Protein 7Y7Q (pdb70)

B-factor: mean 47.65, std 18.12, range [20.17, 145.57]

Solvent-accessible surface area: 78752 Å² total; per-residue (Å²): 34,118,62,0,44,61,3,15,57,82,14,25,23,105,40,2,164,54,0,53,130,14,39,18,0,2,2,0,0,17,2,18,6,9,57,108,29,188,21,91,12,107,57,166,116,81,44,178,33,59,103,62,6,49,110,15,154,40,0,54,76,16,20,136,83,14,111,103,94,72,11,92,43,131,80,0,66,41,84,4,0,37,14,8,40,102,30,68,1,68,35,199,38,29,3,1,25,1,4,1,12,0,5,23,12,78,79,103,36,98,111,10,43,0,1,54,11,54,6,55,17,0,54,62,60,42,3,8,2,0,16,46,88,14,6,3,0,12,19,6,32,2,26,0,0,6,6,24,20,134,25,123,78,13,10,94,35,5,81,67,76,50,0,41,94,50,0,5,72,42,0,5,139,27,83,14,69,3,8,19,13,49,1,36,1,0,10,5,84,74,13,26,156,87,64,41,44,52,107,32,102,166,142,68,10,33,2,5,63,0,25,2,0,0,9,28,15,96,60,16,51,145,97,68,11,119,35,23,73,81,53,95,0,6,76,0,0,36,40,0,0,36,0,96,94,0,19,150,5,35,4,9,56,0,12,16,21,0,61,10,0,16,9,95,3,105,43,15,16,45,0,84,82,154,32,17,122,84,60,188,83,22,49,96,8,94,66,67,73,47,44,45,0,0,50,1,0,0,44,0,0,66,19,0,0,72,102,0,36,87,72,44,30,56,61,30,24,8,8,0,0,23,0,19,0,0,0,0,39,0,0,0,0,1,19,36,100,28,142,47,67,130,34,19,0,3,0,4,40,19,0,62,44,6,100,23,85,11,102,40,113,34,1,29,9,0,4,0,111,25,29,10,69,120,27,162,22,17,16,4,41,42,64,3,0,25,3,0,19,27,52,11,168,55,106,113,146,7,42,107,5,0,2,64,63,1,78,42,29,11,93,118,49,0,48,102,2,62,104,8,18,83,59,39,4,13,1,3,10,36,2,66,100,49,38,109,27,60,79,54,31,11,65,83,12,57,7,30,48,21,12,1,9,7,94,39,76,39,11,6,0,15,3,0,1,6,1,27,2,30,0,78,146,4,74,31,0,71,49,14,4,68,68,24,3,94,184,77,4,71,62,22,43,76,136,1,73,0,116,0,4,54,0,0,72,0,23,0,0,0,0,22,45,33,30,0,86,96,83,37,0,0,0,3,4,20,16,25,12,136,21,70,33,58,19,31,8,11,3,18,97,38,40,0,0,0,0,43,60,63,2,17,25,10,1,6,0,11,55,7,103,0,36,6,51,31,84,0,45,19,0,36,7,0,0,0,0,9,12,69,9,75,39,8,19,0,90,54,0,36,56,6,27,1,35,18,24,70,0,1,0,0,6,5,65,114,0,1,83,19,4,69,64,15,146,87,36,99,108,43,122,10,71,144,8,12,115,100,54,136,46,31,0,115,110,17,25,86,91,69,34,126,49,93,63,4,33,54,90,0,1,36,40,0,3,73,102,2,0,69,34,32,4,82,60,76,12,61,47,96,0,33,60,10,16,44,63,22,9,40,92,62,76,30,14,57,53,158,31,0,27,9,0,1,2,0,6,35,46,2,85,71,21,68,89,74,1,2,58,6,76,97,72,6,2,46,38,0,42,155,71,68,28,40,16,104,108,92,24,89,83,2,66,13,101,47,110,39,67,135,14,77,58,140,12,96,17,1,5,2,59,0,12,19,39,26,0,89,68,19,4,70,162,27,22,120,48,20,148,66,72,54,131,23,93,16,92,32,0,5,10,4,26,67,19,1,90,95,6,13,103,98,21,62,83,3,33,130,24,2,66,68,3,60,91,73,0,9,100,5,29,148,57,6,15,74,60,21,115,158,124,92,53,75,98,65,65,44,0,60,59,0,34,115,99,0,11,44,1,47,17,129,109,80,16,53,107,4,2,48,5,91,56,9,58,2,120,12,14,9,13,8,1,17,3,5,0,0,0,0,0,79,49,23,65,129,146,4,25,129,0,0,0,26,1,0,0,15,1,0,0,11,0,23,1,20,28,52,10,108,83,71,104,7,5,4,1,10,0,21,12,52,6,12,1,0,14,35,14,10,96,84,1,2,64,24,31,13,55,127,86,133,175,15,36,25,53,73,30,135,110,34,82,58,59,53,16,64,31,128,24,62,70,92,12,23,26,136,44,31,171,50,3,62,130,11,40,17,1,0,1,1,0,0,14,11,12,19,56,86,3,175,20,56,75,196,73,182,15,32,101,64,4,48,112,14,162,27,0,45,80,1,25,122,45,17,182,42,114,39,20,151,82,91,96,80,9,132,81,0,70,71,90,3,0,28,15,7,38,107,27,78,0,74,32,193,31,16,5,1,23,2,9,2,34,0,75,44,46,121,98,98,56,111,133,76,35,3,34,24,118,5,75,14,1,50,68,49,29,2,8,1,0,16,65,86,14,8,10,0,11,21,5,31,2,46,2,14,10,11,48,100,155,115,39,14,114,116,61,83,32,56,115,5,2,82,36,0,9,133,28,81,14,67,5,8,18,12,47,3,33,2,0,2,2,79,76,73,172,46,6,68,0,18,1,0,0,8,28,16,94,67,16,51,145,116,18,141,45,42,83,77,55,89,0,8,74,0,0,38,43,0,0,29,1,99,83,0,27,152,4,28,6,9,56,0,10,6,24,0,32,4,0,12,1,45,1,19,48,15,15,60,0,81,86,151,31,19,116,88,58,188,74,19,48,81,9,98,66,70,66,48,44,46,0,0,50,0,0,0,45,0,0,76,20,0,0,95,99,0,46,87,68,15,55,20,48,33,34,9,7,0,0,23,0,7,0,0,0,0,43,0,0,0,0,4,18,28,103,28,139,42,98,131,27,18,0,3,0,3,44,19,0,60,41,7,104,18,84,11,96,42,145,50,2,27,14,0,3,0,14,0,5,8,35,68,20,124,53,6,10,3,34,41,69,0,0,26,2,8,21,25,54,12,162,65,97,123,143,34,47,97,35,6,2,63,47,5,47,91,23,4,98,143,45,13,60,85,13,107,97,9,16,79,78,35,4,22,1,4,8,51,2,55,102,63,40,98,30,42,75,58,26,12,69,88,11,63,6,20,47,30,12,1,9,7,87,36,66,44,10,7,0,14,3,0,1,5,0,29,3,23,0,93,149,6,61,24,0,26,51,17,1,36,61,15,16,89,133,81,1,53,69,23,50,84,134,11,74,0,131,1,25,53,0,0,22,0,10,0,0,0,0,22,41,35,34,0,82,79,84,36,0,0,0,4,4,17,15,36,12,166,34,84,26,50,22,42,9,11,3,14,104,37,42,0,0,0,0,55,50,68,1,26,24,14,2,5,0,13,63,6,102,0,33,6,39,32,87,0,43,22,0,32,6,0,0,0,0,7,13,69,13,82,32,7,21,0,89,49,0,36,58,7,28,2,40,16,27,41,0,0,0,0,12,7,80,113,17,6,84,17,8,65,68,23,164,90,36,99,110,43,122,10,76,161,7,18,135,110,52,131,48,28,0,131,110,15,38,77,90,58,33,126,51,94,84,4,37,64,98,0,1,34,26,0,2,51,81,3,0,78,29,19,4,89,58,88,2,57,36,85,0,47,66,11,14,54,58,7,8,35,96,64,76,30,12,57,51,168,28,1,27,17,0,2,2,0,2,47,61,4,92,69,31,45,54,72,1,9,67,9,80,97,69,18,6,19,53,0,25,125,81,66,2,75,40,32,87,102,27,81,75,1,53,26,110,36,44,59,79,118,25,103,59,142,17,104,14,0,9,3,39,0,18,13,29,24,4,68,64,11,1,54,164,22,29,111,42,29,94,84,52,77,167,94,88,205,84,39,17,85,37,93,16,91,32,0,5,11,3,11,64,20,1,85,96,4,16,117,98,21,89,79,5,35,125,33,3,60,64,3,55,90,82,0,21,117,10,19,139,10,5,28,151,38,20,127,99,135,80,101,73,68,60,0,62,61,0,34,115,88,0,12,44,1,62,45,106,68,12,48,123,6,2,50,5,91,54,8,55,2,120,12,18,8,15,8,1,16,3,6,0,0,0,0,1,74,70,30,58,149,152,18,25,109,0,0,2,27,1,0,0,14,2,0,0,12,0,24,1,25,31,50,9,106,85,74,108,12,6,4,2,12,0,20,14,52,5,12,2,1,12,45,8,8,114,119,0,11,122,72,38,31,84,127,113

Secondary structure (DSSP, 8-state):
-HHHHHTTSS-SPP--GGGTTS-HHHHHHHHHHHHHTT--TT--------GGGGG-S-HHHHHHHH--TTT--PPPPHHHHHHHHHSTTEETTEEEEEEEEEEE-S---TTS-SEEEEEPPPEEEE--HHHHHH-GGGEEEEEEE-TT---TTS-HHHHH--HHHHHHHHHHSS-EEETTEEEEEEEEEEEEEEPPPGGG----EEEEEEEEEEEEESS-B---TTSPBP--HHHHHHHHH-GGG-TTSBHHHHHHTHHHHH---EEEEEPPGGGEEE-SS--B-TTSS--BSSTTEEEE-HHHHHHHHHHHT-SS--SEEEEEETTEEEEEEE-TT--S----EEE-TTTB-S-----SGGGSEEEEEEE------EE--TTHHHHHHHTBSSHHHHHHHHHHHHHHHHHHHHHHHHHHTT-HHHHHHHHHHH---HHHHHHHTS--EETTEESSHHHHHHHHHHTT--TTTBHHHHHHHHHHHHHHHHHHHHH---EETTEEEEEEEE-TT--SPTTEEEEEEEEEEEETTEEEEE--SEEEEEE-SS--SGGGEEEEEE---GGGTT--SEEEE-S-SSS-HHHHTTT--SSS-EEEEE--HHHHTTB---PPPPPP--TTT-EE---BHHHHHTTT-SSHHHHHHHHHHHHHHHHHHHTSPP-HHHHHHHHHHHHHHHT-SSSHHHHHHHHHHHHHHTHHHHTEE--HHHHHHHHHHHS-TTPPPPPPGGGSSS--SSSS--SHHHIIIIIIIHHHHHHHHHHHHH--BS--GGGGHHHHHHHHHHHT-HHHHHHHHHHHHHHHHHHHHHIIIII---S-HHHHHHHHHHHHHT-----HHHHHHH-TT-S-GGGSHHHHHHHHHHHHHHTTT-HHHHHHHHHHHHHHHHHHHH--TTS---EEE-HHHHHTEEE-HHHHHHHHHHH-----TTT--------SS--/--S-SPP--GGGTTS-HHHHHHHHHHHHHTT--------GGGGG-S-HHHHHHT---TTTTTPPPPPPPPHHHHHHHHHSTTEETTEEEEEEEEEEE-S-------EEEEEPPPEEEE--HHHHHH-GGGEEEEEEE-TT---S-TT--HHHHHHHHHSS-EEETTEEEEEEEEEE--EEEEEEEEEEESS-B---SS-B---HHHHHHHHH-GGG-TTSBHHHHHHTHHHHH---EEEEE--GGGEEE-SS--B-TTSS--BSSTTEEEE-HHHHHHHHHHHT-SS--SEEEEEETTEEEEEEE-TT--S----EEE-TTTB-S-----SGGGSEEEEEEE--------B-GGGHHHHHHHBSSHHHHHHHHHHHHHHHHHHHHHHHHHHTTSHHHHHHHHHHH---HHHHHHHTS--EETTEESSHHHHHHHHHHTT--TTTBHHHHHHHHHHHHHHHHHHHHS--B--SSEEEEEEEE-TTS-SPTTEEEEEEEEEEEETTEEEEEE-SEEEEEE-SSP-SGGGEEEEEE---GGGTT--SEEEE-S-SSS-HHHHTTT--SSS-EEEEE--HHHHHTB---PPPPPP--TTT-EE---BHHHHHHTT-SHHHHHHHHHHHHHHHHHHHHTS--HHHHHHHHHHHHHHHTT-SSSHHHHHHHHHHHHGGGHHHHTEE--HHHHHHHHHHHS-S-SS-PPPGGGSSS--SSSS--SHHHIIIIIIIHHHHHHHHHHHHHHHHH---S-BS--GGGGHHHHHHHHHHHH-HHHHHHHHHHHHHHHHHHHHHIIIII---HHHHHHHHHHHHHT----HHHHHHH-TTSS-GGGSHHHHHHHHHHHHHHTTT-HHHHHHHHHHHHHHHHHHHH--TTS---EEE-HHHHHTEEE-HHHHHHHHHH-

Structure (mmCIF, N/CA/C/O backbone):
data_7Y7Q
#
_entry.id   7Y7Q
#
_cell.length_a   81.211
_cell.length_b   85.813
_cell.length_c   101.581
_cell.angle_alpha   102.560
_cell.angle_beta   104.050
_cell.angle_gamma   94.060
#
_symmetry.space_group_name_H-M   'P 1'
#
loop_
_entity.id
_entity.type
_entity.pdbx_description
1 polymer 'RNA-dependent RNA polymerase'
2 polymer "RNA (5'-R(*GP*AP*AP*CP*UP*AP*CP*CP*GP*UP*CP*GP*GP*A)-3')"
3 polymer "RNA (5'-R(*UP*CP*CP*GP*AP*CP*G)-3')"
4 non-polymer 'CALCIUM ION'
5 non-polymer 'MAGNESIUM ION'
6 non-polymer GLYCEROL
7 non-polymer "GUANOSINE-5'-TRIPHOSPHATE"
8 non-polymer DI(HYDROXYETHYL)ETHER
9 water water
#
loop_
_atom_site.group_PDB
_atom_site.id
_atom_site.type_symbol
_atom_site.label_atom_id
_atom_site.label_alt_id
_atom_site.label_comp_id
_atom_site.label_asym_id
_atom_site.label_entity_id
_atom_site.label_seq_id
_atom_site.pdbx_PDB_ins_code
_atom_site.Cartn_x
_atom_site.Cartn_y
_atom_site.Cartn_z
_atom_site.occupancy
_atom_site.B_iso_or_equiv
_atom_site.auth_seq_id
_atom_site.auth_comp_id
_atom_site.auth_asym_id
_atom_site.auth_atom_id
_atom_site.pdbx_PDB_model_num
ATOM 1 N N . ALA A 1 15 ? -10.554 -3.257 -11.890 1.00 76.52 391 ALA A N 1
ATOM 2 C CA . ALA A 1 15 ? -9.148 -3.613 -12.187 1.00 85.49 391 ALA A CA 1
ATOM 3 C C . ALA A 1 15 ? -8.881 -5.073 -11.822 1.00 84.99 391 ALA A C 1
ATOM 4 O O . ALA A 1 15 ? -8.595 -5.356 -10.650 1.00 91.94 391 ALA A O 1
ATOM 6 N N . PRO A 1 16 ? -8.938 -6.005 -12.788 1.00 90.93 392 PRO A N 1
ATOM 7 C CA . PRO A 1 16 ? -8.772 -7.425 -12.501 1.00 86.26 392 PRO A CA 1
ATOM 8 C C . PRO A 1 16 ? -7.399 -7.842 -11.962 1.00 84.77 392 PRO A C 1
ATOM 9 O O . PRO A 1 16 ? -7.340 -8.816 -11.251 1.00 90.13 392 PRO A O 1
ATOM 13 N N . VAL A 1 17 ? -6.330 -7.161 -12.364 1.00 81.74 393 VAL A N 1
ATOM 14 C CA . VAL A 1 17 ? -4.982 -7.635 -11.942 1.00 81.44 393 VAL A CA 1
ATOM 15 C C . VAL A 1 17 ? -4.918 -7.578 -10.419 1.00 85.45 393 VAL A C 1
ATOM 16 O O . VAL A 1 17 ? -4.382 -8.520 -9.820 1.00 88.61 393 VAL A O 1
ATOM 18 N N . VAL A 1 18 ? -5.453 -6.514 -9.828 1.00 75.24 394 VAL A N 1
ATOM 19 C CA . VAL A 1 18 ? -5.468 -6.362 -8.344 1.00 76.13 394 VAL A CA 1
ATOM 20 C C . VAL A 1 18 ? -6.369 -7.425 -7.714 1.00 69.25 394 VAL A C 1
ATOM 21 O O . VAL A 1 18 ? -6.027 -7.892 -6.629 1.00 63.84 394 VAL A O 1
ATOM 25 N N . ALA A 1 19 ? -7.460 -7.796 -8.388 1.00 72.31 395 ALA A N 1
ATOM 26 C CA . ALA A 1 19 ? -8.443 -8.759 -7.836 1.00 69.42 395 ALA A CA 1
ATOM 27 C C . ALA A 1 19 ? -7.790 -10.108 -7.576 1.00 63.39 395 ALA A C 1
ATOM 28 O O . ALA A 1 19 ? -8.131 -10.743 -6.577 1.00 71.66 395 ALA A O 1
ATOM 30 N N . ALA A 1 20 ? -6.908 -10.530 -8.468 1.00 67.09 396 ALA A N 1
ATOM 31 C CA . ALA A 1 20 ? -6.184 -11.802 -8.276 1.00 64.87 396 ALA A CA 1
ATOM 32 C C . ALA A 1 20 ? -5.341 -11.697 -7.010 1.00 55.68 396 ALA A C 1
ATOM 33 O O . ALA A 1 20 ? -5.246 -12.691 -6.281 1.00 70.35 396 ALA A O 1
ATOM 35 N N . ARG A 1 21 ? -4.770 -10.521 -6.763 1.00 58.26 397 ARG A N 1
ATOM 36 C CA . ARG A 1 21 ? -3.880 -10.314 -5.593 1.00 60.95 397 ARG A CA 1
ATOM 37 C C . ARG A 1 21 ? -4.718 -10.130 -4.322 1.00 60.54 397 ARG A C 1
ATOM 38 O O . ARG A 1 21 ? -4.125 -10.016 -3.246 1.00 49.82 397 ARG A O 1
ATOM 46 N N . LEU A 1 22 ? -6.041 -10.090 -4.455 1.00 58.57 398 LEU A N 1
ATOM 47 C CA . LEU A 1 22 ? -6.942 -9.853 -3.300 1.00 51.77 398 LEU A CA 1
ATOM 48 C C . LEU A 1 22 ? -7.674 -11.143 -2.912 1.00 55.03 398 LEU A C 1
ATOM 49 O O . LEU A 1 22 ? -8.739 -11.039 -2.299 1.00 58.07 398 LEU A O 1
ATOM 54 N N . ARG A 1 23 ? -7.157 -12.307 -3.302 1.00 54.61 399 ARG A N 1
ATOM 55 C CA . ARG A 1 23 ? -7.894 -13.568 -3.037 1.00 59.34 399 ARG A CA 1
ATOM 56 C C . ARG A 1 23 ? -7.308 -14.392 -1.882 1.00 62.57 399 ARG A C 1
ATOM 57 O O . ARG A 1 23 ? -8.077 -15.149 -1.275 1.00 64.56 399 ARG A O 1
ATOM 58 N N . ASN A 1 24 ? -6.017 -14.271 -1.588 1.00 52.00 400 ASN A N 1
ATOM 59 C CA . ASN A 1 24 ? -5.413 -15.163 -0.563 1.00 57.47 400 ASN A CA 1
ATOM 60 C C . ASN A 1 24 ? -4.714 -14.370 0.544 1.00 58.45 400 ASN A C 1
ATOM 61 O O . ASN A 1 24 ? -3.652 -14.822 0.984 1.00 63.10 400 ASN A O 1
ATOM 66 N N . ILE A 1 25 ? -5.248 -13.205 0.919 1.00 54.52 401 ILE A N 1
ATOM 67 C CA . ILE A 1 25 ? -4.600 -12.325 1.938 1.00 57.38 401 ILE A CA 1
ATOM 68 C C . ILE A 1 25 ? -4.597 -12.966 3.326 1.00 50.14 401 ILE A C 1
ATOM 69 O O . ILE A 1 25 ? -3.547 -12.963 3.966 1.00 46.85 401 ILE A O 1
ATOM 74 N N . TRP A 1 26 ? -5.713 -13.556 3.730 1.00 42.64 402 TRP A N 1
ATOM 75 C CA . TRP A 1 26 ? -5.831 -14.044 5.123 1.00 56.40 402 TRP A CA 1
ATOM 76 C C . TRP A 1 26 ? -5.220 -15.441 5.304 1.00 56.78 402 TRP A C 1
ATOM 77 O O . TRP A 1 26 ? -5.389 -16.258 4.389 1.00 56.33 402 TRP A O 1
ATOM 88 N N . PRO A 1 27 ? -4.558 -15.777 6.441 1.00 54.48 403 PRO A N 1
ATOM 89 C CA . PRO A 1 27 ? -4.067 -17.144 6.638 1.00 41.20 403 PRO A CA 1
ATOM 90 C C . PRO A 1 27 ? -5.223 -18.130 6.650 1.00 43.17 403 PRO A C 1
ATOM 91 O O . PRO A 1 27 ? -6.315 -17.832 7.138 1.00 51.27 403 PRO A O 1
ATOM 95 N N . LYS A 1 28 ? -4.975 -19.313 6.100 1.00 48.03 404 LYS A N 1
ATOM 96 C CA . LYS A 1 28 ? -6.009 -20.329 6.006 1.00 57.10 404 LYS A CA 1
ATOM 97 C C . LYS A 1 28 ? -6.256 -20.967 7.368 1.00 59.16 404 LYS A C 1
ATOM 98 O O . LYS A 1 28 ? -5.370 -21.018 8.225 1.00 50.60 404 LYS A O 1
ATOM 104 N N . PHE A 1 29 ? -7.507 -21.370 7.596 1.00 47.54 405 PHE A N 1
ATOM 105 C CA . PHE A 1 29 ? -7.874 -22.035 8.869 1.00 51.05 405 PHE A CA 1
ATOM 106 C C . PHE A 1 29 ? -7.945 -23.533 8.614 1.00 57.65 405 PHE A C 1
ATOM 107 O O . PHE A 1 29 ? -8.966 -24.021 8.113 1.00 57.50 405 PHE A O 1
ATOM 115 N N . PRO A 1 30 ? -6.902 -24.295 8.981 1.00 58.42 406 PRO A N 1
ATOM 116 C CA . PRO A 1 30 ? -6.876 -25.713 8.675 1.00 59.91 406 PRO A CA 1
ATOM 117 C C . PRO A 1 30 ? -7.955 -26.544 9.380 1.00 61.50 406 PRO A C 1
ATOM 118 O O . PRO A 1 30 ? -8.331 -26.203 10.473 1.00 62.35 406 PRO A O 1
ATOM 122 N N . LYS A 1 31 ? -8.396 -27.631 8.748 1.00 69.19 407 LYS A N 1
ATOM 123 C CA . LYS A 1 31 ? -9.446 -28.523 9.312 1.00 71.92 407 LYS A CA 1
ATOM 124 C C . LYS A 1 31 ? -8.983 -29.125 10.639 1.00 67.90 407 LYS A C 1
ATOM 125 O O . LYS A 1 31 ? -9.845 -29.447 11.470 1.00 68.52 407 LYS A O 1
ATOM 131 N N . TRP A 1 32 ? -7.670 -29.228 10.837 1.00 63.23 408 TRP A N 1
ATOM 132 C CA . TRP A 1 32 ? -7.124 -29.806 12.090 1.00 68.32 408 TRP A CA 1
ATOM 133 C C . TRP A 1 32 ? -7.219 -28.836 13.273 1.00 74.23 408 TRP A C 1
ATOM 134 O O . TRP A 1 32 ? -7.015 -29.295 14.402 1.00 76.94 408 TRP A O 1
ATOM 145 N N . LEU A 1 33 ? -7.542 -27.560 13.033 1.00 69.51 409 LEU A N 1
ATOM 146 C CA . LEU A 1 33 ? -7.717 -26.580 14.138 1.00 66.33 409 LEU A CA 1
ATOM 147 C C . LEU A 1 33 ? -9.199 -26.267 14.324 1.00 63.53 409 LEU A C 1
ATOM 148 O O . LEU A 1 33 ? -9.506 -25.467 15.200 1.00 69.27 409 LEU A O 1
ATOM 153 N N . HIS A 1 34 ? -10.085 -26.893 13.557 1.00 65.98 410 HIS A N 1
ATOM 154 C CA . HIS A 1 34 ? -11.529 -26.538 13.597 1.00 72.97 410 HIS A CA 1
ATOM 155 C C . HIS A 1 34 ? -12.158 -26.705 14.981 1.00 76.83 410 HIS A C 1
ATOM 156 O O . HIS A 1 34 ? -13.243 -26.141 15.197 1.00 80.51 410 HIS A O 1
ATOM 163 N N . GLU A 1 35 ? -11.543 -27.467 15.876 1.00 75.74 411 GLU A N 1
ATOM 164 C CA . GLU A 1 35 ? -12.209 -27.737 17.170 1.00 75.08 411 GLU A CA 1
ATOM 165 C C . GLU A 1 35 ? -11.474 -26.993 18.281 1.00 81.24 411 GLU A C 1
ATOM 166 O O . GLU A 1 35 ? -11.854 -27.148 19.449 1.00 81.67 411 GLU A O 1
ATOM 172 N N . ALA A 1 36 ? -10.480 -26.193 17.917 1.00 82.29 412 ALA A N 1
ATOM 173 C CA . ALA A 1 36 ? -9.710 -25.439 18.890 1.00 82.25 412 ALA A CA 1
ATOM 174 C C . ALA A 1 36 ? -10.486 -24.216 19.373 1.00 84.72 412 ALA A C 1
ATOM 175 O O . ALA A 1 36 ? -11.355 -23.701 18.664 1.00 76.20 412 ALA A O 1
ATOM 177 N N . PRO A 1 37 ? -10.190 -23.735 20.577 1.00 77.93 413 PRO A N 1
ATOM 178 C CA . PRO A 1 37 ? -10.774 -22.469 21.024 1.00 69.29 413 PRO A CA 1
ATOM 179 C C . PRO A 1 37 ? -10.214 -21.309 20.216 1.00 62.09 413 PRO A C 1
ATOM 180 O O . PRO A 1 37 ? -9.142 -21.395 19.613 1.00 61.90 413 PRO A O 1
ATOM 184 N N . LEU A 1 38 ? -10.968 -20.209 20.207 1.00 58.16 414 LEU A N 1
ATOM 185 C CA . LEU A 1 38 ? -10.557 -19.047 19.425 1.00 53.15 414 LEU A CA 1
ATOM 186 C C . LEU A 1 38 ? -9.153 -18.591 19.804 1.00 49.05 414 LEU A C 1
ATOM 187 O O . LEU A 1 38 ? -8.365 -18.196 18.936 1.00 53.16 414 LEU A O 1
ATOM 192 N N . ALA A 1 39 ? -8.818 -18.659 21.083 1.00 42.88 415 ALA A N 1
ATOM 193 C CA . ALA A 1 39 ? -7.506 -18.156 21.535 1.00 45.08 415 ALA A CA 1
ATOM 194 C C . ALA A 1 39 ? -6.373 -19.039 21.007 1.00 47.56 415 ALA A C 1
ATOM 195 O O . ALA A 1 39 ? -5.368 -18.494 20.543 1.00 59.93 415 ALA A O 1
ATOM 197 N N . VAL A 1 40 ? -6.517 -20.354 21.125 1.00 54.76 416 VAL A N 1
ATOM 198 C CA . VAL A 1 40 ? -5.473 -21.294 20.625 1.00 61.72 416 VAL A CA 1
ATOM 199 C C . VAL A 1 40 ? -5.373 -21.170 19.102 1.00 57.26 416 VAL A C 1
ATOM 200 O O . VAL A 1 40 ? -4.256 -21.081 18.586 1.00 50.62 416 VAL A O 1
ATOM 204 N N . ALA A 1 41 ? -6.516 -21.077 18.430 1.00 50.65 417 ALA A N 1
ATOM 205 C CA . ALA A 1 41 ? -6.505 -20.970 16.961 1.00 53.34 417 ALA A CA 1
ATOM 206 C C . ALA A 1 41 ? -5.706 -19.729 16.584 1.00 54.08 417 ALA A C 1
ATOM 207 O O . ALA A 1 41 ? -4.859 -19.822 15.699 1.00 58.72 417 ALA A O 1
ATOM 209 N N . TRP A 1 42 ? -5.943 -18.626 17.285 1.00 47.69 418 TRP A N 1
ATOM 210 C CA . TRP A 1 42 ? -5.227 -17.367 16.974 1.00 53.78 418 TRP A CA 1
ATOM 211 C C . TRP A 1 42 ? -3.730 -17.527 17.244 1.00 56.12 418 TRP A C 1
ATOM 212 O O . TRP A 1 42 ? -2.936 -17.169 16.370 1.00 57.20 418 TRP A O 1
ATOM 223 N N . GLU A 1 43 ? -3.355 -18.074 18.403 1.00 54.48 419 GLU A N 1
ATOM 224 C CA . GLU A 1 43 ? -1.913 -18.137 18.771 1.00 57.75 419 GLU A CA 1
ATOM 225 C C . GLU A 1 43 ? -1.151 -19.169 17.929 1.00 52.24 419 GLU A C 1
ATOM 226 O O . GLU A 1 43 ? 0.017 -18.894 17.596 1.00 56.09 419 GLU A O 1
ATOM 232 N N . VAL A 1 44 ? -1.771 -20.308 17.608 1.00 45.27 420 VAL A N 1
ATOM 233 C CA . VAL A 1 44 ? -1.110 -21.306 16.715 1.00 56.97 420 VAL A CA 1
ATOM 234 C C . VAL A 1 44 ? -0.908 -20.668 15.342 1.00 55.93 420 VAL A C 1
ATOM 235 O O . VAL A 1 44 ? 0.204 -20.774 14.809 1.00 58.32 420 VAL A O 1
ATOM 239 N N . THR A 1 45 ? -1.920 -19.949 14.849 1.00 56.50 421 THR A N 1
ATOM 240 C CA . THR A 1 45 ? -1.849 -19.325 13.508 1.00 49.90 421 THR A CA 1
ATOM 241 C C . THR A 1 45 ? -0.667 -18.363 13.528 1.00 50.74 421 THR A C 1
ATOM 242 O O . THR A 1 45 ? 0.112 -18.357 12.576 1.00 55.87 421 THR A O 1
ATOM 246 N N . ARG A 1 46 ? -0.503 -17.650 14.629 1.00 48.81 422 ARG A N 1
ATOM 247 C CA . ARG A 1 46 ? 0.585 -16.656 14.717 1.00 55.03 422 ARG A CA 1
ATOM 248 C C . ARG A 1 46 ? 1.944 -17.354 14.630 1.00 58.11 422 ARG A C 1
ATOM 249 O O . ARG A 1 46 ? 2.842 -16.804 13.979 1.00 59.37 422 ARG A O 1
ATOM 257 N N . LEU A 1 47 ? 2.102 -18.488 15.305 1.00 53.92 423 LEU A N 1
ATOM 258 C CA . LEU A 1 47 ? 3.426 -19.163 15.329 1.00 62.32 423 LEU A CA 1
ATOM 259 C C . LEU A 1 47 ? 3.793 -19.667 13.931 1.00 56.69 423 LEU A C 1
ATOM 260 O O . LEU A 1 47 ? 4.928 -19.441 13.496 1.00 60.30 423 LEU A O 1
ATOM 265 N N . PHE A 1 48 ? 2.835 -20.272 13.241 1.00 52.79 424 PHE A N 1
ATOM 266 C CA . PHE A 1 48 ? 3.102 -20.817 11.888 1.00 67.33 424 PHE A CA 1
ATOM 267 C C . PHE A 1 48 ? 3.500 -19.678 10.948 1.00 60.82 424 PHE A C 1
ATOM 268 O O . PHE A 1 48 ? 4.438 -19.831 10.168 1.00 61.63 424 PHE A O 1
ATOM 276 N N . MET A 1 49 ? 2.796 -18.563 11.038 1.00 50.79 425 MET A N 1
ATOM 277 C CA . MET A 1 49 ? 3.094 -17.414 10.160 1.00 59.35 425 MET A CA 1
ATOM 278 C C . MET A 1 49 ? 4.486 -16.868 10.486 1.00 63.96 425 MET A C 1
ATOM 279 O O . MET A 1 49 ? 5.201 -16.476 9.550 1.00 58.94 425 MET A O 1
ATOM 284 N N . HIS A 1 50 ? 4.833 -16.812 11.770 1.00 55.43 426 HIS A N 1
ATOM 285 C CA . HIS A 1 50 ? 6.158 -16.285 12.188 1.00 63.65 426 HIS A CA 1
ATOM 286 C C . HIS A 1 50 ? 7.289 -17.190 11.700 1.00 61.65 426 HIS A C 1
ATOM 287 O O . HIS A 1 50 ? 8.338 -16.667 11.304 1.00 54.43 426 HIS A O 1
ATOM 294 N N . CYS A 1 51 ? 7.074 -18.499 11.737 1.00 52.61 427 CYS A N 1
ATOM 295 C CA . CYS A 1 51 ? 8.162 -19.435 11.370 1.00 60.21 427 CYS A CA 1
ATOM 296 C C . CYS A 1 51 ? 7.994 -19.877 9.913 1.00 75.75 427 CYS A C 1
ATOM 297 O O . CYS A 1 51 ? 8.607 -20.890 9.539 1.00 67.44 427 CYS A O 1
ATOM 300 N N . LYS A 1 52 ? 7.169 -19.165 9.141 1.00 69.62 428 LYS A N 1
ATOM 301 C CA . LYS A 1 52 ? 7.002 -19.450 7.696 1.00 58.55 428 LYS A CA 1
ATOM 302 C C . LYS A 1 52 ? 6.654 -20.921 7.471 1.00 63.77 428 LYS A C 1
ATOM 303 O O . LYS A 1 52 ? 7.262 -21.531 6.585 1.00 60.55 428 LYS A O 1
ATOM 309 N N . VAL A 1 53 ? 5.722 -21.459 8.253 1.00 56.32 429 VAL A N 1
ATOM 310 C CA . VAL A 1 53 ? 5.271 -22.864 8.062 1.00 60.55 429 VAL A CA 1
ATOM 311 C C . VAL A 1 53 ? 3.814 -22.830 7.619 1.00 63.80 429 VAL A C 1
ATOM 312 O O . VAL A 1 53 ? 3.033 -22.096 8.230 1.00 63.42 429 VAL A O 1
ATOM 316 N N . ASP A 1 54 ? 3.477 -23.586 6.579 1.00 66.12 430 ASP A N 1
ATOM 317 C CA . ASP A 1 54 ? 2.094 -23.587 6.045 1.00 69.42 430 ASP A CA 1
ATOM 318 C C . ASP A 1 54 ? 1.177 -24.276 7.052 1.00 65.02 430 ASP A C 1
ATOM 319 O O . ASP A 1 54 ? 1.532 -25.355 7.524 1.00 64.93 430 ASP A O 1
ATOM 324 N N . LEU A 1 55 ? 0.028 -23.672 7.341 1.00 60.52 431 LEU A N 1
ATOM 325 C CA . LEU A 1 55 ? -0.952 -24.292 8.268 1.00 66.90 431 LEU A CA 1
ATOM 326 C C . LEU A 1 55 ? -1.554 -25.530 7.610 1.00 61.80 431 LEU A C 1
ATOM 327 O O . LEU A 1 55 ? -2.093 -26.369 8.325 1.00 65.17 431 LEU A O 1
ATOM 332 N N . GLU A 1 56 ? -1.475 -25.605 6.286 1.00 75.22 432 GLU A N 1
ATOM 333 C CA . GLU A 1 56 ? -2.038 -26.759 5.536 1.00 86.73 432 GLU A CA 1
ATOM 334 C C . GLU A 1 56 ? -0.922 -27.744 5.140 1.00 76.54 432 GLU A C 1
ATOM 335 O O . GLU A 1 56 ? -1.209 -28.649 4.352 1.00 76.31 432 GLU A O 1
ATOM 341 N N . ASP A 1 57 ? 0.286 -27.579 5.686 1.00 75.54 433 ASP A N 1
ATOM 342 C CA . ASP A 1 57 ? 1.435 -28.459 5.330 1.00 86.68 433 ASP A CA 1
ATOM 343 C C . ASP A 1 57 ? 1.142 -29.913 5.714 1.00 83.49 433 ASP A C 1
ATOM 344 O O . ASP A 1 57 ? 0.788 -30.158 6.871 1.00 83.47 433 ASP A O 1
ATOM 349 N N . GLU A 1 58 ? 1.344 -30.840 4.779 1.00 82.11 434 GLU A N 1
ATOM 350 C CA . GLU A 1 58 ? 1.054 -32.274 5.037 1.00 88.30 434 GLU A CA 1
ATOM 351 C C . GLU A 1 58 ? 2.367 -33.025 5.289 1.00 87.27 434 GLU A C 1
ATOM 352 O O . GLU A 1 58 ? 2.305 -34.246 5.494 1.00 79.70 434 GLU A O 1
ATOM 358 N N . SER A 1 59 ? 3.496 -32.309 5.285 1.00 94.98 435 SER A N 1
ATOM 359 C CA . SER A 1 59 ? 4.835 -32.919 5.493 1.00 84.49 435 SER A CA 1
ATOM 360 C C . SER A 1 59 ? 4.937 -33.531 6.893 1.00 85.70 435 SER A C 1
ATOM 361 O O . SER A 1 59 ? 6.075 -33.726 7.341 1.00 77.59 435 SER A O 1
ATOM 364 N N . GLY A 1 61 ? 3.428 -33.644 9.991 1.00 64.27 437 GLY A N 1
ATOM 365 C CA . GLY A 1 61 ? 2.109 -34.274 10.179 1.00 68.93 437 GLY A CA 1
ATOM 366 C C . GLY A 1 61 ? 1.338 -33.505 11.220 1.00 77.37 437 GLY A C 1
ATOM 367 O O . GLY A 1 61 ? 1.763 -33.533 12.382 1.00 90.82 437 GLY A O 1
ATOM 368 N N . LEU A 1 62 ? 0.244 -32.845 10.834 1.00 79.72 438 LEU A N 1
ATOM 369 C CA . LEU A 1 62 ? -0.444 -31.956 11.806 1.00 72.55 438 LEU A CA 1
ATOM 370 C C . LEU A 1 62 ? -1.785 -32.519 12.266 1.00 72.62 438 LEU A C 1
ATOM 371 O O . LEU A 1 62 ? -2.588 -32.917 11.413 1.00 73.14 438 LEU A O 1
ATOM 376 N N . LYS A 1 63 ? -1.976 -32.581 13.579 1.00 79.16 439 LYS A N 1
ATOM 377 C CA . LYS A 1 63 ? -3.252 -33.040 14.175 1.00 76.31 439 LYS A CA 1
ATOM 378 C C . LYS A 1 63 ? -3.410 -32.249 15.471 1.00 74.51 439 LYS A C 1
ATOM 379 O O . LYS A 1 63 ? -2.389 -31.778 15.985 1.00 72.61 439 LYS A O 1
ATOM 385 N N . TYR A 1 64 ? -4.627 -32.099 15.984 1.00 67.15 440 TYR A N 1
ATOM 386 C CA . TYR A 1 64 ? -4.823 -31.244 17.183 1.00 80.25 440 TYR A CA 1
ATOM 387 C C . TYR A 1 64 ? -4.255 -31.916 18.434 1.00 82.72 440 TYR A C 1
ATOM 388 O O . TYR A 1 64 ? -4.165 -33.151 18.451 1.00 85.75 440 TYR A O 1
ATOM 397 N N . ASP A 1 65 ? -3.889 -31.123 19.443 1.00 82.50 441 ASP A N 1
ATOM 398 C CA . ASP A 1 65 ? -3.418 -31.680 20.740 1.00 80.92 441 ASP A CA 1
ATOM 399 C C . ASP A 1 65 ? -4.419 -31.260 21.820 1.00 81.54 441 ASP A C 1
ATOM 400 O O . ASP A 1 65 ? -4.595 -30.049 22.014 1.00 81.66 441 ASP A O 1
ATOM 405 N N . PRO A 1 66 ? -5.060 -32.198 22.543 1.00 77.86 442 PRO A N 1
ATOM 406 C CA . PRO A 1 66 ? -6.074 -31.853 23.543 1.00 79.03 442 PRO A CA 1
ATOM 407 C C . PRO A 1 66 ? -5.489 -31.030 24.699 1.00 73.20 442 PRO A C 1
ATOM 408 O O . PRO A 1 66 ? -6.237 -30.343 25.355 1.00 76.35 442 PRO A O 1
ATOM 412 N N . SER A 1 67 ? -4.178 -31.113 24.901 1.00 67.68 443 SER A N 1
ATOM 413 C CA . SER A 1 67 ? -3.493 -30.344 25.966 1.00 69.28 443 SER A CA 1
ATOM 414 C C . SER A 1 67 ? -3.684 -28.832 25.757 1.00 84.23 443 SER A C 1
ATOM 415 O O . SER A 1 67 ? -3.693 -28.103 26.765 1.00 80.68 443 SER A O 1
ATOM 418 N N . TRP A 1 68 ? -3.755 -28.370 24.505 1.00 83.45 444 TRP A N 1
ATOM 419 C CA . TRP A 1 68 ? -3.919 -26.923 24.188 1.00 74.08 444 TRP A CA 1
ATOM 420 C C . TRP A 1 68 ? -5.249 -26.394 24.732 1.00 76.05 444 TRP A C 1
ATOM 421 O O . TRP A 1 68 ? -5.270 -25.248 25.191 1.00 67.74 444 TRP A O 1
ATOM 422 N N . SER A 1 69 ? -6.308 -27.200 24.678 1.00 74.71 445 SER A N 1
ATOM 423 C CA . SER A 1 69 ? -7.652 -26.744 25.109 1.00 75.69 445 SER A CA 1
ATOM 424 C C . SER A 1 69 ? -7.637 -26.357 26.589 1.00 76.52 445 SER A C 1
ATOM 425 O O . SER A 1 69 ? -8.440 -25.494 26.966 1.00 81.33 445 SER A O 1
ATOM 428 N N . THR A 1 70 ? -6.810 -27.015 27.396 1.00 72.48 446 THR A N 1
ATOM 429 C CA . THR A 1 70 ? -6.742 -26.749 28.857 1.00 80.30 446 THR A CA 1
ATOM 430 C C . THR A 1 70 ? -5.516 -25.899 29.196 1.00 75.08 446 THR A C 1
ATOM 431 O O . THR A 1 70 ? -5.202 -25.790 30.389 1.00 74.42 446 THR A O 1
ATOM 435 N N . ALA A 1 71 ? -4.840 -25.328 28.202 1.00 70.59 447 ALA A N 1
ATOM 436 C CA . ALA A 1 71 ? -3.581 -24.590 28.464 1.00 68.84 447 ALA A CA 1
ATOM 437 C C . ALA A 1 71 ? -3.816 -23.268 29.197 1.00 76.13 447 ALA A C 1
ATOM 438 O O . ALA A 1 71 ? -4.953 -22.775 29.181 1.00 75.37 447 ALA A O 1
ATOM 440 N N . ARG A 1 72 ? -2.765 -22.733 29.823 1.00 69.26 448 ARG A N 1
ATOM 441 C CA . ARG A 1 72 ? -2.871 -21.478 30.604 1.00 63.08 448 ARG A CA 1
ATOM 442 C C . ARG A 1 72 ? -1.656 -20.624 30.264 1.00 66.79 448 ARG A C 1
ATOM 443 O O . ARG A 1 72 ? -1.550 -19.516 30.809 1.00 73.24 448 ARG A O 1
ATOM 451 N N . ASP A 1 73 ? -0.760 -21.139 29.427 1.00 63.23 449 ASP A N 1
ATOM 452 C CA . ASP A 1 73 ? 0.397 -20.339 28.945 1.00 68.92 449 ASP A CA 1
ATOM 453 C C . ASP A 1 73 ? 0.556 -20.558 27.439 1.00 73.82 449 ASP A C 1
ATOM 454 O O . ASP A 1 73 ? 0.432 -21.710 27.001 1.00 71.88 449 ASP A O 1
ATOM 459 N N . VAL A 1 74 ? 0.812 -19.491 26.681 1.00 72.53 450 VAL A N 1
ATOM 460 C CA . VAL A 1 74 ? 1.059 -19.624 25.214 1.00 77.34 450 VAL A CA 1
ATOM 461 C C . VAL A 1 74 ? 2.349 -20.415 24.990 1.00 72.60 450 VAL A C 1
ATOM 462 O O . VAL A 1 74 ? 2.384 -21.238 24.067 1.00 70.29 450 VAL A O 1
ATOM 466 N N . THR A 1 75 ? 3.345 -20.204 25.842 1.00 72.53 451 THR A N 1
ATOM 467 C CA . THR A 1 75 ? 4.658 -20.858 25.653 1.00 71.71 451 THR A CA 1
ATOM 468 C C . THR A 1 75 ? 4.443 -22.373 25.672 1.00 75.12 451 THR A C 1
ATOM 469 O O . THR A 1 75 ? 5.087 -23.068 24.876 1.00 75.82 451 THR A O 1
ATOM 473 N N . ASP A 1 76 ? 3.534 -22.851 26.514 1.00 72.41 452 ASP A N 1
ATOM 474 C CA . ASP A 1 76 ? 3.278 -24.309 26.617 1.00 75.62 452 ASP A CA 1
ATOM 475 C C . ASP A 1 76 ? 2.769 -24.870 25.285 1.00 73.93 452 ASP A C 1
ATOM 476 O O . ASP A 1 76 ? 3.249 -25.940 24.885 1.00 80.92 452 ASP A O 1
ATOM 481 N N . ILE A 1 77 ? 1.846 -24.177 24.625 1.00 74.02 453 ILE A N 1
ATOM 482 C CA . ILE A 1 77 ? 1.327 -24.624 23.299 1.00 74.08 453 ILE A CA 1
ATOM 483 C C . ILE A 1 77 ? 2.458 -24.574 22.278 1.00 71.82 453 ILE A C 1
ATOM 484 O O . ILE A 1 77 ? 2.602 -25.525 21.500 1.00 63.74 453 ILE A O 1
ATOM 489 N N . TRP A 1 78 ? 3.265 -23.520 22.323 1.00 62.51 454 TRP A N 1
ATOM 490 C CA . TRP A 1 78 ? 4.342 -23.335 21.320 1.00 70.98 454 TRP A CA 1
ATOM 491 C C . TRP A 1 78 ? 5.444 -24.393 21.464 1.00 76.11 454 TRP A C 1
ATOM 492 O O . TRP A 1 78 ? 6.070 -24.713 20.446 1.00 67.61 454 TRP A O 1
ATOM 503 N N . LYS A 1 79 ? 5.683 -24.887 22.680 1.00 79.32 455 LYS A N 1
ATOM 504 C CA . LYS A 1 79 ? 6.761 -25.878 22.937 1.00 71.01 455 LYS A CA 1
ATOM 505 C C . LYS A 1 79 ? 6.458 -27.171 22.184 1.00 68.42 455 LYS A C 1
ATOM 506 O O . LYS A 1 79 ? 7.388 -27.749 21.618 1.00 78.77 455 LYS A O 1
ATOM 512 N N . THR A 1 80 ? 5.202 -27.603 22.196 1.00 65.71 456 THR A N 1
ATOM 513 C CA . THR A 1 80 ? 4.799 -28.813 21.439 1.00 73.14 456 THR A CA 1
ATOM 514 C C . THR A 1 80 ? 5.138 -28.623 19.953 1.00 80.80 456 THR A C 1
ATOM 515 O O . THR A 1 80 ? 5.641 -29.576 19.346 1.00 85.76 456 THR A O 1
ATOM 519 N N . LEU A 1 81 ? 4.845 -27.453 19.387 1.00 74.11 457 LEU A N 1
ATOM 520 C CA . LEU A 1 81 ? 5.203 -27.154 17.976 1.00 79.64 457 LEU A CA 1
ATOM 521 C C . LEU A 1 81 ? 6.727 -27.122 17.802 1.00 80.80 457 LEU A C 1
ATOM 522 O O . LEU A 1 81 ? 7.200 -27.591 16.762 1.00 84.74 457 LEU A O 1
ATOM 523 N N . TYR A 1 82 ? 7.460 -26.570 18.768 1.00 75.73 458 TYR A N 1
ATOM 524 C CA . TYR A 1 82 ? 8.931 -26.431 18.613 1.00 77.06 458 TYR A CA 1
ATOM 525 C C . TYR A 1 82 ? 9.626 -27.739 19.014 1.00 78.11 458 TYR A C 1
ATOM 526 O O . TYR A 1 82 ? 8.925 -28.763 19.148 1.00 72.82 458 TYR A O 1
ATOM 535 N N . LEU A 1 84 ? 9.060 -29.996 16.511 1.00 72.36 460 LEU A N 1
ATOM 536 C CA . LEU A 1 84 ? 9.253 -30.236 15.061 1.00 76.22 460 LEU A CA 1
ATOM 537 C C . LEU A 1 84 ? 10.384 -29.361 14.534 1.00 81.17 460 LEU A C 1
ATOM 538 O O . LEU A 1 84 ? 10.489 -28.205 14.975 1.00 78.59 460 LEU A O 1
ATOM 543 N N . ASP A 1 85 ? 11.219 -29.924 13.659 1.00 91.61 461 ASP A N 1
ATOM 544 C CA . ASP A 1 85 ? 12.399 -29.202 13.117 1.00 85.03 461 ASP A CA 1
ATOM 545 C C . ASP A 1 85 ? 11.957 -27.965 12.351 1.00 87.91 461 ASP A C 1
ATOM 546 O O . ASP A 1 85 ? 12.687 -26.963 12.395 1.00 93.75 461 ASP A O 1
ATOM 548 N N . ALA A 1 86 ? 10.822 -28.041 11.660 1.00 80.15 462 ALA A N 1
ATOM 549 C CA . ALA A 1 86 ? 10.428 -26.889 10.825 1.00 82.11 462 ALA A CA 1
ATOM 550 C C . ALA A 1 86 ? 10.319 -25.665 11.728 1.00 80.47 462 ALA A C 1
ATOM 551 O O . ALA A 1 86 ? 10.837 -24.605 11.347 1.00 81.27 462 ALA A O 1
ATOM 553 N N . PHE A 1 87 ? 9.671 -25.814 12.879 1.00 80.65 463 PHE A N 1
ATOM 554 C CA . PHE A 1 87 ? 9.582 -24.710 13.865 1.00 77.65 463 PHE A CA 1
ATOM 555 C C . PHE A 1 87 ? 10.910 -24.448 14.577 1.00 83.08 463 PHE A C 1
ATOM 556 O O . PHE A 1 87 ? 11.268 -23.269 14.723 1.00 80.58 463 PHE A O 1
ATOM 564 N N . ARG A 1 88 ? 11.623 -25.503 14.982 1.00 89.75 464 ARG A N 1
ATOM 565 C CA . ARG A 1 88 ? 12.860 -25.359 15.800 1.00 82.27 464 ARG A CA 1
ATOM 566 C C . ARG A 1 88 ? 13.913 -24.505 15.095 1.00 78.47 464 ARG A C 1
ATOM 567 O O . ARG A 1 88 ? 14.194 -24.814 13.928 1.00 89.63 464 ARG A O 1
ATOM 569 N N . PRO A 1 93 ? 7.907 -15.777 18.413 1.00 63.78 469 PRO A N 1
ATOM 570 C CA . PRO A 1 93 ? 7.043 -14.622 18.274 1.00 71.59 469 PRO A CA 1
ATOM 571 C C . PRO A 1 93 ? 6.819 -13.948 19.634 1.00 65.49 469 PRO A C 1
ATOM 572 O O . PRO A 1 93 ? 7.008 -14.595 20.635 1.00 65.04 469 PRO A O 1
ATOM 576 N N . GLU A 1 94 ? 6.431 -12.672 19.636 1.00 64.84 470 GLU A N 1
ATOM 577 C CA . GLU A 1 94 ? 6.075 -12.006 20.917 1.00 70.86 470 GLU A CA 1
ATOM 578 C C . GLU A 1 94 ? 4.889 -12.772 21.493 1.00 59.02 470 GLU A C 1
ATOM 579 O O . GLU A 1 94 ? 3.992 -13.130 20.723 1.00 61.08 470 GLU A O 1
ATOM 585 N N . LYS A 1 95 ? 4.896 -13.016 22.796 1.00 61.65 471 LYS A N 1
ATOM 586 C CA . LYS A 1 95 ? 3.850 -13.873 23.395 1.00 65.18 471 LYS A CA 1
ATOM 587 C C . LYS A 1 95 ? 2.770 -13.050 24.101 1.00 58.96 471 LYS A C 1
ATOM 588 O O . LYS A 1 95 ? 3.121 -11.994 24.651 1.00 59.96 471 LYS A O 1
ATOM 594 N N . PRO A 1 96 ? 1.476 -13.447 24.088 1.00 49.82 472 PRO A N 1
ATOM 595 C CA . PRO A 1 96 ? 0.470 -12.757 24.872 1.00 55.66 472 PRO A CA 1
ATOM 596 C C . PRO A 1 96 ? 0.736 -13.014 26.359 1.00 66.65 472 PRO A C 1
ATOM 597 O O . PRO A 1 96 ? 1.084 -14.113 26.722 1.00 59.57 472 PRO A O 1
ATOM 601 N N . PRO A 1 97 ? 0.525 -12.017 27.237 1.00 60.84 473 PRO A N 1
ATOM 602 C CA . PRO A 1 97 ? 0.704 -12.222 28.660 1.00 58.68 473 PRO A CA 1
ATOM 603 C C . PRO A 1 97 ? -0.258 -13.313 29.129 1.00 53.57 473 PRO A C 1
ATOM 604 O O . PRO A 1 97 ? -1.313 -13.444 28.573 1.00 57.02 473 PRO A O 1
ATOM 608 N N . ASN A 1 98 ? 0.145 -14.072 30.140 1.00 58.33 474 ASN A N 1
ATOM 609 C CA . ASN A 1 98 ? -0.662 -15.230 30.599 1.00 58.06 474 ASN A CA 1
ATOM 610 C C . ASN A 1 98 ? -2.053 -14.796 31.070 1.00 50.80 474 ASN A C 1
ATOM 611 O O . ASN A 1 98 ? -3.006 -15.535 30.815 1.00 54.09 474 ASN A O 1
ATOM 613 N N . ASP A 1 99 ? -2.154 -13.639 31.720 1.00 51.39 475 ASP A N 1
ATOM 614 C CA . ASP A 1 99 ? -3.460 -13.146 32.223 1.00 55.00 475 ASP A CA 1
ATOM 615 C C . ASP A 1 99 ? -4.408 -12.967 31.036 1.00 52.77 475 ASP A C 1
ATOM 616 O O . ASP A 1 99 ? -5.562 -13.406 31.133 1.00 49.86 475 ASP A O 1
ATOM 621 N N . VAL A 1 100 ? -3.913 -12.394 29.940 1.00 57.21 476 VAL A N 1
ATOM 622 C CA . VAL A 1 100 ? -4.746 -12.219 28.718 1.00 47.12 476 VAL A CA 1
ATOM 623 C C . VAL A 1 100 ? -5.148 -13.589 28.175 1.00 50.19 476 VAL A C 1
ATOM 624 O O . VAL A 1 100 ? -6.329 -13.770 27.881 1.00 49.68 476 VAL A O 1
ATOM 628 N N . PHE A 1 101 ? -4.204 -14.529 28.116 1.00 49.76 477 PHE A N 1
ATOM 629 C CA . PHE A 1 101 ? -4.507 -15.857 27.526 1.00 50.31 477 PHE A CA 1
ATOM 630 C C . PHE A 1 101 ? -5.574 -16.555 28.365 1.00 51.86 477 PHE A C 1
ATOM 631 O O . PHE A 1 101 ? -6.508 -17.103 27.792 1.00 47.83 477 PHE A O 1
ATOM 639 N N . VAL A 1 102 ? -5.445 -16.491 29.691 1.00 51.20 478 VAL A N 1
ATOM 640 C CA . VAL A 1 102 ? -6.424 -17.166 30.593 1.00 52.02 478 VAL A CA 1
ATOM 641 C C . VAL A 1 102 ? -7.793 -16.524 30.386 1.00 47.77 478 VAL A C 1
ATOM 642 O O . VAL A 1 102 ? -8.783 -17.252 30.282 1.00 51.56 478 VAL A O 1
ATOM 646 N N . THR A 1 103 ? -7.816 -15.203 30.280 1.00 44.76 479 THR A N 1
ATOM 647 C CA . THR A 1 103 ? -9.096 -14.492 30.070 1.00 52.64 479 THR A CA 1
ATOM 648 C C . THR A 1 103 ? -9.677 -14.930 28.720 1.00 51.90 479 THR A C 1
ATOM 649 O O . THR A 1 103 ? -10.886 -15.138 28.635 1.00 50.16 479 THR A O 1
ATOM 653 N N . ALA A 1 104 ? -8.821 -15.090 27.716 1.00 47.25 480 ALA A N 1
ATOM 654 C CA . ALA A 1 104 ? -9.297 -15.540 26.391 1.00 50.88 480 ALA A CA 1
ATOM 655 C C . ALA A 1 104 ? -9.840 -16.965 26.471 1.00 52.87 480 ALA A C 1
ATOM 656 O O . ALA A 1 104 ? -10.829 -17.242 25.791 1.00 50.85 480 ALA A O 1
ATOM 658 N N . MET A 1 105 ? -9.224 -17.822 27.291 1.00 52.69 481 MET A N 1
ATOM 659 C CA . MET A 1 105 ? -9.644 -19.219 27.345 1.00 55.99 481 MET A CA 1
ATOM 660 C C . MET A 1 105 ? -10.845 -19.415 28.263 1.00 52.82 481 MET A C 1
ATOM 661 O O . MET A 1 105 ? -11.793 -20.123 27.906 1.00 56.19 481 MET A O 1
ATOM 666 N N . THR A 1 106 ? -10.823 -18.798 29.447 1.00 50.78 482 THR A N 1
ATOM 667 C CA . THR A 1 106 ? -11.842 -19.029 30.461 1.00 53.86 482 THR A CA 1
ATOM 668 C C . THR A 1 106 ? -12.655 -17.797 30.830 1.00 58.64 482 THR A C 1
ATOM 669 O O . THR A 1 106 ? -13.766 -17.952 31.347 1.00 63.44 482 THR A O 1
ATOM 673 N N . GLY A 1 107 ? -12.146 -16.593 30.588 1.00 55.66 483 GLY A N 1
ATOM 674 C CA . GLY A 1 107 ? -12.812 -15.375 30.995 1.00 55.30 483 GLY A CA 1
ATOM 675 C C . GLY A 1 107 ? -13.757 -14.766 29.984 1.00 57.29 483 GLY A C 1
ATOM 676 O O . GLY A 1 107 ? -14.187 -13.623 30.171 1.00 54.19 483 GLY A O 1
ATOM 677 N N . ASN A 1 108 ? -14.099 -15.488 28.917 1.00 59.09 484 ASN A N 1
ATOM 678 C CA . ASN A 1 108 ? -15.001 -14.980 27.883 1.00 59.19 484 ASN A CA 1
ATOM 679 C C . ASN A 1 108 ? -14.501 -13.665 27.291 1.00 44.31 484 ASN A C 1
ATOM 680 O O . ASN A 1 108 ? -15.293 -12.791 26.934 1.00 41.13 484 ASN A O 1
ATOM 685 N N . PHE A 1 109 ? -13.182 -13.515 27.190 1.00 48.54 485 PHE A N 1
ATOM 686 C CA . PHE A 1 109 ? -12.521 -12.371 26.567 1.00 49.78 485 PHE A CA 1
ATOM 687 C C . PHE A 1 109 ? -12.739 -11.063 27.318 1.00 48.06 485 PHE A C 1
ATOM 688 O O . PHE A 1 109 ? -12.386 -9.998 26.797 1.00 42.44 485 PHE A O 1
ATOM 696 N N . GLU A 1 110 ? -13.305 -11.105 28.523 1.00 44.01 486 GLU A N 1
ATOM 697 C CA . GLU A 1 110 ? -13.496 -9.918 29.345 1.00 49.27 486 GLU A CA 1
ATOM 698 C C . GLU A 1 110 ? -12.930 -10.157 30.735 1.00 55.54 486 GLU A C 1
ATOM 699 O O . GLU A 1 110 ? -13.024 -11.265 31.271 1.00 50.86 486 GLU A O 1
ATOM 705 N N . SER A 1 111 ? -12.358 -9.107 31.323 1.00 55.81 487 SER A N 1
ATOM 706 C CA . SER A 1 111 ? -11.830 -9.195 32.682 1.00 52.80 487 SER A CA 1
ATOM 707 C C . SER A 1 111 ? -11.761 -7.791 33.266 1.00 53.73 487 SER A C 1
ATOM 708 O O . SER A 1 111 ? -10.938 -6.981 32.829 1.00 37.16 487 SER A O 1
ATOM 711 N N . LYS A 1 112 ? -12.623 -7.511 34.244 1.00 53.01 488 LYS A N 1
ATOM 712 C CA . L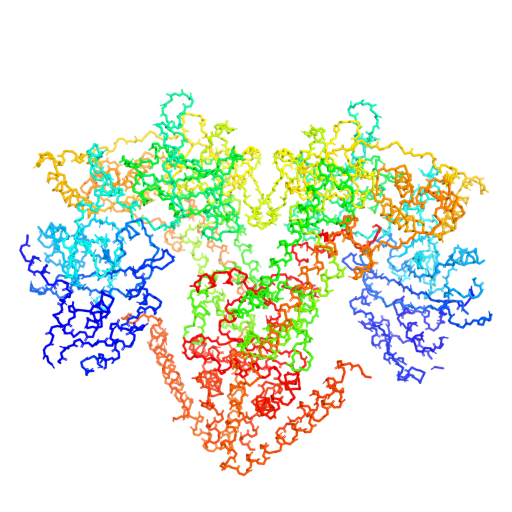YS A 1 112 ? -12.564 -6.270 35.016 1.00 47.52 488 LYS A CA 1
ATOM 713 C C . LYS A 1 112 ? -12.614 -5.043 34.107 1.00 46.97 488 LYS A C 1
ATOM 714 O O . LYS A 1 112 ? -11.802 -4.123 34.219 1.00 45.18 488 LYS A O 1
ATOM 720 N N . GLY A 1 113 ? -13.591 -5.030 33.201 1.00 41.55 489 GLY A N 1
ATOM 721 C CA . GLY A 1 113 ? -13.745 -3.936 32.266 1.00 45.89 489 GLY A CA 1
ATOM 722 C C . GLY A 1 113 ? -12.758 -3.924 31.119 1.00 40.98 489 GLY A C 1
ATOM 723 O O . GLY A 1 113 ? -12.892 -3.085 30.219 1.00 46.72 489 GLY A O 1
ATOM 724 N N . SER A 1 114 ? -11.769 -4.812 31.120 1.00 44.93 490 SER A N 1
ATOM 725 C CA . SER A 1 114 ? -10.834 -4.927 30.012 1.00 39.89 490 SER A CA 1
ATOM 726 C C . SER A 1 114 ? -11.304 -6.004 29.044 1.00 42.50 490 SER A C 1
ATOM 727 O O . SER A 1 114 ? -11.801 -7.055 29.457 1.00 44.02 490 SER A O 1
ATOM 730 N N . ALA A 1 115 ? -11.148 -5.734 27.753 1.00 43.24 491 ALA A N 1
ATOM 731 C CA . ALA A 1 115 ? -11.533 -6.664 26.705 1.00 43.39 491 ALA A CA 1
ATOM 732 C C . ALA A 1 115 ? -10.292 -7.205 26.008 1.00 33.21 491 ALA A C 1
ATOM 733 O O . ALA A 1 115 ? -9.304 -6.485 25.833 1.00 33.82 491 ALA A O 1
ATOM 735 N N . VAL A 1 116 ? -10.344 -8.475 25.623 1.00 33.87 492 VAL A N 1
ATOM 736 C CA . VAL A 1 116 ? -9.283 -9.068 24.817 1.00 39.06 492 VAL A CA 1
ATOM 737 C C . VAL A 1 116 ? -9.502 -8.675 23.363 1.00 34.57 492 VAL A C 1
ATOM 738 O O . VAL A 1 116 ? -10.595 -8.857 22.815 1.00 33.86 492 VAL A O 1
ATOM 742 N N . VAL A 1 117 ? -8.464 -8.131 22.734 1.00 33.55 493 VAL A N 1
ATOM 743 C CA . VAL A 1 117 ? -8.566 -7.542 21.404 1.00 37.09 493 VAL A CA 1
ATOM 744 C C . VAL A 1 117 ? -7.921 -8.470 20.385 1.00 41.25 493 VAL A C 1
ATOM 745 O O . VAL A 1 117 ? -6.846 -9.031 20.629 1.00 44.02 493 VAL A O 1
ATOM 749 N N . LEU A 1 118 ? -8.586 -8.629 19.241 1.00 41.06 494 LEU A N 1
ATOM 750 C CA . LEU A 1 118 ? -8.043 -9.316 18.073 1.00 37.69 494 LEU A CA 1
ATOM 751 C C . LEU A 1 118 ? -7.725 -8.253 17.028 1.00 43.92 494 LEU A C 1
ATOM 752 O O . LEU A 1 118 ? -8.634 -7.588 16.518 1.00 39.07 494 LEU A O 1
ATOM 757 N N . SER A 1 119 ? -6.443 -8.090 16.711 1.00 43.56 495 SER A N 1
ATOM 758 C CA . SER A 1 119 ? -6.010 -7.016 15.831 1.00 38.65 495 SER A CA 1
ATOM 759 C C . SER A 1 119 ? -4.863 -7.494 14.953 1.00 47.37 495 SER A C 1
ATOM 760 O O . SER A 1 119 ? -4.125 -8.415 15.311 1.00 41.72 495 SER A O 1
ATOM 763 N N . ALA A 1 120 ? -4.722 -6.850 13.796 1.00 42.40 496 ALA A N 1
ATOM 764 C CA . ALA A 1 120 ? -3.718 -7.225 12.814 1.00 38.16 496 ALA A CA 1
ATOM 765 C C . ALA A 1 120 ? -3.182 -5.977 12.130 1.00 41.80 496 ALA A C 1
ATOM 766 O O . ALA A 1 120 ? -3.826 -4.925 12.111 1.00 45.82 496 ALA A O 1
ATOM 768 N N . VAL A 1 121 ? -1.983 -6.109 11.569 1.00 45.53 497 VAL A N 1
ATOM 769 C CA . VAL A 1 121 ? -1.345 -5.059 10.787 1.00 39.59 497 VAL A CA 1
ATOM 770 C C . VAL A 1 121 ? -1.084 -5.605 9.392 1.00 45.34 497 VAL A C 1
ATOM 771 O O . VAL A 1 121 ? -0.576 -6.723 9.244 1.00 47.20 497 VAL A O 1
ATOM 775 N N . LEU A 1 122 ? -1.434 -4.822 8.375 1.00 40.12 498 LEU A N 1
ATOM 776 C CA . LEU A 1 122 ? -1.224 -5.200 6.986 1.00 42.25 498 LEU A CA 1
ATOM 777 C C . LEU A 1 122 ? -0.279 -4.212 6.318 1.00 44.07 498 LEU A C 1
ATOM 778 O O . LEU A 1 122 ? -0.256 -3.023 6.649 1.00 44.91 498 LEU A O 1
ATOM 783 N N . ASP A 1 123 ? 0.509 -4.725 5.378 1.00 48.11 499 ASP A N 1
ATOM 784 C CA . ASP A 1 123 ? 1.408 -3.905 4.585 1.00 46.69 499 ASP A CA 1
ATOM 785 C C . ASP A 1 123 ? 1.445 -4.455 3.168 1.00 48.51 499 ASP A C 1
ATOM 786 O O . ASP A 1 123 ? 1.195 -5.642 2.939 1.00 43.01 499 ASP A O 1
ATOM 791 N N . TYR A 1 124 ? 1.747 -3.579 2.216 1.00 46.13 500 TYR A N 1
ATOM 792 C CA . TYR A 1 124 ? 1.839 -4.012 0.830 1.00 49.61 500 TYR A CA 1
ATOM 793 C C . TYR A 1 124 ? 2.927 -5.065 0.676 1.00 47.55 500 TYR A C 1
ATOM 794 O O . TYR A 1 124 ? 4.040 -4.908 1.189 1.00 43.85 500 TYR A O 1
ATOM 803 N N . ASN A 1 125 ? 2.596 -6.147 -0.014 1.00 46.44 501 ASN A N 1
ATOM 804 C CA . ASN A 1 125 ? 3.573 -7.178 -0.319 1.00 53.06 501 ASN A CA 1
ATOM 805 C C . ASN A 1 125 ? 4.672 -6.599 -1.204 1.00 58.42 501 ASN A C 1
ATOM 806 O O . ASN A 1 125 ? 4.375 -6.113 -2.307 1.00 60.04 501 ASN A O 1
ATOM 811 N N . PRO A 1 126 ? 5.936 -6.621 -0.773 1.00 61.11 502 PRO A N 1
ATOM 812 C CA . PRO A 1 126 ? 7.010 -6.145 -1.657 1.00 62.48 502 PRO A CA 1
ATOM 813 C C . PRO A 1 126 ? 7.221 -7.042 -2.862 1.00 67.58 502 PRO A C 1
ATOM 814 O O . PRO A 1 126 ? 7.818 -6.596 -3.850 1.00 72.28 502 PRO A O 1
ATOM 818 N N . ASP A 1 127 ? 6.628 -8.241 -2.835 1.00 67.07 503 ASP A N 1
ATOM 819 C CA . ASP A 1 127 ? 6.648 -9.137 -4.020 1.00 68.98 503 ASP A CA 1
ATOM 820 C C . ASP A 1 127 ? 5.634 -8.596 -5.028 1.00 72.86 503 ASP A C 1
ATOM 821 O O . ASP A 1 127 ? 4.468 -8.464 -4.656 1.00 67.70 503 ASP A O 1
ATOM 826 N N . ASN A 1 128 ? 6.067 -8.333 -6.261 1.00 71.99 504 ASN A N 1
ATOM 827 C CA . ASN A 1 128 ? 5.190 -7.698 -7.274 1.00 68.47 504 ASN A CA 1
ATOM 828 C C . ASN A 1 128 ? 4.624 -8.749 -8.228 1.00 68.60 504 ASN A C 1
ATOM 829 O O . ASN A 1 128 ? 4.064 -8.361 -9.255 1.00 70.90 504 ASN A O 1
ATOM 834 N N . SER A 1 129 ? 4.752 -10.025 -7.880 1.00 69.65 505 SER A N 1
ATOM 835 C CA . SER A 1 129 ? 4.171 -11.086 -8.736 1.00 78.35 505 SER A CA 1
ATOM 836 C C . SER A 1 129 ? 2.665 -10.875 -8.865 1.00 77.98 505 SER A C 1
ATOM 837 O O . SER A 1 129 ? 2.023 -10.560 -7.859 1.00 66.70 505 SER A O 1
ATOM 840 N N . PRO A 1 130 ? 2.091 -11.062 -10.069 1.00 80.63 506 PRO A N 1
ATOM 841 C CA . PRO A 1 130 ? 0.656 -10.899 -10.293 1.00 72.60 506 PRO A CA 1
ATOM 842 C C . PRO A 1 130 ? -0.183 -11.894 -9.487 1.00 71.50 506 PRO A C 1
ATOM 843 O O . PRO A 1 130 ? -1.334 -11.617 -9.259 1.00 71.36 506 PRO A O 1
ATOM 847 N N . THR A 1 131 ? 0.382 -13.056 -9.173 1.00 67.73 507 THR A N 1
ATOM 848 C CA . THR A 1 131 ? -0.355 -14.096 -8.414 1.00 72.35 507 THR A CA 1
ATOM 849 C C . THR A 1 131 ? -0.165 -13.903 -6.906 1.00 67.84 507 THR A C 1
ATOM 850 O O . THR A 1 131 ? -0.937 -14.506 -6.150 1.00 65.80 507 THR A O 1
ATOM 854 N N . ALA A 1 132 ? 0.812 -13.095 -6.491 1.00 63.52 508 ALA A N 1
ATOM 855 C CA . ALA A 1 132 ? 1.130 -12.932 -5.053 1.00 57.76 508 ALA A CA 1
ATOM 856 C C . ALA A 1 132 ? 0.040 -12.145 -4.326 1.00 64.94 508 ALA A C 1
ATOM 857 O O . ALA A 1 132 ? -0.612 -11.319 -4.971 1.00 62.77 508 ALA A O 1
ATOM 858 N N . PRO A 1 133 ? -0.194 -12.369 -3.015 1.00 60.49 509 PRO A N 1
ATOM 859 C CA . PRO A 1 133 ? -1.151 -11.555 -2.265 1.00 49.29 509 PRO A CA 1
ATOM 860 C C . PRO A 1 133 ? -0.701 -10.089 -2.203 1.00 49.50 509 PRO A C 1
ATOM 861 O O . PRO A 1 133 ? 0.469 -9.867 -2.058 1.00 49.67 509 PRO A O 1
ATOM 865 N N . LEU A 1 134 ? -1.637 -9.143 -2.330 1.00 45.88 510 LEU A N 1
ATOM 866 C CA . LEU A 1 134 ? -1.304 -7.694 -2.331 1.00 45.29 510 LEU A CA 1
ATOM 867 C C . LEU A 1 134 ? -0.769 -7.266 -0.964 1.00 48.96 510 LEU A C 1
ATOM 868 O O . LEU A 1 134 ? 0.160 -6.460 -0.937 1.00 44.99 510 LEU A O 1
ATOM 873 N N . TYR A 1 135 ? -1.369 -7.771 0.115 1.00 45.11 511 TYR A N 1
ATOM 874 C CA . TYR A 1 135 ? -0.918 -7.417 1.451 1.00 45.07 511 TYR A CA 1
ATOM 875 C C . TYR A 1 135 ? -0.294 -8.623 2.140 1.00 49.40 511 TYR A C 1
ATOM 876 O O . TYR A 1 135 ? -0.690 -9.768 1.906 1.00 56.08 511 TYR A O 1
ATOM 885 N N . LEU A 1 136 ? 0.647 -8.331 3.032 1.00 44.56 512 LEU A N 1
ATOM 886 C CA . LEU A 1 136 ? 1.194 -9.378 3.922 1.00 50.36 512 LEU A CA 1
ATOM 887 C C . LEU A 1 136 ? 0.551 -9.072 5.275 1.00 54.88 512 LEU A C 1
ATOM 888 O O . LEU A 1 136 ? 0.394 -7.884 5.586 1.00 45.86 512 LEU A O 1
ATOM 893 N N . VAL A 1 137 ? 0.210 -10.092 6.051 1.00 51.21 513 VAL A N 1
ATOM 894 C CA . VAL A 1 137 ? -0.553 -9.848 7.301 1.00 50.12 513 VAL A CA 1
ATOM 895 C C . VAL A 1 137 ? 0.259 -10.243 8.531 1.00 55.45 513 VAL A C 1
ATOM 896 O O . VAL A 1 137 ? 0.902 -11.281 8.482 1.00 62.58 513 VAL A O 1
ATOM 900 N N . LYS A 1 138 ? 0.295 -9.396 9.555 1.00 50.27 514 LYS A N 1
ATOM 901 C CA . LYS A 1 138 ? 0.900 -9.802 10.844 1.00 46.62 514 LYS A CA 1
ATOM 902 C C . LYS A 1 138 ? -0.235 -9.770 11.861 1.00 46.86 514 LYS A C 1
ATOM 903 O O . LYS A 1 138 ? -0.703 -8.677 12.172 1.00 46.68 514 LYS A O 1
ATOM 909 N N . LEU A 1 139 ? -0.662 -10.930 12.338 1.00 45.69 515 LEU A N 1
ATOM 910 C CA . LEU A 1 139 ? -1.692 -10.956 13.396 1.00 47.08 515 LEU A CA 1
ATOM 911 C C . LEU A 1 139 ? -0.996 -10.558 14.694 1.00 53.60 515 LEU A C 1
ATOM 912 O O . LEU A 1 139 ? 0.061 -11.127 14.998 1.00 51.25 515 LEU A O 1
ATOM 917 N N . LYS A 1 140 ? -1.566 -9.608 15.424 1.00 49.42 516 LYS A N 1
ATOM 918 C CA . LYS A 1 140 ? -0.894 -9.112 16.645 1.00 50.50 516 LYS A CA 1
ATOM 919 C C . LYS A 1 140 ? -1.199 -10.040 17.836 1.00 43.24 516 LYS A C 1
ATOM 920 O O . LYS A 1 140 ? -2.221 -10.722 17.784 1.00 38.64 516 LYS A O 1
ATOM 926 N N . PRO A 1 141 ? -0.336 -10.114 18.885 1.00 46.78 517 PRO A N 1
ATOM 927 C CA . PRO A 1 141 ? -0.614 -10.941 20.062 1.00 55.67 517 PRO A CA 1
ATOM 928 C C . PRO A 1 141 ? -1.911 -10.556 20.786 1.00 47.04 517 PRO A C 1
ATOM 929 O O . PRO A 1 141 ? -2.263 -9.400 20.781 1.00 43.38 517 PRO A O 1
ATOM 933 N N . LEU A 1 142 ? -2.583 -11.538 21.383 1.00 43.07 518 LEU A N 1
ATOM 934 C CA . LEU A 1 142 ? -3.780 -11.234 22.201 1.00 52.39 518 LEU A CA 1
ATOM 935 C C . LEU A 1 142 ? -3.381 -10.180 23.236 1.00 53.21 518 LEU A C 1
ATOM 936 O O . LEU A 1 142 ? -2.350 -10.363 23.888 1.00 59.28 518 LEU A O 1
ATOM 941 N N . MET A 1 143 ? -4.137 -9.090 23.331 1.00 46.45 519 MET A N 1
ATOM 942 C CA . MET A 1 143 ? -3.814 -8.003 24.286 1.00 44.92 519 MET A CA 1
ATOM 943 C C . MET A 1 143 ? -5.090 -7.495 24.950 1.00 45.96 519 MET A C 1
ATOM 944 O O . MET A 1 143 ? -6.171 -7.699 24.397 1.00 43.76 519 MET A O 1
ATOM 949 N N . PHE A 1 144 ? -4.943 -6.892 26.125 1.00 44.13 520 PHE A N 1
ATOM 950 C CA . PHE A 1 144 ? -6.104 -6.314 26.838 1.00 43.86 520 PHE A CA 1
ATOM 951 C C . PHE A 1 144 ? -6.264 -4.852 26.437 1.00 45.59 520 PHE A C 1
ATOM 952 O O . PHE A 1 144 ? -5.243 -4.186 26.244 1.00 45.09 520 PHE A O 1
ATOM 960 N N . GLU A 1 145 ? -7.501 -4.397 26.265 1.00 39.11 521 GLU A N 1
ATOM 961 C CA . GLU A 1 145 ? -7.758 -2.959 26.021 1.00 39.66 521 GLU A CA 1
ATOM 962 C C . GLU A 1 145 ? -9.058 -2.602 26.739 1.00 37.27 521 GLU A C 1
ATOM 963 O O . GLU A 1 145 ? -9.741 -3.527 27.176 1.00 36.40 521 GLU A O 1
ATOM 969 N N A GLN A 1 146 ? -9.242 -1.311 27.087 0.52 35.17 522 GLN A N 1
ATOM 970 N N B GLN A 1 146 ? -9.229 -1.332 27.082 0.48 35.19 522 GLN A N 1
ATOM 971 C CA A GLN A 1 146 ? -10.515 -0.895 27.725 0.52 38.39 522 GLN A CA 1
ATOM 972 C CA B GLN A 1 146 ? -10.501 -0.901 27.710 0.48 38.39 522 GLN A CA 1
ATOM 973 C C A GLN A 1 146 ? -11.689 -1.291 26.830 0.52 38.53 522 GLN A C 1
ATOM 974 C C B GLN A 1 146 ? -11.671 -1.325 26.823 0.48 38.50 522 GLN A C 1
ATOM 975 O O A GLN A 1 146 ? -11.570 -1.148 25.606 0.52 36.71 522 GLN A O 1
ATOM 976 O O B GLN A 1 146 ? -11.603 -1.086 25.609 0.48 36.75 522 GLN A O 1
ATOM 987 N N . GLY A 1 147 ? -12.719 -1.885 27.423 1.00 36.07 523 GLY A N 1
ATOM 988 C CA . GLY A 1 147 ? -13.899 -2.271 26.683 1.00 37.18 523 GLY A CA 1
ATOM 989 C C . GLY A 1 147 ? -14.706 -1.070 26.227 1.00 36.07 523 GLY A C 1
ATOM 990 O O . GLY A 1 147 ? -14.413 0.087 26.531 1.00 32.65 523 GLY A O 1
ATOM 991 N N . CYS A 1 148 ? -15.776 -1.379 25.497 1.00 29.56 524 CYS A N 1
ATOM 992 C CA . CYS A 1 148 ? -16.688 -0.343 24.967 1.00 28.23 524 CYS A CA 1
ATOM 993 C C . CYS A 1 148 ? -18.097 -0.935 24.972 1.00 28.78 524 CYS A C 1
ATOM 994 O O . CYS A 1 148 ? -18.225 -2.117 25.265 1.00 31.42 524 CYS A O 1
ATOM 997 N N . ARG A 1 149 ? -19.101 -0.142 24.625 1.00 28.05 525 ARG A N 1
ATOM 998 C CA . ARG A 1 149 ? -20.503 -0.616 24.689 1.00 29.57 525 ARG A CA 1
ATOM 999 C C . ARG A 1 149 ? -20.712 -1.828 23.776 1.00 30.68 525 ARG A C 1
ATOM 1000 O O . ARG A 1 149 ? -21.346 -2.777 24.219 1.00 31.24 525 ARG A O 1
ATOM 1008 N N . LEU A 1 150 ? -20.199 -1.782 22.550 1.00 28.28 526 LEU A N 1
ATOM 1009 C CA . LEU A 1 150 ? -20.436 -2.870 21.574 1.00 27.35 526 LEU A CA 1
ATOM 1010 C C . LEU A 1 150 ? -19.797 -4.185 22.035 1.00 26.97 526 LEU A C 1
ATOM 1011 O O . LEU A 1 150 ? -20.457 -5.208 21.917 1.00 27.14 526 LEU A O 1
ATOM 1016 N N . THR A 1 151 ? -18.566 -4.146 22.534 1.00 30.15 527 THR A N 1
ATOM 1017 C CA . THR A 1 151 ? -17.893 -5.359 23.074 1.00 31.24 527 THR A CA 1
ATOM 1018 C C . THR A 1 151 ? -18.646 -5.889 24.300 1.00 37.13 527 THR A C 1
ATOM 1019 O O . THR A 1 151 ? -18.811 -7.090 24.398 1.00 34.38 527 THR A O 1
ATOM 1023 N N . ARG A 1 152 ? -19.095 -5.002 25.183 1.00 29.93 528 ARG A N 1
ATOM 1024 C CA . ARG A 1 152 ? -19.867 -5.410 26.381 1.00 33.71 528 ARG A CA 1
ATOM 1025 C C . ARG A 1 152 ? -21.194 -6.046 25.957 1.00 35.03 528 ARG A C 1
ATOM 1026 O O . ARG A 1 152 ? -21.619 -6.984 26.622 1.00 35.45 528 ARG A O 1
ATOM 1034 N N . ARG A 1 153 ? -21.819 -5.542 24.895 1.00 35.33 529 ARG A N 1
ATOM 1035 C CA . ARG A 1 153 ? -23.143 -6.057 24.465 1.00 35.23 529 ARG A CA 1
ATOM 1036 C C . ARG A 1 153 ? -23.009 -7.328 23.630 1.00 35.27 529 ARG A C 1
ATOM 1037 O O . ARG A 1 153 ? -23.825 -8.225 23.833 1.00 38.44 529 ARG A O 1
ATOM 1045 N N . PHE A 1 154 ? -22.006 -7.414 22.759 1.00 34.83 530 PHE A N 1
ATOM 1046 C CA . PHE A 1 154 ? -21.943 -8.540 21.837 1.00 40.61 530 PHE A CA 1
ATOM 1047 C C . PHE A 1 154 ? -20.759 -9.467 22.066 1.00 36.40 530 PHE A C 1
ATOM 1048 O O . PHE A 1 154 ? -20.744 -10.567 21.502 1.00 37.83 530 PHE A O 1
ATOM 1056 N N . GLY A 1 155 ? -19.775 -9.064 22.865 1.00 34.31 531 GLY A N 1
ATOM 1057 C CA . GLY A 1 155 ? -18.631 -9.898 23.143 1.00 38.66 531 GLY A CA 1
ATOM 1058 C C . GLY A 1 155 ? -17.387 -9.429 22.420 1.00 40.73 531 GLY A C 1
ATOM 1059 O O . GLY A 1 155 ? -17.401 -9.169 21.213 1.00 40.99 531 GLY A O 1
ATOM 1060 N N . PRO A 1 156 ? -16.278 -9.312 23.151 1.00 40.89 532 PRO A N 1
ATOM 1061 C CA . PRO A 1 156 ? -15.032 -8.862 22.509 1.00 36.41 532 PRO A CA 1
ATOM 1062 C C . PRO A 1 156 ? -14.545 -9.802 21.420 1.00 44.98 532 PRO A C 1
ATOM 1063 O O . PRO A 1 156 ? -13.863 -9.356 20.488 1.00 37.36 532 PRO A O 1
ATOM 1067 N N . ASP A 1 157 ? -14.878 -11.091 21.508 1.00 43.97 533 ASP A N 1
ATOM 1068 C CA . ASP A 1 157 ? -14.425 -12.074 20.530 1.00 43.15 533 ASP A CA 1
ATOM 1069 C C . ASP A 1 157 ? -15.030 -11.863 19.150 1.00 43.08 533 ASP A C 1
ATOM 1070 O O . ASP A 1 157 ? -14.539 -12.453 18.182 1.00 40.90 533 ASP A O 1
ATOM 1075 N N . ARG A 1 158 ? -16.085 -11.059 19.039 1.00 39.90 534 ARG A N 1
ATOM 1076 C CA . ARG A 1 158 ? -16.758 -10.823 17.772 1.00 40.75 534 ARG A CA 1
ATOM 1077 C C . ARG A 1 158 ? -16.235 -9.586 17.054 1.00 37.59 534 ARG A C 1
ATOM 1078 O O . ARG A 1 158 ? -16.881 -9.105 16.116 1.00 38.05 534 ARG A O 1
ATOM 1086 N N . PHE A 1 159 ? -15.083 -9.063 17.468 1.00 33.10 535 PHE A N 1
ATOM 1087 C CA . PHE A 1 159 ? -14.557 -7.819 16.930 1.00 32.76 535 PHE A CA 1
ATOM 1088 C C . PHE A 1 159 ? -13.096 -7.996 16.554 1.00 37.70 535 PHE A C 1
ATOM 1089 O O . PHE A 1 159 ? -12.319 -8.605 17.294 1.00 34.26 535 PHE A O 1
ATOM 1097 N N . PHE A 1 160 ? -12.738 -7.449 15.396 1.00 36.61 536 PHE A N 1
ATOM 1098 C CA . PHE A 1 160 ? -11.421 -7.604 14.799 1.00 31.80 536 PHE A CA 1
ATOM 1099 C C . PHE A 1 160 ? -11.071 -6.286 14.129 1.00 33.37 536 PHE A C 1
ATOM 1100 O O . PHE A 1 160 ? -11.896 -5.730 13.399 1.00 34.79 536 PHE A O 1
ATOM 1108 N N . GLU A 1 161 ? -9.874 -5.770 14.400 1.00 31.00 537 GLU A N 1
ATOM 1109 C CA . GLU A 1 161 ? -9.446 -4.494 13.845 1.00 37.66 537 GLU A CA 1
ATOM 1110 C C . GLU A 1 161 ? -8.089 -4.649 13.177 1.00 38.40 537 GLU A C 1
ATOM 1111 O O . GLU A 1 161 ? -7.260 -5.460 13.597 1.00 40.25 537 GLU A O 1
ATOM 1117 N N . ILE A 1 162 ? -7.864 -3.852 12.131 1.00 32.44 538 ILE A N 1
ATOM 1118 C CA . ILE A 1 162 ? -6.620 -3.900 11.375 1.00 36.07 538 ILE A CA 1
ATOM 1119 C C . ILE A 1 162 ? -6.165 -2.487 11.045 1.00 35.55 538 ILE A C 1
ATOM 1120 O O . ILE A 1 162 ? -6.946 -1.533 11.058 1.00 31.09 538 ILE A O 1
ATOM 1125 N N . LEU A 1 163 ? -4.872 -2.367 10.761 1.00 31.77 539 LEU A N 1
ATOM 1126 C CA . LEU A 1 163 ? -4.311 -1.229 10.048 1.00 38.70 539 LEU A CA 1
ATOM 1127 C C . LEU A 1 163 ? -3.937 -1.690 8.648 1.00 41.38 539 LEU A C 1
ATOM 1128 O O . LEU A 1 163 ? -3.281 -2.724 8.486 1.00 37.99 539 LEU A O 1
ATOM 1133 N N . ILE A 1 164 ? -4.359 -0.929 7.646 1.00 38.23 540 ILE A N 1
ATOM 1134 C CA . ILE A 1 164 ? -4.140 -1.301 6.252 1.00 33.88 540 ILE A CA 1
ATOM 1135 C C . ILE A 1 164 ? -3.772 -0.037 5.484 1.00 34.89 540 ILE A C 1
ATOM 1136 O O . ILE A 1 164 ? -4.328 1.035 5.763 1.00 39.72 540 ILE A O 1
ATOM 1141 N N . PRO A 1 165 ? -2.838 -0.102 4.537 1.00 39.68 541 PRO A N 1
ATOM 1142 C CA . PRO A 1 165 ? -2.506 1.097 3.759 1.00 38.87 541 PRO A CA 1
ATOM 1143 C C . PRO A 1 165 ? -3.735 1.618 3.034 1.00 33.04 541 PRO A C 1
ATOM 1144 O O . PRO A 1 165 ? -4.556 0.848 2.531 1.00 38.07 541 PRO A O 1
ATOM 1148 N N . SER A 1 166 ? -3.869 2.934 3.001 1.00 34.18 542 SER A N 1
ATOM 1149 C CA . SER A 1 166 ? -5.011 3.535 2.325 1.00 40.45 542 SER A CA 1
ATOM 1150 C C . SER A 1 166 ? -4.843 3.392 0.816 1.00 46.98 542 SER A C 1
ATOM 1151 O O . SER A 1 166 ? -3.816 3.810 0.269 1.00 39.54 542 SER A O 1
ATOM 1154 N N . PRO A 1 167 ? -5.813 2.763 0.098 1.00 42.39 543 PRO A N 1
ATOM 1155 C CA . PRO A 1 167 ? -5.720 2.599 -1.351 1.00 42.06 543 PRO A CA 1
ATOM 1156 C C . PRO A 1 167 ? -5.606 3.926 -2.111 1.00 46.58 543 PRO A C 1
ATOM 1157 O O . PRO A 1 167 ? -5.264 3.897 -3.261 1.00 47.33 543 PRO A O 1
ATOM 1161 N N . THR A 1 168 ? -5.881 5.042 -1.443 1.00 43.25 544 THR A N 1
ATOM 1162 C CA . THR A 1 168 ? -5.837 6.372 -2.093 1.00 42.66 544 THR A CA 1
ATOM 1163 C C . THR A 1 168 ? -4.490 7.045 -1.859 1.00 45.86 544 THR A C 1
ATOM 1164 O O . THR A 1 168 ? -4.342 8.195 -2.268 1.00 56.67 544 THR A O 1
ATOM 1168 N N . SER A 1 169 ? -3.550 6.344 -1.235 1.00 42.55 545 SER A N 1
ATOM 1169 C CA . SER A 1 169 ? -2.231 6.941 -0.918 1.00 47.83 545 SER A CA 1
ATOM 1170 C C . SER A 1 169 ? -1.523 7.382 -2.201 1.00 55.64 545 SER A C 1
ATOM 1171 O O . SER A 1 169 ? -1.598 6.657 -3.199 1.00 45.56 545 SER A O 1
ATOM 1174 N N . THR A 1 170 ? -0.862 8.533 -2.149 1.00 51.91 546 THR A N 1
ATOM 1175 C CA . THR A 1 170 ? -0.143 9.075 -3.321 1.00 59.01 546 THR A CA 1
ATOM 1176 C C . THR A 1 170 ? 1.338 8.767 -3.137 1.00 67.50 546 THR A C 1
ATOM 1177 O O . THR A 1 170 ? 2.147 9.337 -3.882 1.00 69.94 546 THR A O 1
ATOM 1181 N N . SER A 1 171 ? 1.665 7.906 -2.176 1.00 60.73 547 SER A N 1
ATOM 1182 C CA . SER A 1 171 ? 3.079 7.608 -1.847 1.00 62.61 547 SER A CA 1
ATOM 1183 C C . SER A 1 171 ? 3.810 6.921 -2.995 1.00 74.83 547 SER A C 1
ATOM 1184 O O . SER A 1 171 ? 3.193 6.121 -3.715 1.00 66.67 547 SER A O 1
ATOM 1187 N N . PRO A 1 172 ? 5.118 7.191 -3.163 1.00 76.57 548 PRO A N 1
ATOM 1188 C CA . PRO A 1 172 ? 5.913 6.525 -4.184 1.00 74.71 548 PRO A CA 1
ATOM 1189 C C . PRO A 1 172 ? 5.938 5.010 -3.952 1.00 73.52 548 PRO A C 1
ATOM 1190 O O . PRO A 1 172 ? 5.969 4.292 -4.924 1.00 73.80 548 PRO A O 1
ATOM 1194 N N . SER A 1 173 ? 5.884 4.573 -2.692 1.00 63.18 549 SER A N 1
ATOM 1195 C CA . SER A 1 173 ? 6.021 3.125 -2.379 1.00 67.89 549 SER A CA 1
ATOM 1196 C C . SER A 1 173 ? 4.740 2.340 -2.653 1.00 67.76 549 SER A C 1
ATOM 1197 O O . SER A 1 173 ? 4.749 1.122 -2.409 1.00 67.14 549 SER A O 1
ATOM 1200 N N . VAL A 1 174 ? 3.680 2.994 -3.127 1.00 66.36 550 VAL A N 1
ATOM 1201 C CA . VAL A 1 174 ? 2.482 2.190 -3.490 1.00 62.54 550 VAL A CA 1
ATOM 1202 C C . VAL A 1 174 ? 2.886 1.300 -4.662 1.00 65.39 550 VAL A C 1
ATOM 1203 O O . VAL A 1 174 ? 3.504 1.802 -5.611 1.00 61.87 550 VAL A O 1
ATOM 1207 N N . PRO A 1 175 ? 2.612 -0.027 -4.628 1.00 65.20 551 PRO A N 1
ATOM 1208 C CA . PRO A 1 175 ? 2.895 -0.890 -5.763 1.00 55.61 551 PRO A CA 1
ATOM 1209 C C . PRO A 1 175 ? 2.198 -0.421 -7.042 1.00 64.31 551 PRO A C 1
ATOM 1210 O O . PRO A 1 175 ? 1.086 0.043 -6.982 1.00 58.67 551 PRO A O 1
ATOM 1214 N N . PRO A 1 176 ? 2.846 -0.589 -8.210 1.00 65.89 552 PRO A N 1
ATOM 1215 C CA . PRO A 1 176 ? 2.270 -0.151 -9.476 1.00 63.28 552 PRO A CA 1
ATOM 1216 C C . PRO A 1 176 ? 0.896 -0.765 -9.769 1.00 57.25 552 PRO A C 1
ATOM 1217 O O . PRO A 1 176 ? 0.119 -0.130 -10.412 1.00 58.83 552 PRO A O 1
ATOM 1221 N N . VAL A 1 177 ? 0.640 -1.974 -9.286 1.00 56.48 553 VAL A N 1
ATOM 1222 C CA . VAL A 1 177 ? -0.653 -2.649 -9.592 1.00 64.76 553 VAL A CA 1
ATOM 1223 C C . VAL A 1 177 ? -1.798 -1.764 -9.083 1.00 63.69 553 VAL A C 1
ATOM 1224 O O . VAL A 1 177 ? -2.775 -1.625 -9.813 1.00 72.33 553 VAL A O 1
ATOM 1228 N N . VAL A 1 178 ? -1.699 -1.211 -7.873 1.00 61.61 554 VAL A N 1
ATOM 1229 C CA . VAL A 1 178 ? -2.722 -0.240 -7.380 1.00 68.00 554 VAL A CA 1
ATOM 1230 C C . VAL A 1 178 ? -2.562 1.132 -8.049 1.00 72.80 554 VAL A C 1
ATOM 1231 O O . VAL A 1 178 ? -3.581 1.690 -8.478 1.00 71.51 554 VAL A O 1
ATOM 1235 N N . SER A 1 179 ? -1.338 1.662 -8.106 1.00 62.11 555 SER A N 1
ATOM 1236 C CA . SER A 1 179 ? -1.102 3.036 -8.632 1.00 72.34 555 SER A CA 1
ATOM 1237 C C . SER A 1 179 ? -1.374 3.158 -10.137 1.00 75.91 555 SER A C 1
ATOM 1238 O O . SER A 1 179 ? -1.948 4.179 -10.534 1.00 75.88 555 SER A O 1
ATOM 1241 N N . LYS A 1 180 ? -0.965 2.168 -10.934 1.00 85.91 556 LYS A N 1
ATOM 1242 C CA . LYS A 1 180 ? -1.115 2.192 -12.415 1.00 80.10 556 LYS A CA 1
ATOM 1243 C C . LYS A 1 180 ? -2.577 2.135 -12.863 1.00 88.20 556 LYS A C 1
ATOM 1244 O O . LYS A 1 180 ? -2.908 2.831 -13.838 1.00 94.25 556 LYS A O 1
ATOM 1245 N N . GLN A 1 181 ? -3.405 1.315 -12.218 1.00 82.90 557 GLN A N 1
ATOM 1246 C CA . GLN A 1 181 ? -4.806 1.166 -12.688 1.00 88.17 557 GLN A CA 1
ATOM 1247 C C . GLN A 1 181 ? -5.708 2.117 -11.900 1.00 82.73 557 GLN A C 1
ATOM 1248 O O . GLN A 1 181 ? -6.366 2.942 -12.561 1.00 87.97 557 GLN A O 1
ATOM 1250 N N . GLY A 1 183 ? -8.737 1.682 -11.292 1.00 82.85 559 GLY A N 1
ATOM 1251 C CA . GLY A 1 183 ? -9.975 1.027 -10.834 1.00 79.83 559 GLY A CA 1
ATOM 1252 C C . GLY A 1 183 ? -9.612 0.235 -9.602 1.00 74.85 559 GLY A C 1
ATOM 1253 O O . GLY A 1 183 ? -10.506 -0.354 -8.982 1.00 78.31 559 GLY A O 1
ATOM 1254 N N . ALA A 1 184 ? -8.328 0.248 -9.259 1.00 91.51 560 ALA A N 1
ATOM 1255 C CA . ALA A 1 184 ? -7.809 -0.549 -8.129 1.00 85.78 560 ALA A CA 1
ATOM 1256 C C . ALA A 1 184 ? -8.309 -0.029 -6.795 1.00 77.98 560 ALA A C 1
ATOM 1257 O O . ALA A 1 184 ? -8.587 -0.844 -5.922 1.00 85.70 560 ALA A O 1
ATOM 1259 N N . VAL A 1 185 ? -8.354 1.288 -6.648 1.00 70.44 561 VAL A N 1
ATOM 1260 C CA . VAL A 1 185 ? -8.737 1.851 -5.333 1.00 67.87 561 VAL A CA 1
ATOM 1261 C C . VAL A 1 185 ? -10.153 1.365 -5.052 1.00 63.96 561 VAL A C 1
ATOM 1262 O O . VAL A 1 185 ? -10.378 0.856 -3.961 1.00 70.31 561 VAL A O 1
ATOM 1266 N N . GLU A 1 186 ? -11.034 1.439 -6.048 1.00 70.79 562 GLU A N 1
ATOM 1267 C CA . GLU A 1 186 ? -12.431 0.959 -5.891 1.00 66.71 562 GLU A CA 1
ATOM 1268 C C . GLU A 1 186 ? -12.439 -0.551 -5.651 1.00 57.25 562 GLU A C 1
ATOM 1269 O O . GLU A 1 186 ? -13.265 -1.005 -4.863 1.00 58.74 562 GLU A O 1
ATOM 1275 N N . GLU A 1 187 ? -11.568 -1.290 -6.331 1.00 54.71 563 GLU A N 1
ATOM 1276 C CA . GLU A 1 187 ? -11.472 -2.753 -6.103 1.00 62.44 563 GLU A CA 1
ATOM 1277 C C . GLU A 1 187 ? -11.013 -3.044 -4.666 1.00 56.55 563 GLU A C 1
ATOM 1278 O O . GLU A 1 187 ? -11.567 -3.962 -4.058 1.00 52.63 563 GLU A O 1
ATOM 1284 N N . VAL A 1 188 ? -10.038 -2.292 -4.157 1.00 52.87 564 VAL A N 1
ATOM 1285 C CA . VAL A 1 188 ? -9.576 -2.481 -2.753 1.00 49.35 564 VAL A CA 1
ATOM 1286 C C . VAL A 1 188 ? -10.685 -2.073 -1.782 1.00 48.67 564 VAL A C 1
ATOM 1287 O O . VAL A 1 188 ? -10.931 -2.816 -0.828 1.00 52.69 564 VAL A O 1
ATOM 1291 N N . ILE A 1 189 ? -11.363 -0.959 -2.056 1.00 53.77 565 ILE A N 1
ATOM 1292 C CA . ILE A 1 189 ? -12.464 -0.482 -1.171 1.00 50.09 565 ILE A CA 1
ATOM 1293 C C . ILE A 1 189 ? -13.561 -1.537 -1.175 1.00 49.87 565 ILE A C 1
ATOM 1294 O O . ILE A 1 189 ? -14.109 -1.831 -0.107 1.00 57.94 565 ILE A O 1
ATOM 1299 N N . GLN A 1 190 ? -13.841 -2.099 -2.340 1.00 42.45 566 GLN A N 1
ATOM 1300 C CA . GLN A 1 190 ? -14.875 -3.144 -2.442 1.00 53.19 566 GLN A CA 1
ATOM 1301 C C . GLN A 1 190 ? -14.410 -4.377 -1.662 1.00 47.04 566 GLN A C 1
ATOM 1302 O O . GLN A 1 190 ? -15.242 -4.985 -1.007 1.00 51.57 566 GLN A O 1
ATOM 1308 N N . TRP A 1 191 ? -13.143 -4.750 -1.773 1.00 43.03 567 TRP A N 1
ATOM 1309 C CA . TRP A 1 191 ? -12.696 -5.981 -1.075 1.00 44.46 567 TRP A CA 1
ATOM 1310 C C . TRP A 1 191 ? -12.991 -5.857 0.420 1.00 44.73 567 TRP A C 1
ATOM 1311 O O . TRP A 1 191 ? -13.441 -6.829 1.008 1.00 39.75 567 TRP A O 1
ATOM 1322 N N . LEU A 1 192 ? -12.773 -4.675 0.979 1.00 43.40 568 LEU A N 1
ATOM 1323 C CA . LEU A 1 192 ? -12.961 -4.464 2.435 1.00 47.09 568 LEU A CA 1
ATOM 1324 C C . LEU A 1 192 ? -14.427 -4.572 2.828 1.00 39.12 568 LEU A C 1
ATOM 1325 O O . LEU A 1 192 ? -14.663 -5.087 3.900 1.00 37.54 568 LEU A O 1
ATOM 1330 N N . THR A 1 193 ? -15.354 -4.118 1.986 1.00 35.18 569 THR A N 1
ATOM 1331 C CA . THR A 1 193 ? -16.770 -4.009 2.420 1.00 38.83 569 THR A CA 1
ATOM 1332 C C . THR A 1 193 ? -17.771 -4.870 1.653 1.00 47.35 569 THR A C 1
ATOM 1333 O O . THR A 1 193 ? -18.907 -4.939 2.101 1.00 42.68 569 THR A O 1
ATOM 1337 N N . MET A 1 194 ? -17.410 -5.527 0.555 1.00 43.03 570 MET A N 1
ATOM 1338 C CA . MET A 1 194 ? -18.413 -6.232 -0.284 1.00 38.83 570 MET A CA 1
ATOM 1339 C C . MET A 1 194 ? -18.934 -7.482 0.408 1.00 44.27 570 MET A C 1
ATOM 1340 O O . MET A 1 194 ? -20.115 -7.786 0.243 1.00 50.38 570 MET A O 1
ATOM 1345 N N . GLY A 1 195 ? -18.059 -8.120 1.128 1.00 48.78 571 GLY A N 1
ATOM 1346 C CA . GLY A 1 195 ? -18.520 -9.376 1.723 1.00 41.39 571 GLY A CA 1
ATOM 1347 C C . GLY A 1 195 ? -17.763 -9.786 2.955 1.00 44.35 571 GLY A C 1
ATOM 1348 O O . GLY A 1 195 ? -17.021 -8.967 3.496 1.00 45.27 571 GLY A O 1
ATOM 1349 N N . GLN A 1 196 ? -17.943 -11.039 3.347 1.00 40.04 572 GLN A N 1
ATOM 1350 C CA . GLN A 1 196 ? -17.324 -11.530 4.588 1.00 44.74 572 GLN A CA 1
ATOM 1351 C C . GLN A 1 196 ? -15.894 -11.986 4.351 1.00 44.53 572 GLN A C 1
ATOM 1352 O O . GLN A 1 196 ? -15.593 -12.436 3.247 1.00 43.66 572 GLN A O 1
ATOM 1358 N N . HIS A 1 197 ? -15.052 -11.817 5.355 1.00 38.60 573 HIS A N 1
ATOM 1359 C CA . HIS A 1 197 ? -13.681 -12.302 5.324 1.00 41.53 573 HIS A CA 1
ATOM 1360 C C . HIS A 1 197 ? -13.542 -13.478 6.282 1.00 47.66 573 HIS A C 1
ATOM 1361 O O . HIS A 1 197 ? -14.079 -13.450 7.395 1.00 40.34 573 HIS A O 1
ATOM 1368 N N . SER A 1 198 ? -12.822 -14.508 5.847 1.00 36.89 574 SER A N 1
ATOM 1369 C CA . SER A 1 198 ? -12.636 -15.724 6.628 1.00 43.32 574 SER A CA 1
ATOM 1370 C C . SER A 1 198 ? -11.319 -15.652 7.389 1.00 50.46 574 SER A C 1
ATOM 1371 O O . SER A 1 198 ? -10.261 -15.431 6.790 1.00 44.97 574 SER A O 1
ATOM 1374 N N . LEU A 1 199 ? -11.389 -15.837 8.707 1.00 40.62 575 LEU A N 1
ATOM 1375 C CA . LEU A 1 199 ? -10.195 -15.815 9.544 1.00 45.25 575 LEU A CA 1
ATOM 1376 C C . LEU A 1 199 ? -10.494 -16.551 10.842 1.00 45.09 575 LEU A C 1
ATOM 1377 O O . LEU A 1 199 ? -11.504 -16.272 11.495 1.00 42.49 575 LEU A O 1
ATOM 1382 N N . VAL A 1 200 ? -9.612 -17.484 11.205 1.00 45.33 576 VAL A N 1
ATOM 1383 C CA . VAL A 1 200 ? -9.740 -18.319 12.399 1.00 54.91 576 VAL A CA 1
ATOM 1384 C C . VAL A 1 200 ? -11.182 -18.775 12.588 1.00 47.72 576 VAL A C 1
ATOM 1385 O O . VAL A 1 200 ? -11.748 -18.649 13.679 1.00 53.53 576 VAL A O 1
ATOM 1389 N N . GLY A 1 201 ? -11.784 -19.305 11.525 1.00 46.90 577 GLY A N 1
ATOM 1390 C CA . GLY A 1 201 ? -13.075 -19.956 11.622 1.00 44.76 577 GLY A CA 1
ATOM 1391 C C . GLY A 1 201 ? -14.267 -19.047 11.815 1.00 51.85 577 GLY A C 1
ATOM 1392 O O . GLY A 1 201 ? -15.343 -19.538 12.175 1.00 48.89 577 GLY A O 1
ATOM 1393 N N . ARG A 1 202 ? -14.124 -17.745 11.584 1.00 43.17 578 ARG A N 1
ATOM 1394 C CA . ARG A 1 202 ? -15.232 -16.814 11.730 1.00 44.90 578 ARG A CA 1
ATOM 1395 C C . ARG A 1 202 ? -15.330 -15.927 10.497 1.00 42.94 578 ARG A C 1
ATOM 1396 O O . ARG A 1 202 ? -14.328 -15.633 9.840 1.00 40.03 578 ARG A O 1
ATOM 1404 N N . GLN A 1 203 ? -16.556 -15.511 10.184 1.00 40.47 579 GLN A N 1
ATOM 1405 C CA . GLN A 1 203 ? -16.834 -14.650 9.039 1.00 45.26 579 GLN A CA 1
ATOM 1406 C C . GLN A 1 203 ? -16.938 -13.207 9.525 1.00 45.70 579 GLN A C 1
ATOM 1407 O O . GLN A 1 203 ? -17.867 -12.857 10.261 1.00 47.76 579 GLN A O 1
ATOM 1413 N N . TRP A 1 204 ? -15.989 -12.376 9.105 1.00 41.18 580 TRP A N 1
ATOM 1414 C CA . TRP A 1 204 ? -15.875 -11.000 9.572 1.00 34.19 580 TRP A CA 1
ATOM 1415 C C . TRP A 1 204 ? -16.367 -10.034 8.501 1.00 47.51 580 TRP A C 1
ATOM 1416 O O . TRP A 1 204 ? -15.944 -10.113 7.343 1.00 37.32 580 TRP A O 1
ATOM 1427 N N . ARG A 1 205 ? -17.240 -9.105 8.901 1.00 35.28 581 ARG A N 1
ATOM 1428 C CA . ARG A 1 205 ? -17.768 -8.073 7.971 1.00 41.66 581 ARG A CA 1
ATOM 1429 C C . ARG A 1 205 ? -17.401 -6.671 8.473 1.00 41.01 581 ARG A C 1
ATOM 1430 O O . ARG A 1 205 ? -17.610 -6.405 9.652 1.00 35.30 581 ARG A O 1
ATOM 1438 N N . ALA A 1 206 ? -16.891 -5.815 7.592 1.00 36.36 582 ALA A N 1
ATOM 1439 C CA . ALA A 1 206 ? -16.458 -4.453 7.965 1.00 35.79 582 ALA A CA 1
ATOM 1440 C C . ALA A 1 206 ? -17.650 -3.568 8.329 1.00 31.82 582 ALA A C 1
ATOM 1441 O O . ALA A 1 206 ? -18.660 -3.644 7.630 1.00 31.64 582 ALA A O 1
ATOM 1443 N N . PHE A 1 207 ? -17.528 -2.814 9.422 1.00 29.60 583 PHE A N 1
ATOM 1444 C CA . PHE A 1 207 ? -18.610 -1.901 9.867 1.00 27.29 583 PHE A CA 1
ATOM 1445 C C . PHE A 1 207 ? -18.096 -0.473 10.088 1.00 32.44 583 PHE A C 1
ATOM 1446 O O . PHE A 1 207 ? -18.923 0.437 10.114 1.00 28.34 583 PHE A O 1
ATOM 1454 N N . PHE A 1 208 ? -16.788 -0.300 10.279 1.00 29.25 584 PHE A N 1
ATOM 1455 C CA . PHE A 1 208 ? -16.253 1.047 10.585 1.00 33.39 584 PHE A CA 1
ATOM 1456 C C . PHE A 1 208 ? -14.812 1.225 10.125 1.00 31.44 584 PHE A C 1
ATOM 1457 O O . PHE A 1 208 ? -14.076 0.245 10.113 1.00 32.38 584 PHE A O 1
ATOM 1465 N N . ALA A 1 209 ? -14.450 2.459 9.783 1.00 33.74 585 ALA A N 1
ATOM 1466 C CA . ALA A 1 209 ? -13.073 2.798 9.374 1.00 30.57 585 ALA A CA 1
ATOM 1467 C C . ALA A 1 209 ? -12.734 4.194 9.881 1.00 35.53 585 ALA A C 1
ATOM 1468 O O . ALA A 1 209 ? -13.639 5.029 9.937 1.00 35.24 585 ALA A O 1
ATOM 1470 N N . LYS A 1 210 ? -11.471 4.420 10.203 1.00 31.60 586 LYS A N 1
ATOM 1471 C CA . LYS A 1 210 ? -11.015 5.735 10.693 1.00 36.50 586 LYS A CA 1
ATOM 1472 C C . LYS A 1 210 ? -9.560 5.934 10.285 1.00 33.17 586 LYS A C 1
ATOM 1473 O O . LYS A 1 210 ? -8.812 4.954 10.246 1.00 31.42 586 LYS A O 1
ATOM 1479 N N . ASP A 1 211 ? -9.212 7.170 9.975 1.00 33.43 587 ASP A N 1
ATOM 1480 C CA . ASP A 1 211 ? -7.836 7.496 9.621 1.00 29.67 587 ASP A CA 1
ATOM 1481 C C . ASP A 1 211 ? -6.906 7.191 10.789 1.00 36.65 587 ASP A C 1
ATOM 1482 O O . ASP A 1 211 ? -7.165 7.594 11.927 1.00 37.22 587 ASP A O 1
ATOM 1487 N N . ALA A 1 212 ? -5.819 6.471 10.506 1.00 32.67 588 ALA A N 1
ATOM 1488 C CA . ALA A 1 212 ? -4.838 6.107 11.520 1.00 36.66 588 ALA A CA 1
ATOM 1489 C C . ALA A 1 212 ? -3.510 6.833 11.343 1.00 46.22 588 ALA A C 1
ATOM 1490 O O . ALA A 1 212 ? -2.547 6.526 12.055 1.00 47.35 588 ALA A O 1
ATOM 1492 N N . GLY A 1 213 ? -3.455 7.762 10.398 1.00 45.05 589 GLY A N 1
ATOM 1493 C CA . GLY A 1 213 ? -2.239 8.563 10.203 1.00 41.69 589 GLY A CA 1
ATOM 1494 C C . GLY A 1 213 ? -1.146 7.841 9.445 1.00 38.82 589 GLY A C 1
ATOM 1495 O O . GLY A 1 213 ? -1.373 6.718 8.993 1.00 41.43 589 GLY A O 1
ATOM 1496 N N . TYR A 1 214 ? 0.011 8.480 9.340 1.00 45.59 590 TYR A N 1
ATOM 1497 C CA . TYR A 1 214 ? 1.133 7.910 8.558 1.00 48.25 590 TYR A CA 1
ATOM 1498 C C . TYR A 1 214 ? 1.896 6.915 9.433 1.00 48.53 590 TYR A C 1
ATOM 1499 O O . TYR A 1 214 ? 2.354 7.288 10.514 1.00 52.03 590 TYR A O 1
ATOM 1508 N N . ARG A 1 215 ? 2.014 5.680 8.961 1.00 52.42 591 ARG A N 1
ATOM 1509 C CA . ARG A 1 215 ? 2.661 4.618 9.767 1.00 45.90 591 ARG A CA 1
ATOM 1510 C C . ARG A 1 215 ? 3.813 4.000 8.982 1.00 63.77 591 ARG A C 1
ATOM 1511 O O . ARG A 1 215 ? 3.664 3.784 7.778 1.00 56.53 591 ARG A O 1
ATOM 1519 N N . LYS A 1 216 ? 4.928 3.752 9.658 1.00 65.08 592 LYS A N 1
ATOM 1520 C CA . LYS A 1 216 ? 6.057 3.069 8.993 1.00 71.71 592 LYS A CA 1
ATOM 1521 C C . LYS A 1 216 ? 5.691 1.595 8.828 1.00 60.97 592 LYS A C 1
ATOM 1522 O O . LYS A 1 216 ? 5.135 1.008 9.763 1.00 62.65 592 LYS A O 1
ATOM 1524 N N . PRO A 1 217 ? 5.997 0.984 7.674 1.00 64.59 593 PRO A N 1
ATOM 1525 C CA . PRO A 1 217 ? 5.706 -0.415 7.460 1.00 60.81 593 PRO A CA 1
ATOM 1526 C C . PRO A 1 217 ? 6.522 -1.282 8.424 1.00 62.76 593 PRO A C 1
ATOM 1527 O O . PRO A 1 217 ? 7.587 -0.885 8.814 1.00 66.65 593 PRO A O 1
ATOM 1531 N N . LEU A 1 218 ? 5.985 -2.439 8.789 1.00 58.37 594 LEU A N 1
ATOM 1532 C CA . LEU A 1 218 ? 6.685 -3.324 9.748 1.00 73.07 594 LEU A CA 1
ATOM 1533 C C . LEU A 1 218 ? 8.025 -3.755 9.154 1.00 78.67 594 LEU A C 1
ATOM 1534 O O . LEU A 1 218 ? 8.073 -4.037 7.950 1.00 82.67 594 LEU A O 1
ATOM 1539 N N . ARG A 1 219 ? 9.070 -3.797 9.981 1.00 81.01 595 ARG A N 1
ATOM 1540 C CA . ARG A 1 219 ? 10.425 -4.163 9.498 1.00 83.66 595 ARG A CA 1
ATOM 1541 C C . ARG A 1 219 ? 10.417 -5.604 8.992 1.00 87.69 595 ARG A C 1
ATOM 1542 O O . ARG A 1 219 ? 11.094 -5.872 7.990 1.00 89.62 595 ARG A O 1
ATOM 1543 N N . GLU A 1 220 ? 9.701 -6.490 9.677 1.00 79.62 596 GLU A N 1
ATOM 1544 C CA . GLU A 1 220 ? 9.710 -7.922 9.296 1.00 82.58 596 GLU A CA 1
ATOM 1545 C C . GLU A 1 220 ? 9.145 -8.086 7.889 1.00 86.85 596 GLU A C 1
ATOM 1546 O O . GLU A 1 220 ? 9.290 -9.181 7.319 1.00 86.30 596 GLU A O 1
ATOM 1552 N N . PHE A 1 221 ? 8.517 -7.038 7.362 1.00 84.32 597 PHE A N 1
ATOM 1553 C CA . PHE A 1 221 ? 7.923 -7.105 6.011 1.00 75.97 597 PHE A CA 1
ATOM 1554 C C . PHE A 1 221 ? 8.762 -6.236 5.075 1.00 86.08 597 PHE A C 1
ATOM 1555 O O . PHE A 1 221 ? 8.198 -5.781 4.061 1.00 88.30 597 PHE A O 1
ATOM 1563 N N . GLN A 1 222 ? 10.029 -5.975 5.426 1.00 88.22 598 GLN A N 1
ATOM 1564 C CA . GLN A 1 222 ? 10.919 -5.203 4.566 1.00 82.17 598 GLN A CA 1
ATOM 1565 C C . GLN A 1 222 ? 10.337 -3.823 4.276 1.00 87.69 598 GLN A C 1
ATOM 1566 O O . GLN A 1 222 ? 10.169 -3.006 5.182 1.00 85.65 598 GLN A O 1
ATOM 1568 N N . PRO A 1 228 ? 12.002 2.463 4.103 1.00 82.64 604 PRO A N 1
ATOM 1569 C CA . PRO A 1 228 ? 11.218 2.610 5.334 1.00 83.93 604 PRO A CA 1
ATOM 1570 C C . PRO A 1 228 ? 10.405 3.900 5.357 1.00 84.75 604 PRO A C 1
ATOM 1571 O O . PRO A 1 228 ? 10.429 4.624 6.353 1.00 82.78 604 PRO A O 1
ATOM 1575 N N . LYS A 1 229 ? 9.690 4.177 4.269 1.00 81.20 605 LYS A N 1
ATOM 1576 C CA . LYS A 1 229 ? 8.956 5.434 4.204 1.00 81.96 605 LYS A CA 1
ATOM 1577 C C . LYS A 1 229 ? 7.565 5.275 4.814 1.00 73.24 605 LYS A C 1
ATOM 1578 O O . LYS A 1 229 ? 6.883 4.279 4.554 1.00 69.76 605 LYS A O 1
ATOM 1584 N N . PRO A 1 230 ? 7.135 6.239 5.626 1.00 75.42 606 PRO A N 1
ATOM 1585 C CA . PRO A 1 230 ? 5.797 6.157 6.220 1.00 72.50 606 PRO A CA 1
ATOM 1586 C C . PRO A 1 230 ? 4.710 6.214 5.157 1.00 60.80 606 PRO A C 1
ATOM 1587 O O . PRO A 1 230 ? 4.835 6.899 4.139 1.00 64.89 606 PRO A O 1
ATOM 1591 N N . ILE A 1 231 ? 3.630 5.480 5.410 1.00 55.83 607 ILE A N 1
ATOM 1592 C CA . ILE A 1 231 ? 2.480 5.424 4.517 1.00 53.82 607 ILE A CA 1
ATOM 1593 C C . ILE A 1 231 ? 1.217 5.607 5.346 1.00 54.22 607 ILE A C 1
ATOM 1594 O O . ILE A 1 231 ? 1.089 5.034 6.433 1.00 52.28 607 ILE A O 1
ATOM 1599 N N . ILE A 1 232 ? 0.284 6.407 4.832 1.00 51.18 608 ILE A N 1
ATOM 1600 C CA . ILE A 1 232 ? -0.970 6.636 5.538 1.00 48.22 608 ILE A CA 1
ATOM 1601 C C . ILE A 1 232 ? -1.768 5.341 5.583 1.00 45.02 608 ILE A C 1
ATOM 1602 O O . ILE A 1 232 ? -1.930 4.652 4.567 1.00 42.90 608 ILE A O 1
ATOM 1607 N N . LYS A 1 233 ? -2.267 4.999 6.767 1.00 42.93 609 LYS A N 1
ATOM 1608 C CA . LYS A 1 233 ? -3.033 3.780 6.966 1.00 37.95 609 LYS A CA 1
ATOM 1609 C C . LYS A 1 233 ? -4.394 4.102 7.566 1.00 36.94 609 LYS A C 1
ATOM 1610 O O . LYS A 1 233 ? -4.567 5.111 8.258 1.00 37.39 609 LYS A O 1
ATOM 1616 N N . GLU A 1 234 ? -5.355 3.230 7.287 1.00 34.63 610 GLU A N 1
ATOM 1617 C CA . GLU A 1 234 ? -6.695 3.301 7.844 1.00 32.11 610 GLU A CA 1
ATOM 1618 C C . GLU A 1 234 ? -6.886 2.173 8.846 1.00 32.74 610 GLU A C 1
ATOM 1619 O O . GLU A 1 234 ? -6.365 1.070 8.660 1.00 36.13 610 GLU A O 1
ATOM 1625 N N A ARG A 1 235 ? -7.624 2.453 9.915 0.51 35.16 611 ARG A N 1
ATOM 1626 N N B ARG A 1 235 ? -7.632 2.454 9.910 0.49 35.15 611 ARG A N 1
ATOM 1627 C CA A ARG A 1 235 ? -8.044 1.422 10.851 0.51 35.71 611 ARG A CA 1
ATOM 1628 C CA B ARG A 1 235 ? -8.047 1.429 10.858 0.49 35.71 611 ARG A CA 1
ATOM 1629 C C A ARG A 1 235 ? -9.462 0.996 10.501 0.51 33.21 611 ARG A C 1
ATOM 1630 C C B ARG A 1 235 ? -9.465 0.996 10.515 0.49 33.21 611 ARG A C 1
ATOM 1631 O O A ARG A 1 235 ? -10.364 1.835 10.411 0.51 34.86 611 ARG A O 1
ATOM 1632 O O B ARG A 1 235 ? -10.374 1.830 10.444 0.49 34.87 611 ARG A O 1
ATOM 1647 N N . VAL A 1 236 ? -9.649 -0.303 10.296 1.00 32.34 612 VAL A N 1
ATOM 1648 C CA . VAL A 1 236 ? -10.923 -0.866 9.876 1.00 33.65 612 VAL A CA 1
ATOM 1649 C C . VAL A 1 236 ? -11.371 -1.867 10.927 1.00 34.13 612 VAL A C 1
ATOM 1650 O O . VAL A 1 236 ? -10.573 -2.694 11.384 1.00 32.51 612 VAL A O 1
ATOM 1654 N N . HIS A 1 237 ? -12.640 -1.789 11.307 1.00 29.68 613 HIS A N 1
ATOM 1655 C CA . HIS A 1 237 ? -13.223 -2.667 12.308 1.00 34.10 613 HIS A CA 1
ATOM 1656 C C . HIS A 1 237 ? -14.134 -3.679 11.631 1.00 31.89 613 HIS A C 1
ATOM 1657 O O . HIS A 1 237 ? -14.916 -3.326 10.742 1.00 33.40 613 HIS A O 1
ATOM 1664 N N . PHE A 1 238 ? -14.023 -4.937 12.051 1.00 31.33 614 PHE A N 1
ATOM 1665 C CA . PHE A 1 238 ? -14.842 -6.019 11.529 1.00 31.33 614 PHE A CA 1
ATOM 1666 C C . PHE A 1 238 ? -15.650 -6.653 12.652 1.00 34.03 614 PHE A C 1
ATOM 1667 O O . PHE A 1 238 ? -15.242 -6.649 13.818 1.00 29.92 614 PHE A O 1
ATOM 1675 N N . PHE A 1 239 ? -16.804 -7.198 12.285 1.00 33.58 615 PHE A N 1
ATOM 1676 C CA . PHE A 1 239 ? -17.681 -7.896 13.210 1.00 34.05 615 PHE A CA 1
ATOM 1677 C C . PHE A 1 239 ? -17.864 -9.329 12.734 1.00 41.40 615 PHE A C 1
ATOM 1678 O O . PHE A 1 239 ? -18.039 -9.575 11.537 1.00 34.74 615 PHE A O 1
ATOM 1686 N N . ALA A 1 240 ? -17.813 -10.273 13.670 1.00 43.02 616 ALA A N 1
ATOM 1687 C CA . ALA A 1 240 ? -18.002 -11.684 13.344 1.00 37.42 616 ALA A CA 1
ATOM 1688 C C . ALA A 1 240 ? -19.496 -11.951 13.229 1.00 34.35 616 ALA A C 1
ATOM 1689 O O . ALA A 1 240 ? -20.194 -12.098 14.235 1.00 37.69 616 ALA A O 1
ATOM 1691 N N . GLU A 1 241 ? -19.981 -12.026 11.998 1.00 35.83 617 GLU A N 1
ATOM 1692 C CA . GLU A 1 241 ? -21.421 -12.281 11.756 1.00 41.67 617 GLU A CA 1
ATOM 1693 C C . GLU A 1 241 ? -21.739 -13.762 11.989 1.00 41.60 617 GLU A C 1
ATOM 1694 O O . GLU A 1 241 ? -22.810 -14.049 12.524 1.00 36.52 617 GLU A O 1
ATOM 1700 N N . THR A 1 242 ? -20.837 -14.649 11.574 1.00 37.39 618 THR A N 1
ATOM 1701 C CA . THR A 1 242 ? -21.059 -16.104 11.732 1.00 47.08 618 THR A CA 1
ATOM 1702 C C . THR A 1 242 ? -19.720 -16.818 11.893 1.00 51.57 618 THR A C 1
ATOM 1703 O O . THR A 1 242 ? -18.686 -16.144 11.852 1.00 47.83 618 THR A O 1
ATOM 1707 N N . GLY A 1 243 ? -19.766 -18.119 12.147 1.00 58.49 619 GLY A N 1
ATOM 1708 C CA . GLY A 1 243 ? -18.553 -18.928 12.339 1.00 57.88 619 GLY A CA 1
ATOM 1709 C C . GLY A 1 243 ? -18.925 -20.397 12.426 1.00 67.65 619 GLY A C 1
ATOM 1710 O O . GLY A 1 243 ? -20.123 -20.694 12.435 1.00 58.31 619 GLY A O 1
ATOM 1711 N N . ILE A 1 244 ? -17.928 -21.277 12.490 1.00 84.53 620 ILE A N 1
ATOM 1712 C CA . ILE A 1 244 ? -18.177 -22.747 12.547 1.00 86.50 620 ILE A CA 1
ATOM 1713 C C . ILE A 1 244 ? -18.954 -23.059 13.828 1.00 90.18 620 ILE A C 1
ATOM 1714 O O . ILE A 1 244 ? -19.947 -23.793 13.745 1.00 88.12 620 ILE A O 1
ATOM 1719 N N . THR A 1 245 ? -18.556 -22.460 14.946 1.00 75.22 621 THR A N 1
ATOM 1720 C CA . THR A 1 245 ? -19.207 -22.728 16.248 1.00 76.99 621 THR A CA 1
ATOM 1721 C C . THR A 1 245 ? -20.504 -21.923 16.351 1.00 75.68 621 THR A C 1
ATOM 1722 O O . THR A 1 245 ? -21.276 -22.172 17.287 1.00 73.63 621 THR A O 1
ATOM 1726 N N . PHE A 1 246 ? -20.727 -20.990 15.429 1.00 73.57 622 PHE A N 1
ATOM 1727 C CA . PHE A 1 246 ? -21.906 -20.095 15.543 1.00 71.48 622 PHE A CA 1
ATOM 1728 C C . PHE A 1 246 ? -23.190 -20.874 15.268 1.00 57.18 622 PHE A C 1
ATOM 1729 O O . PHE A 1 246 ? -23.157 -21.837 14.499 1.00 67.58 622 PHE A O 1
ATOM 1737 N N . ARG A 1 247 ? -24.283 -20.452 15.890 1.00 59.03 623 ARG A N 1
ATOM 1738 C CA . ARG A 1 247 ? -25.575 -21.158 15.749 1.00 62.04 623 ARG A CA 1
ATOM 1739 C C . ARG A 1 247 ? -26.598 -20.213 15.125 1.00 65.76 623 ARG A C 1
ATOM 1740 O O . ARG A 1 247 ? -26.567 -19.024 15.438 1.00 65.32 623 ARG A O 1
ATOM 1742 N N . PRO A 1 248 ? -27.468 -20.689 14.214 1.00 70.39 624 PRO A N 1
ATOM 1743 C CA . PRO A 1 248 ? -28.521 -19.856 13.649 1.00 64.55 624 PRO A CA 1
ATOM 1744 C C . PRO A 1 248 ? -29.399 -19.212 14.724 1.00 55.35 624 PRO A C 1
ATOM 1745 O O . PRO A 1 248 ? -29.887 -18.152 14.421 1.00 73.00 624 PRO A O 1
ATOM 1749 N N . GLU A 1 261 ? -24.263 -15.430 26.519 1.00 72.50 637 GLU A N 1
ATOM 1750 C CA . GLU A 1 261 ? -23.781 -16.478 25.627 1.00 78.41 637 GLU A CA 1
ATOM 1751 C C . GLU A 1 261 ? -22.263 -16.608 25.694 1.00 77.16 637 GLU A C 1
ATOM 1752 O O . GLU A 1 261 ? -21.547 -15.608 25.666 1.00 78.76 637 GLU A O 1
ATOM 1754 N N . PRO A 1 262 ? -21.776 -17.841 25.806 1.00 75.95 638 PRO A N 1
ATOM 1755 C CA . PRO A 1 262 ? -20.326 -18.065 25.799 1.00 79.40 638 PRO A CA 1
ATOM 1756 C C . PRO A 1 262 ? -19.707 -17.673 24.465 1.00 82.31 638 PRO A C 1
ATOM 1757 O O . PRO A 1 262 ? -20.386 -17.503 23.450 1.00 73.96 638 PRO A O 1
ATOM 1761 N N . VAL A 1 263 ? -18.378 -17.541 24.483 1.00 80.04 639 VAL A N 1
ATOM 1762 C CA . VAL A 1 263 ? -17.643 -17.214 23.265 1.00 76.65 639 VAL A CA 1
ATOM 1763 C C . VAL A 1 263 ? -17.766 -18.334 22.241 1.00 80.87 639 VAL A C 1
ATOM 1764 O O . VAL A 1 263 ? -17.803 -18.081 21.030 1.00 79.03 639 VAL A O 1
ATOM 1768 N N . GLU A 1 264 ? -17.921 -19.567 22.717 1.00 95.85 640 GLU A N 1
ATOM 1769 C CA . GLU A 1 264 ? -17.938 -20.742 21.803 1.00 89.64 640 GLU A CA 1
ATOM 1770 C C . GLU A 1 264 ? -19.364 -21.063 21.358 1.00 82.86 640 GLU A C 1
ATOM 1771 O O . GLU A 1 264 ? -19.532 -22.002 20.572 1.00 81.22 640 GLU A O 1
ATOM 1777 N N . GLN A 1 265 ? -20.348 -20.325 21.864 1.00 82.78 641 GLN A N 1
ATOM 1778 C CA . GLN A 1 265 ? -21.755 -20.656 21.544 1.00 78.78 641 GLN A CA 1
ATOM 1779 C C . GLN A 1 265 ? -22.463 -19.383 21.100 1.00 76.20 641 GLN A C 1
ATOM 1780 O O . GLN A 1 265 ? -23.497 -19.042 21.689 1.00 77.83 641 GLN A O 1
ATOM 1781 N N . ARG A 1 266 ? -21.920 -18.721 20.087 1.00 75.15 642 ARG A N 1
ATOM 1782 C CA . ARG A 1 266 ? -22.506 -17.428 19.665 1.00 67.99 642 ARG A CA 1
ATOM 1783 C C . ARG A 1 266 ? -23.588 -17.645 18.613 1.00 58.34 642 ARG A C 1
ATOM 1784 O O . ARG A 1 266 ? -23.561 -18.676 17.948 1.00 56.60 642 ARG A O 1
ATOM 1792 N N . THR A 1 267 ? -24.506 -16.700 18.501 1.00 55.24 643 THR A N 1
ATOM 1793 C CA . THR A 1 267 ? -25.597 -16.752 17.539 1.00 49.91 643 THR A CA 1
ATOM 1794 C C . THR A 1 267 ? -25.277 -15.882 16.329 1.00 58.97 643 THR A C 1
ATOM 1795 O O . THR A 1 267 ? -24.648 -14.827 16.457 1.00 43.95 643 THR A O 1
ATOM 1799 N N . GLU A 1 268 ? -25.717 -16.331 15.155 1.00 52.29 644 GLU A N 1
ATOM 1800 C CA . GLU A 1 268 ? -25.519 -15.561 13.934 1.00 45.63 644 GLU A CA 1
ATOM 1801 C C . GLU A 1 268 ? -26.148 -14.180 14.072 1.00 48.91 644 GLU A C 1
ATOM 1802 O O . GLU A 1 268 ? -27.292 -14.047 14.515 1.00 40.80 644 GLU A O 1
ATOM 1808 N N . PHE A 1 269 ? -25.398 -13.150 13.686 1.00 39.08 645 PHE A N 1
ATOM 1809 C CA . PHE A 1 269 ? -25.871 -11.775 13.827 1.00 37.34 645 PHE A CA 1
ATOM 1810 C C . PHE A 1 269 ? -25.176 -10.910 12.789 1.00 39.23 645 PHE A C 1
ATOM 1811 O O . PHE A 1 269 ? -23.942 -10.877 12.736 1.00 42.86 645 PHE A O 1
ATOM 1819 N N . LYS A 1 270 ? -25.961 -10.209 11.976 1.00 38.64 646 LYS A N 1
ATOM 1820 C CA . LYS A 1 270 ? -25.415 -9.409 10.891 1.00 37.04 646 LYS A CA 1
ATOM 1821 C C . LYS A 1 270 ? -24.983 -8.031 11.380 1.00 36.67 646 LYS A C 1
ATOM 1822 O O . LYS A 1 270 ? -25.542 -7.477 12.331 1.00 29.45 646 LYS A O 1
ATOM 1828 N N . VAL A 1 271 ? -23.972 -7.476 10.706 1.00 35.30 647 VAL A N 1
ATOM 1829 C CA . VAL A 1 271 ? -23.562 -6.100 10.976 1.00 28.21 647 VAL A CA 1
ATOM 1830 C C . VAL A 1 271 ? -24.761 -5.166 10.913 1.00 30.27 647 VAL A C 1
ATOM 1831 O O . VAL A 1 271 ? -24.913 -4.266 11.749 1.00 30.23 647 VAL A O 1
ATOM 1835 N N . SER A 1 272 ? -25.633 -5.364 9.921 1.00 33.42 648 SER A N 1
ATOM 1836 C CA . SER A 1 272 ? -26.809 -4.509 9.786 1.00 35.47 648 SER A CA 1
ATOM 1837 C C . SER A 1 272 ? -27.665 -4.550 11.045 1.00 35.71 648 SER A C 1
ATOM 1838 O O . SER A 1 272 ? -28.218 -3.525 11.464 1.00 36.86 648 SER A O 1
ATOM 1841 N N . GLN A 1 273 ? -27.794 -5.729 11.657 1.00 35.39 649 GLN A N 1
ATOM 1842 C CA . GLN A 1 273 ? -28.516 -5.837 12.919 1.00 34.93 649 GLN A CA 1
ATOM 1843 C C . GLN A 1 273 ? -27.720 -5.247 14.072 1.00 40.10 649 GLN A C 1
ATOM 1844 O O . GLN A 1 273 ? -28.309 -4.723 15.025 1.00 32.27 649 GLN A O 1
ATOM 1850 N N A MET A 1 274 ? -26.391 -5.337 14.011 0.78 33.56 650 MET A N 1
ATOM 1851 N N B MET A 1 274 ? -26.389 -5.320 14.012 0.22 33.53 650 MET A N 1
ATOM 1852 C CA A MET A 1 274 ? -25.553 -4.762 15.056 0.78 33.29 650 MET A CA 1
ATOM 1853 C CA B MET A 1 274 ? -25.580 -4.751 15.084 0.22 33.28 650 MET A CA 1
ATOM 1854 C C A MET A 1 274 ? -25.667 -3.243 15.073 0.78 33.15 650 MET A C 1
ATOM 1855 C C B MET A 1 274 ? -25.655 -3.230 15.082 0.22 33.10 650 MET A C 1
ATOM 1856 O O A MET A 1 274 ? -25.863 -2.636 16.133 0.78 33.19 650 MET A O 1
ATOM 1857 O O B MET A 1 274 ? -25.807 -2.609 16.141 0.22 33.13 650 MET A O 1
ATOM 1866 N N . LEU A 1 275 ? -25.554 -2.609 13.904 1.00 30.91 651 LEU A N 1
ATOM 1867 C CA . LEU A 1 275 ? -25.675 -1.157 13.840 1.00 31.72 651 LEU A CA 1
ATOM 1868 C C . LEU A 1 275 ? -27.104 -0.697 14.095 1.00 29.58 651 LEU A C 1
ATOM 1869 O O . LEU A 1 275 ? -27.312 0.403 14.618 1.00 34.96 651 LEU A O 1
ATOM 1874 N N . ASP A 1 276 ? -28.099 -1.510 13.734 1.00 27.17 652 ASP A N 1
ATOM 1875 C CA . ASP A 1 276 ? -29.478 -1.139 14.034 1.00 38.02 652 ASP A CA 1
ATOM 1876 C C . ASP A 1 276 ? -29.736 -1.160 15.536 1.00 29.09 652 ASP A C 1
ATOM 1877 O O . ASP A 1 276 ? -30.460 -0.306 16.059 1.00 34.84 652 ASP A O 1
ATOM 1882 N N . TRP A 1 277 ? -29.147 -2.124 16.247 1.00 30.17 653 TRP A N 1
ATOM 1883 C CA . TRP A 1 277 ? -29.244 -2.120 17.702 1.00 25.50 653 TRP A CA 1
ATOM 1884 C C . TRP A 1 277 ? -28.640 -0.848 18.282 1.00 31.43 653 TRP A C 1
ATOM 1885 O O . TRP A 1 277 ? -29.216 -0.233 19.187 1.00 34.83 653 TRP A O 1
ATOM 1896 N N . LEU A 1 278 ? -27.485 -0.428 17.761 1.00 32.26 654 LEU A N 1
ATOM 1897 C CA . LEU A 1 278 ? -26.798 0.732 18.319 1.00 26.89 654 LEU A CA 1
ATOM 1898 C C . LEU A 1 278 ? -27.532 2.025 17.986 1.00 31.14 654 LEU A C 1
ATOM 1899 O O . LEU A 1 278 ? -27.802 2.844 18.872 1.00 31.38 654 LEU A O 1
ATOM 1904 N N . LEU A 1 279 ? -27.874 2.225 16.713 1.00 27.85 655 LEU A N 1
ATOM 1905 C CA . LEU A 1 279 ? -28.345 3.522 16.247 1.00 30.71 655 LEU A CA 1
ATOM 1906 C C . LEU A 1 279 ? -29.848 3.591 16.010 1.00 31.35 655 LEU A C 1
ATOM 1907 O O . LEU A 1 279 ? -30.354 4.680 15.719 1.00 35.34 655 LEU A O 1
ATOM 1912 N N . GLN A 1 280 ? -30.568 2.475 16.117 1.00 38.40 656 GLN A N 1
ATOM 1913 C CA . GLN A 1 280 ? -32.020 2.441 15.922 1.00 37.52 656 GLN A CA 1
ATOM 1914 C C . GLN A 1 280 ? -32.416 3.235 14.671 1.00 30.40 656 GLN A C 1
ATOM 1915 O O . GLN A 1 280 ? -33.077 4.273 14.716 1.00 31.83 656 GLN A O 1
ATOM 1921 N N . LEU A 1 281 ? -31.987 2.680 13.537 1.00 32.65 657 LEU A N 1
ATOM 1922 C CA . LEU A 1 281 ? -32.009 3.414 12.276 1.00 38.83 657 LEU A CA 1
ATOM 1923 C C . LEU A 1 281 ? -33.417 3.832 11.868 1.00 40.88 657 LEU A C 1
ATOM 1924 O O . LEU A 1 281 ? -33.590 4.886 11.245 1.00 37.62 657 LEU A O 1
ATOM 1929 N N . ASP A 1 282 ? -34.431 3.028 12.201 1.00 38.67 658 ASP A N 1
ATOM 1930 C CA . ASP A 1 282 ? -35.794 3.354 11.793 1.00 34.16 658 ASP A CA 1
ATOM 1931 C C . ASP A 1 282 ? -36.199 4.761 12.212 1.00 35.34 658 ASP A C 1
ATOM 1932 O O . ASP A 1 282 ? -37.006 5.403 11.530 1.00 34.04 658 ASP A O 1
ATOM 1937 N N . ASN A 1 283 ? -35.656 5.260 13.320 1.00 30.61 659 ASN A N 1
ATOM 1938 C CA . ASN A 1 283 ? -35.980 6.589 13.815 1.00 33.69 659 ASN A CA 1
ATOM 1939 C C . ASN A 1 283 ? -34.917 7.623 13.469 1.00 32.11 659 ASN A C 1
ATOM 1940 O O . ASN A 1 283 ? -34.943 8.729 14.017 1.00 36.38 659 ASN A O 1
ATOM 1945 N N . ASN A 1 284 ? -33.983 7.292 12.575 1.00 29.54 660 ASN A N 1
ATOM 1946 C CA . ASN A 1 284 ? -32.862 8.176 12.273 1.00 35.29 660 ASN A CA 1
ATOM 1947 C C . ASN A 1 284 ? -32.610 8.303 10.774 1.00 36.64 660 ASN A C 1
ATOM 1948 O O . ASN A 1 284 ? -31.534 8.752 10.370 1.00 33.89 660 ASN A O 1
ATOM 1953 N N . THR A 1 285 ? -33.583 7.927 9.941 1.00 33.43 661 THR A N 1
ATOM 1954 C CA . THR A 1 285 ? -33.406 8.038 8.497 1.00 34.95 661 THR A CA 1
ATOM 1955 C C . THR A 1 285 ? -33.244 9.482 8.046 1.00 36.27 661 THR A C 1
ATOM 1956 O O . THR A 1 285 ? -32.711 9.724 6.956 1.00 33.02 661 THR A O 1
ATOM 1960 N N . TRP A 1 286 ? -33.686 10.442 8.859 1.00 30.45 662 TRP A N 1
ATOM 1961 C CA . TRP A 1 286 ? -33.605 11.856 8.514 1.00 29.43 662 TRP A CA 1
ATOM 1962 C C . TRP A 1 286 ? -32.190 12.416 8.597 1.00 32.66 662 TRP A C 1
ATOM 1963 O O . TRP A 1 286 ? -31.973 13.560 8.185 1.00 36.15 662 TRP A O 1
ATOM 1974 N N . GLN A 1 287 ? -31.220 11.644 9.121 1.00 34.97 663 GLN A N 1
ATOM 1975 C CA . GLN A 1 287 ? -29.859 12.110 9.345 1.00 31.35 663 GLN A CA 1
ATOM 1976 C C . GLN A 1 287 ? -28.997 11.905 8.104 1.00 32.49 663 GLN A C 1
ATOM 1977 O O . GLN A 1 287 ? -29.149 10.906 7.393 1.00 26.87 663 GLN A O 1
ATOM 1983 N N . PRO A 1 288 ? -28.072 12.823 7.831 1.00 28.81 664 PRO A N 1
ATOM 1984 C CA . PRO A 1 288 ? -27.076 12.565 6.784 1.00 28.98 664 PRO A CA 1
ATOM 1985 C C . PRO A 1 288 ? -26.327 11.279 7.098 1.00 30.23 664 PRO A C 1
ATOM 1986 O O . PRO A 1 288 ? -25.837 11.084 8.212 1.00 34.44 664 PRO A O 1
ATOM 1990 N N . HIS A 1 289 ? -26.250 10.387 6.108 1.00 31.34 665 HIS A N 1
ATOM 1991 C CA . HIS A 1 289 ? -25.737 9.053 6.400 1.00 34.47 665 HIS A CA 1
ATOM 1992 C C . HIS A 1 289 ? -24.265 9.084 6.797 1.00 33.45 665 HIS A C 1
ATOM 1993 O O . HIS A 1 289 ? -23.816 8.212 7.549 1.00 27.37 665 HIS A O 1
ATOM 2000 N N . LEU A 1 290 ? -23.503 10.076 6.327 1.00 25.96 666 LEU A N 1
ATOM 2001 C CA . LEU A 1 290 ? -22.108 10.175 6.745 1.00 25.84 666 LEU A CA 1
ATOM 2002 C C . LEU A 1 290 ? -21.999 10.548 8.219 1.00 29.82 666 LEU A C 1
ATOM 2003 O O . LEU A 1 290 ? -21.135 10.029 8.935 1.00 26.33 666 LEU A O 1
ATOM 2008 N N . LYS A 1 291 ? -22.866 11.446 8.692 1.00 27.95 667 LYS A N 1
ATOM 2009 C CA . LYS A 1 291 ? -22.867 11.787 10.111 1.00 33.97 667 LYS A CA 1
ATOM 2010 C C . LYS A 1 291 ? -23.319 10.602 10.957 1.00 33.85 667 LYS A C 1
ATOM 2011 O O . LYS A 1 291 ? -22.704 10.293 11.984 1.00 33.93 667 LYS A O 1
ATOM 2017 N N . LEU A 1 292 ? -24.390 9.925 10.537 1.00 30.24 668 LEU A N 1
ATOM 2018 C CA . LEU A 1 292 ? -24.832 8.718 11.228 1.00 29.71 668 LEU A CA 1
ATOM 2019 C C . LEU A 1 292 ? -23.700 7.706 11.348 1.00 32.46 668 LEU A C 1
ATOM 2020 O O . LEU A 1 292 ? -23.487 7.116 12.414 1.00 31.63 668 LEU A O 1
ATOM 2025 N N . PHE A 1 293 ? -22.961 7.496 10.257 1.00 29.99 669 PHE A N 1
ATOM 2026 C CA . PHE A 1 293 ? -21.845 6.557 10.275 1.00 29.49 669 PHE A CA 1
ATOM 2027 C C . PHE A 1 293 ? -20.786 6.971 11.290 1.00 29.27 669 PHE A C 1
ATOM 2028 O O . PHE A 1 293 ? -20.194 6.119 11.964 1.00 32.37 669 PHE A O 1
ATOM 2036 N N . SER A 1 294 ? -20.537 8.278 11.419 1.00 26.17 670 SER A N 1
ATOM 2037 C CA . SER A 1 294 ? -19.536 8.751 12.371 1.00 37.60 670 SER A CA 1
ATOM 2038 C C . SER A 1 294 ? -19.967 8.518 13.815 1.00 32.82 670 SER A C 1
ATOM 2039 O O . SER A 1 294 ? -19.114 8.418 14.703 1.00 27.60 670 SER A O 1
ATOM 2042 N N . ARG A 1 295 ? -21.273 8.431 14.073 1.00 28.67 671 ARG A N 1
ATOM 2043 C CA . ARG A 1 295 ? -21.747 8.144 15.422 1.00 28.64 671 ARG A CA 1
ATOM 2044 C C . ARG A 1 295 ? -21.451 6.716 15.862 1.00 29.15 671 ARG A C 1
ATOM 2045 O O . ARG A 1 295 ? -21.613 6.408 17.047 1.00 28.47 671 ARG A O 1
ATOM 2053 N N . ILE A 1 296 ? -21.020 5.842 14.949 1.00 28.65 672 ILE A N 1
ATOM 2054 C CA . ILE A 1 296 ? -20.613 4.500 15.354 1.00 28.56 672 ILE A CA 1
ATOM 2055 C C . ILE A 1 296 ? -19.479 4.568 16.366 1.00 30.54 672 ILE A C 1
ATOM 2056 O O . ILE A 1 296 ? -19.354 3.692 17.231 1.00 31.18 672 ILE A O 1
ATOM 2061 N N . GLN A 1 297 ? -18.638 5.603 16.280 1.00 31.07 673 GLN A N 1
ATOM 2062 C CA . GLN A 1 297 ? -17.548 5.771 17.235 1.00 34.48 673 GLN A CA 1
ATOM 2063 C C . GLN A 1 297 ? -18.047 5.780 18.677 1.00 34.51 673 GLN A C 1
ATOM 2064 O O . GLN A 1 297 ? -17.321 5.363 19.586 1.00 33.25 673 GLN A O 1
ATOM 2070 N N . LEU A 1 298 ? -19.278 6.245 18.909 1.00 32.08 674 LEU A N 1
ATOM 2071 C CA . LEU A 1 298 ? -19.826 6.232 20.263 1.00 30.66 674 LEU A CA 1
ATOM 2072 C C . LEU A 1 298 ? -19.962 4.816 20.807 1.00 34.62 674 LEU A C 1
ATOM 2073 O O . LEU A 1 298 ? -19.818 4.601 22.015 1.00 40.85 674 LEU A O 1
ATOM 2078 N N . GLY A 1 299 ? -20.260 3.843 19.943 1.00 36.10 675 GLY A N 1
ATOM 2079 C CA . GLY A 1 299 ? -20.306 2.462 20.384 1.00 27.89 675 GLY A CA 1
ATOM 2080 C C . GLY A 1 299 ? -18.942 1.858 20.634 1.00 26.02 675 GLY A C 1
ATOM 2081 O O . GLY A 1 299 ? -18.837 0.865 21.363 1.00 28.11 675 GLY A O 1
ATOM 2082 N N . LEU A 1 300 ? -17.894 2.441 20.051 1.00 29.42 676 LEU A N 1
ATOM 2083 C CA . LEU A 1 300 ? -16.534 1.944 20.190 1.00 25.68 676 LEU A CA 1
ATOM 2084 C C . LEU A 1 300 ? -15.716 2.726 21.207 1.00 27.64 676 LEU A C 1
ATOM 2085 O O . LEU A 1 300 ? -14.585 2.328 21.505 1.00 28.22 676 LEU A O 1
ATOM 2090 N N . SER A 1 301 ? -16.253 3.823 21.735 1.00 29.91 677 SER A N 1
ATOM 2091 C CA . SER A 1 301 ? -15.521 4.636 22.696 1.00 33.80 677 SER A CA 1
ATOM 2092 C C . SER A 1 301 ? -15.091 3.793 23.890 1.00 34.04 677 SER A C 1
ATOM 2093 O O . SER A 1 301 ? -15.896 3.066 24.479 1.00 30.64 677 SER A O 1
ATOM 2096 N N . LYS A 1 302 ? -13.798 3.891 24.203 1.00 32.58 678 LYS A N 1
ATOM 2097 C CA . LYS A 1 302 ? -13.212 3.128 25.334 1.00 38.02 678 LYS A CA 1
ATOM 2098 C C . LYS A 1 302 ? -13.687 3.782 26.625 1.00 38.78 678 LYS A C 1
ATOM 2099 O O . LYS A 1 302 ? -13.225 4.889 26.925 1.00 31.58 678 LYS A O 1
ATOM 2105 N N . THR A 1 303 ? -14.559 3.096 27.350 1.00 30.12 679 THR A N 1
ATOM 2106 C CA . THR A 1 303 ? -15.200 3.713 28.524 1.00 26.63 679 THR A CA 1
ATOM 2107 C C . THR A 1 303 ? -15.269 2.750 29.709 1.00 32.63 679 THR A C 1
ATOM 2108 O O . THR A 1 303 ? -15.202 1.537 29.492 1.00 28.98 679 THR A O 1
ATOM 2112 N N . TYR A 1 304 ? -15.423 3.298 30.908 1.00 29.56 680 TYR A N 1
ATOM 2113 C CA . TYR A 1 304 ? -15.620 2.468 32.112 1.00 25.37 680 TYR A CA 1
ATOM 2114 C C . TYR A 1 304 ? -17.122 2.421 32.384 1.00 24.76 680 TYR A C 1
ATOM 2115 O O . TYR A 1 304 ? -17.733 3.475 32.511 1.00 24.25 680 TYR A O 1
ATOM 2124 N N . ALA A 1 305 ? -17.686 1.219 32.434 1.00 23.82 681 ALA A N 1
ATOM 2125 C CA . ALA A 1 305 ? -19.111 1.060 32.763 1.00 32.54 681 ALA A CA 1
ATOM 2126 C C . ALA A 1 305 ? -19.280 1.344 34.255 1.00 33.75 681 ALA A C 1
ATOM 2127 O O . ALA A 1 305 ? -18.577 0.723 35.059 1.00 32.86 681 ALA A O 1
ATOM 2129 N N . ILE A 1 306 ? -20.185 2.246 34.587 1.00 26.42 682 ILE A N 1
ATOM 2130 C CA . ILE A 1 306 ? -20.336 2.653 36.009 1.00 28.54 682 ILE A CA 1
ATOM 2131 C C . ILE A 1 306 ? -21.594 2.013 36.579 1.00 35.52 682 ILE A C 1
ATOM 2132 O O . ILE A 1 306 ? -21.468 1.224 37.515 1.00 33.28 682 ILE A O 1
ATOM 2137 N N . MET A 1 307 ? -22.738 2.325 35.985 1.00 32.67 683 MET A N 1
ATOM 2138 C CA . MET A 1 307 ? -24.000 1.860 36.536 1.00 39.29 683 MET A CA 1
ATOM 2139 C C . MET A 1 307 ? -25.058 1.871 35.444 1.00 36.97 683 MET A C 1
ATOM 2140 O O . MET A 1 307 ? -24.958 2.609 34.460 1.00 33.50 683 MET A O 1
ATOM 2145 N N . THR A 1 308 ? -26.077 1.039 35.629 1.00 30.52 684 THR A N 1
ATOM 2146 C CA . THR A 1 308 ? -27.268 1.069 34.792 1.00 29.37 684 THR A CA 1
ATOM 2147 C C . THR A 1 308 ? -28.363 1.822 35.531 1.00 38.50 684 THR A C 1
ATOM 2148 O O . THR A 1 308 ? -28.641 1.531 36.699 1.00 50.05 684 THR A O 1
ATOM 2152 N N . LEU A 1 309 ? -28.970 2.791 34.859 1.00 35.96 685 LEU A N 1
ATOM 2153 C CA . LEU A 1 309 ? -30.066 3.556 35.428 1.00 28.68 685 LEU A CA 1
ATOM 2154 C C . LEU A 1 309 ? -31.394 3.011 34.921 1.00 42.58 685 LEU A C 1
ATOM 2155 O O . LEU A 1 309 ? -31.505 2.582 33.768 1.00 33.40 685 LEU A O 1
ATOM 2160 N N . GLU A 1 310 ? -32.391 3.012 35.797 1.00 34.38 686 GLU A N 1
ATOM 2161 C CA . GLU A 1 310 ? -33.724 2.596 35.404 1.00 39.31 686 GLU A CA 1
ATOM 2162 C C . GLU A 1 310 ? -34.412 3.713 34.622 1.00 35.90 686 GLU A C 1
ATOM 2163 O O . GLU A 1 310 ? -34.122 4.894 34.828 1.00 32.97 686 GLU A O 1
ATOM 2169 N N . PRO A 1 311 ? -35.322 3.364 33.711 1.00 35.02 687 PRO A N 1
ATOM 2170 C CA . PRO A 1 311 ? -35.979 4.400 32.898 1.00 34.84 687 PRO A CA 1
ATOM 2171 C C . PRO A 1 311 ? -36.589 5.536 33.702 1.00 33.66 687 PRO A C 1
ATOM 2172 O O . PRO A 1 311 ? -36.583 6.680 33.230 1.00 32.62 687 PRO A O 1
ATOM 2176 N N . HIS A 1 312 ? -37.115 5.271 34.900 1.00 36.33 688 HIS A N 1
ATOM 2177 C CA . HIS A 1 312 ? -37.733 6.341 35.673 1.00 34.48 688 HIS A CA 1
ATOM 2178 C C . HIS A 1 312 ? -36.709 7.263 36.326 1.00 31.95 688 HIS A C 1
ATOM 2179 O O . HIS A 1 312 ? -37.096 8.297 36.880 1.00 34.91 688 HIS A O 1
ATOM 2186 N N . GLN A 1 313 ? -35.421 6.928 36.257 1.00 36.35 689 GLN A N 1
ATOM 2187 C CA . GLN A 1 313 ? -34.355 7.774 36.777 1.00 36.82 689 GLN A CA 1
ATOM 2188 C C . GLN A 1 313 ? -33.693 8.617 35.692 1.00 32.49 689 GLN A C 1
ATOM 2189 O O . GLN A 1 313 ? -32.693 9.289 35.966 1.00 34.25 689 GLN A O 1
ATOM 2195 N N . ILE A 1 314 ? -34.221 8.599 34.472 1.00 33.48 690 ILE A N 1
ATOM 2196 C CA . ILE A 1 314 ? -33.627 9.307 33.343 1.00 28.64 690 ILE A CA 1
ATOM 2197 C C . ILE A 1 314 ? -34.558 10.442 32.945 1.00 32.28 690 ILE A C 1
ATOM 2198 O O . ILE A 1 314 ? -35.727 10.209 32.612 1.00 35.53 690 ILE A O 1
ATOM 2203 N N . ARG A 1 315 ? -34.039 11.667 32.973 1.00 31.30 691 ARG A N 1
ATOM 2204 C CA . ARG A 1 315 ? -34.796 12.865 32.623 1.00 34.30 691 ARG A CA 1
ATOM 2205 C C . ARG A 1 315 ? -34.328 13.347 31.253 1.00 34.36 691 ARG A C 1
ATOM 2206 O O . ARG A 1 315 ? -33.311 14.038 31.140 1.00 36.21 691 ARG A O 1
ATOM 2214 N N . HIS A 1 316 ? -35.074 12.980 30.214 1.00 33.11 692 HIS A N 1
ATOM 2215 C CA . HIS A 1 316 ? -34.793 13.421 28.853 1.00 31.65 692 HIS A CA 1
ATOM 2216 C C . HIS A 1 316 ? -35.453 14.778 28.640 1.00 32.34 692 HIS A C 1
ATOM 2217 O O . HIS A 1 316 ? -36.683 14.886 28.652 1.00 43.22 692 HIS A O 1
ATOM 2224 N N . HIS A 1 317 ? -34.640 15.811 28.446 1.00 34.72 693 HIS A N 1
ATOM 2225 C CA . HIS A 1 317 ? -35.146 17.152 28.202 1.00 33.38 693 HIS A CA 1
ATOM 2226 C C . HIS A 1 317 ? -35.447 17.340 26.720 1.00 45.36 693 HIS A C 1
ATOM 2227 O O . HIS A 1 317 ? -34.679 16.906 25.856 1.00 36.56 693 HIS A O 1
ATOM 2234 N N . LYS A 1 318 ? -36.577 17.990 26.433 1.00 41.42 694 LYS A N 1
ATOM 2235 C CA . LYS A 1 318 ? -36.955 18.240 25.047 1.00 44.61 694 LYS A CA 1
ATOM 2236 C C . LYS A 1 318 ? -36.184 19.404 24.440 1.00 40.80 694 LYS A C 1
ATOM 2237 O O . LYS A 1 318 ? -35.958 19.423 23.226 1.00 39.69 694 LYS A O 1
ATOM 2243 N N . THR A 1 319 ? -35.776 20.377 25.253 1.00 40.97 695 THR A N 1
ATOM 2244 C CA . THR A 1 319 ? -35.129 21.579 24.752 1.00 42.49 695 THR A CA 1
ATOM 2245 C C . THR A 1 319 ? -33.859 21.859 25.540 1.00 41.39 695 THR A C 1
ATOM 2246 O O . THR A 1 319 ? -33.760 21.544 26.729 1.00 37.69 695 THR A O 1
ATOM 2250 N N . ASP A 1 320 ? -32.885 22.453 24.858 1.00 39.78 696 ASP A N 1
ATOM 2251 C CA . ASP A 1 320 ? -31.669 22.911 25.506 1.00 40.15 696 ASP A CA 1
ATOM 2252 C C . ASP A 1 320 ? -31.928 24.215 26.254 1.00 43.03 696 ASP A C 1
ATOM 2253 O O . ASP A 1 320 ? -32.994 24.827 26.151 1.00 38.44 696 ASP A O 1
ATOM 2258 N N . LEU A 1 321 ? -30.928 24.638 27.021 1.00 35.83 697 LEU A N 1
ATOM 2259 C CA . LEU A 1 321 ? -30.922 25.988 27.566 1.00 32.43 697 LEU A CA 1
ATOM 2260 C C . LEU A 1 321 ? -30.664 26.968 26.431 1.00 31.73 697 LEU A C 1
ATOM 2261 O O . LEU A 1 321 ? -29.646 26.869 25.738 1.00 35.30 697 LEU A O 1
ATOM 2266 N N . LEU A 1 322 ? -31.573 27.906 26.238 1.00 36.93 698 LEU A N 1
ATOM 2267 C CA . LEU A 1 322 ? -31.424 28.866 25.120 1.00 36.95 698 LEU A CA 1
ATOM 2268 C C . LEU A 1 322 ? -31.036 30.247 25.645 1.00 42.91 698 LEU A C 1
ATOM 2269 O O . LEU A 1 322 ? -31.250 30.511 26.830 1.00 40.69 698 LEU A O 1
ATOM 2274 N N . SER A 1 323 ? -30.506 31.089 24.767 1.00 40.20 699 SER A N 1
ATOM 2275 C CA . SER A 1 323 ? -30.070 32.443 25.174 1.00 38.58 699 SER A CA 1
ATOM 2276 C C . SER A 1 323 ? -31.266 33.239 25.680 1.00 49.37 699 SER A C 1
ATOM 2277 O O . SER A 1 323 ? -32.330 33.172 25.065 1.00 41.67 699 SER A O 1
ATOM 2280 N N . PRO A 1 324 ? -31.108 33.983 26.790 1.00 49.01 700 PRO A N 1
ATOM 2281 C CA . PRO A 1 324 ? -32.179 34.826 27.319 1.00 48.04 700 PRO A CA 1
ATOM 2282 C C . PRO A 1 324 ? -32.513 35.929 26.310 1.00 60.89 700 PRO A C 1
ATOM 2283 O O . PRO A 1 324 ? -33.617 36.410 26.318 1.00 58.84 700 PRO A O 1
ATOM 2287 N N . SER A 1 325 ? -31.540 36.306 25.488 1.00 58.68 701 SER A N 1
ATOM 2288 C CA . SER A 1 325 ? -31.731 37.367 24.468 1.00 63.86 701 SER A CA 1
ATOM 2289 C C . SER A 1 325 ? -32.771 36.996 23.406 1.00 62.76 701 SER A C 1
ATOM 2290 O O . SER A 1 325 ? -33.373 37.922 22.858 1.00 79.13 701 SER A O 1
ATOM 2293 N N . GLY A 1 326 ? -32.967 35.712 23.104 1.00 55.69 702 GLY A N 1
ATOM 2294 C CA . GLY A 1 326 ? -33.883 35.311 22.021 1.00 52.55 702 GLY A CA 1
ATOM 2295 C C . GLY A 1 326 ? -33.145 35.038 20.724 1.00 59.03 702 GLY A C 1
ATOM 2296 O O . GLY A 1 326 ? -33.812 34.826 19.709 1.00 61.43 702 GLY A O 1
ATOM 2297 N N . THR A 1 327 ? -31.814 35.029 20.764 1.00 63.81 703 THR A N 1
ATOM 2298 C CA . THR A 1 327 ? -30.974 34.743 19.576 1.00 46.79 703 THR A CA 1
ATOM 2299 C C . THR A 1 327 ? -31.240 33.314 19.109 1.00 45.53 703 THR A C 1
ATOM 2300 O O . THR A 1 327 ? -31.009 33.037 17.929 1.00 60.94 703 THR A O 1
ATOM 2304 N N . GLY A 1 328 ? -31.646 32.432 20.020 1.00 57.47 704 GLY A N 1
ATOM 2305 C CA . GLY A 1 328 ? -31.907 31.018 19.700 1.00 45.58 704 GLY A CA 1
ATOM 2306 C C . GLY A 1 328 ? -30.690 30.157 19.978 1.00 42.86 704 GLY A C 1
ATOM 2307 O O . GLY A 1 328 ? -30.795 28.933 19.839 1.00 50.23 704 GLY A O 1
ATOM 2308 N N . GLU A 1 329 ? -29.576 30.775 20.366 1.00 42.99 705 GLU A N 1
ATOM 2309 C CA . GLU A 1 329 ? -28.348 30.021 20.581 1.00 40.94 705 GLU A CA 1
ATOM 2310 C C . GLU A 1 329 ? -28.482 29.085 21.776 1.00 35.62 705 GLU A C 1
ATOM 2311 O O . GLU A 1 329 ? -29.095 29.424 22.791 1.00 38.64 705 GLU A O 1
ATOM 2317 N N . VAL A 1 330 ? -27.909 27.896 21.637 1.00 29.49 706 VAL A N 1
ATOM 2318 C CA . VAL A 1 330 ? -27.882 26.914 22.759 1.00 39.55 706 VAL A CA 1
ATOM 2319 C C . VAL A 1 330 ? -26.743 27.295 23.712 1.00 30.54 706 VAL A C 1
ATOM 2320 O O . VAL A 1 330 ? -25.656 27.589 23.240 1.00 32.58 706 VAL A O 1
ATOM 2324 N N . MET A 1 331 ? -27.003 27.268 25.009 1.00 30.88 707 MET A N 1
ATOM 2325 C CA . MET A 1 331 ? -25.995 27.717 26.003 1.00 32.04 707 MET A CA 1
ATOM 2326 C C . MET A 1 331 ? -25.417 26.546 26.812 1.00 28.65 707 MET A C 1
ATOM 2327 O O . MET A 1 331 ? -24.448 26.772 27.517 1.00 29.11 707 MET A O 1
ATOM 2332 N N . ASN A 1 332 ? -25.990 25.352 26.699 1.00 26.25 708 ASN A N 1
ATOM 2333 C CA . ASN A 1 332 ? -25.508 24.159 27.445 1.00 30.40 708 ASN A CA 1
ATOM 2334 C C . ASN A 1 332 ? -25.126 23.034 26.474 1.00 27.38 708 ASN A C 1
ATOM 2335 O O . ASN A 1 332 ? -25.269 21.871 26.837 1.00 26.79 708 ASN A O 1
ATOM 2340 N N . ASP A 1 333 ? -24.589 23.383 25.315 1.00 29.26 709 ASP A N 1
ATOM 2341 C CA . ASP A 1 333 ? -24.318 22.354 24.284 1.00 24.32 709 ASP A CA 1
ATOM 2342 C C . ASP A 1 333 ? -23.369 21.281 24.825 1.00 22.31 709 ASP A C 1
ATOM 2343 O O . ASP A 1 333 ? -22.212 21.597 25.049 1.00 26.66 709 ASP A O 1
ATOM 2348 N N . GLY A 1 334 ? -23.841 20.038 24.894 1.00 22.32 710 GLY A N 1
ATOM 2349 C CA . GLY A 1 334 ? -23.027 18.892 25.343 1.00 25.14 710 GLY A CA 1
ATOM 2350 C C . GLY A 1 334 ? -23.015 18.643 26.838 1.00 26.37 710 GLY A C 1
ATOM 2351 O O . GLY A 1 334 ? -22.417 17.651 27.244 1.00 24.87 710 GLY A O 1
ATOM 2352 N N . VAL A 1 335 ? -23.680 19.487 27.623 1.00 24.35 711 VAL A N 1
ATOM 2353 C CA . VAL A 1 335 ? -23.587 19.372 29.107 1.00 24.44 711 VAL A CA 1
ATOM 2354 C C . VAL A 1 335 ? -24.938 19.150 29.795 1.00 27.56 711 VAL A C 1
ATOM 2355 O O . VAL A 1 335 ? -25.892 19.854 29.480 1.00 24.37 711 VAL A O 1
ATOM 2359 N N . GLY A 1 336 ? -24.961 18.206 30.725 1.00 22.47 712 GLY A N 1
ATOM 2360 C CA . GLY A 1 336 ? -26.165 17.909 31.511 1.00 24.17 712 GLY A CA 1
ATOM 2361 C C . GLY A 1 336 ? -25.821 17.718 32.983 1.00 27.41 712 GLY A C 1
ATOM 2362 O O . GLY A 1 336 ? -24.639 17.721 33.313 1.00 24.47 712 GLY A O 1
ATOM 2363 N N . ARG A 1 337 ? -26.835 17.606 33.831 1.00 27.87 713 ARG A N 1
ATOM 2364 C CA . ARG A 1 337 ? -26.616 17.390 35.274 1.00 22.98 713 ARG A CA 1
ATOM 2365 C C . ARG A 1 337 ? -26.836 15.938 35.686 1.00 26.44 713 ARG A C 1
ATOM 2366 O O . ARG A 1 337 ? -27.595 15.233 35.019 1.00 25.13 713 ARG A O 1
ATOM 2374 N N . MET A 1 338 ? -26.169 15.540 36.759 1.00 26.02 714 MET A N 1
ATOM 2375 C CA . MET A 1 338 ? -26.355 14.196 37.328 1.00 28.83 714 MET A CA 1
ATOM 2376 C C . MET A 1 338 ? -26.565 14.337 38.843 1.00 25.33 714 MET A C 1
ATOM 2377 O O . MET A 1 338 ? -26.151 15.351 39.417 1.00 26.51 714 MET A O 1
ATOM 2382 N N . SER A 1 339 ? -27.199 13.345 39.455 1.00 32.97 715 SER A N 1
ATOM 2383 C CA . SER A 1 339 ? -27.413 13.338 40.921 1.00 35.42 715 SER A CA 1
ATOM 2384 C C . SER A 1 339 ? -26.081 13.149 41.648 1.00 37.33 715 SER A C 1
ATOM 2385 O O . SER A 1 339 ? -25.144 12.602 41.048 1.00 33.81 715 SER A O 1
ATOM 2388 N N . ARG A 1 340 ? -26.033 13.565 42.908 1.00 35.66 716 ARG A N 1
ATOM 2389 C CA . ARG A 1 340 ? -24.812 13.403 43.728 1.00 33.10 716 ARG A CA 1
ATOM 2390 C C . ARG A 1 340 ? -24.565 11.909 43.942 1.00 26.55 716 ARG A C 1
ATOM 2391 O O . ARG A 1 340 ? -23.406 11.513 43.985 1.00 37.09 716 ARG A O 1
ATOM 2399 N N . SER A 1 341 ? -25.631 11.124 44.040 1.00 28.53 717 SER A N 1
ATOM 2400 C CA . SER A 1 341 ? -25.490 9.664 44.254 1.00 37.21 717 SER A CA 1
ATOM 2401 C C . SER A 1 341 ? -24.812 9.009 43.051 1.00 28.63 717 SER A C 1
ATOM 2402 O O . SER A 1 341 ? -24.008 8.103 43.260 1.00 32.83 717 SER A O 1
ATOM 2405 N N . VAL A 1 342 ? -25.139 9.466 41.846 1.00 29.93 718 VAL A N 1
ATOM 2406 C CA . VAL A 1 342 ? -24.457 8.939 40.632 1.00 22.03 718 VAL A CA 1
ATOM 2407 C C . VAL A 1 342 ? -22.970 9.294 40.729 1.00 24.96 718 VAL A C 1
ATOM 2408 O O . VAL A 1 342 ? -22.142 8.415 40.515 1.00 26.71 718 VAL A O 1
ATOM 2412 N N . ALA A 1 343 ? -22.668 10.541 41.070 1.00 25.05 719 ALA A N 1
ATOM 2413 C CA . ALA A 1 343 ? -21.270 10.937 41.187 1.00 23.45 719 ALA A CA 1
ATOM 2414 C C . ALA A 1 343 ? -20.541 10.121 42.246 1.00 28.38 719 ALA A C 1
ATOM 2415 O O . ALA A 1 343 ? -19.351 9.825 42.089 1.00 24.42 719 ALA A O 1
ATOM 2417 N N . LYS A 1 344 ? -21.226 9.753 43.333 1.00 30.28 720 LYS A N 1
ATOM 2418 C CA . LYS A 1 344 ? -20.595 8.900 44.335 1.00 29.90 720 LYS A CA 1
ATOM 2419 C C . LYS A 1 344 ? -20.376 7.492 43.800 1.00 27.83 720 LYS A C 1
ATOM 2420 O O . LYS A 1 344 ? -19.353 6.861 44.093 1.00 28.78 720 LYS A O 1
ATOM 2426 N N . ARG A 1 345 ? -21.333 6.974 43.028 1.00 25.69 721 ARG A N 1
ATOM 2427 C CA . ARG A 1 345 ? -21.150 5.661 42.418 1.00 27.46 721 ARG A CA 1
ATOM 2428 C C . ARG A 1 345 ? -19.943 5.657 41.488 1.00 28.61 721 ARG A C 1
ATOM 2429 O O . ARG A 1 345 ? -19.182 4.683 41.453 1.00 25.59 721 ARG A O 1
ATOM 2437 N N . ILE A 1 346 ? -19.749 6.742 40.731 1.00 28.45 722 ILE A N 1
ATOM 2438 C CA . ILE A 1 346 ? -18.567 6.852 39.877 1.00 29.15 722 ILE A CA 1
ATOM 2439 C C . ILE A 1 346 ? -17.300 6.779 40.720 1.00 28.11 722 ILE A C 1
ATOM 2440 O O . ILE A 1 346 ? -16.369 6.025 40.412 1.00 26.20 722 ILE A O 1
ATOM 2445 N N . ARG A 1 347 ? -17.244 7.570 41.794 1.00 31.21 723 ARG A N 1
ATOM 2446 C CA . ARG A 1 347 ? -16.098 7.501 42.694 1.00 28.29 723 ARG A CA 1
ATOM 2447 C C . ARG A 1 347 ? -15.872 6.076 43.178 1.00 29.46 723 ARG A C 1
ATOM 2448 O O . ARG A 1 347 ? -14.735 5.589 43.197 1.00 30.09 723 ARG A O 1
ATOM 2456 N N . ASP A 1 348 ? -16.949 5.385 43.558 1.00 30.81 724 ASP A N 1
ATOM 2457 C CA . ASP A 1 348 ? -16.815 4.057 44.145 1.00 32.48 724 ASP A CA 1
ATOM 2458 C C . ASP A 1 348 ? -16.359 3.036 43.110 1.00 33.42 724 ASP A C 1
ATOM 2459 O O . ASP A 1 348 ? -15.446 2.244 43.367 1.00 39.09 724 ASP A O 1
ATOM 2464 N N . VAL A 1 349 ? -16.983 3.038 41.931 1.00 31.94 725 VAL A N 1
ATOM 2465 C CA . VAL A 1 349 ? -16.627 2.057 40.910 1.00 33.48 725 VAL A CA 1
ATOM 2466 C C . VAL A 1 349 ? -15.203 2.285 40.416 1.00 32.22 725 VAL A C 1
ATOM 2467 O O . VAL A 1 349 ? -14.439 1.331 40.229 1.00 37.25 725 VAL A O 1
ATOM 2471 N N . LEU A 1 350 ? -14.822 3.543 40.193 1.00 31.95 726 LEU A N 1
ATOM 2472 C CA . LEU A 1 350 ? -13.493 3.844 39.672 1.00 29.28 726 LEU A CA 1
ATOM 2473 C C . LEU A 1 350 ? -12.424 3.909 40.755 1.00 41.50 726 LEU A C 1
ATOM 2474 O O . LEU A 1 350 ? -11.238 4.005 40.420 1.00 38.58 726 LEU A O 1
ATOM 2479 N N . GLY A 1 351 ? -12.807 3.885 42.026 1.00 35.30 727 GLY A N 1
ATOM 2480 C CA . GLY A 1 351 ? -11.834 3.918 43.133 1.00 41.14 727 GLY A CA 1
ATOM 2481 C C . GLY A 1 351 ? -11.186 5.278 43.309 1.00 42.93 727 GLY A C 1
ATOM 2482 O O . GLY A 1 351 ? -10.009 5.337 43.549 1.00 40.22 727 GLY A O 1
ATOM 2483 N N . LEU A 1 352 ? -11.958 6.342 43.195 1.00 37.59 728 LEU A N 1
ATOM 2484 C CA . LEU A 1 352 ? -11.402 7.704 43.302 1.00 40.49 728 LEU A CA 1
ATOM 2485 C C . LEU A 1 352 ? -11.363 8.109 44.773 1.00 40.10 728 LEU A C 1
ATOM 2486 O O . LEU A 1 352 ? -12.162 7.591 45.551 1.00 40.66 728 LEU A O 1
ATOM 2491 N N . GLY A 1 353 ? -10.447 9.000 45.119 1.00 36.01 729 GLY A N 1
ATOM 2492 C CA . GLY A 1 353 ? -10.342 9.468 46.508 1.00 40.97 729 GLY A CA 1
ATOM 2493 C C . GLY A 1 353 ? -11.382 10.517 46.805 1.00 47.04 729 GLY A C 1
ATOM 2494 O O . GLY A 1 353 ? -11.544 10.860 47.973 1.00 59.40 729 GLY A O 1
ATOM 2495 N N . ASP A 1 354 ? -12.071 10.994 45.779 1.00 37.43 730 ASP A N 1
ATOM 2496 C CA . ASP A 1 354 ? -13.053 12.079 45.972 1.00 34.14 730 ASP A CA 1
ATOM 2497 C C . ASP A 1 354 ? -14.192 11.940 44.970 1.00 32.95 730 ASP A C 1
ATOM 2498 O O . ASP A 1 354 ? -14.003 11.289 43.944 1.00 35.17 730 ASP A O 1
ATOM 2500 N N . VAL A 1 355 ? -15.319 12.558 45.277 1.00 32.01 731 VAL A N 1
ATOM 2501 C CA . VAL A 1 355 ? -16.476 12.539 44.352 1.00 35.79 731 VAL A CA 1
ATOM 2502 C C . VAL A 1 355 ? -16.164 13.502 43.201 1.00 34.06 731 VAL A C 1
ATOM 2503 O O . VAL A 1 355 ? -15.866 14.672 43.464 1.00 33.43 731 VAL A O 1
ATOM 2507 N N . PRO A 1 356 ? -16.171 13.036 41.941 1.00 31.92 732 PRO A N 1
ATOM 2508 C CA . PRO A 1 356 ? -15.942 13.925 40.811 1.00 40.11 732 PRO A CA 1
ATOM 2509 C C . PRO A 1 356 ? -17.033 14.991 40.619 1.00 28.97 732 PRO A C 1
ATOM 2510 O O . PRO A 1 356 ? -18.175 14.645 40.712 1.00 35.17 732 PRO A O 1
ATOM 2514 N N . SER A 1 357 ? -16.650 16.246 40.362 1.00 27.02 733 SER A N 1
ATOM 2515 C CA . SER A 1 357 ? -17.643 17.275 40.069 1.00 25.06 733 SER A CA 1
ATOM 2516 C C . SER A 1 357 ? -18.254 17.087 38.687 1.00 29.43 733 SER A C 1
ATOM 2517 O O . SER A 1 357 ? -19.418 17.443 38.470 1.00 24.68 733 SER A O 1
ATOM 2520 N N . ALA A 1 358 ? -17.491 16.545 37.742 1.00 27.18 734 ALA A N 1
ATOM 2521 C CA . ALA A 1 358 ? -17.957 16.411 36.371 1.00 25.94 734 ALA A CA 1
ATOM 2522 C C . ALA A 1 358 ? -17.191 15.280 35.708 1.00 26.49 734 ALA A C 1
ATOM 2523 O O . ALA A 1 358 ? -16.056 14.980 36.086 1.00 25.89 734 ALA A O 1
ATOM 2525 N N . VAL A 1 359 ? -17.827 14.654 34.720 1.00 23.68 735 VAL A N 1
ATOM 2526 C CA . VAL A 1 359 ? -17.225 13.547 33.991 1.00 22.94 735 VAL A CA 1
ATOM 2527 C C . VAL A 1 359 ? -17.499 13.712 32.504 1.00 24.00 735 VAL A C 1
ATOM 2528 O O . VAL A 1 359 ? -18.524 14.265 32.094 1.00 21.14 735 VAL A O 1
ATOM 2532 N N . GLN A 1 360 ? -16.566 13.223 31.698 1.00 24.80 736 GLN A N 1
ATOM 2533 C CA . GLN A 1 360 ? -16.790 13.037 30.273 1.00 26.50 736 GLN A CA 1
ATOM 2534 C C . GLN A 1 360 ? -17.336 11.631 30.070 1.00 22.25 736 GLN A C 1
ATOM 2535 O O . GLN A 1 360 ? -16.685 10.650 30.444 1.00 24.09 736 GLN A O 1
ATOM 2541 N N . GLY A 1 361 ? -18.526 11.525 29.488 1.00 21.49 737 GLY A N 1
ATOM 2542 C CA . GLY A 1 361 ? -19.124 10.211 29.362 1.00 27.89 737 GLY A CA 1
ATOM 2543 C C . GLY A 1 361 ? -20.002 9.988 28.150 1.00 28.08 737 GLY A C 1
ATOM 2544 O O . GLY A 1 361 ? -20.087 10.825 27.246 1.00 24.55 737 GLY A O 1
ATOM 2545 N N . ARG A 1 362 ? -20.646 8.826 28.124 1.00 27.48 738 ARG A N 1
ATOM 2546 C CA . ARG A 1 362 ? -21.643 8.494 27.123 1.00 28.55 738 ARG A CA 1
ATOM 2547 C C . ARG A 1 362 ? -22.793 7.792 27.828 1.00 28.69 738 ARG A C 1
ATOM 2548 O O . ARG A 1 362 ? -22.595 7.111 28.838 1.00 29.25 738 ARG A O 1
ATOM 2556 N N . PHE A 1 363 ? -24.001 7.981 27.299 1.00 29.96 739 PHE A N 1
ATOM 2557 C CA . PHE A 1 363 ? -25.198 7.430 27.931 1.00 29.14 739 PHE A CA 1
ATOM 2558 C C . PHE A 1 363 ? -26.244 7.254 26.831 1.00 22.65 739 PHE A C 1
ATOM 2559 O O . PHE A 1 363 ? -26.880 8.230 26.423 1.00 30.24 739 PHE A O 1
ATOM 2567 N N . GLY A 1 364 ? -26.423 6.016 26.381 1.00 24.22 740 GLY A N 1
ATOM 2568 C CA . GLY A 1 364 ? -27.297 5.789 25.243 1.00 31.58 740 GLY A CA 1
ATOM 2569 C C . GLY A 1 364 ? -26.793 6.572 24.049 1.00 30.80 740 GLY A C 1
ATOM 2570 O O . GLY A 1 364 ? -25.632 6.451 23.646 1.00 26.65 740 GLY A O 1
ATOM 2571 N N . SER A 1 365 ? -27.666 7.404 23.482 1.00 24.50 741 SER A N 1
ATOM 2572 C CA . SER A 1 365 ? -27.280 8.253 22.364 1.00 26.56 741 SER A CA 1
ATOM 2573 C C . SER A 1 365 ? -26.596 9.540 22.804 1.00 31.25 741 SER A C 1
ATOM 2574 O O . SER A 1 365 ? -26.122 10.293 21.947 1.00 24.52 741 SER A O 1
ATOM 2577 N N . ALA A 1 366 ? -26.527 9.805 24.106 1.00 26.04 742 ALA A N 1
ATOM 2578 C CA . ALA A 1 366 ? -25.985 11.057 24.612 1.00 26.41 742 ALA A CA 1
ATOM 2579 C C . ALA A 1 366 ? -24.485 10.946 24.851 1.00 23.69 742 ALA A C 1
ATOM 2580 O O . ALA A 1 366 ? -23.992 9.930 25.350 1.00 27.19 742 ALA A O 1
ATOM 2582 N N . LYS A 1 367 ? -23.761 11.996 24.477 1.00 22.45 743 LYS A N 1
ATOM 2583 C CA A LYS A 1 367 ? -22.342 12.098 24.775 0.54 26.26 743 LYS A CA 1
ATOM 2584 C CA B LYS A 1 367 ? -22.337 12.101 24.758 0.46 26.26 743 LYS A CA 1
ATOM 2585 C C . LYS A 1 367 ? -22.027 13.526 25.189 1.00 26.37 743 LYS A C 1
ATOM 2586 O O . LYS A 1 367 ? -22.680 14.477 24.752 1.00 29.41 743 LYS A O 1
ATOM 2597 N N . GLY A 1 368 ? -21.180 13.604 26.190 1.00 25.73 744 GLY A N 1
ATOM 2598 C CA . GLY A 1 368 ? -20.542 14.869 26.539 1.00 21.85 744 GLY A CA 1
ATOM 2599 C C . GLY A 1 368 ? -20.211 14.910 28.006 1.00 22.59 744 GLY A C 1
ATOM 2600 O O . GLY A 1 368 ? -19.642 13.938 28.508 1.00 22.18 744 GLY A O 1
ATOM 2601 N N . MET A 1 369 ? -20.573 15.998 28.659 1.00 21.58 745 MET A N 1
ATOM 2602 C CA . MET A 1 369 ? -20.196 16.168 30.070 1.00 22.67 745 MET A CA 1
ATOM 2603 C C . MET A 1 369 ? -21.409 16.096 30.996 1.00 25.93 745 MET A C 1
ATOM 2604 O O . MET A 1 369 ? -22.472 16.581 30.609 1.00 21.62 745 MET A O 1
ATOM 2609 N N . TRP A 1 370 ? -21.238 15.445 32.135 1.00 25.15 746 TRP A N 1
ATOM 2610 C CA . TRP A 1 370 ? -22.294 15.460 33.170 1.00 23.95 746 TRP A CA 1
ATOM 2611 C C . TRP A 1 370 ? -21.716 16.101 34.435 1.00 26.37 746 TRP A C 1
ATOM 2612 O O . TRP A 1 370 ? -20.589 15.767 34.790 1.00 21.05 746 TRP A O 1
ATOM 2623 N N . VAL A 1 371 ? -22.464 17.007 35.057 1.00 21.92 747 VAL A N 1
ATOM 2624 C CA . VAL A 1 371 ? -21.984 17.753 36.252 1.00 23.56 747 VAL A CA 1
ATOM 2625 C C . VAL A 1 371 ? -22.914 17.500 37.447 1.00 30.51 747 VAL A C 1
ATOM 2626 O O . VAL A 1 371 ? -24.102 17.272 37.238 1.00 26.19 747 VAL A O 1
ATOM 2630 N N . ILE A 1 372 ? -22.364 17.544 38.655 1.00 33.04 748 ILE A N 1
ATOM 2631 C CA . ILE A 1 372 ? -23.161 17.341 39.892 1.00 27.65 748 ILE A CA 1
ATOM 2632 C C . ILE A 1 372 ? -24.190 18.461 39.984 1.00 25.72 748 ILE A C 1
ATOM 2633 O O . ILE A 1 372 ? -23.825 19.614 39.762 1.00 30.86 748 ILE A O 1
ATOM 2638 N N . ASP A 1 373 ? -25.428 18.104 40.285 1.00 29.89 749 ASP A N 1
ATOM 2639 C CA . ASP A 1 373 ? -26.458 19.145 40.501 1.00 33.12 749 ASP A CA 1
ATOM 2640 C C . ASP A 1 373 ? -26.236 19.663 41.920 1.00 36.64 749 ASP A C 1
ATOM 2641 O O . ASP A 1 373 ? -26.502 18.924 42.864 1.00 38.37 749 ASP A O 1
ATOM 2646 N N . VAL A 1 374 ? -25.767 20.896 42.042 1.00 34.83 750 VAL A N 1
ATOM 2647 C CA . VAL A 1 374 ? -25.420 21.471 43.371 1.00 40.61 750 VAL A CA 1
ATOM 2648 C C . VAL A 1 374 ? -26.678 21.595 44.235 1.00 38.20 750 VAL A C 1
ATOM 2649 O O . VAL A 1 374 ? -26.543 21.677 45.448 1.00 51.04 750 VAL A O 1
ATOM 2653 N N . ASP A 1 375 ? -27.858 21.572 43.627 1.00 40.17 751 ASP A N 1
ATOM 2654 C CA . ASP A 1 375 ? -29.135 21.744 44.363 1.00 40.91 751 ASP A CA 1
ATOM 2655 C C . ASP A 1 375 ? -29.692 20.392 44.816 1.00 42.02 751 ASP A C 1
ATOM 2656 O O . ASP A 1 375 ? -30.777 20.382 45.393 1.00 50.57 751 ASP A O 1
ATOM 2661 N N . ASP A 1 376 ? -28.957 19.304 44.600 1.00 41.00 752 ASP A N 1
ATOM 2662 C CA . ASP A 1 376 ? -29.467 17.953 44.948 1.00 50.01 752 ASP A CA 1
ATOM 2663 C C . ASP A 1 376 ? -29.227 17.688 46.437 1.00 49.37 752 ASP A C 1
ATOM 2664 O O . ASP A 1 376 ? -28.076 17.468 46.818 1.00 50.13 752 ASP A O 1
ATOM 2669 N N . THR A 1 377 ? -30.299 17.704 47.227 1.00 58.50 753 THR A N 1
ATOM 2670 C CA . THR A 1 377 ? -30.223 17.426 48.684 1.00 63.20 753 THR A CA 1
ATOM 2671 C C . THR A 1 377 ? -30.692 15.993 48.898 1.00 63.80 753 THR A C 1
ATOM 2672 O O . THR A 1 377 ? -30.627 15.516 50.039 1.00 71.70 753 THR A O 1
ATOM 2676 N N . GLY A 1 378 ? -31.132 15.340 47.827 1.00 58.54 754 GLY A N 1
ATOM 2677 C CA . GLY A 1 378 ? -31.670 13.973 47.924 1.00 56.07 754 GLY A CA 1
ATOM 2678 C C . GLY A 1 378 ? -30.609 12.900 47.817 1.00 56.56 754 GLY A C 1
ATOM 2679 O O . GLY A 1 378 ? -29.421 13.243 47.729 1.00 62.48 754 GLY A O 1
ATOM 2680 N N . ASP A 1 379 ? -31.032 11.641 47.856 1.00 55.27 755 ASP A N 1
ATOM 2681 C CA . ASP A 1 379 ? -30.083 10.508 47.733 1.00 57.92 755 ASP A CA 1
ATOM 2682 C C . ASP A 1 379 ? -30.514 9.605 46.575 1.00 49.93 755 ASP A C 1
ATOM 2683 O O . ASP A 1 379 ? -30.068 8.451 46.543 1.00 54.32 755 ASP A O 1
ATOM 2684 N N . GLU A 1 380 ? -31.331 10.120 45.658 1.00 43.27 756 GLU A N 1
ATOM 2685 C CA . GLU A 1 380 ? -31.862 9.289 44.555 1.00 49.91 756 GLU A CA 1
ATOM 2686 C C . GLU A 1 380 ? -30.947 9.373 43.333 1.00 39.95 756 GLU A C 1
ATOM 2687 O O . GLU A 1 380 ? -30.443 10.458 43.051 1.00 35.98 756 GLU A O 1
ATOM 2693 N N . ASP A 1 381 ? -30.753 8.246 42.651 1.00 42.61 757 ASP A N 1
ATOM 2694 C CA . ASP A 1 381 ? -29.930 8.212 41.417 1.00 41.50 757 ASP A CA 1
ATOM 2695 C C . ASP A 1 381 ? -30.735 8.810 40.268 1.00 39.04 757 ASP A C 1
ATOM 2696 O O . ASP A 1 381 ? -31.862 8.363 40.063 1.00 34.00 757 ASP A O 1
ATOM 2701 N N . TRP A 1 382 ? -30.178 9.801 39.584 1.00 33.29 758 TRP A N 1
ATOM 2702 C CA . TRP A 1 382 ? -30.845 10.369 38.389 1.00 37.37 758 TRP A CA 1
ATOM 2703 C C . TRP A 1 382 ? -29.823 10.990 37.441 1.00 34.45 758 TRP A C 1
ATOM 2704 O O . TRP A 1 382 ? -28.756 11.390 37.904 1.00 28.31 758 TRP A O 1
ATOM 2715 N N . ILE A 1 383 ? -30.160 11.017 36.158 1.00 32.37 759 ILE A N 1
ATOM 2716 C CA . ILE A 1 383 ? -29.293 11.666 35.142 1.00 34.96 759 ILE A CA 1
ATOM 2717 C C . ILE A 1 383 ? -30.209 12.385 34.153 1.00 34.52 759 ILE A C 1
ATOM 2718 O O . ILE A 1 383 ? -31.307 11.898 33.894 1.00 35.95 759 ILE A O 1
ATOM 2723 N N . GLU A 1 384 ? -29.747 13.504 33.629 1.00 30.72 760 GLU A N 1
ATOM 2724 C CA . GLU A 1 384 ? -30.539 14.247 32.633 1.00 34.40 760 GLU A CA 1
ATOM 2725 C C . GLU A 1 384 ? -29.825 14.252 31.278 1.00 31.32 760 GLU A C 1
ATOM 2726 O O . GLU A 1 384 ? -28.603 14.262 31.258 1.00 31.88 760 GLU A O 1
ATOM 2732 N N . THR A 1 385 ? -30.592 14.194 30.196 1.00 30.08 761 THR A N 1
ATOM 2733 C CA . THR A 1 385 ? -30.026 14.284 28.832 1.00 26.65 761 THR A CA 1
ATOM 2734 C C . THR A 1 385 ? -30.629 15.496 28.125 1.00 32.02 761 THR A C 1
ATOM 2735 O O . THR A 1 385 ? -31.799 15.780 28.353 1.00 32.19 761 THR A O 1
ATOM 2739 N N . TYR A 1 386 ? -29.836 16.164 27.295 1.00 33.23 762 TYR A N 1
ATOM 2740 C CA . TYR A 1 386 ? -30.324 17.322 26.517 1.00 24.45 762 TYR A CA 1
ATOM 2741 C C . TYR A 1 386 ? -30.229 17.015 25.021 1.00 32.36 762 TYR A C 1
ATOM 2742 O O . TYR A 1 386 ? -29.480 16.118 24.642 1.00 29.98 762 TYR A O 1
ATOM 2751 N N . PRO A 1 387 ? -31.014 17.696 24.164 1.00 31.39 763 PRO A N 1
ATOM 2752 C CA . PRO A 1 387 ? -30.917 17.505 22.721 1.00 32.52 763 PRO A CA 1
ATOM 2753 C C . PRO A 1 387 ? -29.480 17.636 22.189 1.00 37.58 763 PRO A C 1
ATOM 2754 O O . PRO A 1 387 ? -29.105 16.808 21.403 1.00 31.92 763 PRO A O 1
ATOM 2758 N N . SER A 1 388 ? -28.721 18.631 22.655 1.00 29.41 764 SER A N 1
ATOM 2759 C CA . SER A 1 388 ? -27.361 18.849 22.172 1.00 32.41 764 SER A CA 1
ATOM 2760 C C . SER A 1 388 ? -26.437 17.680 22.491 1.00 32.69 764 SER A C 1
ATOM 2761 O O . SER A 1 388 ? -25.387 17.545 21.853 1.00 34.61 764 SER A O 1
ATOM 2764 N N . GLN A 1 389 ? -26.793 16.838 23.461 1.00 28.09 765 GLN A N 1
ATOM 2765 C CA . GLN A 1 389 ? -25.988 15.664 23.779 1.00 27.49 765 GLN A CA 1
ATOM 2766 C C . GLN A 1 389 ? -26.388 14.439 22.973 1.00 23.96 765 GLN A C 1
ATOM 2767 O O . GLN A 1 389 ? -25.544 13.574 22.712 1.00 25.11 765 GLN A O 1
ATOM 2773 N N . ARG A 1 390 ? -27.655 14.335 22.590 1.00 24.45 766 ARG A N 1
ATOM 2774 C CA . ARG A 1 390 ? -28.170 13.130 21.957 1.00 29.02 766 ARG A CA 1
ATOM 2775 C C . ARG A 1 390 ? -27.873 13.186 20.463 1.00 30.66 766 ARG A C 1
ATOM 2776 O O . ARG A 1 390 ? -28.401 14.046 19.750 1.00 27.60 766 ARG A O 1
ATOM 2784 N N . LYS A 1 391 ? -27.025 12.270 19.998 1.00 23.64 767 LYS A N 1
ATOM 2785 C CA . LYS A 1 391 ? -26.564 12.261 18.617 1.00 27.25 767 LYS A CA 1
ATOM 2786 C C . LYS A 1 391 ? -27.433 11.411 17.696 1.00 29.96 767 LYS A C 1
ATOM 2787 O O . LYS A 1 391 ? -27.204 11.410 16.482 1.00 26.90 767 LYS A O 1
ATOM 2793 N N . TRP A 1 392 ? -28.405 10.683 18.238 1.00 30.37 768 TRP A N 1
ATOM 2794 C CA . TRP A 1 392 ? -29.419 10.028 17.423 1.00 30.49 768 TRP A CA 1
ATOM 2795 C C . TRP A 1 392 ? -30.640 9.783 18.293 1.00 34.68 768 TRP A C 1
ATOM 2796 O O . TRP A 1 392 ? -30.570 9.855 19.523 1.00 27.98 768 TRP A O 1
ATOM 2807 N N . GLU A 1 393 ? -31.768 9.522 17.639 1.00 30.98 769 GLU A N 1
ATOM 2808 C CA . GLU A 1 393 ? -32.993 9.216 18.365 1.00 34.71 769 GLU A CA 1
ATOM 2809 C C . GLU A 1 393 ? -32.889 7.821 18.964 1.00 35.15 769 GLU A C 1
ATOM 2810 O O . GLU A 1 393 ? -32.770 6.829 18.236 1.00 35.87 769 GLU A O 1
ATOM 2816 N N . CYS A 1 394 ? -32.929 7.752 20.291 1.00 37.04 770 CYS A N 1
ATOM 2817 C CA . CYS A 1 394 ? -32.708 6.525 21.039 1.00 35.15 770 CYS A CA 1
ATOM 2818 C C . CYS A 1 394 ? -33.856 6.325 22.017 1.00 36.93 770 CYS A C 1
ATOM 2819 O O . CYS A 1 394 ? -34.362 7.293 22.594 1.00 37.92 770 CYS A O 1
ATOM 2822 N N . ASP A 1 395 ? -34.273 5.070 22.200 1.00 34.67 771 ASP A N 1
ATOM 2823 C CA . ASP A 1 395 ? -35.363 4.774 23.122 1.00 44.46 771 ASP A CA 1
ATOM 2824 C C . ASP A 1 395 ? -34.880 4.382 24.514 1.00 42.74 771 ASP A C 1
ATOM 2825 O O . ASP A 1 395 ? -35.702 4.295 25.433 1.00 43.43 771 ASP A O 1
ATOM 2830 N N . PHE A 1 396 ? -33.580 4.140 24.691 1.00 39.31 772 PHE A N 1
ATOM 2831 C CA . PHE A 1 396 ? -32.999 3.895 26.013 1.00 42.41 772 PHE A CA 1
ATOM 2832 C C . PHE A 1 396 ? -33.659 2.707 26.712 1.00 41.42 772 PHE A C 1
ATOM 2833 O O . PHE A 1 396 ? -33.949 2.753 27.909 1.00 45.94 772 PHE A O 1
ATOM 2841 N N . VAL A 1 397 ? -33.888 1.627 25.968 1.00 41.73 773 VAL A N 1
ATOM 2842 C CA . VAL A 1 397 ? -34.585 0.466 26.516 1.00 41.16 773 VAL A CA 1
ATOM 2843 C C . VAL A 1 397 ? -33.576 -0.560 27.016 1.00 40.91 773 VAL A C 1
ATOM 2844 O O . VAL A 1 397 ? -33.610 -0.966 28.183 1.00 40.91 773 VAL A O 1
ATOM 2848 N N . ASP A 1 398 ? -32.677 -0.989 26.135 1.00 33.83 774 ASP A N 1
ATOM 2849 C CA . ASP A 1 398 ? -31.697 -2.006 26.493 1.00 34.50 774 ASP A CA 1
ATOM 2850 C C . ASP A 1 398 ? -30.812 -1.519 27.637 1.00 42.00 774 ASP A C 1
ATOM 2851 O O . ASP A 1 398 ? -30.500 -0.327 27.738 1.00 42.53 774 ASP A O 1
ATOM 2856 N N . LYS A 1 399 ? -30.403 -2.453 28.503 1.00 33.67 775 LYS A N 1
ATOM 2857 C CA . LYS A 1 399 ? -29.540 -2.101 29.630 1.00 38.85 775 LYS A CA 1
ATOM 2858 C C . LYS A 1 399 ? -28.322 -1.311 29.168 1.00 33.94 775 LYS A C 1
ATOM 2859 O O . LYS A 1 399 ? -27.956 -0.298 29.772 1.00 35.55 775 LYS A O 1
ATOM 2865 N N . HIS A 1 400 ? -27.671 -1.778 28.099 1.00 35.44 776 HIS A N 1
ATOM 2866 C CA . HIS A 1 400 ? -26.443 -1.159 27.614 1.00 41.13 776 HIS A CA 1
ATOM 2867 C C . HIS A 1 400 ? -26.676 0.189 26.947 1.00 35.88 776 HIS A C 1
ATOM 2868 O O . HIS A 1 400 ? -25.700 0.890 26.657 1.00 41.56 776 HIS A O 1
ATOM 2875 N N . GLN A 1 401 ? -27.928 0.561 26.687 1.00 32.16 777 GLN A N 1
ATOM 2876 C CA . GLN A 1 401 ? -28.271 1.902 26.239 1.00 30.45 777 GLN A CA 1
ATOM 2877 C C . GLN A 1 401 ? -28.729 2.785 27.392 1.00 40.09 777 GLN A C 1
ATOM 2878 O O . GLN A 1 401 ? -29.050 3.959 27.178 1.00 31.82 777 GLN A O 1
ATOM 2884 N N . ARG A 1 402 ? -28.766 2.236 28.608 1.00 35.23 778 ARG A N 1
ATOM 2885 C CA . ARG A 1 402 ? -29.105 2.968 29.821 1.00 34.97 778 ARG A CA 1
ATOM 2886 C C . ARG A 1 402 ? -27.953 2.948 30.816 1.00 34.53 778 ARG A C 1
ATOM 2887 O O . ARG A 1 402 ? -28.176 3.083 32.023 1.00 32.73 778 ARG A O 1
ATOM 2895 N N . THR A 1 403 ? -26.730 2.755 30.334 1.00 28.77 779 THR A N 1
ATOM 2896 C CA . THR A 1 403 ? -25.561 2.569 31.183 1.00 35.92 779 THR A CA 1
ATOM 2897 C C . THR A 1 403 ? -24.668 3.797 31.084 1.00 33.63 779 THR A C 1
ATOM 2898 O O . THR A 1 403 ? -24.235 4.167 29.987 1.00 30.52 779 THR A O 1
ATOM 2902 N N . LEU A 1 404 ? -24.393 4.421 32.227 1.00 36.26 780 LEU A N 1
ATOM 2903 C CA . LEU A 1 404 ? -23.454 5.534 32.258 1.00 31.53 780 LEU A CA 1
ATOM 2904 C C . LEU A 1 404 ? -22.043 5.007 32.037 1.00 29.66 780 LEU A C 1
ATOM 2905 O O . LEU A 1 404 ? -21.553 4.178 32.812 1.00 32.92 780 LEU A O 1
ATOM 2910 N N . GLU A 1 405 ? -21.408 5.476 30.977 1.00 26.83 781 GLU A N 1
ATOM 2911 C CA . GLU A 1 405 ? -20.026 5.055 30.666 1.00 24.13 781 GLU A CA 1
ATOM 2912 C C . GLU A 1 405 ? -19.142 6.295 30.773 1.00 28.36 781 GLU A C 1
ATOM 2913 O O . GLU A 1 405 ? -19.502 7.307 30.196 1.00 28.89 781 GLU A O 1
ATOM 2919 N N . VAL A 1 406 ? -18.045 6.192 31.510 1.00 26.41 782 VAL A N 1
ATOM 2920 C CA . VAL A 1 406 ? -17.171 7.372 31.747 1.00 28.91 782 VAL A CA 1
ATOM 2921 C C . VAL A 1 406 ? -15.853 7.229 30.982 1.00 23.70 782 VAL A C 1
ATOM 2922 O O . VAL A 1 406 ? -15.136 6.259 31.228 1.00 25.91 782 VAL A O 1
ATOM 2926 N N . ARG A 1 407 ? -15.613 8.108 30.016 1.00 28.60 783 ARG A N 1
ATOM 2927 C CA . ARG A 1 407 ? -14.308 8.165 29.309 1.00 32.96 783 ARG A CA 1
ATOM 2928 C C . ARG A 1 407 ? -13.246 8.761 30.234 1.00 34.94 783 ARG A C 1
ATOM 2929 O O . ARG A 1 407 ? -12.206 8.130 30.415 1.00 36.32 783 ARG A O 1
ATOM 2937 N N A SER A 1 408 ? -13.587 9.849 30.930 0.43 26.42 784 SER A N 1
ATOM 2938 N N B SER A 1 408 ? -13.605 9.820 30.965 0.57 26.35 784 SER A N 1
ATOM 2939 C CA A SER A 1 408 ? -12.626 10.491 31.861 0.43 29.84 784 SER A CA 1
ATOM 2940 C CA B SER A 1 408 ? -12.625 10.512 31.841 0.57 29.85 784 SER A CA 1
ATOM 2941 C C A SER A 1 408 ? -13.346 11.285 32.950 0.43 28.46 784 SER A C 1
ATOM 2942 C C B SER A 1 408 ? -13.345 11.283 32.950 0.57 28.45 784 SER A C 1
ATOM 2943 O O A SER A 1 408 ? -14.448 11.771 32.667 0.43 27.97 784 SER A O 1
ATOM 2944 O O B SER A 1 408 ? -14.453 11.760 32.676 0.57 27.94 784 SER A O 1
ATOM 2949 N N . VAL A 1 409 ? -12.598 11.703 33.973 1.00 26.03 785 VAL A N 1
ATOM 2950 C CA . VAL A 1 409 ? -13.194 12.491 35.086 1.00 27.52 785 VAL A CA 1
ATOM 2951 C C . VAL A 1 409 ? -12.406 13.795 35.209 1.00 27.50 785 VAL A C 1
ATOM 2952 O O . VAL A 1 409 ? -11.224 13.805 34.881 1.00 34.04 785 VAL A O 1
ATOM 2956 N N . ALA A 1 410 ? -13.056 14.846 35.693 1.00 27.90 786 ALA A N 1
ATOM 2957 C CA . ALA A 1 410 ? -12.354 16.118 35.919 1.00 32.37 786 ALA A CA 1
ATOM 2958 C C . ALA A 1 410 ? -11.477 15.894 37.145 1.00 39.89 786 ALA A C 1
ATOM 2959 O O . ALA A 1 410 ? -12.024 15.705 38.233 1.00 34.85 786 ALA A O 1
ATOM 2961 N N . SER A 1 411 ? -10.170 15.951 36.949 1.00 33.25 787 SER A N 1
ATOM 2962 C CA . SER A 1 411 ? -9.233 15.617 38.039 1.00 37.00 787 SER A CA 1
ATOM 2963 C C . SER A 1 411 ? -8.352 16.812 38.394 1.00 31.79 787 SER A C 1
ATOM 2964 O O . SER A 1 411 ? -8.429 17.834 37.713 1.00 31.24 787 SER A O 1
ATOM 2967 N N . GLU A 1 412 ? -7.519 16.642 39.416 1.00 29.88 788 GLU A N 1
ATOM 2968 C CA . GLU A 1 412 ? -6.668 17.732 39.876 1.00 34.61 788 GLU A CA 1
ATOM 2969 C C . GLU A 1 412 ? -5.884 18.332 38.716 1.00 29.31 788 GLU A C 1
ATOM 2970 O O . GLU A 1 412 ? -5.398 17.617 37.836 1.00 35.41 788 GLU A O 1
ATOM 2976 N N . LEU A 1 413 ? -5.760 19.654 38.729 1.00 25.46 789 LEU A N 1
ATOM 2977 C CA . LEU A 1 413 ? -5.161 20.397 37.634 1.00 31.72 789 LEU A CA 1
ATOM 2978 C C . LEU A 1 413 ? -3.666 20.588 37.863 1.00 37.03 789 LEU A C 1
ATOM 2979 O O . LEU A 1 413 ? -3.171 20.529 38.991 1.00 28.44 789 LEU A O 1
ATOM 2984 N N . LYS A 1 414 ? -2.946 20.817 36.767 1.00 39.58 790 LYS A N 1
ATOM 2985 C CA . LYS A 1 414 ? -1.525 21.118 36.815 1.00 40.87 790 LYS A CA 1
ATOM 2986 C C . LYS A 1 414 ? -1.241 22.340 35.953 1.00 30.62 790 LYS A C 1
ATOM 2987 O O . LYS A 1 414 ? -2.023 22.700 35.070 1.00 30.90 790 LYS A O 1
ATOM 2993 N N . SER A 1 415 ? -0.111 22.984 36.232 1.00 30.41 791 SER A N 1
ATOM 2994 C CA . SER A 1 415 ? 0.302 24.130 35.437 1.00 31.32 791 SER A CA 1
ATOM 2995 C C . SER A 1 415 ? 0.467 23.729 33.978 1.00 29.11 791 SER A C 1
ATOM 2996 O O . SER A 1 415 ? 0.991 22.657 33.666 1.00 30.46 791 SER A O 1
ATOM 2999 N N . ALA A 1 416 ? 0.000 24.594 33.082 1.00 27.04 792 ALA A N 1
ATOM 3000 C CA . ALA A 1 416 ? 0.147 24.398 31.655 1.00 27.39 792 ALA A CA 1
ATOM 3001 C C . ALA A 1 416 ? 1.160 25.407 31.111 1.00 33.64 792 ALA A C 1
ATOM 3002 O O . ALA A 1 416 ? 1.908 26.034 31.876 1.00 29.04 792 ALA A O 1
ATOM 3004 N N . GLY A 1 417 ? 1.185 25.566 29.793 1.00 32.67 793 GLY A N 1
ATOM 3005 C CA . GLY A 1 417 ? 2.104 26.489 29.168 1.00 39.57 793 GLY A CA 1
ATOM 3006 C C . GLY A 1 417 ? 1.554 26.966 27.844 1.00 35.85 793 GLY A C 1
ATOM 3007 O O . GLY A 1 417 ? 0.472 26.565 27.411 1.00 29.78 793 GLY A O 1
ATOM 3008 N N . LEU A 1 418 ? 2.336 27.814 27.193 1.00 33.81 794 LEU A N 1
ATOM 3009 C CA . LEU A 1 418 ? 1.928 28.367 25.890 1.00 34.10 794 LEU A CA 1
ATOM 3010 C C . LEU A 1 418 ? 2.246 27.378 24.769 1.00 33.85 794 LEU A C 1
ATOM 3011 O O . LEU A 1 418 ? 2.837 26.336 25.042 1.00 25.57 794 LEU A O 1
ATOM 3016 N N . ASN A 1 419 ? 1.833 27.714 23.556 1.00 32.35 795 ASN A N 1
ATOM 3017 C CA . ASN A 1 419 ? 2.119 26.871 22.377 1.00 30.72 795 ASN A CA 1
ATOM 3018 C C . ASN A 1 419 ? 2.303 27.812 21.181 1.00 30.72 795 ASN A C 1
ATOM 3019 O O . ASN A 1 419 ? 2.007 28.999 21.323 1.00 28.69 795 ASN A O 1
ATOM 3024 N N . LEU A 1 420 ? 2.771 27.288 20.055 1.00 28.80 796 LEU A N 1
ATOM 3025 C CA . LEU A 1 420 ? 3.051 28.123 18.865 1.00 28.80 796 LEU A CA 1
ATOM 3026 C C . LEU A 1 420 ? 1.775 28.807 18.365 1.00 36.21 796 LEU A C 1
ATOM 3027 O O . LEU A 1 420 ? 1.902 29.876 17.832 1.00 28.95 796 LEU A O 1
ATOM 3032 N N . GLN A 1 421 ? 0.625 28.145 18.440 1.00 27.09 797 GLN A N 1
ATOM 3033 C CA . GLN A 1 421 ? -0.650 28.717 17.940 1.00 31.83 797 GLN A CA 1
ATOM 3034 C C . GLN A 1 421 ? -1.096 29.914 18.790 1.00 29.47 797 GLN A C 1
ATOM 3035 O O . GLN A 1 421 ? -1.673 30.844 18.233 1.00 33.26 797 GLN A O 1
ATOM 3041 N N . LEU A 1 422 ? -0.871 29.855 20.098 1.00 28.47 798 LEU A N 1
ATOM 3042 C CA . LEU A 1 422 ? -1.318 30.941 21.009 1.00 30.64 798 LEU A CA 1
ATOM 3043 C C . LEU A 1 422 ? -0.464 32.199 20.826 1.00 27.94 798 LEU A C 1
ATOM 3044 O O . LEU A 1 422 ? -1.013 33.289 20.928 1.00 27.61 798 LEU A O 1
ATOM 3049 N N . LEU A 1 423 ? 0.825 32.042 20.550 1.00 25.33 799 LEU A N 1
ATOM 3050 C CA . LEU A 1 423 ? 1.713 33.203 20.515 1.00 29.65 799 LEU A CA 1
ATOM 3051 C C . LEU A 1 423 ? 1.283 34.251 19.499 1.00 32.77 799 LEU A C 1
ATOM 3052 O O . LEU A 1 423 ? 1.127 35.423 19.884 1.00 28.72 799 LEU A O 1
ATOM 3057 N N . PRO A 1 424 ? 1.078 33.924 18.219 1.00 28.21 800 PRO A N 1
ATOM 3058 C CA . PRO A 1 424 ? 0.715 34.973 17.251 1.00 33.54 800 PRO A CA 1
ATOM 3059 C C . PRO A 1 424 ? -0.610 35.641 17.563 1.00 25.87 800 PRO A C 1
ATOM 3060 O O . PRO A 1 424 ? -0.802 36.813 17.217 1.00 26.19 800 PRO A O 1
ATOM 3064 N N . VAL A 1 425 ? -1.539 34.926 18.196 1.00 26.63 801 VAL A N 1
ATOM 3065 C CA . VAL A 1 425 ? -2.837 35.512 18.510 1.00 23.91 801 VAL A CA 1
ATOM 3066 C C . VAL A 1 425 ? -2.731 36.423 19.727 1.00 32.01 801 VAL A C 1
ATOM 3067 O O . VAL A 1 425 ? -3.383 37.472 19.793 1.00 28.87 801 VAL A O 1
ATOM 3071 N N . LEU A 1 426 ? -1.918 36.034 20.712 1.00 26.41 802 LEU A N 1
ATOM 3072 C CA . LEU A 1 426 ? -1.679 36.906 21.856 1.00 33.93 802 LEU A CA 1
ATOM 3073 C C . LEU A 1 426 ? -1.055 38.222 21.409 1.00 30.73 802 LEU A C 1
ATOM 3074 O O . LEU A 1 426 ? -1.448 39.298 21.874 1.00 31.40 802 LEU A O 1
ATOM 3079 N N . GLU A 1 427 ? -0.084 38.156 20.495 1.00 28.47 803 GLU A N 1
ATOM 3080 C CA . GLU A 1 427 ? 0.541 39.377 19.997 1.00 35.48 803 GLU A CA 1
ATOM 3081 C C . GLU A 1 427 ? -0.437 40.198 19.167 1.00 35.02 803 GLU A C 1
ATOM 3082 O O . GLU A 1 427 ? -0.449 41.432 19.252 1.00 35.41 803 GLU A O 1
ATOM 3088 N N . ASP A 1 428 ? -1.268 39.533 18.364 1.00 27.56 804 ASP A N 1
ATOM 3089 C CA . ASP A 1 428 ? -2.218 40.255 17.526 1.00 31.21 804 ASP A CA 1
ATOM 3090 C C . ASP A 1 428 ? -3.189 41.082 18.358 1.00 34.00 804 ASP A C 1
ATOM 3091 O O . ASP A 1 428 ? -3.619 42.155 17.922 1.00 28.72 804 ASP A O 1
ATOM 3096 N N . ARG A 1 429 ? -3.536 40.598 19.553 1.00 30.94 805 ARG A N 1
ATOM 3097 C CA . ARG A 1 429 ? -4.583 41.255 20.379 1.00 30.44 805 ARG A CA 1
ATOM 3098 C C . ARG A 1 429 ? -3.969 42.096 21.503 1.00 34.07 805 ARG A C 1
ATOM 3099 O O . ARG A 1 429 ? -4.715 42.584 22.349 1.00 31.19 805 ARG A O 1
ATOM 3107 N N . ALA A 1 430 ? -2.657 42.268 21.481 1.00 33.88 806 ALA A N 1
ATOM 3108 C CA . ALA A 1 430 ? -1.964 43.087 22.496 1.00 38.78 806 ALA A CA 1
ATOM 3109 C C . ALA A 1 430 ? -2.101 44.585 22.219 1.00 30.52 806 ALA A C 1
ATOM 3110 O O . ALA A 1 430 ? -1.910 44.984 21.077 1.00 33.71 806 ALA A O 1
ATOM 3112 N N . ARG A 1 431 ? -2.442 45.364 23.242 1.00 42.95 807 ARG A N 1
ATOM 3113 C CA . ARG A 1 431 ? -2.505 46.844 23.133 1.00 46.23 807 ARG A CA 1
ATOM 3114 C C . ARG A 1 431 ? -1.088 47.346 22.880 1.00 42.04 807 ARG A C 1
ATOM 3115 O O . ARG A 1 431 ? -0.922 48.218 22.029 1.00 55.99 807 ARG A O 1
ATOM 3123 N N . ASP A 1 432 ? -0.106 46.794 23.583 1.00 48.88 808 ASP A N 1
ATOM 3124 C CA . ASP A 1 432 ? 1.309 47.124 23.295 1.00 46.17 808 ASP A CA 1
ATOM 3125 C C . ASP A 1 432 ? 2.006 45.805 22.959 1.00 43.63 808 ASP A C 1
ATOM 3126 O O . ASP A 1 432 ? 2.225 45.014 23.875 1.00 45.57 808 ASP A O 1
ATOM 3131 N N . LYS A 1 433 ? 2.398 45.622 21.704 1.00 37.37 809 LYS A N 1
ATOM 3132 C CA . LYS A 1 433 ? 2.989 44.343 21.252 1.00 43.48 809 LYS A CA 1
ATOM 3133 C C . LYS A 1 433 ? 4.393 44.181 21.827 1.00 46.98 809 LYS A C 1
ATOM 3134 O O . LYS A 1 433 ? 4.783 43.045 22.108 1.00 41.49 809 LYS A O 1
ATOM 3140 N N . VAL A 1 434 ? 5.118 45.284 21.979 1.00 47.54 810 VAL A N 1
ATOM 3141 C CA . VAL A 1 434 ? 6.472 45.234 22.600 1.00 42.30 810 VAL A CA 1
ATOM 3142 C C . VAL A 1 434 ? 6.350 44.734 24.047 1.00 42.51 810 VAL A C 1
ATOM 3143 O O . VAL A 1 434 ? 7.172 43.906 24.441 1.00 40.97 810 VAL A O 1
ATOM 3147 N N . LYS A 1 435 ? 5.349 45.217 24.787 1.00 44.99 811 LYS A N 1
ATOM 3148 C CA . LYS A 1 435 ? 5.189 44.783 26.172 1.00 40.92 811 LYS A CA 1
ATOM 3149 C C . LYS A 1 435 ? 4.799 43.312 26.247 1.00 40.88 811 LYS A C 1
ATOM 3150 O O . LYS A 1 435 ? 5.372 42.548 27.033 1.00 43.49 811 LYS A O 1
ATOM 3156 N N A MET A 1 436 ? 3.821 42.893 25.437 0.60 36.06 812 MET A N 1
ATOM 3157 N N B MET A 1 436 ? 3.817 42.901 25.442 0.40 36.15 812 MET A N 1
ATOM 3158 C CA A MET A 1 436 ? 3.415 41.490 25.439 0.60 39.13 812 MET A CA 1
ATOM 3159 C CA B MET A 1 436 ? 3.411 41.500 25.414 0.40 39.11 812 MET A CA 1
ATOM 3160 C C A MET A 1 436 ? 4.594 40.577 25.124 0.60 40.99 812 MET A C 1
ATOM 3161 C C B MET A 1 436 ? 4.602 40.594 25.134 0.40 40.93 812 MET A C 1
ATOM 3162 O O A MET A 1 436 ? 4.792 39.553 25.788 0.60 35.70 812 MET A O 1
ATOM 3163 O O B MET A 1 436 ? 4.814 39.591 25.826 0.40 35.77 812 MET A O 1
ATOM 3172 N N . ARG A 1 437 ? 5.393 40.935 24.115 1.00 37.21 813 ARG A N 1
ATOM 3173 C CA . ARG A 1 437 ? 6.564 40.132 23.781 1.00 37.06 813 ARG A CA 1
ATOM 3174 C C . ARG A 1 437 ? 7.553 40.096 24.942 1.00 38.15 813 ARG A C 1
ATOM 3175 O O . ARG A 1 437 ? 8.134 39.046 25.241 1.00 41.42 813 ARG A O 1
ATOM 3183 N N . GLN A 1 438 ? 7.743 41.211 25.642 1.00 39.44 814 GLN A N 1
ATOM 3184 C CA . GLN A 1 438 ? 8.665 41.255 26.818 1.00 43.41 814 GLN A CA 1
ATOM 3185 C C . GLN A 1 438 ? 8.151 40.339 27.937 1.00 43.48 814 GLN A C 1
ATOM 3186 O O . GLN A 1 438 ? 8.962 39.624 28.514 1.00 43.29 814 GLN A O 1
ATOM 3192 N N . ALA A 1 439 ? 6.847 40.352 28.196 1.00 35.47 815 ALA A N 1
ATOM 3193 C CA . ALA A 1 439 ? 6.238 39.531 29.268 1.00 44.07 815 ALA A CA 1
ATOM 3194 C C . ALA A 1 439 ? 6.439 38.036 29.003 1.00 47.69 815 ALA A C 1
ATOM 3195 O O . ALA A 1 439 ? 6.821 37.327 29.931 1.00 50.54 815 ALA A O 1
ATOM 3197 N N . ILE A 1 440 ? 6.200 37.597 27.771 1.00 37.95 816 ILE A N 1
ATOM 3198 C CA . ILE A 1 440 ? 6.337 36.161 27.423 1.00 39.75 816 ILE A CA 1
ATOM 3199 C C . ILE A 1 440 ? 7.822 35.789 27.481 1.00 35.87 816 ILE A C 1
ATOM 3200 O O . ILE A 1 440 ? 8.139 34.722 28.005 1.00 38.51 816 ILE A O 1
ATOM 3205 N N . GLY A 1 441 ? 8.692 36.683 27.025 1.00 34.11 817 GLY A N 1
ATOM 3206 C CA . GLY A 1 441 ? 10.140 36.432 27.103 1.00 44.06 817 GLY A CA 1
ATOM 3207 C C . GLY A 1 441 ? 10.634 36.343 28.535 1.00 38.80 817 GLY A C 1
ATOM 3208 O O . GLY A 1 441 ? 11.445 35.474 28.814 1.00 45.20 817 GLY A O 1
ATOM 3209 N N . ASP A 1 442 ? 10.144 37.216 29.405 1.00 32.13 818 ASP A N 1
ATOM 3210 C CA . ASP A 1 442 ? 10.543 37.183 30.833 1.00 46.00 818 ASP A CA 1
ATOM 3211 C C . ASP A 1 442 ? 10.106 35.856 31.450 1.00 35.56 818 ASP A C 1
ATOM 3212 O O . ASP A 1 442 ? 10.891 35.288 32.192 1.00 39.82 818 ASP A O 1
ATOM 3217 N N . ARG A 1 443 ? 8.884 35.415 31.151 1.00 41.57 819 ARG A N 1
ATOM 3218 C CA . ARG A 1 443 ? 8.408 34.104 31.651 1.00 40.86 819 ARG A CA 1
ATOM 3219 C C . ARG A 1 443 ? 9.379 33.009 31.202 1.00 44.95 819 ARG A C 1
ATOM 3220 O O . ARG A 1 443 ? 9.763 32.216 32.046 1.00 37.51 819 ARG A O 1
ATOM 3228 N N . LEU A 1 444 ? 9.823 33.026 29.948 1.00 30.81 820 LEU A N 1
ATOM 3229 C CA . LEU A 1 444 ? 10.800 32.013 29.461 1.00 40.55 820 LEU A CA 1
ATOM 3230 C C . LEU A 1 444 ? 12.101 32.075 30.271 1.00 45.19 820 LEU A C 1
ATOM 3231 O O . LEU A 1 444 ? 12.550 31.019 30.715 1.00 42.92 820 LEU A O 1
ATOM 3236 N N . ILE A 1 445 ? 12.682 33.265 30.434 1.00 42.43 821 ILE A N 1
ATOM 3237 C CA . ILE A 1 445 ? 13.992 33.386 31.136 1.00 42.74 821 ILE A CA 1
ATOM 3238 C C . ILE A 1 445 ? 13.822 32.941 32.588 1.00 34.60 821 ILE A C 1
ATOM 3239 O O . ILE A 1 445 ? 14.672 32.209 33.079 1.00 39.90 821 ILE A O 1
ATOM 3244 N N . ASN A 1 446 ? 12.733 33.355 33.219 1.00 39.41 822 ASN A N 1
ATOM 3245 C CA . ASN A 1 446 ? 12.487 33.014 34.640 1.00 45.88 822 ASN A CA 1
ATOM 3246 C C . ASN A 1 446 ? 12.341 31.498 34.787 1.00 50.17 822 ASN A C 1
ATOM 3247 O O . ASN A 1 446 ? 12.927 30.950 35.722 1.00 49.96 822 ASN A O 1
ATOM 3252 N N . ASP A 1 447 ? 11.611 30.857 33.872 1.00 40.93 823 ASP A N 1
ATOM 3253 C CA . ASP A 1 447 ? 11.395 29.395 33.979 1.00 46.53 823 ASP A CA 1
ATOM 3254 C C . ASP A 1 447 ? 12.733 28.669 33.849 1.00 46.64 823 ASP A C 1
ATOM 3255 O O . ASP A 1 447 ? 12.991 27.799 34.672 1.00 46.85 823 ASP A O 1
ATOM 3260 N N . LEU A 1 448 ? 13.555 29.063 32.874 1.00 44.68 824 LEU A N 1
ATOM 3261 C CA . LEU A 1 448 ? 14.861 28.392 32.656 1.00 44.77 824 LEU A CA 1
ATOM 3262 C C . LEU A 1 448 ? 15.726 28.621 33.893 1.00 50.03 824 LEU A C 1
ATOM 3263 O O . LEU A 1 448 ? 16.376 27.674 34.339 1.00 46.24 824 LEU A O 1
ATOM 3268 N N . GLN A 1 449 ? 15.700 29.835 34.432 1.00 46.94 825 GLN A N 1
ATOM 3269 C CA . GLN A 1 449 ? 16.557 30.176 35.592 1.00 56.02 825 GLN A CA 1
ATOM 3270 C C . GLN A 1 449 ? 16.159 29.317 36.790 1.00 45.85 825 GLN A C 1
ATOM 3271 O O . GLN A 1 449 ? 17.042 28.727 37.403 1.00 39.63 825 GLN A O 1
ATOM 3277 N N . ARG A 1 450 ? 14.862 29.206 37.038 1.00 47.43 826 ARG A N 1
ATOM 3278 C CA . ARG A 1 450 ? 14.385 28.360 38.153 1.00 49.75 826 ARG A CA 1
ATOM 3279 C C . ARG A 1 450 ? 14.720 26.887 37.895 1.00 49.71 826 ARG A C 1
ATOM 3280 O O . ARG A 1 450 ? 15.161 26.235 38.836 1.00 49.31 826 ARG A O 1
ATOM 3288 N N . GLN A 1 451 ? 14.531 26.402 36.671 1.00 39.54 827 GLN A N 1
ATOM 3289 C CA . GLN A 1 451 ? 14.753 24.964 36.392 1.00 47.79 827 GLN A CA 1
ATOM 3290 C C . GLN A 1 451 ? 16.221 24.611 36.612 1.00 47.96 827 GLN A C 1
ATOM 3291 O O . GLN A 1 451 ? 16.494 23.624 37.299 1.00 50.62 827 GLN A O 1
ATOM 3297 N N . PHE A 1 452 ? 17.120 25.442 36.100 1.00 50.03 828 PHE A N 1
ATOM 3298 C CA . PHE A 1 452 ? 18.559 25.124 36.192 1.00 39.45 828 PHE A CA 1
ATOM 3299 C C . PHE A 1 452 ? 18.998 25.344 37.636 1.00 49.09 828 PHE A C 1
ATOM 3300 O O . PHE A 1 452 ? 19.792 24.551 38.144 1.00 44.26 828 PHE A O 1
ATOM 3308 N N . SER A 1 453 ? 18.447 26.371 38.274 1.00 34.87 829 SER A N 1
ATOM 3309 C CA . SER A 1 453 ? 18.839 26.651 39.651 1.00 49.04 829 SER A CA 1
ATOM 3310 C C . SER A 1 453 ? 18.413 25.524 40.585 1.00 48.20 829 SER A C 1
ATOM 3311 O O . SER A 1 453 ? 19.201 25.065 41.420 1.00 41.98 829 SER A O 1
ATOM 3314 N N . GLU A 1 454 ? 17.165 25.064 40.459 1.00 48.13 830 GLU A N 1
ATOM 3315 C CA . GLU A 1 454 ? 16.684 23.993 41.326 1.00 48.52 830 GLU A CA 1
ATOM 3316 C C . GLU A 1 454 ? 17.509 22.726 41.149 1.00 49.47 830 GLU A C 1
ATOM 3317 O O . GLU A 1 454 ? 17.790 22.018 42.123 1.00 47.12 830 GLU A O 1
ATOM 3323 N N . GLN A 1 455 ? 17.910 22.422 39.911 1.00 46.66 831 GLN A N 1
ATOM 3324 C CA . GLN A 1 455 ? 18.665 21.197 39.666 1.00 46.94 831 GLN A CA 1
ATOM 3325 C C . GLN A 1 455 ? 20.102 21.318 40.156 1.00 48.12 831 GLN A C 1
ATOM 3326 O O . GLN A 1 455 ? 20.634 20.383 40.767 1.00 44.66 831 GLN A O 1
ATOM 3332 N N . LYS A 1 456 ? 20.751 22.454 39.893 1.00 38.73 832 LYS A N 1
ATOM 3333 C CA . LYS A 1 456 ? 22.131 22.627 40.334 1.00 41.38 832 LYS A CA 1
ATOM 3334 C C . LYS A 1 456 ? 22.243 22.514 41.848 1.00 48.16 832 LYS A C 1
ATOM 3335 O O . LYS A 1 456 ? 23.224 21.969 42.366 1.00 45.55 832 LYS A O 1
ATOM 3341 N N . HIS A 1 457 ? 21.246 23.021 42.578 1.00 39.54 833 HIS A N 1
ATOM 3342 C CA . HIS A 1 457 ? 21.269 22.898 44.031 1.00 54.78 833 HIS A CA 1
ATOM 3343 C C . HIS A 1 457 ? 21.048 21.455 44.468 1.00 47.13 833 HIS A C 1
ATOM 3344 O O . HIS A 1 457 ? 21.721 20.967 45.382 1.00 51.69 833 HIS A O 1
ATOM 3351 N N . ALA A 1 458 ? 20.109 20.756 43.825 1.00 46.76 834 ALA A N 1
ATOM 3352 C CA . ALA A 1 458 ? 19.837 19.372 44.197 1.00 49.90 834 ALA A CA 1
ATOM 3353 C C . ALA A 1 458 ? 21.034 18.469 43.931 1.00 51.35 834 ALA A C 1
ATOM 3354 O O . ALA A 1 458 ? 21.264 17.508 44.675 1.00 41.60 834 ALA A O 1
ATOM 3356 N N . LEU A 1 459 ? 21.811 18.758 42.884 1.00 42.19 835 LEU A N 1
ATOM 3357 C CA . LEU A 1 459 ? 22.946 17.906 42.548 1.00 41.74 835 LEU A CA 1
ATOM 3358 C C . LEU A 1 459 ? 24.004 17.884 43.643 1.00 50.83 835 LEU A C 1
ATOM 3359 O O . LEU A 1 459 ? 24.848 16.982 43.653 1.00 48.14 835 LEU A O 1
ATOM 3364 N N . ASN A 1 460 ? 23.980 18.849 44.563 1.00 46.33 836 ASN A N 1
ATOM 3365 C CA . ASN A 1 460 ? 24.986 18.900 45.616 1.00 49.23 836 ASN A CA 1
ATOM 3366 C C . ASN A 1 460 ? 24.799 17.819 46.674 1.00 40.98 836 ASN A C 1
ATOM 3367 O O . ASN A 1 460 ? 25.713 17.604 47.476 1.00 42.24 836 ASN A O 1
ATOM 3372 N N . ARG A 1 461 ? 23.654 17.136 46.697 1.00 44.53 837 ARG A N 1
ATOM 3373 C CA . ARG A 1 461 ? 23.413 16.086 47.680 1.00 44.96 837 ARG A CA 1
ATOM 3374 C C . ARG A 1 461 ? 22.611 14.951 47.054 1.00 41.23 837 ARG A C 1
ATOM 3375 O O . ARG A 1 461 ? 21.534 15.187 46.490 1.00 37.82 837 ARG A O 1
ATOM 3383 N N . PRO A 1 462 ? 23.103 13.709 47.125 1.00 36.69 838 PRO A N 1
ATOM 3384 C CA . PRO A 1 462 ? 22.334 12.584 46.562 1.00 37.92 838 PRO A CA 1
ATOM 3385 C C . PRO A 1 462 ? 20.901 12.493 47.072 1.00 38.57 838 PRO A C 1
ATOM 3386 O O . PRO A 1 462 ? 19.988 12.261 46.270 1.00 35.57 838 PRO A O 1
ATOM 3390 N N . VAL A 1 463 ? 20.669 12.662 48.377 1.00 36.37 839 VAL A N 1
ATOM 3391 C CA . VAL A 1 463 ? 19.298 12.600 48.882 1.00 32.58 839 VAL A CA 1
ATOM 3392 C C . VAL A 1 463 ? 18.443 13.685 48.238 1.00 34.28 839 VAL A C 1
ATOM 3393 O O . VAL A 1 463 ? 17.248 13.486 47.987 1.00 37.88 839 VAL A O 1
ATOM 3397 N N . GLU A 1 464 ? 19.039 14.847 47.955 1.00 39.39 840 GLU A N 1
ATOM 3398 C CA . GLU A 1 464 ? 18.292 15.931 47.325 1.00 42.57 840 GLU A CA 1
ATOM 3399 C C . GLU A 1 464 ? 18.121 15.707 45.826 1.00 36.97 840 GLU A C 1
ATOM 3400 O O . GLU A 1 464 ? 17.075 16.049 45.263 1.00 41.78 840 GLU A O 1
ATOM 3406 N N . PHE A 1 465 ? 19.128 15.139 45.158 1.00 36.85 841 PHE A N 1
ATOM 3407 C CA . PHE A 1 465 ? 18.979 14.884 43.728 1.00 30.32 841 PHE A CA 1
ATOM 3408 C C . PHE A 1 465 ? 17.977 13.766 43.473 1.00 35.87 841 PHE A C 1
ATOM 3409 O O . PHE A 1 465 ? 17.200 13.830 42.512 1.00 35.29 841 PHE A O 1
ATOM 3417 N N . ARG A 1 466 ? 17.976 12.732 44.320 1.00 40.44 842 ARG A N 1
ATOM 3418 C CA . ARG A 1 466 ? 16.955 11.696 44.206 1.00 38.00 842 ARG A CA 1
ATOM 3419 C C . ARG A 1 466 ? 15.561 12.300 44.309 1.00 31.56 842 ARG A C 1
ATOM 3420 O O . ARG A 1 466 ? 14.687 12.023 43.480 1.00 38.26 842 ARG A O 1
ATOM 3428 N N . GLN A 1 467 ? 15.338 13.132 45.327 1.00 40.46 843 GLN A N 1
ATOM 3429 C CA . GLN A 1 467 ? 14.060 13.824 45.456 1.00 40.06 843 GLN A CA 1
ATOM 3430 C C . GLN A 1 467 ? 13.726 14.586 44.180 1.00 37.58 843 GLN A C 1
ATOM 3431 O O . GLN A 1 467 ? 12.631 14.447 43.622 1.00 36.28 843 GLN A O 1
ATOM 3437 N N . TRP A 1 468 ? 14.678 15.343 43.649 1.00 46.81 844 TRP A N 1
ATOM 3438 C CA . TRP A 1 468 ? 14.451 16.134 42.407 1.00 38.79 844 TRP A CA 1
ATOM 3439 C C . TRP A 1 468 ? 14.084 15.224 41.237 1.00 40.01 844 TRP A C 1
ATOM 3440 O O . TRP A 1 468 ? 13.120 15.536 40.541 1.00 48.89 844 TRP A O 1
ATOM 3451 N N . VAL A 1 469 ? 14.849 14.160 41.027 1.00 43.21 845 VAL A N 1
ATOM 3452 C CA . VAL A 1 469 ? 14.616 13.225 39.890 1.00 46.07 845 VAL A CA 1
ATOM 3453 C C . VAL A 1 469 ? 13.231 12.588 40.026 1.00 39.68 845 VAL A C 1
ATOM 3454 O O . VAL A 1 469 ? 12.540 12.434 39.011 1.00 47.19 845 VAL A O 1
ATOM 3458 N N . TYR A 1 470 ? 12.829 12.267 41.246 1.00 41.51 846 TYR A N 1
ATOM 3459 C CA . TYR A 1 470 ? 11.519 11.614 41.455 1.00 41.87 846 TYR A CA 1
ATOM 3460 C C . TYR A 1 470 ? 10.395 12.576 41.069 1.00 41.37 846 TYR A C 1
ATOM 3461 O O . TYR A 1 470 ? 9.433 12.155 40.443 1.00 44.30 846 TYR A O 1
ATOM 3470 N N . GLU A 1 471 ? 10.533 13.845 41.437 1.00 45.23 847 GLU A N 1
ATOM 3471 C CA . GLU A 1 471 ? 9.479 14.851 41.152 1.00 50.09 847 GLU A CA 1
ATOM 3472 C C . GLU A 1 471 ? 9.494 15.200 39.660 1.00 52.25 847 GLU A C 1
ATOM 3473 O O . GLU A 1 471 ? 8.467 15.673 39.165 1.00 51.14 847 GLU A O 1
ATOM 3479 N N . SER A 1 472 ? 10.629 15.001 38.992 1.00 51.83 848 SER A N 1
ATOM 3480 C CA . SER A 1 472 ? 10.774 15.296 37.545 1.00 44.66 848 SER A CA 1
ATOM 3481 C C . SER A 1 472 ? 9.947 14.357 36.668 1.00 52.00 848 SER A C 1
ATOM 3482 O O . SER A 1 472 ? 9.459 14.815 35.639 1.00 60.47 848 SER A O 1
ATOM 3485 N N . TYR A 1 473 ? 9.857 13.079 37.026 1.00 53.95 849 TYR A N 1
ATOM 3486 C CA . TYR A 1 473 ? 9.194 12.105 36.121 1.00 62.48 849 TYR A CA 1
ATOM 3487 C C . TYR A 1 473 ? 8.323 11.107 36.881 1.00 64.23 849 TYR A C 1
ATOM 3488 O O . TYR A 1 473 ? 8.571 10.869 38.064 1.00 64.28 849 TYR A O 1
ATOM 3490 N N . SER A 1 474 ? 7.361 10.511 36.182 1.00 75.26 850 SER A N 1
ATOM 3491 C CA . SER A 1 474 ? 6.444 9.522 36.802 1.00 76.99 850 SER A CA 1
ATOM 3492 C C . SER A 1 474 ? 6.769 8.128 36.291 1.00 66.17 850 SER A C 1
ATOM 3493 O O . SER A 1 474 ? 6.774 7.937 35.068 1.00 76.28 850 SER A O 1
ATOM 3496 N N . SER A 1 475 ? 6.995 7.188 37.200 1.00 53.89 851 SER A N 1
ATOM 3497 C CA . SER A 1 475 ? 7.233 5.790 36.778 1.00 56.78 851 SER A CA 1
ATOM 3498 C C . SER A 1 475 ? 6.241 4.844 37.460 1.00 50.07 851 SER A C 1
ATOM 3499 O O . SER A 1 475 ? 6.372 3.631 37.254 1.00 47.13 851 SER A O 1
ATOM 3502 N N . ARG A 1 476 ? 5.273 5.377 38.208 1.00 48.28 852 ARG A N 1
ATOM 3503 C CA . ARG A 1 476 ? 4.375 4.500 38.951 1.00 48.18 852 ARG A CA 1
ATOM 3504 C C . ARG A 1 476 ? 3.617 3.561 38.020 1.00 46.91 852 ARG A C 1
ATOM 3505 O O . ARG A 1 476 ? 3.403 2.389 38.349 1.00 50.80 852 ARG A O 1
ATOM 3513 N N . ALA A 1 477 ? 3.208 4.054 36.849 1.00 52.31 853 ALA A N 1
ATOM 3514 C CA . ALA A 1 477 ? 2.435 3.225 35.930 1.00 48.95 853 ALA A CA 1
ATOM 3515 C C . ALA A 1 477 ? 3.222 1.991 35.506 1.00 45.40 853 ALA A C 1
ATOM 3516 O O . ALA A 1 477 ? 2.699 0.870 35.521 1.00 48.05 853 ALA A O 1
ATOM 3518 N N . THR A 1 478 ? 4.485 2.177 35.118 1.00 40.90 854 THR A N 1
ATOM 3519 C CA . THR A 1 478 ? 5.292 1.039 34.689 1.00 50.07 854 THR A CA 1
ATOM 3520 C C . THR A 1 478 ? 5.596 0.104 35.852 1.00 41.53 854 THR A C 1
ATOM 3521 O O . THR A 1 478 ? 5.542 -1.122 35.698 1.00 48.74 854 THR A O 1
ATOM 3525 N N . ARG A 1 479 ? 5.925 0.658 37.022 1.00 43.64 855 ARG A N 1
ATOM 3526 C CA . ARG A 1 479 ? 6.193 -0.191 38.179 1.00 45.63 855 ARG A CA 1
ATOM 3527 C C . ARG A 1 479 ? 4.977 -1.040 38.528 1.00 44.86 855 ARG A C 1
ATOM 3528 O O . ARG A 1 479 ? 5.107 -2.234 38.824 1.00 45.72 855 ARG A O 1
ATOM 3536 N N . VAL A 1 480 ? 3.783 -0.446 38.482 1.00 46.12 856 VAL A N 1
ATOM 3537 C CA . VAL A 1 480 ? 2.569 -1.189 38.806 1.00 46.21 856 VAL A CA 1
ATOM 3538 C C . VAL A 1 480 ? 2.319 -2.283 37.776 1.00 45.06 856 VAL A C 1
ATOM 3539 O O . VAL A 1 480 ? 2.021 -3.431 38.126 1.00 50.02 856 VAL A O 1
ATOM 3543 N N . SER A 1 481 ? 2.437 -1.946 36.488 1.00 48.19 857 SER A N 1
ATOM 3544 C CA . SER A 1 481 ? 2.114 -2.913 35.443 1.00 51.84 857 SER A CA 1
ATOM 3545 C C . SER A 1 481 ? 3.135 -4.043 35.377 1.00 53.43 857 SER A C 1
ATOM 3546 O O . SER A 1 481 ? 2.785 -5.171 35.011 1.00 52.54 857 SER A O 1
ATOM 3549 N N . HIS A 1 482 ? 4.393 -3.768 35.720 1.00 41.65 858 HIS A N 1
ATOM 3550 C CA . HIS A 1 482 ? 5.427 -4.794 35.707 1.00 46.01 858 HIS A CA 1
ATOM 3551 C C . HIS A 1 482 ? 5.675 -5.423 37.070 1.00 49.17 858 HIS A C 1
ATOM 3552 O O . HIS A 1 482 ? 6.308 -6.484 37.138 1.00 49.76 858 HIS A O 1
ATOM 3559 N N . GLY A 1 483 ? 5.190 -4.811 38.148 1.00 44.77 859 GLY A N 1
ATOM 3560 C CA . GLY A 1 483 ? 5.525 -5.291 39.473 1.00 46.61 859 GLY A CA 1
ATOM 3561 C C . GLY A 1 483 ? 6.986 -5.151 39.822 1.00 42.69 859 GLY A C 1
ATOM 3562 O O . GLY A 1 483 ? 7.493 -5.907 40.654 1.00 44.13 859 GLY A O 1
ATOM 3563 N N . ARG A 1 484 ? 7.681 -4.199 39.207 1.00 42.02 860 ARG A N 1
ATOM 3564 C CA . ARG A 1 484 ? 9.118 -4.034 39.376 1.00 42.51 860 ARG A CA 1
ATOM 3565 C C . ARG A 1 484 ? 9.563 -2.904 38.458 1.00 42.86 860 ARG A C 1
ATOM 3566 O O . ARG A 1 484 ? 8.806 -2.437 37.602 1.00 35.76 860 ARG A O 1
ATOM 3574 N N . VAL A 1 485 ? 10.805 -2.472 38.646 1.00 37.63 861 VAL A N 1
ATOM 3575 C CA . VAL A 1 485 ? 11.447 -1.557 37.709 1.00 35.18 861 VAL A CA 1
ATOM 3576 C C . VAL A 1 485 ? 11.948 -2.393 36.537 1.00 38.08 861 VAL A C 1
ATOM 3577 O O . VAL A 1 485 ? 12.827 -3.248 36.720 1.00 37.53 861 VAL A O 1
ATOM 3581 N N . PRO A 1 486 ? 11.412 -2.210 35.331 1.00 38.06 862 PRO A N 1
ATOM 3582 C CA . PRO A 1 486 ? 11.893 -3.004 34.192 1.00 37.58 862 PRO A CA 1
ATOM 3583 C C . PRO A 1 486 ? 13.329 -2.640 33.845 1.00 30.45 862 PRO A C 1
ATOM 3584 O O . PRO A 1 486 ? 13.683 -1.463 33.752 1.00 35.20 862 PRO A O 1
ATOM 3588 N N . PHE A 1 487 ? 14.153 -3.665 33.657 1.00 32.34 863 PHE A N 1
ATOM 3589 C CA . PHE A 1 487 ? 15.560 -3.506 33.330 1.00 33.60 863 PHE A CA 1
ATOM 3590 C C . PHE A 1 487 ? 15.796 -3.784 31.850 1.00 42.67 863 PHE A C 1
ATOM 3591 O O . PHE A 1 487 ? 15.143 -4.638 31.246 1.00 51.17 863 PHE A O 1
ATOM 3599 N N . LEU A 1 488 ? 16.738 -3.050 31.269 1.00 37.47 864 LEU A N 1
ATOM 3600 C CA . LEU A 1 488 ? 17.297 -3.369 29.959 1.00 41.70 864 LEU A CA 1
ATOM 3601 C C . LEU A 1 488 ? 18.749 -3.765 30.185 1.00 37.49 864 LEU A C 1
ATOM 3602 O O . LEU A 1 488 ? 19.578 -2.922 30.547 1.00 43.83 864 LEU A O 1
ATOM 3607 N N . ALA A 1 489 ? 19.052 -5.046 29.992 1.00 31.28 865 ALA A N 1
ATOM 3608 C CA . ALA A 1 489 ? 20.373 -5.605 30.292 1.00 30.13 865 ALA A CA 1
ATOM 3609 C C . ALA A 1 489 ? 20.650 -5.351 31.770 1.00 51.81 865 ALA A C 1
ATOM 3610 O O . ALA A 1 489 ? 19.886 -5.851 32.614 1.00 36.12 865 ALA A O 1
ATOM 3612 N N . GLY A 1 490 ? 21.680 -4.591 32.136 1.00 38.92 866 GLY A N 1
ATOM 3613 C CA . GLY A 1 490 ? 22.045 -4.456 33.533 1.00 34.60 866 GLY A CA 1
ATOM 3614 C C . GLY A 1 490 ? 21.661 -3.140 34.178 1.00 35.88 866 GLY A C 1
ATOM 3615 O O . GLY A 1 490 ? 22.202 -2.782 35.229 1.00 38.86 866 GLY A O 1
ATOM 3616 N N . LEU A 1 491 ? 20.732 -2.411 33.572 1.00 31.28 867 LEU A N 1
ATOM 3617 C CA . LEU A 1 491 ? 20.300 -1.131 34.110 1.00 29.27 867 LEU A CA 1
ATOM 3618 C C . LEU A 1 491 ? 18.808 -0.963 33.869 1.00 33.88 867 LEU A C 1
ATOM 3619 O O . LEU A 1 491 ? 18.256 -1.565 32.940 1.00 37.52 867 LEU A O 1
ATOM 3624 N N . PRO A 1 492 ? 18.129 -0.164 34.691 1.00 33.72 868 PRO A N 1
ATOM 3625 C CA . PRO A 1 492 ? 16.723 0.144 34.410 1.00 34.51 868 PRO A CA 1
ATOM 3626 C C . PRO A 1 492 ? 16.557 0.699 33.002 1.00 42.98 868 PRO A C 1
ATOM 3627 O O . PRO A 1 492 ? 17.441 1.373 32.470 1.00 37.50 868 PRO A O 1
ATOM 3631 N N . ASP A 1 493 ? 15.405 0.407 32.394 1.00 43.29 869 ASP A N 1
ATOM 3632 C CA . ASP A 1 493 ? 15.140 0.906 31.048 1.00 50.63 869 ASP A CA 1
ATOM 3633 C C . ASP A 1 493 ? 15.059 2.427 31.017 1.00 43.07 869 ASP A C 1
ATOM 3634 O O . ASP A 1 493 ? 15.369 3.047 29.992 1.00 58.73 869 ASP A O 1
ATOM 3639 N N . SER A 1 494 ? 14.661 3.044 32.124 1.00 45.59 870 SER A N 1
ATOM 3640 C CA . SER A 1 494 ? 14.483 4.486 32.186 1.00 45.50 870 SER A CA 1
ATOM 3641 C C . SER A 1 494 ? 15.764 5.170 32.647 1.00 43.25 870 SER A C 1
ATOM 3642 O O . SER A 1 494 ? 16.487 4.656 33.506 1.00 39.81 870 SER A O 1
ATOM 3645 N N . GLN A 1 495 ? 16.037 6.341 32.070 1.00 32.94 871 GLN A N 1
ATOM 3646 C CA . GLN A 1 495 ? 17.184 7.128 32.510 1.00 43.38 871 GLN A CA 1
ATOM 3647 C C . GLN A 1 495 ? 16.992 7.625 33.937 1.00 44.94 871 GLN A C 1
ATOM 3648 O O . GLN A 1 495 ? 17.947 7.662 34.723 1.00 35.98 871 GLN A O 1
ATOM 3654 N N . GLU A 1 496 ? 15.766 8.018 34.286 1.00 41.04 872 GLU A N 1
ATOM 3655 C CA . GLU A 1 496 ? 15.503 8.513 35.632 1.00 39.76 872 GLU A CA 1
ATOM 3656 C C . GLU A 1 496 ? 15.579 7.390 36.658 1.00 41.14 872 GLU A C 1
ATOM 3657 O O . GLU A 1 496 ? 16.127 7.576 37.751 1.00 36.58 872 GLU A O 1
ATOM 3663 N N . GLU A 1 497 ? 15.041 6.215 36.323 1.00 36.36 873 GLU A N 1
ATOM 3664 C CA . GLU A 1 497 ? 15.167 5.073 37.221 1.00 42.18 873 GLU A CA 1
ATOM 3665 C C . GLU A 1 497 ? 16.621 4.651 37.377 1.00 39.40 873 GLU A C 1
ATOM 3666 O O . GLU A 1 497 ? 17.020 4.189 38.452 1.00 33.96 873 GLU A O 1
ATOM 3672 N N . THR A 1 498 ? 17.426 4.806 36.322 1.00 32.38 874 THR A N 1
ATOM 3673 C CA . THR A 1 498 ? 18.847 4.488 36.421 1.00 34.71 874 THR A CA 1
ATOM 3674 C C . THR A 1 498 ? 19.550 5.399 37.420 1.00 38.80 874 THR A C 1
ATOM 3675 O O . THR A 1 498 ? 20.345 4.933 38.245 1.00 31.63 874 THR A O 1
ATOM 3679 N N . LEU A 1 499 ? 19.275 6.705 37.358 1.00 38.12 875 LEU A N 1
ATOM 3680 C CA . LEU A 1 499 ? 19.902 7.636 38.291 1.00 41.71 875 LEU A CA 1
ATOM 3681 C C . LEU A 1 499 ? 19.558 7.279 39.732 1.00 34.77 875 LEU A C 1
ATOM 3682 O O . LEU A 1 499 ? 20.433 7.246 40.605 1.00 34.11 875 LEU A O 1
ATOM 3687 N N . ASN A 1 500 ? 18.280 7.006 39.998 1.00 33.09 876 ASN A N 1
ATOM 3688 C CA . ASN A 1 500 ? 17.859 6.709 41.363 1.00 39.07 876 ASN A CA 1
ATOM 3689 C C . ASN A 1 500 ? 18.354 5.339 41.808 1.00 34.77 876 ASN A C 1
ATOM 3690 O O . ASN A 1 500 ? 18.729 5.156 42.973 1.00 37.25 876 ASN A O 1
ATOM 3695 N N . PHE A 1 501 ? 18.367 4.366 40.894 1.00 33.21 877 PHE A N 1
ATOM 3696 C CA . PHE A 1 501 ? 18.897 3.046 41.220 1.00 32.13 877 PHE A CA 1
ATOM 3697 C C . PHE A 1 501 ? 20.360 3.130 41.636 1.00 32.43 877 PHE A C 1
ATOM 3698 O O . PHE A 1 501 ? 20.769 2.534 42.640 1.00 28.18 877 PHE A O 1
ATOM 3706 N N . LEU A 1 502 ? 21.167 3.869 40.872 1.00 30.64 878 LEU A N 1
ATOM 3707 C CA . LEU A 1 502 ? 22.594 3.948 41.164 1.00 28.25 878 LEU A CA 1
ATOM 3708 C C . LEU A 1 502 ? 22.864 4.799 42.400 1.00 31.66 878 LEU A C 1
ATOM 3709 O O . LEU A 1 502 ? 23.761 4.485 43.192 1.00 29.01 878 LEU A O 1
ATOM 3714 N N . MET A 1 503 ? 22.103 5.880 42.585 1.00 26.79 879 MET A N 1
ATOM 3715 C CA . MET A 1 503 ? 22.267 6.691 43.788 1.00 32.71 879 MET A CA 1
ATOM 3716 C C . MET A 1 503 ? 21.855 5.916 45.035 1.00 29.81 879 MET A C 1
ATOM 3717 O O . MET A 1 503 ? 22.456 6.081 46.103 1.00 26.42 879 MET A O 1
ATOM 3722 N N . ASN A 1 504 ? 20.833 5.065 44.920 1.00 31.39 880 ASN A N 1
ATOM 3723 C CA . ASN A 1 504 ? 20.415 4.268 46.067 1.00 26.23 880 ASN A CA 1
ATOM 3724 C C . ASN A 1 504 ? 21.486 3.274 46.499 1.00 35.60 880 ASN A C 1
ATOM 3725 O O . ASN A 1 504 ? 21.471 2.826 47.651 1.00 27.69 880 ASN A O 1
ATOM 3730 N N . SER A 1 505 ? 22.415 2.925 45.611 1.00 27.62 881 SER A N 1
ATOM 3731 C CA . SER A 1 505 ? 23.521 2.040 45.948 1.00 24.99 881 SER A CA 1
ATOM 3732 C C . SER A 1 505 ? 24.785 2.794 46.344 1.00 27.23 881 SER A C 1
ATOM 3733 O O . SER A 1 505 ? 25.826 2.164 46.556 1.00 28.18 881 SER A O 1
ATOM 3736 N N . GLY A 1 506 ? 24.723 4.122 46.442 1.00 24.99 882 GLY A N 1
ATOM 3737 C CA . GLY A 1 506 ? 25.815 4.907 46.984 1.00 32.55 882 GLY A CA 1
ATOM 3738 C C . GLY A 1 506 ? 26.563 5.772 45.993 1.00 36.59 882 GLY A C 1
ATOM 3739 O O . GLY A 1 506 ? 27.551 6.405 46.383 1.00 33.15 882 GLY A O 1
ATOM 3740 N N . PHE A 1 507 ? 26.143 5.828 44.733 1.00 32.48 883 PHE A N 1
ATOM 3741 C CA . PHE A 1 507 ? 26.834 6.659 43.759 1.00 29.40 883 PHE A CA 1
ATOM 3742 C C . PHE A 1 507 ? 26.418 8.119 43.899 1.00 37.10 883 PHE A C 1
ATOM 3743 O O . PHE A 1 507 ? 25.270 8.436 44.226 1.00 30.67 883 PHE A O 1
ATOM 3751 N N . ASP A 1 508 ? 27.380 9.010 43.649 1.00 43.86 884 ASP A N 1
ATOM 3752 C CA . ASP A 1 508 ? 27.225 10.447 43.811 1.00 37.81 884 ASP A CA 1
ATOM 3753 C C . ASP A 1 508 ? 27.237 11.126 42.452 1.00 39.46 884 ASP A C 1
ATOM 3754 O O . ASP A 1 508 ? 28.180 10.922 41.677 1.00 35.98 884 ASP A O 1
ATOM 3759 N N . PRO A 1 509 ? 26.222 11.931 42.120 1.00 42.15 885 PRO A N 1
ATOM 3760 C CA . PRO A 1 509 ? 26.184 12.544 40.780 1.00 41.29 885 PRO A CA 1
ATOM 3761 C C . PRO A 1 509 ? 27.246 13.608 40.562 1.00 51.47 885 PRO A C 1
ATOM 3762 O O . PRO A 1 509 ? 27.513 13.960 39.407 1.00 55.62 885 PRO A O 1
ATOM 3766 N N . LYS A 1 510 ? 27.849 14.144 41.625 1.00 50.96 886 LYS A N 1
ATOM 3767 C CA . LYS A 1 510 ? 28.987 15.041 41.471 1.00 51.83 886 LYS A CA 1
ATOM 3768 C C . LYS A 1 510 ? 30.289 14.288 41.235 1.00 48.35 886 LYS A C 1
ATOM 3769 O O . LYS A 1 510 ? 31.237 14.870 40.698 1.00 50.05 886 LYS A O 1
ATOM 3775 N N . LYS A 1 511 ? 30.351 13.013 41.617 1.00 43.18 887 LYS A N 1
ATOM 3776 C CA . LYS A 1 511 ? 31.585 12.240 41.585 1.00 41.09 887 LYS A CA 1
ATOM 3777 C C . LYS A 1 511 ? 31.661 11.251 40.431 1.00 36.86 887 LYS A C 1
ATOM 3778 O O . LYS A 1 511 ? 32.761 10.969 39.948 1.00 40.61 887 LYS A O 1
ATOM 3784 N N . GLN A 1 512 ? 30.530 10.706 39.986 1.00 39.98 888 GLN A N 1
ATOM 3785 C CA . GLN A 1 512 ? 30.500 9.664 38.963 1.00 33.84 888 GLN A CA 1
ATOM 3786 C C . GLN A 1 512 ? 30.038 10.281 37.649 1.00 34.97 888 GLN A C 1
ATOM 3787 O O . GLN A 1 512 ? 28.878 10.687 37.522 1.00 39.81 888 GLN A O 1
ATOM 3793 N N . LYS A 1 513 ? 30.948 10.336 36.673 1.00 38.11 889 LYS A N 1
ATOM 3794 C CA . LYS A 1 513 ? 30.650 10.980 35.397 1.00 35.51 889 LYS A CA 1
ATOM 3795 C C . LYS A 1 513 ? 29.444 10.349 34.713 1.00 39.68 889 LYS A C 1
ATOM 3796 O O . LYS A 1 513 ? 28.660 11.047 34.058 1.00 41.55 889 LYS A O 1
ATOM 3802 N N . TYR A 1 514 ? 29.283 9.029 34.842 1.00 39.19 890 TYR A N 1
ATOM 3803 C CA . TYR A 1 514 ? 28.188 8.355 34.152 1.00 33.03 890 TYR A CA 1
ATOM 3804 C C . TYR A 1 514 ? 26.836 8.905 34.589 1.00 33.42 890 TYR A C 1
ATOM 3805 O O . TYR A 1 514 ? 25.956 9.147 33.753 1.00 36.01 890 TYR A O 1
ATOM 3814 N N . LEU A 1 515 ? 26.647 9.100 35.896 1.00 35.67 891 LEU A N 1
ATOM 3815 C CA . LEU A 1 515 ? 25.423 9.734 36.373 1.00 36.15 891 LEU A CA 1
ATOM 3816 C C . LEU A 1 515 ? 25.329 11.171 35.878 1.00 28.90 891 LEU A C 1
ATOM 3817 O O . LEU A 1 515 ? 24.256 11.628 35.466 1.00 37.62 891 LEU A O 1
ATOM 3822 N N . GLN A 1 516 ? 26.447 11.897 35.920 1.00 35.04 892 GLN A N 1
ATOM 3823 C CA . GLN A 1 516 ? 26.478 13.265 35.416 1.00 40.85 892 GLN A CA 1
ATOM 3824 C C . GLN A 1 516 ? 26.039 13.325 33.958 1.00 38.56 892 GLN A C 1
ATOM 3825 O O . GLN A 1 516 ? 25.250 14.196 33.571 1.00 34.75 892 GLN A O 1
ATOM 3831 N N . ASP A 1 517 ? 26.498 12.385 33.152 1.00 36.41 893 ASP A N 1
ATOM 3832 C CA . ASP A 1 517 ? 26.118 12.360 31.721 1.00 33.04 893 ASP A CA 1
ATOM 3833 C C . ASP A 1 517 ? 24.601 12.173 31.562 1.00 47.70 893 ASP A C 1
ATOM 3834 O O . ASP A 1 517 ? 24.026 12.801 30.664 1.00 38.71 893 ASP A O 1
ATOM 3839 N N . ILE A 1 518 ? 23.991 11.319 32.388 1.00 34.52 894 ILE A N 1
ATOM 3840 C CA . ILE A 1 518 ? 22.531 11.058 32.263 1.00 35.72 894 ILE A CA 1
ATOM 3841 C C . ILE A 1 518 ? 21.753 12.333 32.588 1.00 39.08 894 ILE A C 1
ATOM 3842 O O . ILE A 1 518 ? 20.830 12.666 31.843 1.00 43.30 894 ILE A O 1
ATOM 3847 N N . ALA A 1 519 ? 22.151 13.026 33.649 1.00 38.38 895 ALA A N 1
ATOM 3848 C CA . ALA A 1 519 ? 21.453 14.262 34.053 1.00 40.99 895 ALA A CA 1
ATOM 3849 C C . ALA A 1 519 ? 21.612 15.299 32.942 1.00 37.60 895 ALA A C 1
ATOM 3850 O O . ALA A 1 519 ? 20.643 15.985 32.632 1.00 45.60 895 ALA A O 1
ATOM 3852 N N . TRP A 1 520 ? 22.799 15.366 32.349 1.00 36.34 896 TRP A N 1
ATOM 3853 C CA . TRP A 1 520 ? 23.046 16.312 31.233 1.00 43.43 896 TRP A CA 1
ATOM 3854 C C . TRP A 1 520 ? 22.150 15.977 30.039 1.00 47.86 896 TRP A C 1
ATOM 3855 O O . TRP A 1 520 ? 21.505 16.897 29.524 1.00 45.02 896 TRP A O 1
ATOM 3866 N N . ASP A 1 521 ? 22.060 14.699 29.673 1.00 47.34 897 ASP A N 1
ATOM 3867 C CA . ASP A 1 521 ? 21.250 14.291 28.500 1.00 41.79 897 ASP A CA 1
ATOM 3868 C C . ASP A 1 521 ? 19.783 14.629 28.758 1.00 49.34 897 ASP A C 1
ATOM 3869 O O . ASP A 1 521 ? 19.112 15.095 27.828 1.00 52.26 897 ASP A O 1
ATOM 3874 N N . LEU A 1 522 ? 19.320 14.415 29.985 1.00 39.56 898 LEU A N 1
ATOM 3875 C CA . LEU A 1 522 ? 17.912 14.711 30.321 1.00 43.71 898 LEU A CA 1
ATOM 3876 C C . LEU A 1 522 ? 17.640 16.212 30.173 1.00 49.44 898 LEU A C 1
ATOM 3877 O O . LEU A 1 522 ? 16.598 16.571 29.614 1.00 47.79 898 LEU A O 1
ATOM 3882 N N . GLN A 1 523 ? 18.550 17.046 30.668 1.00 44.05 899 GLN A N 1
ATOM 3883 C CA . GLN A 1 523 ? 18.366 18.515 30.586 1.00 50.64 899 GLN A CA 1
ATOM 3884 C C . GLN A 1 523 ? 18.395 18.953 29.118 1.00 49.91 899 GLN A C 1
ATOM 3885 O O . GLN A 1 523 ? 17.565 19.787 28.736 1.00 43.45 899 GLN A O 1
ATOM 3891 N N . LYS A 1 524 ? 19.295 18.371 28.333 1.00 45.06 900 LYS A N 1
ATOM 3892 C CA . LYS A 1 524 ? 19.432 18.771 26.917 1.00 45.89 900 LYS A CA 1
ATOM 3893 C C . LYS A 1 524 ? 18.116 18.493 26.197 1.00 54.00 900 LYS A C 1
ATOM 3894 O O . LYS A 1 524 ? 17.683 19.356 25.428 1.00 50.60 900 LYS A O 1
ATOM 3900 N N . ARG A 1 525 ? 17.489 17.354 26.484 1.00 48.02 901 ARG A N 1
ATOM 3901 C CA . ARG A 1 525 ? 16.232 16.979 25.798 1.00 43.26 901 ARG A CA 1
ATOM 3902 C C . ARG A 1 525 ? 15.140 17.999 26.132 1.00 50.76 901 ARG A C 1
ATOM 3903 O O . ARG A 1 525 ? 14.386 18.375 25.224 1.00 49.96 901 ARG A O 1
ATOM 3911 N N . LYS A 1 526 ? 15.061 18.438 27.385 1.00 46.16 902 LYS A N 1
ATOM 3912 C CA . LYS A 1 526 ? 14.004 19.394 27.794 1.00 44.89 902 LYS A CA 1
ATOM 3913 C C . LYS A 1 526 ? 14.230 20.724 27.070 1.00 45.68 902 LYS A C 1
ATOM 3914 O O . LYS A 1 526 ? 13.246 21.325 26.638 1.00 48.26 902 LYS A O 1
ATOM 3920 N N . CYS A 1 527 ? 15.480 21.163 26.982 1.00 31.23 903 CYS A N 1
ATOM 3921 C CA . CYS A 1 527 ? 15.820 22.447 26.320 1.00 47.12 903 CYS A CA 1
ATOM 3922 C C . CYS A 1 527 ? 15.469 22.366 24.832 1.00 43.64 903 CYS A C 1
ATOM 3923 O O . CYS A 1 527 ? 14.965 23.351 24.292 1.00 40.11 903 CYS A O 1
ATOM 3926 N N . ASP A 1 528 ? 15.731 21.220 24.211 1.00 40.65 904 ASP A N 1
ATOM 3927 C CA . ASP A 1 528 ? 15.403 21.011 22.781 1.00 43.80 904 ASP A CA 1
ATOM 3928 C C . ASP A 1 528 ? 13.893 21.086 22.574 1.00 52.56 904 ASP A C 1
ATOM 3929 O O . ASP A 1 528 ? 13.477 21.685 21.580 1.00 50.72 904 ASP A O 1
ATOM 3934 N N . THR A 1 529 ? 13.115 20.503 23.483 1.00 37.40 905 THR A N 1
ATOM 3935 C CA . THR A 1 529 ? 11.637 20.562 23.379 1.00 43.49 905 THR A CA 1
ATOM 3936 C C . THR A 1 529 ? 11.180 22.024 23.477 1.00 46.38 905 THR A C 1
ATOM 3937 O O . THR A 1 529 ? 10.275 22.404 22.730 1.00 48.16 905 THR A O 1
ATOM 3941 N N . LEU A 1 530 ? 11.802 22.810 24.352 1.00 42.30 906 LEU A N 1
ATOM 3942 C CA . LEU A 1 530 ? 11.448 24.246 24.472 1.00 45.54 906 LEU A CA 1
ATOM 3943 C C . LEU A 1 530 ? 11.766 24.969 23.162 1.00 37.98 906 LEU A C 1
ATOM 3944 O O . LEU A 1 530 ? 10.935 25.749 22.717 1.00 43.02 906 LEU A O 1
ATOM 3949 N N . LYS A 1 531 ? 12.932 24.702 22.585 1.00 42.72 907 LYS A N 1
ATOM 3950 C CA . LYS A 1 531 ? 13.353 25.380 21.332 1.00 48.64 907 LYS A CA 1
ATOM 3951 C C . LYS A 1 531 ? 12.411 24.998 20.188 1.00 48.27 907 LYS A C 1
ATOM 3952 O O . LYS A 1 531 ? 12.145 25.864 19.358 1.00 44.35 907 LYS A O 1
ATOM 3958 N N . SER A 1 532 ? 12.020 23.728 20.110 1.00 45.14 908 SER A N 1
ATOM 3959 C CA . SER A 1 532 ? 11.093 23.236 19.060 1.00 43.68 908 SER A CA 1
ATOM 3960 C C . SER A 1 532 ? 9.637 23.674 19.234 1.00 41.31 908 SER A C 1
ATOM 3961 O O . SER A 1 532 ? 9.024 24.052 18.236 1.00 50.20 908 SER A O 1
ATOM 3964 N N . LYS A 1 533 ? 9.104 23.646 20.449 1.00 39.57 909 LYS A N 1
ATOM 3965 C CA . LYS A 1 533 ? 7.651 23.883 20.617 1.00 38.51 909 LYS A CA 1
ATOM 3966 C C . LYS A 1 533 ? 7.338 25.177 21.366 1.00 36.62 909 LYS A C 1
ATOM 3967 O O . LYS A 1 533 ? 6.161 25.542 21.393 1.00 33.83 909 LYS A O 1
ATOM 3973 N N . LEU A 1 534 ? 8.344 25.818 21.954 1.00 35.61 910 LEU A N 1
ATOM 3974 C CA . LEU A 1 534 ? 8.102 27.027 22.789 1.00 31.23 910 LEU A CA 1
ATOM 3975 C C . LEU A 1 534 ? 6.931 26.762 23.733 1.00 43.19 910 LEU A C 1
ATOM 3976 O O . LEU A 1 534 ? 6.036 27.609 23.823 1.00 36.32 910 LEU A O 1
ATOM 3981 N N . ASN A 1 535 ? 6.966 25.618 24.413 1.00 35.68 911 ASN A N 1
ATOM 3982 C CA . ASN A 1 535 ? 5.925 25.277 25.409 1.00 41.90 911 ASN A CA 1
ATOM 3983 C C . ASN A 1 535 ? 6.323 26.000 26.694 1.00 44.05 911 ASN A C 1
ATOM 3984 O O . ASN A 1 535 ? 6.659 25.331 27.678 1.00 37.45 911 ASN A O 1
ATOM 3989 N N . ILE A 1 536 ? 6.267 27.330 26.668 1.00 39.08 912 ILE A N 1
ATOM 3990 C CA . ILE A 1 536 ? 6.757 28.113 27.828 1.00 34.23 912 ILE A CA 1
ATOM 3991 C C . ILE A 1 536 ? 5.805 27.900 28.997 1.00 31.98 912 ILE A C 1
ATOM 3992 O O . ILE A 1 536 ? 4.635 28.226 28.865 1.00 33.28 912 ILE A O 1
ATOM 3997 N N . ARG A 1 537 ? 6.340 27.402 30.098 1.00 28.55 913 ARG A N 1
ATOM 3998 C CA . ARG A 1 537 ? 5.526 27.147 31.301 1.00 33.49 913 ARG A CA 1
ATOM 3999 C C . ARG A 1 537 ? 4.937 28.435 31.872 1.00 28.25 913 ARG A C 1
ATOM 4000 O O . ARG A 1 537 ? 5.646 29.428 31.964 1.00 29.85 913 ARG A O 1
ATOM 4008 N N . VAL A 1 538 ? 3.656 28.407 32.184 1.00 28.99 914 VAL A N 1
ATOM 4009 C CA . VAL A 1 538 ? 3.019 29.555 32.874 1.00 26.91 914 VAL A CA 1
ATOM 4010 C C . VAL A 1 538 ? 2.383 28.952 34.126 1.00 31.73 914 VAL A C 1
ATOM 4011 O O . VAL A 1 538 ? 1.447 28.168 33.993 1.00 29.75 914 VAL A O 1
ATOM 4015 N N . GLY A 1 539 ? 2.888 29.320 35.297 1.00 30.94 915 GLY A N 1
ATOM 4016 C CA . GLY A 1 539 ? 2.381 28.714 36.539 1.00 27.80 915 GLY A CA 1
ATOM 4017 C C . GLY A 1 539 ? 0.916 29.018 36.761 1.00 26.01 915 GLY A C 1
ATOM 4018 O O . GLY A 1 539 ? 0.191 28.111 37.136 1.00 29.61 915 GLY A O 1
ATOM 4019 N N . ARG A 1 540 ? 0.512 30.254 36.491 1.00 25.35 916 ARG A N 1
ATOM 4020 C CA . ARG A 1 540 ? -0.903 30.660 36.632 1.00 27.03 916 ARG A CA 1
ATOM 4021 C C . ARG A 1 540 ? -1.661 30.287 35.349 1.00 29.69 916 ARG A C 1
ATOM 4022 O O . ARG A 1 540 ? -2.263 31.181 34.744 1.00 22.56 916 ARG A O 1
ATOM 4030 N N . SER A 1 541 ? -1.596 29.014 34.963 1.00 24.25 917 SER A N 1
ATOM 4031 C CA . SER A 1 541 ? -2.305 28.519 33.757 1.00 25.72 917 SER A CA 1
ATOM 4032 C C . SER A 1 541 ? -2.676 27.051 33.924 1.00 24.35 917 SER A C 1
ATOM 4033 O O . SER A 1 541 ? -1.935 26.337 34.600 1.00 29.31 917 SER A O 1
ATOM 4036 N N . ALA A 1 542 ? -3.758 26.630 33.288 1.00 22.59 918 ALA A N 1
ATOM 4037 C CA . ALA A 1 542 ? -4.135 25.206 33.303 1.00 21.16 918 ALA A CA 1
ATOM 4038 C C . ALA A 1 542 ? -5.134 24.874 32.200 1.00 20.82 918 ALA A C 1
ATOM 4039 O O . ALA A 1 542 ? -5.869 25.759 31.779 1.00 23.72 918 ALA A O 1
ATOM 4041 N N . TYR A 1 543 ? -5.173 23.613 31.817 1.00 23.76 919 TYR A N 1
ATOM 4042 C CA . TYR A 1 543 ? -6.209 23.144 30.872 1.00 25.90 919 TYR A CA 1
ATOM 4043 C C . TYR A 1 543 ? -7.336 22.574 31.739 1.00 24.28 919 TYR A C 1
ATOM 4044 O O . TYR A 1 543 ? -7.058 21.696 32.549 1.00 25.66 919 TYR A O 1
ATOM 4053 N N . ILE A 1 544 ? -8.545 23.102 31.593 1.00 21.86 920 ILE A N 1
ATOM 4054 C CA . ILE A 1 544 ? -9.695 22.704 32.453 1.00 21.75 920 ILE A CA 1
ATOM 4055 C C . ILE A 1 544 ? -10.926 22.371 31.600 1.00 21.11 920 ILE A C 1
ATOM 4056 O O . ILE A 1 544 ? -11.189 23.105 30.650 1.00 20.92 920 ILE A O 1
ATOM 4061 N N . TYR A 1 545 ? -11.659 21.324 31.973 1.00 20.76 921 TYR A N 1
ATOM 4062 C CA . TYR A 1 545 ? -12.900 20.943 31.266 1.00 21.88 921 TYR A CA 1
ATOM 4063 C C . TYR A 1 545 ? -13.881 22.106 31.370 1.00 25.61 921 TYR A C 1
ATOM 4064 O O . TYR A 1 545 ? -14.009 22.696 32.446 1.00 23.12 921 TYR A O 1
ATOM 4073 N N A MET A 1 546 ? -14.566 22.413 30.268 0.38 21.72 922 MET A N 1
ATOM 4074 N N B MET A 1 546 ? -14.580 22.400 30.274 0.62 21.32 922 MET A N 1
ATOM 4075 C CA A MET A 1 546 ? -15.531 23.539 30.256 0.38 21.89 922 MET A CA 1
ATOM 4076 C CA B MET A 1 546 ? -15.527 23.539 30.259 0.62 22.15 922 MET A CA 1
ATOM 4077 C C A MET A 1 546 ? -16.913 23.021 30.639 0.38 22.12 922 MET A C 1
ATOM 4078 C C B MET A 1 546 ? -16.927 23.044 30.606 0.62 22.38 922 MET A C 1
ATOM 4079 O O A MET A 1 546 ? -17.379 22.086 29.977 0.38 23.40 922 MET A O 1
ATOM 4080 O O B MET A 1 546 ? -17.371 22.068 29.996 0.62 23.08 922 MET A O 1
ATOM 4089 N N . ILE A 1 547 ? -17.634 23.777 31.467 1.00 21.09 923 ILE A N 1
ATOM 4090 C CA . ILE A 1 547 ? -19.004 23.380 31.891 1.00 23.63 923 ILE A CA 1
ATOM 4091 C C . ILE A 1 547 ? -19.865 24.652 31.816 1.00 21.24 923 ILE A C 1
ATOM 4092 O O . ILE A 1 547 ? -19.293 25.730 31.770 1.00 23.27 923 ILE A O 1
ATOM 4097 N N . ALA A 1 548 ? -21.183 24.511 31.753 1.00 22.85 924 ALA A N 1
ATOM 4098 C CA . ALA A 1 548 ? -22.113 25.657 31.664 1.00 27.68 924 ALA A CA 1
ATOM 4099 C C . ALA A 1 548 ? -22.879 25.854 32.970 1.00 28.57 924 ALA A C 1
ATOM 4100 O O . ALA A 1 548 ? -23.109 24.867 33.674 1.00 28.82 924 ALA A O 1
ATOM 4102 N N . ASP A 1 549 ? -23.260 27.097 33.253 1.00 33.43 925 ASP A N 1
ATOM 4103 C CA . ASP A 1 549 ? -23.948 27.437 34.522 1.00 29.92 925 ASP A CA 1
ATOM 4104 C C . ASP A 1 549 ? -25.453 27.200 34.400 1.00 31.65 925 ASP A C 1
ATOM 4105 O O . ASP A 1 549 ? -26.155 28.093 33.954 1.00 35.53 925 ASP A O 1
ATOM 4110 N N . PHE A 1 550 ? -25.913 26.047 34.863 1.00 33.00 926 PHE A N 1
ATOM 4111 C CA . PHE A 1 550 ? -27.358 25.736 34.825 1.00 31.55 926 PHE A CA 1
ATOM 4112 C C . PHE A 1 550 ? -28.122 26.573 35.849 1.00 35.74 926 PHE A C 1
ATOM 4113 O O . PHE A 1 550 ? -29.354 26.537 35.808 1.00 38.61 926 PHE A O 1
ATOM 4121 N N . TRP A 1 551 ? -27.433 27.337 36.701 1.00 31.34 927 TRP A N 1
ATOM 4122 C CA . TRP A 1 551 ? -28.136 28.008 37.784 1.00 34.86 927 TRP A CA 1
ATOM 4123 C C . TRP A 1 551 ? -28.177 29.523 37.621 1.00 36.21 927 TRP A C 1
ATOM 4124 O O . TRP A 1 551 ? -28.649 30.221 38.523 1.00 47.28 927 TRP A O 1
ATOM 4135 N N . GLY A 1 552 ? -27.705 30.043 36.489 1.00 39.98 928 GLY A N 1
ATOM 4136 C CA . GLY A 1 552 ? -27.879 31.448 36.169 1.00 36.57 928 GLY A CA 1
ATOM 4137 C C . GLY A 1 552 ? -27.284 32.420 37.161 1.00 40.03 928 GLY A C 1
ATOM 4138 O O . GLY A 1 552 ? -27.748 33.560 37.250 1.00 48.14 928 GLY A O 1
ATOM 4139 N N . VAL A 1 553 ? -26.263 32.008 37.912 1.00 32.21 929 VAL A N 1
ATOM 4140 C CA . VAL A 1 553 ? -25.610 32.919 38.845 1.00 34.48 929 VAL A CA 1
ATOM 4141 C C . VAL A 1 553 ? -24.486 33.717 38.195 1.00 42.36 929 VAL A C 1
ATOM 4142 O O . VAL A 1 553 ? -24.069 34.745 38.748 1.00 39.17 929 VAL A O 1
ATOM 4146 N N . LEU A 1 554 ? -23.986 33.280 37.043 1.00 34.09 930 LEU A N 1
ATOM 4147 C CA . LEU A 1 554 ? -22.889 33.950 36.357 1.00 32.02 930 LEU A CA 1
ATOM 4148 C C . LEU A 1 554 ? -23.442 34.886 35.293 1.00 31.68 930 LEU A C 1
ATOM 4149 O O . LEU A 1 554 ? -24.282 34.483 34.481 1.00 37.50 930 LEU A O 1
ATOM 4154 N N . GLU A 1 555 ? -22.979 36.132 35.305 1.00 34.57 931 GLU A N 1
ATOM 4155 C CA . GLU A 1 555 ? -23.274 37.047 34.217 1.00 40.66 931 GLU A CA 1
ATOM 4156 C C . GLU A 1 555 ? -22.372 36.736 33.028 1.00 36.12 931 GLU A C 1
ATOM 4157 O O . GLU A 1 555 ? -21.343 36.066 33.156 1.00 31.34 931 GLU A O 1
ATOM 4163 N N . GLU A 1 556 ? -22.768 37.225 31.857 1.00 41.03 932 GLU A N 1
ATOM 4164 C CA . GLU A 1 556 ? -21.925 37.042 30.685 1.00 42.55 932 GLU A CA 1
ATOM 4165 C C . GLU A 1 556 ? -20.575 37.704 30.923 1.00 44.27 932 GLU A C 1
ATOM 4166 O O . GLU A 1 556 ? -20.486 38.777 31.526 1.00 47.82 932 GLU A O 1
ATOM 4172 N N . ASN A 1 557 ? -19.515 37.043 30.463 1.00 43.51 933 ASN A N 1
ATOM 4173 C CA . ASN A 1 557 ? -18.129 37.477 30.629 1.00 34.08 933 ASN A CA 1
ATOM 4174 C C . ASN A 1 557 ? -17.605 37.154 32.023 1.00 32.76 933 ASN A C 1
ATOM 4175 O O . ASN A 1 557 ? -16.488 37.576 32.371 1.00 35.83 933 ASN A O 1
ATOM 4180 N N . GLU A 1 558 ? -18.367 36.422 32.831 1.00 31.43 934 GLU A N 1
ATOM 4181 C CA . GLU A 1 558 ? -17.916 35.939 34.128 1.00 36.18 934 GLU A CA 1
ATOM 4182 C C . GLU A 1 558 ? -17.723 34.429 34.066 1.00 26.92 934 GLU A C 1
ATOM 4183 O O . GLU A 1 558 ? -18.535 33.715 33.469 1.00 27.73 934 GLU A O 1
ATOM 4189 N N . VAL A 1 559 ? -16.644 33.948 34.680 1.00 21.19 935 VAL A N 1
ATOM 4190 C CA . VAL A 1 559 ? -16.380 32.521 34.797 1.00 22.92 935 VAL A CA 1
ATOM 4191 C C . VAL A 1 559 ? -16.072 32.192 36.252 1.00 26.30 935 VAL A C 1
ATOM 4192 O O . VAL A 1 559 ? -15.582 33.034 37.011 1.00 27.54 935 VAL A O 1
ATOM 4196 N N . HIS A 1 560 ? -16.359 30.951 36.635 1.00 22.07 936 HIS A N 1
ATOM 4197 C CA . HIS A 1 560 ? -16.129 30.459 37.988 1.00 26.26 936 HIS A CA 1
ATOM 4198 C C . HIS A 1 560 ? -15.122 29.319 37.926 1.00 24.57 936 HIS A C 1
ATOM 4199 O O . HIS A 1 560 ? -15.332 28.346 37.194 1.00 27.70 936 HIS A O 1
ATOM 4206 N N . VAL A 1 561 ? -14.036 29.438 38.688 1.00 20.93 937 VAL A N 1
ATOM 4207 C CA . VAL A 1 561 ? -13.019 28.395 38.776 1.00 20.42 937 VAL A CA 1
ATOM 4208 C C . VAL A 1 561 ? -12.717 28.136 40.247 1.00 27.54 937 VAL A C 1
ATOM 4209 O O . VAL A 1 561 ? -12.222 29.025 40.949 1.00 22.79 937 VAL A O 1
ATOM 4213 N N . GLY A 1 562 ? -13.008 26.928 40.705 1.00 27.57 938 GLY A N 1
ATOM 4214 C CA . GLY A 1 562 ? -12.596 26.474 42.025 1.00 24.51 938 GLY A CA 1
ATOM 4215 C C . GLY A 1 562 ? -11.802 25.190 41.889 1.00 28.88 938 GLY A C 1
ATOM 4216 O O . GLY A 1 562 ? -12.175 24.302 41.121 1.00 26.74 938 GLY A O 1
ATOM 4217 N N . PHE A 1 563 ? -10.704 25.103 42.629 1.00 25.16 939 PHE A N 1
ATOM 4218 C CA . PHE A 1 563 ? -9.825 23.945 42.578 1.00 21.53 939 PHE A CA 1
ATOM 4219 C C . PHE A 1 563 ? -10.180 22.962 43.687 1.00 25.98 939 PHE A C 1
ATOM 4220 O O . PHE A 1 563 ? -10.681 23.346 44.747 1.00 32.75 939 PHE A O 1
ATOM 4228 N N . SER A 1 564 ? -9.916 21.679 43.434 1.00 24.78 940 SER A N 1
ATOM 4229 C CA . SER A 1 564 ? -10.158 20.661 44.449 1.00 34.28 940 SER A CA 1
ATOM 4230 C C . SER A 1 564 ? -9.108 20.677 45.550 1.00 31.66 940 SER A C 1
ATOM 4231 O O . SER A 1 564 ? -9.319 20.053 46.597 1.00 35.10 940 SER A O 1
ATOM 4234 N N . SER A 1 565 ? -7.993 21.370 45.340 1.00 27.07 941 SER A N 1
ATOM 4235 C CA . SER A 1 565 ? -6.907 21.417 46.308 1.00 33.05 941 SER A CA 1
ATOM 4236 C C . SER A 1 565 ? -6.053 22.641 46.005 1.00 34.10 941 SER A C 1
ATOM 4237 O O . SER A 1 565 ? -6.376 23.448 45.130 1.00 34.14 941 SER A O 1
ATOM 4240 N N . LYS A 1 566 ? -4.925 22.736 46.696 1.00 33.29 942 LYS A N 1
ATOM 4241 C CA . LYS A 1 566 ? -4.010 23.882 46.524 1.00 31.61 942 LYS A CA 1
ATOM 4242 C C . LYS A 1 566 ? -3.349 23.862 45.146 1.00 27.70 942 LYS A C 1
ATOM 4243 O O . LYS A 1 566 ? -2.680 22.887 44.823 1.00 27.71 942 LYS A O 1
ATOM 4249 N N . PHE A 1 567 ? -3.595 24.904 44.359 1.00 32.22 943 PHE A N 1
ATOM 4250 C CA . PHE A 1 567 ? -2.907 25.069 43.057 1.00 33.83 943 PHE A CA 1
ATOM 4251 C C . PHE A 1 567 ? -1.673 25.930 43.341 1.00 27.94 943 PHE A C 1
ATOM 4252 O O . PHE A 1 567 ? -1.824 27.119 43.625 1.00 30.10 943 PHE A O 1
ATOM 4260 N N . ARG A 1 568 ? -0.498 25.325 43.268 1.00 27.84 944 ARG A N 1
ATOM 4261 C CA . ARG A 1 568 ? 0.759 26.027 43.624 1.00 35.51 944 ARG A CA 1
ATOM 4262 C C . ARG A 1 568 ? 1.402 26.761 42.447 1.00 37.74 944 ARG A C 1
ATOM 4263 O O . ARG A 1 568 ? 1.446 26.196 41.359 1.00 37.15 944 ARG A O 1
ATOM 4271 N N . ASP A 1 569 ? 1.866 27.983 42.686 1.00 46.89 945 ASP A N 1
ATOM 4272 C CA . ASP A 1 569 ? 2.615 28.778 41.678 1.00 46.65 945 ASP A CA 1
ATOM 4273 C C . ASP A 1 569 ? 3.804 29.414 42.401 1.00 46.58 945 ASP A C 1
ATOM 4274 O O . ASP A 1 569 ? 3.663 30.558 42.845 1.00 55.69 945 ASP A O 1
ATOM 4279 N N . GLU A 1 570 ? 4.901 28.677 42.564 1.00 53.49 946 GLU A N 1
ATOM 4280 C CA . GLU A 1 570 ? 6.115 29.245 43.215 1.00 66.31 946 GLU A CA 1
ATOM 4281 C C . GLU A 1 570 ? 5.772 29.698 44.632 1.00 65.71 946 GLU A C 1
ATOM 4282 O O . GLU A 1 570 ? 5.440 28.840 45.460 1.00 66.81 946 GLU A O 1
ATOM 4284 N N . GLU A 1 571 ? 5.870 30.996 44.898 1.00 61.67 947 GLU A N 1
ATOM 4285 C CA . GLU A 1 571 ? 5.671 31.491 46.283 1.00 68.90 947 GLU A CA 1
ATOM 4286 C C . GLU A 1 571 ? 4.193 31.695 46.622 1.00 72.41 947 GLU A C 1
ATOM 4287 O O . GLU A 1 571 ? 3.927 32.117 47.759 1.00 76.38 947 GLU A O 1
ATOM 4288 N N . GLU A 1 572 ? 3.275 31.451 45.685 1.00 63.67 948 GLU A N 1
ATOM 4289 C CA . GLU A 1 572 ? 1.841 31.736 45.958 1.00 50.87 948 GLU A CA 1
ATOM 4290 C C . GLU A 1 572 ? 0.957 30.518 45.671 1.00 55.85 948 GLU A C 1
ATOM 4291 O O . GLU A 1 572 ? 1.380 29.641 44.904 1.00 43.83 948 GLU A O 1
ATOM 4297 N N . SER A 1 573 ? -0.210 30.458 46.315 1.00 42.59 949 SER A N 1
ATOM 4298 C CA . SER A 1 573 ? -1.098 29.280 46.157 1.00 42.06 949 SER A CA 1
ATOM 4299 C C . SER A 1 573 ? -2.559 29.700 45.987 1.00 37.34 949 SER A C 1
ATOM 4300 O O . SER A 1 573 ? -2.939 30.740 46.528 1.00 36.22 949 SER A O 1
ATOM 4303 N N . PHE A 1 574 ? -3.336 28.880 45.284 1.00 29.13 950 PHE A N 1
ATOM 4304 C CA . PHE A 1 574 ? -4.759 29.199 45.030 1.00 30.49 950 PHE A CA 1
ATOM 4305 C C . PHE A 1 574 ? -5.673 28.002 45.301 1.00 25.86 950 PHE A C 1
ATOM 4306 O O . PHE A 1 574 ? -5.265 26.880 45.028 1.00 27.44 950 PHE A O 1
ATOM 4314 N N . THR A 1 575 ? -6.864 28.252 45.841 1.00 23.58 951 THR A N 1
ATOM 4315 C CA . THR A 1 575 ? -7.899 27.198 45.997 1.00 31.01 951 THR A CA 1
ATOM 4316 C C . THR A 1 575 ? -9.054 27.599 45.068 1.00 21.84 951 THR A C 1
ATOM 4317 O O . THR A 1 575 ? -9.908 26.761 44.811 1.00 22.13 951 THR A O 1
ATOM 4321 N N . LEU A 1 576 ? -9.050 28.845 44.585 1.00 29.00 952 LEU A N 1
ATOM 4322 C CA . LEU A 1 576 ? -10.082 29.352 43.694 1.00 30.20 952 LEU A CA 1
ATOM 4323 C C . LEU A 1 576 ? -9.525 30.580 42.990 1.00 24.82 952 LEU A C 1
ATOM 4324 O O . LEU A 1 576 ? -8.454 31.084 43.337 1.00 24.82 952 LEU A O 1
ATOM 4329 N N . LEU A 1 577 ? -10.267 31.058 41.996 1.00 28.59 953 LEU A N 1
ATOM 4330 C CA . LEU A 1 577 ? -9.948 32.294 41.297 1.00 30.92 953 LEU A CA 1
ATOM 4331 C C . LEU A 1 577 ? -11.041 33.316 41.572 1.00 33.25 953 LEU A C 1
ATOM 4332 O O . LEU A 1 577 ? -12.232 32.990 41.532 1.00 32.12 953 LEU A O 1
ATOM 4337 N N . SER A 1 578 ? -10.639 34.549 41.857 1.00 29.10 954 SER A N 1
ATOM 4338 C CA . SER A 1 578 ? -11.620 35.589 42.125 1.00 38.25 954 SER A CA 1
ATOM 4339 C C . SER A 1 578 ? -10.953 36.950 42.001 1.00 40.05 954 SER A C 1
ATOM 4340 O O . SER A 1 578 ? -9.750 37.092 42.237 1.00 42.35 954 SER A O 1
ATOM 4343 N N . ASP A 1 579 ? -11.752 37.944 41.610 1.00 42.67 955 ASP A N 1
ATOM 4344 C CA . ASP A 1 579 ? -11.303 39.332 41.520 1.00 50.21 955 ASP A CA 1
ATOM 4345 C C . ASP A 1 579 ? -10.098 39.471 40.591 1.00 47.93 955 ASP A C 1
ATOM 4346 O O . ASP A 1 579 ? -9.085 40.082 40.938 1.00 48.04 955 ASP A O 1
ATOM 4351 N N . CYS A 1 580 ? -10.210 38.897 39.396 1.00 42.27 956 CYS A N 1
ATOM 4352 C CA . CYS A 1 580 ? -9.142 39.031 38.415 1.00 39.16 956 CYS A CA 1
ATOM 4353 C C . CYS A 1 580 ? -9.659 38.623 37.045 1.00 34.02 956 CYS A C 1
ATOM 4354 O O . CYS A 1 580 ? -10.637 37.880 36.922 1.00 33.62 956 CYS A O 1
ATOM 4357 N N . ASP A 1 581 ? -8.983 39.129 36.018 1.00 33.79 957 ASP A N 1
ATOM 4358 C CA . ASP A 1 581 ? -9.257 38.766 34.638 1.00 28.02 957 ASP A CA 1
ATOM 4359 C C . ASP A 1 581 ? -8.481 37.509 34.267 1.00 26.30 957 ASP A C 1
ATOM 4360 O O . ASP A 1 581 ? -7.388 37.257 34.780 1.00 30.75 957 ASP A O 1
ATOM 4365 N N . VAL A 1 582 ? -9.061 36.715 33.368 1.00 26.58 958 VAL A N 1
ATOM 4366 C CA . VAL A 1 582 ? -8.409 35.517 32.863 1.00 24.63 958 VAL A CA 1
ATOM 4367 C C . VAL A 1 582 ? -8.567 35.473 31.349 1.00 27.95 958 VAL A C 1
ATOM 4368 O O . VAL A 1 582 ? -9.469 36.085 30.774 1.00 26.54 958 VAL A O 1
ATOM 4372 N N . LEU A 1 583 ? -7.666 34.737 30.709 1.00 21.45 959 LEU A N 1
ATOM 4373 C CA . LEU A 1 583 ? -7.779 34.400 29.299 1.00 28.36 959 LEU A CA 1
ATOM 4374 C C . LEU A 1 583 ? -8.191 32.943 29.161 1.00 23.88 959 LEU A C 1
ATOM 4375 O O . LEU A 1 583 ? -7.674 32.073 29.870 1.00 25.86 959 LEU A O 1
ATOM 4380 N N . VAL A 1 584 ? -9.122 32.681 28.249 1.00 23.90 960 VAL A N 1
ATOM 4381 C CA . VAL A 1 584 ? -9.532 31.323 27.920 1.00 26.34 960 VAL A CA 1
ATOM 4382 C C . VAL A 1 584 ? -9.386 31.121 26.419 1.00 25.08 960 VAL A C 1
ATOM 4383 O O . VAL A 1 584 ? -9.580 32.044 25.621 1.00 22.68 960 VAL A O 1
ATOM 4387 N N . ALA A 1 585 ? -9.025 29.898 26.040 1.00 24.31 961 ALA A N 1
ATOM 4388 C CA . ALA A 1 585 ? -8.863 29.547 24.638 1.00 24.70 961 ALA A CA 1
ATOM 4389 C C . ALA A 1 585 ? -8.903 28.035 24.517 1.00 27.25 961 ALA A C 1
ATOM 4390 O O . ALA A 1 585 ? -8.694 27.310 25.493 1.00 27.81 961 ALA A O 1
ATOM 4392 N N . ARG A 1 586 ? -9.181 27.568 23.307 1.00 23.07 962 ARG A N 1
ATOM 4393 C CA . ARG A 1 586 ? -9.077 26.159 22.977 1.00 25.80 962 ARG A CA 1
ATOM 4394 C C . ARG A 1 586 ? -7.963 25.956 21.961 1.00 31.97 962 ARG A C 1
ATOM 4395 O O . ARG A 1 586 ? -7.636 26.856 21.182 1.00 35.00 962 ARG A O 1
ATOM 4403 N N . SER A 1 587 ? -7.378 24.770 21.982 1.00 30.85 963 SER A N 1
ATOM 4404 C CA . SER A 1 587 ? -6.509 24.375 20.884 1.00 31.39 963 SER A CA 1
ATOM 4405 C C . SER A 1 587 ? -7.308 23.543 19.895 1.00 37.07 963 SER A C 1
ATOM 4406 O O . SER A 1 587 ? -8.045 22.638 20.317 1.00 40.00 963 SER A O 1
ATOM 4409 N N . PRO A 1 588 ? -7.205 23.800 18.583 1.00 40.73 964 PRO A N 1
ATOM 4410 C CA . PRO A 1 588 ? -6.332 24.810 17.980 1.00 42.15 964 PRO A CA 1
ATOM 4411 C C . PRO A 1 588 ? -6.952 26.204 17.962 1.00 33.54 964 PRO A C 1
ATOM 4412 O O . PRO A 1 588 ? -8.157 26.337 17.753 1.00 42.85 964 PRO A O 1
ATOM 4416 N N . ALA A 1 589 ? -6.133 27.229 18.171 1.00 30.07 965 ALA A N 1
ATOM 4417 C CA . ALA A 1 589 ? -6.567 28.616 18.091 1.00 37.43 965 ALA A CA 1
ATOM 4418 C C . ALA A 1 589 ? -6.030 29.229 16.804 1.00 33.26 965 ALA A C 1
ATOM 4419 O O . ALA A 1 589 ? -4.837 29.108 16.509 1.00 33.49 965 ALA A O 1
ATOM 4421 N N . HIS A 1 590 ? -6.910 29.879 16.039 1.00 27.38 966 HIS A N 1
ATOM 4422 C CA . HIS A 1 590 ? -6.505 30.453 14.759 1.00 29.94 966 HIS A CA 1
ATOM 4423 C C . HIS A 1 590 ? -7.027 31.875 14.579 1.00 27.41 966 HIS A C 1
ATOM 4424 O O . HIS A 1 590 ? -6.251 32.791 14.289 1.00 29.49 966 HIS A O 1
ATOM 4431 N N . PHE A 1 591 ? -8.334 32.072 14.734 1.00 32.02 967 PHE A N 1
ATOM 4432 C CA . PHE A 1 591 ? -8.897 33.405 14.598 1.00 24.39 967 PHE A CA 1
ATOM 4433 C C . PHE A 1 591 ? -8.406 34.309 15.727 1.00 31.47 967 PHE A C 1
ATOM 4434 O O . PHE A 1 591 ? -8.130 33.840 16.837 1.00 34.13 967 PHE A O 1
ATOM 4442 N N . PRO A 1 592 ? -8.288 35.613 15.469 1.00 28.16 968 PRO A N 1
ATOM 4443 C CA . PRO A 1 592 ? -7.988 36.549 16.565 1.00 28.53 968 PRO A CA 1
ATOM 4444 C C . PRO A 1 592 ? -8.971 36.456 17.720 1.00 26.43 968 PRO A C 1
ATOM 4445 O O . PRO A 1 592 ? -8.602 36.749 18.865 1.00 32.48 968 PRO A O 1
ATOM 4449 N N . SER A 1 593 ? -10.214 36.055 17.458 1.00 30.58 969 SER A N 1
ATOM 4450 C CA . SER A 1 593 ? -11.223 35.946 18.503 1.00 34.09 969 SER A CA 1
ATOM 4451 C C . SER A 1 593 ? -11.179 34.614 19.242 1.00 25.32 969 SER A C 1
ATOM 4452 O O . SER A 1 593 ? -12.002 34.397 20.138 1.00 27.22 969 SER A O 1
ATOM 4455 N N . ASP A 1 594 ? -10.252 33.721 18.894 1.00 24.89 970 ASP A N 1
ATOM 4456 C CA . ASP A 1 594 ? -10.180 32.406 19.519 1.00 25.10 970 ASP A CA 1
ATOM 4457 C C . ASP A 1 594 ? -9.573 32.443 20.916 1.00 28.83 970 ASP A C 1
ATOM 4458 O O . ASP A 1 594 ? -9.510 31.398 21.571 1.00 24.31 970 ASP A O 1
ATOM 4463 N N . ILE A 1 595 ? -9.115 33.606 21.375 1.00 26.49 971 ILE A N 1
ATOM 4464 C CA . ILE A 1 595 ? -8.739 33.832 22.765 1.00 26.43 971 ILE A CA 1
ATOM 4465 C C . ILE A 1 595 ? -9.618 34.952 23.301 1.00 30.85 971 ILE A C 1
ATOM 4466 O O . ILE A 1 595 ? -9.781 35.985 22.641 1.00 30.93 971 ILE A O 1
ATOM 4471 N N . GLN A 1 596 ? -10.185 34.753 24.489 1.00 27.04 972 GLN A N 1
ATOM 4472 C CA . GLN A 1 596 ? -11.096 35.729 25.068 1.00 28.92 972 GLN A CA 1
ATOM 4473 C C . GLN A 1 596 ? -10.662 36.092 26.479 1.00 27.71 972 GLN A C 1
ATOM 4474 O O . GLN A 1 596 ? -10.270 35.225 27.267 1.00 26.46 972 GLN A O 1
ATOM 4480 N N . ARG A 1 597 ? -10.734 37.384 26.783 1.00 29.68 973 ARG A N 1
ATOM 4481 C CA . ARG A 1 597 ? -10.488 37.896 28.124 1.00 28.51 973 ARG A CA 1
ATOM 4482 C C . ARG A 1 597 ? -11.818 38.000 28.860 1.00 29.10 973 ARG A C 1
ATOM 4483 O O . ARG A 1 597 ? -12.746 38.661 28.380 1.00 26.89 973 ARG A O 1
ATOM 4491 N N . VAL A 1 598 ? -11.913 37.343 30.014 1.00 28.10 974 VAL A N 1
ATOM 4492 C CA . VAL A 1 598 ? -13.123 37.319 30.820 1.00 29.63 974 VAL A CA 1
ATOM 4493 C C . VAL A 1 598 ? -12.746 37.569 32.278 1.00 30.96 974 VAL A C 1
ATOM 4494 O O . VAL A 1 598 ? -11.575 37.727 32.619 1.00 30.41 974 VAL A O 1
ATOM 4498 N N . ARG A 1 599 ? -13.759 37.603 33.139 1.00 31.24 975 ARG A N 1
ATOM 4499 C CA . ARG A 1 599 ? -13.584 37.948 34.544 1.00 29.71 975 ARG A CA 1
ATOM 4500 C C . ARG A 1 599 ? -13.885 36.736 35.415 1.00 26.77 975 ARG A C 1
ATOM 4501 O O . ARG A 1 599 ? -14.986 36.178 35.352 1.00 30.16 975 ARG A O 1
ATOM 4509 N N . ALA A 1 600 ? -12.912 36.343 36.233 1.00 27.87 976 ALA A N 1
ATOM 4510 C CA . ALA A 1 600 ? -13.129 35.285 37.211 1.00 33.98 976 ALA A CA 1
ATOM 4511 C C . ALA A 1 600 ? -13.925 35.825 38.394 1.00 33.53 976 ALA A C 1
ATOM 4512 O O . ALA A 1 600 ? -13.518 36.801 39.034 1.00 29.87 976 ALA A O 1
ATOM 4514 N N . VAL A 1 601 ? -15.062 35.198 38.679 1.00 35.15 977 VAL A N 1
ATOM 4515 C CA . VAL A 1 601 ? -15.896 35.545 39.823 1.00 31.66 977 VAL A CA 1
ATOM 4516 C C . VAL A 1 601 ? -16.282 34.249 40.519 1.00 37.10 977 VAL A C 1
ATOM 4517 O O . VAL A 1 601 ? -16.864 33.356 39.894 1.00 32.45 977 VAL A O 1
ATOM 4521 N N . PHE A 1 602 ? -15.956 34.139 41.803 1.00 25.94 978 PHE A N 1
ATOM 4522 C CA . PHE A 1 602 ? -16.280 32.943 42.569 1.00 31.57 978 PHE A CA 1
ATOM 4523 C C . PHE A 1 602 ? -17.694 33.069 43.121 1.00 28.28 978 PHE A C 1
ATOM 4524 O O . PHE A 1 602 ? -17.998 34.015 43.856 1.00 36.39 978 PHE A O 1
ATOM 4532 N N . LYS A 1 603 ? -18.552 32.113 42.768 1.00 29.63 979 LYS A N 1
ATOM 4533 C CA . LYS A 1 603 ? -19.931 32.089 43.229 1.00 31.51 979 LYS A CA 1
ATOM 4534 C C . LYS A 1 603 ? -20.104 30.985 44.260 1.00 40.98 979 LYS A C 1
ATOM 4535 O O . LYS A 1 603 ? -19.948 29.802 43.922 1.00 29.74 979 LYS A O 1
ATOM 4541 N N . PRO A 1 604 ? -20.417 31.320 45.515 1.00 32.50 980 PRO A N 1
ATOM 4542 C CA . PRO A 1 604 ? -20.550 30.273 46.541 1.00 27.70 980 PRO A CA 1
ATOM 4543 C C . PRO A 1 604 ? -21.574 29.211 46.189 1.00 23.76 980 PRO A C 1
ATOM 4544 O O . PRO A 1 604 ? -21.428 28.057 46.612 1.00 31.66 980 PRO A O 1
ATOM 4548 N N . GLU A 1 605 ? -22.614 29.564 45.433 1.00 32.07 981 GLU A N 1
ATOM 4549 C CA . GLU A 1 605 ? -23.583 28.568 44.988 1.00 32.91 981 GLU A CA 1
ATOM 4550 C C . GLU A 1 605 ? -22.918 27.429 44.225 1.00 36.53 981 GLU A C 1
ATOM 4551 O O . GLU A 1 605 ? -23.409 26.294 44.245 1.00 31.27 981 GLU A O 1
ATOM 4557 N N . LEU A 1 606 ? -21.801 27.706 43.554 1.00 32.59 982 LEU A N 1
ATOM 4558 C CA . LEU A 1 606 ? -21.112 26.726 42.724 1.00 33.85 982 LEU A CA 1
ATOM 4559 C C . LEU A 1 606 ? -19.914 26.091 43.425 1.00 30.76 982 LEU A C 1
ATOM 4560 O O . LEU A 1 606 ? -19.149 25.363 42.783 1.00 28.47 982 LEU A O 1
ATOM 4565 N N . HIS A 1 607 ? -19.746 26.331 44.729 1.00 28.82 983 HIS A N 1
ATOM 4566 C CA . HIS A 1 607 ? -18.500 25.967 45.398 1.00 28.58 983 HIS A CA 1
ATOM 4567 C C . HIS A 1 607 ? -18.202 24.476 45.298 1.00 26.60 983 HIS A C 1
ATOM 4568 O O . HIS A 1 607 ? -17.032 24.080 45.316 1.00 32.71 983 HIS A O 1
ATOM 4575 N N . SER A 1 608 ? -19.232 23.633 45.205 1.00 26.74 984 SER A N 1
ATOM 4576 C CA . SER A 1 608 ? -18.984 22.197 45.147 1.00 31.60 984 SER A CA 1
ATOM 4577 C C . SER A 1 608 ? -18.452 21.741 43.793 1.00 34.63 984 SER A C 1
ATOM 4578 O O . SER A 1 608 ? -18.039 20.583 43.670 1.00 29.93 984 SER A O 1
ATOM 4581 N N . LEU A 1 609 ? -18.441 22.617 42.788 1.00 27.94 985 LEU A N 1
ATOM 4582 C CA . LEU A 1 609 ? -17.970 22.280 41.443 1.00 26.47 985 LEU A CA 1
ATOM 4583 C C . LEU A 1 609 ? -16.495 22.650 41.346 1.00 28.75 985 LEU A C 1
ATOM 4584 O O . LEU A 1 609 ? -16.143 23.825 41.208 1.00 26.82 985 LEU A O 1
ATOM 4589 N N . LYS A 1 610 ? -15.626 21.646 41.423 1.00 20.26 986 LYS A N 1
ATOM 4590 C CA . LYS A 1 610 ? -14.190 21.865 41.493 1.00 27.00 986 LYS A CA 1
ATOM 4591 C C . LYS A 1 610 ? -13.492 21.232 40.298 1.00 22.22 986 LYS A C 1
ATOM 4592 O O . LYS A 1 610 ? -13.954 20.230 39.743 1.00 24.03 986 LYS A O 1
ATOM 4598 N N . ASP A 1 611 ? -12.371 21.837 39.902 1.00 20.17 987 ASP A N 1
ATOM 4599 C CA . ASP A 1 611 ? -11.528 21.312 38.835 1.00 28.64 987 ASP A CA 1
ATOM 4600 C C . ASP A 1 611 ? -12.231 21.365 37.482 1.00 30.47 987 ASP A C 1
ATOM 4601 O O . ASP A 1 611 ? -11.963 20.555 36.591 1.00 27.10 987 ASP A O 1
ATOM 4606 N N . VAL A 1 612 ? -13.142 22.328 37.341 1.00 26.67 988 VAL A N 1
ATOM 4607 C CA . VAL A 1 612 ? -13.771 22.679 36.077 1.00 20.46 988 VAL A CA 1
ATOM 4608 C C . VAL A 1 612 ? -13.852 24.196 36.034 1.00 24.77 988 VAL A C 1
ATOM 4609 O O . VAL A 1 612 ? -13.797 24.870 37.065 1.00 23.27 988 VAL A O 1
ATOM 4613 N N . ILE A 1 613 ? -13.966 24.735 34.827 1.00 21.12 989 ILE A N 1
ATOM 4614 C CA . ILE A 1 613 ? -14.263 26.147 34.630 1.00 20.92 989 ILE A CA 1
ATOM 4615 C C . ILE A 1 613 ? -15.695 26.242 34.130 1.00 24.18 989 ILE A C 1
ATOM 4616 O O . ILE A 1 613 ? -16.080 25.530 33.195 1.00 24.28 989 ILE A O 1
ATOM 4621 N N . ILE A 1 614 ? -16.488 27.099 34.765 1.00 21.66 990 ILE A N 1
ATOM 4622 C CA . ILE A 1 614 ? -17.913 27.221 34.482 1.00 24.76 990 ILE A CA 1
ATOM 4623 C C . ILE A 1 614 ? -18.154 28.528 33.743 1.00 25.84 990 ILE A C 1
ATOM 4624 O O . ILE A 1 614 ? -17.724 29.595 34.197 1.00 24.31 990 ILE A O 1
ATOM 4629 N N . PHE A 1 615 ? -18.852 28.442 32.615 1.00 25.24 991 PHE A N 1
ATOM 4630 C CA . PHE A 1 615 ? -19.167 29.599 31.794 1.00 29.96 991 PHE A CA 1
ATOM 4631 C C . PHE A 1 615 ? -20.615 30.020 32.011 1.00 24.16 991 PHE A C 1
ATOM 4632 O O . PHE A 1 615 ? -21.477 29.204 32.351 1.00 25.47 991 PHE A O 1
ATOM 4640 N N . SER A 1 616 ? -20.877 31.305 31.787 1.00 28.10 992 SER A N 1
ATOM 4641 C CA . SER A 1 616 ? -22.228 31.830 31.923 1.00 30.89 992 SER A CA 1
ATOM 4642 C C . SER A 1 616 ? -23.155 31.225 30.875 1.00 37.30 992 SER A C 1
ATOM 4643 O O . SER A 1 616 ? -22.741 30.923 29.751 1.00 28.40 992 SER A O 1
ATOM 4646 N N . THR A 1 617 ? -24.421 31.041 31.252 1.00 33.97 993 THR A N 1
ATOM 4647 C CA . THR A 1 617 ? -25.474 30.709 30.304 1.00 35.24 993 THR A CA 1
ATOM 4648 C C . THR A 1 617 ? -26.318 31.925 29.942 1.00 28.00 993 THR A C 1
ATOM 4649 O O . THR A 1 617 ? -27.441 31.774 29.449 1.00 37.08 993 THR A O 1
ATOM 4653 N N . LYS A 1 618 ? -25.804 33.124 30.192 1.00 31.01 994 LYS A N 1
ATOM 4654 C CA . LYS A 1 618 ? -26.431 34.367 29.771 1.00 41.78 994 LYS A CA 1
ATOM 4655 C C . LYS A 1 618 ? -25.649 34.962 28.608 1.00 38.67 994 LYS A C 1
ATOM 4656 O O . LYS A 1 618 ? -24.537 34.533 28.287 1.00 39.81 994 LYS A O 1
ATOM 4662 N N . GLY A 1 619 ? -26.244 35.964 27.974 1.00 46.54 995 GLY A N 1
ATOM 4663 C CA . GLY A 1 619 ? -25.662 36.588 26.805 1.00 46.42 995 GLY A CA 1
ATOM 4664 C C . GLY A 1 619 ? -26.224 36.018 25.514 1.00 41.95 995 GLY A C 1
ATOM 4665 O O . GLY A 1 619 ? -26.999 35.058 25.496 1.00 44.99 995 GLY A O 1
ATOM 4666 N N . ASP A 1 620 ? -25.811 36.637 24.407 1.00 45.48 996 ASP A N 1
ATOM 4667 C CA . ASP A 1 620 ? -26.320 36.242 23.097 1.00 49.97 996 ASP A CA 1
ATOM 4668 C C . ASP A 1 620 ? -25.678 34.952 22.605 1.00 44.90 996 ASP A C 1
ATOM 4669 O O . ASP A 1 620 ? -26.350 34.114 21.993 1.00 46.40 996 ASP A O 1
ATOM 4674 N N . VAL A 1 621 ? -24.387 34.776 22.862 1.00 37.95 997 VAL A N 1
ATOM 4675 C CA . VAL A 1 621 ? -23.626 33.663 22.302 1.00 40.18 997 VAL A CA 1
ATOM 4676 C C . VAL A 1 621 ? -22.842 32.981 23.416 1.00 38.10 997 VAL A C 1
ATOM 4677 O O . VAL A 1 621 ? -22.141 33.660 24.180 1.00 39.47 997 VAL A O 1
ATOM 4681 N N . PRO A 1 622 ? -22.922 31.657 23.547 1.00 34.26 998 PRO A N 1
ATOM 4682 C CA . PRO A 1 622 ? -22.130 30.975 24.577 1.00 28.17 998 PRO A CA 1
ATOM 4683 C C . PRO A 1 622 ? -20.645 31.235 24.384 1.00 32.86 998 PRO A C 1
ATOM 4684 O O . PRO A 1 622 ? -20.139 31.265 23.259 1.00 28.22 998 PRO A O 1
ATOM 4688 N N . LEU A 1 623 ? -19.948 31.436 25.504 1.00 26.77 999 LEU A N 1
ATOM 4689 C CA . LEU A 1 623 ? -18.524 31.746 25.441 1.00 31.31 999 LEU A CA 1
ATOM 4690 C C . LEU A 1 623 ? -17.740 30.600 24.820 1.00 26.38 999 LEU A C 1
ATOM 4691 O O . LEU A 1 623 ? -16.767 30.826 24.090 1.00 27.54 999 LEU A O 1
ATOM 4696 N N . ALA A 1 624 ? -18.151 29.360 25.095 1.00 26.37 1000 ALA A N 1
ATOM 4697 C CA . ALA A 1 624 ? -17.473 28.210 24.509 1.00 25.80 1000 ALA A CA 1
ATOM 4698 C C . ALA A 1 624 ? -17.423 28.312 22.992 1.00 29.10 1000 ALA A C 1
ATOM 4699 O O . ALA A 1 624 ? -16.413 27.961 22.372 1.00 24.98 1000 ALA A O 1
ATOM 4701 N N . LYS A 1 625 ? -18.507 28.795 22.376 1.00 23.77 1001 LYS A N 1
ATOM 4702 C CA . LYS A 1 625 ? -18.563 28.865 20.918 1.00 30.69 1001 LYS A CA 1
ATOM 4703 C C . LYS A 1 625 ? -17.515 29.819 20.359 1.00 28.06 1001 LYS A C 1
ATOM 4704 O O . LYS A 1 625 ? -16.988 29.591 19.264 1.00 29.19 1001 LYS A O 1
ATOM 4710 N N . LYS A 1 626 ? -17.195 30.885 21.095 1.00 27.94 1002 LYS A N 1
ATOM 4711 C CA . LYS A 1 626 ? -16.169 31.819 20.651 1.00 28.57 1002 LYS A CA 1
ATOM 4712 C C . LYS A 1 626 ? -14.783 31.189 20.636 1.00 33.45 1002 LYS A C 1
ATOM 4713 O O . LYS A 1 626 ? -13.902 31.675 19.917 1.00 29.97 1002 LYS A O 1
ATOM 4719 N N . LEU A 1 627 ? -14.572 30.123 21.411 1.00 24.54 1003 LEU A N 1
ATOM 4720 C CA . LEU A 1 627 ? -13.268 29.467 21.513 1.00 26.32 1003 LEU A CA 1
ATOM 4721 C C . LEU A 1 627 ? -13.177 28.386 20.440 1.00 30.88 1003 LEU A C 1
ATOM 4722 O O . LEU A 1 627 ? -13.353 27.191 20.689 1.00 26.30 1003 LEU A O 1
ATOM 4727 N N . SER A 1 628 ? -12.902 28.827 19.212 1.00 26.19 1004 SER A N 1
ATOM 4728 C CA . SER A 1 628 ? -12.709 27.915 18.085 1.00 28.20 1004 SER A CA 1
ATOM 4729 C C . SER A 1 628 ? -13.919 27.004 17.901 1.00 29.17 1004 SER A C 1
ATOM 4730 O O . SER A 1 628 ? -13.782 25.809 17.632 1.00 25.84 1004 SER A O 1
ATOM 4733 N N . GLY A 1 629 ? -15.113 27.571 18.056 1.00 27.25 1005 GLY A N 1
ATOM 4734 C CA . GLY A 1 629 ? -16.336 26.804 17.906 1.00 24.34 1005 GLY A CA 1
ATOM 4735 C C . GLY A 1 629 ? -16.562 25.762 18.980 1.00 32.70 1005 GLY A C 1
ATOM 4736 O O . GLY A 1 629 ? -17.150 24.712 18.701 1.00 29.32 1005 GLY A O 1
ATOM 4737 N N . GLY A 1 630 ? -16.125 26.030 20.209 1.00 24.73 1006 GLY A N 1
ATOM 4738 C CA . GLY A 1 630 ? -16.186 25.050 21.272 1.00 30.22 1006 GLY A CA 1
ATOM 4739 C C . GLY A 1 630 ? -17.571 24.882 21.875 1.00 27.64 1006 GLY A C 1
ATOM 4740 O O . GLY A 1 630 ? -18.534 25.570 21.536 1.00 25.74 1006 GLY A O 1
ATOM 4741 N N . ASP A 1 631 ? -17.656 23.931 22.798 1.00 25.41 1007 ASP A N 1
ATOM 4742 C CA . ASP A 1 631 ? -18.896 23.637 23.503 1.00 23.87 1007 ASP A CA 1
ATOM 4743 C C . ASP A 1 631 ? -18.530 22.980 24.833 1.00 22.14 1007 ASP A C 1
ATOM 4744 O O . ASP A 1 631 ? -17.386 23.087 25.291 1.00 21.83 1007 ASP A O 1
ATOM 4749 N N . TYR A 1 632 ? -19.490 22.285 25.442 1.00 21.92 1008 TYR A N 1
ATOM 4750 C CA . TYR A 1 632 ? -19.341 21.736 26.788 1.00 21.72 1008 TYR A CA 1
ATOM 4751 C C . TYR A 1 632 ? -19.491 20.221 26.793 1.00 24.10 1008 TYR A C 1
ATOM 4752 O O . TYR A 1 632 ? -20.054 19.639 27.722 1.00 24.70 1008 TYR A O 1
ATOM 4761 N N . ASP A 1 633 ? -18.971 19.560 25.759 1.00 23.04 1009 ASP A N 1
ATOM 4762 C CA . ASP A 1 633 ? -19.126 18.120 25.596 1.00 22.01 1009 ASP A CA 1
ATOM 4763 C C . ASP A 1 633 ? -17.821 17.363 25.818 1.00 22.97 1009 ASP A C 1
ATOM 4764 O O . ASP A 1 633 ? -17.674 16.229 25.354 1.00 22.48 1009 ASP A O 1
ATOM 4769 N N . GLY A 1 634 ? -16.877 17.961 26.532 1.00 23.07 1010 GLY A N 1
ATOM 4770 C CA . GLY A 1 634 ? -15.546 17.404 26.677 1.00 23.56 1010 GLY A CA 1
ATOM 4771 C C . GLY A 1 634 ? -14.451 18.340 26.216 1.00 23.22 1010 GLY A C 1
ATOM 4772 O O . GLY A 1 634 ? -13.267 18.027 26.403 1.00 26.00 1010 GLY A O 1
ATOM 4773 N N . ASP A 1 635 ? -14.794 19.472 25.607 1.00 21.63 1011 ASP A N 1
ATOM 4774 C CA . ASP A 1 635 ? -13.798 20.487 25.302 1.00 23.63 1011 ASP A CA 1
ATOM 4775 C C . ASP A 1 635 ? -13.092 20.928 26.578 1.00 30.66 1011 ASP A C 1
ATOM 4776 O O . ASP A 1 635 ? -13.690 20.994 27.656 1.00 23.69 1011 ASP A O 1
ATOM 4781 N N . MET A 1 636 ? -11.807 21.238 26.446 1.00 29.65 1012 MET A N 1
ATOM 4782 C CA . MET A 1 636 ? -11.008 21.799 27.523 1.00 26.30 1012 MET A CA 1
ATOM 4783 C C . MET A 1 636 ? -10.533 23.185 27.121 1.00 26.17 1012 MET A C 1
ATOM 4784 O O . MET A 1 636 ? -10.139 23.406 25.971 1.00 23.99 1012 MET A O 1
ATOM 4789 N N . ALA A 1 637 ? -10.551 24.091 28.078 1.00 23.76 1013 ALA A N 1
ATOM 4790 C CA . ALA A 1 637 ? -10.047 25.445 27.811 1.00 24.18 1013 ALA A CA 1
ATOM 4791 C C . ALA A 1 637 ? -8.669 25.682 28.406 1.00 23.80 1013 ALA A C 1
ATOM 4792 O O . ALA A 1 637 ? -8.420 25.200 29.503 1.00 25.77 1013 ALA A O 1
ATOM 4794 N N . TRP A 1 638 ? -7.809 26.373 27.676 1.00 21.40 1014 TRP A N 1
ATOM 4795 C CA . TRP A 1 638 ? -6.551 26.858 28.271 1.00 21.51 1014 TRP A CA 1
ATOM 4796 C C . TRP A 1 638 ? -6.991 28.076 29.079 1.00 25.20 1014 TRP A C 1
ATOM 4797 O O . TRP A 1 638 ? -7.636 28.944 28.507 1.00 27.28 1014 TRP A O 1
ATOM 4808 N N . VAL A 1 639 ? -6.717 28.085 30.375 1.00 25.67 1015 VAL A N 1
ATOM 4809 C CA . VAL A 1 639 ? -7.117 29.210 31.265 1.00 24.11 1015 VAL A CA 1
ATOM 4810 C C . VAL A 1 639 ? -5.849 29.817 31.864 1.00 24.61 1015 VAL A C 1
ATOM 4811 O O . VAL A 1 639 ? -5.087 29.075 32.471 1.00 30.64 1015 VAL A O 1
ATOM 4815 N N . CYS A 1 640 ? -5.657 31.114 31.703 1.00 21.54 1016 CYS A N 1
ATOM 4816 C CA . CYS A 1 640 ? -4.445 31.792 32.208 1.00 26.15 1016 CYS A CA 1
ATOM 4817 C C . CYS A 1 640 ? -4.837 32.959 33.107 1.00 25.80 1016 CYS A C 1
ATOM 4818 O O . CYS A 1 640 ? -5.590 33.811 32.642 1.00 29.60 1016 CYS A O 1
ATOM 4821 N N . TRP A 1 641 ? -4.339 32.974 34.336 1.00 25.26 1017 TRP A N 1
ATOM 4822 C CA . TRP A 1 641 ? -4.598 34.105 35.262 1.00 31.72 1017 TRP A CA 1
ATOM 4823 C C . TRP A 1 641 ? -3.294 34.872 35.511 1.00 32.25 1017 TRP A C 1
ATOM 4824 O O . TRP A 1 641 ? -3.265 35.683 36.432 1.00 37.95 1017 TRP A O 1
ATOM 4835 N N . ASP A 1 642 ? -2.257 34.583 34.721 1.00 36.81 1018 ASP A N 1
ATOM 4836 C CA . ASP A 1 642 ? -0.972 35.319 34.816 1.00 32.69 1018 ASP A CA 1
ATOM 4837 C C . ASP A 1 642 ? -1.260 36.789 34.526 1.00 40.90 1018 ASP A C 1
ATOM 4838 O O . ASP A 1 642 ? -1.570 37.099 33.374 1.00 35.23 1018 ASP A O 1
ATOM 4843 N N . PRO A 1 643 ? -1.120 37.718 35.496 1.00 40.10 1019 PRO A N 1
ATOM 4844 C CA . PRO A 1 643 ? -1.553 39.106 35.259 1.00 40.53 1019 PRO A CA 1
ATOM 4845 C C . PRO A 1 643 ? -0.785 39.811 34.158 1.00 41.50 1019 PRO A C 1
ATOM 4846 O O . PRO A 1 643 ? -1.348 40.687 33.490 1.00 38.59 1019 PRO A O 1
ATOM 4850 N N . GLU A 1 644 ? 0.485 39.462 33.948 1.00 35.93 1020 GLU A N 1
ATOM 4851 C CA . GLU A 1 644 ? 1.279 40.138 32.929 1.00 39.20 1020 GLU A CA 1
ATOM 4852 C C . GLU A 1 644 ? 0.880 39.716 31.523 1.00 44.16 1020 GLU A C 1
ATOM 4853 O O . GLU A 1 644 ? 0.989 40.514 30.585 1.00 40.04 1020 GLU A O 1
ATOM 4859 N N . ILE A 1 645 ? 0.425 38.475 31.357 1.00 44.14 1021 ILE A N 1
ATOM 4860 C CA . ILE A 1 645 ? -0.065 38.034 30.058 1.00 40.97 1021 ILE A CA 1
ATOM 4861 C C . ILE A 1 645 ? -1.498 38.502 29.826 1.00 41.15 1021 ILE A C 1
ATOM 4862 O O . ILE A 1 645 ? -1.882 38.793 28.688 1.00 41.73 1021 ILE A O 1
ATOM 4867 N N . VAL A 1 646 ? -2.295 38.612 30.890 1.00 37.41 1022 VAL A N 1
ATOM 4868 C CA . VAL A 1 646 ? -3.711 38.935 30.743 1.00 32.65 1022 VAL A CA 1
ATOM 4869 C C . VAL A 1 646 ? -3.914 40.418 30.451 1.00 37.88 1022 VAL A C 1
ATOM 4870 O O . VAL A 1 646 ? -4.776 40.790 29.647 1.00 42.04 1022 VAL A O 1
ATOM 4874 N N . ASP A 1 647 ? -3.131 41.286 31.095 1.00 36.65 1023 ASP A N 1
ATOM 4875 C CA . ASP A 1 647 ? -3.525 42.690 31.199 1.00 48.47 1023 ASP A CA 1
ATOM 4876 C C . ASP A 1 647 ? -3.522 43.412 29.855 1.00 38.94 1023 ASP A C 1
ATOM 4877 O O . ASP A 1 647 ? -4.330 44.325 29.651 1.00 41.04 1023 ASP A O 1
ATOM 4882 N N . GLY A 1 648 ? -2.638 43.039 28.936 1.00 39.70 1024 GLY A N 1
ATOM 4883 C CA . GLY A 1 648 ? -2.575 43.737 27.669 1.00 40.11 1024 GLY A CA 1
ATOM 4884 C C . GLY A 1 648 ? -3.486 43.226 26.574 1.00 41.42 1024 GLY A C 1
ATOM 4885 O O . GLY A 1 648 ? -3.424 43.729 25.447 1.00 42.16 1024 GLY A O 1
ATOM 4886 N N . PHE A 1 649 ? -4.344 42.253 26.868 1.00 33.53 1025 PHE A N 1
ATOM 4887 C CA . PHE A 1 649 ? -5.156 41.594 25.853 1.00 32.69 1025 PHE A CA 1
ATOM 4888 C C . PHE A 1 649 ? -6.460 42.350 25.620 1.00 33.88 1025 PHE A C 1
ATOM 4889 O O . PHE A 1 649 ? -7.182 42.666 26.572 1.00 35.45 1025 PHE A O 1
ATOM 4897 N N . VAL A 1 650 ? -6.763 42.621 24.352 1.00 32.45 1026 VAL A N 1
ATOM 4898 C CA . VAL A 1 650 ? -8.031 43.214 23.935 1.00 27.09 1026 VAL A CA 1
ATOM 4899 C C . VAL A 1 650 ? -8.794 42.186 23.111 1.00 36.26 1026 VAL A C 1
ATOM 4900 O O . VAL A 1 650 ? -8.267 41.658 22.124 1.00 34.63 1026 VAL A O 1
ATOM 4904 N N . ASN A 1 651 ? -10.035 41.909 23.507 1.00 29.15 1027 ASN A N 1
ATOM 4905 C CA . ASN A 1 651 ? -10.854 40.965 22.756 1.00 28.78 1027 ASN A CA 1
ATOM 4906 C C . ASN A 1 651 ? -11.162 41.486 21.359 1.00 36.75 1027 ASN A C 1
ATOM 4907 O O . ASN A 1 651 ? -11.398 42.680 21.156 1.00 31.71 1027 ASN A O 1
ATOM 4912 N N . ALA A 1 652 ? -11.237 40.542 20.423 1.00 34.44 1028 ALA A N 1
ATOM 4913 C CA . ALA A 1 652 ? -11.665 40.860 19.051 1.00 34.77 1028 ALA A CA 1
ATOM 4914 C C . ALA A 1 652 ? -13.042 40.229 18.861 1.00 41.52 1028 ALA A C 1
ATOM 4915 O O . ALA A 1 652 ? -13.360 39.279 19.588 1.00 39.82 1028 ALA A O 1
ATOM 4917 N N . GLU A 1 653 ? -13.807 40.724 17.898 1.00 47.93 1029 GLU A N 1
ATOM 4918 C CA . GLU A 1 653 ? -15.143 40.155 17.609 1.00 53.96 1029 GLU A CA 1
ATOM 4919 C C . GLU A 1 653 ? -14.990 38.934 16.696 1.00 45.88 1029 GLU A C 1
ATOM 4920 O O . GLU A 1 653 ? -14.022 38.875 15.938 1.00 45.34 1029 GLU A O 1
ATOM 4926 N N . MET A 1 654 ? -15.923 37.994 16.795 1.00 49.09 1030 MET A N 1
ATOM 4927 C CA . MET A 1 654 ? -15.836 36.775 15.966 1.00 49.58 1030 MET A CA 1
ATOM 4928 C C . MET A 1 654 ? -15.910 37.227 14.519 1.00 60.97 1030 MET A C 1
ATOM 4929 O O . MET A 1 654 ? -16.837 37.976 14.176 1.00 54.13 1030 MET A O 1
ATOM 4934 N N . PRO A 1 655 ? -14.992 36.772 13.650 1.00 71.16 1031 PRO A N 1
ATOM 4935 C CA . PRO A 1 655 ? -14.944 37.266 12.281 1.00 73.67 1031 PRO A CA 1
ATOM 4936 C C . PRO A 1 655 ? -16.096 36.785 11.393 1.00 63.03 1031 PRO A C 1
ATOM 4937 O O . PRO A 1 655 ? -16.651 35.753 11.662 1.00 61.42 1031 PRO A O 1
ATOM 4941 N N . LEU A 1 656 ? -16.431 37.573 10.376 1.00 64.81 1032 LEU A N 1
ATOM 4942 C CA . LEU A 1 656 ? -17.441 37.088 9.407 1.00 60.31 1032 LEU A CA 1
ATOM 4943 C C . LEU A 1 656 ? -16.687 36.094 8.536 1.00 40.92 1032 LEU A C 1
ATOM 4944 O O . LEU A 1 656 ? -15.721 36.498 7.874 1.00 55.26 1032 LEU A O 1
ATOM 4946 N N . GLU A 1 657 ? -17.105 34.836 8.575 1.00 50.75 1033 GLU A N 1
ATOM 4947 C CA . GLU A 1 657 ? -16.318 33.819 7.844 1.00 51.07 1033 GLU A CA 1
ATOM 4948 C C . GLU A 1 657 ? -16.571 33.958 6.354 1.00 41.87 1033 GLU A C 1
ATOM 4949 O O . GLU A 1 657 ? -17.733 34.036 5.951 1.00 44.67 1033 GLU A O 1
ATOM 4955 N N . PRO A 1 658 ? -15.511 33.961 5.534 1.00 44.65 1034 PRO A N 1
ATOM 4956 C CA . PRO A 1 658 ? -15.680 34.000 4.093 1.00 43.13 1034 PRO A CA 1
ATOM 4957 C C . PRO A 1 658 ? -16.434 32.788 3.528 1.00 44.05 1034 PRO A C 1
ATOM 4958 O O . PRO A 1 658 ? -16.357 31.722 4.079 1.00 38.93 1034 PRO A O 1
ATOM 4962 N N . ASP A 1 659 ? -17.195 33.018 2.464 1.00 50.24 1035 ASP A N 1
ATOM 4963 C CA . ASP A 1 659 ? -17.914 31.912 1.791 1.00 55.09 1035 ASP A CA 1
ATOM 4964 C C . ASP A 1 659 ? -16.901 31.071 1.028 1.00 44.42 1035 ASP A C 1
ATOM 4965 O O . ASP A 1 659 ? -16.330 31.575 0.060 1.00 47.19 1035 ASP A O 1
ATOM 4970 N N . LEU A 1 660 ? -16.695 29.846 1.481 1.00 41.68 1036 LEU A N 1
ATOM 4971 C CA . LEU A 1 660 ? -15.786 28.927 0.809 1.00 44.02 1036 LEU A CA 1
ATOM 4972 C C . LEU A 1 660 ? -16.532 27.768 0.155 1.00 37.49 1036 LEU A C 1
ATOM 4973 O O . LEU A 1 660 ? -15.921 26.745 -0.176 1.00 39.72 1036 LEU A O 1
ATOM 4978 N N . SER A 1 661 ? -17.846 27.912 -0.037 1.00 41.89 1037 SER A N 1
ATOM 4979 C CA . SER A 1 661 ? -18.641 26.848 -0.639 1.00 43.91 1037 SER A CA 1
ATOM 4980 C C . SER A 1 661 ? -18.220 26.550 -2.072 1.00 44.71 1037 SER A C 1
ATOM 4981 O O . SER A 1 661 ? -18.549 25.480 -2.594 1.00 39.56 1037 SER A O 1
ATOM 4984 N N . ARG A 1 662 ? -17.508 27.473 -2.720 1.00 35.73 1038 ARG A N 1
ATOM 4985 C CA . ARG A 1 662 ? -16.972 27.198 -4.048 1.00 41.06 1038 ARG A CA 1
ATOM 4986 C C . ARG A 1 662 ? -15.966 26.054 -4.016 1.00 42.73 1038 ARG A C 1
ATOM 4987 O O . ARG A 1 662 ? -15.785 25.356 -5.020 1.00 35.89 1038 ARG A O 1
ATOM 4995 N N . TYR A 1 663 ? -15.312 25.844 -2.875 1.00 39.09 1039 TYR A N 1
ATOM 4996 C CA . TYR A 1 663 ? -14.273 24.833 -2.717 1.00 32.66 1039 TYR A CA 1
ATOM 4997 C C . TYR A 1 663 ? -14.659 23.716 -1.765 1.00 34.10 1039 TYR A C 1
ATOM 4998 O O . TYR A 1 663 ? -14.289 22.563 -1.994 1.00 32.53 1039 TYR A O 1
ATOM 5007 N N . LEU A 1 664 ? -15.386 24.033 -0.697 1.00 38.33 1040 LEU A N 1
ATOM 5008 C CA . LEU A 1 664 ? -15.854 23.041 0.260 1.00 41.43 1040 LEU A CA 1
ATOM 5009 C C . LEU A 1 664 ? -17.269 22.633 -0.125 1.00 45.75 1040 LEU A C 1
ATOM 5010 O O . LEU A 1 664 ? -18.176 23.472 -0.146 1.00 47.52 1040 LEU A O 1
ATOM 5015 N N . LYS A 1 665 ? -17.450 21.357 -0.439 1.00 35.14 1041 LYS A N 1
ATOM 5016 C CA . LYS A 1 665 ? -18.744 20.817 -0.821 1.00 39.57 1041 LYS A CA 1
ATOM 5017 C C . LYS A 1 665 ? -19.220 19.847 0.251 1.00 48.53 1041 LYS A C 1
ATOM 5018 O O . LYS A 1 665 ? -18.442 19.029 0.752 1.00 48.86 1041 LYS A O 1
ATOM 5024 N N . LYS A 1 666 ? -20.495 19.954 0.612 1.00 42.25 1042 LYS A N 1
ATOM 5025 C CA . LYS A 1 666 ? -21.073 19.176 1.700 1.00 43.93 1042 LYS A CA 1
ATOM 5026 C C . LYS A 1 666 ? -21.981 18.099 1.123 1.00 39.40 1042 LYS A C 1
ATOM 5027 O O . LYS A 1 666 ? -22.966 18.409 0.445 1.00 46.46 1042 LYS A O 1
ATOM 5033 N N . ASP A 1 667 ? -21.644 16.840 1.393 1.00 43.81 1043 ASP A N 1
ATOM 5034 C CA . ASP A 1 667 ? -22.494 15.703 1.043 1.00 47.69 1043 ASP A CA 1
ATOM 5035 C C . ASP A 1 667 ? -23.459 15.468 2.199 1.00 39.43 1043 ASP A C 1
ATOM 5036 O O . ASP A 1 667 ? -23.086 14.902 3.229 1.00 37.16 1043 ASP A O 1
ATOM 5041 N N . LYS A 1 668 ? -24.708 15.902 2.030 1.00 37.32 1044 LYS A N 1
ATOM 5042 C CA . LYS A 1 668 ? -25.721 15.774 3.070 1.00 46.12 1044 LYS A CA 1
ATOM 5043 C C . LYS A 1 668 ? -26.792 14.744 2.720 1.00 39.40 1044 LYS A C 1
ATOM 5044 O O . LYS A 1 668 ? -27.899 14.797 3.266 1.00 37.38 1044 LYS A O 1
ATOM 5050 N N . THR A 1 669 ? -26.482 13.805 1.829 1.00 36.99 1045 THR A N 1
ATOM 5051 C CA . THR A 1 669 ? -27.428 12.747 1.500 1.00 37.89 1045 THR A CA 1
ATOM 5052 C C . THR A 1 669 ? -27.856 12.016 2.766 1.00 31.54 1045 THR A C 1
ATOM 5053 O O . THR A 1 669 ? -27.018 11.529 3.530 1.00 32.80 1045 THR A O 1
ATOM 5057 N N . THR A 1 670 ? -29.165 11.941 2.988 1.00 28.90 1046 THR A N 1
ATOM 5058 C CA . THR A 1 670 ? -29.681 11.295 4.184 1.00 33.76 1046 THR A CA 1
ATOM 5059 C C . THR A 1 670 ? -29.777 9.784 3.991 1.00 35.49 1046 THR A C 1
ATOM 5060 O O . THR A 1 670 ? -29.764 9.266 2.872 1.00 34.45 1046 THR A O 1
ATOM 5064 N N . PHE A 1 671 ? -29.870 9.077 5.118 1.00 29.49 1047 PHE A N 1
ATOM 5065 C CA . PHE A 1 671 ? -30.108 7.638 5.076 1.00 30.89 1047 PHE A CA 1
ATOM 5066 C C . PHE A 1 671 ? -31.386 7.323 4.310 1.00 27.27 1047 PHE A C 1
ATOM 5067 O O . PHE A 1 671 ? -31.427 6.377 3.514 1.00 33.36 1047 PHE A O 1
ATOM 5075 N N . LYS A 1 672 ? -32.441 8.111 4.536 1.00 29.04 1048 LYS A N 1
ATOM 5076 C CA . LYS A 1 672 ? -33.685 7.923 3.798 1.00 35.98 1048 LYS A CA 1
ATOM 5077 C C . LYS A 1 672 ? -33.460 8.027 2.294 1.00 34.13 1048 LYS A C 1
ATOM 5078 O O . LYS A 1 672 ? -34.052 7.268 1.518 1.00 34.95 1048 LYS A O 1
ATOM 5084 N N . GLN A 1 673 ? -32.611 8.962 1.860 1.00 31.50 1049 GLN A N 1
ATOM 5085 C CA . GLN A 1 673 ? -32.352 9.104 0.430 1.00 28.96 1049 GLN A CA 1
ATOM 5086 C C . GLN A 1 673 ? -31.586 7.905 -0.116 1.00 31.13 1049 GLN A C 1
ATOM 5087 O O . GLN A 1 673 ? -31.842 7.460 -1.240 1.00 38.89 1049 GLN A O 1
ATOM 5093 N N . LEU A 1 674 ? -30.645 7.361 0.662 1.00 28.16 1050 LEU A N 1
ATOM 5094 C CA . LEU A 1 674 ? -30.001 6.116 0.254 1.00 33.50 1050 LEU A CA 1
ATOM 5095 C C . LEU A 1 674 ? -31.010 4.981 0.149 1.00 37.48 1050 LEU A C 1
ATOM 5096 O O . LEU A 1 674 ? -30.861 4.088 -0.693 1.00 43.48 1050 LEU A O 1
ATOM 5101 N N . MET A 1 675 ? -32.046 4.996 0.986 1.00 40.37 1051 MET A N 1
ATOM 5102 C CA . MET A 1 675 ? -33.026 3.879 1.028 1.00 42.36 1051 MET A CA 1
ATOM 5103 C C . MET A 1 675 ? -33.965 3.922 -0.183 1.00 39.46 1051 MET A C 1
ATOM 5104 O O . MET A 1 675 ? -34.579 2.896 -0.478 1.00 43.11 1051 MET A O 1
ATOM 5109 N N . ALA A 1 676 ? -34.047 5.062 -0.867 1.00 45.25 1052 ALA A N 1
ATOM 5110 C CA . ALA A 1 676 ? -34.897 5.127 -2.051 1.00 41.57 1052 ALA A CA 1
ATOM 5111 C C . ALA A 1 676 ? -34.495 4.088 -3.089 1.00 48.49 1052 ALA A C 1
ATOM 5112 O O . ALA A 1 676 ? -35.340 3.620 -3.860 1.00 54.13 1052 ALA A O 1
ATOM 5114 N N . SER A 1 677 ? -33.215 3.713 -3.123 1.00 51.88 1053 SER A N 1
ATOM 5115 C CA . SER A 1 677 ? -32.746 2.691 -4.049 1.00 57.00 1053 SER A CA 1
ATOM 5116 C C . SER A 1 677 ? -33.304 1.309 -3.739 1.00 55.31 1053 SER A C 1
ATOM 5117 O O . SER A 1 677 ? -33.114 0.392 -4.545 1.00 57.03 1053 SER A O 1
ATOM 5120 N N . HIS A 1 678 ? -33.979 1.136 -2.604 1.00 46.83 1054 HIS A N 1
ATOM 5121 C CA . HIS A 1 678 ? -34.456 -0.175 -2.183 1.00 48.95 1054 HIS A CA 1
ATOM 5122 C C . HIS A 1 678 ? -35.898 -0.200 -1.703 1.00 42.08 1054 HIS A C 1
ATOM 5123 O O . HIS A 1 678 ? -36.483 -1.289 -1.646 1.00 43.27 1054 HIS A O 1
ATOM 5130 N N . GLY A 1 679 ? -36.492 0.939 -1.360 1.00 41.73 1055 GLY A N 1
ATOM 5131 C CA . GLY A 1 679 ? -37.855 0.948 -0.870 1.00 38.08 1055 GLY A CA 1
ATOM 5132 C C . GLY A 1 679 ? -37.941 1.032 0.640 1.00 42.61 1055 GLY A C 1
ATOM 5133 O O . GLY A 1 679 ? -37.153 1.741 1.273 1.00 37.94 1055 GLY A O 1
ATOM 5134 N N . THR A 1 680 ? -38.889 0.307 1.229 1.00 39.60 1056 THR A N 1
ATOM 5135 C CA . THR A 1 680 ? -39.135 0.354 2.661 1.00 40.90 1056 THR A CA 1
ATOM 5136 C C . THR A 1 680 ? -39.223 -1.062 3.213 1.00 50.36 1056 THR A C 1
ATOM 5137 O O . THR A 1 680 ? -39.368 -2.035 2.468 1.00 43.56 1056 THR A O 1
ATOM 5141 N N . GLY A 1 681 ? -39.131 -1.167 4.534 1.00 37.42 1057 GLY A N 1
ATOM 5142 C CA . GLY A 1 681 ? -39.202 -2.441 5.217 1.00 35.39 1057 GLY A CA 1
ATOM 5143 C C . GLY A 1 681 ? -37.832 -2.961 5.619 1.00 38.56 1057 GLY A C 1
ATOM 5144 O O . GLY A 1 681 ? -36.784 -2.438 5.231 1.00 39.97 1057 GLY A O 1
ATOM 5145 N N . SER A 1 682 ? -37.858 -4.036 6.410 1.00 36.30 1058 SER A N 1
ATOM 5146 C CA . SER A 1 682 ? -36.627 -4.556 6.998 1.00 45.81 1058 SER A CA 1
ATOM 5147 C C . SER A 1 682 ? -35.584 -4.868 5.931 1.00 38.18 1058 SER A C 1
ATOM 5148 O O . SER A 1 682 ? -34.392 -4.601 6.123 1.00 42.38 1058 SER A O 1
ATOM 5151 N N . ALA A 1 683 ? -36.009 -5.430 4.798 1.00 40.49 1059 ALA A N 1
ATOM 5152 C CA . ALA A 1 683 ? -35.055 -5.759 3.744 1.00 38.02 1059 ALA A CA 1
ATOM 5153 C C . ALA A 1 683 ? -34.436 -4.502 3.143 1.00 36.14 1059 ALA A C 1
ATOM 5154 O O . ALA A 1 683 ? -33.236 -4.473 2.847 1.00 32.77 1059 ALA A O 1
ATOM 5156 N N . ALA A 1 684 ? -35.239 -3.453 2.954 1.00 29.71 1060 ALA A N 1
ATOM 5157 C CA . ALA A 1 684 ? -34.703 -2.203 2.429 1.00 36.97 1060 ALA A CA 1
ATOM 5158 C C . ALA A 1 684 ? -33.753 -1.546 3.425 1.00 38.78 1060 ALA A C 1
ATOM 5159 O O . ALA A 1 684 ? -32.697 -1.030 3.039 1.00 37.52 1060 ALA A O 1
ATOM 5161 N N . LYS A 1 685 ? -34.110 -1.555 4.712 1.00 40.06 1061 LYS A N 1
ATOM 5162 C CA . LYS A 1 685 ? -33.232 -0.975 5.723 1.00 37.08 1061 LYS A CA 1
ATOM 5163 C C . LYS A 1 685 ? -31.906 -1.720 5.788 1.00 40.58 1061 LYS A C 1
ATOM 5164 O O . LYS A 1 685 ? -30.840 -1.101 5.887 1.00 38.99 1061 LYS A O 1
ATOM 5170 N N . GLU A 1 686 ? -31.953 -3.051 5.725 1.00 35.29 1062 GLU A N 1
ATOM 5171 C CA . GLU A 1 686 ? -30.731 -3.845 5.802 1.00 34.08 1062 GLU A CA 1
ATOM 5172 C C . GLU A 1 686 ? -29.782 -3.509 4.656 1.00 41.05 1062 GLU A C 1
ATOM 5173 O O . GLU A 1 686 ? -28.595 -3.240 4.875 1.00 38.83 1062 GLU A O 1
ATOM 5179 N N . GLN A 1 687 ? -30.291 -3.462 3.430 1.00 36.15 1063 GLN A N 1
ATOM 5180 C CA . GLN A 1 687 ? -29.412 -3.208 2.260 1.00 36.65 1063 GLN A CA 1
ATOM 5181 C C . GLN A 1 687 ? -28.843 -1.792 2.346 1.00 36.20 1063 GLN A C 1
ATOM 5182 O O . GLN A 1 687 ? -27.680 -1.617 1.982 1.00 37.07 1063 GLN A O 1
ATOM 5188 N N . THR A 1 688 ? -29.644 -0.838 2.813 1.00 34.70 1064 THR A N 1
ATOM 5189 C CA . THR A 1 688 ? -29.206 0.572 2.945 1.00 28.49 1064 THR A CA 1
ATOM 5190 C C . THR A 1 688 ? -28.052 0.697 3.952 1.00 37.07 1064 THR A C 1
ATOM 5191 O O . THR A 1 688 ? -27.156 1.503 3.720 1.00 34.52 1064 THR A O 1
ATOM 5195 N N . THR A 1 689 ? -28.090 -0.068 5.032 1.00 32.00 1065 THR A N 1
ATOM 5196 C CA . THR A 1 689 ? -27.033 -0.001 6.067 1.00 36.22 1065 THR A CA 1
ATOM 5197 C C . THR A 1 689 ? -25.686 -0.383 5.448 1.00 32.65 1065 THR A C 1
ATOM 5198 O O . THR A 1 689 ? -24.698 0.297 5.726 1.00 27.66 1065 THR A O 1
ATOM 5202 N N . TYR A 1 690 ? -25.679 -1.412 4.609 1.00 30.91 1066 TYR A N 1
ATOM 5203 C CA . TYR A 1 690 ? -24.419 -1.863 3.978 1.00 37.30 1066 TYR A CA 1
ATOM 5204 C C . TYR A 1 690 ? -24.001 -0.826 2.940 1.00 39.48 1066 TYR A C 1
ATOM 5205 O O . TYR A 1 690 ? -22.808 -0.676 2.688 1.00 33.79 1066 TYR A O 1
ATOM 5214 N N . ASP A 1 691 ? -24.978 -0.123 2.377 1.00 40.46 1067 ASP A N 1
ATOM 5215 C CA . ASP A 1 691 ? -24.644 0.944 1.440 1.00 30.82 1067 ASP A CA 1
ATOM 5216 C C . ASP A 1 691 ? -24.063 2.152 2.165 1.00 35.45 1067 ASP A C 1
ATOM 5217 O O . ASP A 1 691 ? -23.123 2.787 1.674 1.00 35.47 1067 ASP A O 1
ATOM 5222 N N . MET A 1 692 ? -24.620 2.494 3.328 1.00 33.38 1068 MET A N 1
ATOM 5223 C CA . MET A 1 692 ? -24.035 3.551 4.147 1.00 30.21 1068 MET A CA 1
ATOM 5224 C C . MET A 1 692 ? -22.590 3.224 4.503 1.00 33.81 1068 MET A C 1
ATOM 5225 O O . MET A 1 692 ? -21.705 4.084 4.417 1.00 30.73 1068 MET A O 1
ATOM 5230 N N . ILE A 1 693 ? -22.330 1.974 4.891 1.00 34.67 1069 ILE A N 1
ATOM 5231 C CA . ILE A 1 693 ? -20.966 1.563 5.215 1.00 32.72 1069 ILE A CA 1
ATOM 5232 C C . ILE A 1 693 ? -20.056 1.735 4.004 1.00 33.09 1069 ILE A C 1
ATOM 5233 O O . ILE A 1 693 ? -18.991 2.359 4.090 1.00 31.28 1069 ILE A O 1
ATOM 5238 N N . GLN A 1 694 ? -20.460 1.185 2.856 1.00 32.29 1070 GLN A N 1
ATOM 5239 C CA . GLN A 1 694 ? -19.608 1.247 1.670 1.00 36.43 1070 GLN A CA 1
ATOM 5240 C C . GLN A 1 694 ? -19.344 2.688 1.253 1.00 31.35 1070 GLN A C 1
ATOM 5241 O O . GLN A 1 694 ? -18.202 3.066 0.966 1.00 32.45 1070 GLN A O 1
ATOM 5247 N N . LYS A 1 695 ? -20.394 3.508 1.193 1.00 32.61 1071 LYS A N 1
ATOM 5248 C CA . LYS A 1 695 ? -20.205 4.899 0.799 1.00 29.97 1071 LYS A CA 1
ATOM 5249 C C . LYS A 1 695 ? -19.404 5.676 1.838 1.00 33.08 1071 LYS A C 1
ATOM 5250 O O . LYS A 1 695 ? -18.628 6.568 1.478 1.00 31.39 1071 LYS A O 1
ATOM 5256 N N . SER A 1 696 ? -19.569 5.354 3.126 1.00 26.77 1072 SER A N 1
ATOM 5257 C CA . SER A 1 696 ? -18.794 6.038 4.157 1.00 30.44 1072 SER A CA 1
ATOM 5258 C C . SER A 1 696 ? -17.330 5.616 4.123 1.00 28.00 1072 SER A C 1
ATOM 5259 O O . SER A 1 696 ? -16.445 6.434 4.398 1.00 29.71 1072 SER A O 1
ATOM 5262 N N . PHE A 1 697 ? -17.055 4.352 3.792 1.00 30.02 1073 PHE A N 1
ATOM 5263 C CA . PHE A 1 697 ? -15.672 3.925 3.603 1.00 29.64 1073 PHE A CA 1
ATOM 5264 C C . PHE A 1 697 ? -15.015 4.700 2.467 1.00 34.87 1073 PHE A C 1
ATOM 5265 O O . PHE A 1 697 ? -13.862 5.136 2.584 1.00 29.07 1073 PHE A O 1
ATOM 5273 N N . HIS A 1 698 ? -15.737 4.878 1.357 1.00 33.73 1074 HIS A N 1
ATOM 5274 C CA . HIS A 1 698 ? -15.212 5.666 0.246 1.00 35.41 1074 HIS A CA 1
ATOM 5275 C C . HIS A 1 698 ? -14.900 7.088 0.692 1.00 36.15 1074 HIS A C 1
ATOM 5276 O O . HIS A 1 698 ? -13.839 7.635 0.375 1.00 34.46 1074 HIS A O 1
ATOM 5283 N N . PHE A 1 699 ? -15.823 7.705 1.431 1.00 34.87 1075 PHE A N 1
ATOM 5284 C CA . PHE A 1 699 ? -15.582 9.040 1.964 1.00 35.57 1075 PHE A CA 1
ATOM 5285 C C . PHE A 1 699 ? -14.377 9.041 2.897 1.00 35.85 1075 PHE A C 1
ATOM 5286 O O . PHE A 1 699 ? -13.488 9.895 2.787 1.00 31.05 1075 PHE A O 1
ATOM 5294 N N . ALA A 1 700 ? -14.321 8.071 3.812 1.00 31.35 1076 ALA A N 1
ATOM 5295 C CA . ALA A 1 700 ? -13.275 8.063 4.829 1.00 38.93 1076 ALA A CA 1
ATOM 5296 C C . ALA A 1 700 ? -11.885 7.919 4.226 1.00 34.13 1076 ALA A C 1
ATOM 5297 O O . ALA A 1 700 ? -10.908 8.400 4.808 1.00 34.49 1076 ALA A O 1
ATOM 5299 N N . LEU A 1 701 ? -11.768 7.263 3.074 1.00 37.40 1077 LEU A N 1
ATOM 5300 C CA . LEU A 1 701 ? -10.468 6.971 2.484 1.00 31.92 1077 LEU A CA 1
ATOM 5301 C C . LEU A 1 701 ? -9.942 8.081 1.579 1.00 38.66 1077 LEU A C 1
ATOM 5302 O O . LEU A 1 701 ? -8.813 7.973 1.091 1.00 38.72 1077 LEU A O 1
ATOM 5307 N N . GLN A 1 702 ? -10.713 9.135 1.344 1.00 33.11 1078 GLN A N 1
ATOM 5308 C CA . GLN A 1 702 ? -10.235 10.200 0.475 1.00 40.70 1078 GLN A CA 1
ATOM 5309 C C . GLN A 1 702 ? -9.128 10.988 1.172 1.00 44.10 1078 GLN A C 1
ATOM 5310 O O . GLN A 1 702 ? -9.196 11.217 2.384 1.00 32.16 1078 GLN A O 1
ATOM 5316 N N . PRO A 1 703 ? -8.098 11.411 0.439 1.00 41.15 1079 PRO A N 1
ATOM 5317 C CA . PRO A 1 703 ? -7.001 12.159 1.065 1.00 36.27 1079 PRO A CA 1
ATOM 5318 C C . PRO A 1 703 ? -7.519 13.343 1.869 1.00 34.41 1079 PRO A C 1
ATOM 5319 O O . PRO A 1 703 ? -8.423 14.065 1.441 1.00 38.18 1079 PRO A O 1
ATOM 5323 N N . ASN A 1 704 ? -6.947 13.530 3.055 1.00 41.57 1080 ASN A N 1
ATOM 5324 C CA . ASN A 1 704 ? -7.305 14.633 3.934 1.00 33.93 1080 ASN A CA 1
ATOM 5325 C C . ASN A 1 704 ? -6.241 15.718 3.843 1.00 41.81 1080 ASN A C 1
ATOM 5326 O O . ASN A 1 704 ? -5.047 15.423 3.732 1.00 39.04 1080 ASN A O 1
ATOM 5331 N N . PHE A 1 705 ? -6.679 16.976 3.889 1.00 37.33 1081 PHE A N 1
ATOM 5332 C CA . PHE A 1 705 ? -5.793 18.112 3.660 1.00 30.46 1081 PHE A CA 1
ATOM 5333 C C . PHE A 1 705 ? -5.633 18.988 4.894 1.00 26.36 1081 PHE A C 1
ATOM 5334 O O . PHE A 1 705 ? -5.049 20.074 4.799 1.00 26.80 1081 PHE A O 1
ATOM 5342 N N . LEU A 1 706 ? -6.126 18.543 6.050 1.00 31.65 1082 LEU A N 1
ATOM 5343 C CA . LEU A 1 706 ? -6.006 19.351 7.258 1.00 30.40 1082 LEU A CA 1
ATOM 5344 C C . LEU A 1 706 ? -4.553 19.721 7.529 1.00 25.69 1082 LEU A C 1
ATOM 5345 O O . LEU A 1 706 ? -4.237 20.879 7.825 1.00 25.65 1082 LEU A O 1
ATOM 5350 N N . GLY A 1 707 ? -3.650 18.745 7.432 1.00 25.76 1083 GLY A N 1
ATOM 5351 C CA . GLY A 1 707 ? -2.254 19.018 7.729 1.00 28.17 1083 GLY A CA 1
ATOM 5352 C C . GLY A 1 707 ? -1.592 19.906 6.693 1.00 28.45 1083 GLY A C 1
ATOM 5353 O O . GLY A 1 707 ? -0.826 20.812 7.035 1.00 27.56 1083 GLY A O 1
ATOM 5354 N N . MET A 1 708 ? -1.873 19.662 5.412 1.00 26.92 1084 MET A N 1
ATOM 5355 C CA . MET A 1 708 ? -1.271 20.482 4.366 1.00 28.60 1084 MET A CA 1
ATOM 5356 C C . MET A 1 708 ? -1.765 21.921 4.448 1.00 26.90 1084 MET A C 1
ATOM 5357 O O . MET A 1 708 ? -0.985 22.863 4.265 1.00 29.89 1084 MET A O 1
ATOM 5362 N N . CYS A 1 709 ? -3.042 22.129 4.736 1.00 26.70 1085 CYS A N 1
ATOM 5363 C CA . CYS A 1 709 ? -3.614 23.500 4.765 1.00 26.70 1085 CYS A CA 1
ATOM 5364 C C . CYS A 1 709 ? -3.142 24.267 6.009 1.00 26.40 1085 CYS A C 1
ATOM 5365 O O . CYS A 1 709 ? -2.882 25.460 5.893 1.00 26.52 1085 CYS A O 1
ATOM 5368 N N . THR A 1 710 ? -3.016 23.574 7.140 1.00 26.04 1086 THR A N 1
ATOM 5369 C CA . THR A 1 710 ? -2.548 24.203 8.397 1.00 25.74 1086 THR A CA 1
ATOM 5370 C C . THR A 1 710 ? -1.108 24.679 8.211 1.00 25.94 1086 THR A C 1
ATOM 5371 O O . THR A 1 710 ? -0.800 25.806 8.569 1.00 25.92 1086 THR A O 1
ATOM 5375 N N . ASN A 1 711 ? -0.293 23.839 7.591 1.00 26.17 1087 ASN A N 1
ATOM 5376 C CA . ASN A 1 711 ? 1.118 24.190 7.314 1.00 27.67 1087 ASN A CA 1
ATOM 5377 C C . ASN A 1 711 ? 1.209 25.359 6.322 1.00 26.78 1087 ASN A C 1
ATOM 5378 O O . ASN A 1 711 ? 2.047 26.220 6.521 1.00 26.86 1087 ASN A O 1
ATOM 5383 N N . TYR A 1 712 ? 0.358 25.375 5.300 1.00 27.00 1088 TYR A N 1
ATOM 5384 C CA . TYR A 1 712 ? 0.347 26.504 4.338 1.00 27.37 1088 TYR A CA 1
ATOM 5385 C C . TYR A 1 712 ? -0.001 27.776 5.112 1.00 28.65 1088 TYR A C 1
ATOM 5386 O O . TYR A 1 712 ? 0.669 28.789 4.921 1.00 27.37 1088 TYR A O 1
ATOM 5395 N N . LYS A 1 713 ? -0.977 27.668 6.008 1.00 26.78 1089 LYS A N 1
ATOM 5396 C CA . LYS A 1 713 ? -1.412 28.841 6.796 1.00 26.87 1089 LYS A CA 1
ATOM 5397 C C . LYS A 1 713 ? -0.249 29.346 7.648 1.00 30.64 1089 LYS A C 1
ATOM 5398 O O . LYS A 1 713 ? -0.007 30.540 7.631 1.00 29.60 1089 LYS A O 1
ATOM 5404 N N . GLU A 1 714 ? 0.468 28.438 8.297 1.00 29.38 1090 GLU A N 1
ATOM 5405 C CA . GLU A 1 714 ? 1.608 28.822 9.154 1.00 27.43 1090 GLU A CA 1
ATOM 5406 C C . GLU A 1 714 ? 2.683 29.487 8.292 1.00 30.46 1090 GLU A C 1
ATOM 5407 O O . GLU A 1 714 ? 3.170 30.542 8.689 1.00 28.24 1090 GLU A O 1
ATOM 5413 N N . ARG A 1 715 ? 2.971 28.906 7.131 1.00 26.95 1091 ARG A N 1
ATOM 5414 C CA . ARG A 1 715 ? 4.038 29.440 6.256 1.00 27.40 1091 ARG A CA 1
ATOM 5415 C C . ARG A 1 715 ? 3.616 30.814 5.724 1.00 29.66 1091 ARG A C 1
ATOM 5416 O O . ARG A 1 715 ? 4.427 31.734 5.793 1.00 30.40 1091 ARG A O 1
ATOM 5424 N N . LEU A 1 716 ? 2.387 30.943 5.233 1.00 28.45 1092 LEU A N 1
ATOM 5425 C CA . LEU A 1 716 ? 1.974 32.210 4.632 1.00 29.61 1092 LEU A CA 1
ATOM 5426 C C . LEU A 1 716 ? 1.792 33.292 5.689 1.00 28.34 1092 LEU A C 1
ATOM 5427 O O . LEU A 1 716 ? 2.219 34.435 5.490 1.00 30.13 1092 LEU A O 1
ATOM 5432 N N . CYS A 1 717 ? 1.160 32.957 6.818 1.00 27.17 1093 CYS A N 1
ATOM 5433 C CA . CYS A 1 717 ? 0.978 33.948 7.876 1.00 28.62 1093 CYS A CA 1
ATOM 5434 C C . CYS A 1 717 ? 2.309 34.393 8.465 1.00 31.27 1093 CYS A C 1
ATOM 5435 O O . CYS A 1 717 ? 2.428 35.527 8.946 1.00 26.91 1093 CYS A O 1
ATOM 5438 N N . TYR A 1 718 ? 3.313 33.515 8.452 1.00 26.97 1094 TYR A N 1
ATOM 5439 C CA . TYR A 1 718 ? 4.658 33.915 8.848 1.00 27.05 1094 TYR A CA 1
ATOM 5440 C C . TYR A 1 718 ? 5.234 34.935 7.869 1.00 34.66 1094 TYR A C 1
ATOM 5441 O O . TYR A 1 718 ? 5.792 35.962 8.274 1.00 32.01 1094 TYR A O 1
ATOM 5450 N N . ILE A 1 719 ? 5.102 34.667 6.568 1.00 27.90 1095 ILE A N 1
ATOM 5451 C CA . ILE A 1 719 ? 5.614 35.591 5.557 1.00 30.50 1095 ILE A CA 1
ATOM 5452 C C . ILE A 1 719 ? 4.975 36.966 5.719 1.00 29.95 1095 ILE A C 1
ATOM 5453 O O . ILE A 1 719 ? 5.655 37.998 5.670 1.00 29.16 1095 ILE A O 1
ATOM 5458 N N . ASN A 1 720 ? 3.657 36.999 5.912 1.00 28.70 1096 ASN A N 1
ATOM 5459 C CA . ASN A 1 720 ? 2.939 38.253 6.093 1.00 28.98 1096 ASN A CA 1
ATOM 5460 C C . ASN A 1 720 ? 3.031 38.797 7.514 1.00 33.79 1096 ASN A C 1
ATOM 5461 O O . ASN A 1 720 ? 2.621 39.940 7.745 1.00 29.75 1096 ASN A O 1
ATOM 5466 N N . ASN A 1 721 ? 3.562 38.019 8.456 1.00 33.73 1097 ASN A N 1
ATOM 5467 C CA . ASN A 1 721 ? 3.537 38.362 9.879 1.00 33.34 1097 ASN A CA 1
ATOM 5468 C C . ASN A 1 721 ? 2.182 38.940 10.276 1.00 28.49 1097 ASN A C 1
ATOM 5469 O O . ASN A 1 721 ? 2.075 40.026 10.848 1.00 34.48 1097 ASN A O 1
ATOM 5474 N N . SER A 1 722 ? 1.132 38.192 9.956 1.00 33.49 1098 SER A N 1
ATOM 5475 C CA . SER A 1 722 ? -0.230 38.601 10.258 1.00 32.91 1098 SER A CA 1
ATOM 5476 C C . SER A 1 722 ? -1.094 37.360 10.395 1.00 28.46 1098 SER A C 1
ATOM 5477 O O . SER A 1 722 ? -0.966 36.421 9.606 1.00 36.20 1098 SER A O 1
ATOM 5480 N N . VAL A 1 723 ? -1.967 37.361 11.402 1.00 27.06 1099 VAL A N 1
ATOM 5481 C CA . VAL A 1 723 ? -2.994 36.339 11.540 1.00 25.75 1099 VAL A CA 1
ATOM 5482 C C . VAL A 1 723 ? -4.393 36.936 11.484 1.00 29.96 1099 VAL A C 1
ATOM 5483 O O . VAL A 1 723 ? -5.369 36.248 11.776 1.00 33.71 1099 VAL A O 1
ATOM 5487 N N . SER A 1 724 ? -4.513 38.208 11.102 1.00 30.79 1100 SER A N 1
ATOM 5488 C CA . SER A 1 724 ? -5.808 38.867 11.023 1.00 32.81 1100 SER A CA 1
ATOM 5489 C C . SER A 1 724 ? -6.109 39.478 9.661 1.00 29.90 1100 SER A C 1
ATOM 5490 O O . SER A 1 724 ? -7.157 40.117 9.511 1.00 27.30 1100 SER A O 1
ATOM 5493 N N . ASN A 1 725 ? -5.237 39.318 8.668 1.00 31.02 1101 ASN A N 1
ATOM 5494 C CA . ASN A 1 725 ? -5.513 39.903 7.365 1.00 35.39 1101 ASN A CA 1
ATOM 5495 C C . ASN A 1 725 ? -6.337 38.928 6.520 1.00 39.87 1101 ASN A C 1
ATOM 5496 O O . ASN A 1 725 ? -6.675 37.821 6.948 1.00 32.34 1101 ASN A O 1
ATOM 5501 N N . LYS A 1 726 ? -6.674 39.352 5.302 1.00 32.23 1102 LYS A N 1
ATOM 5502 C CA . LYS A 1 726 ? -7.641 38.604 4.500 1.00 34.30 1102 LYS A CA 1
ATOM 5503 C C . LYS A 1 726 ? -7.224 37.158 4.273 1.00 34.85 1102 LYS A C 1
ATOM 5504 O O . LYS A 1 726 ? -8.050 36.258 4.503 1.00 31.47 1102 LYS A O 1
ATOM 5510 N N . PRO A 1 727 ? -5.998 36.831 3.794 1.00 36.35 1103 PRO A N 1
ATOM 5511 C CA . PRO A 1 727 ? -5.602 35.426 3.663 1.00 37.33 1103 PRO A CA 1
ATOM 5512 C C . PRO A 1 727 ? -5.646 34.613 4.970 1.00 28.95 1103 PRO A C 1
ATOM 5513 O O . PRO A 1 727 ? -5.959 33.463 4.931 1.00 29.46 1103 PRO A O 1
ATOM 5517 N N . ALA A 1 728 ? -5.308 35.244 6.087 1.00 28.88 1104 ALA A N 1
ATOM 5518 C CA . ALA A 1 728 ? -5.301 34.535 7.381 1.00 30.14 1104 ALA A CA 1
ATOM 5519 C C . ALA A 1 728 ? -6.711 34.087 7.748 1.00 26.39 1104 ALA A C 1
ATOM 5520 O O . ALA A 1 728 ? -6.857 32.961 8.201 1.00 31.60 1104 ALA A O 1
ATOM 5522 N N . ILE A 1 729 ? -7.695 34.961 7.554 1.00 31.52 1105 ILE A N 1
ATOM 5523 C CA . ILE A 1 729 ? -9.116 34.638 7.854 1.00 28.51 1105 ILE A CA 1
ATOM 5524 C C . ILE A 1 729 ? -9.606 33.511 6.936 1.00 30.96 1105 ILE A C 1
ATOM 5525 O O . ILE A 1 729 ? -10.315 32.635 7.426 1.00 29.15 1105 ILE A O 1
ATOM 5530 N N . ILE A 1 730 ? -9.213 33.538 5.665 1.00 26.87 1106 ILE A N 1
ATOM 5531 C CA . ILE A 1 730 ? -9.624 32.477 4.704 1.00 30.37 1106 ILE A CA 1
ATOM 5532 C C . ILE A 1 730 ? -9.050 31.131 5.149 1.00 26.80 1106 ILE A C 1
ATOM 5533 O O . ILE A 1 730 ? -9.805 30.167 5.194 1.00 26.68 1106 ILE A O 1
ATOM 5538 N N . LEU A 1 731 ? -7.768 31.101 5.494 1.00 26.74 1107 LEU A N 1
ATOM 5539 C CA . LEU A 1 731 ? -7.111 29.825 5.876 1.00 29.41 1107 LEU A CA 1
ATOM 5540 C C . LEU A 1 731 ? -7.657 29.314 7.211 1.00 26.08 1107 LEU A C 1
ATOM 5541 O O . LEU A 1 731 ? -7.881 28.122 7.325 1.00 29.65 1107 LEU A O 1
ATOM 5546 N N . SER A 1 732 ? -7.896 30.220 8.151 1.00 28.02 1108 SER A N 1
ATOM 5547 C CA . SER A 1 732 ? -8.467 29.855 9.468 1.00 28.35 1108 SER A CA 1
ATOM 5548 C C . SER A 1 732 ? -9.865 29.270 9.262 1.00 31.80 1108 SER A C 1
ATOM 5549 O O . SER A 1 732 ? -10.163 28.237 9.850 1.00 32.28 1108 SER A O 1
ATOM 5552 N N . SER A 1 733 ? -10.648 29.891 8.389 1.00 28.87 1109 SER A N 1
ATOM 5553 C CA . SER A 1 733 ? -11.998 29.367 8.087 1.00 32.88 1109 SER A CA 1
ATOM 5554 C C . SER A 1 733 ? -11.897 27.981 7.443 1.00 29.89 1109 SER A C 1
ATOM 5555 O O . SER A 1 733 ? -12.674 27.108 7.817 1.00 30.16 1109 SER A O 1
ATOM 5558 N N . LEU A 1 734 ? -10.949 27.800 6.531 1.00 26.06 1110 LEU A N 1
ATOM 5559 C CA . LEU A 1 734 ? -10.786 26.499 5.839 1.00 35.11 1110 LEU A CA 1
ATOM 5560 C C . LEU A 1 734 ? -10.381 25.384 6.813 1.00 25.84 1110 LEU A C 1
ATOM 5561 O O . LEU A 1 734 ? -11.022 24.343 6.779 1.00 28.49 1110 LEU A O 1
ATOM 5566 N N . VAL A 1 735 ? -9.392 25.629 7.666 1.00 25.64 1111 VAL A N 1
ATOM 5567 C CA . VAL A 1 735 ? -8.871 24.574 8.589 1.00 30.77 1111 VAL A CA 1
ATOM 5568 C C . VAL A 1 735 ? -9.963 24.185 9.591 1.00 30.62 1111 VAL A C 1
ATOM 5569 O O . VAL A 1 735 ? -10.051 23.004 9.917 1.00 28.69 1111 VAL A O 1
ATOM 5573 N N . GLY A 1 736 ? -10.765 25.155 10.038 1.00 25.13 1112 GLY A N 1
ATOM 5574 C CA . GLY A 1 736 ? -11.893 24.893 10.944 1.00 29.33 1112 GLY A CA 1
ATOM 5575 C C . GLY A 1 736 ? -12.906 23.962 10.312 1.00 34.33 1112 GLY A C 1
ATOM 5576 O O . GLY A 1 736 ? -13.549 23.229 11.049 1.00 35.58 1112 GLY A O 1
ATOM 5577 N N . ASN A 1 737 ? -13.069 24.029 8.993 1.00 28.67 1113 ASN A N 1
ATOM 5578 C CA . ASN A 1 737 ? -13.999 23.130 8.267 1.00 31.93 1113 ASN A CA 1
ATOM 5579 C C . ASN A 1 737 ? -13.349 21.765 8.042 1.00 36.42 1113 ASN A C 1
ATOM 5580 O O . ASN A 1 737 ? -14.077 20.774 8.084 1.00 44.93 1113 ASN A O 1
ATOM 5585 N N . LEU A 1 738 ? -12.036 21.717 7.828 1.00 27.79 1114 LEU A N 1
ATOM 5586 C CA . LEU A 1 738 ? -11.430 20.429 7.515 1.00 30.07 1114 LEU A CA 1
ATOM 5587 C C . LEU A 1 738 ? -11.276 19.526 8.731 1.00 28.46 1114 LEU A C 1
ATOM 5588 O O . LEU A 1 738 ? -11.087 18.317 8.565 1.00 35.77 1114 LEU A O 1
ATOM 5593 N N . VAL A 1 739 ? -11.353 20.073 9.944 1.00 32.74 1115 VAL A N 1
ATOM 5594 C CA . VAL A 1 739 ? -11.256 19.225 11.126 1.00 36.76 1115 VAL A CA 1
ATOM 5595 C C . VAL A 1 739 ? -12.561 18.464 11.343 1.00 40.00 1115 VAL A C 1
ATOM 5596 O O . VAL A 1 739 ? -12.552 17.300 11.761 1.00 49.98 1115 VAL A O 1
ATOM 5600 N N . ASP A 1 740 ? -13.700 19.101 11.052 1.00 38.81 1116 ASP A N 1
ATOM 5601 C CA . ASP A 1 740 ? -15.016 18.483 11.189 1.00 56.10 1116 ASP A CA 1
ATOM 5602 C C . ASP A 1 740 ? -15.447 17.732 9.933 1.00 55.80 1116 ASP A C 1
ATOM 5603 O O . ASP A 1 740 ? -16.651 17.569 9.697 1.00 60.44 1116 ASP A O 1
ATOM 5608 N N . GLN A 1 741 ? -14.495 17.255 9.128 1.00 53.50 1117 GLN A N 1
ATOM 5609 C CA . GLN A 1 741 ? -14.819 16.807 7.776 1.00 52.75 1117 GLN A CA 1
ATOM 5610 C C . GLN A 1 741 ? -15.719 15.574 7.787 1.00 48.74 1117 GLN A C 1
ATOM 5611 O O . GLN A 1 741 ? -16.785 15.566 7.157 1.00 40.31 1117 GLN A O 1
ATOM 5617 N N . SER A 1 742 ? -15.306 14.517 8.489 1.00 52.07 1118 SER A N 1
ATOM 5618 C CA . SER A 1 742 ? -16.075 13.275 8.467 1.00 50.10 1118 SER A CA 1
ATOM 5619 C C . SER A 1 742 ? -17.472 13.473 9.044 1.00 54.80 1118 SER A C 1
ATOM 5620 O O . SER A 1 742 ? -18.448 12.904 8.540 1.00 54.16 1118 SER A O 1
ATOM 5623 N N . LYS A 1 743 ? -17.590 14.275 10.104 1.00 54.80 1119 LYS A N 1
ATOM 5624 C CA . LYS A 1 743 ? -18.894 14.497 10.721 1.00 49.77 1119 LYS A CA 1
ATOM 5625 C C . LYS A 1 743 ? -19.783 15.377 9.851 1.00 48.47 1119 LYS A C 1
ATOM 5626 O O . LYS A 1 743 ? -20.998 15.162 9.778 1.00 52.70 1119 LYS A O 1
ATOM 5632 N N . GLN A 1 744 ? -19.199 16.372 9.185 1.00 42.84 1120 GLN A N 1
ATOM 5633 C CA . GLN A 1 744 ? -19.967 17.322 8.393 1.00 45.80 1120 GLN A CA 1
ATOM 5634 C C . GLN A 1 744 ? -20.149 16.896 6.941 1.00 36.64 1120 GLN A C 1
ATOM 5635 O O . GLN A 1 744 ? -20.883 17.564 6.205 1.00 39.25 1120 GLN A O 1
ATOM 5641 N N . GLY A 1 745 ? -19.511 15.812 6.510 1.00 40.15 1121 GLY A N 1
ATOM 5642 C CA . GLY A 1 745 ? -19.609 15.408 5.120 1.00 37.66 1121 GLY A CA 1
ATOM 5643 C C . GLY A 1 745 ? -18.957 16.370 4.153 1.00 34.95 1121 GLY A C 1
ATOM 5644 O O . GLY A 1 745 ? -19.415 16.501 3.014 1.00 41.82 1121 GLY A O 1
ATOM 5645 N N . ILE A 1 746 ? -17.896 17.054 4.581 1.00 42.21 1122 ILE A N 1
ATOM 5646 C CA . ILE A 1 746 ? -17.213 18.009 3.718 1.00 34.53 1122 ILE A CA 1
ATOM 5647 C C . ILE A 1 746 ? -16.393 17.261 2.678 1.00 32.35 1122 ILE A C 1
ATOM 5648 O O . ILE A 1 746 ? -15.634 16.338 3.005 1.00 34.54 1122 ILE A O 1
ATOM 5653 N N . VAL A 1 747 ? -16.540 17.655 1.417 1.00 33.41 1123 VAL A N 1
ATOM 5654 C CA . VAL A 1 747 ? -15.735 17.132 0.319 1.00 33.16 1123 VAL A CA 1
ATOM 5655 C C . VAL A 1 747 ? -14.756 18.217 -0.100 1.00 38.80 1123 VAL A C 1
ATOM 5656 O O . VAL A 1 747 ? -15.152 19.367 -0.327 1.00 30.93 1123 VAL A O 1
ATOM 5660 N N . PHE A 1 748 ? -13.477 17.850 -0.200 1.00 34.08 1124 PHE A N 1
ATOM 5661 C CA . PHE A 1 748 ? -12.426 18.824 -0.484 1.00 36.64 1124 PHE A CA 1
ATOM 5662 C C . PHE A 1 748 ? -11.224 18.031 -1.000 1.00 36.29 1124 PHE A C 1
ATOM 5663 O O . PHE A 1 748 ? -10.513 17.406 -0.209 1.00 39.84 1124 PHE A O 1
ATOM 5671 N N . ASN A 1 749 ? -11.026 18.041 -2.317 1.00 34.24 1125 ASN A N 1
ATOM 5672 C CA . ASN A 1 749 ? -9.999 17.234 -2.963 1.00 38.32 1125 ASN A CA 1
ATOM 5673 C C . ASN A 1 749 ? -8.849 18.119 -3.444 1.00 32.89 1125 ASN A C 1
ATOM 5674 O O . ASN A 1 749 ? -8.845 19.339 -3.260 1.00 28.84 1125 ASN A O 1
ATOM 5679 N N . GLU A 1 750 ? -7.863 17.474 -4.075 1.00 33.26 1126 GLU A N 1
ATOM 5680 C CA . GLU A 1 750 ? -6.676 18.183 -4.544 1.00 37.65 1126 GLU A CA 1
ATOM 5681 C C . GLU A 1 750 ? -7.035 19.283 -5.533 1.00 29.77 1126 GLU A C 1
ATOM 5682 O O . GLU A 1 750 ? -6.469 20.381 -5.483 1.00 32.27 1126 GLU A O 1
ATOM 5688 N N . ALA A 1 751 ? -7.969 19.007 -6.445 1.00 30.04 1127 ALA A N 1
ATOM 5689 C CA . ALA A 1 751 ? -8.369 20.022 -7.414 1.00 31.01 1127 ALA A CA 1
ATOM 5690 C C . ALA A 1 751 ? -8.938 21.251 -6.717 1.00 32.38 1127 ALA A C 1
ATOM 5691 O O . ALA A 1 751 ? -8.672 22.386 -7.126 1.00 30.41 1127 ALA A O 1
ATOM 5693 N N . SER A 1 752 ? -9.721 21.045 -5.655 1.00 29.73 1128 SER A N 1
ATOM 5694 C CA . SER A 1 752 ? -10.288 22.177 -4.930 1.00 30.04 1128 SER A CA 1
ATOM 5695 C C . SER A 1 752 ? -9.220 22.940 -4.155 1.00 29.31 1128 SER A C 1
ATOM 5696 O O . SER A 1 752 ? -9.305 24.167 -4.026 1.00 29.33 1128 SER A O 1
ATOM 5699 N N . TRP A 1 753 ? -8.214 22.237 -3.629 1.00 29.66 1129 TRP A N 1
ATOM 5700 C CA . TRP A 1 753 ? -7.112 22.910 -2.947 1.00 29.98 1129 TRP A CA 1
ATOM 5701 C C . TRP A 1 753 ? -6.255 23.688 -3.938 1.00 31.16 1129 TRP A C 1
ATOM 5702 O O . TRP A 1 753 ? -5.827 24.813 -3.654 1.00 29.45 1129 TRP A O 1
ATOM 5713 N N . ALA A 1 754 ? -6.002 23.109 -5.114 1.00 29.87 1130 ALA A N 1
ATOM 5714 C CA . ALA A 1 754 ? -5.282 23.837 -6.153 1.00 32.69 1130 ALA A CA 1
ATOM 5715 C C . ALA A 1 754 ? -6.056 25.079 -6.575 1.00 30.55 1130 ALA A C 1
ATOM 5716 O O . ALA A 1 754 ? -5.488 26.170 -6.702 1.00 33.11 1130 ALA A O 1
ATOM 5718 N N . GLN A 1 755 ? -7.363 24.931 -6.788 1.00 30.53 1131 GLN A N 1
ATOM 5719 C CA . GLN A 1 755 ? -8.186 26.065 -7.191 1.00 31.05 1131 GLN A CA 1
ATOM 5720 C C . GLN A 1 755 ? -8.196 27.148 -6.117 1.00 31.37 1131 GLN A C 1
ATOM 5721 O O . GLN A 1 755 ? -8.023 28.335 -6.414 1.00 30.61 1131 GLN A O 1
ATOM 5727 N N . LEU A 1 756 ? -8.400 26.754 -4.857 1.00 29.87 1132 LEU A N 1
ATOM 5728 C CA . LEU A 1 756 ? -8.424 27.733 -3.776 1.00 29.54 1132 LEU A CA 1
ATOM 5729 C C . LEU A 1 756 ? -7.112 28.503 -3.705 1.00 29.66 1132 LEU A C 1
ATOM 5730 O O . LEU A 1 756 ? -7.110 29.729 -3.550 1.00 29.71 1132 LEU A O 1
ATOM 5735 N N . ARG A 1 757 ? -5.983 27.800 -3.811 1.00 29.71 1133 ARG A N 1
ATOM 5736 C CA . ARG A 1 757 ? -4.692 28.479 -3.774 1.00 31.36 1133 ARG A CA 1
ATOM 5737 C C . ARG A 1 757 ? -4.545 29.436 -4.947 1.00 33.26 1133 ARG A C 1
ATOM 5738 O O . ARG A 1 757 ? -4.038 30.553 -4.791 1.00 32.61 1133 ARG A O 1
ATOM 5746 N N . ARG A 1 758 ? -4.978 29.004 -6.133 1.00 30.78 1134 ARG A N 1
ATOM 5747 C CA . ARG A 1 758 ? -4.855 29.824 -7.333 1.00 40.64 1134 ARG A CA 1
ATOM 5748 C C . ARG A 1 758 ? -5.655 31.113 -7.205 1.00 38.42 1134 ARG A C 1
ATOM 5749 O O . ARG A 1 758 ? -5.162 32.200 -7.528 1.00 38.98 1134 ARG A O 1
ATOM 5757 N N . GLU A 1 759 ? -6.883 31.000 -6.737 1.00 31.70 1135 GLU A N 1
ATOM 5758 C CA . GLU A 1 759 ? -7.800 32.162 -6.749 1.00 36.04 1135 GLU A CA 1
ATOM 5759 C C . GLU A 1 759 ? -7.634 33.102 -5.549 1.00 37.65 1135 GLU A C 1
ATOM 5760 O O . GLU A 1 759 ? -7.828 34.298 -5.747 1.00 42.48 1135 GLU A O 1
ATOM 5766 N N . LEU A 1 760 ? -7.321 32.588 -4.360 1.00 31.67 1136 LEU A N 1
ATOM 5767 C CA . LEU A 1 760 ? -7.291 33.463 -3.156 1.00 35.45 1136 LEU A CA 1
ATOM 5768 C C . LEU A 1 760 ? -5.943 33.507 -2.426 1.00 33.69 1136 LEU A C 1
ATOM 5769 O O . LEU A 1 760 ? -5.842 34.280 -1.478 1.00 42.55 1136 LEU A O 1
ATOM 5774 N N . LEU A 1 761 ? -4.960 32.709 -2.837 1.00 31.39 1137 LEU A N 1
ATOM 5775 C CA . LEU A 1 761 ? -3.671 32.620 -2.109 1.00 29.80 1137 LEU A CA 1
ATOM 5776 C C . LEU A 1 761 ? -2.542 32.749 -3.141 1.00 30.21 1137 LEU A C 1
ATOM 5777 O O . LEU A 1 761 ? -2.748 33.455 -4.119 1.00 35.24 1137 LEU A O 1
ATOM 5782 N N . GLY A 1 762 ? -1.405 32.097 -2.933 1.00 33.44 1138 GLY A N 1
ATOM 5783 C CA . GLY A 1 762 ? -0.161 32.331 -3.698 1.00 34.37 1138 GLY A CA 1
ATOM 5784 C C . GLY A 1 762 ? -0.010 31.450 -4.924 1.00 35.50 1138 GLY A C 1
ATOM 5785 O O . GLY A 1 762 ? 1.058 31.480 -5.527 1.00 31.40 1138 GLY A O 1
ATOM 5786 N N . GLY A 1 763 ? -1.030 30.664 -5.243 1.00 36.72 1139 GLY A N 1
ATOM 5787 C CA . GLY A 1 763 ? -0.987 29.766 -6.404 1.00 31.34 1139 GLY A CA 1
ATOM 5788 C C . GLY A 1 763 ? -0.163 28.519 -6.179 1.00 35.70 1139 GLY A C 1
ATOM 5789 O O . GLY A 1 763 ? -0.134 28.024 -5.052 1.00 33.81 1139 GLY A O 1
ATOM 5790 N N . ALA A 1 764 ? 0.484 28.031 -7.229 1.00 31.69 1140 ALA A N 1
ATOM 5791 C CA . ALA A 1 764 ? 1.241 26.768 -7.160 1.00 33.31 1140 ALA A CA 1
ATOM 5792 C C . ALA A 1 764 ? 2.553 26.931 -6.389 1.00 38.35 1140 ALA A C 1
ATOM 5793 O O . ALA A 1 764 ? 3.190 25.909 -6.117 1.00 41.81 1140 ALA A O 1
ATOM 5795 N N . LEU A 1 765 ? 2.940 28.164 -6.066 1.00 37.68 1141 LEU A N 1
ATOM 5796 C CA . LEU A 1 765 ? 4.234 28.398 -5.393 1.00 31.50 1141 LEU A CA 1
ATOM 5797 C C . LEU A 1 765 ? 4.304 27.574 -4.107 1.00 30.94 1141 LEU A C 1
ATOM 5798 O O . LEU A 1 765 ? 3.360 27.608 -3.323 1.00 34.00 1141 LEU A O 1
ATOM 5803 N N . SER A 1 766 ? 5.411 26.869 -3.925 1.00 30.99 1142 SER A N 1
ATOM 5804 C CA . SER A 1 766 ? 5.624 26.117 -2.672 1.00 35.01 1142 SER A CA 1
ATOM 5805 C C . SER A 1 766 ? 6.221 27.102 -1.672 1.00 34.71 1142 SER A C 1
ATOM 5806 O O . SER A 1 766 ? 7.226 27.741 -1.989 1.00 36.86 1142 SER A O 1
ATOM 5809 N N . LEU A 1 767 ? 5.592 27.227 -0.516 1.00 33.45 1143 LEU A N 1
ATOM 5810 C CA . LEU A 1 767 ? 6.053 28.216 0.478 1.00 34.93 1143 LEU A CA 1
ATOM 5811 C C . LEU A 1 767 ? 7.261 27.679 1.273 1.00 35.93 1143 LEU A C 1
ATOM 5812 O O . LEU A 1 767 ? 7.266 26.488 1.569 1.00 32.05 1143 LEU A O 1
ATOM 5817 N N . PRO A 1 768 ? 8.275 28.504 1.637 1.00 31.64 1144 PRO A N 1
ATOM 5818 C CA . PRO A 1 768 ? 9.390 28.032 2.460 1.00 35.82 1144 PRO A CA 1
ATOM 5819 C C . PRO A 1 768 ? 9.008 27.935 3.931 1.00 36.14 1144 PRO A C 1
ATOM 5820 O O . PRO A 1 768 ? 8.026 28.520 4.394 1.00 34.94 1144 PRO A O 1
ATOM 5824 N N . ASP A 1 769 ? 9.814 27.175 4.665 1.00 35.80 1145 ASP A N 1
ATOM 5825 C CA . ASP A 1 769 ? 9.590 27.017 6.094 1.00 33.85 1145 ASP A CA 1
ATOM 5826 C C . ASP A 1 769 ? 9.970 28.298 6.833 1.00 32.17 1145 ASP A C 1
ATOM 5827 O O . ASP A 1 769 ? 10.934 28.971 6.456 1.00 30.66 1145 ASP A O 1
ATOM 5832 N N . PRO A 1 770 ? 9.262 28.662 7.930 1.00 34.79 1146 PRO A N 1
ATOM 5833 C CA . PRO A 1 770 ? 9.708 29.772 8.758 1.00 39.43 1146 PRO A CA 1
ATOM 5834 C C . PRO A 1 770 ? 11.096 29.476 9.342 1.00 34.95 1146 PRO A C 1
ATOM 5835 O O . PRO A 1 770 ? 11.432 28.339 9.517 1.00 36.51 1146 PRO A O 1
ATOM 5839 N N . MET A 1 771 ? 11.843 30.520 9.663 1.00 35.75 1147 MET A N 1
ATOM 5840 C CA . MET A 1 771 ? 13.221 30.370 10.201 1.00 33.76 1147 MET A CA 1
ATOM 5841 C C . MET A 1 771 ? 13.213 29.594 11.520 1.00 40.75 1147 MET A C 1
ATOM 5842 O O . MET A 1 771 ? 14.190 28.906 11.781 1.00 45.18 1147 MET A O 1
ATOM 5847 N N . TYR A 1 772 ? 12.154 29.732 12.315 1.00 34.15 1148 TYR A N 1
ATOM 5848 C CA . TYR A 1 772 ? 12.061 29.072 13.641 1.00 37.10 1148 TYR A CA 1
ATOM 5849 C C . TYR A 1 772 ? 12.065 27.550 13.490 1.00 39.64 1148 TYR A C 1
ATOM 5850 O O . TYR A 1 772 ? 12.344 26.881 14.467 1.00 39.55 1148 TYR A O 1
ATOM 5859 N N . LYS A 1 773 ? 11.712 27.038 12.319 1.00 37.35 1149 LYS A N 1
ATOM 5860 C CA . LYS A 1 773 ? 11.806 25.578 12.073 1.00 51.01 1149 LYS A CA 1
ATOM 5861 C C . LYS A 1 773 ? 13.282 25.160 12.063 1.00 45.24 1149 LYS A C 1
ATOM 5862 O O . LYS A 1 773 ? 13.550 23.969 12.218 1.00 46.26 1149 LYS A O 1
ATOM 5868 N N . SER A 1 774 ? 14.189 26.105 11.827 1.00 41.37 1150 SER A N 1
ATOM 5869 C CA . SER A 1 774 ? 15.647 25.823 11.811 1.00 47.09 1150 SER A CA 1
ATOM 5870 C C . SER A 1 774 ? 16.294 26.028 13.190 1.00 51.29 1150 SER A C 1
ATOM 5871 O O . SER A 1 774 ? 15.688 26.681 14.036 1.00 42.58 1150 SER A O 1
ATOM 5874 N N . ASP A 1 775 ? 17.507 25.518 13.387 1.00 50.79 1151 ASP A N 1
ATOM 5875 C CA . ASP A 1 775 ? 18.175 25.583 14.716 1.00 51.30 1151 ASP A CA 1
ATOM 5876 C C . ASP A 1 775 ? 18.845 26.939 14.944 1.00 51.76 1151 ASP A C 1
ATOM 5877 O O . ASP A 1 775 ? 19.031 27.303 16.103 1.00 58.03 1151 ASP A O 1
ATOM 5882 N N . SER A 1 776 ? 19.174 27.662 13.877 1.00 51.28 1152 SER A N 1
ATOM 5883 C CA . SER A 1 776 ? 19.906 28.942 14.022 1.00 54.77 1152 SER A CA 1
ATOM 5884 C C . SER A 1 776 ? 19.257 30.044 13.188 1.00 54.32 1152 SER A C 1
ATOM 5885 O O . SER A 1 776 ? 18.604 29.719 12.188 1.00 51.77 1152 SER A O 1
ATOM 5888 N N . TRP A 1 777 ? 19.451 31.297 13.592 1.00 45.93 1153 TRP A N 1
ATOM 5889 C CA . TRP A 1 777 ? 18.934 32.439 12.803 1.00 54.57 1153 TRP A CA 1
ATOM 5890 C C . TRP A 1 777 ? 19.911 32.662 11.655 1.00 56.49 1153 TRP A C 1
ATOM 5891 O O . TRP A 1 777 ? 21.048 33.074 11.915 1.00 56.14 1153 TRP A O 1
ATOM 5902 N N . LEU A 1 778 ? 19.482 32.343 10.442 1.00 70.29 1154 LEU A N 1
ATOM 5903 C CA . LEU A 1 778 ? 20.312 32.547 9.234 1.00 68.25 1154 LEU A CA 1
ATOM 5904 C C . LEU A 1 778 ? 19.744 33.798 8.582 1.00 74.09 1154 LEU A C 1
ATOM 5905 O O . LEU A 1 778 ? 20.163 34.139 7.469 1.00 85.95 1154 LEU A O 1
ATOM 5910 N N . GLY A 1 779 ? 18.820 34.448 9.279 1.00 73.20 1155 GLY A N 1
ATOM 5911 C CA . GLY A 1 779 ? 18.132 35.617 8.717 1.00 78.97 1155 GLY A CA 1
ATOM 5912 C C . GLY A 1 779 ? 18.951 36.881 8.722 1.00 77.03 1155 GLY A C 1
ATOM 5913 O O . GLY A 1 779 ? 19.857 37.004 9.554 1.00 78.92 1155 GLY A O 1
ATOM 5914 N N . ARG A 1 780 ? 18.637 37.782 7.799 1.00 78.96 1156 ARG A N 1
ATOM 5915 C CA . ARG A 1 780 ? 19.321 39.092 7.771 1.00 77.87 1156 ARG A CA 1
ATOM 5916 C C . ARG A 1 780 ? 18.716 39.945 8.879 1.00 75.36 1156 ARG A C 1
ATOM 5917 O O . ARG A 1 780 ? 17.485 39.916 9.034 1.00 73.34 1156 ARG A O 1
ATOM 5918 N N . GLY A 1 781 ? 19.549 40.693 9.590 1.00 60.09 1157 GLY A N 1
ATOM 5919 C CA . GLY A 1 781 ? 19.014 41.591 10.622 1.00 54.83 1157 GLY A CA 1
ATOM 5920 C C . GLY A 1 781 ? 18.622 40.820 11.864 1.00 56.96 1157 GLY A C 1
ATOM 5921 O O . GLY A 1 781 ? 19.036 39.674 11.997 1.00 59.79 1157 GLY A O 1
ATOM 5922 N N . GLU A 1 782 ? 17.890 41.463 12.760 1.00 47.81 1158 GLU A N 1
ATOM 5923 C CA . GLU A 1 782 ? 17.509 40.805 14.022 1.00 49.55 1158 GLU A CA 1
ATOM 5924 C C . GLU A 1 782 ? 16.091 40.255 13.868 1.00 51.59 1158 GLU A C 1
ATOM 5925 O O . GLU A 1 782 ? 15.293 40.871 13.153 1.00 45.92 1158 GLU A O 1
ATOM 5931 N N . PRO A 1 783 ? 15.756 39.114 14.496 1.00 49.72 1159 PRO A N 1
ATOM 5932 C CA . PRO A 1 783 ? 14.424 38.516 14.350 1.00 39.95 1159 PRO A CA 1
ATOM 5933 C C . PRO A 1 783 ? 13.333 39.527 14.669 1.00 41.07 1159 PRO A C 1
ATOM 5934 O O . PRO A 1 783 ? 13.480 40.373 15.553 1.00 43.66 1159 PRO A O 1
ATOM 5938 N N . THR A 1 784 ? 12.231 39.438 13.932 1.00 37.78 1160 THR A N 1
ATOM 5939 C CA . THR A 1 784 ? 11.083 40.307 14.142 1.00 36.95 1160 THR A CA 1
ATOM 5940 C C . THR A 1 784 ? 9.787 39.553 14.389 1.00 32.41 1160 THR A C 1
ATOM 5941 O O . THR A 1 784 ? 8.923 40.062 15.106 1.00 37.73 1160 THR A O 1
ATOM 5945 N N . HIS A 1 785 ? 9.626 38.363 13.816 1.00 33.28 1161 HIS A N 1
ATOM 5946 C CA . HIS A 1 785 ? 8.463 37.542 14.112 1.00 35.33 1161 HIS A CA 1
ATOM 5947 C C . HIS A 1 785 ? 8.554 37.014 15.539 1.00 29.73 1161 HIS A C 1
ATOM 5948 O O . HIS A 1 785 ? 9.621 36.595 15.995 1.00 29.75 1161 HIS A O 1
ATOM 5955 N N . ILE A 1 786 ? 7.421 37.035 16.245 1.00 34.43 1162 ILE A N 1
ATOM 5956 C CA . ILE A 1 786 ? 7.438 36.761 17.681 1.00 35.41 1162 ILE A CA 1
ATOM 5957 C C . ILE A 1 786 ? 8.017 35.386 17.987 1.00 37.67 1162 ILE A C 1
ATOM 5958 O O . ILE A 1 786 ? 8.676 35.201 19.017 1.00 34.93 1162 ILE A O 1
ATOM 5963 N N . ILE A 1 787 ? 7.783 34.401 17.120 1.00 30.42 1163 ILE A N 1
ATOM 5964 C CA . ILE A 1 787 ? 8.352 33.079 17.366 1.00 32.64 1163 ILE A CA 1
ATOM 5965 C C . ILE A 1 787 ? 9.846 33.073 17.067 1.00 34.35 1163 ILE A C 1
ATOM 5966 O O . ILE A 1 787 ? 10.630 32.448 17.790 1.00 32.16 1163 ILE A O 1
ATOM 5971 N N . ASP A 1 788 ? 10.265 33.754 15.996 1.00 30.45 1164 ASP A N 1
ATOM 5972 C CA . ASP A 1 788 ? 11.693 33.912 15.737 1.00 35.18 1164 ASP A CA 1
ATOM 5973 C C . ASP A 1 788 ? 12.383 34.605 16.902 1.00 33.74 1164 ASP A C 1
ATOM 5974 O O . ASP A 1 788 ? 13.459 34.182 17.341 1.00 33.14 1164 ASP A O 1
ATOM 5979 N N . TYR A 1 789 ? 11.776 35.676 17.414 1.00 29.77 1165 TYR A N 1
ATOM 5980 C CA . TYR A 1 789 ? 12.379 36.427 18.507 1.00 31.06 1165 TYR A CA 1
ATOM 5981 C C . TYR A 1 789 ? 12.487 35.573 19.764 1.00 34.06 1165 TYR A C 1
ATOM 5982 O O . TYR A 1 789 ? 13.536 35.535 20.416 1.00 36.41 1165 TYR A O 1
ATOM 5991 N N . LEU A 1 790 ? 11.406 34.872 20.116 1.00 28.81 1166 LEU A N 1
ATOM 5992 C CA . LEU A 1 790 ? 11.412 34.078 21.339 1.00 25.47 1166 LEU A CA 1
ATOM 5993 C C . LEU A 1 790 ? 12.423 32.942 21.265 1.00 36.38 1166 LEU A C 1
ATOM 5994 O O . LEU A 1 790 ? 13.042 32.595 22.278 1.00 39.00 1166 LEU A O 1
ATOM 5999 N N . LYS A 1 791 ? 12.618 32.361 20.081 1.00 30.30 1167 LYS A N 1
ATOM 6000 C CA . LYS A 1 791 ? 13.498 31.201 19.971 1.00 32.81 1167 LYS A CA 1
ATOM 6001 C C . LYS A 1 791 ? 14.960 31.601 19.808 1.00 35.64 1167 LYS A C 1
ATOM 6002 O O . LYS A 1 791 ? 15.837 31.020 20.457 1.00 36.21 1167 LYS A O 1
ATOM 6008 N N . PHE A 1 792 ? 15.247 32.583 18.954 1.00 34.86 1168 PHE A N 1
ATOM 6009 C CA . PHE A 1 792 ? 16.625 32.926 18.621 1.00 35.34 1168 PHE A CA 1
ATOM 6010 C C . PHE A 1 792 ? 17.188 34.084 19.433 1.00 38.07 1168 PHE A C 1
ATOM 6011 O O . PHE A 1 792 ? 18.401 34.129 19.661 1.00 37.68 1168 PHE A O 1
ATOM 6019 N N . SER A 1 793 ? 16.351 35.023 19.837 1.00 38.34 1169 SER A N 1
ATOM 6020 C CA . SER A 1 793 ? 16.821 36.175 20.639 1.00 33.76 1169 SER A CA 1
ATOM 6021 C C . SER A 1 793 ? 16.712 35.884 22.141 1.00 45.23 1169 SER A C 1
ATOM 6022 O O . SER A 1 793 ? 17.492 36.473 22.905 1.00 36.03 1169 SER A O 1
ATOM 6025 N N . ILE A 1 794 ? 15.784 35.017 22.549 1.00 37.97 1170 ILE A N 1
ATOM 6026 C CA . ILE A 1 794 ? 15.591 34.782 24.009 1.00 38.38 1170 ILE A CA 1
ATOM 6027 C C . ILE A 1 794 ? 16.014 33.364 24.401 1.00 39.75 1170 ILE A C 1
ATOM 6028 O O . ILE A 1 794 ? 16.950 33.245 25.179 1.00 36.41 1170 ILE A O 1
ATOM 6033 N N . ALA A 1 795 ? 15.393 32.335 23.836 1.00 39.76 1171 ALA A N 1
ATOM 6034 C CA . ALA A 1 795 ? 15.637 30.943 24.275 1.00 35.85 1171 ALA A CA 1
ATOM 6035 C C . ALA A 1 795 ? 17.056 30.462 24.011 1.00 35.56 1171 ALA A C 1
ATOM 6036 O O . ALA A 1 795 ? 17.700 30.057 24.962 1.00 39.30 1171 ALA A O 1
ATOM 6038 N N . ARG A 1 796 ? 17.483 30.453 22.759 1.00 31.16 1172 ARG A N 1
ATOM 6039 C CA . ARG A 1 796 ? 18.824 29.904 22.420 1.00 41.89 1172 ARG A CA 1
ATOM 6040 C C . ARG A 1 796 ? 19.934 30.554 23.261 1.00 42.52 1172 ARG A C 1
ATOM 6041 O O . ARG A 1 796 ? 20.699 29.795 23.850 1.00 45.70 1172 ARG A O 1
ATOM 6049 N N . PRO A 1 797 ? 20.072 31.897 23.362 1.00 42.94 1173 PRO A N 1
ATOM 6050 C CA . PRO A 1 797 ? 21.091 32.485 24.226 1.00 40.92 1173 PRO A CA 1
ATOM 6051 C C . PRO A 1 797 ? 20.983 32.031 25.689 1.00 42.07 1173 PRO A C 1
ATOM 6052 O O . PRO A 1 797 ? 21.966 31.605 26.229 1.00 46.25 1173 PRO A O 1
ATOM 6056 N N . ALA A 1 798 ? 19.791 32.121 26.268 1.00 36.54 1174 ALA A N 1
ATOM 6057 C CA . ALA A 1 798 ? 19.595 31.732 27.681 1.00 45.16 1174 ALA A CA 1
ATOM 6058 C C . ALA A 1 798 ? 20.000 30.277 27.895 1.00 48.55 1174 ALA A C 1
ATOM 6059 O O . ALA A 1 798 ? 20.717 30.018 28.847 1.00 54.02 1174 ALA A O 1
ATOM 6061 N N . ILE A 1 799 ? 19.578 29.384 27.013 1.00 43.07 1175 ILE A N 1
ATOM 6062 C CA . ILE A 1 799 ? 19.864 27.937 27.192 1.00 46.74 1175 ILE A CA 1
ATOM 6063 C C . ILE A 1 799 ? 21.377 27.733 27.145 1.00 48.81 1175 ILE A C 1
ATOM 6064 O O . ILE A 1 799 ? 21.888 27.005 27.996 1.00 55.29 1175 ILE A O 1
ATOM 6069 N N . ASP A 1 800 ? 22.060 28.379 26.201 1.00 48.95 1176 ASP A N 1
ATOM 6070 C CA . ASP A 1 800 ? 23.535 28.236 26.073 1.00 51.69 1176 ASP A CA 1
ATOM 6071 C C . ASP A 1 800 ? 24.228 28.653 27.377 1.00 52.30 1176 ASP A C 1
ATOM 6072 O O . ASP A 1 800 ? 25.088 27.898 27.842 1.00 63.56 1176 ASP A O 1
ATOM 6077 N N . LYS A 1 801 ? 23.864 29.800 27.938 1.00 43.91 1177 LYS A N 1
ATOM 6078 C CA . LYS A 1 801 ? 24.481 30.299 29.192 1.00 60.39 1177 LYS A CA 1
ATOM 6079 C C . LYS A 1 801 ? 24.177 29.375 30.380 1.00 50.84 1177 LYS A C 1
ATOM 6080 O O . LYS A 1 801 ? 25.104 29.069 31.133 1.00 57.54 1177 LYS A O 1
ATOM 6086 N N . GLU A 1 802 ? 22.928 28.945 30.525 1.00 55.85 1178 GLU A N 1
ATOM 6087 C CA . GLU A 1 802 ? 22.522 28.068 31.653 1.00 59.19 1178 GLU A CA 1
ATOM 6088 C C . GLU A 1 802 ? 23.247 26.726 31.536 1.00 54.98 1178 GLU A C 1
ATOM 6089 O O . GLU A 1 802 ? 23.637 26.189 32.571 1.00 54.91 1178 GLU A O 1
ATOM 6095 N N . LEU A 1 803 ? 23.447 26.244 30.313 1.00 51.09 1179 LEU A N 1
ATOM 6096 C CA . LEU A 1 803 ? 24.160 24.963 30.104 1.00 53.69 1179 LEU A CA 1
ATOM 6097 C C . LEU A 1 803 ? 25.617 25.120 30.529 1.00 57.26 1179 LEU A C 1
ATOM 6098 O O . LEU A 1 803 ? 26.129 24.214 31.181 1.00 66.78 1179 LEU A O 1
ATOM 6103 N N . GLU A 1 804 ? 26.242 26.240 30.180 1.00 61.47 1180 GLU A N 1
ATOM 6104 C CA . GLU A 1 804 ? 27.651 26.491 30.566 1.00 61.36 1180 GLU A CA 1
ATOM 6105 C C . GLU A 1 804 ? 27.769 26.572 32.088 1.00 59.74 1180 GLU A C 1
ATOM 6106 O O . GLU A 1 804 ? 28.707 25.987 32.617 1.00 63.94 1180 GLU A O 1
ATOM 6112 N N . ALA A 1 805 ? 26.841 27.261 32.749 1.00 62.22 1181 ALA A N 1
ATOM 6113 C CA . ALA A 1 805 ? 26.838 27.348 34.225 1.00 59.35 1181 ALA A CA 1
ATOM 6114 C C . ALA A 1 805 ? 26.610 25.965 34.833 1.00 63.38 1181 ALA A C 1
ATOM 6115 O O . ALA A 1 805 ? 27.250 25.662 35.840 1.00 70.80 1181 ALA A O 1
ATOM 6117 N N . PHE A 1 806 ? 25.708 25.178 34.250 1.00 63.29 1182 PHE A N 1
ATOM 6118 C CA . PHE A 1 806 ? 25.435 23.798 34.725 1.00 67.28 1182 PHE A CA 1
ATOM 6119 C C . PHE A 1 806 ? 26.720 22.983 34.568 1.00 73.47 1182 PHE A C 1
ATOM 6120 O O . PHE A 1 806 ? 27.084 22.272 35.513 1.00 65.29 1182 PHE A O 1
ATOM 6128 N N . HIS A 1 807 ? 27.399 23.132 33.427 1.00 84.42 1183 HIS A N 1
ATOM 6129 C CA . HIS A 1 807 ? 28.693 22.442 33.177 1.00 84.22 1183 HIS A CA 1
ATOM 6130 C C . HIS A 1 807 ? 29.746 22.955 34.166 1.00 91.99 1183 HIS A C 1
ATOM 6131 O O . HIS A 1 807 ? 30.544 22.137 34.643 1.00 97.63 1183 HIS A O 1
ATOM 6138 N N . ASN A 1 808 ? 29.747 24.260 34.448 1.00 78.38 1184 ASN A N 1
ATOM 6139 C CA . ASN A 1 808 ? 30.703 24.847 35.423 1.00 81.39 1184 ASN A CA 1
ATOM 6140 C C . ASN A 1 808 ? 30.449 24.282 36.824 1.00 78.76 1184 ASN A C 1
ATOM 6141 O O . ASN A 1 808 ? 31.427 23.947 37.503 1.00 85.54 1184 ASN A O 1
ATOM 6142 N N . ALA A 1 809 ? 29.188 24.160 37.228 1.00 78.22 1185 ALA A N 1
ATOM 6143 C CA . ALA A 1 809 ? 28.867 23.709 38.602 1.00 75.44 1185 ALA A CA 1
ATOM 6144 C C . ALA A 1 809 ? 29.231 22.233 38.777 1.00 80.01 1185 ALA A C 1
ATOM 6145 O O . ALA A 1 809 ? 29.538 21.868 39.922 1.00 81.19 1185 ALA A O 1
ATOM 6146 N N . ALA A 1 820 ? 34.194 15.123 38.858 1.00 44.39 1196 ALA A N 1
ATOM 6147 C CA . ALA A 1 820 ? 33.454 13.975 38.280 1.00 55.30 1196 ALA A CA 1
ATOM 6148 C C . ALA A 1 820 ? 34.329 13.157 37.329 1.00 60.22 1196 ALA A C 1
ATOM 6149 O O . ALA A 1 820 ? 34.766 13.704 36.307 1.00 51.57 1196 ALA A O 1
ATOM 6151 N N . HIS A 1 821 ? 34.536 11.884 37.650 1.00 52.78 1197 HIS A N 1
ATOM 6152 C CA . HIS A 1 821 ? 35.343 10.986 36.793 1.00 43.52 1197 HIS A CA 1
ATOM 6153 C C . HIS A 1 821 ? 34.604 9.665 36.590 1.00 44.48 1197 HIS A C 1
ATOM 6154 O O . HIS A 1 821 ? 33.823 9.292 37.468 1.00 44.55 1197 HIS A O 1
ATOM 6161 N N . PHE A 1 822 ? 34.836 8.993 35.467 1.00 38.41 1198 PHE A N 1
ATOM 6162 C CA . PHE A 1 822 ? 34.258 7.641 35.266 1.00 41.88 1198 PHE A CA 1
ATOM 6163 C C . PHE A 1 822 ? 34.897 6.707 36.291 1.00 32.40 1198 PHE A C 1
ATOM 6164 O O . PHE A 1 822 ? 34.236 5.783 36.760 1.00 43.00 1198 PHE A O 1
ATOM 6172 N N . TRP A 1 823 ? 36.164 6.946 36.596 1.00 31.12 1199 TRP A N 1
ATOM 6173 C CA . TRP A 1 823 ? 36.911 6.059 37.516 1.00 31.98 1199 TRP A CA 1
ATOM 6174 C C . TRP A 1 823 ? 36.369 6.061 38.940 1.00 42.61 1199 TRP A C 1
ATOM 6175 O O . TRP A 1 823 ? 36.038 7.129 39.449 1.00 32.09 1199 TRP A O 1
ATOM 6186 N N . ASP A 1 824 ? 36.348 4.890 39.551 1.00 33.59 1200 ASP A N 1
ATOM 6187 C CA . ASP A 1 824 ? 35.962 4.707 40.942 1.00 32.60 1200 ASP A CA 1
ATOM 6188 C C . ASP A 1 824 ? 36.728 3.512 41.493 1.00 34.49 1200 ASP A C 1
ATOM 6189 O O . ASP A 1 824 ? 36.449 2.369 41.111 1.00 36.63 1200 ASP A O 1
ATOM 6194 N N . PRO A 1 825 ? 37.701 3.728 42.380 1.00 38.41 1201 PRO A N 1
ATOM 6195 C CA . PRO A 1 825 ? 38.488 2.591 42.883 1.00 37.66 1201 PRO A CA 1
ATOM 6196 C C . PRO A 1 825 ? 37.646 1.536 43.575 1.00 41.51 1201 PRO A C 1
ATOM 6197 O O . PRO A 1 825 ? 38.067 0.375 43.641 1.00 39.59 1201 PRO A O 1
ATOM 6201 N N . ASP A 1 826 ? 36.469 1.898 44.088 1.00 37.31 1202 ASP A N 1
ATOM 6202 C CA . ASP A 1 826 ? 35.602 0.905 44.715 1.00 39.04 1202 ASP A CA 1
ATOM 6203 C C . ASP A 1 826 ? 35.164 -0.157 43.715 1.00 34.42 1202 ASP A C 1
ATOM 6204 O O . ASP A 1 826 ? 35.074 -1.341 44.057 1.00 34.77 1202 ASP A O 1
ATOM 6209 N N . LEU A 1 827 ? 34.891 0.246 42.473 1.00 30.36 1203 LEU A N 1
ATOM 6210 C CA . LEU A 1 827 ? 34.365 -0.664 41.464 1.00 32.94 1203 LEU A CA 1
ATOM 6211 C C . LEU A 1 827 ? 35.416 -1.616 40.904 1.00 40.54 1203 LEU A C 1
ATOM 6212 O O . LEU A 1 827 ? 35.050 -2.582 40.226 1.00 36.03 1203 LEU A O 1
ATOM 6217 N N . ALA A 1 828 ? 36.700 -1.373 41.161 1.00 38.31 1204 ALA A N 1
ATOM 6218 C CA . ALA A 1 828 ? 37.765 -2.276 40.746 1.00 34.22 1204 ALA A CA 1
ATOM 6219 C C . ALA A 1 828 ? 38.225 -3.185 41.878 1.00 30.50 1204 ALA A C 1
ATOM 6220 O O . ALA A 1 828 ? 39.256 -3.853 41.746 1.00 35.73 1204 ALA A O 1
ATOM 6222 N N . SER A 1 829 ? 37.474 -3.235 42.980 1.00 32.67 1205 SER A N 1
ATOM 6223 C CA . SER A 1 829 ? 37.932 -3.962 44.159 1.00 31.68 1205 SER A CA 1
ATOM 6224 C C . SER A 1 829 ? 37.971 -5.466 43.914 1.00 41.44 1205 SER A C 1
ATOM 6225 O O . SER A 1 829 ? 38.926 -6.139 44.320 1.00 44.71 1205 SER A O 1
ATOM 6228 N N . TYR A 1 830 ? 36.974 -6.017 43.225 1.00 36.39 1206 TYR A N 1
ATOM 6229 C CA . TYR A 1 830 ? 36.938 -7.479 42.976 1.00 34.12 1206 TYR A CA 1
ATOM 6230 C C . TYR A 1 830 ? 38.042 -7.862 41.983 1.00 37.66 1206 TYR A C 1
ATOM 6231 O O . TYR A 1 830 ? 38.638 -8.926 42.147 1.00 34.05 1206 TYR A O 1
ATOM 6240 N N . TYR A 1 831 ? 38.304 -7.006 40.995 1.00 40.54 1207 TYR A N 1
ATOM 6241 C CA . TYR A 1 831 ? 39.407 -7.273 40.037 1.00 32.79 1207 TYR A CA 1
ATOM 6242 C C . TYR A 1 831 ? 40.743 -7.308 40.779 1.00 32.87 1207 TYR A C 1
ATOM 6243 O O . TYR A 1 831 ? 41.521 -8.225 40.535 1.00 48.82 1207 TYR A O 1
ATOM 6252 N N . THR A 1 832 ? 40.971 -6.357 41.678 1.00 34.26 1208 THR A N 1
ATOM 6253 C CA . THR A 1 832 ? 42.241 -6.307 42.442 1.00 43.41 1208 THR A CA 1
ATOM 6254 C C . THR A 1 832 ? 42.337 -7.575 43.289 1.00 43.26 1208 THR A C 1
ATOM 6255 O O . THR A 1 832 ? 43.414 -8.166 43.347 1.00 46.57 1208 THR A O 1
ATOM 6259 N N . PHE A 1 833 ? 41.230 -7.978 43.897 1.00 43.47 1209 PHE A N 1
ATOM 6260 C CA . PHE A 1 833 ? 41.206 -9.199 44.736 1.00 44.94 1209 PHE A CA 1
ATOM 6261 C C . PHE A 1 833 ? 41.671 -10.406 43.921 1.00 40.03 1209 PHE A C 1
ATOM 6262 O O . PHE A 1 833 ? 42.623 -11.072 44.334 1.00 49.22 1209 PHE A O 1
ATOM 6270 N N . PHE A 1 834 ? 41.011 -10.684 42.802 1.00 39.57 1210 PHE A N 1
ATOM 6271 C CA . PHE A 1 834 ? 41.346 -11.893 42.005 1.00 50.41 1210 PHE A CA 1
ATOM 6272 C C . PHE A 1 834 ? 42.749 -11.814 41.405 1.00 48.50 1210 PHE A C 1
ATOM 6273 O O . PHE A 1 834 ? 43.395 -12.848 41.286 1.00 52.52 1210 PHE A O 1
ATOM 6281 N N . LYS A 1 835 ? 43.172 -10.622 41.004 1.00 49.52 1211 LYS A N 1
ATOM 6282 C CA . LYS A 1 835 ? 44.516 -10.459 40.404 1.00 55.56 1211 LYS A CA 1
ATOM 6283 C C . LYS A 1 835 ? 45.556 -10.900 41.435 1.00 56.68 1211 LYS A C 1
ATOM 6284 O O . LYS A 1 835 ? 46.502 -11.580 41.045 1.00 57.32 1211 LYS A O 1
ATOM 6290 N N . GLU A 1 836 ? 45.350 -10.557 42.704 1.00 50.70 1212 GLU A N 1
ATOM 6291 C CA . GLU A 1 836 ? 46.276 -10.995 43.775 1.00 55.88 1212 GLU A CA 1
ATOM 6292 C C . GLU A 1 836 ? 46.276 -12.523 43.875 1.00 58.04 1212 GLU A C 1
ATOM 6293 O O . GLU A 1 836 ? 47.371 -13.099 43.958 1.00 59.88 1212 GLU A O 1
ATOM 6299 N N . ILE A 1 837 ? 45.100 -13.153 43.827 1.00 53.58 1213 ILE A N 1
ATOM 6300 C CA . ILE A 1 837 ? 45.017 -14.643 43.860 1.00 58.25 1213 ILE A CA 1
ATOM 6301 C C . ILE A 1 837 ? 45.683 -15.230 42.612 1.00 59.18 1213 ILE A C 1
ATOM 6302 O O . ILE A 1 837 ? 46.453 -16.181 42.760 1.00 58.39 1213 ILE A O 1
ATOM 6307 N N . SER A 1 838 ? 45.424 -14.652 41.444 1.00 55.47 1214 SER A N 1
ATOM 6308 C CA . SER A 1 838 ? 45.960 -15.159 40.157 1.00 63.61 1214 SER A CA 1
ATOM 6309 C C . SER A 1 838 ? 47.487 -15.049 40.140 1.00 65.76 1214 SER A C 1
ATOM 6310 O O . SER A 1 838 ? 48.135 -15.885 39.504 1.00 61.89 1214 SER A O 1
ATOM 6313 N N . ASP A 1 839 ? 48.025 -14.029 40.797 1.00 63.68 1215 ASP A N 1
ATOM 6314 C CA . ASP A 1 839 ? 49.492 -13.822 40.852 1.00 68.14 1215 ASP A CA 1
ATOM 6315 C C . ASP A 1 839 ? 50.153 -15.027 41.534 1.00 72.68 1215 ASP A C 1
ATOM 6316 O O . ASP A 1 839 ? 51.276 -15.369 41.144 1.00 75.82 1215 ASP A O 1
ATOM 6321 N N . LYS A 1 840 ? 49.500 -15.609 42.542 1.00 64.20 1216 LYS A N 1
ATOM 6322 C CA . LYS A 1 840 ? 50.056 -16.790 43.248 1.00 68.60 1216 LYS A CA 1
ATOM 6323 C C . LYS A 1 840 ? 49.383 -18.114 42.844 1.00 71.12 1216 LYS A C 1
ATOM 6324 O O . LYS A 1 840 ? 49.702 -19.127 43.481 1.00 69.53 1216 LYS A O 1
ATOM 6326 N N . SER A 1 841 ? 48.469 -18.122 41.874 1.00 64.68 1217 SER A N 1
ATOM 6327 C CA . SER A 1 841 ? 47.875 -19.408 41.416 1.00 64.81 1217 SER A CA 1
ATOM 6328 C C . SER A 1 841 ? 47.780 -19.466 39.893 1.00 64.18 1217 SER A C 1
ATOM 6329 O O . SER A 1 841 ? 47.243 -18.527 39.303 1.00 64.85 1217 SER A O 1
ATOM 6332 N N . ARG A 1 842 ? 48.199 -20.582 39.298 1.00 73.36 1218 ARG A N 1
ATOM 6333 C CA . ARG A 1 842 ? 48.215 -20.701 37.818 1.00 69.97 1218 ARG A CA 1
ATOM 6334 C C . ARG A 1 842 ? 46.813 -21.030 37.324 1.00 63.28 1218 ARG A C 1
ATOM 6335 O O . ARG A 1 842 ? 46.453 -20.575 36.232 1.00 64.88 1218 ARG A O 1
ATOM 6336 N N . SER A 1 843 ? 46.074 -21.806 38.109 1.00 64.72 1219 SER A N 1
ATOM 6337 C CA . SER A 1 843 ? 44.682 -22.155 37.733 1.00 68.14 1219 SER A CA 1
ATOM 6338 C C . SER A 1 843 ? 43.825 -20.890 37.757 1.00 67.70 1219 SER A C 1
ATOM 6339 O O . SER A 1 843 ? 43.035 -20.697 36.826 1.00 66.07 1219 SER A O 1
ATOM 6342 N N . SER A 1 844 ? 44.024 -20.050 38.772 1.00 64.45 1220 SER A N 1
ATOM 6343 C CA . SER A 1 844 ? 43.246 -18.797 38.909 1.00 60.14 1220 SER A CA 1
ATOM 6344 C C . SER A 1 844 ? 43.657 -17.820 37.812 1.00 62.86 1220 SER A C 1
ATOM 6345 O O . SER A 1 844 ? 42.797 -17.079 37.349 1.00 58.45 1220 SER A O 1
ATOM 6348 N N . ALA A 1 845 ? 44.930 -17.843 37.420 1.00 62.91 1221 ALA A N 1
ATOM 6349 C CA . ALA A 1 845 ? 45.411 -16.972 36.329 1.00 59.10 1221 ALA A CA 1
ATOM 6350 C C . ALA A 1 845 ? 44.805 -17.386 34.993 1.00 60.07 1221 ALA A C 1
ATOM 6351 O O . ALA A 1 845 ? 44.500 -16.498 34.204 1.00 58.09 1221 ALA A O 1
ATOM 6353 N N . LEU A 1 846 ? 44.659 -18.685 34.745 1.00 59.86 1222 LEU A N 1
ATOM 6354 C CA . LEU A 1 846 ? 43.995 -19.141 33.493 1.00 65.12 1222 LEU A CA 1
ATOM 6355 C C . LEU A 1 846 ? 42.527 -18.706 33.478 1.00 58.82 1222 LEU A C 1
ATOM 6356 O O . LEU A 1 846 ? 42.070 -18.227 32.439 1.00 54.31 1222 LEU A O 1
ATOM 6361 N N . LEU A 1 847 ? 41.838 -18.863 34.605 1.00 58.93 1223 LEU A N 1
ATOM 6362 C CA . LEU A 1 847 ? 40.421 -18.446 34.704 1.00 48.50 1223 LEU A CA 1
ATOM 6363 C C . LEU A 1 847 ? 40.404 -16.938 34.534 1.00 49.82 1223 LEU A C 1
ATOM 6364 O O . LEU A 1 847 ? 39.583 -16.438 33.765 1.00 47.17 1223 LEU A O 1
ATOM 6369 N N . PHE A 1 848 ? 41.333 -16.266 35.210 1.00 57.21 1224 PHE A N 1
ATOM 6370 C CA . PHE A 1 848 ? 41.303 -14.809 35.144 1.00 51.28 1224 PHE A CA 1
ATOM 6371 C C . PHE A 1 848 ? 41.590 -14.311 33.733 1.00 53.35 1224 PHE A C 1
ATOM 6372 O O . PHE A 1 848 ? 40.985 -13.334 33.276 1.00 45.22 1224 PHE A O 1
ATOM 6380 N N . THR A 1 849 ? 42.505 -14.975 33.023 1.00 55.84 1225 THR A N 1
ATOM 6381 C CA . THR A 1 849 ? 42.847 -14.541 31.671 1.00 49.99 1225 THR A CA 1
ATOM 6382 C C . THR A 1 849 ? 41.724 -14.853 30.689 1.00 52.84 1225 THR A C 1
ATOM 6383 O O . THR A 1 849 ? 41.441 -14.055 29.787 1.00 45.63 1225 THR A O 1
ATOM 6387 N N . THR A 1 850 ? 41.077 -16.012 30.841 1.00 49.21 1226 THR A N 1
ATOM 6388 C CA . THR A 1 850 ? 39.923 -16.330 30.005 1.00 48.78 1226 THR A CA 1
ATOM 6389 C C . THR A 1 850 ? 38.829 -15.283 30.173 1.00 53.29 1226 THR A C 1
ATOM 6390 O O . THR A 1 850 ? 38.244 -14.813 29.190 1.00 49.77 1226 THR A O 1
ATOM 6394 N N . LEU A 1 851 ? 38.545 -14.902 31.420 1.00 49.46 1227 LEU A N 1
ATOM 6395 C CA . LEU A 1 851 ? 37.505 -13.914 31.687 1.00 46.82 1227 LEU A CA 1
ATOM 6396 C C . LEU A 1 851 ? 37.779 -12.609 30.946 1.00 41.27 1227 LEU A C 1
ATOM 6397 O O . LEU A 1 851 ? 36.903 -12.080 30.251 1.00 39.96 1227 LEU A O 1
ATOM 6402 N N . LYS A 1 852 ? 38.995 -12.073 31.080 1.00 38.75 1228 LYS A N 1
ATOM 6403 C CA . LYS A 1 852 ? 39.325 -10.821 30.404 1.00 39.97 1228 LYS A CA 1
ATOM 6404 C C . LYS A 1 852 ? 39.104 -10.932 28.901 1.00 49.43 1228 LYS A C 1
ATOM 6405 O O . LYS A 1 852 ? 38.495 -10.050 28.283 1.00 44.90 1228 LYS A O 1
ATOM 6411 N N . ASN A 1 853 ? 39.592 -12.015 28.294 1.00 49.00 1229 ASN A N 1
ATOM 6412 C CA . ASN A 1 853 ? 39.462 -12.169 26.849 1.00 41.86 1229 ASN A CA 1
ATOM 6413 C C . ASN A 1 853 ? 38.001 -12.255 26.429 1.00 51.41 1229 ASN A C 1
ATOM 6414 O O . ASN A 1 853 ? 37.604 -11.670 25.414 1.00 44.78 1229 ASN A O 1
ATOM 6419 N N . ARG A 1 854 ? 37.181 -12.977 27.198 1.00 45.09 1230 ARG A N 1
ATOM 6420 C CA . ARG A 1 854 ? 35.767 -13.091 26.851 1.00 49.29 1230 ARG A CA 1
ATOM 6421 C C . ARG A 1 854 ? 35.053 -11.751 26.980 1.00 46.35 1230 ARG A C 1
ATOM 6422 O O . ARG A 1 854 ? 34.149 -11.445 26.193 1.00 49.13 1230 ARG A O 1
ATOM 6430 N N . ILE A 1 855 ? 35.441 -10.937 27.964 1.00 47.63 1231 ILE A N 1
ATOM 6431 C CA . ILE A 1 855 ? 34.860 -9.604 28.083 1.00 44.61 1231 ILE A CA 1
ATOM 6432 C C . ILE A 1 855 ? 35.215 -8.763 26.864 1.00 42.44 1231 ILE A C 1
ATOM 6433 O O . ILE A 1 855 ? 34.372 -8.032 26.328 1.00 37.22 1231 ILE A O 1
ATOM 6438 N N . GLY A 1 856 ? 36.464 -8.856 26.405 1.00 44.23 1232 GLY A N 1
ATOM 6439 C CA . GLY A 1 856 ? 36.866 -8.106 25.227 1.00 53.47 1232 GLY A CA 1
ATOM 6440 C C . GLY A 1 856 ? 36.033 -8.445 24.005 1.00 47.85 1232 GLY A C 1
ATOM 6441 O O . GLY A 1 856 ? 35.665 -7.560 23.228 1.00 49.31 1232 GLY A O 1
ATOM 6442 N N . GLU A 1 857 ? 35.721 -9.721 23.819 1.00 40.42 1233 GLU A N 1
ATOM 6443 C CA . GLU A 1 857 ? 34.891 -10.131 22.663 1.00 47.04 1233 GLU A CA 1
ATOM 6444 C C . GLU A 1 857 ? 33.520 -9.453 22.738 1.00 53.86 1233 GLU A C 1
ATOM 6445 O O . GLU A 1 857 ? 33.076 -8.904 21.717 1.00 39.34 1233 GLU A O 1
ATOM 6451 N N . VAL A 1 858 ? 32.888 -9.484 23.914 1.00 43.81 1234 VAL A N 1
ATOM 6452 C CA . VAL A 1 858 ? 31.519 -8.916 24.066 1.00 39.77 1234 VAL A CA 1
ATOM 6453 C C . VAL A 1 858 ? 31.560 -7.408 23.806 1.00 37.37 1234 VAL A C 1
ATOM 6454 O O . VAL A 1 858 ? 30.644 -6.907 23.161 1.00 48.44 1234 VAL A O 1
ATOM 6458 N N . GLU A 1 859 ? 32.614 -6.737 24.256 1.00 36.70 1235 GLU A N 1
ATOM 6459 C CA . GLU A 1 859 ? 32.736 -5.272 24.050 1.00 49.64 1235 GLU A CA 1
ATOM 6460 C C . GLU A 1 859 ? 32.755 -4.978 22.547 1.00 48.01 1235 GLU A C 1
ATOM 6461 O O . GLU A 1 859 ? 32.073 -4.043 22.125 1.00 44.67 1235 GLU A O 1
ATOM 6467 N N . LYS A 1 860 ? 33.493 -5.778 21.782 1.00 46.53 1236 LYS A N 1
ATOM 6468 C CA . LYS A 1 860 ? 33.571 -5.571 20.319 1.00 45.18 1236 LYS A CA 1
ATOM 6469 C C . LYS A 1 860 ? 32.175 -5.775 19.736 1.00 49.47 1236 LYS A C 1
ATOM 6470 O O . LYS A 1 860 ? 31.794 -5.003 18.851 1.00 48.34 1236 LYS A O 1
ATOM 6476 N N . GLU A 1 861 ? 31.443 -6.766 20.245 1.00 48.93 1237 GLU A N 1
ATOM 6477 C CA . GLU A 1 861 ? 30.053 -7.007 19.783 1.00 47.90 1237 GLU A CA 1
ATOM 6478 C C . GLU A 1 861 ? 29.182 -5.801 20.130 1.00 55.37 1237 GLU A C 1
ATOM 6479 O O . GLU A 1 861 ? 28.320 -5.454 19.308 1.00 56.46 1237 GLU A O 1
ATOM 6485 N N . TYR A 1 862 ? 29.418 -5.171 21.281 1.00 53.57 1238 TYR A N 1
ATOM 6486 C CA . TYR A 1 862 ? 28.649 -3.961 21.668 1.00 51.71 1238 TYR A CA 1
ATOM 6487 C C . TYR A 1 862 ? 28.946 -2.844 20.669 1.00 50.22 1238 TYR A C 1
ATOM 6488 O O . TYR A 1 862 ? 28.023 -2.137 20.265 1.00 51.28 1238 TYR A O 1
ATOM 6497 N N . GLY A 1 863 ? 30.215 -2.706 20.292 1.00 56.14 1239 GLY A N 1
ATOM 6498 C CA . GLY A 1 863 ? 30.597 -1.668 19.321 1.00 63.92 1239 GLY A CA 1
ATOM 6499 C C . GLY A 1 863 ? 29.929 -1.882 17.979 1.00 56.91 1239 GLY A C 1
ATOM 6500 O O . GLY A 1 863 ? 29.454 -0.903 17.406 1.00 63.65 1239 GLY A O 1
ATOM 6501 N N . ARG A 1 864 ? 29.904 -3.120 17.504 1.00 55.19 1240 ARG A N 1
ATOM 6502 C CA . ARG A 1 864 ? 29.243 -3.442 16.218 1.00 59.65 1240 ARG A CA 1
ATOM 6503 C C . ARG A 1 864 ? 27.717 -3.327 16.268 1.00 67.28 1240 ARG A C 1
ATOM 6504 O O . ARG A 1 864 ? 27.161 -2.718 15.341 1.00 71.38 1240 ARG A O 1
ATOM 6506 N N . LEU A 1 865 ? 27.059 -3.850 17.306 1.00 60.66 1241 LEU A N 1
ATOM 6507 C CA . LEU A 1 865 ? 25.571 -3.914 17.289 1.00 49.48 1241 LEU A CA 1
ATOM 6508 C C . LEU A 1 865 ? 24.899 -2.690 17.915 1.00 54.58 1241 LEU A C 1
ATOM 6509 O O . LEU A 1 865 ? 23.749 -2.431 17.568 1.00 52.68 1241 LEU A O 1
ATOM 6514 N N . VAL A 1 866 ? 25.579 -1.982 18.814 1.00 63.97 1242 VAL A N 1
ATOM 6515 C CA . VAL A 1 866 ? 24.923 -0.861 19.550 1.00 57.49 1242 VAL A CA 1
ATOM 6516 C C . VAL A 1 866 ? 25.678 0.458 19.361 1.00 61.97 1242 VAL A C 1
ATOM 6517 O O . VAL A 1 866 ? 25.045 1.419 18.909 1.00 70.95 1242 VAL A O 1
ATOM 6521 N N . LYS A 1 867 ? 26.973 0.502 19.675 1.00 58.99 1243 LYS A N 1
ATOM 6522 C CA . LYS A 1 867 ? 27.728 1.787 19.646 1.00 73.79 1243 LYS A CA 1
ATOM 6523 C C . LYS A 1 867 ? 27.779 2.410 18.246 1.00 79.83 1243 LYS A C 1
ATOM 6524 O O . LYS A 1 867 ? 27.657 3.641 18.161 1.00 77.69 1243 LYS A O 1
ATOM 6530 N N . ASN A 1 868 ? 27.964 1.602 17.202 1.00 83.71 1244 ASN A N 1
ATOM 6531 C CA . ASN A 1 868 ? 28.118 2.143 15.826 1.00 86.44 1244 ASN A CA 1
ATOM 6532 C C . ASN A 1 868 ? 26.747 2.440 15.216 1.00 87.28 1244 ASN A C 1
ATOM 6533 O O . ASN A 1 868 ? 26.733 3.211 14.239 1.00 93.89 1244 ASN A O 1
ATOM 6538 N N . SER A 1 874 ? 18.352 -0.866 11.558 1.00 72.40 1250 SER A N 1
ATOM 6539 C CA . SER A 1 874 ? 18.496 -2.333 11.389 1.00 80.67 1250 SER A CA 1
ATOM 6540 C C . SER A 1 874 ? 17.135 -2.999 11.558 1.00 80.99 1250 SER A C 1
ATOM 6541 O O . SER A 1 874 ? 16.242 -2.367 12.142 1.00 83.92 1250 SER A O 1
ATOM 6544 N N . LYS A 1 875 ? 17.007 -4.238 11.096 1.00 74.62 1251 LYS A N 1
ATOM 6545 C CA . LYS A 1 875 ? 15.744 -4.980 11.309 1.00 77.88 1251 LYS A CA 1
ATOM 6546 C C . LYS A 1 875 ? 15.544 -5.139 12.810 1.00 74.38 1251 LYS A C 1
ATOM 6547 O O . LYS A 1 875 ? 14.394 -5.042 13.255 1.00 79.73 1251 LYS A O 1
ATOM 6549 N N . ASP A 1 876 ? 16.628 -5.395 13.542 1.00 71.18 1252 ASP A N 1
ATOM 6550 C CA . ASP A 1 876 ? 16.540 -5.533 15.017 1.00 70.00 1252 ASP A CA 1
ATOM 6551 C C . ASP A 1 876 ? 16.535 -4.147 15.662 1.00 65.13 1252 ASP A C 1
ATOM 6552 O O . ASP A 1 876 ? 17.444 -3.353 15.387 1.00 62.57 1252 ASP A O 1
ATOM 6557 N N . PRO A 1 877 ? 15.532 -3.822 16.499 1.00 60.51 1253 PRO A N 1
ATOM 6558 C CA . PRO A 1 877 ? 15.535 -2.560 17.217 1.00 63.66 1253 PRO A CA 1
ATOM 6559 C C . PRO A 1 877 ? 16.616 -2.500 18.306 1.00 51.31 1253 PRO A C 1
ATOM 6560 O O . PRO A 1 877 ? 17.048 -3.538 18.732 1.00 50.48 1253 PRO A O 1
ATOM 6564 N N . TYR A 1 878 ? 17.059 -1.294 18.664 1.00 53.48 1254 TYR A N 1
ATOM 6565 C CA . TYR A 1 878 ? 18.089 -1.079 19.718 1.00 61.32 1254 TYR A CA 1
ATOM 6566 C C . TYR A 1 878 ? 17.881 -2.007 20.930 1.00 54.69 1254 TYR A C 1
ATOM 6567 O O . TYR A 1 878 ? 18.845 -2.708 21.246 1.00 52.63 1254 TYR A O 1
ATOM 6576 N N . PRO A 1 879 ? 16.719 -2.066 21.629 1.00 50.21 1255 PRO A N 1
ATOM 6577 C CA . PRO A 1 879 ? 16.608 -2.936 22.791 1.00 46.95 1255 PRO A CA 1
ATOM 6578 C C . PRO A 1 879 ? 16.974 -4.386 22.458 1.00 52.16 1255 PRO A C 1
ATOM 6579 O O . PRO A 1 879 ? 17.635 -5.006 23.251 1.00 41.60 1255 PRO A O 1
ATOM 6583 N N . VAL A 1 880 ? 16.520 -4.883 21.303 1.00 49.68 1256 VAL A N 1
ATOM 6584 C CA . VAL A 1 880 ? 16.793 -6.296 20.910 1.00 48.16 1256 VAL A CA 1
ATOM 6585 C C . VAL A 1 880 ? 18.295 -6.458 20.695 1.00 45.63 1256 VAL A C 1
ATOM 6586 O O . VAL A 1 880 ? 18.837 -7.501 21.073 1.00 50.26 1256 VAL A O 1
ATOM 6590 N N . ARG A 1 881 ? 18.925 -5.455 20.095 1.00 47.56 1257 ARG A N 1
ATOM 6591 C CA . ARG A 1 881 ? 20.390 -5.489 19.866 1.00 53.14 1257 ARG A CA 1
ATOM 6592 C C . ARG A 1 881 ? 21.147 -5.455 21.196 1.00 50.46 1257 ARG A C 1
ATOM 6593 O O . ARG A 1 881 ? 22.140 -6.179 21.310 1.00 52.13 1257 ARG A O 1
ATOM 6601 N N . VAL A 1 882 ? 20.698 -4.637 22.152 1.00 47.44 1258 VAL A N 1
ATOM 6602 C CA . VAL A 1 882 ? 21.335 -4.606 23.502 1.00 53.46 1258 VAL A CA 1
ATOM 6603 C C . VAL A 1 882 ? 21.151 -5.962 24.185 1.00 45.91 1258 VAL A C 1
ATOM 6604 O O . VAL A 1 882 ? 22.168 -6.550 24.563 1.00 44.54 1258 VAL A O 1
ATOM 6608 N N A ASN A 1 883 ? 19.962 -6.548 24.042 0.64 45.49 1259 ASN A N 1
ATOM 6609 N N B ASN A 1 883 ? 19.963 -6.541 24.064 0.36 45.54 1259 ASN A N 1
ATOM 6610 C CA A ASN A 1 883 ? 19.687 -7.863 24.671 0.64 43.79 1259 ASN A CA 1
ATOM 6611 C CA B ASN A 1 883 ? 19.738 -7.838 24.694 0.36 43.89 1259 ASN A CA 1
ATOM 6612 C C A ASN A 1 883 ? 20.645 -8.900 24.088 0.64 45.16 1259 ASN A C 1
ATOM 6613 C C B ASN A 1 883 ? 20.631 -8.911 24.085 0.36 45.23 1259 ASN A C 1
ATOM 6614 O O A ASN A 1 883 ? 21.009 -9.827 24.820 0.64 44.52 1259 ASN A O 1
ATOM 6615 O O B ASN A 1 883 ? 21.104 -9.810 24.792 0.36 44.61 1259 ASN A O 1
ATOM 6624 N N . GLN A 1 884 ? 20.870 -8.840 22.774 1.00 47.29 1260 GLN A N 1
ATOM 6625 C CA . GLN A 1 884 ? 21.759 -9.807 22.139 1.00 46.00 1260 GLN A CA 1
ATOM 6626 C C . GLN A 1 884 ? 23.163 -9.723 22.722 1.00 43.79 1260 GLN A C 1
ATOM 6627 O O . GLN A 1 884 ? 23.796 -10.751 22.989 1.00 44.51 1260 GLN A O 1
ATOM 6633 N N . VAL A 1 885 ? 23.666 -8.504 22.929 1.00 38.42 1261 VAL A N 1
ATOM 6634 C CA . VAL A 1 885 ? 24.955 -8.339 23.593 1.00 43.83 1261 VAL A CA 1
ATOM 6635 C C . VAL A 1 885 ? 24.872 -8.809 25.039 1.00 38.17 1261 VAL A C 1
ATOM 6636 O O . VAL A 1 885 ? 25.796 -9.450 25.553 1.00 37.34 1261 VAL A O 1
ATOM 6640 N N . TYR A 1 886 ? 23.763 -8.501 25.717 1.00 39.20 1262 TYR A N 1
ATOM 6641 C CA . TYR A 1 886 ? 23.626 -8.884 27.120 1.00 38.07 1262 TYR A CA 1
ATOM 6642 C C . TYR A 1 886 ? 23.627 -10.399 27.284 1.00 41.35 1262 TYR A C 1
ATOM 6643 O O . TYR A 1 886 ? 24.187 -10.924 28.253 1.00 44.42 1262 TYR A O 1
ATOM 6652 N N . GLU A 1 887 ? 23.010 -11.120 26.345 1.00 47.11 1263 GLU A N 1
ATOM 6653 C CA . GLU A 1 887 ? 22.965 -12.575 26.450 1.00 46.18 1263 GLU A CA 1
ATOM 6654 C C . GLU A 1 887 ? 24.350 -13.189 26.282 1.00 34.70 1263 GLU A C 1
ATOM 6655 O O . GLU A 1 887 ? 24.675 -14.189 26.935 1.00 44.50 1263 GLU A O 1
ATOM 6661 N N . LYS A 1 888 ? 25.180 -12.613 25.411 1.00 45.79 1264 LYS A N 1
ATOM 6662 C CA . LYS A 1 888 ? 26.559 -13.077 25.311 1.00 49.82 1264 LYS A CA 1
ATOM 6663 C C . LYS A 1 888 ? 27.364 -12.686 26.543 1.00 42.88 1264 LYS A C 1
ATOM 6664 O O . LYS A 1 888 ? 28.252 -13.436 26.968 1.00 45.52 1264 LYS A O 1
ATOM 6670 N N . TRP A 1 889 ? 27.068 -11.523 27.128 1.00 39.37 1265 TRP A N 1
ATOM 6671 C CA . TRP A 1 889 ? 27.698 -11.138 28.387 1.00 41.66 1265 TRP A CA 1
ATOM 6672 C C . TRP A 1 889 ? 27.380 -12.144 29.486 1.00 37.66 1265 TRP A C 1
ATOM 6673 O O . TRP A 1 889 ? 28.280 -12.640 30.173 1.00 37.09 1265 TRP A O 1
ATOM 6684 N N . CYS A 1 890 ? 26.095 -12.465 29.662 1.00 35.17 1266 CYS A N 1
ATOM 6685 C CA . CYS A 1 890 ? 25.704 -13.429 30.684 1.00 50.61 1266 CYS A CA 1
ATOM 6686 C C . CYS A 1 890 ? 26.200 -14.835 30.374 1.00 47.31 1266 CYS A C 1
ATOM 6687 O O . CYS A 1 890 ? 26.305 -15.657 31.291 1.00 46.87 1266 CYS A O 1
ATOM 6690 N N . ALA A 1 891 ? 26.498 -15.117 29.110 1.00 44.00 1267 ALA A N 1
ATOM 6691 C CA . ALA A 1 891 ? 27.073 -16.430 28.750 1.00 48.48 1267 ALA A CA 1
ATOM 6692 C C . ALA A 1 891 ? 28.498 -16.562 29.295 1.00 52.56 1267 ALA A C 1
ATOM 6693 O O . ALA A 1 891 ? 29.013 -17.681 29.292 1.00 56.95 1267 ALA A O 1
ATOM 6695 N N . ILE A 1 892 ? 29.103 -15.470 29.765 1.00 51.01 1268 ILE A N 1
ATOM 6696 C CA . ILE A 1 892 ? 30.516 -15.570 30.220 1.00 45.85 1268 ILE A CA 1
ATOM 6697 C C . ILE A 1 892 ? 30.443 -16.211 31.598 1.00 50.63 1268 ILE A C 1
ATOM 6698 O O . ILE A 1 892 ? 30.061 -15.515 32.545 1.00 51.91 1268 ILE A O 1
ATOM 6703 N N . THR A 1 893 ? 30.818 -17.483 31.684 1.00 44.51 1269 THR A N 1
ATOM 6704 C CA . THR A 1 893 ? 30.686 -18.253 32.939 1.00 49.27 1269 THR A CA 1
ATOM 6705 C C . THR A 1 893 ? 32.023 -18.933 33.199 1.00 47.65 1269 THR A C 1
ATOM 6706 O O . THR A 1 893 ? 32.839 -18.951 32.282 1.00 55.97 1269 THR A O 1
ATOM 6710 N N . PRO A 1 894 ? 32.294 -19.438 34.415 1.00 49.03 1270 PRO A N 1
ATOM 6711 C CA . PRO A 1 894 ? 33.576 -20.050 34.706 1.00 55.48 1270 PRO A CA 1
ATOM 6712 C C . PRO A 1 894 ? 33.845 -21.214 33.746 1.00 66.04 1270 PRO A C 1
ATOM 6713 O O . PRO A 1 894 ? 34.980 -21.382 33.371 1.00 74.06 1270 PRO A O 1
ATOM 6717 N N . GLU A 1 895 ? 32.818 -21.987 33.393 1.00 86.11 1271 GLU A N 1
ATOM 6718 C CA . GLU A 1 895 ? 32.975 -23.068 32.386 1.00 85.63 1271 GLU A CA 1
ATOM 6719 C C . GLU A 1 895 ? 33.548 -22.476 31.096 1.00 78.81 1271 GLU A C 1
ATOM 6720 O O . GLU A 1 895 ? 34.728 -22.756 30.816 1.00 89.95 1271 GLU A O 1
ATOM 6722 N N . SER A 1 906 ? 38.325 -26.429 41.988 1.00 64.09 1282 SER A N 1
ATOM 6723 C CA . SER A 1 906 ? 36.854 -26.481 41.793 1.00 71.28 1282 SER A CA 1
ATOM 6724 C C . SER A 1 906 ? 36.163 -25.828 42.987 1.00 71.48 1282 SER A C 1
ATOM 6725 O O . SER A 1 906 ? 35.035 -25.361 42.816 1.00 73.30 1282 SER A O 1
ATOM 6728 N N . LYS A 1 907 ? 36.823 -25.795 44.142 1.00 61.40 1283 LYS A N 1
ATOM 6729 C CA . LYS A 1 907 ? 36.250 -25.100 45.316 1.00 54.40 1283 LYS A CA 1
ATOM 6730 C C . LYS A 1 907 ? 36.121 -23.608 44.975 1.00 57.69 1283 LYS A C 1
ATOM 6731 O O . LYS A 1 907 ? 35.089 -23.025 45.306 1.00 53.21 1283 LYS A O 1
ATOM 6737 N N . VAL A 1 908 ? 37.121 -23.037 44.300 1.00 50.75 1284 VAL A N 1
ATOM 6738 C CA . VAL A 1 908 ? 37.042 -21.614 43.858 1.00 56.28 1284 VAL A CA 1
ATOM 6739 C C . VAL A 1 908 ? 35.897 -21.453 42.852 1.00 56.21 1284 VAL A C 1
ATOM 6740 O O . VAL A 1 908 ? 35.114 -20.515 42.996 1.00 49.37 1284 VAL A O 1
ATOM 6744 N N . ILE A 1 909 ? 35.784 -22.379 41.905 1.00 47.41 1285 ILE A N 1
ATOM 6745 C CA . ILE A 1 909 ? 34.723 -22.267 40.869 1.00 52.21 1285 ILE A CA 1
ATOM 6746 C C . ILE A 1 909 ? 33.373 -22.355 41.575 1.00 51.22 1285 ILE A C 1
ATOM 6747 O O . ILE A 1 909 ? 32.484 -21.566 41.249 1.00 49.77 1285 ILE A O 1
ATOM 6752 N N . ARG A 1 910 ? 33.252 -23.265 42.533 1.00 48.94 1286 ARG A N 1
ATOM 6753 C CA . ARG A 1 910 ? 31.962 -23.461 43.234 1.00 51.08 1286 ARG A CA 1
ATOM 6754 C C . ARG A 1 910 ? 31.606 -22.200 44.022 1.00 53.31 1286 ARG A C 1
ATOM 6755 O O . ARG A 1 910 ? 30.443 -21.794 43.986 1.00 44.78 1286 ARG A O 1
ATOM 6763 N N . LEU A 1 911 ? 32.596 -21.604 44.683 1.00 49.32 1287 LEU A N 1
ATOM 6764 C CA . LEU A 1 911 ? 32.351 -20.409 45.519 1.00 44.98 1287 LEU A CA 1
ATOM 6765 C C . LEU A 1 911 ? 32.019 -19.213 44.624 1.00 42.24 1287 LEU A C 1
ATOM 6766 O O . LEU A 1 911 ? 31.248 -18.367 45.054 1.00 44.60 1287 LEU A O 1
ATOM 6771 N N . LEU A 1 912 ? 32.569 -19.170 43.419 1.00 38.96 1288 LEU A N 1
ATOM 6772 C CA . LEU A 1 912 ? 32.233 -18.085 42.507 1.00 44.00 1288 LEU A CA 1
ATOM 6773 C C . LEU A 1 912 ? 30.864 -18.283 41.871 1.00 43.80 1288 LEU A C 1
ATOM 6774 O O . LEU A 1 912 ? 30.154 -17.303 41.619 1.00 41.02 1288 LEU A O 1
ATOM 6779 N N . GLU A 1 913 ? 30.478 -19.535 41.614 1.00 40.05 1289 GLU A N 1
ATOM 6780 C CA . GLU A 1 913 ? 29.231 -19.800 40.906 1.00 42.14 1289 GLU A CA 1
ATOM 6781 C C . GLU A 1 913 ? 28.024 -19.801 41.836 1.00 35.65 1289 GLU A C 1
ATOM 6782 O O . GLU A 1 913 ? 26.945 -19.349 41.436 1.00 37.54 1289 GLU A O 1
ATOM 6788 N N . LEU A 1 914 ? 28.179 -20.289 43.063 1.00 35.95 1290 LEU A N 1
ATOM 6789 C CA . LEU A 1 914 ? 27.068 -20.435 44.004 1.00 43.83 1290 LEU A CA 1
ATOM 6790 C C . LEU A 1 914 ? 25.835 -20.985 43.287 1.00 40.09 1290 LEU A C 1
ATOM 6791 O O . LEU A 1 914 ? 24.771 -20.368 43.240 1.00 39.15 1290 LEU A O 1
ATOM 6796 N N . SER A 1 915 ? 26.010 -22.181 42.719 1.00 41.59 1291 SER A N 1
ATOM 6797 C CA . SER A 1 915 ? 25.007 -22.750 41.825 1.00 48.07 1291 SER A CA 1
ATOM 6798 C C . SER A 1 915 ? 23.628 -22.851 42.464 1.00 40.09 1291 SER A C 1
ATOM 6799 O O . SER A 1 915 ? 22.627 -22.876 41.741 1.00 41.11 1291 SER A O 1
ATOM 6802 N N . PHE A 1 916 ? 23.545 -22.909 43.794 1.00 39.78 1292 PHE A N 1
ATOM 6803 C CA . PHE A 1 916 ? 22.241 -23.027 44.435 1.00 37.89 1292 PHE A CA 1
ATOM 6804 C C . PHE A 1 916 ? 21.364 -21.798 44.224 1.00 40.26 1292 PHE A C 1
ATOM 6805 O O . PHE A 1 916 ? 20.156 -21.873 44.477 1.00 37.02 1292 PHE A O 1
ATOM 6813 N N . LEU A 1 917 ? 21.947 -20.700 43.752 1.00 36.53 1293 LEU A N 1
ATOM 6814 C CA . LEU A 1 917 ? 21.141 -19.496 43.427 1.00 46.60 1293 LEU A CA 1
ATOM 6815 C C . LEU A 1 917 ? 20.555 -19.653 42.026 1.00 43.01 1293 LEU A C 1
ATOM 6816 O O . LEU A 1 917 ? 21.319 -19.867 41.086 1.00 43.15 1293 LEU A O 1
ATOM 6821 N N . ALA A 1 918 ? 19.242 -19.550 41.912 1.00 38.65 1294 ALA A N 1
ATOM 6822 C CA . ALA A 1 918 ? 18.553 -19.666 40.609 1.00 49.97 1294 ALA A CA 1
ATOM 6823 C C . ALA A 1 918 ? 19.008 -18.530 39.694 1.00 37.36 1294 ALA A C 1
ATOM 6824 O O . ALA A 1 918 ? 19.137 -18.765 38.493 1.00 41.49 1294 ALA A O 1
ATOM 6826 N N . ASP A 1 919 ? 19.234 -17.351 40.270 1.00 38.78 1295 ASP A N 1
ATOM 6827 C CA . ASP A 1 919 ? 19.695 -16.174 39.498 1.00 36.81 1295 ASP A CA 1
ATOM 6828 C C . ASP A 1 919 ? 21.220 -16.100 39.528 1.00 38.31 1295 ASP A C 1
ATOM 6829 O O . ASP A 1 919 ? 21.767 -15.706 40.558 1.00 33.64 1295 ASP A O 1
ATOM 6834 N N . ARG A 1 920 ? 21.850 -16.385 38.395 1.00 34.06 1296 ARG A N 1
ATOM 6835 C CA . ARG A 1 920 ? 23.331 -16.368 38.277 1.00 42.33 1296 ARG A CA 1
ATOM 6836 C C . ARG A 1 920 ? 23.861 -14.939 38.419 1.00 37.72 1296 ARG A C 1
ATOM 6837 O O . ARG A 1 920 ? 25.007 -14.788 38.793 1.00 35.96 1296 ARG A O 1
ATOM 6845 N N . GLU A 1 921 ? 23.021 -13.941 38.174 1.00 34.23 1297 GLU A N 1
ATOM 6846 C CA . GLU A 1 921 ? 23.413 -12.514 38.262 1.00 30.28 1297 GLU A CA 1
ATOM 6847 C C . GLU A 1 921 ? 23.645 -12.117 39.727 1.00 35.91 1297 GLU A C 1
ATOM 6848 O O . GLU A 1 921 ? 24.070 -10.992 39.950 1.00 30.61 1297 GLU A O 1
ATOM 6854 N N . MET A 1 922 ? 23.303 -12.994 40.669 1.00 30.69 1298 MET A N 1
ATOM 6855 C CA . MET A 1 922 ? 23.448 -12.713 42.117 1.00 31.43 1298 MET A CA 1
ATOM 6856 C C . MET A 1 922 ? 24.681 -13.415 42.720 1.00 32.47 1298 MET A C 1
ATOM 6857 O O . MET A 1 922 ? 24.888 -13.271 43.923 1.00 36.15 1298 MET A O 1
ATOM 6862 N N . ASN A 1 923 ? 25.463 -14.146 41.928 1.00 28.59 1299 ASN A N 1
ATOM 6863 C CA . ASN A 1 923 ? 26.602 -14.838 42.509 1.00 37.71 1299 ASN A CA 1
ATOM 6864 C C . ASN A 1 923 ? 27.857 -13.965 42.466 1.00 34.52 1299 ASN A C 1
ATOM 6865 O O . ASN A 1 923 ? 27.884 -12.884 41.875 1.00 33.14 1299 ASN A O 1
ATOM 6870 N N . THR A 1 924 ? 28.912 -14.459 43.117 1.00 32.76 1300 THR A N 1
ATOM 6871 C CA . THR A 1 924 ? 30.163 -13.714 43.194 1.00 36.23 1300 THR A CA 1
ATOM 6872 C C . THR A 1 924 ? 30.816 -13.563 41.827 1.00 44.64 1300 THR A C 1
ATOM 6873 O O . THR A 1 924 ? 31.480 -12.552 41.568 1.00 39.45 1300 THR A O 1
ATOM 6877 N N . TRP A 1 925 ? 30.645 -14.552 40.948 1.00 35.18 1301 TRP A N 1
ATOM 6878 C CA . TRP A 1 925 ? 31.216 -14.464 39.609 1.00 36.67 1301 TRP A CA 1
ATOM 6879 C C . TRP A 1 925 ? 30.707 -13.234 38.868 1.00 39.86 1301 TRP A C 1
ATOM 6880 O O . TRP A 1 925 ? 31.484 -12.527 38.214 1.00 40.93 1301 TRP A O 1
ATOM 6891 N N . ALA A 1 926 ? 29.400 -12.966 38.948 1.00 32.86 1302 ALA A N 1
ATOM 6892 C CA . ALA A 1 926 ? 28.857 -11.776 38.300 1.00 36.60 1302 ALA A CA 1
ATOM 6893 C C . ALA A 1 926 ? 29.505 -10.506 38.838 1.00 35.62 1302 ALA A C 1
ATOM 6894 O O . ALA A 1 926 ? 29.695 -9.538 38.090 1.00 32.98 1302 ALA A O 1
ATOM 6896 N N . LEU A 1 927 ? 29.850 -10.490 40.127 1.00 30.87 1303 LEU A N 1
ATOM 6897 C CA . LEU A 1 927 ? 30.538 -9.338 40.698 1.00 40.56 1303 LEU A CA 1
ATOM 6898 C C . LEU A 1 927 ? 31.945 -9.207 40.127 1.00 35.66 1303 LEU A C 1
ATOM 6899 O O . LEU A 1 927 ? 32.371 -8.114 39.736 1.00 30.88 1303 LEU A O 1
ATOM 6904 N N . LEU A 1 928 ? 32.687 -10.316 40.082 1.00 32.91 1304 LEU A N 1
ATOM 6905 C CA . LEU A 1 928 ? 34.034 -10.282 39.527 1.00 36.01 1304 LEU A CA 1
ATOM 6906 C C . LEU A 1 928 ? 34.009 -9.899 38.052 1.00 39.09 1304 LEU A C 1
ATOM 6907 O O . LEU A 1 928 ? 34.833 -9.098 37.596 1.00 34.78 1304 LEU A O 1
ATOM 6912 N N . ARG A 1 929 ? 33.064 -10.441 37.285 1.00 35.00 1305 ARG A N 1
ATOM 6913 C CA . ARG A 1 929 ? 32.937 -10.108 35.841 1.00 38.66 1305 ARG A CA 1
ATOM 6914 C C . ARG A 1 929 ? 32.731 -8.600 35.677 1.00 41.43 1305 ARG A C 1
ATOM 6915 O O . ARG A 1 929 ? 33.376 -8.009 34.810 1.00 38.03 1305 ARG A O 1
ATOM 6923 N N . ALA A 1 930 ? 31.850 -8.017 36.484 1.00 32.95 1306 ALA A N 1
ATOM 6924 C CA . ALA A 1 930 ? 31.556 -6.575 36.386 1.00 34.60 1306 ALA A CA 1
ATOM 6925 C C . ALA A 1 930 ? 32.783 -5.728 36.737 1.00 37.35 1306 ALA A C 1
ATOM 6926 O O . ALA A 1 930 ? 33.049 -4.763 36.028 1.00 32.92 1306 ALA A O 1
ATOM 6928 N N . SER A 1 931 ? 33.494 -6.104 37.790 1.00 31.55 1307 SER A N 1
ATOM 6929 C CA . SER A 1 931 ? 34.678 -5.332 38.233 1.00 36.19 1307 SER A CA 1
ATOM 6930 C C . SER A 1 931 ? 35.766 -5.353 37.158 1.00 36.68 1307 SER A C 1
ATOM 6931 O O . SER A 1 931 ? 36.316 -4.289 36.868 1.00 37.62 1307 SER A O 1
ATOM 6934 N N . THR A 1 932 ? 36.025 -6.524 36.584 1.00 38.42 1308 THR A N 1
ATOM 6935 C CA . THR A 1 932 ? 37.085 -6.676 35.562 1.00 34.62 1308 THR A CA 1
ATOM 6936 C C . THR A 1 932 ? 36.718 -5.844 34.333 1.00 34.24 1308 THR A C 1
ATOM 6937 O O . THR A 1 932 ? 37.580 -5.130 33.834 1.00 37.04 1308 THR A O 1
ATOM 6941 N N . ALA A 1 933 ? 35.461 -5.895 33.916 1.00 31.60 1309 ALA A N 1
ATOM 6942 C CA . ALA A 1 933 ? 34.995 -5.094 32.769 1.00 38.55 1309 ALA A CA 1
ATOM 6943 C C . ALA A 1 933 ? 35.159 -3.607 33.077 1.00 40.81 1309 ALA A C 1
ATOM 6944 O O . ALA A 1 933 ? 35.502 -2.851 32.169 1.00 35.70 1309 ALA A O 1
ATOM 6946 N N . PHE A 1 934 ? 34.894 -3.220 34.320 1.00 31.66 1310 PHE A N 1
ATOM 6947 C CA . PHE A 1 934 ? 35.059 -1.803 34.702 1.00 39.71 1310 PHE A CA 1
ATOM 6948 C C . PHE A 1 934 ? 36.529 -1.407 34.556 1.00 31.59 1310 PHE A C 1
ATOM 6949 O O . PHE A 1 934 ? 36.804 -0.380 33.961 1.00 37.68 1310 PHE A O 1
ATOM 6957 N N . LYS A 1 935 ? 37.434 -2.245 35.045 1.00 33.64 1311 LYS A N 1
ATOM 6958 C CA . LYS A 1 935 ? 38.869 -1.875 35.013 1.00 39.17 1311 LYS A CA 1
ATOM 6959 C C . LYS A 1 935 ? 39.327 -1.701 33.564 1.00 37.59 1311 LYS A C 1
ATOM 6960 O O . LYS A 1 935 ? 39.975 -0.707 33.269 1.00 36.95 1311 LYS A O 1
ATOM 6966 N N . LEU A 1 936 ? 38.966 -2.637 32.702 1.00 35.07 1312 LEU A N 1
ATOM 6967 C CA . LEU A 1 936 ? 39.393 -2.593 31.288 1.00 37.31 1312 LEU A CA 1
ATOM 6968 C C . LEU A 1 936 ? 38.710 -1.488 30.489 1.00 36.61 1312 LEU A C 1
ATOM 6969 O O . LEU A 1 936 ? 39.393 -0.871 29.676 1.00 52.78 1312 LEU A O 1
ATOM 6974 N N . TYR A 1 937 ? 37.426 -1.242 30.707 1.00 31.97 1313 TYR A N 1
ATOM 6975 C CA . TYR A 1 937 ? 36.684 -0.331 29.805 1.00 32.39 1313 TYR A CA 1
ATOM 6976 C C . TYR A 1 937 ? 36.033 0.878 30.478 1.00 41.44 1313 TYR A C 1
ATOM 6977 O O . TYR A 1 937 ? 35.171 1.473 29.822 1.00 39.02 1313 TYR A O 1
ATOM 6986 N N . TYR A 1 938 ? 36.430 1.245 31.692 1.00 36.49 1314 TYR A N 1
ATOM 6987 C CA . TYR A 1 938 ? 35.741 2.366 32.371 1.00 40.02 1314 TYR A CA 1
ATOM 6988 C C . TYR A 1 938 ? 35.816 3.618 31.490 1.00 48.10 1314 TYR A C 1
ATOM 6989 O O . TYR A 1 938 ? 34.830 4.362 31.431 1.00 38.48 1314 TYR A O 1
ATOM 6998 N N . HIS A 1 939 ? 36.960 3.834 30.840 1.00 45.28 1315 HIS A N 1
ATOM 6999 C CA . HIS A 1 939 ? 37.143 5.034 29.985 1.00 54.42 1315 HIS A CA 1
ATOM 7000 C C . HIS A 1 939 ? 36.905 4.722 28.509 1.00 47.98 1315 HIS A C 1
ATOM 7001 O O . HIS A 1 939 ? 36.266 5.544 27.849 1.00 49.26 1315 HIS A O 1
ATOM 7008 N N . LYS A 1 940 ? 37.399 3.592 28.020 1.00 40.35 1316 LYS A N 1
ATOM 7009 C CA . LYS A 1 940 ? 37.300 3.281 26.573 1.00 47.18 1316 LYS A CA 1
ATOM 7010 C C . LYS A 1 940 ? 35.839 3.162 26.137 1.00 54.90 1316 LYS A C 1
ATOM 7011 O O . LYS A 1 940 ? 35.463 3.813 25.156 1.00 50.71 1316 LYS A O 1
ATOM 7017 N N . SER A 1 941 ? 35.074 2.302 26.805 1.00 43.36 1317 SER A N 1
ATOM 7018 C CA . SER A 1 941 ? 33.658 2.087 26.421 1.00 44.57 1317 SER A CA 1
ATOM 7019 C C . SER A 1 941 ? 32.752 2.155 27.656 1.00 54.18 1317 SER A C 1
ATOM 7020 O O . SER A 1 941 ? 32.254 1.111 28.087 1.00 43.25 1317 SER A O 1
ATOM 7023 N N . PRO A 1 942 ? 32.494 3.354 28.212 1.00 48.35 1318 PRO A N 1
ATOM 7024 C CA . PRO A 1 942 ? 31.679 3.485 29.411 1.00 46.09 1318 PRO A CA 1
ATOM 7025 C C . PRO A 1 942 ? 30.238 2.977 29.252 1.00 47.49 1318 PRO A C 1
ATOM 7026 O O . PRO A 1 942 ? 29.720 2.422 30.174 1.00 39.01 1318 PRO A O 1
ATOM 7030 N N . LYS A 1 943 ? 29.632 3.198 28.092 1.00 46.45 1319 LYS A N 1
ATOM 7031 C CA . LYS A 1 943 ? 28.227 2.783 27.867 1.00 45.44 1319 LYS A CA 1
ATO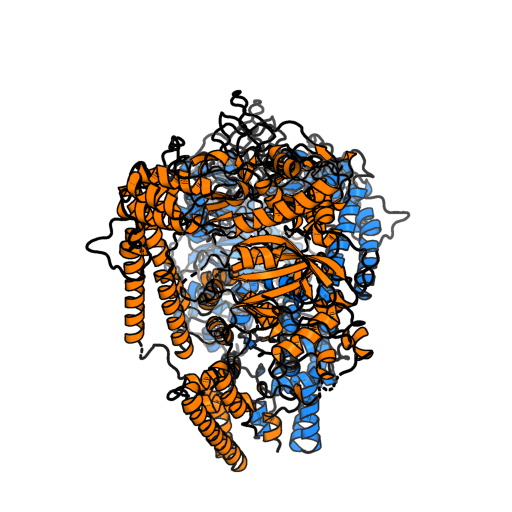M 7032 C C . LYS A 1 943 ? 28.131 1.258 27.979 1.00 43.36 1319 LYS A C 1
ATOM 7033 O O . LYS A 1 943 ? 27.149 0.789 28.538 1.00 38.90 1319 LYS A O 1
ATOM 7039 N N . PHE A 1 944 ? 29.126 0.539 27.471 1.00 40.84 1320 PHE A N 1
ATOM 7040 C CA . PHE A 1 944 ? 29.161 -0.941 27.564 1.00 46.21 1320 PHE A CA 1
ATOM 7041 C C . PHE A 1 944 ? 29.215 -1.388 29.026 1.00 41.15 1320 PHE A C 1
ATOM 7042 O O . PHE A 1 944 ? 28.376 -2.186 29.413 1.00 40.86 1320 PHE A O 1
ATOM 7050 N N . VAL A 1 945 ? 30.174 -0.889 29.790 1.00 38.67 1321 VAL A N 1
ATOM 7051 C CA . VAL A 1 945 ? 30.345 -1.425 31.170 1.00 42.99 1321 VAL A CA 1
ATOM 7052 C C . VAL A 1 945 ? 29.058 -1.178 31.953 1.00 35.57 1321 VAL A C 1
ATOM 7053 O O . VAL A 1 945 ? 28.574 -2.108 32.585 1.00 35.12 1321 VAL A O 1
ATOM 7057 N N . TRP A 1 946 ? 28.516 0.028 31.857 1.00 35.11 1322 TRP A N 1
ATOM 7058 C CA . TRP A 1 946 ? 27.326 0.373 32.658 1.00 35.55 1322 TRP A CA 1
ATOM 7059 C C . TRP A 1 946 ? 26.078 -0.366 32.156 1.00 44.49 1322 TRP A C 1
ATOM 7060 O O . TRP A 1 946 ? 25.322 -0.850 32.989 1.00 36.57 1322 TRP A O 1
ATOM 7071 N N . GLN A 1 947 ? 25.909 -0.481 30.838 1.00 35.32 1323 GLN A N 1
ATOM 7072 C CA . GLN A 1 947 ? 24.685 -1.119 30.295 1.00 37.78 1323 GLN A CA 1
ATOM 7073 C C . GLN A 1 947 ? 24.721 -2.618 30.597 1.00 38.60 1323 GLN A C 1
ATOM 7074 O O . GLN A 1 947 ? 23.656 -3.175 30.840 1.00 30.68 1323 GLN A O 1
ATOM 7080 N N . MET A 1 948 ? 25.912 -3.217 30.589 1.00 30.27 1324 MET A N 1
ATOM 7081 C CA . MET A 1 948 ? 25.975 -4.658 30.817 1.00 31.48 1324 MET A CA 1
ATOM 7082 C C . MET A 1 948 ? 26.045 -5.005 32.299 1.00 33.98 1324 MET A C 1
ATOM 7083 O O . MET A 1 948 ? 25.397 -5.960 32.742 1.00 35.52 1324 MET A O 1
ATOM 7088 N N . ALA A 1 949 ? 26.815 -4.248 33.082 1.00 35.76 1325 ALA A N 1
ATOM 7089 C CA . ALA A 1 949 ? 27.128 -4.631 34.454 1.00 36.88 1325 ALA A CA 1
ATOM 7090 C C . ALA A 1 949 ? 26.705 -3.597 35.492 1.00 32.09 1325 ALA A C 1
ATOM 7091 O O . ALA A 1 949 ? 27.108 -3.710 36.656 1.00 30.36 1325 ALA A O 1
ATOM 7093 N N . GLY A 1 950 ? 25.901 -2.601 35.116 1.00 33.59 1326 GLY A N 1
ATOM 7094 C CA . GLY A 1 950 ? 25.512 -1.580 36.079 1.00 31.29 1326 GLY A CA 1
ATOM 7095 C C . GLY A 1 950 ? 24.911 -2.163 37.343 1.00 39.50 1326 GLY A C 1
ATOM 7096 O O . GLY A 1 950 ? 25.210 -1.714 38.452 1.00 34.81 1326 GLY A O 1
ATOM 7097 N N . ARG A 1 951 ? 24.061 -3.180 37.191 1.00 34.49 1327 ARG A N 1
ATOM 7098 C CA . ARG A 1 951 ? 23.429 -3.823 38.338 1.00 31.06 1327 ARG A CA 1
ATOM 7099 C C . ARG A 1 951 ? 24.463 -4.293 39.356 1.00 28.47 1327 ARG A C 1
ATOM 7100 O O . ARG A 1 951 ? 24.353 -4.003 40.554 1.00 26.51 1327 ARG A O 1
ATOM 7108 N N . GLN A 1 952 ? 25.480 -5.026 38.895 1.00 26.97 1328 GLN A N 1
ATOM 7109 C CA . GLN A 1 952 ? 26.491 -5.544 39.811 1.00 27.27 1328 GLN A CA 1
ATOM 7110 C C . GLN A 1 952 ? 27.432 -4.450 40.298 1.00 29.71 1328 GLN A C 1
ATOM 7111 O O . GLN A 1 952 ? 27.963 -4.542 41.411 1.00 27.40 1328 GLN A O 1
ATOM 7117 N N . LEU A 1 953 ? 27.660 -3.416 39.486 1.00 31.26 1329 LEU A N 1
ATOM 7118 C CA . LEU A 1 953 ? 28.461 -2.289 39.950 1.00 33.75 1329 LEU A CA 1
ATOM 7119 C C . LEU A 1 953 ? 27.800 -1.612 41.145 1.00 33.05 1329 LEU A C 1
ATOM 7120 O O . LEU A 1 953 ? 28.483 -1.149 42.067 1.00 26.95 1329 LEU A O 1
ATOM 7125 N N . ALA A 1 954 ? 26.466 -1.553 41.151 1.00 33.15 1330 ALA A N 1
ATOM 7126 C CA . ALA A 1 954 ? 25.756 -0.979 42.291 1.00 29.54 1330 ALA A CA 1
ATOM 7127 C C . ALA A 1 954 ? 25.886 -1.865 43.524 1.00 30.26 1330 ALA A C 1
ATOM 7128 O O . ALA A 1 954 ? 26.055 -1.361 44.641 1.00 30.21 1330 ALA A O 1
ATOM 7130 N N . TYR A 1 955 ? 25.805 -3.187 43.346 1.00 31.27 1331 TYR A N 1
ATOM 7131 C CA . TYR A 1 955 ? 26.033 -4.094 44.467 1.00 31.62 1331 TYR A CA 1
ATOM 7132 C C . TYR A 1 955 ? 27.398 -3.846 45.091 1.00 32.28 1331 TYR A C 1
ATOM 7133 O O . TYR A 1 955 ? 27.528 -3.731 46.315 1.00 30.55 1331 TYR A O 1
ATOM 7142 N N . ILE A 1 956 ? 28.433 -3.769 44.254 1.00 27.24 1332 ILE A N 1
ATOM 7143 C CA . ILE A 1 956 ? 29.790 -3.568 44.750 1.00 27.58 1332 ILE A CA 1
ATOM 7144 C C . ILE A 1 956 ? 29.887 -2.247 45.502 1.00 27.35 1332 ILE A C 1
ATOM 7145 O O . ILE A 1 956 ? 30.462 -2.172 46.594 1.00 35.43 1332 ILE A O 1
ATOM 7150 N N . LYS A 1 957 ? 29.321 -1.184 44.926 1.00 27.57 1333 LYS A N 1
ATOM 7151 C CA . LYS A 1 957 ? 29.380 0.126 45.567 1.00 26.82 1333 LYS A CA 1
ATOM 7152 C C . LYS A 1 957 ? 28.730 0.097 46.946 1.00 28.26 1333 LYS A C 1
ATOM 7153 O O . LYS A 1 957 ? 29.281 0.639 47.912 1.00 28.08 1333 LYS A O 1
ATOM 7159 N N . ALA A 1 958 ? 27.558 -0.533 47.059 1.00 26.64 1334 ALA A N 1
ATOM 7160 C CA . ALA A 1 958 ? 26.877 -0.590 48.349 1.00 26.17 1334 ALA A CA 1
ATOM 7161 C C . ALA A 1 958 ? 27.652 -1.440 49.347 1.00 26.50 1334 ALA A C 1
ATOM 7162 O O . ALA A 1 958 ? 27.677 -1.132 50.544 1.00 31.59 1334 ALA A O 1
ATOM 7164 N N . GLN A 1 959 ? 28.283 -2.518 48.879 1.00 29.50 1335 GLN A N 1
ATOM 7165 C CA . GLN A 1 959 ? 29.136 -3.314 49.756 1.00 27.65 1335 GLN A CA 1
ATOM 7166 C C . GLN A 1 959 ? 30.332 -2.505 50.243 1.00 34.95 1335 GLN A C 1
ATOM 7167 O O . GLN A 1 959 ? 30.676 -2.534 51.431 1.00 34.50 1335 GLN A O 1
ATOM 7173 N N . MET A 1 960 ? 30.983 -1.773 49.334 1.00 27.49 1336 MET A N 1
ATOM 7174 C CA . MET A 1 960 ? 32.242 -1.114 49.670 1.00 35.14 1336 MET A CA 1
ATOM 7175 C C . MET A 1 960 ? 32.057 0.142 50.514 1.00 32.62 1336 MET A C 1
ATOM 7176 O O . MET A 1 960 ? 32.938 0.468 51.316 1.00 35.55 1336 MET A O 1
ATOM 7181 N N . THR A 1 961 ? 30.949 0.861 50.355 1.00 28.96 1337 THR A N 1
ATOM 7182 C CA . THR A 1 961 ? 30.725 2.054 51.163 1.00 35.73 1337 THR A CA 1
ATOM 7183 C C . THR A 1 961 ? 30.123 1.743 52.527 1.00 38.39 1337 THR A C 1
ATOM 7184 O O . THR A 1 961 ? 29.976 2.659 53.342 1.00 35.19 1337 THR A O 1
ATOM 7188 N N . SER A 1 962 ? 29.775 0.489 52.797 1.00 35.71 1338 SER A N 1
ATOM 7189 C CA . SER A 1 962 ? 29.246 0.134 54.105 1.00 39.16 1338 SER A CA 1
ATOM 7190 C C . SER A 1 962 ? 30.351 0.192 55.152 1.00 42.56 1338 SER A C 1
ATOM 7191 O O . SER A 1 962 ? 31.483 -0.234 54.909 1.00 35.30 1338 SER A O 1
ATOM 7194 N N . ARG A 1 963 ? 30.017 0.725 56.325 1.00 37.06 1339 ARG A N 1
ATOM 7195 C CA . ARG A 1 963 ? 31.002 0.871 57.379 1.00 47.94 1339 ARG A CA 1
ATOM 7196 C C . ARG A 1 963 ? 30.539 0.166 58.648 1.00 45.07 1339 ARG A C 1
ATOM 7197 O O . ARG A 1 963 ? 29.341 0.157 58.951 1.00 44.77 1339 ARG A O 1
ATOM 7205 N N . PRO A 1 964 ? 31.460 -0.426 59.407 1.00 44.61 1340 PRO A N 1
ATOM 7206 C CA . PRO A 1 964 ? 31.060 -1.190 60.597 1.00 48.62 1340 PRO A CA 1
ATOM 7207 C C . PRO A 1 964 ? 30.300 -0.323 61.590 1.00 56.19 1340 PRO A C 1
ATOM 7208 O O . PRO A 1 964 ? 30.721 0.786 61.925 1.00 55.90 1340 PRO A O 1
ATOM 7212 N N . GLY A 1 965 ? 29.163 -0.843 62.057 1.00 59.73 1341 GLY A N 1
ATOM 7213 C CA . GLY A 1 965 ? 28.355 -0.177 63.054 1.00 60.54 1341 GLY A CA 1
ATOM 7214 C C . GLY A 1 965 ? 27.442 0.913 62.538 1.00 66.94 1341 GLY A C 1
ATOM 7215 O O . GLY A 1 965 ? 26.476 1.267 63.225 1.00 74.47 1341 GLY A O 1
ATOM 7216 N N . GLU A 1 966 ? 27.707 1.460 61.353 1.00 61.53 1342 GLU A N 1
ATOM 7217 C CA . GLU A 1 966 ? 26.907 2.560 60.813 1.00 57.67 1342 GLU A CA 1
ATOM 7218 C C . GLU A 1 966 ? 25.738 2.025 59.983 1.00 61.33 1342 GLU A C 1
ATOM 7219 O O . GLU A 1 966 ? 25.587 2.308 58.795 1.00 56.91 1342 GLU A O 1
ATOM 7225 N N . GLY A 1 967 ? 24.897 1.238 60.646 1.00 59.82 1343 GLY A N 1
ATOM 7226 C CA . GLY A 1 967 ? 23.709 0.710 60.014 1.00 51.20 1343 GLY A CA 1
ATOM 7227 C C . GLY A 1 967 ? 23.997 -0.492 59.134 1.00 49.26 1343 GLY A C 1
ATOM 7228 O O . GLY A 1 967 ? 25.105 -1.035 59.087 1.00 51.52 1343 GLY A O 1
ATOM 7229 N N . ALA A 1 968 ? 22.957 -0.908 58.413 1.00 39.37 1344 ALA A N 1
ATOM 7230 C CA . ALA A 1 968 ? 23.035 -2.070 57.548 1.00 32.90 1344 ALA A CA 1
ATOM 7231 C C . ALA A 1 968 ? 22.460 -1.729 56.179 1.00 31.57 1344 ALA A C 1
ATOM 7232 O O . ALA A 1 968 ? 21.333 -1.212 56.092 1.00 32.86 1344 ALA A O 1
ATOM 7234 N N . PRO A 1 969 ? 23.193 -1.981 55.098 1.00 29.18 1345 PRO A N 1
ATOM 7235 C CA . PRO A 1 969 ? 22.567 -1.953 53.773 1.00 28.97 1345 PRO A CA 1
ATOM 7236 C C . PRO A 1 969 ? 21.457 -2.990 53.702 1.00 30.11 1345 PRO A C 1
ATOM 7237 O O . PRO A 1 969 ? 21.474 -4.001 54.408 1.00 29.79 1345 PRO A O 1
ATOM 7241 N N . ALA A 1 970 ? 20.480 -2.737 52.841 1.00 27.42 1346 ALA A N 1
ATOM 7242 C CA . ALA A 1 970 ? 19.353 -3.676 52.668 1.00 30.33 1346 ALA A CA 1
ATOM 7243 C C . ALA A 1 970 ? 19.280 -4.204 51.236 1.00 33.89 1346 ALA A C 1
ATOM 7244 O O . ALA A 1 970 ? 19.237 -3.392 50.324 1.00 27.79 1346 ALA A O 1
ATOM 7246 N N . LEU A 1 971 ? 19.252 -5.522 51.070 1.00 29.55 1347 LEU A N 1
ATOM 7247 C CA . LEU A 1 971 ? 19.053 -6.122 49.731 1.00 30.03 1347 LEU A CA 1
ATOM 7248 C C . LEU A 1 971 ? 17.552 -6.302 49.543 1.00 29.06 1347 LEU A C 1
ATOM 7249 O O . LEU A 1 971 ? 16.991 -7.232 50.115 1.00 33.56 1347 LEU A O 1
ATOM 7254 N N . MET A 1 972 ? 16.945 -5.412 48.783 1.00 27.16 1348 MET A N 1
ATOM 7255 C CA . MET A 1 972 ? 15.490 -5.450 48.572 1.00 31.12 1348 MET A CA 1
ATOM 7256 C C . MET A 1 972 ? 15.151 -6.256 47.327 1.00 31.63 1348 MET A C 1
ATOM 7257 O O . MET A 1 972 ? 15.948 -6.248 46.404 1.00 32.02 1348 MET A O 1
ATOM 7262 N N . THR A 1 973 ? 14.014 -6.935 47.344 1.00 24.49 1349 THR A N 1
ATOM 7263 C CA . THR A 1 973 ? 13.529 -7.643 46.145 1.00 34.83 1349 THR A CA 1
ATOM 7264 C C . THR A 1 973 ? 13.103 -6.595 45.104 1.00 24.83 1349 THR A C 1
ATOM 7265 O O . THR A 1 973 ? 12.861 -5.455 45.476 1.00 26.46 1349 THR A O 1
ATOM 7269 N N . ALA A 1 974 ? 13.027 -6.994 43.844 1.00 28.90 1350 ALA A N 1
ATOM 7270 C CA . ALA A 1 974 ? 12.619 -6.079 42.760 1.00 31.35 1350 ALA A CA 1
ATOM 7271 C C . ALA A 1 974 ? 11.200 -5.565 43.021 1.00 27.37 1350 ALA A C 1
ATOM 7272 O O . ALA A 1 974 ? 10.979 -4.376 42.894 1.00 31.85 1350 ALA A O 1
ATOM 7274 N N . PHE A 1 975 ? 10.291 -6.451 43.419 1.00 32.90 1351 PHE A N 1
ATOM 7275 C CA . PHE A 1 975 ? 8.901 -6.036 43.721 1.00 32.12 1351 PHE A CA 1
ATOM 7276 C C . PHE A 1 975 ? 8.892 -5.005 44.846 1.00 27.56 1351 PHE A C 1
ATOM 7277 O O . PHE A 1 975 ? 8.316 -3.939 44.649 1.00 33.67 1351 PHE A O 1
ATOM 7285 N N . MET A 1 976 ? 9.506 -5.334 45.973 1.00 31.73 1352 MET A N 1
ATOM 7286 C CA . MET A 1 976 ? 9.476 -4.435 47.153 1.00 27.91 1352 MET A CA 1
ATOM 7287 C C . MET A 1 976 ? 10.189 -3.117 46.847 1.00 34.37 1352 MET A C 1
ATOM 7288 O O . MET A 1 976 ? 9.713 -2.083 47.318 1.00 32.20 1352 MET A O 1
ATOM 7293 N N . TYR A 1 977 ? 11.246 -3.116 46.036 1.00 31.94 1353 TYR A N 1
ATOM 7294 C CA . TYR A 1 977 ? 11.910 -1.844 45.642 1.00 33.26 1353 TYR A CA 1
ATOM 7295 C C . TYR A 1 977 ? 10.944 -0.967 44.841 1.00 33.10 1353 TYR A C 1
ATOM 7296 O O . TYR A 1 977 ? 10.912 0.241 45.075 1.00 30.90 1353 TYR A O 1
ATOM 7305 N N . ALA A 1 978 ? 10.160 -1.582 43.969 1.00 31.42 1354 ALA A N 1
ATOM 7306 C CA . ALA A 1 978 ? 9.232 -0.838 43.095 1.00 35.43 1354 ALA A CA 1
ATOM 7307 C C . ALA A 1 978 ? 8.152 -0.114 43.899 1.00 43.16 1354 ALA A C 1
ATOM 7308 O O . ALA A 1 978 ? 7.652 0.901 43.408 1.00 41.89 1354 ALA A O 1
ATOM 7310 N N . GLY A 1 979 ? 7.789 -0.624 45.071 1.00 37.12 1355 GLY A N 1
ATOM 7311 C CA . GLY A 1 979 ? 6.678 -0.038 45.839 1.00 32.16 1355 GLY A CA 1
ATOM 7312 C C . GLY A 1 979 ? 7.087 1.125 46.702 1.00 41.04 1355 GLY A C 1
ATOM 7313 O O . GLY A 1 979 ? 6.231 1.649 47.400 1.00 41.70 1355 GLY A O 1
ATOM 7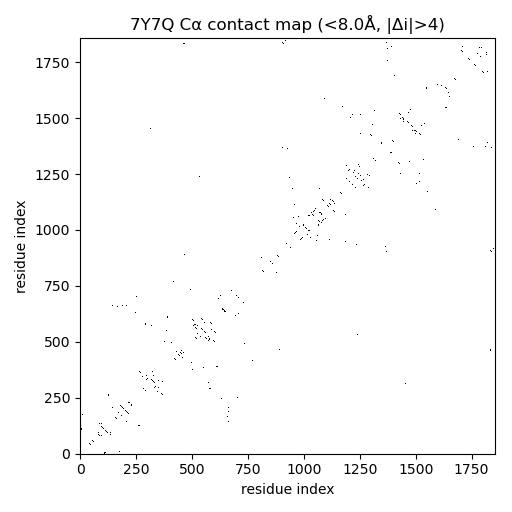314 N N . LEU A 1 980 ? 8.359 1.494 46.673 1.00 40.81 1356 LEU A N 1
ATOM 7315 C CA . LEU A 1 980 ? 8.873 2.568 47.555 1.00 39.91 1356 LEU A CA 1
ATOM 7316 C C . LEU A 1 980 ? 9.063 3.874 46.783 1.00 38.64 1356 LEU A C 1
ATOM 7317 O O . LEU A 1 980 ? 9.279 3.821 45.572 1.00 40.37 1356 LEU A O 1
ATOM 7322 N N . MET A 1 981 ? 8.912 4.979 47.497 1.00 36.85 1357 MET A N 1
ATOM 7323 C CA . MET A 1 981 ? 9.074 6.316 46.908 1.00 40.28 1357 MET A CA 1
ATOM 7324 C C . MET A 1 981 ? 9.928 7.164 47.861 1.00 35.82 1357 MET A C 1
ATOM 7325 O O . MET A 1 981 ? 9.919 6.875 49.057 1.00 40.38 1357 MET A O 1
ATOM 7330 N N . PRO A 1 982 ? 10.690 8.178 47.390 1.00 44.83 1358 PRO A N 1
ATOM 7331 C CA . PRO A 1 982 ? 11.419 9.058 48.291 1.00 36.49 1358 PRO A CA 1
ATOM 7332 C C . PRO A 1 982 ? 10.478 9.773 49.266 1.00 41.20 1358 PRO A C 1
ATOM 7333 O O . PRO A 1 982 ? 9.397 10.121 48.871 1.00 45.63 1358 PRO A O 1
ATOM 7337 N N . ASP A 1 983 ? 10.907 9.935 50.516 1.00 42.14 1359 ASP A N 1
ATOM 7338 C CA . ASP A 1 983 ? 10.096 10.635 51.543 1.00 39.21 1359 ASP A CA 1
ATOM 7339 C C . ASP A 1 983 ? 10.519 12.098 51.560 1.00 40.56 1359 ASP A C 1
ATOM 7340 O O . ASP A 1 983 ? 11.589 12.399 52.106 1.00 44.64 1359 ASP A O 1
ATOM 7345 N N . LYS A 1 984 ? 9.676 12.967 51.010 1.00 43.34 1360 LYS A N 1
ATOM 7346 C CA . LYS A 1 984 ? 10.011 14.410 50.939 1.00 40.36 1360 LYS A CA 1
ATOM 7347 C C . LYS A 1 984 ? 10.210 14.934 52.363 1.00 42.40 1360 LYS A C 1
ATOM 7348 O O . LYS A 1 984 ? 11.122 15.737 52.564 1.00 47.43 1360 LYS A O 1
ATOM 7354 N N . LYS A 1 985 ? 9.406 14.467 53.317 1.00 43.83 1361 LYS A N 1
ATOM 7355 C CA . LYS A 1 985 ? 9.610 15.014 54.655 1.00 46.94 1361 LYS A CA 1
ATOM 7356 C C . LYS A 1 985 ? 10.973 14.625 55.215 1.00 49.52 1361 LYS A C 1
ATOM 7357 O O . LYS A 1 985 ? 11.626 15.433 55.887 1.00 50.34 1361 LYS A O 1
ATOM 7363 N N . PHE A 1 986 ? 11.422 13.395 54.957 1.00 46.97 1362 PHE A N 1
ATOM 7364 C CA . PHE A 1 986 ? 12.756 12.998 55.396 1.00 41.77 1362 PHE A CA 1
ATOM 7365 C C . PHE A 1 986 ? 13.821 13.895 54.777 1.00 43.87 1362 PHE A C 1
ATOM 7366 O O . PHE A 1 986 ? 14.746 14.346 55.462 1.00 47.22 1362 PHE A O 1
ATOM 7374 N N . THR A 1 987 ? 13.708 14.161 53.473 1.00 45.17 1363 THR A N 1
ATOM 7375 C CA . THR A 1 987 ? 14.714 14.964 52.786 1.00 48.26 1363 THR A CA 1
ATOM 7376 C C . THR A 1 987 ? 14.866 16.335 53.436 1.00 43.15 1363 THR A C 1
ATOM 7377 O O . THR A 1 987 ? 15.978 16.752 53.780 1.00 46.52 1363 THR A O 1
ATOM 7381 N N . LYS A 1 988 ? 13.755 17.053 53.609 1.00 49.90 1364 LYS A N 1
ATOM 7382 C CA . LYS A 1 988 ? 13.824 18.392 54.187 1.00 49.55 1364 LYS A CA 1
ATOM 7383 C C . LYS A 1 988 ? 14.364 18.350 55.611 1.00 47.70 1364 LYS A C 1
ATOM 7384 O O . LYS A 1 988 ? 15.235 19.145 55.982 1.00 52.44 1364 LYS A O 1
ATOM 7390 N N . GLN A 1 989 ? 13.857 17.423 56.426 1.00 51.81 1365 GLN A N 1
ATOM 7391 C CA . GLN A 1 989 ? 14.295 17.349 57.816 1.00 52.93 1365 GLN A CA 1
ATOM 7392 C C . GLN A 1 989 ? 15.763 16.956 57.918 1.00 51.76 1365 GLN A C 1
ATOM 7393 O O . GLN A 1 989 ? 16.497 17.490 58.758 1.00 51.70 1365 GLN A O 1
ATOM 7399 N N . TYR A 1 990 ? 16.213 16.024 57.075 1.00 54.00 1366 TYR A N 1
ATOM 7400 C CA . TYR A 1 990 ? 17.613 15.617 57.124 1.00 48.79 1366 TYR A CA 1
ATOM 7401 C C . TYR A 1 990 ? 18.530 16.756 56.700 1.00 46.41 1366 TYR A C 1
ATOM 7402 O O . TYR A 1 990 ? 19.541 17.032 57.357 1.00 50.58 1366 TYR A O 1
ATOM 7411 N N . VAL A 1 991 ? 18.165 17.460 55.637 1.00 45.02 1367 VAL A N 1
ATOM 7412 C CA . VAL A 1 991 ? 19.033 18.560 55.128 1.00 55.89 1367 VAL A CA 1
ATOM 7413 C C . VAL A 1 991 ? 19.088 19.692 56.164 1.00 60.35 1367 VAL A C 1
ATOM 7414 O O . VAL A 1 991 ? 20.181 20.206 56.414 1.00 63.98 1367 VAL A O 1
ATOM 7418 N N . ALA A 1 992 ? 17.959 20.010 56.793 1.00 55.97 1368 ALA A N 1
ATOM 7419 C CA . ALA A 1 992 ? 17.918 21.078 57.817 1.00 62.01 1368 ALA A CA 1
ATOM 7420 C C . ALA A 1 992 ? 18.833 20.708 58.977 1.00 57.17 1368 ALA A C 1
ATOM 7421 O O . ALA A 1 992 ? 19.541 21.594 59.463 1.00 67.70 1368 ALA A O 1
ATOM 7423 N N . ARG A 1 993 ? 18.829 19.441 59.373 1.00 59.06 1369 ARG A N 1
ATOM 7424 C CA . ARG A 1 993 ? 19.719 18.970 60.457 1.00 53.49 1369 ARG A CA 1
ATOM 7425 C C . ARG A 1 993 ? 21.171 19.148 60.018 1.00 55.68 1369 ARG A C 1
ATOM 7426 O O . ARG A 1 993 ? 21.980 19.546 60.851 1.00 63.61 1369 ARG A O 1
ATOM 7434 N N . LEU A 1 994 ? 21.478 18.843 58.760 1.00 60.92 1370 LEU A N 1
ATOM 7435 C CA . LEU A 1 994 ? 22.867 18.939 58.239 1.00 64.96 1370 LEU A CA 1
ATOM 7436 C C . LEU A 1 994 ? 23.340 20.393 58.217 1.00 72.98 1370 LEU A C 1
ATOM 7437 O O . LEU A 1 994 ? 24.501 20.629 58.589 1.00 72.86 1370 LEU A O 1
ATOM 7442 N N . GLU A 1 995 ? 22.481 21.319 57.786 1.00 72.69 1371 GLU A N 1
ATOM 7443 C CA . GLU A 1 995 ? 22.873 22.744 57.644 1.00 69.11 1371 GLU A CA 1
ATOM 7444 C C . GLU A 1 995 ? 22.657 23.479 58.972 1.00 72.72 1371 GLU A C 1
ATOM 7445 O O . GLU A 1 995 ? 23.575 23.439 59.809 1.00 70.75 1371 GLU A O 1
ATOM 7451 N N . GLU A 1 1000 ? 14.370 29.415 61.978 1.00 87.61 1376 GLU A N 1
ATOM 7452 C CA . GLU A 1 1000 ? 14.167 27.985 62.181 1.00 92.14 1376 GLU A CA 1
ATOM 7453 C C . GLU A 1 1000 ? 12.715 27.673 62.523 1.00 83.87 1376 GLU A C 1
ATOM 7454 O O . GLU A 1 1000 ? 12.439 26.794 63.340 1.00 81.91 1376 GLU A O 1
ATOM 7460 N N . TYR A 1 1001 ? 11.787 28.394 61.904 1.00 75.60 1377 TYR A N 1
ATOM 7461 C CA . TYR A 1 1001 ? 10.378 28.129 62.146 1.00 76.15 1377 TYR A CA 1
ATOM 7462 C C . TYR A 1 1001 ? 10.018 26.744 61.618 1.00 77.40 1377 TYR A C 1
ATOM 7463 O O . TYR A 1 1001 ? 10.302 26.437 60.452 1.00 76.77 1377 TYR A O 1
ATOM 7472 N N . PRO A 1 1002 ? 9.402 25.886 62.430 1.00 74.84 1378 PRO A N 1
ATOM 7473 C CA . PRO A 1 1002 ? 9.029 24.551 61.946 1.00 76.78 1378 PRO A CA 1
ATOM 7474 C C . PRO A 1 1002 ? 7.994 24.613 60.834 1.00 83.66 1378 PRO A C 1
ATOM 7475 O O . PRO A 1 1002 ? 6.797 24.765 61.100 1.00 83.81 1378 PRO A O 1
ATOM 7479 N N . ASP A 1 1003 ? 8.445 24.503 59.588 1.00 86.43 1379 ASP A N 1
ATOM 7480 C CA . ASP A 1 1003 ? 7.531 24.559 58.457 1.00 88.25 1379 ASP A CA 1
ATOM 7481 C C . ASP A 1 1003 ? 6.462 23.480 58.606 1.00 93.41 1379 ASP A C 1
ATOM 7482 O O . ASP A 1 1003 ? 6.798 22.301 58.789 1.00 90.37 1379 ASP A O 1
ATOM 7487 N N . PRO A 1 1004 ? 5.176 23.833 58.534 1.00 91.31 1380 PRO A N 1
ATOM 7488 C CA . PRO A 1 1004 ? 4.132 22.831 58.815 1.00 92.97 1380 PRO A CA 1
ATOM 7489 C C . PRO A 1 1004 ? 4.139 21.659 57.850 1.00 99.20 1380 PRO A C 1
ATOM 7490 O O . PRO A 1 1004 ? 4.025 20.506 58.285 1.00 87.39 1380 PRO A O 1
ATOM 7494 N N . GLU A 1 1005 ? 4.261 21.918 56.547 1.00 110.12 1381 GLU A N 1
ATOM 7495 C CA . GLU A 1 1005 ? 4.266 20.840 55.566 1.00 109.88 1381 GLU A CA 1
ATOM 7496 C C . GLU A 1 1005 ? 5.566 20.047 55.566 1.00 105.68 1381 GLU A C 1
ATOM 7497 O O . GLU A 1 1005 ? 5.650 19.031 54.867 1.00 97.64 1381 GLU A O 1
ATOM 7503 N N . VAL A 1 1006 ? 6.570 20.480 56.322 1.00 100.05 1382 VAL A N 1
ATOM 7504 C CA . VAL A 1 1006 ? 7.834 19.765 56.426 1.00 96.47 1382 VAL A CA 1
ATOM 7505 C C . VAL A 1 1006 ? 7.939 19.000 57.739 1.00 94.27 1382 VAL A C 1
ATOM 7506 O O . VAL A 1 1006 ? 8.499 17.904 57.779 1.00 88.24 1382 VAL A O 1
ATOM 7510 N N . TYR A 1 1007 ? 7.404 19.564 58.818 1.00 100.86 1383 TYR A N 1
ATOM 7511 C CA . TYR A 1 1007 ? 7.416 18.910 60.121 1.00 95.89 1383 TYR A CA 1
ATOM 7512 C C . TYR A 1 1007 ? 6.013 18.464 60.519 1.00 88.87 1383 TYR A C 1
ATOM 7513 O O . TYR A 1 1007 ? 5.710 17.271 60.533 1.00 88.79 1383 TYR A O 1
ATOM 7522 N N A ASP A 1 1016 ? -5.045 15.525 68.461 0.63 60.98 1392 ASP A N 1
ATOM 7523 C CA A ASP A 1 1016 ? -6.070 16.540 68.250 0.63 55.08 1392 ASP A CA 1
ATOM 7524 C C A ASP A 1 1016 ? -5.684 17.467 67.098 0.63 52.68 1392 ASP A C 1
ATOM 7525 O O A ASP A 1 1016 ? -6.255 18.546 66.929 0.63 37.82 1392 ASP A O 1
ATOM 7530 N N A GLY A 1 1017 ? -4.708 17.029 66.304 0.63 56.01 1393 GLY A N 1
ATOM 7531 C CA A GLY A 1 1017 ? -4.290 17.745 65.117 0.63 48.08 1393 GLY A CA 1
ATOM 7532 C C A GLY A 1 1017 ? -3.549 19.041 65.354 0.63 56.94 1393 GLY A C 1
ATOM 7533 O O A GLY A 1 1017 ? -2.950 19.567 64.407 0.63 58.20 1393 GLY A O 1
ATOM 7534 N N A ILE A 1 1018 ? -3.564 19.580 66.573 0.63 62.31 1394 ILE A N 1
ATOM 7535 C CA A ILE A 1 1018 ? -2.876 20.836 66.845 0.63 63.01 1394 ILE A CA 1
ATOM 7536 C C A ILE A 1 1018 ? -1.373 20.630 66.724 0.63 60.76 1394 ILE A C 1
ATOM 7537 O O A ILE A 1 1018 ? -0.809 19.698 67.311 0.63 60.45 1394 ILE A O 1
ATOM 7542 N N A GLY A 1 1019 ? -0.717 21.500 65.961 0.63 61.27 1395 GLY A N 1
ATOM 7543 C CA A GLY A 1 1019 ? 0.715 21.401 65.762 0.63 60.52 1395 GLY A CA 1
ATOM 7544 C C A GLY A 1 1019 ? 1.497 22.472 66.493 0.63 59.06 1395 GLY A C 1
ATOM 7545 O O A GLY A 1 1019 ? 1.260 22.721 67.679 0.63 61.93 1395 GLY A O 1
ATOM 7546 N N A PHE A 1 1020 ? 2.433 23.114 65.797 0.63 58.57 1396 PHE A N 1
ATOM 7547 C CA A PHE A 1 1020 ? 3.225 24.172 66.409 0.63 60.43 1396 PHE A CA 1
ATOM 7548 C C A PHE A 1 1020 ? 2.351 25.387 66.692 0.63 59.01 1396 PHE A C 1
ATOM 7549 O O A PHE A 1 1020 ? 1.694 25.918 65.791 0.63 58.51 1396 PHE A O 1
ATOM 7557 N N . THR A 1 1021 ? 2.342 25.824 67.951 1.00 61.88 1397 THR A N 1
ATOM 7558 C CA . THR A 1 1021 ? 1.599 27.010 68.359 1.00 68.09 1397 THR A CA 1
ATOM 7559 C C . THR A 1 1021 ? 2.454 27.968 69.179 1.00 61.70 1397 THR A C 1
ATOM 7560 O O . THR A 1 1021 ? 1.910 28.887 69.804 1.00 57.44 1397 THR A O 1
ATOM 7564 N N . GLY A 1 1022 ? 3.764 27.781 69.190 1.00 62.49 1398 GLY A N 1
ATOM 7565 C CA . GLY A 1 1022 ? 4.670 28.593 69.983 1.00 72.12 1398 GLY A CA 1
ATOM 7566 C C . GLY A 1 1022 ? 5.734 27.684 70.564 1.00 74.10 1398 GLY A C 1
ATOM 7567 O O . GLY A 1 1022 ? 5.500 26.508 70.847 1.00 82.83 1398 GLY A O 1
ATOM 7568 N N . ASN A 1 1023 ? 6.936 28.237 70.743 1.00 70.66 1399 ASN A N 1
ATOM 7569 C CA . ASN A 1 1023 ? 8.040 27.440 71.269 1.00 74.85 1399 ASN A CA 1
ATOM 7570 C C . ASN A 1 1023 ? 7.848 27.139 72.751 1.00 75.00 1399 ASN A C 1
ATOM 7571 O O . ASN A 1 1023 ? 7.939 25.981 73.174 1.00 89.11 1399 ASN A O 1
ATOM 7576 N N . GLY A 1 1024 ? 7.577 28.165 73.554 1.00 71.84 1400 GLY A N 1
ATOM 7577 C CA . GLY A 1 1024 ? 7.429 27.978 74.983 1.00 81.43 1400 GLY A CA 1
ATOM 7578 C C . GLY A 1 1024 ? 6.005 28.126 75.476 1.00 94.12 1400 GLY A C 1
ATOM 7579 O O . GLY A 1 1024 ? 5.081 27.530 74.914 1.00 96.97 1400 GLY A O 1
ATOM 7580 N N . ASP A 1 1025 ? 5.814 28.921 76.531 1.00 112.91 1401 ASP A N 1
ATOM 7581 C CA . ASP A 1 1025 ? 4.489 29.177 77.078 1.00 113.29 1401 ASP A CA 1
ATOM 7582 C C . ASP A 1 1025 ? 4.148 30.653 77.210 1.00 107.88 1401 ASP A C 1
ATOM 7583 O O . ASP A 1 1025 ? 2.994 30.971 77.519 1.00 105.28 1401 ASP A O 1
ATOM 7588 N N . TYR A 1 1026 ? 5.100 31.557 76.998 1.00 83.46 1402 TYR A N 1
ATOM 7589 C CA . TYR A 1 1026 ? 4.819 32.987 77.058 1.00 79.00 1402 TYR A CA 1
ATOM 7590 C C . TYR A 1 1026 ? 4.465 33.520 75.672 1.00 70.53 1402 TYR A C 1
ATOM 7591 O O . TYR A 1 1026 ? 4.969 33.031 74.663 1.00 71.07 1402 TYR A O 1
ATOM 7601 N N . LEU B 1 22 ? 20.436 27.978 103.013 1.00 70.49 398 LEU B N 1
ATOM 7602 C CA . LEU B 1 22 ? 20.180 29.129 102.101 1.00 80.77 398 LEU B CA 1
ATOM 7603 C C . LEU B 1 22 ? 21.337 30.126 102.177 1.00 80.26 398 LEU B C 1
ATOM 7604 O O . LEU B 1 22 ? 21.095 31.313 101.913 1.00 75.94 398 LEU B O 1
ATOM 7609 N N . ARG B 1 23 ? 22.538 29.672 102.551 1.00 81.27 399 ARG B N 1
ATOM 7610 C CA . ARG B 1 23 ? 23.697 30.603 102.531 1.00 85.10 399 ARG B CA 1
ATOM 7611 C C . ARG B 1 23 ? 24.777 30.120 101.557 1.00 86.26 399 ARG B C 1
ATOM 7612 O O . ARG B 1 23 ? 25.562 30.961 101.096 1.00 87.97 399 ARG B O 1
ATOM 7613 N N . ASN B 1 24 ? 24.821 28.823 101.256 1.00 79.71 400 ASN B N 1
ATOM 7614 C CA . ASN B 1 24 ? 25.925 28.316 100.401 1.00 86.70 400 ASN B CA 1
ATOM 7615 C C . ASN B 1 24 ? 25.378 27.512 99.221 1.00 83.02 400 ASN B C 1
ATOM 7616 O O . ASN B 1 24 ? 26.069 26.572 98.799 1.00 82.36 400 ASN B O 1
ATOM 7621 N N . ILE B 1 25 ? 24.182 27.853 98.732 1.00 75.71 401 ILE B N 1
ATOM 7622 C CA . ILE B 1 25 ? 23.531 27.083 97.633 1.00 62.18 401 ILE B CA 1
ATOM 7623 C C . ILE B 1 25 ? 24.345 27.173 96.346 1.00 62.73 401 ILE B C 1
ATOM 7624 O O . ILE B 1 25 ? 24.491 26.146 95.680 1.00 64.92 401 ILE B O 1
ATOM 7629 N N . TRP B 1 26 ? 24.878 28.347 96.029 1.00 62.25 402 TRP B N 1
ATOM 7630 C CA . TRP B 1 26 ? 25.534 28.542 94.712 1.00 63.26 402 TRP B CA 1
ATOM 7631 C C . TRP B 1 26 ? 26.993 28.087 94.702 1.00 66.72 402 TRP B C 1
ATOM 7632 O O . TRP B 1 26 ? 27.716 28.402 95.655 1.00 63.31 402 TRP B O 1
ATOM 7643 N N . PRO B 1 27 ? 27.447 27.386 93.641 1.00 68.44 403 PRO B N 1
ATOM 7644 C CA . PRO B 1 27 ? 28.850 26.987 93.521 1.00 60.62 403 PRO B CA 1
ATOM 7645 C C . PRO B 1 27 ? 29.741 28.235 93.493 1.00 64.88 403 PRO B C 1
ATOM 7646 O O . PRO B 1 27 ? 29.362 29.196 92.868 1.00 66.99 403 PRO B O 1
ATOM 7650 N N . LYS B 1 28 ? 30.897 28.197 94.154 1.00 55.85 404 LYS B N 1
ATOM 7651 C CA . LYS B 1 28 ? 31.717 29.432 94.254 1.00 57.63 404 LYS B CA 1
ATOM 7652 C C . LYS B 1 28 ? 32.549 29.669 92.991 1.00 69.75 404 LYS B C 1
ATOM 7653 O O . LYS B 1 28 ? 32.784 28.711 92.244 1.00 52.92 404 LYS B O 1
ATOM 7659 N N . PHE B 1 29 ? 32.966 30.918 92.778 1.00 63.62 405 PHE B N 1
ATOM 7660 C CA . PHE B 1 29 ? 33.738 31.281 91.567 1.00 63.79 405 PHE B CA 1
ATOM 7661 C C . PHE B 1 29 ? 35.172 31.612 91.991 1.00 63.86 405 PHE B C 1
ATOM 7662 O O . PHE B 1 29 ? 35.360 32.703 92.548 1.00 66.08 405 PHE B O 1
ATOM 7670 N N . PRO B 1 30 ? 36.199 30.761 91.749 1.00 67.33 406 PRO B N 1
ATOM 7671 C CA . PRO B 1 30 ? 37.539 31.044 92.267 1.00 64.79 406 PRO B CA 1
ATOM 7672 C C . PRO B 1 30 ? 38.303 32.020 91.388 1.00 66.82 406 PRO B C 1
ATOM 7673 O O . PRO B 1 30 ? 38.069 32.131 90.183 1.00 68.03 406 PRO B O 1
ATOM 7677 N N . LYS B 1 31 ? 39.241 32.731 92.019 1.00 61.49 407 LYS B N 1
ATOM 7678 C CA . LYS B 1 31 ? 39.998 33.754 91.308 1.00 67.80 407 LYS B CA 1
ATOM 7679 C C . LYS B 1 31 ? 40.811 33.184 90.153 1.00 70.09 407 LYS B C 1
ATOM 7680 O O . LYS B 1 31 ? 41.249 33.949 89.286 1.00 68.23 407 LYS B O 1
ATOM 7686 N N . TRP B 1 32 ? 40.948 31.856 90.123 1.00 68.02 408 TRP B N 1
ATOM 7687 C CA . TRP B 1 32 ? 41.733 31.204 89.046 1.00 68.62 408 TRP B CA 1
ATOM 7688 C C . TRP B 1 32 ? 40.928 31.153 87.745 1.00 71.94 408 TRP B C 1
ATOM 7689 O O . TRP B 1 32 ? 41.552 31.003 86.687 1.00 78.32 408 TRP B O 1
ATOM 7700 N N . LEU B 1 33 ? 39.606 31.312 87.820 1.00 65.78 409 LEU B N 1
ATOM 7701 C CA . LEU B 1 33 ? 38.757 31.324 86.596 1.00 70.40 409 LEU B CA 1
ATOM 7702 C C . LEU B 1 33 ? 38.308 32.756 86.287 1.00 66.41 409 LEU B C 1
ATOM 7703 O O . LEU B 1 33 ? 37.521 32.923 85.365 1.00 71.34 409 LEU B O 1
ATOM 7708 N N . HIS B 1 34 ? 38.796 33.750 87.020 1.00 67.51 410 HIS B N 1
ATOM 7709 C CA . HIS B 1 34 ? 38.300 35.142 86.858 1.00 63.04 410 HIS B CA 1
ATOM 7710 C C . HIS B 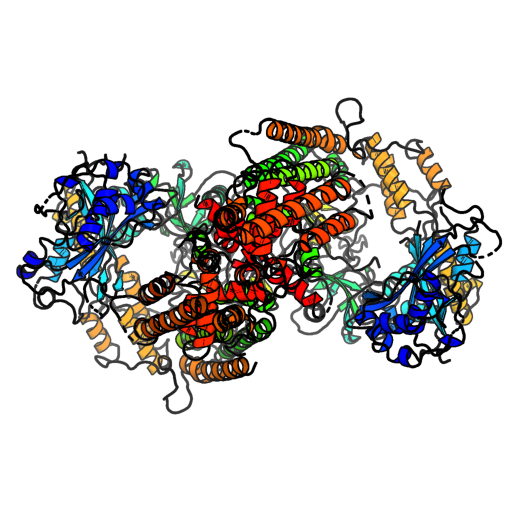1 34 ? 38.412 35.656 85.421 1.00 67.24 410 HIS B C 1
ATOM 7711 O O . HIS B 1 34 ? 37.556 36.459 85.031 1.00 73.33 410 HIS B O 1
ATOM 7718 N N . GLU B 1 35 ? 39.420 35.232 84.666 1.00 70.94 411 GLU B N 1
ATOM 7719 C CA . GLU B 1 35 ? 39.610 35.796 83.305 1.00 74.73 411 GLU B CA 1
ATOM 7720 C C . GLU B 1 35 ? 38.927 34.909 82.265 1.00 66.78 411 GLU B C 1
ATOM 7721 O O . GLU B 1 35 ? 38.935 35.273 81.084 1.00 61.41 411 GLU B O 1
ATOM 7727 N N . ALA B 1 36 ? 38.341 33.801 82.705 1.00 67.51 412 ALA B N 1
ATOM 7728 C CA . ALA B 1 36 ? 37.699 32.857 81.767 1.00 67.41 412 ALA B CA 1
ATOM 7729 C C . ALA B 1 36 ? 36.486 33.496 81.104 1.00 67.92 412 ALA B C 1
ATOM 7730 O O . ALA B 1 36 ? 35.749 34.224 81.786 1.00 66.32 412 ALA B O 1
ATOM 7732 N N . PRO B 1 37 ? 36.257 33.260 79.798 1.00 64.62 413 PRO B N 1
ATOM 7733 C CA . PRO B 1 37 ? 35.041 33.735 79.157 1.00 65.81 413 PRO B CA 1
ATOM 7734 C C . PRO B 1 37 ? 33.834 33.085 79.847 1.00 57.55 413 PRO B C 1
ATOM 7735 O O . PRO B 1 37 ? 33.974 31.992 80.336 1.00 60.81 413 PRO B O 1
ATOM 7739 N N . LEU B 1 38 ? 32.694 33.774 79.873 1.00 54.47 414 LEU B N 1
ATOM 7740 C CA . LEU B 1 38 ? 31.476 33.243 80.539 1.00 56.81 414 LEU B CA 1
ATOM 7741 C C . LEU B 1 38 ? 31.255 31.783 80.140 1.00 54.23 414 LEU B C 1
ATOM 7742 O O . LEU B 1 38 ? 30.934 30.993 81.031 1.00 55.40 414 LEU B O 1
ATOM 7747 N N . ALA B 1 39 ? 31.421 31.445 78.861 1.00 50.55 415 ALA B N 1
ATOM 7748 C CA . ALA B 1 39 ? 31.136 30.070 78.463 1.00 49.99 415 ALA B CA 1
ATOM 7749 C C . ALA B 1 39 ? 32.109 29.092 79.111 1.00 60.70 415 ALA B C 1
ATOM 7750 O O . ALA B 1 39 ? 31.708 28.006 79.548 1.00 56.91 415 ALA B O 1
ATOM 7752 N N . VAL B 1 40 ? 33.390 29.458 79.184 1.00 65.05 416 VAL B N 1
ATOM 7753 C CA . VAL B 1 40 ? 34.385 28.573 79.784 1.00 55.22 416 VAL B CA 1
ATOM 7754 C C . VAL B 1 40 ? 34.126 28.415 81.277 1.00 57.15 416 VAL B C 1
ATOM 7755 O O . VAL B 1 40 ? 34.152 27.302 81.814 1.00 56.39 416 VAL B O 1
ATOM 7759 N N . ALA B 1 41 ? 33.876 29.527 81.970 1.00 55.53 417 ALA B N 1
ATOM 7760 C CA . ALA B 1 41 ? 33.586 29.451 83.398 1.00 57.02 417 ALA B CA 1
ATOM 7761 C C . ALA B 1 41 ? 32.362 28.585 83.667 1.00 57.67 417 ALA B C 1
ATOM 7762 O O . ALA B 1 41 ? 32.304 27.875 84.678 1.00 52.48 417 ALA B O 1
ATOM 7764 N N . TRP B 1 42 ? 31.376 28.626 82.769 1.00 59.91 418 TRP B N 1
ATOM 7765 C CA . TRP B 1 42 ? 30.153 27.857 82.969 1.00 58.04 418 TRP B CA 1
ATOM 7766 C C . TRP B 1 42 ? 30.411 26.361 82.828 1.00 60.04 418 TRP B C 1
ATOM 7767 O O . TRP B 1 42 ? 30.000 25.566 83.681 1.00 62.39 418 TRP B O 1
ATOM 7778 N N . GLU B 1 43 ? 31.138 25.972 81.786 1.00 55.12 419 GLU B N 1
ATOM 7779 C CA . GLU B 1 43 ? 31.327 24.524 81.517 1.00 62.12 419 GLU B CA 1
ATOM 7780 C C . GLU B 1 43 ? 32.393 23.911 82.437 1.00 61.88 419 GLU B C 1
ATOM 7781 O O . GLU B 1 43 ? 32.243 22.737 82.808 1.00 62.68 419 GLU B O 1
ATOM 7787 N N . VAL B 1 44 ? 33.420 24.672 82.799 1.00 54.66 420 VAL B N 1
ATOM 7788 C CA . VAL B 1 44 ? 34.428 24.161 83.768 1.00 64.49 420 VAL B CA 1
ATOM 7789 C C . VAL B 1 44 ? 33.732 23.931 85.116 1.00 66.16 420 VAL B C 1
ATOM 7790 O O . VAL B 1 44 ? 33.980 22.889 85.734 1.00 64.99 420 VAL B O 1
ATOM 7794 N N . THR B 1 45 ? 32.838 24.839 85.513 1.00 61.73 421 THR B N 1
ATOM 7795 C CA . THR B 1 45 ? 32.138 24.731 86.819 1.00 58.28 421 THR B CA 1
ATOM 7796 C C . THR B 1 45 ? 31.300 23.455 86.828 1.00 61.83 421 THR B C 1
ATOM 7797 O O . THR B 1 45 ? 31.226 22.801 87.875 1.00 66.16 421 THR B O 1
ATOM 7801 N N . ARG B 1 46 ? 30.740 23.096 85.680 1.00 68.09 422 ARG B N 1
ATOM 7802 C CA . ARG B 1 46 ? 29.856 21.912 85.604 1.00 60.83 422 ARG B CA 1
ATOM 7803 C C . ARG B 1 46 ? 30.665 20.662 85.945 1.00 64.75 422 ARG B C 1
ATOM 7804 O O . ARG B 1 46 ? 30.160 19.836 86.712 1.00 68.44 422 ARG B O 1
ATOM 7812 N N . LEU B 1 47 ? 31.877 20.548 85.405 1.00 64.62 423 LEU B N 1
ATOM 7813 C CA . LEU B 1 47 ? 32.698 19.325 85.611 1.00 73.69 423 LEU B CA 1
ATOM 7814 C C . LEU B 1 47 ? 33.030 19.153 87.095 1.00 69.71 423 LEU B C 1
ATOM 7815 O O . LEU B 1 47 ? 32.863 18.047 87.610 1.00 65.54 423 LEU B O 1
ATOM 7820 N N . PHE B 1 48 ? 33.415 20.237 87.761 1.00 68.40 424 PHE B N 1
ATOM 7821 C CA . PHE B 1 48 ? 33.802 20.145 89.185 1.00 70.91 424 PHE B CA 1
ATOM 7822 C C . PHE B 1 48 ? 32.589 19.682 89.986 1.00 75.70 424 PHE B C 1
ATOM 7823 O O . PHE B 1 48 ? 32.734 18.804 90.834 1.00 77.21 424 PHE B O 1
ATOM 7831 N N . MET B 1 49 ? 31.422 20.250 89.697 1.00 71.00 425 MET B N 1
ATOM 7832 C CA . MET B 1 49 ? 30.202 19.923 90.478 1.00 77.98 425 MET B CA 1
ATOM 7833 C C . MET B 1 49 ? 29.788 18.466 90.274 1.00 75.46 425 MET B C 1
ATOM 7834 O O . MET B 1 49 ? 29.391 17.828 91.259 1.00 71.37 425 MET B O 1
ATOM 7839 N N . HIS B 1 50 ? 29.843 17.985 89.036 1.00 70.43 426 HIS B N 1
ATOM 7840 C CA . HIS B 1 50 ? 29.481 16.580 88.727 1.00 73.57 426 HIS B CA 1
ATOM 7841 C C . HIS B 1 50 ? 30.482 15.639 89.392 1.00 74.46 426 HIS B C 1
ATOM 7842 O O . HIS B 1 50 ? 30.049 14.613 89.932 1.00 77.60 426 HIS B O 1
ATOM 7849 N N . CYS B 1 51 ? 31.761 16.000 89.373 1.00 74.12 427 CYS B N 1
ATOM 7850 C CA . CYS B 1 51 ? 32.835 15.114 89.885 1.00 77.40 427 CYS B CA 1
ATOM 7851 C C . CYS B 1 51 ? 33.113 15.388 91.366 1.00 82.72 427 CYS B C 1
ATOM 7852 O O . CYS B 1 51 ? 34.081 14.820 91.888 1.00 90.48 427 CYS B O 1
ATOM 7855 N N . LYS B 1 52 ? 32.343 16.273 91.993 1.00 81.26 428 LYS B N 1
ATOM 7856 C CA . LYS B 1 52 ? 32.490 16.579 93.442 1.00 78.53 428 LYS B CA 1
ATOM 7857 C C . LYS B 1 52 ? 33.904 17.052 93.772 1.00 76.84 428 LYS B C 1
ATOM 7858 O O . LYS B 1 52 ? 34.411 16.679 94.839 1.00 81.38 428 LYS B O 1
ATOM 7864 N N . VAL B 1 53 ? 34.499 17.860 92.904 1.00 73.84 429 VAL B N 1
ATOM 7865 C CA . VAL B 1 53 ? 35.837 18.441 93.206 1.00 71.43 429 VAL B CA 1
ATOM 7866 C C . VAL B 1 53 ? 35.629 19.911 93.576 1.00 74.96 429 VAL B C 1
ATOM 7867 O O . VAL B 1 53 ? 34.952 20.610 92.815 1.00 77.38 429 VAL B O 1
ATOM 7871 N N . ASP B 1 54 ? 36.175 20.351 94.706 1.00 65.47 430 ASP B N 1
ATOM 7872 C CA . ASP B 1 54 ? 36.067 21.771 95.130 1.00 70.67 430 ASP B CA 1
ATOM 7873 C C . ASP B 1 54 ? 36.918 22.651 94.216 1.00 78.63 430 ASP B C 1
ATOM 7874 O O . ASP B 1 54 ? 37.929 22.151 93.697 1.00 77.36 430 ASP B O 1
ATOM 7875 N N . LEU B 1 55 ? 36.518 23.911 94.034 1.00 80.46 431 LEU B N 1
ATOM 7876 C CA . LEU B 1 55 ? 37.269 24.850 93.160 1.00 75.01 431 LEU B CA 1
ATOM 7877 C C . LEU B 1 55 ? 37.871 25.957 94.028 1.00 83.00 431 LEU B C 1
ATOM 7878 O O . LEU B 1 55 ? 37.759 25.832 95.264 1.00 87.25 431 LEU B O 1
ATOM 7879 N N . LEU B 1 60 ? 45.867 21.323 94.356 1.00 77.76 436 LEU B N 1
ATOM 7880 C CA . LEU B 1 60 ? 45.292 20.825 93.077 1.00 74.35 436 LEU B CA 1
ATOM 7881 C C . LEU B 1 60 ? 46.037 21.460 91.899 1.00 70.14 436 LEU B C 1
ATOM 7882 O O . LEU B 1 60 ? 46.430 20.701 91.003 1.00 69.67 436 LEU B O 1
ATOM 7887 N N . LEU B 1 62 ? 45.741 24.036 90.166 1.00 69.63 438 LEU B N 1
ATOM 7888 C CA . LEU B 1 62 ? 44.721 24.451 89.168 1.00 69.54 438 LEU B CA 1
ATOM 7889 C C . LEU B 1 62 ? 45.017 25.873 88.685 1.00 74.50 438 LEU B C 1
ATOM 7890 O O . LEU B 1 62 ? 44.989 26.793 89.515 1.00 75.79 438 LEU B O 1
ATOM 7892 N N . LYS B 1 63 ? 45.309 26.028 87.394 1.00 64.67 439 LYS B N 1
ATOM 7893 C CA . LYS B 1 63 ? 45.601 27.358 86.808 1.00 70.55 439 LYS B CA 1
ATOM 7894 C C . LYS B 1 63 ? 44.742 27.497 85.554 1.00 76.15 439 LYS B C 1
ATOM 7895 O O . LYS B 1 63 ? 44.458 26.470 84.923 1.00 71.95 439 LYS B O 1
ATOM 7901 N N . TYR B 1 64 ? 44.353 28.721 85.208 1.00 74.33 440 TYR B N 1
ATOM 7902 C CA . TYR B 1 64 ? 43.588 28.891 83.954 1.00 77.09 440 TYR B CA 1
ATOM 7903 C C . TYR B 1 64 ? 44.462 28.440 82.792 1.00 75.92 440 TYR B C 1
ATOM 7904 O O . TYR B 1 64 ? 45.625 28.867 82.726 1.00 74.55 440 TYR B O 1
ATOM 7913 N N . ASP B 1 65 ? 43.906 27.626 81.895 1.00 75.51 441 ASP B N 1
ATOM 7914 C CA . ASP B 1 65 ? 44.669 27.229 80.689 1.00 75.85 441 ASP B CA 1
ATOM 7915 C C . ASP B 1 65 ? 44.394 28.286 79.627 1.00 80.63 441 ASP B C 1
ATOM 7916 O O . ASP B 1 65 ? 43.224 28.484 79.292 1.00 83.65 441 ASP B O 1
ATOM 7921 N N . PRO B 1 66 ? 45.420 28.965 79.081 1.00 81.06 442 PRO B N 1
ATOM 7922 C CA . PRO B 1 66 ? 45.210 29.942 78.019 1.00 79.40 442 PRO B CA 1
ATOM 7923 C C . PRO B 1 66 ? 44.565 29.268 76.803 1.00 76.90 442 PRO B C 1
ATOM 7924 O O . PRO B 1 66 ? 43.786 29.912 76.153 1.00 82.97 442 PRO B O 1
ATOM 7928 N N . SER B 1 67 ? 44.937 28.024 76.509 1.00 74.36 443 SER B N 1
ATOM 7929 C CA . SER B 1 67 ? 44.315 27.262 75.396 1.00 80.43 443 SER B CA 1
ATOM 7930 C C . SER B 1 67 ? 42.789 27.269 75.516 1.00 83.29 443 SER B C 1
ATOM 7931 O O . SER B 1 67 ? 42.129 27.094 74.479 1.00 79.52 443 SER B O 1
ATOM 7934 N N . TRP B 1 68 ? 42.255 27.449 76.725 1.00 81.12 444 TRP B N 1
ATOM 7935 C CA . TRP B 1 68 ? 40.785 27.361 76.946 1.00 79.43 444 TRP B CA 1
ATOM 7936 C C . TRP B 1 68 ? 40.073 28.520 76.245 1.00 71.25 444 TRP B C 1
ATOM 7937 O O . TRP B 1 68 ? 38.939 28.322 75.795 1.00 70.79 444 TRP B O 1
ATOM 7948 N N . SER B 1 69 ? 40.729 29.669 76.143 1.00 67.64 445 SER B N 1
ATOM 7949 C CA . SER B 1 69 ? 40.117 30.868 75.524 1.00 66.14 445 SER B CA 1
ATOM 7950 C C . SER B 1 69 ? 39.806 30.637 74.046 1.00 70.10 445 SER B C 1
ATOM 7951 O O . SER B 1 69 ? 38.918 31.312 73.534 1.00 73.74 445 SER B O 1
ATOM 7954 N N . THR B 1 70 ? 40.569 29.787 73.373 1.00 72.03 446 THR B N 1
ATOM 7955 C CA . THR B 1 70 ? 40.394 29.579 71.915 1.00 70.53 446 THR B CA 1
ATOM 7956 C C . THR B 1 70 ? 39.677 28.254 71.646 1.00 66.32 446 THR B C 1
ATOM 7957 O O . THR B 1 70 ? 39.660 27.817 70.490 1.00 69.35 446 THR B O 1
ATOM 7961 N N . ALA B 1 71 ? 39.124 27.630 72.678 1.00 62.41 447 ALA B N 1
ATOM 7962 C CA . ALA B 1 71 ? 38.522 26.291 72.500 1.00 62.85 447 ALA B CA 1
ATOM 7963 C C . ALA B 1 71 ? 37.241 26.343 71.673 1.00 72.00 447 ALA B C 1
ATOM 7964 O O . ALA B 1 71 ? 36.464 27.287 71.848 1.00 72.14 447 ALA B O 1
ATOM 7966 N N . ARG B 1 72 ? 37.028 25.332 70.832 1.00 67.80 448 ARG B N 1
ATOM 7967 C CA . ARG B 1 72 ? 35.815 25.257 69.984 1.00 67.39 448 ARG B CA 1
ATOM 7968 C C . ARG B 1 72 ? 35.079 23.978 70.374 1.00 60.48 448 ARG B C 1
ATOM 7969 O O . ARG B 1 72 ? 34.183 23.565 69.625 1.00 65.40 448 ARG B O 1
ATOM 7977 N N . ASP B 1 73 ? 35.464 23.382 71.502 1.00 65.35 449 ASP B N 1
ATOM 7978 C CA . ASP B 1 73 ? 34.788 22.167 72.028 1.00 67.00 449 ASP B CA 1
ATOM 7979 C C . ASP B 1 73 ? 34.994 22.088 73.539 1.00 72.88 449 ASP B C 1
ATOM 7980 O O . ASP B 1 73 ? 36.121 22.305 73.983 1.00 77.84 449 ASP B O 1
ATOM 7985 N N . VAL B 1 74 ? 33.937 21.789 74.288 1.00 72.52 450 VAL B N 1
ATOM 7986 C CA . VAL B 1 74 ? 34.039 21.610 75.765 1.00 74.68 450 VAL B CA 1
ATOM 7987 C C . VAL B 1 74 ? 34.917 20.395 76.076 1.00 81.47 450 VAL B C 1
ATOM 7988 O O . VAL B 1 74 ? 35.642 20.434 77.074 1.00 78.83 450 VAL B O 1
ATOM 7992 N N . THR B 1 75 ? 34.842 19.355 75.248 1.00 92.85 451 THR B N 1
ATOM 7993 C CA . THR B 1 75 ? 35.594 18.104 75.518 1.00 91.14 451 THR B CA 1
ATOM 7994 C C . THR B 1 75 ? 37.082 18.455 75.600 1.00 88.79 451 THR B C 1
ATOM 7995 O O . THR B 1 75 ? 37.761 17.921 76.486 1.00 93.57 451 THR B O 1
ATOM 7999 N N . ASP B 1 76 ? 37.543 19.359 74.743 1.00 80.07 452 ASP B N 1
ATOM 8000 C CA . ASP B 1 76 ? 38.963 19.777 74.769 1.00 80.00 452 ASP B CA 1
ATOM 8001 C C . ASP B 1 76 ? 39.306 20.457 76.098 1.00 81.81 452 ASP B C 1
ATOM 8002 O O . ASP B 1 76 ? 40.359 20.130 76.671 1.00 87.42 452 ASP B O 1
ATOM 8007 N N . ILE B 1 77 ? 38.438 21.341 76.589 1.00 77.84 453 ILE B N 1
ATOM 8008 C CA . ILE B 1 77 ? 38.674 21.996 77.907 1.00 75.91 453 ILE B CA 1
ATOM 8009 C C . ILE B 1 77 ? 38.678 20.917 78.983 1.00 78.33 453 ILE B C 1
ATOM 8010 O O . ILE B 1 77 ? 39.586 20.930 79.823 1.00 83.90 453 ILE B O 1
ATOM 8015 N N . TRP B 1 78 ? 37.739 19.982 78.907 1.00 80.34 454 TRP B N 1
ATOM 8016 C CA . TRP B 1 78 ? 37.600 18.935 79.947 1.00 79.13 454 TRP B CA 1
ATOM 8017 C C . TRP B 1 78 ? 38.853 18.057 79.991 1.00 89.63 454 TRP B C 1
ATOM 8018 O O . TRP B 1 78 ? 39.204 17.593 81.089 1.00 88.80 454 TRP B O 1
ATOM 8029 N N . LYS B 1 79 ? 39.493 17.830 78.845 1.00 90.49 455 LYS B N 1
ATOM 8030 C CA . LYS B 1 79 ? 40.670 16.926 78.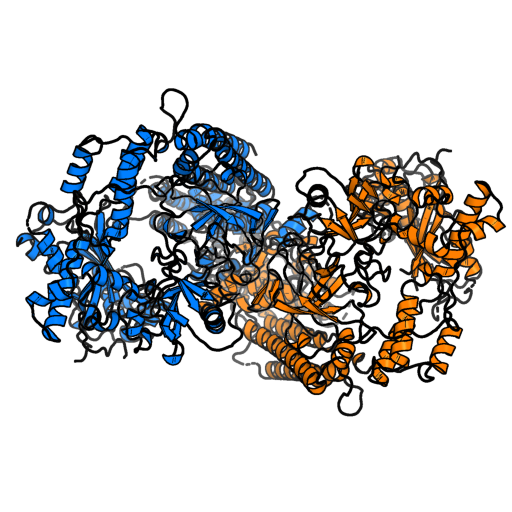806 1.00 91.33 455 LYS B CA 1
ATOM 8031 C C . LYS B 1 79 ? 41.766 17.488 79.712 1.00 88.38 455 LYS B C 1
ATOM 8032 O O . LYS B 1 79 ? 42.333 16.703 80.481 1.00 94.55 455 LYS B O 1
ATOM 8038 N N . THR B 1 80 ? 42.001 18.800 79.664 1.00 85.40 456 THR B N 1
ATOM 8039 C CA . THR B 1 80 ? 43.060 19.439 80.487 1.00 84.03 456 THR B CA 1
ATOM 8040 C C . THR B 1 80 ? 42.819 19.190 81.982 1.00 85.81 456 THR B C 1
ATOM 8041 O O . THR B 1 80 ? 43.788 19.291 82.750 1.00 90.25 456 THR B O 1
ATOM 8045 N N . LEU B 1 81 ? 41.599 18.835 82.383 1.00 80.07 457 LEU B N 1
ATOM 8046 C CA . LEU B 1 81 ? 41.263 18.644 83.790 1.00 78.39 457 LEU B CA 1
ATOM 8047 C C . LEU B 1 81 ? 41.169 17.180 84.198 1.00 79.77 457 LEU B C 1
ATOM 8048 O O . LEU B 1 81 ? 41.555 16.833 85.318 1.00 79.35 457 LEU B O 1
ATOM 8053 N N . ARG B 1 83 ? 42.766 14.768 83.534 1.00 75.55 459 ARG B N 1
ATOM 8054 C CA . ARG B 1 83 ? 44.206 14.434 83.626 1.00 80.37 459 ARG B CA 1
ATOM 8055 C C . ARG B 1 83 ? 44.648 14.569 85.082 1.00 84.27 459 ARG B C 1
ATOM 8056 O O . ARG B 1 83 ? 45.549 13.827 85.487 1.00 86.89 459 ARG B O 1
ATOM 8064 N N . LEU B 1 84 ? 44.019 15.468 85.836 1.00 80.87 460 LEU B N 1
ATOM 8065 C CA . LEU B 1 84 ? 44.423 15.716 87.240 1.00 85.06 460 LEU B CA 1
ATOM 8066 C C . LEU B 1 84 ? 43.936 14.572 88.131 1.00 88.27 460 LEU B C 1
ATOM 8067 O O . LEU B 1 84 ? 43.016 13.849 87.710 1.00 85.19 460 LEU B O 1
ATOM 8069 N N . ASP B 1 85 ? 44.520 14.429 89.318 1.00 76.16 461 ASP B N 1
ATOM 8070 C CA . ASP B 1 85 ? 44.194 13.272 90.191 1.00 84.58 461 ASP B CA 1
ATOM 8071 C C . ASP B 1 85 ? 42.725 13.256 90.611 1.00 84.79 461 ASP B C 1
ATOM 8072 O O . ASP B 1 85 ? 42.136 12.163 90.612 1.00 86.76 461 ASP B O 1
ATOM 8077 N N . ALA B 1 86 ? 42.148 14.408 90.941 1.00 87.22 462 ALA B N 1
ATOM 8078 C CA . ALA B 1 86 ? 40.769 14.432 91.488 1.00 86.92 462 ALA B CA 1
ATOM 8079 C C . ALA B 1 86 ? 39.708 14.039 90.453 1.00 81.94 462 ALA B C 1
ATOM 8080 O O . ALA B 1 86 ? 38.704 13.438 90.851 1.00 84.92 462 ALA B O 1
ATOM 8082 N N . PHE B 1 87 ? 39.955 14.309 89.176 1.00 79.29 463 PHE B N 1
ATOM 8083 C CA . PHE B 1 87 ? 38.933 14.023 88.139 1.00 84.16 463 PHE B CA 1
ATOM 8084 C C . PHE B 1 87 ? 39.209 12.685 87.466 1.00 81.85 463 PHE B C 1
ATOM 8085 O O . PHE B 1 87 ? 38.340 12.226 86.708 1.00 87.51 463 PHE B O 1
ATOM 8093 N N . ARG B 1 88 ? 40.357 12.067 87.744 1.00 81.58 464 ARG B N 1
ATOM 8094 C CA . ARG B 1 88 ? 40.701 10.839 86.979 1.00 81.72 464 ARG B CA 1
ATOM 8095 C C . ARG B 1 88 ? 39.635 9.757 87.143 1.00 81.02 464 ARG B C 1
ATOM 8096 O O . ARG B 1 88 ? 39.284 9.429 88.288 1.00 72.70 464 ARG B O 1
ATOM 8104 N N . GLY B 1 89 ? 39.139 9.239 86.019 1.00 78.50 465 GLY B N 1
ATOM 8105 C CA . GLY B 1 89 ? 38.157 8.141 86.056 1.00 80.55 465 GLY B CA 1
ATOM 8106 C C . GLY B 1 89 ? 36.744 8.619 86.294 1.00 86.53 465 GLY B C 1
ATOM 8107 O O . GLY B 1 89 ? 35.816 7.831 86.061 1.00 78.47 465 GLY B O 1
ATOM 8108 N N . LYS B 1 90 ? 36.581 9.867 86.730 1.00 87.70 466 LYS B N 1
ATOM 8109 C CA . LYS B 1 90 ? 35.226 10.348 87.092 1.00 84.97 466 LYS B CA 1
ATOM 8110 C C . LYS B 1 90 ? 34.347 10.414 85.838 1.00 84.60 466 LYS B C 1
ATOM 8111 O O . LYS B 1 90 ? 34.849 10.833 84.786 1.00 89.13 466 LYS B O 1
ATOM 8117 N N . PRO B 1 91 ? 33.056 10.030 85.912 1.00 82.24 467 PRO B N 1
ATOM 8118 C CA . PRO B 1 91 ? 32.184 10.028 84.740 1.00 84.14 467 PRO B CA 1
ATOM 8119 C C . PRO B 1 91 ? 31.969 11.437 84.166 1.00 90.39 467 PRO B C 1
ATOM 8120 O O . PRO B 1 91 ? 31.712 12.337 84.935 1.00 86.25 467 PRO B O 1
ATOM 8124 N N . PHE B 1 92 ? 32.069 11.582 82.840 1.00 90.31 468 PHE B N 1
ATOM 8125 C CA . PHE B 1 92 ? 31.940 12.906 82.178 1.00 87.80 468 PHE B CA 1
ATOM 8126 C C . PHE B 1 92 ? 30.491 13.394 82.211 1.00 87.95 468 PHE B C 1
ATOM 8127 O O . PHE B 1 92 ? 29.565 12.585 82.057 1.00 89.31 468 PHE B O 1
ATOM 8129 N N . PRO B 1 93 ? 30.251 14.702 82.417 1.00 84.14 469 PRO B N 1
ATOM 8130 C CA . PRO B 1 93 ? 28.901 15.249 82.385 1.00 81.05 469 PRO B CA 1
ATOM 8131 C C . PRO B 1 93 ? 28.347 15.379 80.962 1.00 71.69 469 PRO B C 1
ATOM 8132 O O . PRO B 1 93 ? 29.119 15.343 80.038 1.00 76.72 469 PRO B O 1
ATOM 8136 N N . GLU B 1 94 ? 27.030 15.491 80.826 1.00 68.35 470 GLU B N 1
ATOM 8137 C CA . GLU B 1 94 ? 26.429 15.748 79.493 1.00 71.57 470 GLU B CA 1
ATOM 8138 C C . GLU B 1 94 ? 27.090 16.997 78.915 1.00 66.01 470 GLU B C 1
ATOM 8139 O O . GLU B 1 94 ? 27.164 17.999 79.630 1.00 65.40 470 GLU B O 1
ATOM 8145 N N . LYS B 1 95 ? 27.525 16.935 77.663 1.00 63.03 471 LYS B N 1
ATOM 8146 C CA . LYS B 1 95 ? 28.281 18.060 77.058 1.00 68.30 471 LYS B CA 1
ATOM 8147 C C . LYS B 1 95 ? 27.413 18.928 76.154 1.00 66.67 471 LYS B C 1
ATOM 8148 O O . LYS B 1 95 ? 26.516 18.391 75.492 1.00 72.94 471 LYS B O 1
ATOM 8154 N N . PRO B 1 96 ? 27.624 20.255 76.142 1.00 62.15 472 PRO B N 1
ATOM 8155 C CA . PRO B 1 96 ? 26.908 21.124 75.221 1.00 65.92 472 PRO B CA 1
ATOM 8156 C C . PRO B 1 96 ? 27.405 20.882 73.792 1.00 64.97 472 PRO B C 1
ATOM 8157 O O . PRO B 1 96 ? 28.567 20.611 73.615 1.00 68.35 472 PRO B O 1
ATOM 8161 N N . PRO B 1 97 ? 26.542 20.988 72.766 1.00 67.45 473 PRO B N 1
ATOM 8162 C CA . PRO B 1 97 ? 26.953 20.721 71.394 1.00 62.86 473 PRO B CA 1
ATOM 8163 C C . PRO B 1 97 ? 27.972 21.761 70.913 1.00 61.19 473 PRO B C 1
ATOM 8164 O O . PRO B 1 97 ? 27.984 22.838 71.452 1.00 66.35 473 PRO B O 1
ATOM 8168 N N . ASN B 1 98 ? 28.803 21.414 69.930 1.00 64.36 474 ASN B N 1
ATOM 8169 C CA . ASN B 1 98 ? 29.898 22.322 69.496 1.00 60.65 474 ASN B CA 1
ATOM 8170 C C . ASN B 1 98 ? 29.360 23.654 68.978 1.00 62.59 474 ASN B C 1
ATOM 8171 O O . ASN B 1 98 ? 29.939 24.685 69.332 1.00 62.94 474 ASN B O 1
ATOM 8176 N N . ASP B 1 99 ? 28.278 23.634 68.204 1.00 63.64 475 ASP B N 1
ATOM 8177 C CA . ASP B 1 99 ? 27.731 24.892 67.631 1.00 64.81 475 ASP B CA 1
ATOM 8178 C C . ASP B 1 99 ? 27.308 25.821 68.774 1.00 63.52 475 ASP B C 1
ATOM 8179 O O . ASP B 1 99 ? 27.592 27.020 68.699 1.00 51.64 475 ASP B O 1
ATOM 8184 N N . VAL B 1 100 ? 26.677 25.257 69.800 1.00 58.11 476 VAL B N 1
ATOM 8185 C CA . VAL B 1 100 ? 26.237 26.066 70.964 1.00 64.17 476 VAL B CA 1
ATOM 8186 C C . VAL B 1 100 ? 27.469 26.675 71.638 1.00 63.33 476 VAL B C 1
ATOM 8187 O O . VAL B 1 100 ? 27.444 27.884 71.922 1.00 60.28 476 VAL B O 1
ATOM 8191 N N . PHE B 1 101 ? 28.517 25.875 71.845 1.00 64.34 477 PHE B N 1
ATOM 8192 C CA . PHE B 1 101 ? 29.730 26.375 72.540 1.00 60.22 477 PHE B CA 1
ATOM 8193 C C . PHE B 1 101 ? 30.409 27.459 71.704 1.00 55.65 477 PHE B C 1
ATOM 8194 O O . PHE B 1 101 ? 30.809 28.478 72.268 1.00 58.82 477 PHE B O 1
ATOM 8202 N N . VAL B 1 102 ? 30.520 27.238 70.397 1.00 56.03 478 VAL B N 1
ATOM 8203 C CA . VAL B 1 102 ? 31.216 28.214 69.511 1.00 55.73 478 VAL B CA 1
ATOM 8204 C C . VAL B 1 102 ? 30.426 29.524 69.514 1.00 58.80 478 VAL B C 1
ATOM 8205 O O . VAL B 1 102 ? 31.047 30.587 69.585 1.00 55.54 478 VAL B O 1
ATOM 8209 N N . THR B 1 103 ? 29.096 29.433 69.475 1.00 56.33 479 THR B N 1
ATOM 8210 C CA . THR B 1 103 ? 28.237 30.641 69.510 1.00 55.21 479 THR B CA 1
ATOM 8211 C C . THR B 1 103 ? 28.452 31.356 70.848 1.00 55.55 479 THR B C 1
ATOM 8212 O O . THR B 1 103 ? 28.501 32.583 70.854 1.00 50.62 479 THR B O 1
ATOM 8216 N N . ALA B 1 104 ? 28.582 30.606 71.939 1.00 51.65 480 ALA B N 1
ATOM 8217 C CA . ALA B 1 104 ? 28.854 31.206 73.265 1.00 53.61 480 ALA B CA 1
ATOM 8218 C C . ALA B 1 104 ? 30.223 31.885 73.292 1.00 58.65 480 ALA B C 1
ATOM 8219 O O . ALA B 1 104 ? 30.360 32.906 73.975 1.00 54.78 480 ALA B O 1
ATOM 8221 N N . MET B 1 105 ? 31.207 31.309 72.605 1.00 62.88 481 MET B N 1
ATOM 8222 C CA . MET B 1 105 ? 32.584 31.861 72.624 1.00 58.22 481 MET B CA 1
ATOM 8223 C C . MET B 1 105 ? 32.772 32.980 71.590 1.00 55.97 481 MET B C 1
ATOM 8224 O O . MET B 1 105 ? 33.383 33.985 71.962 1.00 62.39 481 MET B O 1
ATOM 8229 N N . THR B 1 106 ? 32.274 32.832 70.356 1.00 61.80 482 THR B N 1
ATOM 8230 C CA . THR B 1 106 ? 32.522 33.841 69.336 1.00 65.70 482 THR B CA 1
ATOM 8231 C C . THR B 1 106 ? 31.270 34.544 68.834 1.00 66.81 482 THR B C 1
ATOM 8232 O O . THR B 1 106 ? 31.390 35.604 68.212 1.00 67.54 482 THR B O 1
ATOM 8236 N N . GLY B 1 107 ? 30.084 33.993 69.082 1.00 65.37 483 GLY B N 1
ATOM 8237 C CA . GLY B 1 107 ? 28.869 34.526 68.494 1.00 66.02 483 GLY B CA 1
ATOM 8238 C C . GLY B 1 107 ? 28.002 35.344 69.428 1.00 60.90 483 GLY B C 1
ATOM 8239 O O . GLY B 1 107 ? 26.822 35.569 69.145 1.00 53.87 483 GLY B O 1
ATOM 8240 N N . ASN B 1 108 ? 28.572 35.794 70.545 1.00 59.83 484 ASN B N 1
ATOM 8241 C CA . ASN B 1 108 ? 27.856 36.646 71.495 1.00 60.88 484 ASN B CA 1
ATOM 8242 C C . ASN B 1 108 ? 26.532 36.016 71.927 1.00 52.93 484 ASN B C 1
ATOM 8243 O O . ASN B 1 108 ? 25.513 36.694 72.072 1.00 48.73 484 ASN B O 1
ATOM 8248 N N . PHE B 1 109 ? 26.547 34.699 72.127 1.00 45.39 485 PHE B N 1
ATOM 8249 C CA . PHE B 1 109 ? 25.407 33.975 72.691 1.00 48.85 485 PHE B CA 1
ATOM 8250 C C . PHE B 1 109 ? 24.168 34.051 71.800 1.00 50.59 485 PHE B C 1
ATOM 8251 O O . PHE B 1 109 ? 23.040 33.926 72.283 1.00 46.16 485 PHE B O 1
ATOM 8259 N N . GLU B 1 110 ? 24.352 34.245 70.495 1.00 55.84 486 GLU B N 1
ATOM 8260 C CA . GLU B 1 110 ? 23.218 34.375 69.590 1.00 56.27 486 GLU B CA 1
ATOM 8261 C C . GLU B 1 110 ? 23.618 33.910 68.198 1.00 56.06 486 GLU B C 1
ATOM 8262 O O . GLU B 1 110 ? 24.723 34.202 67.733 1.00 61.17 486 GLU B O 1
ATOM 8268 N N . SER B 1 111 ? 22.711 33.192 67.537 1.00 51.85 487 SER B N 1
ATOM 8269 C CA . SER B 1 111 ? 22.952 32.725 66.173 1.00 57.06 487 SER B CA 1
ATOM 8270 C C . SER B 1 111 ? 21.618 32.423 65.509 1.00 54.61 487 SER B C 1
ATOM 8271 O O . SER B 1 111 ? 20.888 31.536 65.965 1.00 52.42 487 SER B O 1
ATOM 8274 N N . LYS B 1 112 ? 21.303 33.155 64.441 1.00 53.21 488 LYS B N 1
ATOM 8275 C CA . LYS B 1 112 ? 20.120 32.890 63.622 1.00 58.72 488 LYS B CA 1
ATOM 8276 C C . LYS B 1 112 ? 18.845 32.879 64.465 1.00 47.73 488 LYS B C 1
ATOM 8277 O O . LYS B 1 112 ? 17.989 32.002 64.331 1.00 51.30 488 LYS B O 1
ATOM 8283 N N . GLY B 1 113 ? 18.718 33.874 65.342 1.00 55.32 489 GLY B N 1
ATOM 8284 C CA . GLY B 1 113 ? 17.552 33.996 66.189 1.00 53.86 489 GLY B CA 1
ATOM 8285 C C . GLY B 1 113 ? 17.522 33.076 67.389 1.00 50.03 489 GLY B C 1
ATOM 8286 O O . GLY B 1 113 ? 16.655 33.248 68.256 1.00 45.27 489 GLY B O 1
ATOM 8287 N N . SER B 1 114 ? 18.424 32.102 67.469 1.00 51.01 490 SER B N 1
ATOM 8288 C CA . SER B 1 114 ? 18.525 31.242 68.638 1.00 45.44 490 SER B CA 1
ATOM 8289 C C . SER B 1 114 ? 19.417 31.896 69.684 1.00 46.32 490 SER B C 1
ATOM 8290 O O . SER B 1 114 ? 20.419 32.536 69.351 1.00 48.50 490 SER B O 1
ATOM 8293 N N . ALA B 1 115 ? 19.042 31.739 70.949 1.00 42.14 491 ALA B N 1
ATOM 8294 C CA . ALA B 1 115 ? 19.791 32.293 72.065 1.00 43.78 491 ALA B CA 1
ATOM 8295 C C . ALA B 1 115 ? 20.399 31.168 72.890 1.00 40.44 491 ALA B C 1
ATOM 8296 O O . ALA B 1 115 ? 19.755 30.141 73.128 1.00 43.95 491 ALA B O 1
ATOM 8298 N N . VAL B 1 116 ? 21.648 31.360 73.313 1.00 38.44 492 VAL B N 1
ATOM 8299 C CA . VAL B 1 116 ? 22.271 30.429 74.243 1.00 45.37 492 VAL B CA 1
ATOM 8300 C C . VAL B 1 116 ? 21.674 30.651 75.625 1.00 44.47 492 VAL B C 1
ATOM 8301 O O . VAL B 1 116 ? 21.550 31.792 76.090 1.00 44.14 492 VAL B O 1
ATOM 8305 N N . VAL B 1 117 ? 21.302 29.547 76.259 1.00 41.80 493 VAL B N 1
ATOM 8306 C CA . VAL B 1 117 ? 20.570 29.645 77.545 1.00 44.08 493 VAL B CA 1
ATOM 8307 C C . VAL B 1 117 ? 21.407 29.136 78.713 1.00 49.15 493 VAL B C 1
ATOM 8308 O O . VAL B 1 117 ? 22.006 28.068 78.589 1.00 46.10 493 VAL B O 1
ATOM 8312 N N . LEU B 1 118 ? 21.439 29.905 79.795 1.00 47.18 494 LEU B N 1
ATOM 8313 C CA . LEU B 1 118 ? 22.097 29.454 81.035 1.00 41.07 494 LEU B CA 1
ATOM 8314 C C . LEU B 1 118 ? 20.946 29.004 81.929 1.00 50.46 494 LEU B C 1
ATOM 8315 O O . LEU B 1 118 ? 20.131 29.853 82.309 1.00 40.91 494 LEU B O 1
ATOM 8320 N N . SER B 1 119 ? 20.870 27.708 82.215 1.00 52.15 495 SER B N 1
ATOM 8321 C CA . SER B 1 119 ? 19.731 27.159 82.985 1.00 46.75 495 SER B CA 1
ATOM 8322 C C . SER B 1 119 ? 20.227 26.254 84.106 1.00 51.23 495 SER B C 1
ATOM 8323 O O . SER B 1 119 ? 21.349 25.770 84.016 1.00 53.80 495 SER B O 1
ATOM 8326 N N . ALA B 1 120 ? 19.395 26.063 85.120 1.00 49.83 496 ALA B N 1
ATOM 8327 C CA . ALA B 1 120 ? 19.778 25.223 86.266 1.00 53.59 496 ALA B CA 1
ATOM 8328 C C . ALA B 1 120 ? 18.544 24.556 86.854 1.00 58.96 496 ALA B C 1
ATOM 8329 O O . ALA B 1 120 ? 17.452 25.110 86.717 1.00 45.36 496 ALA B O 1
ATOM 8331 N N . VAL B 1 121 ? 18.733 23.390 87.458 1.00 56.74 497 VAL B N 1
ATOM 8332 C CA . VAL B 1 121 ? 17.614 22.705 88.153 1.00 50.49 497 VAL B CA 1
ATOM 8333 C C . VAL B 1 121 ? 18.055 22.544 89.603 1.00 59.38 497 VAL B C 1
ATOM 8334 O O . VAL B 1 121 ? 19.188 22.121 89.829 1.00 66.53 497 VAL B O 1
ATOM 8338 N N . LEU B 1 122 ? 17.211 22.952 90.541 1.00 60.43 498 LEU B N 1
ATOM 8339 C CA . LEU B 1 122 ? 17.589 22.890 91.968 1.00 59.12 498 LEU B CA 1
ATOM 8340 C C . LEU B 1 122 ? 16.693 21.858 92.640 1.00 67.56 498 LEU B C 1
ATOM 8341 O O . LEU B 1 122 ? 15.511 21.791 92.297 1.00 63.85 498 LEU B O 1
ATOM 8346 N N . ASP B 1 123 ? 17.269 21.065 93.540 1.00 76.63 499 ASP B N 1
ATOM 8347 C CA . ASP B 1 123 ? 16.502 20.009 94.245 1.00 70.47 499 ASP B CA 1
ATOM 8348 C C . ASP B 1 123 ? 16.806 20.125 95.735 1.00 64.08 499 ASP B C 1
ATOM 8349 O O . ASP B 1 123 ? 17.840 20.678 96.079 1.00 57.63 499 ASP B O 1
ATOM 8354 N N . TYR B 1 124 ? 15.897 19.646 96.576 1.00 71.75 500 TYR B N 1
ATOM 8355 C CA . TYR B 1 124 ? 16.143 19.677 98.037 1.00 68.60 500 TYR B CA 1
ATOM 8356 C C . TYR B 1 124 ? 17.344 18.777 98.349 1.00 66.35 500 TYR B C 1
ATOM 8357 O O . TYR B 1 124 ? 17.418 17.666 97.799 1.00 71.64 500 TYR B O 1
ATOM 8366 N N . ASN B 1 125 ? 18.260 19.252 99.191 1.00 68.54 501 ASN B N 1
ATOM 8367 C CA . ASN B 1 125 ? 19.429 18.424 99.583 1.00 76.66 501 ASN B CA 1
ATOM 8368 C C . ASN B 1 125 ? 18.881 17.268 100.416 1.00 82.69 501 ASN B C 1
ATOM 8369 O O . ASN B 1 125 ? 18.071 17.530 101.324 1.00 86.65 501 ASN B O 1
ATOM 8374 N N . PRO B 1 126 ? 19.199 15.981 100.122 1.00 90.21 502 PRO B N 1
ATOM 8375 C CA . PRO B 1 126 ? 18.751 14.886 100.976 1.00 86.11 502 PRO B CA 1
ATOM 8376 C C . PRO B 1 126 ? 19.265 15.110 102.401 1.00 89.91 502 PRO B C 1
ATOM 8377 O O . PRO B 1 126 ? 18.573 14.760 103.331 1.00 92.89 502 PRO B O 1
ATOM 8381 N N . ASP B 1 127 ? 20.453 15.704 102.528 1.00 88.79 503 ASP B N 1
ATOM 8382 C CA . ASP B 1 127 ? 21.033 15.887 103.877 1.00 91.55 503 ASP B CA 1
ATOM 8383 C C . ASP B 1 127 ? 20.029 16.713 104.668 1.00 95.62 503 ASP B C 1
ATOM 8384 O O . ASP B 1 127 ? 19.622 17.778 104.174 1.00 92.80 503 ASP B O 1
ATOM 8389 N N . ASN B 1 128 ? 19.667 16.235 105.855 1.00 88.70 504 ASN B N 1
ATOM 8390 C CA . ASN B 1 128 ? 18.672 16.950 106.686 1.00 85.70 504 ASN B CA 1
ATOM 8391 C C . ASN B 1 128 ? 19.445 17.738 107.741 1.00 90.71 504 ASN B C 1
ATOM 8392 O O . ASN B 1 128 ? 18.810 18.302 108.645 1.00 92.77 504 ASN B O 1
ATOM 8397 N N . SER B 1 129 ? 20.768 17.783 107.602 1.00 83.19 505 SER B N 1
ATOM 8398 C CA . SER B 1 129 ? 21.601 18.461 108.617 1.00 77.14 505 SER B CA 1
ATOM 8399 C C . SER B 1 129 ? 21.235 19.935 108.703 1.00 82.76 505 SER B C 1
ATOM 8400 O O . SER B 1 129 ? 21.066 20.567 107.653 1.00 88.45 505 SER B O 1
ATOM 8403 N N . PRO B 1 130 ? 21.151 20.518 109.913 1.00 92.34 506 PRO B N 1
ATOM 8404 C CA . PRO B 1 130 ? 20.905 21.951 110.058 1.00 99.67 506 PRO B CA 1
ATOM 8405 C C . PRO B 1 130 ? 22.051 22.725 109.395 1.00 104.74 506 PRO B C 1
ATOM 8406 O O . PRO B 1 130 ? 21.790 23.760 108.822 1.00 103.51 506 PRO B O 1
ATOM 8408 N N . THR B 1 131 ? 23.281 22.228 109.528 1.00 95.43 507 THR B N 1
ATOM 8409 C CA . THR B 1 131 ? 24.439 22.874 108.867 1.00 83.12 507 THR B CA 1
ATOM 8410 C C . THR B 1 131 ? 24.032 23.319 107.459 1.00 93.20 507 THR B C 1
ATOM 8411 O O . THR B 1 131 ? 23.865 22.433 106.596 1.00 87.67 507 THR B O 1
ATOM 8415 N N . PRO B 1 133 ? 23.605 23.389 102.886 1.00 81.01 509 PRO B N 1
ATOM 8416 C CA . PRO B 1 133 ? 22.820 23.811 101.722 1.00 78.20 509 PRO B CA 1
ATOM 8417 C C . PRO B 1 133 ? 21.437 23.153 101.675 1.00 74.01 509 PRO B C 1
ATOM 8418 O O . PRO B 1 133 ? 21.384 21.953 101.730 1.00 72.96 509 PRO B O 1
ATOM 8422 N N . LEU B 1 134 ? 20.368 23.950 101.589 1.00 71.08 510 LEU B N 1
ATOM 8423 C CA . LEU B 1 134 ? 19.019 23.405 101.487 1.00 71.40 510 LEU B CA 1
ATOM 8424 C C . LEU B 1 134 ? 18.714 22.871 100.093 1.00 68.38 510 LEU B C 1
ATOM 8425 O O . LEU B 1 134 ? 17.891 21.960 99.951 1.00 63.17 510 LEU B O 1
ATOM 8430 N N . TYR B 1 135 ? 19.356 23.416 99.062 1.00 72.86 511 TYR B N 1
ATOM 8431 C CA . TYR B 1 135 ? 19.106 23.025 97.682 1.00 70.45 511 TYR B CA 1
ATOM 8432 C C . TYR B 1 135 ? 20.377 22.470 97.055 1.00 65.87 511 TYR B C 1
ATOM 8433 O O . TYR B 1 135 ? 21.482 22.940 97.344 1.00 63.68 511 TYR B O 1
ATOM 8442 N N . LEU B 1 136 ? 20.210 21.472 96.194 1.00 60.53 512 LEU B N 1
ATOM 8443 C CA . LEU B 1 136 ? 21.296 20.945 95.379 1.00 62.29 512 LEU B CA 1
ATOM 8444 C C . LEU B 1 136 ? 21.152 21.483 93.961 1.00 64.05 512 LEU B C 1
ATOM 8445 O O . LEU B 1 136 ? 20.090 21.343 93.344 1.00 68.46 512 LEU B O 1
ATOM 8446 N N . VAL B 1 137 ? 22.216 22.096 93.450 1.00 63.54 513 VAL B N 1
ATOM 8447 C CA . VAL B 1 137 ? 22.185 22.798 92.172 1.00 59.08 513 VAL B CA 1
ATOM 8448 C C . VAL B 1 137 ? 22.776 21.905 91.090 1.00 65.03 513 VAL B C 1
ATOM 8449 O O . VAL B 1 137 ? 23.830 21.288 91.287 1.00 67.19 513 VAL B O 1
ATOM 8453 N N . LYS B 1 138 ? 22.098 21.843 89.946 1.00 73.85 514 LYS B N 1
ATOM 8454 C CA . LYS B 1 138 ? 22.582 21.145 88.758 1.00 61.19 514 LYS B CA 1
ATOM 8455 C C . LYS B 1 138 ? 22.567 22.140 87.601 1.00 57.62 514 LYS B C 1
ATOM 8456 O O . LYS B 1 138 ? 21.506 22.448 87.050 1.00 55.02 514 LYS B O 1
ATOM 8462 N N . LEU B 1 139 ? 23.742 22.651 87.242 1.00 59.28 515 LEU B N 1
ATOM 8463 C CA . LEU B 1 139 ? 23.851 23.543 86.096 1.00 57.87 515 LEU B CA 1
ATOM 8464 C C . LEU B 1 139 ? 23.706 22.737 84.812 1.00 54.93 515 LEU B C 1
ATOM 8465 O O . LEU B 1 139 ? 24.451 21.779 84.585 1.00 58.43 515 LEU B O 1
ATOM 8470 N N . LYS B 1 140 ? 22.739 23.156 84.012 1.00 60.43 516 LYS B N 1
ATOM 8471 C CA . LYS B 1 140 ? 22.443 22.441 82.760 1.00 56.94 516 LYS B CA 1
ATOM 8472 C C . LYS B 1 140 ? 23.454 22.861 81.686 1.00 60.96 516 LYS B C 1
ATOM 8473 O O . LYS B 1 140 ? 23.986 23.968 81.788 1.00 59.02 516 LYS B O 1
ATOM 8479 N N . PRO B 1 141 ? 23.762 22.018 80.676 1.00 56.95 517 PRO B N 1
ATOM 8480 C CA . PRO B 1 141 ? 24.700 22.401 79.618 1.00 55.89 517 PRO B CA 1
ATOM 8481 C C . PRO B 1 141 ? 24.140 23.527 78.766 1.00 58.19 517 PRO B C 1
ATOM 8482 O O . PRO B 1 141 ? 22.926 23.678 78.610 1.00 61.67 517 PRO B O 1
ATOM 8486 N N . LEU B 1 142 ? 25.048 24.329 78.216 1.00 54.21 518 LEU B N 1
ATOM 8487 C CA . LEU B 1 142 ? 24.648 25.365 77.275 1.00 54.41 518 LEU B CA 1
ATOM 8488 C C . LEU B 1 142 ? 23.806 24.757 76.161 1.00 56.38 518 LEU B C 1
ATOM 8489 O O . LEU B 1 142 ? 24.117 23.681 75.644 1.00 58.48 518 LEU B O 1
ATOM 8494 N N . MET B 1 143 ? 22.730 25.449 75.798 1.00 59.39 519 MET B N 1
ATOM 8495 C CA . MET B 1 143 ? 21.819 24.937 74.786 1.00 55.47 519 MET B CA 1
ATOM 8496 C C . MET B 1 143 ? 21.232 26.098 74.001 1.00 53.20 519 MET B C 1
ATOM 8497 O O . MET B 1 143 ? 21.268 27.253 74.434 1.00 52.97 519 MET B O 1
ATOM 8502 N N . PHE B 1 144 ? 20.691 25.773 72.832 1.00 56.77 520 PHE B N 1
ATOM 8503 C CA . PHE B 1 144 ? 20.000 26.748 72.004 1.00 50.96 520 PHE B CA 1
ATOM 8504 C C . PHE B 1 144 ? 18.525 26.798 72.374 1.00 50.65 520 PHE B C 1
ATOM 8505 O O . PHE B 1 144 ? 17.907 25.770 72.668 1.00 52.56 520 PHE B O 1
ATOM 8513 N N . GLU B 1 145 ? 17.971 28.005 72.366 1.00 47.03 521 GLU B N 1
ATOM 8514 C CA . GLU B 1 145 ? 16.542 28.211 72.530 1.00 44.90 521 GLU B CA 1
ATOM 8515 C C . GLU B 1 145 ? 16.153 29.428 71.708 1.00 45.56 521 GLU B C 1
ATOM 8516 O O . GLU B 1 145 ? 16.975 30.318 71.473 1.00 42.28 521 GLU B O 1
ATOM 8522 N N . GLN B 1 146 ? 14.904 29.455 71.253 1.00 42.35 522 GLN B N 1
ATOM 8523 C CA . GLN B 1 146 ? 14.434 30.615 70.512 1.00 39.38 522 GLN B CA 1
ATOM 8524 C C . GLN B 1 146 ? 14.495 31.851 71.400 1.00 40.97 522 GLN B C 1
ATOM 8525 O O . GLN B 1 146 ? 14.088 31.815 72.564 1.00 37.64 522 GLN B O 1
ATOM 8531 N N . GLY B 1 147 ? 15.018 32.940 70.849 1.00 38.84 523 GLY B N 1
ATOM 8532 C CA . GLY B 1 147 ? 15.192 34.159 71.605 1.00 39.03 523 GLY B CA 1
ATOM 8533 C C . GLY B 1 147 ? 13.875 34.852 71.903 1.00 35.18 523 GLY B C 1
ATOM 8534 O O . GLY B 1 147 ? 12.791 34.428 71.502 1.00 34.44 523 GLY B O 1
ATOM 8535 N N . CYS B 1 148 ? 13.987 35.956 72.637 1.00 38.51 524 CYS B N 1
ATOM 8536 C CA . CYS B 1 148 ? 12.841 36.769 73.008 1.00 31.20 524 CYS B CA 1
ATOM 8537 C C . CYS B 1 148 ? 13.256 38.231 72.977 1.00 29.62 524 CYS B C 1
ATOM 8538 O O . CYS B 1 148 ? 14.421 38.563 72.746 1.00 36.30 524 CYS B O 1
ATOM 8541 N N . ARG B 1 149 ? 12.286 39.113 73.225 1.00 32.64 525 ARG B N 1
ATOM 8542 C CA . ARG B 1 149 ? 12.563 40.543 73.158 1.00 34.84 525 ARG B CA 1
ATOM 8543 C C . ARG B 1 149 ? 13.655 40.948 74.144 1.00 31.97 525 ARG B C 1
ATOM 8544 O O . ARG B 1 149 ? 14.539 41.742 73.807 1.00 27.70 525 ARG B O 1
ATOM 8552 N N . LEU B 1 150 ? 13.614 40.417 75.367 1.00 36.41 526 LEU B N 1
ATOM 8553 C CA . LEU B 1 150 ? 14.581 40.845 76.376 1.00 30.19 526 LEU B CA 1
ATOM 8554 C C . LEU B 1 150 ? 15.991 40.358 76.061 1.00 34.12 526 LEU B C 1
ATOM 8555 O O . LEU B 1 150 ? 16.966 41.080 76.300 1.00 32.00 526 LEU B O 1
ATOM 8560 N N . THR B 1 151 ? 16.129 39.142 75.531 1.00 31.33 527 THR B N 1
ATOM 8561 C CA . THR B 1 151 ? 17.466 38.649 75.213 1.00 32.64 527 THR B CA 1
ATOM 8562 C C . THR B 1 151 ? 18.042 39.355 73.990 1.00 39.25 527 THR B C 1
ATOM 8563 O O . THR B 1 151 ? 19.250 39.612 73.932 1.00 35.81 527 THR B O 1
ATOM 8567 N N . ARG B 1 152 ? 17.201 39.679 73.002 1.00 35.09 528 ARG B N 1
ATOM 8568 C CA . ARG B 1 152 ? 17.697 40.421 71.846 1.00 39.29 528 ARG B CA 1
ATOM 8569 C C . ARG B 1 152 ? 18.013 41.874 72.179 1.00 37.97 528 ARG B C 1
ATOM 8570 O O . ARG B 1 152 ? 18.834 42.488 71.491 1.00 34.03 528 ARG B O 1
ATOM 8578 N N . ARG B 1 153 ? 17.390 42.439 73.212 1.00 36.94 529 ARG B N 1
ATOM 8579 C CA . ARG B 1 153 ? 17.675 43.818 73.589 1.00 34.40 529 ARG B CA 1
ATOM 8580 C C . ARG B 1 153 ? 18.863 43.946 74.531 1.00 37.28 529 ARG B C 1
ATOM 8581 O O . ARG B 1 153 ? 19.550 44.974 74.508 1.00 37.39 529 ARG B O 1
ATOM 8589 N N . PHE B 1 154 ? 19.105 42.948 75.381 1.00 34.55 530 PHE B N 1
ATOM 8590 C CA . PHE B 1 154 ? 20.141 43.104 76.438 1.00 35.97 530 PHE B CA 1
ATOM 8591 C C . PHE B 1 154 ? 21.218 42.022 76.371 1.00 34.57 530 PHE B C 1
ATOM 8592 O O . PHE B 1 154 ? 22.249 42.166 77.020 1.00 40.88 530 PHE B O 1
ATOM 8600 N N . GLY B 1 155 ? 20.977 40.980 75.595 1.00 36.12 531 GLY B N 1
ATOM 8601 C CA . GLY B 1 155 ? 21.951 39.889 75.455 1.00 34.38 531 GLY B CA 1
ATOM 8602 C C . GLY B 1 155 ? 21.565 38.646 76.230 1.00 43.84 531 GLY B C 1
ATOM 8603 O O . GLY B 1 155 ? 21.248 38.756 77.418 1.00 39.52 531 GLY B O 1
ATOM 8604 N N . PRO B 1 156 ? 21.633 37.460 75.602 1.00 35.36 532 PRO B N 1
ATOM 8605 C CA . PRO B 1 156 ? 21.266 36.212 76.255 1.00 33.45 532 PRO B CA 1
ATOM 8606 C C . PRO B 1 156 ? 22.162 35.895 77.462 1.00 45.25 532 PRO B C 1
ATOM 8607 O O . PRO B 1 156 ? 21.691 35.273 78.382 1.00 41.83 532 PRO B O 1
ATOM 8611 N N . ASP B 1 157 ? 23.413 36.345 77.435 1.00 38.11 533 ASP B N 1
ATOM 8612 C CA . ASP B 1 157 ? 24.386 36.087 78.528 1.00 45.23 533 ASP B CA 1
ATOM 8613 C C . ASP B 1 157 ? 23.912 36.743 79.827 1.00 45.25 533 ASP B C 1
ATOM 8614 O O . ASP B 1 157 ? 24.433 36.375 80.885 1.00 46.80 533 ASP B O 1
ATOM 8619 N N . ARG B 1 158 ? 22.992 37.697 79.736 1.00 36.14 534 ARG B N 1
ATOM 8620 C CA . ARG B 1 158 ? 22.525 38.448 80.924 1.00 37.38 534 ARG B CA 1
ATOM 8621 C C . ARG B 1 158 ? 21.297 37.788 81.559 1.00 32.48 534 ARG B C 1
ATOM 8622 O O . ARG B 1 158 ? 20.722 38.388 82.459 1.00 37.13 534 ARG B O 1
ATOM 8630 N N . PHE B 1 159 ? 20.901 36.616 81.082 1.00 29.82 535 PHE B N 1
ATOM 8631 C CA . PHE B 1 159 ? 19.681 35.962 81.610 1.00 38.94 535 PHE B CA 1
ATOM 8632 C C . PHE B 1 159 ? 19.979 34.557 82.145 1.00 40.36 535 PHE B C 1
ATOM 8633 O O . PHE B 1 159 ? 20.715 33.827 81.490 1.00 41.48 535 PHE B O 1
ATOM 8641 N N . PHE B 1 160 ? 19.407 34.208 83.298 1.00 42.99 536 PHE B N 1
ATOM 8642 C CA . PHE B 1 160 ? 19.632 32.925 83.947 1.00 39.60 536 PHE B CA 1
ATOM 8643 C C . PHE B 1 160 ? 18.307 32.458 84.525 1.00 35.66 536 PHE B C 1
ATOM 8644 O O . PHE B 1 160 ? 17.632 33.223 85.221 1.00 42.43 536 PHE B O 1
ATOM 8652 N N . GLU B 1 161 ? 17.920 31.221 84.219 1.00 32.25 537 GLU B N 1
ATOM 8653 C CA . GLU B 1 161 ? 16.654 30.675 84.685 1.00 42.60 537 GLU B CA 1
ATOM 8654 C C . GLU B 1 161 ? 16.902 29.379 85.439 1.00 50.95 537 GLU B C 1
ATOM 8655 O O . GLU B 1 161 ? 17.768 28.585 85.059 1.00 50.82 537 GLU B O 1
ATOM 8661 N N . ILE B 1 162 ? 16.131 29.165 86.506 1.00 47.57 538 ILE B N 1
ATOM 8662 C CA . ILE B 1 162 ? 16.247 27.967 87.324 1.00 46.76 538 ILE B CA 1
ATOM 8663 C C . ILE B 1 162 ? 14.868 27.357 87.523 1.00 51.19 538 ILE B C 1
ATOM 8664 O O . ILE B 1 162 ? 13.838 28.023 87.399 1.00 45.32 538 ILE B O 1
ATOM 8669 N N . LEU B 1 163 ? 14.860 26.076 87.904 1.00 55.89 539 LEU B N 1
ATOM 8670 C CA . LEU B 1 163 ? 13.605 25.378 88.282 1.00 49.39 539 LEU B CA 1
ATOM 8671 C C . LEU B 1 163 ? 13.786 25.030 89.758 1.00 53.16 539 LEU B C 1
ATOM 8672 O O . LEU B 1 163 ? 14.714 24.271 90.049 1.00 57.82 539 LEU B O 1
ATOM 8677 N N . ILE B 1 164 ? 12.976 25.594 90.649 1.00 48.46 540 ILE B N 1
ATOM 8678 C CA . ILE B 1 164 ? 13.171 25.393 92.113 1.00 52.34 540 ILE B CA 1
ATOM 8679 C C . ILE B 1 164 ? 11.871 24.867 92.720 1.00 60.56 540 ILE B C 1
ATOM 8680 O O . ILE B 1 164 ? 10.800 25.311 92.306 1.00 60.45 540 ILE B O 1
ATOM 8685 N N . PRO B 1 165 ? 11.919 23.896 93.653 1.00 63.74 541 PRO B N 1
ATOM 8686 C CA . PRO B 1 165 ? 10.706 23.377 94.251 1.00 61.83 541 PRO B CA 1
ATOM 8687 C C . PRO B 1 165 ? 10.017 24.494 95.039 1.00 55.18 541 PRO B C 1
ATOM 8688 O O . PRO B 1 165 ? 10.697 25.227 95.712 1.00 57.58 541 PRO B O 1
ATOM 8692 N N . SER B 1 166 ? 8.696 24.581 94.938 1.00 59.44 542 SER B N 1
ATOM 8693 C CA . SER B 1 166 ? 7.940 25.623 95.673 1.00 54.33 542 SER B CA 1
ATOM 8694 C C . SER B 1 166 ? 7.981 25.329 97.170 1.00 73.53 542 SER B C 1
ATOM 8695 O O . SER B 1 166 ? 7.671 24.198 97.557 1.00 77.77 542 SER B O 1
ATOM 8698 N N . PRO B 1 167 ? 8.304 26.317 98.024 1.00 70.53 543 PRO B N 1
ATOM 8699 C CA . PRO B 1 167 ? 8.284 26.123 99.463 1.00 72.98 543 PRO B CA 1
ATOM 8700 C C . PRO B 1 167 ? 6.831 25.945 99.910 1.00 80.10 543 PRO B C 1
ATOM 8701 O O . PRO B 1 167 ? 6.625 25.513 101.013 1.00 89.00 543 PRO B O 1
ATOM 8705 N N . THR B 1 168 ? 5.878 26.312 99.056 1.00 84.57 544 THR B N 1
ATOM 8706 C CA . THR B 1 168 ? 4.436 26.149 99.360 1.00 88.22 544 THR B CA 1
ATOM 8707 C C . THR B 1 168 ? 4.095 24.665 99.506 1.00 92.29 544 THR B C 1
ATOM 8708 O O . THR B 1 168 ? 3.143 24.373 100.246 1.00 109.07 544 THR B O 1
ATOM 8712 N N . SER B 1 169 ? 4.783 23.787 98.773 1.00 84.98 545 SER B N 1
ATOM 8713 C CA . SER B 1 169 ? 4.509 22.324 98.805 1.00 89.11 545 SER B CA 1
ATOM 8714 C C . SER B 1 169 ? 3.842 21.894 100.118 1.00 77.94 545 SER B C 1
ATOM 8715 O O . SER B 1 169 ? 2.793 21.231 100.031 1.00 72.66 545 SER B O 1
ATOM 8718 N N . PRO B 1 172 ? 4.488 14.966 100.672 1.00 82.08 548 PRO B N 1
ATOM 8719 C CA . PRO B 1 172 ? 5.140 14.503 101.898 1.00 86.59 548 PRO B CA 1
ATOM 8720 C C . PRO B 1 172 ? 6.669 14.498 101.769 1.00 96.01 548 PRO B C 1
ATOM 8721 O O . PRO B 1 172 ? 7.329 14.332 102.776 1.00 87.46 548 PRO B O 1
ATOM 8723 N N . SER B 1 173 ? 7.187 14.676 100.549 1.00 95.15 549 SER B N 1
ATOM 8724 C CA . SER B 1 173 ? 8.653 14.650 100.303 1.00 86.91 549 SER B CA 1
ATOM 8725 C C . SER B 1 173 ? 9.316 15.917 100.841 1.00 94.00 549 SER B C 1
ATOM 8726 O O . SER B 1 173 ? 10.560 15.950 100.892 1.00 94.39 549 SER B O 1
ATOM 8729 N N . VAL B 1 174 ? 8.526 16.933 101.189 1.00 91.74 550 VAL B N 1
ATOM 8730 C CA . VAL B 1 174 ? 9.115 18.233 101.628 1.00 85.77 550 VAL B CA 1
ATOM 8731 C C . VAL B 1 174 ? 9.931 18.036 102.908 1.00 86.89 550 VAL B C 1
ATOM 8732 O O . VAL B 1 174 ? 9.448 17.359 103.824 1.00 90.17 550 VAL B O 1
ATOM 8733 N N . PRO B 1 175 ? 11.117 18.661 103.026 1.00 89.47 551 PRO B N 1
ATOM 8734 C CA . PRO B 1 175 ? 11.981 18.508 104.198 1.00 88.72 551 PRO B CA 1
ATOM 8735 C C . PRO B 1 175 ? 11.429 19.119 105.491 1.00 96.89 551 PRO B C 1
ATOM 8736 O O . PRO B 1 175 ? 10.631 20.027 105.420 1.00 89.59 551 PRO B O 1
ATOM 8740 N N . PRO B 1 176 ? 11.867 18.634 106.673 1.00 98.89 552 PRO B N 1
ATOM 8741 C CA . PRO B 1 176 ? 11.353 19.106 107.963 1.00 102.68 552 PRO B CA 1
ATOM 8742 C C . PRO B 1 176 ? 11.583 20.604 108.180 1.00 99.41 552 PRO B C 1
ATOM 8743 O O . PRO B 1 176 ? 10.762 21.238 108.800 1.00 100.50 552 PRO B O 1
ATOM 8747 N N . VAL B 1 177 ? 12.692 21.123 107.664 1.00 100.41 553 VAL B N 1
ATOM 8748 C CA . VAL B 1 177 ? 13.015 22.565 107.835 1.00 96.89 553 VAL B CA 1
ATOM 8749 C C . VAL B 1 177 ? 11.857 23.365 107.238 1.00 97.40 553 VAL B C 1
ATOM 8750 O O . VAL B 1 177 ? 11.522 24.413 107.807 1.00 101.74 553 VAL B O 1
ATOM 8754 N N . VAL B 1 178 ? 11.278 22.895 106.133 1.00 89.64 554 VAL B N 1
ATOM 8755 C CA . VAL B 1 178 ? 10.074 23.568 105.574 1.00 88.64 554 VAL B CA 1
ATOM 8756 C C . VAL B 1 178 ? 8.844 23.044 106.319 1.00 85.86 554 VAL B C 1
ATOM 8757 O O . VAL B 1 178 ? 8.265 22.053 105.846 1.00 86.76 554 VAL B O 1
ATOM 8761 N N . ALA B 1 184 ? 9.388 30.431 106.572 1.00 69.56 560 ALA B N 1
ATOM 8762 C CA . ALA B 1 184 ? 9.635 29.344 105.599 1.00 69.93 560 ALA B CA 1
ATOM 8763 C C . ALA B 1 184 ? 9.511 29.882 104.176 1.00 85.93 560 ALA B C 1
ATOM 8764 O O . ALA B 1 184 ? 10.544 30.149 103.547 1.00 83.23 560 ALA B O 1
ATOM 8766 N N . VAL B 1 185 ? 8.273 30.030 103.705 1.00 87.03 561 VAL B N 1
ATOM 8767 C CA . VAL B 1 185 ? 8.029 30.543 102.332 1.00 78.69 561 VAL B CA 1
ATOM 8768 C C . VAL B 1 185 ? 8.632 31.942 102.262 1.00 80.60 561 VAL B C 1
ATOM 8769 O O . VAL B 1 185 ? 9.281 32.254 101.258 1.00 74.48 561 VAL B O 1
ATOM 8771 N N . GLU B 1 186 ? 8.458 32.721 103.328 1.00 86.24 562 GLU B N 1
ATOM 8772 C CA . GLU B 1 186 ? 9.019 34.090 103.360 1.00 80.91 562 GLU B CA 1
ATOM 8773 C C . GLU B 1 186 ? 10.530 33.963 103.228 1.00 79.02 562 GLU B C 1
ATOM 8774 O O . GLU B 1 186 ? 11.115 34.754 102.489 1.00 77.94 562 GLU B O 1
ATOM 8776 N N . GLU B 1 187 ? 11.124 32.991 103.911 1.00 73.46 563 GLU B N 1
ATOM 8777 C CA . GLU B 1 187 ? 12.601 32.900 103.872 1.00 80.28 563 GLU B CA 1
ATOM 8778 C C . GLU B 1 187 ? 13.058 32.587 102.444 1.00 66.39 563 GLU B C 1
ATOM 8779 O O . GLU B 1 187 ? 14.000 33.234 101.980 1.00 68.32 563 GLU B O 1
ATOM 8785 N N . VAL B 1 188 ? 12.398 31.637 101.786 1.00 63.58 564 VAL B N 1
ATOM 8786 C CA . VAL B 1 188 ? 12.800 31.263 100.400 1.00 68.06 564 VAL B CA 1
ATOM 8787 C C . VAL B 1 188 ? 12.552 32.444 99.456 1.00 65.38 564 VAL B C 1
ATOM 8788 O O . VAL B 1 188 ? 13.463 32.793 98.706 1.00 66.09 564 VAL B O 1
ATOM 8792 N N . ILE B 1 189 ? 11.389 33.082 99.554 1.00 57.80 565 ILE B N 1
ATOM 8793 C CA . ILE B 1 189 ? 11.065 34.183 98.610 1.00 59.81 565 ILE B CA 1
ATOM 8794 C C . ILE B 1 189 ? 12.082 35.301 98.836 1.00 63.99 565 ILE B C 1
ATOM 8795 O O . ILE B 1 189 ? 12.562 35.862 97.850 1.00 60.11 565 ILE B O 1
ATOM 8800 N N . GLN B 1 190 ? 12.425 35.561 100.095 1.00 53.50 566 GLN B N 1
ATOM 8801 C CA . GLN B 1 190 ? 13.405 36.623 100.413 1.00 61.58 566 GLN B CA 1
ATOM 8802 C C . GLN B 1 190 ? 14.781 36.208 99.895 1.00 59.22 566 GLN B C 1
ATOM 8803 O O . GLN B 1 190 ? 15.492 37.064 99.381 1.00 56.30 566 GLN B O 1
ATOM 8809 N N . TRP B 1 191 ? 15.118 34.929 99.993 1.00 52.62 567 TRP B N 1
ATOM 8810 C CA . TRP B 1 191 ? 16.406 34.490 99.417 1.00 57.97 567 TRP B CA 1
ATOM 8811 C C . TRP B 1 191 ? 16.391 34.773 97.919 1.00 57.07 567 TRP B C 1
ATOM 8812 O O . TRP B 1 191 ? 17.360 35.348 97.428 1.00 54.48 567 TRP B O 1
ATOM 8823 N N . LEU B 1 192 ? 15.292 34.434 97.260 1.00 54.87 568 LEU B N 1
ATOM 8824 C CA . LEU B 1 192 ? 15.169 34.620 95.793 1.00 55.49 568 LEU B CA 1
ATOM 8825 C C . LEU B 1 192 ? 15.159 36.099 95.396 1.00 48.66 568 LEU B C 1
ATOM 8826 O O . LEU B 1 192 ? 15.820 36.411 94.412 1.00 52.69 568 LEU B O 1
ATOM 8831 N N . THR B 1 193 ? 14.489 36.970 96.151 1.00 42.88 569 THR B N 1
ATOM 8832 C CA . THR B 1 193 ? 14.276 38.370 95.697 1.00 41.11 569 THR B CA 1
ATOM 8833 C C . THR B 1 193 ? 14.996 39.481 96.467 1.00 49.88 569 THR B C 1
ATOM 8834 O O . THR B 1 193 ? 15.014 40.600 95.945 1.00 47.04 569 THR B O 1
ATOM 8838 N N . MET B 1 194 ? 15.513 39.227 97.668 1.00 53.46 570 MET B N 1
ATOM 8839 C CA . MET B 1 194 ? 16.071 40.333 98.497 1.00 51.10 570 MET B CA 1
ATOM 8840 C C . MET B 1 194 ? 17.294 40.967 97.852 1.00 43.73 570 MET B C 1
ATOM 8841 O O . MET B 1 194 ? 17.425 42.188 97.941 1.00 57.51 570 MET B O 1
ATOM 8846 N N . GLY B 1 195 ? 18.157 40.164 97.248 1.00 46.45 571 GLY B N 1
ATOM 8847 C CA . GLY B 1 195 ? 19.419 40.718 96.741 1.00 44.40 571 GLY B CA 1
ATOM 8848 C C . GLY B 1 195 ? 20.059 39.907 95.638 1.00 47.88 571 GLY B C 1
ATOM 8849 O O . GLY B 1 195 ? 19.487 38.892 95.240 1.00 46.80 571 GLY B O 1
ATOM 8850 N N . GLN B 1 196 ? 21.195 40.385 95.143 1.00 41.46 572 GLN B N 1
ATOM 8851 C CA . GLN B 1 196 ? 21.916 39.704 94.049 1.00 45.83 572 GLN B CA 1
ATOM 8852 C C . GLN B 1 196 ? 22.471 38.351 94.489 1.00 47.28 572 GLN B C 1
ATOM 8853 O O . GLN B 1 196 ? 22.825 38.220 95.665 1.00 55.98 572 GLN B O 1
ATOM 8859 N N . HIS B 1 197 ? 22.511 37.386 93.574 1.00 44.28 573 HIS B N 1
ATOM 8860 C CA . HIS B 1 197 ? 23.116 36.061 93.835 1.00 42.05 573 HIS B CA 1
ATOM 8861 C C . HIS B 1 197 ? 24.381 35.989 92.980 1.00 56.23 573 HIS B C 1
ATOM 8862 O O . HIS B 1 197 ? 24.348 36.487 91.852 1.00 50.38 573 HIS B O 1
ATOM 8869 N N . SER B 1 198 ? 25.450 35.394 93.501 1.00 52.03 574 SER B N 1
ATOM 8870 C CA . SER B 1 198 ? 26.733 35.345 92.759 1.00 50.40 574 SER B CA 1
ATOM 8871 C C . SER B 1 198 ? 26.897 33.990 92.076 1.00 49.46 574 SER B C 1
ATOM 8872 O O . SER B 1 198 ? 26.732 32.972 92.754 1.00 48.97 574 SER B O 1
ATOM 8875 N N . LEU B 1 199 ? 27.128 34.003 90.765 1.00 46.79 575 LEU B N 1
ATOM 8876 C CA . LEU B 1 199 ? 27.316 32.753 89.995 1.00 44.81 575 LEU B CA 1
ATOM 8877 C C . LEU B 1 199 ? 28.130 33.034 88.730 1.00 47.27 575 LEU B C 1
ATOM 8878 O O . LEU B 1 199 ? 27.802 34.003 88.040 1.00 49.16 575 LEU B O 1
ATOM 8883 N N . VAL B 1 200 ? 29.176 32.251 88.474 1.00 44.15 576 VAL B N 1
ATOM 8884 C CA . VAL B 1 200 ? 29.988 32.363 87.224 1.00 53.55 576 VAL B CA 1
ATOM 8885 C C . VAL B 1 200 ? 30.294 33.856 87.043 1.00 54.21 576 VAL B C 1
ATOM 8886 O O . VAL B 1 200 ? 30.149 34.359 85.925 1.00 60.33 576 VAL B O 1
ATOM 8890 N N . GLY B 1 201 ? 30.721 34.540 88.096 1.00 49.56 577 GLY B N 1
ATOM 8891 C CA . GLY B 1 201 ? 31.327 35.879 87.998 1.00 44.14 577 GLY B CA 1
ATOM 8892 C C . GLY B 1 201 ? 30.310 36.968 87.715 1.00 56.79 577 GLY B C 1
ATOM 8893 O O . GLY B 1 201 ? 30.734 38.063 87.316 1.00 49.80 577 GLY B O 1
ATOM 8894 N N . ARG B 1 202 ? 29.024 36.677 87.888 1.00 46.94 578 ARG B N 1
ATOM 8895 C CA . ARG B 1 202 ? 27.975 37.669 87.566 1.00 44.85 578 ARG B CA 1
ATOM 8896 C C . ARG B 1 202 ? 27.011 37.794 88.743 1.00 51.48 578 ARG B C 1
ATOM 8897 O O . ARG B 1 202 ? 26.773 36.791 89.419 1.00 46.64 578 ARG B O 1
ATOM 8905 N N . GLN B 1 203 ? 26.509 38.999 88.980 1.00 51.67 579 GLN B N 1
ATOM 8906 C CA . GLN B 1 203 ? 25.515 39.213 90.055 1.00 42.82 579 GLN B CA 1
ATOM 8907 C C . GLN B 1 203 ? 24.120 39.109 89.445 1.00 50.46 579 GLN B C 1
ATOM 8908 O O . GLN B 1 203 ? 23.785 39.946 88.598 1.00 44.35 579 GLN B O 1
ATOM 8914 N N . TRP B 1 204 ? 23.332 38.143 89.909 1.00 50.02 580 TRP B N 1
ATOM 8915 C CA . TRP B 1 204 ? 22.007 37.868 89.311 1.00 39.54 580 TRP B CA 1
ATOM 8916 C C . TRP B 1 204 ? 20.878 38.333 90.229 1.00 46.09 580 TRP B C 1
ATOM 8917 O O . TRP B 1 204 ? 20.916 38.007 91.416 1.00 42.34 580 TRP B O 1
ATOM 8928 N N . ARG B 1 205 ? 19.904 39.045 89.676 1.00 40.89 581 ARG B N 1
ATOM 8929 C CA . ARG B 1 205 ? 18.752 39.534 90.422 1.00 35.12 581 ARG B CA 1
ATOM 8930 C C . ARG B 1 205 ? 17.484 38.952 89.814 1.00 45.08 581 ARG B C 1
ATOM 8931 O O . ARG B 1 205 ? 17.307 38.980 88.591 1.00 38.78 581 ARG B O 1
ATOM 8939 N N . ALA B 1 206 ? 16.609 38.427 90.667 1.00 39.11 582 ALA B N 1
ATOM 8940 C CA . ALA B 1 206 ? 15.370 37.824 90.198 1.00 37.84 582 ALA B CA 1
ATOM 8941 C C . ALA B 1 206 ? 14.378 38.900 89.774 1.00 32.31 582 ALA B C 1
ATOM 8942 O O . ALA B 1 206 ? 14.238 39.933 90.434 1.00 39.30 582 ALA B O 1
ATOM 8944 N N . PHE B 1 207 ? 13.681 38.651 88.661 1.00 37.12 583 PHE B N 1
ATOM 8945 C CA . PHE B 1 207 ? 12.686 39.592 88.164 1.00 32.78 583 PHE B CA 1
ATOM 8946 C C . PHE B 1 207 ? 11.381 38.952 87.705 1.00 35.44 583 PHE B C 1
ATOM 8947 O O . PHE B 1 207 ? 10.400 39.682 87.518 1.00 31.17 583 PHE B O 1
ATOM 8955 N N . PHE B 1 208 ? 11.323 37.633 87.526 1.00 31.37 584 PHE B N 1
ATOM 8956 C CA . PHE B 1 208 ? 10.084 36.993 87.108 1.00 36.65 584 PHE B CA 1
ATOM 8957 C C . PHE B 1 208 ? 10.027 35.569 87.641 1.00 30.60 584 PHE B C 1
ATOM 8958 O O . PHE B 1 208 ? 11.053 34.942 87.915 1.00 34.96 584 PHE B O 1
ATOM 8966 N N . ALA B 1 209 ? 8.803 35.064 87.778 1.00 38.97 585 ALA B N 1
ATOM 8967 C CA . ALA B 1 209 ? 8.573 33.698 88.222 1.00 43.42 585 ALA B CA 1
ATOM 8968 C C . ALA B 1 209 ? 7.207 33.244 87.734 1.00 40.79 585 ALA B C 1
ATOM 8969 O O . ALA B 1 209 ? 6.254 34.028 87.718 1.00 41.56 585 ALA B O 1
ATOM 8971 N N . LYS B 1 210 ? 7.122 31.978 87.338 1.00 40.75 586 LYS B N 1
ATOM 8972 C CA . LYS B 1 210 ? 5.853 31.373 86.967 1.00 49.48 586 LYS B CA 1
ATOM 8973 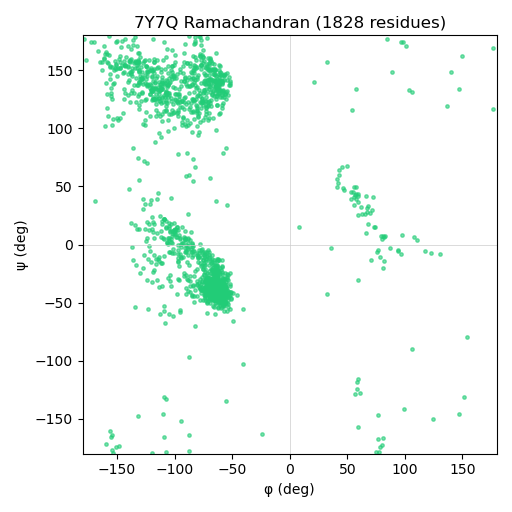C C . LYS B 1 210 ? 5.923 29.880 87.243 1.00 51.57 586 LYS B C 1
ATOM 8974 O O . LYS B 1 210 ? 7.005 29.292 87.324 1.00 46.06 586 LYS B O 1
ATOM 8980 N N . ASP B 1 211 ? 4.750 29.273 87.393 1.00 62.05 587 ASP B N 1
ATOM 8981 C CA . ASP B 1 211 ? 4.668 27.836 87.617 1.00 60.07 587 ASP B CA 1
ATOM 8982 C C . ASP B 1 211 ? 5.059 27.097 86.344 1.00 55.22 587 ASP B C 1
ATOM 8983 O O . ASP B 1 211 ? 4.473 27.324 85.281 1.00 57.89 587 ASP B O 1
ATOM 8988 N N . ALA B 1 212 ? 6.058 26.222 86.448 1.00 50.80 588 ALA B N 1
ATOM 8989 C CA . ALA B 1 212 ? 6.486 25.424 85.307 1.00 60.93 588 ALA B CA 1
ATOM 8990 C C . ALA B 1 212 ? 5.730 24.106 85.213 1.00 71.77 588 ALA B C 1
ATOM 8991 O O . ALA B 1 212 ? 5.307 23.712 84.120 1.00 76.89 588 ALA B O 1
ATOM 8993 N N . ILE B 1 232 ? 4.651 21.686 91.644 1.00 73.38 608 ILE B N 1
ATOM 8994 C CA . ILE B 1 232 ? 5.830 21.322 92.484 1.00 73.07 608 ILE B CA 1
ATOM 8995 C C . ILE B 1 232 ? 7.004 22.233 92.127 1.00 64.36 608 ILE B C 1
ATOM 8996 O O . ILE B 1 232 ? 7.689 22.691 93.053 1.00 63.87 608 ILE B O 1
ATOM 9001 N N . LYS B 1 233 ? 7.216 22.491 90.839 1.00 68.30 609 LYS B N 1
ATOM 9002 C CA . LYS B 1 233 ? 8.416 23.271 90.428 1.00 72.43 609 LYS B CA 1
ATOM 9003 C C . LYS B 1 233 ? 8.045 24.656 89.888 1.00 55.87 609 LYS B C 1
ATOM 9004 O O . LYS B 1 233 ? 7.107 24.743 89.093 1.00 52.68 609 LYS B O 1
ATOM 9010 N N . GLU B 1 234 ? 8.776 25.685 90.319 1.00 56.60 610 GLU B N 1
ATOM 9011 C CA . GLU B 1 234 ? 8.558 27.069 89.831 1.00 56.24 610 GLU B CA 1
ATOM 9012 C C . GLU B 1 234 ? 9.766 27.497 88.992 1.00 53.01 610 GLU B C 1
ATOM 9013 O O . GLU B 1 234 ? 10.892 27.169 89.381 1.00 49.49 610 GLU B O 1
ATOM 9019 N N . ARG B 1 235 ? 9.526 28.163 87.867 1.00 37.79 611 ARG B N 1
ATOM 9020 C CA . ARG B 1 235 ? 10.635 28.693 87.046 1.00 44.71 611 ARG B CA 1
ATOM 9021 C C . ARG B 1 235 ? 10.932 30.114 87.516 1.00 46.94 611 ARG B C 1
ATOM 9022 O O . ARG B 1 235 ? 9.992 30.905 87.593 1.00 44.54 611 ARG B O 1
ATOM 9030 N N . VAL B 1 236 ? 12.188 30.395 87.842 1.00 40.41 612 VAL B N 1
ATOM 9031 C CA . VAL B 1 236 ? 12.586 31.754 88.295 1.00 41.82 612 VAL B CA 1
ATOM 9032 C C . VAL B 1 236 ? 13.631 32.317 87.333 1.00 42.19 612 VAL B C 1
ATOM 9033 O O . VAL B 1 236 ? 14.564 31.593 87.000 1.00 38.60 612 VAL B O 1
ATOM 9037 N N . HIS B 1 237 ? 13.442 33.558 86.893 1.00 41.37 613 HIS B N 1
ATOM 9038 C CA . HIS B 1 237 ? 14.367 34.205 85.934 1.00 35.83 613 HIS B CA 1
ATOM 9039 C C . HIS B 1 237 ? 15.217 35.262 86.637 1.00 33.95 613 HIS B C 1
ATOM 9040 O O . HIS B 1 237 ? 14.660 36.018 87.437 1.00 38.45 613 HIS B O 1
ATOM 9047 N N . PHE B 1 238 ? 16.508 35.314 86.328 1.00 34.61 614 PHE B N 1
ATOM 9048 C CA . PHE B 1 238 ? 17.432 36.272 86.914 1.00 33.06 614 PHE B CA 1
ATOM 9049 C C . PHE B 1 238 ? 18.101 37.081 85.812 1.00 33.47 614 PHE B C 1
ATOM 9050 O O . PHE B 1 238 ? 18.319 36.587 84.701 1.00 32.54 614 PHE B O 1
ATOM 9058 N N . PHE B 1 239 ? 18.428 38.329 86.137 1.00 39.56 615 PHE B N 1
ATOM 9059 C CA . PHE B 1 239 ? 19.117 39.243 85.235 1.00 36.33 615 PHE B CA 1
ATOM 9060 C C . PHE B 1 239 ? 20.468 39.604 85.836 1.00 34.19 615 PHE B C 1
ATOM 9061 O O . PHE B 1 239 ? 20.561 39.893 87.034 1.00 37.23 615 PHE B O 1
ATOM 9069 N N . ALA B 1 240 ? 21.512 39.581 85.010 1.00 33.18 616 ALA B N 1
ATOM 9070 C CA . ALA B 1 240 ? 22.858 39.929 85.461 1.00 35.01 616 ALA B CA 1
ATOM 9071 C C . ALA B 1 240 ? 22.967 41.446 85.523 1.00 38.75 616 ALA B C 1
ATOM 9072 O O . ALA B 1 240 ? 23.214 42.108 84.512 1.00 39.42 616 ALA B O 1
ATOM 9074 N N . GLU B 1 241 ? 22.771 42.005 86.718 1.00 37.68 617 GLU B N 1
ATOM 9075 C CA . GLU B 1 241 ? 22.856 43.453 86.877 1.00 37.30 617 GLU B CA 1
ATOM 9076 C C . GLU B 1 241 ? 24.297 43.935 86.766 1.00 41.06 617 GLU B C 1
ATOM 9077 O O . GLU B 1 241 ? 24.559 45.010 86.213 1.00 38.23 617 GLU B O 1
ATOM 9083 N N . THR B 1 242 ? 25.226 43.146 87.304 1.00 42.23 618 THR B N 1
ATOM 9084 C CA . THR B 1 242 ? 26.658 43.541 87.315 1.00 55.49 618 THR B CA 1
ATOM 9085 C C . THR B 1 242 ? 27.540 42.299 87.289 1.00 53.36 618 THR B C 1
ATOM 9086 O O . THR B 1 242 ? 27.000 41.195 87.317 1.00 53.14 618 THR B O 1
ATOM 9090 N N . GLY B 1 243 ? 28.845 42.501 87.172 1.00 61.62 619 GLY B N 1
ATOM 9091 C CA . GLY B 1 243 ? 29.792 41.379 87.089 1.00 60.56 619 GLY B CA 1
ATOM 9092 C C . GLY B 1 243 ? 31.222 41.856 87.215 1.00 64.33 619 GLY B C 1
ATOM 9093 O O . GLY B 1 243 ? 31.437 43.074 87.265 1.00 62.77 619 GLY B O 1
ATOM 9094 N N . ILE B 1 244 ? 32.164 40.920 87.272 1.00 72.30 620 ILE B N 1
ATOM 9095 C CA . ILE B 1 244 ? 33.610 41.265 87.379 1.00 77.17 620 ILE B CA 1
ATOM 9096 C C . ILE B 1 244 ? 34.046 42.029 86.128 1.00 72.76 620 ILE B C 1
ATOM 9097 O O . ILE B 1 244 ? 34.781 43.017 86.270 1.00 74.88 620 ILE B O 1
ATOM 9102 N N . THR B 1 245 ? 33.588 41.606 84.955 1.00 70.74 621 THR B N 1
ATOM 9103 C CA . THR B 1 245 ? 34.033 42.225 83.686 1.00 64.29 621 THR B CA 1
ATOM 9104 C C . THR B 1 245 ? 33.144 43.408 83.305 1.00 64.95 621 THR B C 1
ATOM 9105 O O . THR B 1 245 ? 33.429 44.042 82.284 1.00 70.58 621 THR B O 1
ATOM 9109 N N . PHE B 1 246 ? 32.107 43.686 84.085 1.00 66.41 622 PHE B N 1
ATOM 9110 C CA . PHE B 1 246 ? 31.133 44.750 83.730 1.00 63.06 622 PHE B CA 1
ATOM 9111 C C . PHE B 1 246 ? 31.724 46.149 83.930 1.00 63.97 622 PHE B C 1
ATOM 9112 O O . PHE B 1 246 ? 32.588 46.311 84.800 1.00 68.61 622 PHE B O 1
ATOM 9120 N N . ARG B 1 247 ? 31.239 47.130 83.166 1.00 61.26 623 ARG B N 1
ATOM 9121 C CA . ARG B 1 247 ? 31.771 48.514 83.236 1.00 60.99 623 ARG B CA 1
ATOM 9122 C C . ARG B 1 247 ? 30.707 49.438 83.811 1.00 63.18 623 ARG B C 1
ATOM 9123 O O . ARG B 1 247 ? 29.560 49.358 83.376 1.00 60.70 623 ARG B O 1
ATOM 9125 N N . PRO B 1 248 ? 31.042 50.300 84.784 1.00 62.31 624 PRO B N 1
ATOM 9126 C CA . PRO B 1 248 ? 30.082 51.249 85.306 1.00 59.38 624 PRO B CA 1
ATOM 9127 C C . PRO B 1 248 ? 29.678 52.214 84.183 1.00 59.07 624 PRO B C 1
ATOM 9128 O O . PRO B 1 248 ? 28.508 52.519 84.114 1.00 65.78 624 PRO B O 1
ATOM 9132 N N . PRO B 1 262 ? 29.449 43.790 73.451 1.00 81.31 638 PRO B N 1
ATOM 9133 C CA . PRO B 1 262 ? 29.961 42.413 73.523 1.00 83.86 638 PRO B CA 1
ATOM 9134 C C . PRO B 1 262 ? 29.766 41.770 74.906 1.00 76.90 638 PRO B C 1
ATOM 9135 O O . PRO B 1 262 ? 29.640 42.494 75.863 1.00 78.50 638 PRO B O 1
ATOM 9139 N N . VAL B 1 263 ? 29.749 40.439 74.966 1.00 70.49 639 VAL B N 1
ATOM 9140 C CA . VAL B 1 263 ? 29.512 39.691 76.237 1.00 69.79 639 VAL B CA 1
ATOM 9141 C C . VAL B 1 263 ? 30.589 40.033 77.277 1.00 74.24 639 VAL B C 1
ATOM 9142 O O . VAL B 1 263 ? 30.239 40.157 78.463 1.00 69.09 639 VAL B O 1
ATOM 9146 N N . GLU B 1 264 ? 31.844 40.175 76.853 1.00 72.85 640 GLU B N 1
ATOM 9147 C CA . GLU B 1 264 ? 32.963 40.490 77.783 1.00 80.53 640 GLU B CA 1
ATOM 9148 C C . GLU B 1 264 ? 32.802 41.886 78.399 1.00 80.15 640 GLU B C 1
ATOM 9149 O O . GLU B 1 264 ? 33.142 42.040 79.581 1.00 81.25 640 GLU B O 1
ATOM 9155 N N . GLN B 1 265 ? 32.334 42.870 77.629 1.00 69.26 641 GLN B N 1
ATOM 9156 C CA . GLN B 1 265 ? 32.259 44.258 78.154 1.00 71.23 641 GLN B CA 1
ATOM 9157 C C . GLN B 1 265 ? 30.801 44.719 78.190 1.00 69.65 641 GLN B C 1
ATOM 9158 O O . GLN B 1 265 ? 30.362 45.379 77.240 1.00 62.11 641 GLN B O 1
ATOM 9159 N N . ARG B 1 266 ? 30.116 44.436 79.292 1.00 70.06 642 ARG B N 1
ATOM 9160 C CA . ARG B 1 266 ? 28.684 44.786 79.425 1.00 61.69 642 ARG B CA 1
ATOM 9161 C C . ARG B 1 266 ? 28.561 45.884 80.467 1.00 46.49 642 ARG B C 1
ATOM 9162 O O . ARG B 1 266 ? 29.213 45.782 81.493 1.00 62.18 642 ARG B O 1
ATOM 9170 N N . THR B 1 267 ? 27.784 46.915 80.172 1.00 53.44 643 THR B N 1
ATOM 9171 C CA . THR B 1 267 ? 27.553 48.019 81.131 1.00 58.09 643 THR B CA 1
ATOM 9172 C C . THR B 1 267 ? 26.623 47.553 82.253 1.00 55.65 643 THR B C 1
ATOM 9173 O O . THR B 1 267 ? 25.714 46.762 81.980 1.00 46.17 643 THR B O 1
ATOM 9177 N N . GLU B 1 268 ? 26.842 48.058 83.464 1.00 56.09 644 GLU B N 1
ATOM 9178 C CA . GLU B 1 268 ? 25.973 47.701 84.605 1.00 50.69 644 GLU B CA 1
ATOM 9179 C C . GLU B 1 268 ? 24.561 48.216 84.330 1.00 47.15 644 GLU B C 1
ATOM 9180 O O . GLU B 1 268 ? 24.436 49.331 83.811 1.00 51.32 644 GLU B O 1
ATOM 9186 N N . PHE B 1 269 ? 23.551 47.433 84.699 1.00 42.21 645 PHE B N 1
ATOM 9187 C CA . PHE B 1 269 ? 22.138 47.798 84.446 1.00 41.06 645 PHE B CA 1
ATOM 9188 C C . PHE B 1 269 ? 21.269 47.074 85.475 1.00 42.13 645 PHE B C 1
ATOM 9189 O O . PHE B 1 269 ? 21.388 45.860 85.587 1.00 37.66 645 PHE B O 1
ATOM 9197 N N . LYS B 1 270 ? 20.412 47.809 86.172 1.00 35.60 646 LYS B N 1
ATOM 9198 C CA . LYS B 1 270 ? 19.574 47.231 87.214 1.00 35.72 646 LYS B CA 1
ATOM 9199 C C . LYS B 1 270 ? 18.312 46.597 86.636 1.00 40.72 646 LYS B C 1
ATOM 9200 O O . LYS B 1 270 ? 17.793 47.020 85.599 1.00 40.17 646 LYS B O 1
ATOM 9206 N N . VAL B 1 271 ? 17.822 45.566 87.330 1.00 35.00 647 VAL B N 1
ATOM 9207 C CA . VAL B 1 271 ? 16.554 44.946 86.952 1.00 32.89 647 VAL B CA 1
ATOM 9208 C C . VAL B 1 271 ? 15.459 45.999 86.856 1.00 33.27 647 VAL B C 1
ATOM 9209 O O . VAL B 1 271 ? 14.620 45.967 85.948 1.00 30.21 647 VAL B O 1
ATOM 9213 N N . SER B 1 272 ? 15.454 46.953 87.792 1.00 28.96 648 SER B N 1
ATOM 9214 C CA . SER B 1 272 ? 14.437 48.000 87.781 1.00 41.48 648 SER B CA 1
ATOM 9215 C C . SER B 1 272 ? 14.532 48.865 86.529 1.00 39.06 648 SER B C 1
ATOM 9216 O O . SER B 1 272 ? 13.507 49.338 86.022 1.00 38.93 648 SER B O 1
ATOM 9219 N N . GLN B 1 273 ? 15.746 49.094 86.022 1.00 36.93 649 GLN B N 1
ATOM 9220 C CA . GLN B 1 273 ? 15.890 49.791 84.746 1.00 33.72 649 GLN B CA 1
ATOM 9221 C C . GLN B 1 273 ? 15.451 48.906 83.588 1.00 33.71 649 GLN B C 1
ATOM 9222 O O . GLN B 1 273 ? 14.789 49.373 82.654 1.00 31.08 649 GLN B O 1
ATOM 9228 N N . MET B 1 274 ? 15.825 47.626 83.631 1.00 33.04 650 MET B N 1
ATOM 9229 C CA . MET B 1 274 ? 15.419 46.685 82.593 1.00 38.09 650 MET B CA 1
ATOM 9230 C C . MET B 1 274 ? 13.899 46.592 82.496 1.00 32.62 650 MET B C 1
ATOM 9231 O O . MET B 1 274 ? 13.335 46.630 81.396 1.00 30.20 650 MET B O 1
ATOM 9236 N N . LEU B 1 275 ? 13.218 46.489 83.640 1.00 34.67 651 LEU B N 1
ATOM 9237 C CA . LEU B 1 275 ? 11.759 46.452 83.633 1.00 34.48 651 LEU B CA 1
ATOM 9238 C C . LEU B 1 275 ? 11.164 47.790 83.213 1.00 35.87 651 LEU B C 1
ATOM 9239 O O . LEU B 1 275 ? 10.123 47.822 82.545 1.00 32.57 651 LEU B O 1
ATOM 9244 N N . ASP B 1 276 ? 11.803 48.899 83.5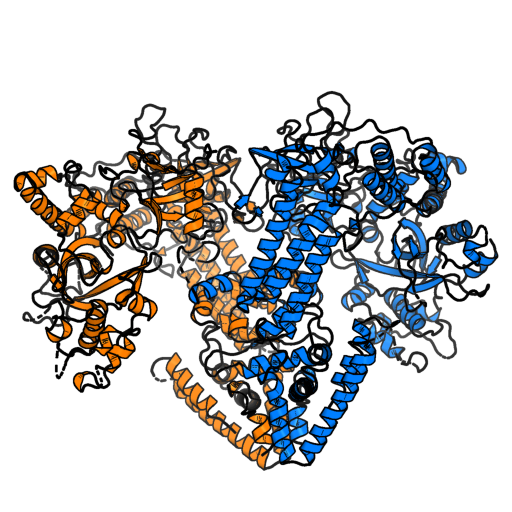92 1.00 29.25 652 ASP B N 1
ATOM 9245 C CA . ASP B 1 276 ? 11.324 50.210 83.164 1.00 31.73 652 ASP B CA 1
ATOM 9246 C C . ASP B 1 276 ? 11.406 50.366 81.652 1.00 30.71 652 ASP B C 1
ATOM 9247 O O . ASP B 1 276 ? 10.551 51.021 81.046 1.00 27.58 652 ASP B O 1
ATOM 9252 N N . TRP B 1 277 ? 12.426 49.779 81.028 1.00 30.87 653 TRP B N 1
ATOM 9253 C CA . TRP B 1 277 ? 12.532 49.831 79.576 1.00 28.36 653 TRP B CA 1
ATOM 9254 C C . TRP B 1 277 ? 11.387 49.070 78.918 1.00 34.20 653 TRP B C 1
ATOM 9255 O O . TRP B 1 277 ? 10.754 49.563 77.976 1.00 30.44 653 TRP B O 1
ATOM 9266 N N . LEU B 1 278 ? 11.106 47.861 79.406 1.00 32.28 654 LEU B N 1
ATOM 9267 C CA . LEU B 1 278 ? 10.054 47.042 78.812 1.00 26.10 654 LEU B CA 1
ATOM 9268 C C . LEU B 1 278 ? 8.680 47.668 79.021 1.00 29.40 654 LEU B C 1
ATOM 9269 O O . LEU B 1 278 ? 7.921 47.861 78.064 1.00 31.82 654 LEU B O 1
ATOM 9274 N N . LEU B 1 279 ? 8.345 47.996 80.269 1.00 28.33 655 LEU B N 1
ATOM 9275 C CA . LEU B 1 279 ? 6.983 48.360 80.639 1.00 30.70 655 LEU B CA 1
ATOM 9276 C C . LEU B 1 279 ? 6.728 49.862 80.685 1.00 31.85 655 LEU B C 1
ATOM 9277 O O . LEU B 1 279 ? 5.563 50.266 80.773 1.00 30.94 655 LEU B O 1
ATOM 9282 N N . GLN B 1 280 ? 7.766 50.694 80.633 1.00 32.93 656 GLN B N 1
ATOM 9283 C CA . GLN B 1 280 ? 7.613 52.148 80.689 1.00 32.56 656 GLN B CA 1
ATOM 9284 C C . GLN B 1 280 ? 6.715 52.546 81.863 1.00 31.72 656 GLN B C 1
ATOM 9285 O O . GLN B 1 280 ? 5.602 53.051 81.710 1.00 33.17 656 GLN B O 1
ATOM 9291 N N . LEU B 1 281 ? 7.264 52.308 83.055 1.00 38.24 657 LEU B N 1
ATOM 9292 C CA . LEU B 1 281 ? 6.467 52.329 84.276 1.00 30.79 657 LEU B CA 1
ATOM 9293 C C . LEU B 1 281 ? 5.868 53.700 84.564 1.00 37.88 657 LEU B C 1
ATOM 9294 O O . LEU B 1 281 ? 4.802 53.787 85.182 1.00 30.93 657 LEU B O 1
ATOM 9299 N N . ASP B 1 282 ? 6.527 54.779 84.134 1.00 37.84 658 ASP B N 1
ATOM 9300 C CA . ASP B 1 282 ? 5.999 56.111 84.414 1.00 40.88 658 ASP B CA 1
ATOM 9301 C C . ASP B 1 282 ? 4.572 56.269 83.904 1.00 35.73 658 ASP B C 1
ATOM 9302 O O . ASP B 1 282 ? 3.751 56.944 84.537 1.00 39.95 658 ASP B O 1
ATOM 9307 N N . ASN B 1 283 ? 4.255 55.662 82.763 1.00 30.14 659 ASN B N 1
ATOM 9308 C CA . ASN B 1 283 ? 2.946 55.804 82.140 1.00 32.19 659 ASN B CA 1
ATOM 9309 C C . ASN B 1 283 ? 2.015 54.640 82.456 1.00 32.76 659 ASN B C 1
ATOM 9310 O O . ASN B 1 283 ? 0.990 54.481 81.787 1.00 30.57 659 ASN B O 1
ATOM 9315 N N . ASN B 1 284 ? 2.343 53.830 83.465 1.00 27.91 660 ASN B N 1
ATOM 9316 C CA . ASN B 1 284 ? 1.544 52.649 83.770 1.00 27.92 660 ASN B CA 1
ATOM 9317 C C . ASN B 1 284 ? 1.339 52.452 85.270 1.00 30.37 660 ASN B C 1
ATOM 9318 O O . ASN B 1 284 ? 0.984 51.346 85.696 1.00 31.21 660 ASN B O 1
ATOM 9323 N N . THR B 1 285 ? 1.549 53.491 86.084 1.00 27.77 661 THR B N 1
ATOM 9324 C CA . THR B 1 285 ? 1.347 53.352 87.522 1.00 37.81 661 THR B CA 1
ATOM 9325 C C . THR B 1 285 ? -0.114 53.112 87.878 1.00 25.68 661 THR B C 1
ATOM 9326 O O . THR B 1 285 ? -0.403 52.650 88.988 1.00 33.58 661 THR B O 1
ATOM 9330 N N . TRP B 1 286 ? -1.039 53.411 86.964 1.00 33.45 662 TRP B N 1
ATOM 9331 C CA . TRP B 1 286 ? -2.454 53.139 87.187 1.00 30.28 662 TRP B CA 1
ATOM 9332 C C . TRP B 1 286 ? -2.779 51.650 87.187 1.00 33.40 662 TRP B C 1
ATOM 9333 O O . TRP B 1 286 ? -3.875 51.275 87.617 1.00 35.65 662 TRP B O 1
ATOM 9344 N N . GLN B 1 287 ? -1.869 50.802 86.721 1.00 36.92 663 GLN B N 1
ATOM 9345 C CA . GLN B 1 287 ? -2.156 49.380 86.598 1.00 34.76 663 GLN B CA 1
ATOM 9346 C C . GLN B 1 287 ? -1.996 48.684 87.947 1.00 32.69 663 GLN B C 1
ATOM 9347 O O . GLN B 1 287 ? -1.109 49.038 88.726 1.00 33.06 663 GLN B O 1
ATOM 9353 N N . PRO B 1 288 ? -2.828 47.686 88.240 1.00 31.76 664 PRO B N 1
ATOM 9354 C CA . PRO B 1 288 ? -2.554 46.820 89.393 1.00 34.31 664 PRO B CA 1
ATOM 9355 C C . PRO B 1 288 ? -1.184 46.179 89.232 1.00 35.72 664 PRO B C 1
ATOM 9356 O O . PRO B 1 288 ? -0.850 45.652 88.169 1.00 29.96 664 PRO B O 1
ATOM 9360 N N . HIS B 1 289 ? -0.378 46.240 90.295 1.00 33.79 665 HIS B N 1
ATOM 9361 C CA . HIS B 1 289 ? 1.015 45.827 90.156 1.00 39.22 665 HIS B CA 1
ATOM 9362 C C . HIS B 1 289 ? 1.142 44.332 89.890 1.00 29.99 665 HIS B C 1
ATOM 9363 O O . HIS B 1 289 ? 2.092 43.906 89.226 1.00 38.80 665 HIS B O 1
ATOM 9370 N N . LEU B 1 290 ? 0.202 43.521 90.383 1.00 30.67 666 LEU B N 1
ATOM 9371 C CA . LEU B 1 290 ? 0.231 42.097 90.063 1.00 33.10 666 LEU B CA 1
ATOM 9372 C C . LEU B 1 290 ? 0.022 41.866 88.570 1.00 37.52 666 LEU B C 1
ATOM 9373 O O . LEU B 1 290 ? 0.720 41.051 87.956 1.00 29.07 666 LEU B O 1
ATOM 9378 N N . LYS B 1 291 ? -0.941 42.571 87.970 1.00 34.08 667 LYS B N 1
ATOM 9379 C CA . LYS B 1 291 ? -1.151 42.451 86.531 1.00 32.14 667 LYS B CA 1
ATOM 9380 C C . LYS B 1 291 ? 0.037 43.007 85.756 1.00 36.99 667 LYS B C 1
ATOM 9381 O O . LYS B 1 291 ? 0.482 42.407 84.771 1.00 29.22 667 LYS B O 1
ATOM 9387 N N . LEU B 1 292 ? 0.557 44.158 86.185 1.00 35.20 668 LEU B N 1
ATOM 9388 C CA . LEU B 1 292 ? 1.739 44.725 85.546 1.00 26.18 668 LEU B CA 1
ATOM 9389 C C . LEU B 1 292 ? 2.886 43.722 85.542 1.00 33.84 668 LEU B C 1
ATOM 9390 O O . LEU B 1 292 ? 3.562 43.537 84.523 1.00 24.16 668 LEU B O 1
ATOM 9395 N N . PHE B 1 293 ? 3.104 43.050 86.675 1.00 28.03 669 PHE B N 1
ATOM 9396 C CA . PHE B 1 293 ? 4.149 42.035 86.765 1.00 26.33 669 PHE B CA 1
ATOM 9397 C C . PHE B 1 293 ? 3.927 40.914 85.754 1.00 33.05 669 PHE B C 1
ATOM 9398 O O . PHE B 1 293 ? 4.887 40.394 85.173 1.00 29.90 669 PHE B O 1
ATOM 9406 N N . SER B 1 294 ? 2.669 40.525 85.529 1.00 27.88 670 SER B N 1
ATOM 9407 C CA . SER B 1 294 ? 2.388 39.441 84.594 1.00 32.65 670 SER B CA 1
ATOM 9408 C C . SER B 1 294 ? 2.768 39.796 83.164 1.00 33.64 670 SER B C 1
ATOM 9409 O O . SER B 1 294 ? 3.016 38.892 82.360 1.00 29.61 670 SER B O 1
ATOM 9412 N N . ARG B 1 295 ? 2.821 41.086 82.826 1.00 24.20 671 ARG B N 1
ATOM 9413 C CA . ARG B 1 295 ? 3.148 41.494 81.467 1.00 29.65 671 ARG B CA 1
ATOM 9414 C C . ARG B 1 295 ? 4.629 41.357 81.149 1.00 29.81 671 ARG B C 1
ATOM 9415 O O . ARG B 1 295 ? 5.019 41.558 79.995 1.00 31.27 671 ARG B O 1
ATOM 9423 N N . ILE B 1 296 ? 5.461 41.028 82.139 1.00 30.30 672 ILE B N 1
ATOM 9424 C CA . ILE B 1 296 ? 6.846 40.679 81.846 1.00 29.62 672 ILE B CA 1
ATOM 9425 C C . ILE B 1 296 ? 6.911 39.491 80.899 1.00 35.85 672 ILE B C 1
ATOM 9426 O O . ILE B 1 296 ? 7.895 39.325 80.169 1.00 33.62 672 ILE B O 1
ATOM 9431 N N . GLN B 1 297 ? 5.870 38.655 80.884 1.00 34.17 673 GLN B N 1
ATOM 9432 C CA . GLN B 1 297 ? 5.851 37.505 79.986 1.00 35.69 673 GLN B CA 1
ATOM 9433 C C . GLN B 1 297 ? 6.023 37.926 78.531 1.00 31.99 673 GLN B C 1
ATOM 9434 O O . GLN B 1 297 ? 6.689 37.232 77.753 1.00 31.01 673 GLN B O 1
ATOM 9440 N N . LEU B 1 298 ? 5.419 39.051 78.135 1.00 31.34 674 LEU B N 1
ATOM 9441 C CA . LEU B 1 298 ? 5.560 39.499 76.750 1.00 28.68 674 LEU B CA 1
ATOM 9442 C C . LEU B 1 298 ? 7.019 39.743 76.381 1.00 35.12 674 LEU B C 1
ATOM 9443 O O . LEU B 1 298 ? 7.407 39.543 75.224 1.00 42.33 674 LEU B O 1
ATOM 9448 N N . GLY B 1 299 ? 7.836 40.186 77.339 1.00 29.87 675 GLY B N 1
ATOM 9449 C CA . GLY B 1 299 ? 9.250 40.366 77.067 1.00 31.08 675 GLY B CA 1
ATOM 9450 C C . GLY B 1 299 ? 10.018 39.065 76.999 1.00 33.35 675 GLY B C 1
ATOM 9451 O O . GLY B 1 299 ? 11.052 38.989 76.329 1.00 32.24 675 GLY B O 1
ATOM 9452 N N . LEU B 1 300 ? 9.528 38.030 77.679 1.00 28.07 676 LEU B N 1
ATOM 9453 C CA . LEU B 1 300 ? 10.169 36.722 77.686 1.00 28.84 676 LEU B CA 1
ATOM 9454 C C . LEU B 1 300 ? 9.592 35.767 76.652 1.00 34.78 676 LEU B C 1
ATOM 9455 O O . LEU B 1 300 ? 10.146 34.678 76.464 1.00 32.86 676 LEU B O 1
ATOM 9460 N N . SER B 1 301 ? 8.499 36.138 75.990 1.00 33.55 677 SER B N 1
ATOM 9461 C CA . SER B 1 301 ? 7.838 35.229 75.063 1.00 37.57 677 SER B CA 1
ATOM 9462 C C . SER B 1 301 ? 8.761 34.886 73.901 1.00 39.55 677 SER B C 1
ATOM 9463 O O . SER B 1 301 ? 9.315 35.774 73.247 1.00 34.97 677 SER B O 1
ATOM 9466 N N . LYS B 1 302 ? 8.925 33.589 73.646 1.00 33.27 678 LYS B N 1
ATOM 9467 C CA . LYS B 1 302 ? 9.795 33.137 72.567 1.00 33.83 678 LYS B CA 1
ATOM 9468 C C . LYS B 1 302 ? 9.139 33.419 71.223 1.00 36.88 678 LYS B C 1
ATOM 9469 O O . LYS B 1 302 ? 8.059 32.900 70.926 1.00 40.51 678 LYS B O 1
ATOM 9475 N N . THR B 1 303 ? 9.796 34.241 70.410 1.00 31.31 679 THR B N 1
ATOM 9476 C CA . THR B 1 303 ? 9.217 34.725 69.168 1.00 39.13 679 THR B CA 1
ATOM 9477 C C . THR B 1 303 ? 10.308 34.867 68.119 1.00 37.15 679 THR B C 1
ATOM 9478 O O . THR B 1 303 ? 11.483 35.053 68.445 1.00 32.20 679 THR B O 1
ATOM 9482 N N . TYR B 1 304 ? 9.907 34.772 66.854 1.00 35.83 680 TYR B N 1
ATOM 9483 C CA . TYR B 1 304 ? 10.796 35.053 65.733 1.00 33.16 680 TYR B CA 1
ATOM 9484 C C . TYR B 1 304 ? 10.623 36.507 65.317 1.00 25.63 680 TYR B C 1
ATOM 9485 O O . TYR B 1 304 ? 9.510 36.936 64.995 1.00 31.68 680 TYR B O 1
ATOM 9494 N N . ALA B 1 305 ? 11.720 37.260 65.325 1.00 33.74 681 ALA B N 1
ATOM 9495 C CA . ALA B 1 305 ? 11.681 38.636 64.854 1.00 30.98 681 ALA B CA 1
ATOM 9496 C C . ALA B 1 305 ? 11.548 38.652 63.338 1.00 33.55 681 ALA B C 1
ATOM 9497 O O . ALA B 1 305 ? 12.290 37.963 62.634 1.00 35.99 681 ALA B O 1
ATOM 9499 N N . ILE B 1 306 ? 10.591 39.430 62.838 1.00 33.84 682 ILE B N 1
ATOM 9500 C CA . ILE B 1 306 ? 10.323 39.501 61.406 1.00 36.16 682 ILE B CA 1
ATOM 9501 C C . ILE B 1 306 ? 10.948 40.763 60.828 1.00 41.48 682 ILE B C 1
ATOM 9502 O O . ILE B 1 306 ? 11.821 40.699 59.956 1.00 40.97 682 ILE B O 1
ATOM 9507 N N . MET B 1 307 ? 10.501 41.916 61.312 1.00 38.25 683 MET B N 1
ATOM 9508 C CA . MET B 1 307 ? 10.910 43.187 60.742 1.00 36.42 683 MET B CA 1
ATOM 9509 C C . MET B 1 307 ? 10.688 44.272 61.780 1.00 41.11 683 MET B C 1
ATOM 9510 O O . MET B 1 307 ? 9.959 44.083 62.757 1.00 39.63 683 MET B O 1
ATOM 9515 N N . THR B 1 308 ? 11.318 45.418 61.547 1.00 35.31 684 THR B N 1
ATOM 9516 C CA . THR B 1 308 ? 11.046 46.626 62.308 1.00 32.28 684 THR B CA 1
ATOM 9517 C C . THR B 1 308 ? 10.214 47.570 61.453 1.00 40.03 684 THR B C 1
ATOM 9518 O O . THR B 1 308 ? 10.451 47.706 60.249 1.00 47.88 684 THR B O 1
ATOM 9522 N N . LEU B 1 309 ? 9.233 48.213 62.076 1.00 42.42 685 LEU B N 1
ATOM 9523 C CA . LEU B 1 309 ? 8.339 49.125 61.381 1.00 31.24 685 LEU B CA 1
ATOM 9524 C C . LEU B 1 309 ? 8.638 50.559 61.791 1.00 41.83 685 LEU B C 1
ATOM 9525 O O . LEU B 1 309 ? 8.908 50.839 62.964 1.00 37.39 685 LEU B O 1
ATOM 9530 N N . GLU B 1 310 ? 8.605 51.457 60.811 1.00 38.06 686 GLU B N 1
ATOM 9531 C CA . GLU B 1 310 ? 8.797 52.867 61.087 1.00 37.75 686 GLU B CA 1
ATOM 9532 C C . GLU B 1 310 ? 7.559 53.428 61.782 1.00 34.17 686 GLU B C 1
ATOM 9533 O O . GLU B 1 310 ? 6.450 52.919 61.595 1.00 35.86 686 GLU B O 1
ATOM 9539 N N . PRO B 1 311 ? 7.681 54.479 62.623 1.00 38.29 687 PRO B N 1
ATOM 9540 C CA . PRO B 1 311 ? 6.512 55.075 63.244 1.00 38.53 687 PRO B CA 1
ATOM 9541 C C . PRO B 1 311 ? 5.379 55.400 62.265 1.00 46.64 687 PRO B C 1
ATOM 9542 O O . PRO B 1 311 ? 4.256 55.131 62.596 1.00 45.02 687 PRO B O 1
ATOM 9546 N N . HIS B 1 312 ? 5.708 55.928 61.086 1.00 39.51 688 HIS B N 1
ATOM 9547 C CA . HIS B 1 312 ? 4.683 56.322 60.082 1.00 37.44 688 HIS B CA 1
ATOM 9548 C C . HIS B 1 312 ? 3.898 55.088 59.637 1.00 35.74 688 HIS B C 1
ATOM 9549 O O . HIS B 1 312 ? 2.754 55.261 59.216 1.00 45.86 688 HIS B O 1
ATOM 9556 N N . GLN B 1 313 ? 4.494 53.904 59.747 1.00 39.58 689 GLN B N 1
ATOM 9557 C CA . GLN B 1 313 ? 3.867 52.640 59.296 1.00 39.63 689 GLN B CA 1
ATOM 9558 C C . GLN B 1 313 ? 3.008 52.000 60.399 1.00 36.96 689 GLN B C 1
ATOM 9559 O O . GLN B 1 313 ? 2.563 50.877 60.199 1.00 42.30 689 GLN B O 1
ATOM 9565 N N . ILE B 1 314 ? 2.835 52.664 61.536 1.00 35.51 690 ILE B N 1
ATOM 9566 C CA . ILE B 1 314 ? 2.072 52.049 62.656 1.00 35.86 690 ILE B CA 1
ATOM 9567 C C . ILE B 1 314 ? 0.784 52.835 62.901 1.00 31.34 690 ILE B C 1
ATOM 9568 O O . ILE B 1 314 ? 0.862 54.046 63.093 1.00 40.86 690 ILE B O 1
ATOM 9573 N N . ARG B 1 315 ? -0.353 52.150 62.896 1.00 28.06 691 ARG B N 1
ATOM 9574 C CA . ARG B 1 315 ? -1.662 52.816 63.058 1.00 29.93 691 ARG B CA 1
ATOM 9575 C C . ARG B 1 315 ? -2.283 52.435 64.400 1.00 33.94 691 ARG B C 1
ATOM 9576 O O . ARG B 1 315 ? -2.977 51.424 64.463 1.00 34.03 691 ARG B O 1
ATOM 9584 N N . HIS B 1 316 ? -2.036 53.242 65.424 1.00 30.21 692 HIS B N 1
ATOM 9585 C CA . HIS B 1 316 ? -2.590 52.983 66.748 1.00 35.47 692 HIS B CA 1
ATOM 9586 C C . HIS B 1 316 ? -4.031 53.470 66.773 1.00 35.10 692 HIS B C 1
ATOM 9587 O O . HIS B 1 316 ? -4.286 54.674 66.675 1.00 46.46 692 HIS B O 1
ATOM 9594 N N . HIS B 1 317 ? -4.975 52.542 66.895 1.00 37.45 693 HIS B N 1
ATOM 9595 C CA . HIS B 1 317 ? -6.376 52.909 67.041 1.00 35.84 693 HIS B CA 1
ATOM 9596 C C . HIS B 1 317 ? -6.674 53.250 68.494 1.00 37.65 693 HIS B C 1
ATOM 9597 O O . HIS B 1 317 ? -6.158 52.609 69.415 1.00 38.38 693 HIS B O 1
ATOM 9604 N N . LYS B 1 318 ? -7.503 54.273 68.702 1.00 35.30 694 LYS B N 1
ATOM 9605 C CA . LYS B 1 318 ? -7.902 54.624 70.059 1.00 40.85 694 LYS B CA 1
ATOM 9606 C C . LYS B 1 318 ? -9.059 53.780 70.562 1.00 43.26 694 LYS B C 1
ATOM 9607 O O . LYS B 1 318 ? -9.195 53.591 71.777 1.00 40.79 694 LYS B O 1
ATOM 9613 N N . THR B 1 319 ? -9.897 53.272 69.663 1.00 41.77 695 THR B N 1
ATOM 9614 C CA . THR B 1 319 ? -11.090 52.539 70.050 1.00 45.64 695 THR B CA 1
ATOM 9615 C C . THR B 1 319 ? -11.132 51.197 69.338 1.00 41.01 695 THR B C 1
ATOM 9616 O O . THR B 1 319 ? -10.734 51.085 68.174 1.00 44.42 695 THR B O 1
ATOM 9620 N N . ASP B 1 320 ? -11.618 50.184 70.046 1.00 34.36 696 ASP B N 1
ATOM 9621 C CA . ASP B 1 320 ? -11.859 48.885 69.446 1.00 39.90 696 ASP B CA 1
ATOM 9622 C C . ASP B 1 320 ? -13.118 48.933 68.586 1.00 38.77 696 ASP B C 1
ATOM 9623 O O . ASP B 1 320 ? -13.911 49.877 68.644 1.00 39.35 696 ASP B O 1
ATOM 9628 N N . LEU B 1 321 ? -13.300 47.895 67.777 1.00 35.49 697 LEU B N 1
ATOM 9629 C CA . LEU B 1 321 ? -14.595 47.683 67.147 1.00 32.40 697 LEU B CA 1
ATOM 9630 C C . LEU B 1 321 ? -15.630 47.396 68.224 1.00 40.20 697 LEU B C 1
ATOM 9631 O O . LEU B 1 321 ? -15.430 46.526 69.076 1.00 36.30 697 LEU B O 1
ATOM 9636 N N . LEU B 1 322 ? -16.731 48.139 68.201 1.00 39.84 698 LEU B N 1
ATOM 9637 C CA . LEU B 1 322 ? -17.746 48.028 69.235 1.00 35.56 698 LEU B CA 1
ATOM 9638 C C . LEU B 1 322 ? -19.046 47.496 68.650 1.00 38.98 698 LEU B C 1
ATOM 9639 O O . LEU B 1 322 ? -19.294 47.576 67.443 1.00 41.31 698 LEU B O 1
ATOM 9644 N N . SER B 1 323 ? -19.870 46.942 69.530 1.00 39.98 699 SER B N 1
ATOM 9645 C CA . SER B 1 323 ? -21.130 46.350 69.110 1.00 43.89 699 SER B CA 1
ATOM 9646 C C . SER B 1 323 ? -21.986 47.389 68.392 1.00 49.13 699 SER B C 1
ATOM 9647 O O . SER B 1 323 ? -22.155 48.506 68.902 1.00 51.63 699 SER B O 1
ATOM 9650 N N . PRO B 1 324 ? -22.528 47.075 67.214 1.00 50.96 700 PRO B N 1
ATOM 9651 C CA . PRO B 1 324 ? -23.458 48.013 66.568 1.00 49.14 700 PRO B CA 1
ATOM 9652 C C . PRO B 1 324 ? -24.724 48.238 67.370 1.00 57.35 700 PRO B C 1
ATOM 9653 O O . PRO B 1 324 ? -25.449 49.204 67.100 1.00 61.53 700 PRO B O 1
ATOM 9657 N N . SER B 1 325 ? -24.944 47.397 68.373 1.00 60.92 701 SER B N 1
ATOM 9658 C CA . SER B 1 325 ? -26.180 47.484 69.183 1.00 64.60 701 SER B CA 1
ATOM 9659 C C . SER B 1 325 ? -26.023 48.447 70.361 1.00 64.91 701 SER B C 1
ATOM 9660 O O . SER B 1 325 ? -26.981 48.574 71.128 1.00 72.66 701 SER B O 1
ATOM 9663 N N . GLY B 1 326 ? -24.866 49.085 70.509 1.00 57.35 702 GLY B N 1
ATOM 9664 C CA . GLY B 1 326 ? -24.680 50.085 71.578 1.00 56.05 702 GLY B CA 1
ATOM 9665 C C . GLY B 1 326 ? -24.382 49.459 72.923 1.00 60.91 702 GLY B C 1
ATOM 9666 O O . GLY B 1 326 ? -24.343 50.203 73.912 1.00 67.31 702 GLY B O 1
ATOM 9667 N N . THR B 1 327 ? -24.173 48.148 72.960 1.00 58.28 703 THR B N 1
ATOM 9668 C CA . THR B 1 327 ? -23.852 47.423 74.214 1.00 56.15 703 THR B CA 1
ATOM 9669 C C . THR B 1 327 ? -22.487 47.862 74.743 1.00 53.45 703 THR B C 1
ATOM 9670 O O . THR B 1 327 ? -22.242 47.646 75.935 1.00 58.64 703 THR B O 1
ATOM 9674 N N . GLY B 1 328 ? -21.607 48.361 73.872 1.00 55.95 704 GLY B N 1
ATOM 9675 C CA . GLY B 1 328 ? -20.242 48.749 74.276 1.00 48.07 704 GLY B CA 1
ATOM 9676 C C . GLY B 1 328 ? -19.307 47.554 74.326 1.00 45.44 704 GLY B C 1
ATOM 9677 O O . GLY B 1 328 ? -18.165 47.709 74.761 1.00 46.03 704 GLY B O 1
ATOM 9678 N N . GLU B 1 329 ? -19.784 46.396 73.881 1.00 46.76 705 GLU B N 1
ATOM 9679 C CA . GLU B 1 329 ? -18.942 45.178 73.862 1.00 47.15 705 GLU B CA 1
ATOM 9680 C C . GLU B 1 329 ? -17.899 45.272 72.751 1.00 34.74 705 GLU B C 1
ATOM 9681 O O . GLU B 1 329 ? -18.244 45.704 71.654 1.00 36.76 705 GLU B O 1
ATOM 9687 N N . VAL B 1 330 ? -16.675 44.863 73.055 1.00 33.47 706 VAL B N 1
ATOM 9688 C CA . VAL B 1 330 ? -15.596 44.853 72.075 1.00 34.22 706 VAL B CA 1
ATOM 9689 C C . VAL B 1 330 ? -15.752 43.622 71.192 1.00 30.35 706 VAL B C 1
ATOM 9690 O O . VAL B 1 330 ? -15.861 42.494 71.690 1.00 29.03 706 VAL B O 1
ATOM 9694 N N . MET B 1 331 ? -15.734 43.829 69.881 1.00 28.57 707 MET B N 1
ATOM 9695 C CA . MET B 1 331 ? -15.999 42.727 68.922 1.00 29.82 707 MET B CA 1
ATOM 9696 C C . MET B 1 331 ? -14.710 42.213 68.264 1.00 35.43 707 MET B C 1
ATOM 9697 O O . MET B 1 331 ? -14.788 41.212 67.553 1.00 33.72 707 MET B O 1
ATOM 9702 N N . ASN B 1 332 ? -13.580 42.869 68.507 1.00 32.63 708 ASN B N 1
ATOM 9703 C CA . ASN B 1 332 ? -12.289 42.488 67.878 1.00 32.08 708 ASN B CA 1
ATOM 9704 C C . ASN B 1 332 ? -11.222 42.313 68.961 1.00 26.38 708 ASN B C 1
ATOM 9705 O O . ASN B 1 332 ? -10.071 42.661 68.715 1.00 24.69 708 ASN B O 1
ATOM 9710 N N . ASP B 1 333 ? -11.592 41.731 70.093 1.00 26.55 709 ASP B N 1
ATOM 9711 C CA . ASP B 1 333 ? -10.644 41.670 71.228 1.00 25.42 709 ASP B CA 1
ATOM 9712 C C . ASP B 1 333 ? -9.401 40.871 70.834 1.00 25.70 709 ASP B C 1
ATOM 9713 O O . ASP B 1 333 ? -9.516 39.663 70.698 1.00 30.19 709 ASP B O 1
ATOM 9718 N N . GLY B 1 334 ? -8.253 41.538 70.739 1.00 24.60 710 GLY B N 1
ATOM 9719 C CA . GLY B 1 334 ? -6.973 40.848 70.491 1.00 28.70 710 GLY B CA 1
ATOM 9720 C C . GLY B 1 334 ? -6.571 40.773 69.036 1.00 24.75 710 GLY B C 1
ATOM 9721 O O . GLY B 1 334 ? -5.468 40.307 68.781 1.00 23.78 710 GLY B O 1
ATOM 9722 N N . VAL B 1 335 ? -7.427 41.222 68.126 1.00 23.01 711 VAL B N 1
ATOM 9723 C CA . VAL B 1 335 ? -7.140 41.038 66.677 1.00 26.22 711 VAL B CA 1
ATOM 9724 C C . VAL B 1 335 ? -6.979 42.362 65.938 1.00 26.68 711 VAL B C 1
ATOM 9725 O O . VAL B 1 335 ? -7.748 43.284 66.207 1.00 25.30 711 VAL B O 1
ATOM 9729 N N . GLY B 1 336 ? -6.001 42.419 65.046 1.00 25.85 712 GLY B N 1
ATOM 9730 C CA . GLY B 1 336 ? -5.740 43.608 64.233 1.00 21.25 712 GLY B CA 1
ATOM 9731 C C . GLY B 1 336 ? -5.370 43.210 62.822 1.00 27.73 712 GLY B C 1
ATOM 9732 O O . GLY B 1 336 ? -5.195 42.020 62.580 1.00 27.86 712 GLY B O 1
ATOM 9733 N N . ARG B 1 337 ? -5.291 44.180 61.921 1.00 29.66 713 ARG B N 1
ATOM 9734 C CA . ARG B 1 337 ? -4.944 43.919 60.507 1.00 29.40 713 ARG B CA 1
ATOM 9735 C C . ARG B 1 337 ? -3.491 44.278 60.202 1.00 31.33 713 ARG B C 1
ATOM 9736 O O . ARG B 1 337 ? -2.952 45.178 60.850 1.00 28.33 713 ARG B O 1
ATOM 9744 N N . MET B 1 338 ? -2.882 43.550 59.275 1.00 22.56 714 MET B N 1
ATOM 9745 C CA . MET B 1 338 ? -1.512 43.846 58.826 1.00 25.76 714 MET B CA 1
ATOM 9746 C C . MET B 1 338 ? -1.543 43.982 57.302 1.00 29.82 714 MET B C 1
ATOM 9747 O O . MET B 1 338 ? -2.478 43.473 56.686 1.00 26.97 714 MET B O 1
ATOM 9752 N N . SER B 1 339 ? -0.561 44.673 56.741 1.00 33.08 715 SER B N 1
ATOM 9753 C CA . SER B 1 339 ? -0.462 44.857 55.277 1.00 32.04 715 SER B CA 1
ATOM 9754 C C . SER B 1 339 ? -0.138 43.534 54.591 1.00 35.17 715 SER B C 1
ATOM 9755 O O . SER B 1 339 ? 0.497 42.681 55.216 1.00 31.39 715 SER B O 1
ATOM 9758 N N . ARG B 1 340 ? -0.579 43.395 53.346 1.00 28.70 716 ARG B N 1
ATOM 9759 C CA . ARG B 1 340 ? -0.226 42.192 52.561 1.00 35.69 716 ARG B CA 1
ATOM 9760 C C . ARG B 1 340 ? 1.293 42.103 52.510 1.00 32.93 716 ARG B C 1
ATOM 9761 O O . ARG B 1 340 ? 1.811 40.990 52.557 1.00 40.99 716 ARG B O 1
ATOM 9769 N N . SER B 1 341 ? 1.974 43.241 52.441 1.00 32.47 717 SER B N 1
ATOM 9770 C CA . SER B 1 341 ? 3.423 43.121 52.319 1.00 33.23 717 SER B CA 1
ATOM 9771 C C . SER B 1 341 ? 4.083 42.695 53.627 1.00 35.56 717 SER B C 1
ATOM 9772 O O . SER B 1 341 ? 5.110 42.007 53.599 1.00 31.34 717 SER B O 1
ATOM 9775 N N . VAL B 1 342 ? 3.528 43.089 54.775 1.00 33.66 718 VAL B N 1
ATOM 9776 C CA . VAL B 1 342 ? 4.042 42.575 56.042 1.00 30.11 718 VAL B CA 1
ATOM 9777 C C . VAL B 1 342 ? 3.923 41.057 56.076 1.00 33.52 718 VAL B C 1
ATOM 9778 O O . VAL B 1 342 ? 4.862 40.350 56.465 1.00 28.31 718 VAL B O 1
ATOM 9782 N N . ALA B 1 343 ? 2.772 40.530 55.655 1.00 29.17 719 ALA B N 1
ATOM 9783 C CA . ALA B 1 343 ? 2.599 39.083 55.608 1.00 36.16 719 ALA B CA 1
ATOM 9784 C C . ALA B 1 343 ? 3.632 38.431 54.697 1.00 34.22 719 ALA B C 1
ATOM 9785 O O . ALA B 1 343 ? 4.120 37.332 54.989 1.00 33.49 719 ALA B O 1
ATOM 9787 N N . LYS B 1 344 ? 3.978 39.090 53.587 1.00 35.64 720 LYS B N 1
ATOM 9788 C CA . LYS B 1 344 ? 4.982 38.535 52.683 1.00 40.34 720 LYS B CA 1
ATOM 9789 C C . LYS B 1 344 ? 6.353 38.480 53.346 1.00 32.08 720 LYS B C 1
ATOM 9790 O O . LYS B 1 344 ? 7.105 37.518 53.150 1.00 34.74 720 LYS B O 1
ATOM 9796 N N . ARG B 1 345 ? 6.702 39.506 54.127 1.00 31.69 721 ARG B N 1
ATOM 9797 C CA . ARG B 1 345 ? 7.965 39.468 54.858 1.00 30.46 721 ARG B CA 1
ATOM 9798 C C . ARG B 1 345 ? 7.983 38.323 55.864 1.00 38.65 721 ARG B C 1
ATOM 9799 O O . ARG B 1 345 ? 9.015 37.670 56.053 1.00 34.01 721 ARG B O 1
ATOM 9807 N N . ILE B 1 346 ? 6.849 38.066 56.521 1.00 35.22 722 ILE B N 1
ATOM 9808 C CA . ILE B 1 346 ? 6.765 36.935 57.442 1.00 33.67 722 ILE B CA 1
ATOM 9809 C C . ILE B 1 346 ? 7.091 35.637 56.715 1.00 37.62 722 ILE B C 1
ATOM 9810 O O . ILE B 1 346 ? 7.872 34.809 57.199 1.00 34.61 722 ILE B O 1
ATOM 9815 N N . ARG B 1 347 ? 6.490 35.439 55.539 1.00 35.75 723 ARG B N 1
ATOM 9816 C CA . ARG B 1 347 ? 6.790 34.247 54.753 1.00 37.03 723 ARG B CA 1
ATOM 9817 C C . ARG B 1 347 ? 8.277 34.162 54.433 1.00 28.73 723 ARG B C 1
ATOM 9818 O O . ARG B 1 347 ? 8.875 33.082 54.505 1.00 38.15 723 ARG B O 1
ATOM 9826 N N . ASP B 1 348 ? 8.896 35.298 54.100 1.00 36.46 724 ASP B N 1
ATOM 9827 C CA . ASP B 1 348 ? 10.282 35.289 53.640 1.00 38.43 724 ASP B CA 1
ATOM 9828 C C . ASP B 1 348 ? 11.250 34.997 54.782 1.00 47.19 724 ASP B C 1
ATOM 9829 O O . ASP B 1 348 ? 12.166 34.180 54.636 1.00 47.11 724 ASP B O 1
ATOM 9834 N N . VAL B 1 349 ? 11.070 35.655 55.930 1.00 42.87 725 VAL B N 1
ATOM 9835 C CA . VAL B 1 349 ? 12.008 35.452 57.032 1.00 31.98 725 VAL B CA 1
ATOM 9836 C C . VAL B 1 349 ? 11.813 34.085 57.675 1.00 36.96 725 VAL B C 1
ATOM 9837 O O . VAL B 1 349 ? 12.776 33.480 58.162 1.00 35.19 725 VAL B O 1
ATOM 9841 N N . LEU B 1 350 ? 10.585 33.571 57.692 1.00 37.02 726 LEU B N 1
ATOM 9842 C CA . LEU B 1 350 ? 10.318 32.266 58.281 1.00 38.51 726 LEU B CA 1
ATOM 9843 C C . LEU B 1 350 ? 10.489 31.116 57.298 1.00 42.79 726 LEU B C 1
ATOM 9844 O O . LEU B 1 350 ? 10.466 29.955 57.720 1.00 40.64 726 LEU B O 1
ATOM 9849 N N . GLY B 1 351 ? 10.666 31.402 56.012 1.00 40.71 727 GLY B N 1
ATOM 9850 C CA . GLY B 1 351 ? 10.832 30.343 55.032 1.00 46.98 727 GLY B CA 1
ATOM 9851 C C . GLY B 1 351 ? 9.600 29.486 54.841 1.00 41.06 727 GLY B C 1
ATOM 9852 O O . GLY B 1 351 ? 9.714 28.258 54.733 1.00 47.75 727 GLY B O 1
ATOM 9853 N N . LEU B 1 352 ? 8.423 30.101 54.798 1.00 43.56 728 LEU B N 1
ATOM 9854 C CA . LEU B 1 352 ? 7.173 29.381 54.617 1.00 44.34 728 LEU B CA 1
ATOM 9855 C C . LEU B 1 352 ? 6.847 29.245 53.134 1.00 46.05 728 LEU B C 1
ATOM 9856 O O . LEU B 1 352 ? 7.296 30.032 52.297 1.00 47.68 728 LEU B O 1
ATOM 9861 N N . GLY B 1 353 ? 6.047 28.225 52.816 1.00 52.26 729 GLY B N 1
ATOM 9862 C CA . GLY B 1 353 ? 5.699 27.975 51.429 1.00 42.82 729 GLY B CA 1
ATOM 9863 C C . GLY B 1 353 ? 4.690 28.957 50.871 1.00 47.09 729 GLY B C 1
ATOM 9864 O O . GLY B 1 353 ? 4.649 29.185 49.658 1.00 63.46 729 GLY B O 1
ATOM 9865 N N . ASP B 1 354 ? 3.871 29.555 51.735 1.00 49.34 730 ASP B N 1
ATOM 9866 C CA . ASP B 1 354 ? 2.824 30.470 51.307 1.00 53.30 730 ASP B CA 1
ATOM 9867 C C . ASP B 1 354 ? 2.786 31.664 52.249 1.00 43.87 730 ASP B C 1
ATOM 9868 O O . ASP B 1 354 ? 3.404 31.663 53.317 1.00 38.36 730 ASP B O 1
ATOM 9873 N N . VAL B 1 355 ? 2.049 32.691 51.840 1.00 35.92 731 VAL B N 1
ATOM 9874 C CA . VAL B 1 355 ? 1.834 33.864 52.682 1.00 44.85 731 VAL B CA 1
ATOM 9875 C C . VAL B 1 355 ? 0.794 33.511 53.739 1.00 35.37 731 VAL B C 1
ATOM 9876 O O . VAL B 1 355 ? -0.334 33.131 53.394 1.00 37.00 731 VAL B O 1
ATOM 9880 N N . PRO B 1 356 ? 1.117 33.620 55.025 1.00 38.86 732 PRO B N 1
ATOM 9881 C CA . PRO B 1 356 ? 0.127 33.293 56.055 1.00 34.57 732 PRO B CA 1
ATOM 9882 C C . PRO B 1 356 ? -0.979 34.336 56.100 1.00 30.87 732 PRO B C 1
ATOM 9883 O O . PRO B 1 356 ? -0.731 35.539 55.989 1.00 35.24 732 PRO B O 1
ATOM 9887 N N . SER B 1 357 ? -2.220 33.888 56.211 1.00 25.79 733 SER B N 1
ATOM 9888 C CA . SER B 1 357 ? -3.362 34.829 56.308 1.00 29.74 733 SER B CA 1
ATOM 9889 C C . SER B 1 357 ? -3.365 35.482 57.693 1.00 29.15 733 SER B C 1
ATOM 9890 O O . SER B 1 357 ? -3.785 36.619 57.792 1.00 29.63 733 SER B O 1
ATOM 9893 N N . ALA B 1 358 ? -2.889 34.764 58.709 1.00 27.54 734 ALA B N 1
ATOM 9894 C CA . ALA B 1 358 ? -2.909 35.277 60.090 1.00 27.60 734 ALA B CA 1
ATOM 9895 C C . ALA B 1 358 ? -1.720 34.781 60.907 1.00 26.59 734 ALA B C 1
ATOM 9896 O O . ALA B 1 358 ? -1.230 33.689 60.632 1.00 27.09 734 ALA B O 1
ATOM 9898 N N . VAL B 1 359 ? -1.322 35.572 61.895 1.00 22.98 735 VAL B N 1
ATOM 9899 C CA . VAL B 1 359 ? -0.177 35.223 62.771 1.00 22.22 735 VAL B CA 1
ATOM 9900 C C . VAL B 1 359 ? -0.488 35.572 64.230 1.00 27.84 735 VAL B C 1
ATOM 9901 O O . VAL B 1 359 ? -1.247 36.514 64.461 1.00 27.62 735 VAL B O 1
ATOM 9905 N N . GLN B 1 360 ? 0.057 34.803 65.162 1.00 22.57 736 GLN B N 1
ATOM 9906 C CA . GLN B 1 360 ? -0.017 35.139 66.603 1.00 30.62 736 GLN B CA 1
ATOM 9907 C C . GLN B 1 360 ? 1.316 35.812 66.892 1.00 25.03 736 GLN B C 1
ATOM 9908 O O . GLN B 1 360 ? 2.335 35.208 66.594 1.00 30.42 736 GLN B O 1
ATOM 9914 N N . GLY B 1 361 ? 1.297 37.027 67.402 1.00 23.00 737 GLY B N 1
ATOM 9915 C CA . GLY B 1 361 ? 2.532 37.763 67.553 1.00 29.66 737 GLY B CA 1
ATOM 9916 C C . GLY B 1 361 ? 2.507 38.749 68.699 1.00 29.24 737 GLY B C 1
ATOM 9917 O O . GLY B 1 361 ? 1.550 38.830 69.472 1.00 27.03 737 GLY B O 1
ATOM 9918 N N . ARG B 1 362 ? 3.590 39.518 68.776 1.00 23.93 738 ARG B N 1
ATOM 9919 C CA . ARG B 1 362 ? 3.737 40.581 69.786 1.00 25.87 738 ARG B CA 1
ATOM 9920 C C . ARG B 1 362 ? 4.412 41.769 69.088 1.00 37.11 738 ARG B C 1
ATOM 9921 O O . ARG B 1 362 ? 5.272 41.539 68.229 1.00 27.18 738 ARG B O 1
ATOM 9929 N N . PHE B 1 363 ? 3.973 42.976 69.397 1.00 28.21 739 PHE B N 1
ATOM 9930 C CA . PHE B 1 363 ? 4.527 44.206 68.793 1.00 27.57 739 PHE B CA 1
ATOM 9931 C C . PHE B 1 363 ? 4.437 45.292 69.861 1.00 23.11 739 PHE B C 1
ATOM 9932 O O . PHE B 1 363 ? 3.340 45.770 70.132 1.00 23.73 739 PHE B O 1
ATOM 9940 N N . GLY B 1 364 ? 5.575 45.686 70.412 1.00 24.58 740 GLY B N 1
ATOM 9941 C CA . GLY B 1 364 ? 5.529 46.637 71.528 1.00 29.00 740 GLY B CA 1
ATOM 9942 C C . GLY B 1 364 ? 4.675 46.095 72.657 1.00 30.26 740 GLY B C 1
ATOM 9943 O O . GLY B 1 364 ? 4.899 44.959 73.071 1.00 28.37 740 GLY B O 1
ATOM 9944 N N . SER B 1 365 ? 3.724 46.888 73.133 1.00 23.94 741 SER B N 1
ATOM 9945 C CA . SER B 1 365 ? 2.833 46.468 74.238 1.00 26.75 741 SER B CA 1
ATOM 9946 C C . SER B 1 365 ? 1.717 45.578 73.687 1.00 24.02 741 SER B C 1
ATOM 9947 O O . SER B 1 365 ? 0.969 45.018 74.479 1.00 29.53 741 SER B O 1
ATOM 9950 N N . ALA B 1 366 ? 1.639 45.458 72.371 1.00 23.54 742 ALA B N 1
ATOM 9951 C CA . ALA B 1 366 ? 0.522 44.730 71.746 1.00 25.47 742 ALA B CA 1
ATOM 9952 C C . ALA B 1 366 ? 0.773 43.235 71.636 1.00 22.03 742 ALA B C 1
ATOM 9953 O O . ALA B 1 366 ? 1.875 42.858 71.283 1.00 24.76 742 ALA B O 1
ATOM 9955 N N . LYS B 1 367 ? -0.238 42.449 71.966 1.00 21.91 743 LYS B N 1
ATOM 9956 C CA . LYS B 1 367 ? -0.152 40.990 71.760 1.00 27.80 743 LYS B CA 1
ATOM 9957 C C . LYS B 1 367 ? -1.486 40.493 71.206 1.00 29.92 743 LYS B C 1
ATOM 9958 O O . LYS B 1 367 ? -2.508 41.099 71.529 1.00 26.79 743 LYS B O 1
ATOM 9964 N N . GLY B 1 368 ? -1.458 39.471 70.361 1.00 23.26 744 GLY B N 1
ATOM 9965 C CA . GLY B 1 368 ? -2.683 38.866 69.874 1.00 23.39 744 GLY B CA 1
ATOM 9966 C C . GLY B 1 368 ? -2.499 38.358 68.453 1.00 26.11 744 GLY B C 1
ATOM 9967 O O . GLY B 1 368 ? -1.421 37.895 68.082 1.00 25.01 744 GLY B O 1
ATOM 9968 N N . MET B 1 369 ? -3.578 38.455 67.683 1.00 25.73 745 MET B N 1
ATOM 9969 C CA . MET B 1 369 ? -3.610 38.015 66.296 1.00 23.75 745 MET B CA 1
ATOM 9970 C C . MET B 1 369 ? -3.483 39.217 65.369 1.00 28.44 745 MET B C 1
ATOM 9971 O O . MET B 1 369 ? -4.002 40.299 65.661 1.00 24.61 745 MET B O 1
ATOM 9976 N N . TRP B 1 370 ? -2.823 38.984 64.241 1.00 23.78 746 TRP B N 1
ATOM 9977 C CA . TRP B 1 370 ? -2.770 39.993 63.163 1.00 22.16 746 TRP B CA 1
ATOM 9978 C C . TRP B 1 370 ? -3.205 39.281 61.875 1.00 28.80 746 TRP B C 1
ATOM 9979 O O . TRP B 1 370 ? -2.692 38.196 61.612 1.00 26.16 746 TRP B O 1
ATOM 9990 N N . VAL B 1 371 ? -4.143 39.867 61.136 1.00 27.35 747 VAL B N 1
ATOM 9991 C CA . VAL B 1 371 ? -4.714 39.235 59.917 1.00 26.94 747 VAL B CA 1
ATOM 9992 C C . VAL B 1 371 ? -4.468 40.151 58.721 1.00 29.03 747 VAL B C 1
ATOM 9993 O O . VAL B 1 371 ? -4.415 41.357 58.903 1.00 26.61 747 VAL B O 1
ATOM 9997 N N . ILE B 1 372 ? -4.327 39.560 57.540 1.00 31.19 748 ILE B N 1
ATOM 9998 C CA . ILE B 1 372 ? -4.084 40.359 56.309 1.00 29.50 748 ILE B CA 1
ATOM 9999 C C . ILE B 1 372 ? -5.295 41.238 56.031 1.00 27.53 748 ILE B C 1
ATOM 10000 O O . ILE B 1 372 ? -6.417 40.763 56.179 1.00 28.08 748 ILE B O 1
ATOM 10005 N N . ASP B 1 373 ? -5.046 42.483 55.666 1.00 29.88 749 ASP B N 1
ATOM 10006 C CA . ASP B 1 373 ? -6.154 43.361 55.236 1.00 36.04 749 ASP B CA 1
ATOM 10007 C C . ASP B 1 373 ? -6.535 42.910 53.819 1.00 34.02 749 ASP B C 1
ATOM 10008 O O . ASP B 1 373 ? -5.756 43.163 52.899 1.00 36.67 749 ASP B O 1
ATOM 10013 N N . VAL B 1 374 ? -7.679 42.246 53.680 1.00 29.45 750 VAL B N 1
ATOM 10014 C CA . VAL B 1 374 ? -8.089 41.778 52.360 1.00 35.58 750 VAL B CA 1
ATOM 10015 C C . VAL B 1 374 ? -8.310 42.932 51.392 1.00 37.86 750 VAL B C 1
ATOM 10016 O O . VAL B 1 374 ? -8.277 42.733 50.173 1.00 35.89 750 VAL B O 1
ATOM 10020 N N . ASP B 1 375 ? -8.556 44.124 51.919 1.00 42.26 751 ASP B N 1
ATOM 10021 C CA . ASP B 1 375 ? -8.814 45.309 51.069 1.00 40.17 751 ASP B CA 1
ATOM 10022 C C . ASP B 1 375 ? -7.498 45.993 50.686 1.00 48.66 751 ASP B C 1
ATOM 10023 O O . ASP B 1 375 ? -7.568 47.028 50.017 1.00 55.30 751 ASP B O 1
ATOM 10028 N N . ASP B 1 376 ? -6.350 45.430 51.064 1.00 43.04 752 ASP B N 1
ATOM 10029 C CA . ASP B 1 376 ? -5.058 46.118 50.800 1.00 49.02 752 ASP B CA 1
ATOM 10030 C C . ASP B 1 376 ? -4.576 45.808 49.385 1.00 58.16 752 ASP B C 1
ATOM 10031 O O . ASP B 1 376 ? -4.437 44.622 49.058 1.00 52.81 752 ASP B O 1
ATOM 10036 N N . THR B 1 377 ? -4.314 46.853 48.601 1.00 66.21 753 THR B N 1
ATOM 10037 C CA . THR B 1 377 ? -3.874 46.689 47.192 1.00 69.81 753 THR B CA 1
ATOM 10038 C C . THR B 1 377 ? -2.463 47.247 47.014 1.00 70.02 753 THR B C 1
ATOM 10039 O O . THR B 1 377 ? -1.868 46.987 45.962 1.00 74.81 753 THR B O 1
ATOM 10043 N N . GLY B 1 378 ? -1.963 47.989 47.998 1.00 67.84 754 GLY B N 1
ATOM 10044 C CA . GLY B 1 378 ? -0.640 48.635 47.906 1.00 56.45 754 GLY B CA 1
ATOM 10045 C C . GLY B 1 378 ? 0.515 47.721 48.255 1.00 64.26 754 GLY B C 1
ATOM 10046 O O . GLY B 1 378 ? 0.268 46.573 48.649 1.00 63.68 754 GLY B O 1
ATOM 10047 N N . ASP B 1 379 ? 1.738 48.196 48.038 1.00 58.51 755 ASP B N 1
ATOM 10048 C CA . ASP B 1 379 ? 2.939 47.412 48.419 1.00 62.81 755 ASP B CA 1
ATOM 10049 C C . ASP B 1 379 ? 3.543 48.001 49.698 1.00 57.56 755 ASP B C 1
ATOM 10050 O O . ASP B 1 379 ? 4.680 47.636 50.030 1.00 64.58 755 ASP B O 1
ATOM 10052 N N . GLU B 1 380 ? 2.830 48.903 50.367 1.00 40.87 756 GLU B N 1
ATOM 10053 C CA . GLU B 1 380 ? 3.395 49.571 51.563 1.00 52.82 756 GLU B CA 1
ATOM 10054 C C . GLU B 1 380 ? 3.260 48.712 52.824 1.00 52.48 756 GLU B C 1
ATOM 10055 O O . GLU B 1 380 ? 2.190 48.123 53.023 1.00 38.68 756 GLU B O 1
ATOM 10061 N N . ASP B 1 381 ? 4.316 48.666 53.637 1.00 43.55 757 ASP B N 1
ATOM 10062 C CA . ASP B 1 381 ? 4.293 47.914 54.915 1.00 36.81 757 ASP B CA 1
ATOM 10063 C C . ASP B 1 381 ? 3.527 48.726 55.961 1.00 37.41 757 ASP B C 1
ATOM 10064 O O . ASP B 1 381 ? 3.831 49.909 56.096 1.00 38.39 757 ASP B O 1
ATOM 10069 N N . TRP B 1 382 ? 2.567 48.114 56.654 1.00 33.85 758 TRP B N 1
ATOM 10070 C CA . TRP B 1 382 ? 1.850 48.794 57.758 1.00 30.79 758 TRP B CA 1
ATOM 10071 C C . TRP B 1 382 ? 1.263 47.776 58.740 1.00 40.18 758 TRP B C 1
ATOM 10072 O O . TRP B 1 382 ? 0.975 46.657 58.323 1.00 32.68 758 TRP B O 1
ATOM 10083 N N . ILE B 1 383 ? 1.089 48.179 59.995 1.00 37.67 759 ILE B N 1
ATOM 10084 C CA . ILE B 1 383 ? 0.440 47.314 61.018 1.00 31.47 759 ILE B CA 1
ATOM 10085 C C . ILE B 1 383 ? -0.452 48.214 61.861 1.00 28.29 759 ILE B C 1
ATOM 10086 O O . ILE B 1 383 ? -0.184 49.411 61.929 1.00 38.99 759 ILE B O 1
ATOM 10091 N N . GLU B 1 384 ? -1.489 47.640 62.442 1.00 29.90 760 GLU B N 1
ATOM 10092 C CA . GLU B 1 384 ? -2.394 48.409 63.309 1.00 31.39 760 GLU B CA 1
ATOM 10093 C C . GLU B 1 384 ? -2.467 47.757 64.687 1.00 27.07 760 GLU B C 1
ATOM 10094 O O . GLU B 1 384 ? -2.268 46.556 64.774 1.00 30.43 760 GLU B O 1
ATOM 10100 N N . THR B 1 385 ? -2.665 48.552 65.722 1.00 29.30 761 THR B N 1
ATOM 10101 C CA . THR B 1 385 ? -2.891 48.017 67.054 1.00 29.83 761 THR B CA 1
ATOM 10102 C C . THR B 1 385 ? -4.196 48.576 67.592 1.00 31.02 761 THR B C 1
ATOM 10103 O O . THR B 1 385 ? -4.641 49.655 67.192 1.00 33.77 761 THR B O 1
ATOM 10107 N N . TYR B 1 386 ? -4.810 47.829 68.495 1.00 27.86 762 TYR B N 1
ATOM 10108 C CA . TYR B 1 386 ? -6.070 48.211 69.102 1.00 29.57 762 TYR B CA 1
ATOM 10109 C C . TYR B 1 386 ? -5.904 48.267 70.610 1.00 28.47 762 TYR B C 1
ATOM 10110 O O . TYR B 1 386 ? -4.976 47.666 71.163 1.00 30.18 762 TYR B O 1
ATOM 10119 N N . PRO B 1 387 ? -6.776 48.998 71.309 1.00 30.54 763 PRO B N 1
ATOM 10120 C CA . PRO B 1 387 ? -6.690 49.009 72.779 1.00 30.18 763 PRO B CA 1
ATOM 10121 C C . PRO B 1 387 ? -6.744 47.618 73.386 1.00 29.75 763 PRO B C 1
ATOM 10122 O O . PRO B 1 387 ? -6.049 47.352 74.374 1.00 27.40 763 PRO B O 1
ATOM 10126 N N . SER B 1 388 ? -7.543 46.714 72.813 1.00 30.00 764 SER B N 1
ATOM 10127 C CA . SER B 1 388 ? -7.670 45.370 73.367 1.00 30.48 764 SER B CA 1
ATOM 10128 C C . SER B 1 388 ? -6.378 44.568 73.259 1.00 33.26 764 SER B C 1
ATOM 10129 O O . SER B 1 388 ? -6.196 43.610 74.018 1.00 33.66 764 SER B O 1
ATOM 10132 N N . GLN B 1 389 ? -5.483 44.932 72.339 1.00 28.34 765 GLN B N 1
ATOM 10133 C CA . GLN B 1 389 ? -4.210 44.236 72.189 1.00 26.03 765 GLN B CA 1
ATOM 10134 C C . GLN B 1 389 ? -3.110 44.809 73.067 1.00 27.12 765 GLN B C 1
ATOM 10135 O O . GLN B 1 389 ? -2.199 44.075 73.467 1.00 26.21 765 GLN B O 1
ATOM 10141 N N . ARG B 1 390 ? -3.160 46.106 73.352 1.00 25.17 766 ARG B N 1
ATOM 10142 C CA . ARG B 1 390 ? -2.060 46.803 74.003 1.00 22.54 766 ARG B CA 1
ATOM 10143 C C . ARG B 1 390 ? -2.165 46.616 75.511 1.00 27.15 766 ARG B C 1
ATOM 10144 O O . ARG B 1 390 ? -3.114 47.097 76.140 1.00 27.51 766 ARG B O 1
ATOM 10152 N N . LYS B 1 391 ? -1.190 45.913 76.084 1.00 24.12 767 LYS B N 1
ATOM 10153 C CA . LYS B 1 391 ? -1.234 45.524 77.486 1.00 26.04 767 LYS B CA 1
ATOM 10154 C C . LYS B 1 391 ? -0.607 46.553 78.418 1.00 35.37 767 LYS B C 1
ATOM 10155 O O . LYS B 1 391 ? -0.677 46.381 79.639 1.00 24.38 767 LYS B O 1
ATOM 10161 N N . TRP B 1 392 ? 0.002 47.607 77.883 1.00 30.09 768 TRP B N 1
ATOM 10162 C CA . TRP B 1 392 ? 0.436 48.730 78.702 1.00 32.92 768 TRP B CA 1
ATOM 10163 C C . TRP B 1 392 ? 0.642 49.934 77.795 1.00 36.38 768 TRP B C 1
ATOM 10164 O O . TRP B 1 392 ? 0.707 49.811 76.569 1.00 30.08 768 TRP B O 1
ATOM 10175 N N . GLU B 1 393 ? 0.710 51.109 78.420 1.00 34.98 769 GLU B N 1
ATOM 10176 C CA . GLU B 1 393 ? 0.947 52.365 77.680 1.00 35.18 769 GLU B CA 1
ATOM 10177 C C . GLU B 1 393 ? 2.382 52.349 77.178 1.00 32.61 769 GLU B C 1
ATOM 10178 O O . GLU B 1 393 ? 3.291 52.414 77.998 1.00 34.23 769 GLU B O 1
ATOM 10184 N N . CYS B 1 394 ? 2.547 52.283 75.871 1.00 29.44 770 CYS B N 1
ATOM 10185 C CA . CYS B 1 394 ? 3.861 52.156 75.257 1.00 36.61 770 CYS B CA 1
ATOM 10186 C C . CYS B 1 394 ? 4.024 53.207 74.167 1.00 33.22 770 CYS B C 1
ATOM 10187 O O . CYS B 1 394 ? 3.072 53.513 73.444 1.00 35.13 770 CYS B O 1
ATOM 10190 N N . ASP B 1 395 ? 5.233 53.764 74.051 1.00 37.47 771 ASP B N 1
ATOM 10191 C CA . ASP B 1 395 ? 5.488 54.814 73.071 1.00 40.90 771 ASP B CA 1
ATOM 10192 C C . ASP B 1 395 ? 6.052 54.293 71.754 1.00 43.26 771 ASP B C 1
ATOM 10193 O O . ASP B 1 395 ? 6.107 55.053 70.782 1.00 43.50 771 ASP B O 1
ATOM 10198 N N . PHE B 1 396 ? 6.478 53.030 71.698 1.00 38.70 772 PHE B N 1
ATOM 10199 C CA . PHE B 1 396 ? 6.911 52.408 70.445 1.00 39.17 772 PHE B CA 1
ATOM 10200 C C . PHE B 1 396 ? 8.076 53.165 69.808 1.00 41.03 772 PHE B C 1
ATOM 10201 O O . PHE B 1 396 ? 8.109 53.377 68.594 1.00 39.67 772 PHE B O 1
ATOM 10209 N N . VAL B 1 397 ? 9.048 53.566 70.625 1.00 40.41 773 VAL B N 1
ATOM 10210 C CA . VAL B 1 397 ? 10.182 54.346 70.135 1.00 38.22 773 VAL B CA 1
ATOM 10211 C C . VAL B 1 397 ? 11.363 53.434 69.825 1.00 41.76 773 VAL B C 1
ATOM 10212 O O . VAL B 1 397 ? 11.863 53.411 68.695 1.00 41.27 773 VAL B O 1
ATOM 10216 N N . ASP B 1 398 ? 11.820 52.686 70.826 1.00 41.89 774 ASP B N 1
ATOM 10217 C CA . ASP B 1 398 ? 12.965 51.804 70.643 1.00 39.55 774 ASP B CA 1
ATOM 10218 C C . ASP B 1 398 ? 12.715 50.837 69.489 1.00 42.09 774 ASP B C 1
ATOM 10219 O O . ASP B 1 398 ? 11.583 50.417 69.237 1.00 41.12 774 ASP B O 1
ATOM 10224 N N . LYS B 1 399 ? 13.793 50.483 68.782 1.00 41.12 775 LYS B N 1
ATOM 10225 C CA . LYS B 1 399 ? 13.675 49.528 67.683 1.00 40.49 775 LYS B CA 1
ATOM 10226 C C . LYS B 1 399 ? 12.956 48.262 68.128 1.00 47.97 775 LYS B C 1
ATOM 10227 O O . LYS B 1 399 ? 12.124 47.717 67.392 1.00 36.33 775 LYS B O 1
ATOM 10233 N N . HIS B 1 400 ? 13.265 47.780 69.333 1.00 32.64 776 HIS B N 1
ATOM 10234 C CA . HIS B 1 400 ? 12.742 46.501 69.795 1.00 41.55 776 HIS B CA 1
ATOM 10235 C C . HIS B 1 400 ? 11.295 46.585 70.262 1.00 36.40 776 HIS B C 1
ATOM 10236 O O . HIS B 1 400 ? 10.647 45.544 70.404 1.00 42.71 776 HIS B O 1
ATOM 10243 N N . GLN B 1 401 ? 10.778 47.785 70.507 1.00 32.50 777 GLN B N 1
ATOM 10244 C CA . GLN B 1 401 ? 9.355 47.971 70.750 1.00 28.98 777 GLN B CA 1
ATOM 10245 C C . GLN B 1 401 ? 8.576 48.240 69.470 1.00 34.92 777 GLN B C 1
ATOM 10246 O O . GLN B 1 401 ? 7.356 48.420 69.528 1.00 35.67 777 GLN B O 1
ATOM 10252 N N . ARG B 1 402 ? 9.254 48.276 68.322 1.00 37.01 778 ARG B N 1
ATOM 10253 C CA . ARG B 1 402 ? 8.618 48.469 67.024 1.00 38.97 778 ARG B CA 1
ATOM 10254 C C . ARG B 1 402 ? 8.841 47.274 66.106 1.00 32.49 778 ARG B C 1
ATOM 10255 O O . ARG B 1 402 ? 8.717 47.404 64.885 1.00 32.14 778 ARG B O 1
ATOM 10263 N N . THR B 1 403 ? 9.182 46.119 66.667 1.00 31.07 779 THR B N 1
ATOM 10264 C CA . THR B 1 403 ? 9.542 44.940 65.891 1.00 38.96 779 THR B CA 1
ATOM 10265 C C . THR B 1 403 ? 8.413 43.922 65.969 1.00 38.44 779 THR B C 1
ATOM 10266 O O . THR B 1 403 ? 8.000 43.529 67.066 1.00 30.97 779 THR B O 1
ATOM 10270 N N . LEU B 1 404 ? 7.918 43.501 64.808 1.00 29.14 780 LEU B N 1
ATOM 10271 C CA . LEU B 1 404 ? 6.919 42.443 64.760 1.00 34.95 780 LEU B CA 1
ATOM 10272 C C . LEU B 1 404 ? 7.575 41.116 65.118 1.00 32.11 780 LEU B C 1
ATOM 10273 O O . LEU B 1 404 ? 8.517 40.681 64.450 1.00 32.88 780 LEU B O 1
ATOM 10278 N N . GLU B 1 405 ? 7.086 40.483 66.179 1.00 29.93 781 GLU B N 1
ATOM 10279 C CA . GLU B 1 405 ? 7.609 39.211 66.657 1.00 32.46 781 GLU B CA 1
ATOM 10280 C C . GLU B 1 405 ? 6.515 38.161 66.543 1.00 34.56 781 GLU B C 1
ATOM 10281 O O . GLU B 1 405 ? 5.418 38.343 67.082 1.00 33.82 781 GLU B O 1
ATOM 10287 N N . VAL B 1 406 ? 6.811 37.069 65.845 1.00 30.11 782 VAL B N 1
ATOM 10288 C CA . VAL B 1 406 ? 5.819 36.050 65.522 1.00 28.34 782 VAL B CA 1
ATOM 10289 C C . VAL B 1 406 ? 5.962 34.887 66.494 1.00 32.92 782 VAL B C 1
ATOM 10290 O O . VAL B 1 406 ? 7.040 34.292 66.615 1.00 33.33 782 VAL B O 1
ATOM 10294 N N . ARG B 1 407 ? 4.866 34.559 67.177 1.00 34.05 783 ARG B N 1
ATOM 10295 C CA . ARG B 1 407 ? 4.831 33.371 68.021 1.00 38.74 783 ARG B CA 1
ATOM 10296 C C . ARG B 1 407 ? 4.525 32.126 67.197 1.00 38.10 783 ARG B C 1
ATOM 10297 O O . ARG B 1 407 ? 5.219 31.109 67.309 1.00 38.55 783 ARG B O 1
ATOM 10305 N N . SER B 1 408 ? 3.486 32.190 66.370 1.00 31.35 784 SER B N 1
ATOM 10306 C CA . SER B 1 408 ? 3.135 31.100 65.470 1.00 34.22 784 SER B CA 1
ATOM 10307 C C . SER B 1 408 ? 2.265 31.666 64.358 1.00 30.85 784 SER B C 1
ATOM 10308 O O . SER B 1 408 ? 1.748 32.782 64.451 1.00 31.52 784 SER B O 1
ATOM 10311 N N . VAL B 1 409 ? 2.104 30.875 63.301 1.00 33.50 785 VAL B N 1
ATOM 10312 C CA . VAL B 1 409 ? 1.309 31.268 62.147 1.00 28.41 785 VAL B CA 1
ATOM 10313 C C . VAL B 1 409 ? 0.167 30.278 61.976 1.00 28.83 785 VAL B C 1
ATOM 10314 O O . VAL B 1 409 ? 0.285 29.096 62.316 1.00 31.56 785 VAL B O 1
ATOM 10318 N N . ALA B 1 410 ? -0.949 30.771 61.446 1.00 32.33 786 ALA B N 1
ATOM 10319 C CA . ALA B 1 410 ? -2.076 29.910 61.108 1.00 28.03 786 ALA B CA 1
ATOM 10320 C C . ALA B 1 410 ? -1.698 29.057 59.904 1.00 33.14 786 ALA B C 1
ATOM 10321 O O . ALA B 1 410 ? -1.579 29.569 58.786 1.00 38.91 786 ALA B O 1
ATOM 10323 N N . SER B 1 411 ? -1.499 27.763 60.125 1.00 33.45 787 SER B N 1
ATOM 10324 C CA . SER B 1 411 ? -0.998 26.849 59.106 1.00 37.82 787 SER B CA 1
ATOM 10325 C C . SER B 1 411 ? -2.012 25.737 58.848 1.00 33.08 787 SER B C 1
ATOM 10326 O O . SER B 1 411 ? -3.085 25.688 59.454 1.00 29.11 787 SER B O 1
ATOM 10329 N N . GLU B 1 412 ? -1.648 24.834 57.935 1.00 31.96 788 GLU B N 1
ATOM 10330 C CA . GLU B 1 412 ? -2.569 23.807 57.465 1.00 30.64 788 GLU B CA 1
ATOM 10331 C C . GLU B 1 412 ? -3.188 23.044 58.629 1.00 34.04 788 GLU B C 1
ATOM 10332 O O . GLU B 1 412 ? -2.511 22.702 59.602 1.00 31.77 788 GLU B O 1
ATOM 10338 N N . LEU B 1 413 ? -4.481 22.761 58.507 1.00 30.14 789 LEU B N 1
ATOM 10339 C CA . LEU B 1 413 ? -5.263 22.176 59.585 1.00 28.80 789 LEU B CA 1
ATOM 10340 C C . LEU B 1 413 ? -5.289 20.655 59.493 1.00 36.72 789 LEU B C 1
ATOM 10341 O O . LEU B 1 413 ? -5.161 20.071 58.412 1.00 36.48 789 LEU B O 1
ATOM 10346 N N . LYS B 1 414 ? -5.474 20.020 60.650 1.00 34.25 790 LYS B N 1
ATOM 10347 C CA . LYS B 1 414 ? -5.592 18.575 60.755 1.00 31.34 790 LYS B CA 1
ATOM 10348 C C . LYS B 1 414 ? -6.886 18.230 61.484 1.00 37.74 790 LYS B C 1
ATOM 10349 O O . LYS B 1 414 ? -7.450 19.050 62.216 1.00 28.79 790 LYS B O 1
ATOM 10355 N N . SER B 1 415 ? -7.353 17.001 61.278 1.00 26.97 791 SER B N 1
ATOM 10356 C CA . SER B 1 415 ? -8.566 16.548 61.947 1.00 35.40 791 SER B CA 1
ATOM 10357 C C . SER B 1 415 ? -8.354 16.501 63.456 1.00 33.87 791 SER B C 1
ATOM 10358 O O . SER B 1 415 ? -7.318 16.039 63.942 1.00 32.83 791 SER B O 1
ATOM 10361 N N . ALA B 1 416 ? -9.347 16.982 64.198 1.00 27.01 792 ALA B N 1
ATOM 10362 C CA . ALA B 1 416 ? -9.236 17.109 65.646 1.00 34.45 792 ALA B CA 1
ATOM 10363 C C . ALA B 1 416 ? -9.856 15.951 66.411 1.00 40.72 792 ALA B C 1
ATOM 10364 O O . ALA B 1 416 ? -9.428 15.670 67.536 1.00 50.89 792 ALA B O 1
ATOM 10366 N N . GLY B 1 417 ? -10.886 15.323 65.862 1.00 31.58 793 GLY B N 1
ATOM 10367 C CA . GLY B 1 417 ? -11.602 14.311 66.655 1.00 48.14 793 GLY B CA 1
ATOM 10368 C C . GLY B 1 417 ? -12.485 14.972 67.698 1.00 42.55 793 GLY B C 1
ATOM 10369 O O . GLY B 1 417 ? -12.563 16.200 67.702 1.00 46.62 793 GLY B O 1
ATOM 10370 N N . LEU B 1 418 ? -13.175 14.178 68.513 1.00 49.85 794 LEU B N 1
ATOM 10371 C CA . LEU B 1 418 ? -14.070 14.730 69.560 1.00 41.96 794 LEU B CA 1
ATOM 10372 C C . LEU B 1 418 ? -13.499 14.350 70.920 1.00 42.74 794 LEU B C 1
ATOM 10373 O O . LEU B 1 418 ? -13.512 13.169 71.263 1.00 44.12 794 LEU B O 1
ATOM 10378 N N . ASN B 1 419 ? -13.055 15.346 71.669 1.00 40.85 795 ASN B N 1
ATOM 10379 C CA . ASN B 1 419 ? -12.521 15.081 73.021 1.00 42.65 795 ASN B CA 1
ATOM 10380 C C . ASN B 1 419 ? -13.670 14.663 73.934 1.00 38.06 795 ASN B C 1
ATOM 10381 O O . ASN B 1 419 ? -14.745 15.251 73.842 1.00 41.09 795 ASN B O 1
ATOM 10386 N N . LEU B 1 420 ? -13.406 13.706 74.812 1.00 53.50 796 LEU B N 1
ATOM 10387 C CA . LEU B 1 420 ? -14.443 13.161 75.722 1.00 47.93 796 LEU B CA 1
ATOM 10388 C C . LEU B 1 420 ? -14.984 14.262 76.636 1.00 36.68 796 LEU B C 1
ATOM 10389 O O . LEU B 1 420 ? -16.140 14.156 77.028 1.00 45.15 796 LEU B O 1
ATOM 10394 N N . GLN B 1 421 ? -14.159 15.240 76.997 1.00 36.12 797 GLN B N 1
ATOM 10395 C CA . GLN B 1 421 ? -14.615 16.366 77.856 1.00 36.74 797 GLN B CA 1
ATOM 10396 C C . GLN B 1 421 ? -15.835 17.062 77.246 1.00 39.93 797 GLN B C 1
ATOM 10397 O O . GLN B 1 421 ? -16.664 17.556 78.008 1.00 36.84 797 GLN B O 1
ATOM 10403 N N . LEU B 1 422 ? -15.911 17.134 75.920 1.00 37.15 798 LEU B N 1
ATOM 10404 C CA . LEU B 1 422 ? -17.045 17.831 75.326 1.00 37.05 798 LEU B CA 1
ATOM 10405 C C . LEU B 1 422 ? -18.331 17.018 75.380 1.00 27.29 798 LEU B C 1
ATOM 10406 O O . LEU B 1 422 ? -19.418 17.597 75.287 1.00 30.32 798 LEU B O 1
ATOM 10411 N N . LEU B 1 423 ? -18.231 15.698 75.525 1.00 26.25 799 LEU B N 1
ATOM 10412 C CA . LEU B 1 423 ? -19.414 14.852 75.402 1.00 32.37 799 LEU B CA 1
ATOM 10413 C C . LEU B 1 423 ? -20.507 15.196 76.405 1.00 35.52 799 LEU B C 1
ATOM 10414 O O . LEU B 1 423 ? -21.685 15.212 76.008 1.00 34.71 799 LEU B O 1
ATOM 10419 N N . PRO B 1 424 ? -20.214 15.467 77.681 1.00 37.88 800 PRO B N 1
ATOM 10420 C CA . PRO B 1 424 ? -21.301 15.828 78.608 1.00 33.41 800 PRO B CA 1
ATOM 10421 C C . PRO B 1 424 ? -22.083 17.057 78.175 1.00 30.74 800 PRO B C 1
ATOM 10422 O O . PRO B 1 424 ? -23.314 17.077 78.307 1.00 28.27 800 PRO B O 1
ATOM 10426 N N . VAL B 1 425 ? -21.409 18.090 77.665 1.00 28.31 801 VAL B N 1
ATOM 10427 C CA . VAL B 1 425 ? -22.131 19.271 77.198 1.00 32.01 801 VAL B CA 1
ATOM 10428 C C . VAL B 1 425 ? -22.925 18.949 75.937 1.00 29.95 801 VAL B C 1
ATOM 10429 O O . VAL B 1 425 ? -24.066 19.399 75.775 1.00 31.84 801 VAL B O 1
ATOM 10433 N N . LEU B 1 426 ? -22.340 18.170 75.022 1.00 27.65 802 LEU B N 1
ATOM 10434 C CA . LEU B 1 426 ? -23.071 17.774 73.821 1.00 31.00 802 LEU B CA 1
ATOM 10435 C C . LEU B 1 426 ? -24.304 16.950 74.174 1.00 35.97 802 LEU B C 1
ATOM 10436 O O . LEU B 1 426 ? -25.385 17.159 73.609 1.00 33.33 802 LEU B O 1
ATOM 10441 N N . GLU B 1 427 ? -24.163 16.005 75.106 1.00 31.47 803 GLU B N 1
ATOM 10442 C CA . GLU B 1 427 ? -25.326 15.259 75.575 1.00 33.67 803 GLU B CA 1
ATOM 10443 C C . GLU B 1 427 ? -26.343 16.189 76.223 1.00 36.79 803 GLU B C 1
ATOM 10444 O O . GLU B 1 427 ? -27.553 16.050 76.006 1.00 36.60 803 GLU B O 1
ATOM 10450 N N . ASP B 1 428 ? -25.864 17.153 77.013 1.00 35.95 804 ASP B N 1
ATOM 10451 C CA . ASP B 1 428 ? -26.765 18.057 77.720 1.00 29.56 804 ASP B CA 1
ATOM 10452 C C . ASP B 1 428 ? -27.617 18.870 76.753 1.00 30.17 804 ASP B C 1
ATOM 10453 O O . ASP B 1 428 ? -28.787 19.151 77.034 1.00 34.26 804 ASP B O 1
ATOM 10458 N N . ARG B 1 429 ? -27.053 19.255 75.610 1.00 34.35 805 ARG B N 1
ATOM 10459 C CA . ARG B 1 429 ? -27.758 20.081 74.637 1.00 33.97 805 ARG B CA 1
ATOM 10460 C C . ARG B 1 429 ? -28.463 19.268 73.558 1.00 35.93 805 ARG B C 1
ATOM 10461 O O . ARG B 1 429 ? -29.079 19.858 72.664 1.00 35.22 805 ARG B O 1
ATOM 10469 N N . ALA B 1 430 ? -28.389 17.942 73.613 1.00 32.04 806 ALA B N 1
ATOM 10470 C CA . ALA B 1 430 ? -29.001 17.120 72.577 1.00 38.30 806 ALA B CA 1
ATOM 10471 C C . ALA B 1 430 ? -30.520 17.209 72.637 1.00 44.04 806 ALA B C 1
ATOM 10472 O O . ALA B 1 430 ? -31.122 17.149 73.713 1.00 38.70 806 ALA B O 1
ATOM 10474 N N . ARG B 1 431 ? -31.154 17.283 71.469 1.00 43.72 807 ARG B N 1
ATOM 10475 C CA . ARG B 1 431 ? -32.638 17.297 71.416 1.00 45.68 807 ARG B CA 1
ATOM 10476 C C . ARG B 1 431 ? -33.133 15.935 71.897 1.00 40.12 807 ARG B C 1
ATOM 10477 O O . ARG B 1 431 ? -34.117 15.909 72.642 1.00 44.12 807 ARG B O 1
ATOM 10485 N N . ASP B 1 432 ? -32.478 14.858 71.467 1.00 44.91 808 ASP B N 1
ATOM 10486 C CA . ASP B 1 432 ? -32.812 13.505 71.970 1.00 39.78 808 ASP B CA 1
ATOM 10487 C C . ASP B 1 432 ? -31.534 12.867 72.516 1.00 41.27 808 ASP B C 1
ATOM 10488 O O . ASP B 1 432 ? -30.717 12.430 71.705 1.00 41.41 808 ASP B O 1
ATOM 10493 N N . LYS B 1 433 ? -31.415 12.753 73.836 1.00 34.85 809 LYS B N 1
ATOM 10494 C CA . LYS B 1 433 ? -30.192 12.200 74.470 1.00 33.74 809 LYS B CA 1
ATOM 10495 C C . LYS B 1 433 ? -29.986 10.719 74.132 1.00 28.28 809 LYS B C 1
ATOM 10496 O O . LYS B 1 433 ? -28.839 10.326 73.938 1.00 34.99 809 LYS B O 1
ATOM 10502 N N . VAL B 1 434 ? -31.056 9.926 74.104 1.00 34.73 810 VAL B N 1
ATOM 10503 C CA . VAL B 1 434 ? -30.933 8.457 73.863 1.00 34.35 810 VAL B CA 1
ATOM 10504 C C . VAL B 1 434 ? -30.365 8.227 72.462 1.00 36.88 810 VAL B C 1
ATOM 10505 O O . VAL B 1 434 ? -29.469 7.392 72.318 1.00 39.40 810 VAL B O 1
ATOM 10509 N N . LYS B 1 435 ? -30.867 8.977 71.486 1.00 42.80 811 LYS B N 1
ATOM 10510 C CA . LYS B 1 435 ? -30.389 8.867 70.089 1.00 38.59 811 LYS B CA 1
ATOM 10511 C C . LYS B 1 435 ? -28.937 9.329 69.954 1.00 36.29 811 LYS B C 1
ATOM 10512 O O . LYS B 1 435 ? -28.148 8.602 69.370 1.00 44.10 811 LYS B O 1
ATOM 10518 N N . MET B 1 436 ? -28.586 10.440 70.596 1.00 37.49 812 MET B N 1
ATOM 10519 C CA . MET B 1 436 ? -27.190 10.933 70.567 1.00 31.50 812 MET B CA 1
ATOM 10520 C C . MET B 1 436 ? -26.272 9.844 71.113 1.00 34.65 812 MET B C 1
ATOM 10521 O O . MET B 1 436 ? -25.232 9.608 70.510 1.00 34.76 812 MET B O 1
ATOM 10526 N N . ARG B 1 437 ? -26.666 9.213 72.212 1.00 32.02 813 ARG B N 1
ATOM 10527 C CA . ARG B 1 437 ? -25.799 8.206 72.859 1.00 37.89 813 ARG B CA 1
ATOM 10528 C C . ARG B 1 437 ? -25.634 7.023 71.910 1.00 34.45 813 ARG B C 1
ATOM 10529 O O . ARG B 1 437 ? -24.497 6.607 71.696 1.00 31.38 813 ARG B O 1
ATOM 10537 N N . GLN B 1 438 ? -26.714 6.519 71.329 1.00 38.98 814 GLN B N 1
ATOM 10538 C CA . GLN B 1 438 ? -26.625 5.332 70.437 1.00 41.49 814 GLN B CA 1
ATOM 10539 C C . GLN B 1 438 ? -25.733 5.664 69.238 1.00 40.17 814 GLN B C 1
ATOM 10540 O O . GLN B 1 438 ? -24.895 4.834 68.891 1.00 39.05 814 GLN B O 1
ATOM 10546 N N . ALA B 1 439 ? -25.903 6.855 68.665 1.00 39.27 815 ALA B N 1
ATOM 10547 C CA . ALA B 1 439 ? -25.142 7.259 67.463 1.00 34.11 815 ALA B CA 1
ATOM 10548 C C . ALA B 1 439 ? -23.634 7.357 67.716 1.00 40.65 815 ALA B C 1
ATOM 10549 O O . ALA B 1 439 ? -22.881 6.857 66.879 1.00 36.94 815 ALA B O 1
ATOM 10551 N N . ILE B 1 440 ? -23.224 7.954 68.837 1.00 35.92 816 ILE B N 1
ATOM 10552 C CA . ILE B 1 440 ? -21.775 8.029 69.184 1.00 33.50 816 ILE B CA 1
ATOM 10553 C C . ILE B 1 440 ? -21.235 6.613 69.404 1.00 33.44 816 ILE B C 1
ATOM 10554 O O . ILE B 1 440 ? -20.150 6.318 68.900 1.00 36.13 816 ILE B O 1
ATOM 10559 N N . GLY B 1 441 ? -22.002 5.760 70.079 1.00 30.96 817 GLY B N 1
ATOM 10560 C CA . GLY B 1 441 ? -21.586 4.364 70.284 1.00 33.35 817 GLY B CA 1
ATOM 10561 C C . GLY B 1 441 ? -21.452 3.616 68.975 1.00 31.92 817 GLY B C 1
ATOM 10562 O O . GLY B 1 441 ? -20.484 2.882 68.819 1.00 37.10 817 GLY B O 1
ATOM 10563 N N . ASP B 1 442 ? -22.394 3.829 68.069 1.00 30.97 818 ASP B N 1
ATOM 10564 C CA . ASP B 1 442 ? -22.349 3.182 66.736 1.00 43.52 818 ASP B CA 1
ATOM 10565 C C . ASP B 1 442 ? -21.103 3.651 65.977 1.00 38.19 818 ASP B C 1
ATOM 10566 O O . ASP B 1 442 ? -20.432 2.817 65.382 1.00 45.97 818 ASP B O 1
ATOM 10571 N N . ARG B 1 443 ? -20.787 4.938 66.058 1.00 39.75 819 ARG B N 1
ATOM 10572 C CA . ARG B 1 443 ? -19.615 5.492 65.347 1.00 34.11 819 ARG B CA 1
ATOM 10573 C C . ARG B 1 443 ? -18.357 4.841 65.913 1.00 42.25 819 ARG B C 1
ATOM 10574 O O . ARG B 1 443 ? -17.510 4.430 65.117 1.00 39.64 819 ARG B O 1
ATOM 10582 N N . LEU B 1 444 ? -18.284 4.714 67.235 1.00 32.22 820 LEU B N 1
ATOM 10583 C CA . LEU B 1 444 ? -17.102 4.114 67.896 1.00 36.42 820 LEU B CA 1
ATOM 10584 C C . LEU B 1 444 ? -16.975 2.642 67.496 1.00 36.17 820 LEU B C 1
ATOM 10585 O O . LEU B 1 444 ? -15.865 2.213 67.188 1.00 41.31 820 LEU B O 1
ATOM 10590 N N . ILE B 1 445 ? -18.086 1.909 67.501 1.00 35.99 821 ILE B N 1
ATOM 10591 C CA . ILE B 1 445 ? -18.044 0.460 67.168 1.00 44.98 821 ILE B CA 1
ATOM 10592 C C . ILE B 1 445 ? -17.577 0.278 65.716 1.00 44.02 821 ILE B C 1
ATOM 10593 O O . ILE B 1 445 ? -16.718 -0.575 65.491 1.00 41.87 821 ILE B O 1
ATOM 10598 N N . ASN B 1 446 ? -18.092 1.086 64.792 1.00 41.95 822 ASN B N 1
ATOM 10599 C CA . ASN B 1 446 ? -17.731 0.969 63.356 1.00 45.37 822 ASN B CA 1
ATOM 10600 C C . ASN B 1 446 ? -16.244 1.280 63.179 1.00 46.09 822 ASN B C 1
ATOM 10601 O O . ASN B 1 446 ? -15.595 0.564 62.422 1.00 48.21 822 ASN B O 1
ATOM 10606 N N . ASP B 1 447 ? -15.739 2.297 63.877 1.00 40.98 823 ASP B N 1
ATOM 10607 C CA . ASP B 1 447 ? -14.310 2.681 63.780 1.00 36.34 823 ASP B CA 1
ATOM 10608 C C . ASP B 1 447 ? -13.419 1.552 64.298 1.00 48.14 823 ASP B C 1
ATOM 10609 O O . ASP B 1 447 ? -12.416 1.241 63.651 1.00 42.55 823 ASP B O 1
ATOM 10614 N N . LEU B 1 448 ? -13.779 0.975 65.439 1.00 44.36 824 LEU B N 1
ATOM 10615 C CA . LEU B 1 448 ? -12.952 -0.105 66.020 1.00 47.29 824 LEU B CA 1
ATOM 10616 C C . LEU B 1 448 ? -12.980 -1.322 65.091 1.00 46.03 824 LEU B C 1
ATOM 10617 O O . LEU B 1 448 ? -11.921 -1.911 64.878 1.00 44.39 824 LEU B O 1
ATOM 10622 N N . GLN B 1 449 ? -14.154 -1.648 64.555 1.00 37.05 825 GLN B N 1
ATOM 10623 C CA . GLN B 1 449 ? -14.293 -2.827 63.672 1.00 43.87 825 GLN B CA 1
ATOM 10624 C C . GLN B 1 449 ? -13.490 -2.597 62.392 1.00 45.30 825 GLN B C 1
ATOM 10625 O O . GLN B 1 449 ? -12.823 -3.530 61.944 1.00 45.47 825 GLN B O 1
ATOM 10631 N N . ARG B 1 450 ? -13.537 -1.382 61.866 1.00 44.93 826 ARG B N 1
ATOM 10632 C CA . ARG B 1 450 ? -12.774 -1.048 60.642 1.00 50.70 826 ARG B CA 1
ATOM 10633 C C . ARG B 1 450 ? -11.283 -1.220 60.933 1.00 45.65 826 ARG B C 1
ATOM 10634 O O . ARG B 1 450 ? -10.598 -1.845 60.131 1.00 52.08 826 ARG B O 1
ATOM 10642 N N . GLN B 1 451 ? -10.831 -0.748 62.085 1.00 48.84 827 GLN B N 1
ATOM 10643 C CA . GLN B 1 451 ? -9.392 -0.828 62.422 1.00 43.93 827 GLN B CA 1
ATOM 10644 C C . GLN B 1 451 ? -8.982 -2.297 62.491 1.00 48.07 827 GLN B C 1
ATOM 10645 O O . GLN B 1 451 ? -7.947 -2.644 61.916 1.00 53.01 827 GLN B O 1
ATOM 10651 N N . PHE B 1 452 ? -9.791 -3.127 63.141 1.00 43.85 828 PHE B N 1
ATOM 10652 C CA . PHE B 1 452 ? -9.463 -4.566 63.293 1.00 49.50 828 PHE B CA 1
ATOM 10653 C C . PHE B 1 452 ? -9.470 -5.272 61.932 1.00 45.78 828 PHE B C 1
ATOM 10654 O O . PHE B 1 452 ? -8.544 -6.050 61.667 1.00 44.79 828 PHE B O 1
ATOM 10662 N N . SER B 1 453 ? -10.481 -4.991 61.113 1.00 42.02 829 SER B N 1
ATOM 10663 C CA . SER B 1 453 ? -10.619 -5.640 59.786 1.00 50.03 829 SER B CA 1
ATOM 10664 C C . SER B 1 453 ? -9.466 -5.240 58.867 1.00 46.73 829 SER B C 1
ATOM 10665 O O . SER B 1 453 ? -8.953 -6.105 58.160 1.00 51.83 829 SER B O 1
ATOM 10668 N N . GLU B 1 454 ? -9.086 -3.969 58.904 1.00 45.68 830 GLU B N 1
ATOM 10669 C CA . GLU B 1 454 ? -7.977 -3.482 58.048 1.00 50.52 830 GLU B CA 1
ATOM 10670 C C . GLU B 1 454 ? -6.653 -4.163 58.432 1.00 52.54 830 GLU B C 1
ATOM 10671 O O . GLU B 1 454 ? -5.942 -4.578 57.513 1.00 46.18 830 GLU B O 1
ATOM 10677 N N . GLN B 1 455 ? -6.365 -4.317 59.725 1.00 40.51 831 GLN B N 1
ATOM 10678 C CA . GLN B 1 455 ? -5.119 -5.028 60.084 1.00 51.03 831 GLN B CA 1
ATOM 10679 C C . GLN B 1 455 ? -5.164 -6.474 59.601 1.00 49.13 831 GLN B C 1
ATOM 10680 O O . GLN B 1 455 ? -4.150 -6.938 59.084 1.00 53.01 831 GLN B O 1
ATOM 10686 N N . LYS B 1 456 ? -6.295 -7.148 59.784 1.00 49.86 832 LYS B N 1
ATOM 10687 C CA . LYS B 1 456 ? -6.393 -8.578 59.411 1.00 49.11 832 LYS B CA 1
ATOM 10688 C C . LYS B 1 456 ? -6.236 -8.719 57.899 1.00 43.84 832 LYS B C 1
ATOM 10689 O O . LYS B 1 456 ? -5.545 -9.640 57.464 1.00 50.71 832 LYS B O 1
ATOM 10695 N N . HIS B 1 457 ? -6.860 -7.824 57.144 1.00 37.09 833 HIS B N 1
ATOM 10696 C CA . HIS B 1 457 ? -6.821 -7.923 55.667 1.00 49.67 833 HIS B CA 1
ATOM 10697 C C . HIS B 1 457 ? -5.411 -7.614 55.178 1.00 47.39 833 HIS B C 1
ATOM 10698 O O . HIS B 1 457 ? -4.906 -8.353 54.330 1.00 44.70 833 HIS B O 1
ATOM 10705 N N . ALA B 1 458 ? -4.825 -6.548 55.709 1.00 43.66 834 ALA B N 1
ATOM 10706 C CA . ALA B 1 458 ? -3.506 -6.150 55.229 1.00 47.55 834 ALA B CA 1
ATOM 10707 C C . ALA B 1 458 ? -2.477 -7.256 55.422 1.00 51.64 834 ALA B C 1
ATOM 10708 O O . ALA B 1 458 ? -1.540 -7.379 54.625 1.00 43.84 834 ALA B O 1
ATOM 10710 N N . LEU B 1 459 ? -2.637 -8.074 56.464 1.00 49.41 835 LEU B N 1
ATOM 10711 C CA . LEU B 1 459 ? -1.682 -9.137 56.749 1.00 48.61 835 LEU B CA 1
ATOM 10712 C C . LEU B 1 459 ? -1.598 -10.174 55.637 1.00 48.57 835 LEU B C 1
ATOM 10713 O O . LEU B 1 459 ? -0.657 -10.976 55.632 1.00 44.60 835 LEU B O 1
ATOM 10718 N N . ASN B 1 460 ? -2.543 -10.177 54.696 1.00 39.97 836 ASN B N 1
ATOM 10719 C CA . ASN B 1 460 ? -2.582 -11.197 53.656 1.00 47.25 836 ASN B CA 1
ATOM 10720 C C . ASN B 1 460 ? -1.606 -10.935 52.516 1.00 39.91 836 ASN B C 1
ATOM 10721 O O . ASN B 1 460 ? -1.343 -11.853 51.731 1.00 47.73 836 ASN B O 1
ATOM 10726 N N . ARG B 1 461 ? -1.063 -9.720 52.400 1.00 40.16 837 ARG B N 1
ATOM 10727 C CA . ARG B 1 461 ? -0.087 -9.402 51.362 1.00 45.38 837 ARG B CA 1
ATOM 10728 C C . ARG B 1 461 ? 1.027 -8.555 51.968 1.00 41.25 837 ARG B C 1
ATOM 10729 O O . ARG B 1 461 ? 0.740 -7.548 52.642 1.00 47.69 837 ARG B O 1
ATOM 10737 N N . PRO B 1 462 ? 2.292 -8.920 51.749 1.00 36.57 838 PRO B N 1
ATOM 10738 C CA . PRO B 1 462 ? 3.389 -8.098 52.288 1.00 37.11 838 PRO B CA 1
ATOM 10739 C C . PRO B 1 462 ? 3.343 -6.648 51.837 1.00 39.14 838 PRO B C 1
ATOM 10740 O O . PRO B 1 462 ? 3.705 -5.760 52.618 1.00 38.66 838 PRO B O 1
ATOM 10744 N N . VAL B 1 463 ? 2.911 -6.373 50.603 1.00 37.36 839 VAL B N 1
ATOM 10745 C CA . VAL B 1 463 ? 2.854 -4.987 50.150 1.00 43.69 839 VAL B CA 1
ATOM 10746 C C . VAL B 1 463 ? 1.788 -4.214 50.914 1.00 43.26 839 VAL B C 1
ATOM 10747 O O . VAL B 1 463 ? 1.953 -3.018 51.183 1.00 41.41 839 VAL B O 1
ATOM 10751 N N . GLU B 1 464 ? 0.683 -4.869 51.275 1.00 51.20 840 GLU B N 1
ATOM 10752 C CA . GLU B 1 464 ? -0.331 -4.198 52.079 1.00 40.66 840 GLU B CA 1
ATOM 10753 C C . GLU B 1 464 ? 0.086 -4.107 53.541 1.00 41.41 840 GLU B C 1
ATOM 10754 O O . GLU B 1 464 ? -0.195 -3.104 54.207 1.00 37.98 840 GLU B O 1
ATOM 10760 N N . PHE B 1 465 ? 0.758 -5.137 54.061 1.00 39.85 841 PHE B N 1
ATOM 10761 C CA . PHE B 1 465 ? 1.185 -5.080 55.455 1.00 34.02 841 PHE B CA 1
ATOM 10762 C C . PHE B 1 465 ? 2.296 -4.060 55.659 1.00 42.72 841 PHE B C 1
ATOM 10763 O O . PHE B 1 465 ? 2.313 -3.351 56.673 1.00 38.88 841 PHE B O 1
ATOM 10771 N N . ARG B 1 466 ? 3.243 -3.976 54.721 1.00 40.36 842 ARG B N 1
ATOM 10772 C CA . ARG B 1 466 ? 4.272 -2.951 54.842 1.00 35.27 842 ARG B CA 1
ATOM 10773 C C . ARG B 1 466 ? 3.638 -1.568 54.902 1.00 36.46 842 ARG B C 1
ATOM 10774 O O . ARG B 1 466 ? 4.063 -0.712 55.686 1.00 33.14 842 ARG B O 1
ATOM 10782 N N . GLN B 1 467 ? 2.608 -1.338 54.083 1.00 42.93 843 GLN B N 1
ATOM 10783 C CA . GLN B 1 467 ? 1.909 -0.059 54.108 1.00 40.17 843 GLN B CA 1
ATOM 10784 C C . GLN B 1 467 ? 1.210 0.160 55.444 1.00 41.52 843 GLN B C 1
ATOM 10785 O O . GLN B 1 467 ? 1.272 1.257 56.013 1.00 42.08 843 GLN B O 1
ATOM 10791 N N . TRP B 1 468 ? 0.544 -0.874 55.963 1.00 44.81 844 TRP B N 1
ATOM 10792 C CA . TRP B 1 468 ? -0.147 -0.742 57.242 1.00 44.74 844 TRP B CA 1
ATOM 10793 C C . TRP B 1 468 ? 0.843 -0.516 58.379 1.00 47.43 844 TRP B C 1
ATOM 10794 O O . TRP B 1 468 ? 0.641 0.362 59.226 1.00 47.49 844 TRP B O 1
ATOM 10805 N N . VAL B 1 469 ? 1.938 -1.270 58.409 1.00 42.81 845 VAL B N 1
ATOM 10806 C CA . VAL B 1 469 ? 2.969 -1.069 59.469 1.00 44.21 845 VAL B CA 1
ATOM 10807 C C . VAL B 1 469 ? 3.479 0.376 59.415 1.00 48.90 845 VAL B C 1
ATOM 10808 O O . VAL B 1 469 ? 3.654 0.977 60.478 1.00 37.84 845 VAL B O 1
ATOM 10812 N N . TYR B 1 470 ? 3.690 0.907 58.209 1.00 42.58 846 TYR B N 1
ATOM 10813 C CA . TYR B 1 470 ? 4.218 2.286 58.068 1.00 39.84 846 TYR B CA 1
ATOM 10814 C C . TYR B 1 470 ? 3.209 3.286 58.624 1.00 43.86 846 TYR B C 1
ATOM 10815 O O . TYR B 1 470 ? 3.613 4.213 59.317 1.00 46.62 846 TYR B O 1
ATOM 10824 N N . GLU B 1 471 ? 1.936 3.099 58.301 1.00 49.23 847 GLU B N 1
ATOM 10825 C CA . GLU B 1 471 ? 0.868 4.022 58.767 1.00 48.72 847 GLU B CA 1
ATOM 10826 C C . GLU B 1 471 ? 0.708 3.919 60.286 1.00 50.25 847 GLU B C 1
ATOM 10827 O O . GLU B 1 471 ? 0.386 4.936 60.902 1.00 58.32 847 GLU B O 1
ATOM 10833 N N . SER B 1 472 ? 0.894 2.729 60.851 1.00 47.53 848 SER B N 1
ATOM 10834 C CA . SER B 1 472 ? 0.691 2.484 62.303 1.00 53.63 848 SER B CA 1
ATOM 10835 C C . SER B 1 472 ? 1.653 3.289 63.178 1.00 58.81 848 SER B C 1
ATOM 10836 O O . SER B 1 472 ? 1.244 3.666 64.278 1.00 59.98 848 SER B O 1
ATOM 10839 N N . TYR B 1 473 ? 2.901 3.468 62.750 1.00 54.79 849 TYR B N 1
ATOM 10840 C CA . TYR B 1 473 ? 3.902 4.142 63.614 1.00 54.04 849 TYR B CA 1
ATOM 10841 C C . TYR B 1 473 ? 4.810 5.070 62.800 1.00 59.89 849 TYR B C 1
ATOM 10842 O O . TYR B 1 473 ? 5.051 4.802 61.625 1.00 63.65 849 TYR B O 1
ATOM 10844 N N . SER B 1 474 ? 5.344 6.105 63.444 1.00 58.24 850 SER B N 1
ATOM 10845 C CA . SER B 1 474 ? 6.230 7.060 62.736 1.00 63.85 850 SER B CA 1
ATOM 10846 C C . SER B 1 474 ? 7.669 6.945 63.223 1.00 63.90 850 SER B C 1
ATOM 10847 O O . SER B 1 474 ? 7.942 7.317 64.371 1.00 72.05 850 SER B O 1
ATOM 10850 N N . SER B 1 475 ? 8.549 6.461 62.357 1.00 55.85 851 SER B N 1
ATOM 10851 C CA . SER B 1 475 ? 9.961 6.345 62.691 1.00 55.78 851 SER B CA 1
ATOM 10852 C C . SER B 1 475 ? 10.812 7.415 62.024 1.00 49.88 851 SER B C 1
ATOM 10853 O O . SER B 1 475 ? 12.042 7.377 62.146 1.00 49.61 851 SER B O 1
ATOM 10856 N N . ARG B 1 476 ? 10.191 8.370 61.327 1.00 41.12 852 ARG B N 1
ATOM 10857 C CA . ARG B 1 476 ? 10.946 9.373 60.583 1.00 46.04 852 ARG B CA 1
ATOM 10858 C C . ARG B 1 476 ? 11.910 10.128 61.491 1.00 55.05 852 ARG B C 1
ATOM 10859 O O . ARG B 1 476 ? 13.097 10.269 61.176 1.00 48.98 852 ARG B O 1
ATOM 10867 N N . ALA B 1 477 ? 11.413 10.629 62.625 1.00 59.93 853 ALA B N 1
ATOM 10868 C CA . ALA B 1 477 ? 12.270 11.381 63.536 1.00 47.26 853 ALA B CA 1
ATOM 10869 C C . ALA B 1 477 ? 13.507 10.579 63.920 1.00 46.40 853 ALA B C 1
ATOM 10870 O O . ALA B 1 477 ? 14.621 11.117 63.949 1.00 45.90 853 ALA B O 1
ATOM 10872 N N . THR B 1 478 ? 13.334 9.289 64.217 1.00 40.35 854 THR B N 1
ATOM 10873 C CA . THR B 1 478 ? 14.483 8.446 64.529 1.00 46.84 854 THR B CA 1
ATOM 10874 C C . THR B 1 478 ? 15.392 8.280 63.317 1.00 53.14 854 THR B C 1
ATOM 10875 O O . THR B 1 478 ? 16.621 8.347 63.439 1.00 47.10 854 THR B O 1
ATOM 10879 N N . ARG B 1 479 ? 14.807 8.058 62.137 1.00 45.22 855 ARG B N 1
ATOM 10880 C CA . ARG B 1 479 ? 15.615 7.929 60.928 1.00 45.96 855 ARG B CA 1
ATOM 10881 C C . ARG B 1 479 ? 16.420 9.196 60.667 1.00 43.17 855 ARG B C 1
ATOM 10882 O O . ARG B 1 479 ? 17.607 9.129 60.327 1.00 41.01 855 ARG B O 1
ATOM 10890 N N . VAL B 1 480 ? 15.793 10.362 60.836 1.00 43.59 856 VAL B N 1
ATOM 10891 C CA . VAL B 1 480 ? 16.463 11.620 60.526 1.00 42.38 856 VAL B CA 1
ATOM 10892 C C . VAL B 1 480 ? 17.629 11.863 61.477 1.00 41.15 856 VAL B C 1
ATOM 10893 O O . VAL B 1 480 ? 18.716 12.275 61.055 1.00 53.60 856 VAL B O 1
ATOM 10897 N N . SER B 1 481 ? 17.427 11.613 62.774 1.00 50.58 857 SER B N 1
ATOM 10898 C CA . SER B 1 481 ? 18.470 11.909 63.751 1.00 50.01 857 SER B CA 1
ATOM 10899 C C . SER B 1 481 ? 19.656 10.960 63.625 1.00 49.09 857 SER B C 1
ATOM 10900 O O . SER B 1 481 ? 20.787 11.340 63.948 1.00 48.30 857 SER B O 1
ATOM 10903 N N . HIS B 1 482 ? 19.423 9.731 63.164 1.00 45.96 858 HIS B N 1
ATOM 10904 C CA . HIS B 1 482 ? 20.489 8.752 62.998 1.00 41.97 858 HIS B CA 1
ATOM 10905 C C . HIS B 1 482 ? 21.030 8.687 61.577 1.00 41.65 858 HIS B C 1
ATOM 10906 O O . HIS B 1 482 ? 22.096 8.099 61.366 1.00 38.06 858 HIS B O 1
ATOM 10913 N N . GLY B 1 483 ? 20.333 9.273 60.606 1.00 38.95 859 GLY B N 1
ATOM 10914 C CA . GLY B 1 483 ? 20.723 9.105 59.222 1.00 45.20 859 GLY B CA 1
ATOM 10915 C C . GLY B 1 483 ? 20.539 7.700 58.702 1.00 43.95 859 GLY B C 1
ATOM 10916 O O . GLY B 1 483 ? 21.124 7.344 57.675 1.00 43.45 859 GLY B O 1
ATOM 10917 N N . ARG B 1 484 ? 19.737 6.886 59.387 1.00 40.49 860 ARG B N 1
ATOM 10918 C CA . ARG B 1 484 ? 19.529 5.496 59.005 1.00 41.04 860 ARG B CA 1
ATOM 10919 C C . ARG B 1 484 ? 18.545 4.836 59.959 1.00 40.49 860 ARG B C 1
ATOM 10920 O O . ARG B 1 484 ? 18.102 5.459 60.929 1.00 41.83 860 ARG B O 1
ATOM 10928 N N . VAL B 1 485 ? 18.197 3.582 59.696 1.00 39.70 861 VAL B N 1
ATOM 10929 C CA . VAL B 1 485 ? 17.429 2.792 60.652 1.00 34.96 861 VAL B CA 1
ATOM 10930 C C . VAL B 1 485 ? 18.407 2.259 61.692 1.00 38.58 861 VAL B C 1
ATOM 10931 O O . VAL B 1 485 ? 19.294 1.460 61.354 1.00 35.42 861 VAL B O 1
ATOM 10935 N N . PRO B 1 486 ? 18.280 2.679 62.981 1.00 46.41 862 PRO B N 1
ATOM 10936 C CA . PRO B 1 486 ? 19.141 2.173 64.038 1.00 40.65 862 PRO B CA 1
ATOM 10937 C C . PRO B 1 486 ? 18.969 0.663 64.219 1.00 44.25 862 PRO B C 1
ATOM 10938 O O . PRO B 1 486 ? 17.868 0.188 64.225 1.00 40.26 862 PRO B O 1
ATOM 10942 N N . PHE B 1 487 ? 20.085 -0.041 64.345 1.00 37.18 863 PHE B N 1
ATOM 10943 C CA . PHE B 1 487 ? 20.036 -1.512 64.469 1.00 41.85 863 PHE B CA 1
ATOM 10944 C C . PHE B 1 487 ? 20.583 -1.961 65.821 1.00 46.07 863 PHE B C 1
ATOM 10945 O O . PHE B 1 487 ? 21.599 -1.418 66.256 1.00 48.89 863 PHE B O 1
ATOM 10953 N N . LEU B 1 488 ? 19.883 -2.874 66.488 1.00 41.67 864 LEU B N 1
ATOM 10954 C CA . LEU B 1 488 ? 20.453 -3.503 67.699 1.00 39.54 864 LEU B CA 1
ATOM 10955 C C . LEU B 1 488 ? 20.901 -4.886 67.235 1.00 36.86 864 LEU B C 1
ATOM 10956 O O . LEU B 1 488 ? 20.034 -5.707 66.904 1.00 38.35 864 LEU B O 1
ATOM 10961 N N . ALA B 1 489 ? 22.204 -5.118 67.215 1.00 35.23 865 ALA B N 1
ATOM 10962 C CA . ALA B 1 489 ? 22.743 -6.389 66.697 1.00 37.53 865 ALA B CA 1
ATOM 10963 C C . ALA B 1 489 ? 22.369 -6.589 65.220 1.00 46.54 865 ALA B C 1
ATOM 10964 O O . ALA B 1 489 ? 22.636 -5.684 64.424 1.00 39.61 865 ALA B O 1
ATOM 10966 N N . GLY B 1 490 ? 21.779 -7.730 64.866 1.00 39.45 866 GLY B N 1
ATOM 10967 C CA . GLY B 1 490 ? 21.494 -8.057 63.453 1.00 35.21 866 GLY B CA 1
ATOM 10968 C C . GLY B 1 490 ? 20.154 -7.572 62.931 1.00 37.81 866 GLY B C 1
ATOM 10969 O O . GLY B 1 490 ? 19.862 -7.825 61.763 1.00 35.43 866 GLY B O 1
ATOM 10970 N N . LEU B 1 491 ? 19.359 -6.926 63.772 1.00 31.40 867 LEU B N 1
ATOM 10971 C CA . LEU B 1 491 ? 18.010 -6.500 63.338 1.00 32.20 867 LEU B CA 1
ATOM 10972 C C . LEU B 1 491 ? 17.760 -5.056 63.751 1.00 35.95 867 LEU B C 1
ATOM 10973 O O . LEU B 1 491 ? 18.380 -4.596 64.699 1.00 37.68 867 LEU B O 1
ATOM 10978 N N . PRO B 1 492 ? 16.839 -4.345 63.081 1.00 35.03 868 PRO B N 1
ATOM 10979 C CA . PRO B 1 492 ? 16.501 -3.004 63.492 1.00 30.49 868 PRO B CA 1
ATOM 10980 C C . PRO B 1 492 ? 16.007 -3.027 64.944 1.00 43.21 868 PRO B C 1
ATOM 10981 O O . PRO B 1 492 ? 15.389 -3.981 65.348 1.00 40.37 868 PRO B O 1
ATOM 10985 N N . ASP B 1 493 ? 16.308 -1.976 65.693 1.00 41.09 869 ASP B N 1
ATOM 10986 C CA . ASP B 1 493 ? 15.934 -1.909 67.129 1.00 51.22 869 ASP B CA 1
ATOM 10987 C C . ASP B 1 493 ? 14.409 -1.968 67.324 1.00 44.10 869 ASP B C 1
ATOM 10988 O O . ASP B 1 493 ? 13.986 -2.445 68.375 1.00 53.30 869 ASP B O 1
ATOM 10993 N N . SER B 1 494 ? 13.632 -1.503 66.404 1.00 41.41 870 SER B N 1
ATOM 10994 C CA . SER B 1 494 ? 12.158 -1.443 66.552 1.00 42.49 870 SER B CA 1
ATOM 10995 C C . SER B 1 494 ? 11.465 -2.653 65.923 1.00 48.27 870 SER B C 1
ATOM 10996 O O . SER B 1 494 ? 11.969 -3.150 64.913 1.00 41.72 870 SER B O 1
ATOM 10999 N N . GLN B 1 495 ? 10.347 -3.082 66.470 1.00 41.09 871 GLN B N 1
ATOM 11000 C CA . GLN B 1 495 ? 9.575 -4.152 65.847 1.00 42.87 871 GLN B CA 1
ATOM 11001 C C . GLN B 1 495 ? 8.978 -3.706 64.519 1.00 39.61 871 GLN B C 1
ATOM 11002 O O . GLN B 1 495 ? 8.873 -4.504 63.582 1.00 38.37 871 GLN B O 1
ATOM 11008 N N . GLU B 1 496 ? 8.566 -2.440 64.427 1.00 39.89 872 GLU B N 1
ATOM 11009 C CA . GLU B 1 496 ? 8.003 -1.934 63.180 1.00 40.30 872 GLU B CA 1
ATOM 11010 C C . GLU B 1 496 ? 9.035 -1.980 62.060 1.00 42.35 872 GLU B C 1
ATOM 11011 O O . GLU B 1 496 ? 8.753 -2.467 60.958 1.00 36.08 872 GLU B O 1
ATOM 11017 N N . GLU B 1 497 ? 10.244 -1.483 62.329 1.00 35.39 873 GLU B N 1
ATOM 11018 C CA . GLU B 1 497 ? 11.281 -1.469 61.303 1.00 44.85 873 GLU B CA 1
ATOM 11019 C C . GLU B 1 497 ? 11.773 -2.873 60.980 1.00 46.65 873 GLU B C 1
ATOM 11020 O O . GLU B 1 497 ? 12.212 -3.129 59.853 1.00 33.34 873 GLU B O 1
ATOM 11026 N N . THR B 1 498 ? 11.710 -3.791 61.947 1.00 36.27 874 THR B N 1
ATOM 11027 C CA . THR B 1 498 ? 12.124 -5.165 61.681 1.00 31.71 874 THR B CA 1
ATOM 11028 C C . THR B 1 498 ? 11.176 -5.845 60.701 1.00 38.63 874 THR B C 1
ATOM 11029 O O . THR B 1 498 ? 11.620 -6.564 59.797 1.00 31.70 874 THR B O 1
ATOM 11033 N N . LEU B 1 499 ? 9.868 -5.630 60.859 1.00 34.33 875 LEU B N 1
ATOM 11034 C CA . LEU B 1 499 ? 8.906 -6.212 59.927 1.00 36.12 875 LEU B CA 1
ATOM 11035 C C . LEU B 1 499 ? 9.117 -5.674 58.516 1.00 35.98 875 LEU B C 1
ATOM 11036 O O . LEU B 1 499 ? 9.137 -6.437 57.543 1.00 36.41 875 LEU B O 1
ATOM 11041 N N . ASN B 1 500 ? 9.272 -4.354 58.385 1.00 36.87 876 ASN B N 1
ATOM 11042 C CA . ASN B 1 500 ? 9.472 -3.761 57.066 1.00 37.93 876 ASN B CA 1
ATOM 11043 C C . ASN B 1 500 ? 10.807 -4.181 56.462 1.00 33.18 876 ASN B C 1
ATOM 11044 O O . ASN B 1 500 ? 10.882 -4.510 55.272 1.00 35.05 876 ASN B O 1
ATOM 11049 N N . PHE B 1 501 ? 11.870 -4.179 57.267 1.00 29.88 877 PHE B N 1
ATOM 11050 C CA . PHE B 1 501 ? 13.178 -4.596 56.774 1.00 29.96 877 PHE B CA 1
ATOM 11051 C C . PHE B 1 501 ? 13.129 -6.025 56.248 1.00 33.52 877 PHE B C 1
ATOM 11052 O O . PHE B 1 501 ? 13.579 -6.306 55.131 1.00 27.42 877 PHE B O 1
ATOM 11060 N N . LEU B 1 502 ? 12.569 -6.942 57.039 1.00 31.41 878 LEU B N 1
ATOM 11061 C CA . LEU B 1 502 ? 12.516 -8.339 56.628 1.00 30.61 878 LEU B CA 1
ATOM 11062 C C . LEU B 1 502 ? 11.548 -8.538 55.468 1.00 32.39 878 LEU B C 1
ATOM 11063 O O . LEU B 1 502 ? 11.798 -9.357 54.576 1.00 29.71 878 LEU B O 1
ATOM 11068 N N . MET B 1 503 ? 10.438 -7.799 55.459 1.00 25.97 879 MET B N 1
ATOM 11069 C CA . MET B 1 503 ? 9.484 -7.934 54.366 1.00 30.31 879 MET B CA 1
ATOM 11070 C C . MET B 1 503 ? 10.038 -7.355 53.070 1.00 30.85 879 MET B C 1
ATOM 11071 O O . MET B 1 503 ? 9.640 -7.780 51.979 1.00 30.48 879 MET B O 1
ATOM 11076 N N . ASN B 1 504 ? 10.957 -6.392 53.167 1.00 27.20 880 ASN B N 1
ATOM 11077 C CA . ASN B 1 504 ? 11.562 -5.820 51.973 1.00 29.57 880 ASN B CA 1
ATOM 11078 C C . ASN B 1 504 ? 12.550 -6.774 51.314 1.00 28.92 880 ASN B C 1
ATOM 11079 O O . ASN B 1 504 ? 12.890 -6.580 50.143 1.00 28.96 880 ASN B O 1
ATOM 11084 N N . SER B 1 505 ? 13.009 -7.799 52.031 1.00 27.65 881 SER B N 1
ATOM 11085 C CA . SER B 1 505 ? 13.889 -8.816 51.473 1.00 25.35 881 SER B CA 1
ATOM 11086 C C . SER B 1 505 ? 13.146 -10.086 51.073 1.00 27.18 881 SER B C 1
ATOM 11087 O O . SER B 1 505 ? 13.788 -11.075 50.705 1.00 26.94 881 SER B O 1
ATOM 11090 N N . GLY B 1 506 ? 11.816 -10.086 51.145 1.00 26.56 882 GLY B N 1
ATOM 11091 C CA . GLY B 1 506 ? 11.016 -11.180 50.627 1.00 28.90 882 GLY B CA 1
ATOM 11092 C C . GLY B 1 506 ? 10.358 -12.068 51.661 1.00 30.50 882 GLY B C 1
ATOM 11093 O O . GLY B 1 506 ? 9.762 -13.084 51.283 1.00 32.16 882 GLY B O 1
ATOM 11094 N N . PHE B 1 507 ? 10.438 -11.736 52.944 1.00 30.49 883 PHE B N 1
ATOM 11095 C CA . PHE B 1 507 ? 9.787 -12.549 53.960 1.00 31.40 883 PHE B CA 1
ATOM 11096 C C . PHE B 1 507 ? 8.307 -12.198 54.060 1.00 25.87 883 PHE B C 1
ATOM 11097 O O . PHE B 1 507 ? 7.889 -11.074 53.769 1.00 29.58 883 PHE B O 1
ATOM 11105 N N . ASP B 1 508 ? 7.511 -13.185 54.474 1.00 37.21 884 ASP B N 1
ATOM 11106 C CA . ASP B 1 508 ? 6.060 -13.070 54.517 1.00 42.59 884 ASP B CA 1
ATOM 11107 C C . ASP B 1 508 ? 5.567 -13.397 55.923 1.00 41.72 884 ASP B C 1
ATOM 11108 O O . ASP B 1 508 ? 5.882 -14.478 56.453 1.00 32.20 884 ASP B O 1
ATOM 11113 N N . PRO B 1 509 ? 4.795 -12.509 56.558 1.00 38.62 885 PRO B N 1
ATOM 11114 C CA . PRO B 1 509 ? 4.288 -12.820 57.906 1.00 42.15 885 PRO B CA 1
ATOM 11115 C C . PRO B 1 509 ? 3.322 -13.992 57.932 1.00 44.63 885 PRO B C 1
ATOM 11116 O O . PRO B 1 509 ? 3.144 -14.599 58.996 1.00 47.09 885 PRO B O 1
ATOM 11120 N N . LYS B 1 510 ? 2.694 -14.331 56.805 1.00 44.86 886 LYS B N 1
ATOM 11121 C CA . LYS B 1 510 ? 1.836 -15.507 56.733 1.00 43.98 886 LYS B CA 1
ATOM 11122 C C . LYS B 1 510 ? 2.621 -16.802 56.578 1.00 46.03 886 LYS B C 1
ATOM 11123 O O . LYS B 1 510 ? 2.036 -17.881 56.725 1.00 42.97 886 LYS B O 1
ATOM 11129 N N . LYS B 1 511 ? 3.918 -16.725 56.289 1.00 45.56 887 LYS B N 1
ATOM 11130 C CA . LYS B 1 511 ? 4.740 -17.905 56.059 1.00 44.11 887 LYS B CA 1
ATOM 11131 C C . LYS B 1 511 ? 5.902 -18.051 57.028 1.00 40.53 887 LYS B C 1
ATOM 11132 O O . LYS B 1 511 ? 6.285 -19.181 57.338 1.00 38.30 887 LYS B O 1
ATOM 11138 N N . GLN B 1 512 ? 6.486 -16.950 57.496 1.00 39.11 888 GLN B N 1
ATOM 11139 C CA . GLN B 1 512 ? 7.604 -16.986 58.433 1.00 43.15 888 GLN B CA 1
ATOM 11140 C C . GLN B 1 512 ? 7.068 -16.660 59.822 1.00 37.70 888 GLN B C 1
ATOM 11141 O O . GLN B 1 512 ? 6.584 -15.549 60.063 1.00 35.14 888 GLN B O 1
ATOM 11147 N N . LYS B 1 513 ? 7.151 -17.632 60.734 1.00 38.44 889 LYS B N 1
ATOM 11148 C CA . LYS B 1 513 ? 6.540 -17.453 62.048 1.00 47.97 889 LYS B CA 1
ATOM 11149 C C . LYS B 1 513 ? 7.201 -16.330 62.835 1.00 45.48 889 LYS B C 1
ATOM 11150 O O . LYS B 1 513 ? 6.536 -15.664 63.638 1.00 43.16 889 LYS B O 1
ATOM 11156 N N . TYR B 1 514 ? 8.501 -16.103 62.633 1.00 43.98 890 TYR B N 1
ATOM 11157 C CA . TYR B 1 514 ? 9.159 -15.005 63.333 1.00 36.22 890 TYR B CA 1
ATOM 11158 C C . TYR B 1 514 ? 8.467 -13.681 63.040 1.00 39.57 890 TYR B C 1
ATOM 11159 O O . TYR B 1 514 ? 8.305 -12.845 63.937 1.00 38.09 890 TYR B O 1
ATOM 11168 N N . LEU B 1 515 ? 8.054 -13.470 61.787 1.00 37.69 891 LEU B N 1
ATOM 11169 C CA . LEU B 1 515 ? 7.333 -12.251 61.436 1.00 38.63 891 LEU B CA 1
ATOM 11170 C C . LEU B 1 515 ? 5.907 -12.282 61.968 1.00 36.74 891 LEU B C 1
ATOM 11171 O O . LEU B 1 515 ? 5.411 -11.279 62.495 1.00 41.30 891 LEU B O 1
ATOM 11176 N N . GLN B 1 516 ? 5.226 -13.420 61.822 1.00 28.88 892 GLN B N 1
ATOM 11177 C CA . GLN B 1 516 ? 3.880 -13.557 62.365 1.00 40.43 892 GLN B CA 1
ATOM 11178 C C . GLN B 1 516 ? 3.857 -13.245 63.856 1.00 42.23 892 GLN B C 1
ATOM 11179 O O . GLN B 1 516 ? 2.958 -12.549 64.342 1.00 41.88 892 GLN B O 1
ATOM 11185 N N . ASP B 1 517 ? 4.853 -13.743 64.595 1.00 43.22 893 ASP B N 1
ATOM 11186 C CA . ASP B 1 517 ? 4.901 -13.504 66.033 1.00 41.34 893 ASP B CA 1
ATOM 11187 C C . ASP B 1 517 ? 5.054 -12.020 66.342 1.00 41.70 893 ASP B C 1
ATOM 11188 O O . ASP B 1 517 ? 4.391 -11.497 67.245 1.00 42.70 893 ASP B O 1
ATOM 11193 N N . ILE B 1 518 ? 5.925 -11.324 65.608 1.00 39.37 894 ILE B N 1
ATOM 11194 C CA . ILE B 1 518 ? 6.052 -9.882 65.803 1.00 41.88 894 ILE B CA 1
ATOM 11195 C C . ILE B 1 518 ? 4.765 -9.178 65.396 1.00 40.93 894 ILE B C 1
ATOM 11196 O O . ILE B 1 518 ? 4.341 -8.210 66.037 1.00 42.52 894 ILE B O 1
ATOM 11201 N N . ALA B 1 519 ? 4.129 -9.644 64.320 1.00 40.54 895 ALA B N 1
ATOM 11202 C CA . ALA B 1 519 ? 2.881 -9.034 63.875 1.00 46.58 895 ALA B CA 1
ATOM 11203 C C . ALA B 1 519 ? 1.798 -9.162 64.937 1.00 50.21 895 ALA B C 1
ATOM 11204 O O . ALA B 1 519 ? 1.124 -8.180 65.273 1.00 47.27 895 ALA B O 1
ATOM 11206 N N . TRP B 1 520 ? 1.609 -10.369 65.476 1.00 48.67 896 TRP B N 1
ATOM 11207 C CA . TRP B 1 520 ? 0.645 -10.540 66.559 1.00 54.82 896 TRP B CA 1
ATOM 11208 C C . TRP B 1 520 ? 0.971 -9.632 67.738 1.00 59.56 896 TRP B C 1
ATOM 11209 O O . TRP B 1 520 ? 0.074 -9.009 68.318 1.00 58.92 896 TRP B O 1
ATOM 11220 N N . ASP B 1 521 ? 2.251 -9.538 68.103 1.00 54.31 897 ASP B N 1
ATOM 11221 C CA . ASP B 1 521 ? 2.628 -8.768 69.280 1.00 58.10 897 ASP B CA 1
ATOM 11222 C C . ASP B 1 521 ? 2.385 -7.274 69.105 1.00 59.14 897 ASP B C 1
ATOM 11223 O O . ASP B 1 521 ? 2.202 -6.569 70.104 1.00 59.67 897 ASP B O 1
ATOM 11228 N N . LEU B 1 522 ? 2.375 -6.775 67.867 1.00 54.56 898 LEU B N 1
ATOM 11229 C CA . LEU B 1 522 ? 2.093 -5.360 67.648 1.00 55.63 898 LEU B CA 1
ATOM 11230 C C . LEU B 1 522 ? 0.604 -5.057 67.763 1.00 64.27 898 LEU B C 1
ATOM 11231 O O . LEU B 1 522 ? 0.220 -4.042 68.356 1.00 63.69 898 LEU B O 1
ATOM 11236 N N . GLN B 1 523 ? -0.247 -5.919 67.203 1.00 67.35 899 GLN B N 1
ATOM 11237 C CA . GLN B 1 523 ? -1.685 -5.704 67.318 1.00 75.20 899 GLN B CA 1
ATOM 11238 C C . GLN B 1 523 ? -2.155 -5.895 68.754 1.00 69.56 899 GLN B C 1
ATOM 11239 O O . GLN B 1 523 ? -3.020 -5.152 69.234 1.00 74.17 899 GLN B O 1
ATOM 11245 N N . LYS B 1 524 ? -1.600 -6.886 69.455 1.00 63.79 900 LYS B N 1
ATOM 11246 C CA . LYS B 1 524 ? -1.912 -7.047 70.871 1.00 71.46 900 LYS B CA 1
ATOM 11247 C C . LYS B 1 524 ? -1.558 -5.789 71.652 1.00 73.49 900 LYS B C 1
ATOM 11248 O O . LYS B 1 524 ? -2.274 -5.402 72.582 1.00 74.40 900 LYS B O 1
ATOM 11254 N N . ARG B 1 525 ? -0.456 -5.134 71.281 1.00 68.29 901 ARG B N 1
ATOM 11255 C CA . ARG B 1 525 ? -0.075 -3.889 71.938 1.00 63.27 901 ARG B CA 1
ATOM 11256 C C . ARG B 1 525 ? -0.999 -2.743 71.548 1.00 68.89 901 ARG B C 1
ATOM 11257 O O . ARG B 1 525 ? -1.264 -1.858 72.370 1.00 72.92 901 ARG B O 1
ATOM 11265 N N . LYS B 1 526 ? -1.498 -2.737 70.309 1.00 65.03 902 LYS B N 1
ATOM 11266 C CA . LYS B 1 526 ? -2.420 -1.685 69.898 1.00 72.92 902 LYS B CA 1
ATOM 11267 C C . LYS B 1 526 ? -3.742 -1.775 70.651 1.00 75.45 902 LYS B C 1
ATOM 11268 O O . LYS B 1 526 ? -4.352 -0.744 70.956 1.00 74.18 902 LYS B O 1
ATOM 11274 N N . CYS B 1 527 ? -4.199 -2.991 70.958 1.00 74.44 903 CYS B N 1
ATOM 11275 C CA . CYS B 1 527 ? -5.427 -3.141 71.730 1.00 74.53 903 CYS B CA 1
ATOM 11276 C C . CYS B 1 527 ? -5.246 -2.636 73.156 1.00 75.99 903 CYS B C 1
ATOM 11277 O O . CYS B 1 527 ? -6.135 -1.974 73.704 1.00 68.88 903 CYS B O 1
ATOM 11280 N N . ASP B 1 528 ? -4.101 -2.937 73.774 1.00 79.10 904 ASP B N 1
ATOM 11281 C CA . ASP B 1 528 ? -3.826 -2.419 75.109 1.00 74.84 904 ASP B CA 1
ATOM 11282 C C . ASP B 1 528 ? -3.714 -0.900 75.122 1.00 72.39 904 ASP B C 1
ATOM 11283 O O . ASP B 1 528 ? -3.933 -0.283 76.170 1.00 81.77 904 ASP B O 1
ATOM 11288 N N . THR B 1 529 ? -3.377 -0.285 73.988 1.00 62.97 905 THR B N 1
ATOM 11289 C CA . THR B 1 529 ? -3.390 1.171 73.903 1.00 71.39 905 THR B CA 1
ATOM 11290 C C . THR B 1 529 ? -4.809 1.703 73.741 1.00 69.62 905 THR B C 1
ATOM 11291 O O . THR B 1 529 ? -5.157 2.740 74.317 1.00 72.24 905 THR B O 1
ATOM 11295 N N . LEU B 1 530 ? -5.639 1.009 72.959 1.00 66.71 906 LEU B N 1
ATOM 11296 C CA . LEU B 1 530 ? -7.028 1.425 72.807 1.00 67.49 906 LEU B CA 1
ATOM 11297 C C . LEU B 1 530 ? -7.796 1.297 74.116 1.00 65.05 906 LEU B C 1
ATOM 11298 O O . LEU B 1 530 ? -8.748 2.050 74.351 1.00 58.56 906 LEU B O 1
ATOM 11303 N N . LYS B 1 531 ? -7.400 0.358 74.978 1.00 59.44 907 LYS B N 1
ATOM 11304 C CA . LYS B 1 531 ? -8.101 0.175 76.244 1.00 66.00 907 LYS B CA 1
ATOM 11305 C C . LYS B 1 531 ? -7.859 1.347 77.186 1.00 65.04 907 LYS B C 1
ATOM 11306 O O . LYS B 1 531 ? -8.776 1.782 77.892 1.00 64.72 907 LYS B O 1
ATOM 11312 N N . SER B 1 532 ? -6.633 1.873 77.209 1.00 65.96 908 SER B N 1
ATOM 11313 C CA . SER B 1 532 ? -6.309 2.962 78.123 1.00 78.89 908 SER B CA 1
ATOM 11314 C C . SER B 1 532 ? -6.843 4.295 77.613 1.00 70.37 908 SER B C 1
ATOM 11315 O O . SER B 1 532 ? -7.469 5.050 78.366 1.00 68.16 908 SER B O 1
ATOM 11318 N N . LYS B 1 533 ? -6.610 4.600 76.341 1.00 65.65 909 LYS B N 1
ATOM 11319 C CA . LYS B 1 533 ? -6.986 5.881 75.752 1.00 72.91 909 LYS B CA 1
ATOM 11320 C C . LYS B 1 533 ? -8.207 5.682 74.862 1.00 71.46 909 LYS B C 1
ATOM 11321 O O . LYS B 1 533 ? -8.101 5.113 73.769 1.00 67.87 909 LYS B O 1
ATOM 11327 N N . LEU B 1 534 ? -9.361 6.152 75.327 1.00 63.03 910 LEU B N 1
ATOM 11328 C CA . LEU B 1 534 ? -10.561 6.161 74.504 1.00 68.79 910 LEU B CA 1
ATOM 11329 C C . LEU B 1 534 ? -10.551 7.398 73.614 1.00 65.13 910 LEU B C 1
ATOM 11330 O O . LEU B 1 534 ? -10.309 8.513 74.087 1.00 59.75 910 LEU B O 1
ATOM 11335 N N . ASN B 1 535 ? -10.811 7.199 72.324 1.00 62.45 911 ASN B N 1
ATOM 11336 C CA . ASN B 1 535 ? -10.697 8.267 71.338 1.00 69.74 911 ASN B CA 1
ATOM 11337 C C . ASN B 1 535 ? -11.869 8.178 70.375 1.00 66.15 911 ASN B C 1
ATOM 11338 O O . ASN B 1 535 ? -12.071 7.139 69.739 1.00 66.95 911 ASN B O 1
ATOM 11343 N N . ILE B 1 536 ? -12.642 9.257 70.278 1.00 45.32 912 ILE B N 1
ATOM 11344 C CA . ILE B 1 536 ? -13.734 9.362 69.317 1.00 41.59 912 ILE B CA 1
ATOM 11345 C C . ILE B 1 536 ? -13.214 10.121 68.106 1.00 49.86 912 ILE B C 1
ATOM 11346 O O . ILE B 1 536 ? -12.856 11.301 68.207 1.00 48.03 912 ILE B O 1
ATOM 11351 N N . ARG B 1 537 ? -13.168 9.451 66.962 1.00 42.01 913 ARG B N 1
ATOM 11352 C CA . ARG B 1 537 ? -12.622 10.045 65.750 1.00 52.68 913 ARG B CA 1
ATOM 11353 C C . ARG B 1 537 ? -13.744 10.712 64.965 1.00 38.20 913 ARG B C 1
ATOM 11354 O O . ARG B 1 537 ? -14.740 10.068 64.619 1.00 46.54 913 ARG B O 1
ATOM 11362 N N . VAL B 1 538 ? -13.585 12.007 64.705 1.00 43.47 914 VAL B N 1
ATOM 11363 C CA . VAL B 1 538 ? -14.531 12.794 63.921 1.00 33.13 914 VAL B CA 1
ATOM 11364 C C . VAL B 1 538 ? -13.714 13.476 62.832 1.00 38.75 914 VAL B C 1
ATOM 11365 O O . VAL B 1 538 ? -13.008 14.455 63.099 1.00 40.53 914 VAL B O 1
ATOM 11369 N N . GLY B 1 539 ? -13.800 12.961 61.604 1.00 35.12 915 GLY B N 1
ATOM 11370 C CA . GLY B 1 539 ? -12.972 13.495 60.536 1.00 30.18 915 GLY B CA 1
ATOM 11371 C C . GLY B 1 539 ? -13.218 14.968 60.274 1.00 31.03 915 GLY B C 1
ATOM 11372 O O . GLY B 1 539 ? -12.277 15.734 60.048 1.00 32.10 915 GLY B O 1
ATOM 11373 N N . ARG B 1 540 ? -14.489 15.355 60.284 1.00 33.97 916 ARG B N 1
ATOM 11374 C CA . ARG B 1 540 ? -14.868 16.739 59.936 1.00 28.43 916 ARG B CA 1
ATOM 11375 C C . ARG B 1 540 ? -14.809 17.622 61.184 1.00 30.24 916 ARG B C 1
ATOM 11376 O O . ARG B 1 540 ? -15.848 18.172 61.567 1.00 21.76 916 ARG B O 1
ATOM 11384 N N . SER B 1 541 ? -13.632 17.717 61.791 1.00 26.58 917 SER B N 1
ATOM 11385 C CA . SER B 1 541 ? -13.427 18.559 62.982 1.00 25.73 917 SER B CA 1
ATOM 11386 C C . SER B 1 541 ? -12.029 19.156 62.907 1.00 25.99 917 SER B C 1
ATOM 11387 O O . SER B 1 541 ? -11.152 18.493 62.356 1.00 29.05 917 SER B O 1
ATOM 11390 N N . ALA B 1 542 ? -11.845 20.357 63.434 1.00 21.47 918 ALA B N 1
ATOM 11391 C CA . ALA B 1 542 ? -10.485 20.920 63.509 1.00 26.23 918 ALA B CA 1
ATOM 11392 C C . ALA B 1 542 ? -10.373 22.013 64.566 1.00 20.92 918 ALA B C 1
ATOM 11393 O O . ALA B 1 542 ? -11.383 22.609 64.918 1.00 25.50 918 ALA B O 1
ATOM 11395 N N . TYR B 1 543 ? -9.162 22.245 65.037 1.00 21.68 919 TYR B N 1
ATOM 11396 C CA . TYR B 1 543 ? -8.906 23.378 65.955 1.00 27.55 919 TYR B CA 1
ATOM 11397 C C . TYR B 1 543 ? -8.376 24.496 65.066 1.00 25.68 919 TYR B C 1
ATOM 11398 O O . TYR B 1 543 ? -7.391 24.266 64.368 1.00 26.63 919 TYR B O 1
ATOM 11407 N N . ILE B 1 544 ? -9.051 25.637 65.071 1.00 22.16 920 ILE B N 1
ATOM 11408 C CA . ILE B 1 544 ? -8.710 26.738 64.133 1.00 24.28 920 ILE B CA 1
ATOM 11409 C C . ILE B 1 544 ? -8.575 28.062 64.886 1.00 23.26 920 ILE B C 1
ATOM 11410 O O . ILE B 1 544 ? -9.411 28.339 65.741 1.00 24.21 920 ILE B O 1
ATOM 11415 N N . TYR B 1 545 ? -7.578 28.858 64.519 1.00 24.13 921 TYR B N 1
ATOM 11416 C CA . TYR B 1 545 ? -7.399 30.193 65.131 1.00 21.61 921 TYR B CA 1
ATOM 11417 C C . TYR B 1 545 ? -8.636 31.046 64.833 1.00 27.12 921 TYR B C 1
ATOM 11418 O O . TYR B 1 545 ? -9.130 31.012 63.706 1.00 24.41 921 TYR B O 1
ATOM 11427 N N . MET B 1 546 ? -9.116 31.771 65.834 1.00 26.65 922 MET B N 1
ATOM 11428 C CA . MET B 1 546 ? -10.342 32.590 65.683 1.00 23.05 922 MET B CA 1
ATOM 11429 C C . MET B 1 546 ? -9.985 34.029 65.307 1.00 20.98 922 MET B C 1
ATOM 11430 O O . MET B 1 546 ? -9.063 34.575 65.908 1.00 24.83 922 MET B O 1
ATOM 11435 N N . ILE B 1 547 ? -10.711 34.604 64.353 1.00 22.67 923 ILE B N 1
ATOM 11436 C CA . ILE B 1 547 ? -10.464 35.989 63.866 1.00 21.35 923 ILE B CA 1
ATOM 11437 C C . ILE B 1 547 ? -11.815 36.708 63.775 1.00 21.05 923 ILE B C 1
ATOM 11438 O O . ILE B 1 547 ? -12.824 36.030 63.748 1.00 24.15 923 ILE B O 1
ATOM 11443 N N . ALA B 1 548 ? -11.808 38.034 63.799 1.00 23.81 924 ALA B N 1
ATOM 11444 C CA . ALA B 1 548 ? -13.045 38.835 63.719 1.00 30.55 924 ALA B CA 1
ATOM 11445 C C . ALA B 1 548 ? -13.187 39.473 62.337 1.00 27.22 924 ALA B C 1
ATOM 11446 O O . ALA B 1 548 ? -12.168 39.809 61.736 1.00 29.34 924 ALA B O 1
ATOM 11448 N N . ASP B 1 549 ? -14.422 39.627 61.878 1.00 30.50 925 ASP B N 1
ATOM 11449 C CA . ASP B 1 549 ? -14.703 40.206 60.542 1.00 32.20 925 ASP B CA 1
ATOM 11450 C C . ASP B 1 549 ? -14.604 41.726 60.584 1.00 33.34 925 ASP B C 1
ATOM 11451 O O . ASP B 1 549 ? -15.597 42.376 60.906 1.00 31.67 925 ASP B O 1
ATOM 11456 N N . PHE B 1 550 ? -13.439 42.246 60.244 1.00 28.89 926 PHE B N 1
ATOM 11457 C CA . PHE B 1 550 ? -13.259 43.693 60.171 1.00 32.87 926 PHE B CA 1
ATOM 11458 C C . PHE B 1 550 ? -14.079 44.332 59.062 1.00 46.17 926 PHE B C 1
ATOM 11459 O O . PHE B 1 550 ? -14.245 45.556 59.059 1.00 42.94 926 PHE B O 1
ATOM 11467 N N . TRP B 1 551 ? -14.588 43.544 58.122 1.00 35.55 927 TRP B N 1
ATOM 11468 C CA . TRP B 1 551 ? -15.174 44.076 56.902 1.00 35.18 927 TRP B CA 1
ATOM 11469 C C . TRP B 1 551 ? -16.695 44.003 56.885 1.00 36.28 927 TRP B C 1
ATOM 11470 O O . TRP B 1 551 ? -17.311 44.421 55.901 1.00 45.12 927 TRP B O 1
ATOM 11481 N N . GLY B 1 552 ? -17.310 43.491 57.949 1.00 37.44 928 GLY B N 1
ATOM 11482 C CA . GLY B 1 552 ? -18.742 43.631 58.144 1.00 37.92 928 GLY B CA 1
ATOM 11483 C C . GLY B 1 552 ? -19.626 42.858 57.193 1.00 45.48 928 GLY B C 1
ATOM 11484 O O . GLY B 1 552 ? -20.768 43.264 56.958 1.00 47.17 928 GLY B O 1
ATOM 11485 N N . VAL B 1 553 ? -19.143 41.740 56.649 1.00 33.45 929 VAL B N 1
ATOM 11486 C CA . VAL B 1 553 ? -19.956 40.956 55.724 1.00 36.81 929 VAL B CA 1
ATOM 11487 C C . VAL B 1 553 ? -20.675 39.789 56.395 1.00 36.66 929 VAL B C 1
ATOM 11488 O O . VAL B 1 553 ? -21.644 39.263 55.829 1.00 36.32 929 VAL B O 1
ATOM 11492 N N . LEU B 1 554 ? -20.206 39.392 57.568 1.00 37.33 930 LEU B N 1
ATOM 11493 C CA . LEU B 1 554 ? -20.794 38.218 58.247 1.00 34.67 930 LEU B CA 1
ATOM 11494 C C . LEU B 1 554 ? -21.908 38.676 59.175 1.00 34.17 930 LEU B C 1
ATOM 11495 O O . LEU B 1 554 ? -21.674 39.567 59.986 1.00 38.11 930 LEU B O 1
ATOM 11500 N N . GLU B 1 555 ? -23.083 38.092 59.010 1.00 31.40 931 GLU B N 1
ATOM 11501 C CA . GLU B 1 555 ? -24.192 38.394 59.934 1.00 36.91 931 GLU B CA 1
ATOM 11502 C C . GLU B 1 555 ? -23.929 37.649 61.239 1.00 39.43 931 GLU B C 1
ATOM 11503 O O . GLU B 1 555 ? -23.128 36.721 61.242 1.00 34.55 931 GLU B O 1
ATOM 11509 N N . GLU B 1 556 ? -24.603 38.057 62.300 1.00 38.71 932 GLU B N 1
ATOM 11510 C CA . GLU B 1 556 ? -24.449 37.363 63.593 1.00 42.12 932 GLU B CA 1
ATOM 11511 C C . GLU B 1 556 ? -24.888 35.918 63.364 1.00 47.36 932 GLU B C 1
ATOM 11512 O O . GLU B 1 556 ? -25.808 35.712 62.555 1.00 49.57 932 GLU B O 1
ATOM 11518 N N . ASN B 1 557 ? -24.199 34.967 63.972 1.00 41.55 933 ASN B N 1
ATOM 11519 C CA . ASN B 1 557 ? -24.541 33.527 63.816 1.00 43.06 933 ASN B CA 1
ATOM 11520 C C . ASN B 1 557 ? -23.987 32.994 62.493 1.00 31.44 933 ASN B C 1
ATOM 11521 O O . ASN B 1 557 ? -24.240 31.840 62.195 1.00 32.63 933 ASN B O 1
ATOM 11526 N N . GLU B 1 558 ? -23.244 33.815 61.763 1.00 25.63 934 GLU B N 1
ATOM 11527 C CA . GLU B 1 558 ? -22.594 33.345 60.516 1.00 30.58 934 GLU B CA 1
ATOM 11528 C C . GLU B 1 558 ? -21.076 33.313 60.696 1.00 30.15 934 GLU B C 1
ATOM 11529 O O . GLU B 1 558 ? -20.530 34.274 61.236 1.00 26.25 934 GLU B O 1
ATOM 11535 N N . VAL B 1 559 ? -20.440 32.231 60.265 1.00 24.14 935 VAL B N 1
ATOM 11536 C CA . VAL B 1 559 ? -18.958 32.111 60.331 1.00 21.28 935 VAL B CA 1
ATOM 11537 C C . VAL B 1 559 ? -18.390 31.794 58.942 1.00 22.49 935 VAL B C 1
ATOM 11538 O O . VAL B 1 559 ? -19.094 31.197 58.138 1.00 24.68 935 VAL B O 1
ATOM 11542 N N . HIS B 1 560 ? -17.143 32.176 58.697 1.00 26.59 936 HIS B N 1
ATOM 11543 C CA . HIS B 1 560 ? -16.483 31.932 57.421 1.00 21.97 936 HIS B CA 1
ATOM 11544 C C . HIS B 1 560 ? -15.255 31.068 57.663 1.00 26.25 936 HIS B C 1
ATOM 11545 O O . HIS B 1 560 ? -14.385 31.433 58.461 1.00 22.67 936 HIS B O 1
ATOM 11552 N N . VAL B 1 561 ? -15.177 29.934 56.970 1.00 25.97 937 VAL B N 1
ATOM 11553 C CA . VAL B 1 561 ? -14.035 29.031 57.066 1.00 22.37 937 VAL B CA 1
ATOM 11554 C C . VAL B 1 561 ? -13.579 28.681 55.657 1.00 25.74 937 VAL B C 1
ATOM 11555 O O . VAL B 1 561 ? -14.351 28.111 54.877 1.00 23.94 937 VAL B O 1
ATOM 11559 N N . GLY B 1 562 ? -12.336 29.009 55.341 1.00 26.38 938 GLY B N 1
ATOM 11560 C CA . GLY B 1 562 ? -11.715 28.555 54.105 1.00 27.28 938 GLY B CA 1
ATOM 11561 C C . GLY B 1 562 ? -10.356 27.960 54.398 1.00 24.60 938 GLY B C 1
ATOM 11562 O O . GLY B 1 562 ? -9.616 28.463 55.241 1.00 27.03 938 GLY B O 1
ATOM 11563 N N . PHE B 1 563 ? -10.042 26.871 53.707 1.00 23.41 939 PHE B N 1
ATOM 11564 C CA . PHE B 1 563 ? -8.802 26.143 53.942 1.00 24.64 939 PHE B CA 1
ATOM 11565 C C . PHE B 1 563 ? -7.759 26.502 52.891 1.00 26.00 939 PHE B C 1
ATOM 11566 O O . PHE B 1 563 ? -8.085 26.903 51.772 1.00 26.37 939 PHE B O 1
ATOM 11574 N N . SER B 1 564 ? -6.487 26.352 53.268 1.00 28.88 940 SER B N 1
ATOM 11575 C CA . SER B 1 564 ? -5.395 26.587 52.331 1.00 32.52 940 SER B CA 1
ATOM 11576 C C . SER B 1 564 ? -5.241 25.454 51.325 1.00 30.73 940 SER B C 1
ATOM 11577 O O . SER B 1 564 ? -4.661 25.667 50.255 1.00 29.95 940 SER B O 1
ATOM 11580 N N . SER B 1 565 ? -5.746 24.265 51.642 1.00 28.68 941 SER B N 1
ATOM 11581 C CA . SER B 1 565 ? -5.653 23.120 50.748 1.00 35.14 941 SER B CA 1
ATOM 11582 C C . SER B 1 565 ? -6.804 22.174 51.064 1.00 31.83 941 SER B C 1
ATOM 11583 O O . SER B 1 565 ? -7.657 22.460 51.908 1.00 31.81 941 SER B O 1
ATOM 11586 N N . LYS B 1 566 ? -6.817 21.037 50.375 1.00 30.73 942 LYS B N 1
ATOM 11587 C CA . LYS B 1 566 ? -7.873 20.054 50.561 1.00 27.99 942 LYS B CA 1
ATOM 11588 C C . LYS B 1 566 ? -7.848 19.502 51.982 1.00 32.14 942 LYS B C 1
ATOM 11589 O O . LYS B 1 566 ? -6.846 18.925 52.420 1.00 26.20 942 LYS B O 1
ATOM 11595 N N . PHE B 1 567 ? -8.949 19.682 52.705 1.00 28.63 943 PHE B N 1
ATOM 11596 C CA . PHE B 1 567 ? -9.094 19.026 54.025 1.00 25.92 943 PHE B CA 1
ATOM 11597 C C . PHE B 1 567 ? -9.786 17.703 53.709 1.00 29.42 943 PHE B C 1
ATOM 11598 O O . PHE B 1 567 ? -10.938 17.710 53.271 1.00 27.70 943 PHE B O 1
ATOM 11606 N N . ARG B 1 568 ? -9.103 16.604 53.979 1.00 30.06 944 ARG B N 1
ATOM 11607 C CA . ARG B 1 568 ? -9.642 15.301 53.548 1.00 34.47 944 ARG B CA 1
ATOM 11608 C C . ARG B 1 568 ? -10.375 14.535 54.641 1.00 44.08 944 ARG B C 1
ATOM 11609 O O . ARG B 1 568 ? -9.827 14.397 55.734 1.00 33.83 944 ARG B O 1
ATOM 11617 N N . ASP B 1 569 ? -11.581 14.079 54.336 1.00 43.09 945 ASP B N 1
ATOM 11618 C CA . ASP B 1 569 ? -12.321 13.152 55.225 1.00 45.30 945 ASP B CA 1
ATOM 11619 C C . ASP B 1 569 ? -12.442 11.927 54.327 1.00 51.88 945 ASP B C 1
ATOM 11620 O O . ASP B 1 569 ? -12.282 12.092 53.125 1.00 69.80 945 ASP B O 1
ATOM 11625 N N . GLU B 1 570 ? -12.675 10.742 54.860 1.00 55.59 946 GLU B N 1
ATOM 11626 C CA . GLU B 1 570 ? -12.620 9.560 53.963 1.00 64.48 946 GLU B CA 1
ATOM 11627 C C . GLU B 1 570 ? -13.628 9.708 52.821 1.00 72.57 946 GLU B C 1
ATOM 11628 O O . GLU B 1 570 ? -14.827 9.859 53.107 1.00 76.42 946 GLU B O 1
ATOM 11630 N N . GLU B 1 571 ? -13.149 9.709 51.575 1.00 75.54 947 GLU B N 1
ATOM 11631 C CA . GLU B 1 571 ? -14.047 9.719 50.386 1.00 71.50 947 GLU B CA 1
ATOM 11632 C C . GLU B 1 571 ? -14.657 11.102 50.130 1.00 68.66 947 GLU B C 1
ATOM 11633 O O . GLU B 1 571 ? -15.319 11.246 49.097 1.00 54.30 947 GLU B O 1
ATOM 11634 N N . GLU B 1 572 ? -14.418 12.081 51.009 1.00 68.92 948 GLU B N 1
ATOM 11635 C CA . GLU B 1 572 ? -15.074 13.411 50.866 1.00 66.51 948 GLU B CA 1
ATOM 11636 C C . GLU B 1 572 ? -14.038 14.494 51.144 1.00 60.09 948 GLU B C 1
ATOM 11637 O O . GLU B 1 572 ? -13.187 14.294 52.002 1.00 55.68 948 GLU B O 1
ATOM 11643 N N . SER B 1 573 ? -14.131 15.614 50.452 1.00 40.81 949 SER B N 1
ATOM 11644 C CA . SER B 1 573 ? -13.047 16.601 50.626 1.00 42.87 949 SER B CA 1
ATOM 11645 C C . SER B 1 573 ? -13.584 18.026 50.605 1.00 32.63 949 SER B C 1
ATOM 11646 O O . SER B 1 573 ? -14.631 18.252 50.012 1.00 31.64 949 SER B O 1
ATOM 11649 N N . PHE B 1 574 ? -12.855 18.932 51.249 1.00 29.70 950 PHE B N 1
ATOM 11650 C CA . PHE B 1 574 ? -13.349 20.318 51.362 1.00 27.19 950 PHE B CA 1
ATOM 11651 C C . PHE B 1 574 ? -12.231 21.347 51.280 1.00 27.30 950 PHE B C 1
ATOM 11652 O O . PHE B 1 574 ? -11.190 21.138 51.898 1.00 29.27 950 PHE B O 1
ATOM 11660 N N . THR B 1 575 ? -12.422 22.388 50.486 1.00 21.11 951 THR B N 1
ATOM 11661 C CA . THR B 1 575 ? -11.539 23.547 50.510 1.00 21.38 951 THR B CA 1
ATOM 11662 C C . THR B 1 575 ? -12.153 24.723 51.259 1.00 25.39 951 THR B C 1
ATOM 11663 O O . THR B 1 575 ? -11.465 25.724 51.492 1.00 24.18 951 THR B O 1
ATOM 11667 N N . LEU B 1 576 ? -13.421 24.617 51.643 1.00 23.78 952 LEU B N 1
ATOM 11668 C CA . LEU B 1 576 ? -14.121 25.661 52.377 1.00 26.06 952 LEU B CA 1
ATOM 11669 C C . LEU B 1 576 ? -15.409 25.062 52.923 1.00 27.15 952 LEU B C 1
ATOM 11670 O O . LEU B 1 576 ? -15.831 23.977 52.516 1.00 25.70 952 LEU B O 1
ATOM 11675 N N . LEU B 1 577 ? -16.031 25.792 53.849 1.00 24.19 953 LEU B N 1
ATOM 11676 C CA . LEU B 1 577 ? -17.324 25.361 54.436 1.00 27.08 953 LEU B CA 1
ATOM 11677 C C . LEU B 1 577 ? -18.405 26.356 54.008 1.00 28.98 953 LEU B C 1
ATOM 11678 O O . LEU B 1 577 ? -18.151 27.544 54.094 1.00 33.30 953 LEU B O 1
ATOM 11683 N N . SER B 1 578 ? -19.541 25.868 53.524 1.00 27.26 954 SER B N 1
ATOM 11684 C CA . SER B 1 578 ? -20.648 26.739 53.054 1.00 32.84 954 SER B CA 1
ATOM 11685 C C . SER B 1 578 ? -21.983 25.998 53.119 1.00 35.07 954 SER B C 1
ATOM 11686 O O . SER B 1 578 ? -21.972 24.775 52.952 1.00 35.26 954 SER B O 1
ATOM 11689 N N . ASP B 1 579 ? -23.069 26.722 53.394 1.00 34.46 955 ASP B N 1
ATOM 11690 C CA . ASP B 1 579 ? -24.438 26.137 53.398 1.00 49.00 955 ASP B CA 1
ATOM 11691 C C . ASP B 1 579 ? -24.547 24.959 54.366 1.00 39.78 955 ASP B C 1
ATOM 11692 O O . ASP B 1 579 ? -25.173 23.963 54.010 1.00 37.47 955 ASP B O 1
ATOM 11697 N N . CYS B 1 580 ? -23.966 25.100 55.551 1.00 39.11 956 CYS B N 1
ATOM 11698 C CA . CYS B 1 580 ? -24.084 24.044 56.577 1.00 40.52 956 CYS B CA 1
ATOM 11699 C C . CYS B 1 580 ? -23.995 24.636 57.980 1.00 32.56 956 CYS B C 1
ATOM 11700 O O . CYS B 1 580 ? -23.379 25.684 58.134 1.00 31.67 956 CYS B O 1
ATOM 11703 N N . ASP B 1 581 ? -24.637 23.978 58.935 1.00 30.46 957 ASP B N 1
ATOM 11704 C CA . ASP B 1 581 ? -24.484 24.378 60.346 1.00 28.23 957 ASP B CA 1
ATOM 11705 C C . ASP B 1 581 ? -23.205 23.734 60.869 1.00 31.75 957 ASP B C 1
ATOM 11706 O O . ASP B 1 581 ? -22.857 22.652 60.385 1.00 27.54 957 ASP B O 1
ATOM 11711 N N . VAL B 1 582 ? -22.526 24.402 61.790 1.00 30.90 958 VAL B N 1
ATOM 11712 C CA . VAL B 1 582 ? -21.310 23.908 62.420 1.00 31.70 958 VAL B CA 1
ATOM 11713 C C . VAL B 1 582 ? -21.389 24.163 63.918 1.00 31.64 958 VAL B C 1
ATOM 11714 O O . VAL B 1 582 ? -22.116 25.039 64.393 1.00 25.95 958 VAL B O 1
ATOM 11718 N N . LEU B 1 583 ? -20.631 23.369 64.661 1.00 25.29 959 LEU B N 1
ATOM 11719 C CA . LEU B 1 583 ? -20.441 23.566 66.089 1.00 26.34 959 LEU B CA 1
ATOM 11720 C C . LEU B 1 583 ? -19.086 24.217 66.315 1.00 26.73 959 LEU B C 1
ATOM 11721 O O . LEU B 1 583 ? -18.094 23.828 65.693 1.00 29.49 959 LEU B O 1
ATOM 11726 N N . VAL B 1 584 ? -19.048 25.219 67.191 1.00 22.91 960 VAL B N 1
ATOM 11727 C CA . VAL B 1 584 ? -17.802 25.862 67.590 1.00 22.29 960 VAL B CA 1
ATOM 11728 C C . VAL B 1 584 ? -17.732 25.871 69.109 1.00 27.28 960 VAL B C 1
ATOM 11729 O O . VAL B 1 584 ? -18.748 26.062 69.786 1.00 23.51 960 VAL B O 1
ATOM 11733 N N . ALA B 1 585 ? -16.532 25.662 69.641 1.00 23.97 961 ALA B N 1
ATOM 11734 C CA . ALA B 1 585 ? -16.328 25.643 71.081 1.00 33.63 961 ALA B CA 1
ATOM 11735 C C . ALA B 1 585 ? -14.850 25.849 71.363 1.00 25.71 961 ALA B C 1
ATOM 11736 O O . ALA B 1 585 ? -13.999 25.639 70.496 1.00 27.93 961 ALA B O 1
ATOM 11738 N N . ARG B 1 586 ? -14.556 26.268 72.589 1.00 32.02 962 ARG B N 1
ATOM 11739 C CA . ARG B 1 586 ? -13.196 26.280 73.103 1.00 34.97 962 ARG B CA 1
ATOM 11740 C C . ARG B 1 586 ? -13.038 25.159 74.118 1.00 33.71 962 ARG B C 1
ATOM 11741 O O . ARG B 1 586 ? -13.952 24.885 74.902 1.00 43.00 962 ARG B O 1
ATOM 11749 N N . SER B 1 587 ? -11.889 24.513 74.093 1.00 30.54 963 SER B N 1
ATOM 11750 C CA . SER B 1 587 ? -11.610 23.455 75.050 1.00 41.33 963 SER B CA 1
ATOM 11751 C C . SER B 1 587 ? -10.817 24.019 76.215 1.00 45.49 963 SER B C 1
ATOM 11752 O O . SER B 1 587 ? -9.788 24.673 75.994 1.00 55.18 963 SER B O 1
ATOM 11755 N N . PRO B 1 588 ? -11.255 23.796 77.462 1.00 53.98 964 PRO B N 1
ATOM 11756 C CA . PRO B 1 588 ? -12.444 22.996 77.763 1.00 48.77 964 PRO B CA 1
ATOM 11757 C C . PRO B 1 588 ? -13.743 23.800 77.737 1.00 42.51 964 PRO B C 1
ATOM 11758 O O . PRO B 1 588 ? -13.728 25.019 77.919 1.00 43.73 964 PRO B O 1
ATOM 11762 N N . ALA B 1 589 ? -14.855 23.110 77.508 1.00 42.42 965 ALA B N 1
ATOM 11763 C CA . ALA B 1 589 ? -16.183 23.704 77.581 1.00 42.92 965 ALA B CA 1
ATOM 11764 C C . ALA B 1 589 ? -16.835 23.270 78.888 1.00 36.54 965 ALA B C 1
ATOM 11765 O O . ALA B 1 589 ? -16.958 22.069 79.155 1.00 43.04 965 ALA B O 1
ATOM 11767 N N . HIS B 1 590 ? -17.246 24.244 79.700 1.00 32.37 966 HIS B N 1
ATOM 11768 C CA . HIS B 1 590 ? -17.851 23.974 80.998 1.00 36.64 966 HIS B CA 1
ATOM 11769 C C . HIS B 1 590 ? -19.342 24.285 81.011 1.00 37.85 966 HIS B C 1
ATOM 11770 O O . HIS B 1 590 ? -20.156 23.408 81.314 1.00 39.86 966 HIS B O 1
ATOM 11777 N N . PHE B 1 591 ? -19.724 25.518 80.686 1.00 35.34 967 PHE B N 1
ATOM 11778 C CA . PHE B 1 591 ? -21.131 25.878 80.659 1.00 33.03 967 PHE B CA 1
ATOM 11779 C C . PHE B 1 591 ? -21.828 25.183 79.491 1.00 35.35 967 PHE B C 1
ATOM 11780 O O . PHE B 1 591 ? -21.214 24.933 78.450 1.00 33.69 967 PHE B O 1
ATOM 11788 N N . PRO B 1 592 ? -23.113 24.860 79.636 1.00 36.31 968 PRO B N 1
ATOM 11789 C CA . PRO B 1 592 ? -23.868 24.358 78.477 1.00 30.99 968 PRO B CA 1
ATOM 11790 C C . PRO B 1 592 ? -23.793 25.281 77.272 1.00 33.02 968 PRO B C 1
ATOM 11791 O O . PRO B 1 592 ? -23.938 24.821 76.132 1.00 34.28 968 PRO B O 1
ATOM 11795 N N . SER B 1 593 ? -23.572 26.576 77.493 1.00 30.56 969 SER B N 1
ATOM 11796 C CA . SER B 1 593 ? -23.478 27.549 76.414 1.00 35.32 969 SER B CA 1
ATOM 11797 C C . SER B 1 593 ? -22.076 27.654 75.828 1.00 29.60 969 SER B C 1
ATOM 11798 O O . SER B 1 593 ? -21.883 28.398 74.861 1.00 32.55 969 SER B O 1
ATOM 11801 N N . ASP B 1 594 ? -21.096 26.938 76.383 1.00 27.72 970 ASP B N 1
ATOM 11802 C CA . ASP B 1 594 ? -19.731 27.010 75.873 1.00 32.31 970 ASP B CA 1
ATOM 11803 C C . ASP B 1 594 ? -19.572 26.335 74.517 1.00 36.04 970 ASP B C 1
ATOM 11804 O O . ASP B 1 594 ? -18.479 26.390 73.943 1.00 28.18 970 ASP B O 1
ATOM 11809 N N . ILE B 1 595 ? -20.623 25.697 74.008 1.00 30.30 971 ILE B N 1
ATOM 11810 C CA . ILE B 1 595 ? -20.675 25.183 72.644 1.00 29.47 971 ILE B CA 1
ATOM 11811 C C . ILE B 1 595 ? -21.827 25.880 71.937 1.00 35.31 971 ILE B C 1
ATOM 11812 O O . ILE B 1 595 ? -22.919 26.008 72.503 1.00 27.75 971 ILE B O 1
ATOM 11817 N N . GLN B 1 596 ? -21.589 26.334 70.709 1.00 29.20 972 GLN B N 1
ATOM 11818 C CA . GLN B 1 596 ? -22.603 27.063 69.963 1.00 27.20 972 GLN B CA 1
ATOM 11819 C C . GLN B 1 596 ? -22.750 26.478 68.566 1.00 31.06 972 GLN B C 1
ATOM 11820 O O . GLN B 1 596 ? -21.764 26.077 67.938 1.00 27.84 972 GLN B O 1
ATOM 11826 N N . ARG B 1 597 ? -23.990 26.434 68.089 1.00 31.81 973 ARG B N 1
ATOM 11827 C CA . ARG B 1 597 ? -24.315 25.979 66.745 1.00 24.04 973 ARG B CA 1
ATOM 11828 C C . ARG B 1 597 ? -24.561 27.207 65.880 1.00 32.59 973 ARG B C 1
ATOM 11829 O O . ARG B 1 597 ? -25.444 28.015 66.186 1.00 28.73 973 ARG B O 1
ATOM 11837 N N . VAL B 1 598 ? -23.778 27.354 64.812 1.00 25.84 974 VAL B N 1
ATOM 11838 C CA . VAL B 1 598 ? -23.794 28.544 63.972 1.00 27.49 974 VAL B CA 1
ATOM 11839 C C . VAL B 1 598 ? -23.771 28.118 62.507 1.00 33.47 974 VAL B C 1
ATOM 11840 O O . VAL B 1 598 ? -23.651 26.934 62.182 1.00 29.98 974 VAL B O 1
ATOM 11844 N N . ARG B 1 599 ? -23.875 29.103 61.619 1.00 29.36 975 ARG B N 1
ATOM 11845 C CA . ARG B 1 599 ? -24.032 28.876 60.187 1.00 33.53 975 ARG B CA 1
ATOM 11846 C C . ARG B 1 599 ? -22.741 29.233 59.465 1.00 29.48 975 ARG B C 1
ATOM 11847 O O . ARG B 1 599 ? -22.264 30.368 59.566 1.00 25.50 975 ARG B O 1
ATOM 11855 N N . ALA B 1 600 ? -22.187 28.269 58.734 1.00 26.13 976 ALA B N 1
ATOM 11856 C CA . ALA B 1 600 ? -21.027 28.521 57.889 1.00 23.53 976 ALA B CA 1
ATOM 11857 C C . ALA B 1 600 ? -21.488 29.154 56.583 1.00 29.08 976 ALA B C 1
ATOM 11858 O O . ALA B 1 600 ? -22.271 28.554 55.839 1.00 31.00 976 ALA B O 1
ATOM 11860 N N . VAL B 1 601 ? -21.012 30.366 56.308 1.00 29.86 977 VAL B N 1
ATOM 11861 C CA . VAL B 1 601 ? -21.311 31.078 55.071 1.00 25.93 977 VAL B CA 1
ATOM 11862 C C . VAL B 1 601 ? -19.991 31.546 54.479 1.00 32.75 977 VAL B C 1
ATOM 11863 O O . VAL B 1 601 ? -19.228 32.256 55.144 1.00 33.73 977 VAL B O 1
ATOM 11867 N N . PHE B 1 602 ? -19.716 31.149 53.241 1.00 29.84 978 PHE B N 1
ATOM 11868 C CA . PHE B 1 602 ? -18.485 31.545 52.570 1.00 31.69 978 PHE B CA 1
ATOM 11869 C C . PHE B 1 602 ? -18.699 32.880 51.870 1.00 30.09 978 PHE B C 1
ATOM 11870 O O . PHE B 1 602 ? -19.517 32.982 50.949 1.00 35.51 978 PHE B O 1
ATOM 11878 N N . LYS B 1 603 ? -17.959 33.897 52.308 1.00 26.09 979 LYS B N 1
ATOM 11879 C CA . LYS B 1 603 ? -18.032 35.221 51.714 1.00 28.54 979 LYS B CA 1
ATOM 11880 C C . LYS B 1 603 ? -16.852 35.397 50.774 1.00 28.07 979 LYS B C 1
ATOM 11881 O O . LYS B 1 603 ? -15.703 35.418 51.240 1.00 29.48 979 LYS B O 1
ATOM 11887 N N . PRO B 1 604 ? -17.071 35.514 49.462 1.00 31.15 980 PRO B N 1
ATOM 11888 C CA . PRO B 1 604 ? -15.928 35.676 48.547 1.00 28.50 980 PRO B CA 1
ATOM 11889 C C . PRO B 1 604 ? -15.024 36.839 48.913 1.00 23.10 980 PRO B C 1
ATOM 11890 O O . PRO B 1 604 ? -13.837 36.821 48.565 1.00 33.07 980 PRO B O 1
ATOM 11894 N N . GLU B 1 605 ? -15.555 37.851 49.603 1.00 29.07 981 GLU B N 1
ATOM 11895 C CA . GLU B 1 605 ? -14.737 38.975 50.048 1.00 28.25 981 GLU B CA 1
ATOM 11896 C C . GLU B 1 605 ? -13.575 38.509 50.919 1.00 43.61 981 GLU B C 1
ATOM 11897 O O . GLU B 1 605 ? -12.476 39.071 50.858 1.00 30.32 981 GLU B O 1
ATOM 11903 N N . LEU B 1 606 ? -13.794 37.470 51.726 1.00 31.50 982 LEU B N 1
ATOM 11904 C CA . LEU B 1 606 ? -12.799 36.971 52.668 1.00 31.20 982 LEU B CA 1
ATOM 11905 C C . LEU B 1 606 ? -12.012 35.783 52.127 1.00 35.48 982 LEU B C 1
ATOM 11906 O O . LEU B 1 606 ? -11.288 35.132 52.888 1.00 29.66 982 LEU B O 1
ATOM 11911 N N . HIS B 1 607 ? -12.120 35.502 50.825 1.00 31.95 983 HIS B N 1
ATOM 11912 C CA . HIS B 1 607 ? -11.588 34.261 50.270 1.00 27.13 983 HIS B CA 1
ATOM 11913 C C . HIS B 1 607 ? -10.089 34.104 50.494 1.00 29.75 983 HIS B C 1
ATOM 11914 O O . HIS B 1 607 ? -9.591 32.973 50.517 1.00 33.12 983 HIS B O 1
ATOM 11921 N N A SER B 1 608 ? -9.357 35.206 50.656 0.38 29.74 984 SER B N 1
ATOM 11922 N N B SER B 1 608 ? -9.354 35.207 50.651 0.62 29.73 984 SER B N 1
ATOM 11923 C CA A SER B 1 608 ? -7.915 35.125 50.849 0.38 27.10 984 SER B CA 1
ATOM 11924 C CA B SER B 1 608 ? -7.913 35.124 50.853 0.62 26.98 984 SER B CA 1
ATOM 11925 C C A SER B 1 608 ? -7.523 34.743 52.271 0.38 30.43 984 SER B C 1
ATOM 11926 C C B SER B 1 608 ? -7.534 34.695 52.264 0.62 30.39 984 SER B C 1
ATOM 11927 O O A SER B 1 608 ? -6.361 34.390 52.500 0.38 31.22 984 SER B O 1
ATOM 11928 O O B SER B 1 608 ? -6.395 34.265 52.479 0.62 31.20 984 SER B O 1
ATOM 11933 N N . LEU B 1 609 ? -8.452 34.798 53.224 1.00 27.20 985 LEU B N 1
ATOM 11934 C CA . LEU B 1 609 ? -8.171 34.460 54.621 1.00 29.86 985 LEU B CA 1
ATOM 11935 C C . LEU B 1 609 ? -8.390 32.963 54.810 1.00 25.59 985 LEU B C 1
ATOM 11936 O O . LEU B 1 609 ? -9.529 32.491 54.865 1.00 26.42 985 LEU B O 1
ATOM 11941 N N . LYS B 1 610 ? -7.296 32.210 54.916 1.00 25.24 986 LYS B N 1
ATOM 11942 C CA . LYS B 1 610 ? -7.335 30.756 54.920 1.00 24.68 986 LYS B CA 1
ATOM 11943 C C . LYS B 1 610 ? -6.798 30.203 56.232 1.00 24.35 986 LYS B C 1
ATOM 11944 O O . LYS B 1 610 ? -5.936 30.809 56.875 1.00 27.38 986 LYS B O 1
ATOM 11950 N N . ASP B 1 611 ? -7.299 29.024 56.605 1.00 23.85 987 ASP B N 1
ATOM 11951 C CA . ASP B 1 611 ? -6.844 28.308 57.796 1.00 23.44 987 ASP B CA 1
ATOM 11952 C C . ASP B 1 611 ? -7.102 29.112 59.066 1.00 26.83 987 ASP B C 1
ATOM 11953 O O . ASP B 1 611 ? -6.335 29.049 60.031 1.00 23.49 987 ASP B O 1
ATOM 11958 N N . VAL B 1 612 ? -8.189 29.880 59.048 1.00 25.03 988 VAL B N 1
ATOM 11959 C CA . VAL B 1 612 ? -8.716 30.573 60.214 1.00 20.36 988 VAL B CA 1
ATOM 11960 C C . VAL B 1 612 ? -10.231 30.500 60.108 1.00 26.88 988 VAL B C 1
ATOM 11961 O O . VAL B 1 612 ? -10.787 30.230 59.041 1.00 24.29 988 VAL B O 1
ATOM 11965 N N . ILE B 1 613 ? -10.903 30.726 61.231 1.00 20.95 989 ILE B N 1
ATOM 11966 C CA . ILE B 1 613 ? -12.352 30.864 61.253 1.00 20.65 989 ILE B CA 1
ATOM 11967 C C . ILE B 1 613 ? -12.675 32.295 61.648 1.00 25.75 989 ILE B C 1
ATOM 11968 O O . ILE B 1 613 ? -12.144 32.806 62.641 1.00 27.88 989 ILE B O 1
ATOM 11973 N N . ILE B 1 614 ? -13.534 32.942 60.867 1.00 25.71 990 ILE B N 1
ATOM 11974 C CA . ILE B 1 614 ? -13.864 34.349 61.048 1.00 25.68 990 ILE B CA 1
ATOM 11975 C C . ILE B 1 614 ? -15.259 34.448 61.644 1.00 29.52 990 ILE B C 1
ATOM 11976 O O . ILE B 1 614 ? -16.214 33.869 61.110 1.00 21.97 990 ILE B O 1
ATOM 11981 N N . PHE B 1 615 ? -15.372 35.178 62.748 1.00 28.82 991 PHE B N 1
ATOM 11982 C CA . PHE B 1 615 ? -16.629 35.414 63.437 1.00 28.36 991 PHE B CA 1
ATOM 11983 C C . PHE B 1 615 ? -17.171 36.790 63.068 1.00 25.69 991 PHE B C 1
ATOM 11984 O O . PHE B 1 615 ? -16.428 37.689 62.671 1.00 26.91 991 PHE B O 1
ATOM 11992 N N . SER B 1 616 ? -18.481 36.948 63.227 1.00 28.62 992 SER B N 1
ATOM 11993 C CA . SER B 1 616 ? -19.128 38.222 62.944 1.00 32.57 992 SER B CA 1
ATOM 11994 C C . SER B 1 616 ? -18.727 39.278 63.970 1.00 35.88 992 SER B C 1
ATOM 11995 O O . SER B 1 616 ? -18.423 38.970 65.125 1.00 30.60 992 SER B O 1
ATOM 11998 N N . THR B 1 617 ? -18.718 40.539 63.531 1.00 29.36 993 THR B N 1
ATOM 11999 C CA . THR B 1 617 ? -18.600 41.677 64.435 1.00 35.06 993 THR B CA 1
ATOM 12000 C C . THR B 1 617 ? -19.930 42.397 64.625 1.00 40.50 993 THR B C 1
ATOM 12001 O O . THR B 1 617 ? -19.951 43.537 65.101 1.00 36.05 993 THR B O 1
ATOM 12005 N N . LYS B 1 618 ? -21.033 41.758 64.255 1.00 42.20 994 LYS B N 1
ATOM 12006 C CA . LYS B 1 618 ? -22.368 42.250 64.553 1.00 42.37 994 LYS B CA 1
ATOM 12007 C C . LYS B 1 618 ? -22.948 41.471 65.728 1.00 33.97 994 LYS B C 1
ATOM 12008 O O . LYS B 1 618 ? -22.422 40.435 66.142 1.00 45.78 994 LYS B O 1
ATOM 12014 N N . GLY B 1 619 ? -24.042 41.987 66.272 1.00 45.43 995 GLY B N 1
ATOM 12015 C CA . GLY B 1 619 ? -24.686 41.382 67.418 1.00 42.47 995 GLY B CA 1
ATOM 12016 C C . GLY B 1 619 ? -24.306 42.064 68.721 1.00 46.69 995 GLY B C 1
ATOM 12017 O O . GLY B 1 619 ? -23.449 42.950 68.781 1.00 52.51 995 GLY B O 1
ATOM 12018 N N . ASP B 1 620 ? -24.972 41.625 69.790 1.00 43.86 996 ASP B N 1
ATOM 12019 C CA . ASP B 1 620 ? -24.750 42.223 71.102 1.00 48.78 996 ASP B CA 1
ATOM 12020 C C . ASP B 1 620 ? -23.408 41.799 71.683 1.00 55.01 996 ASP B C 1
ATOM 12021 O O . ASP B 1 620 ? -22.655 42.629 72.207 1.00 51.63 996 ASP B O 1
ATOM 12026 N N . VAL B 1 621 ? -23.095 40.510 71.605 1.00 53.06 997 VAL B N 1
ATOM 12027 C CA . VAL B 1 621 ? -21.887 39.961 72.213 1.00 41.95 997 VAL B CA 1
ATOM 12028 C C . VAL B 1 621 ? -21.064 39.247 71.148 1.00 45.56 997 VAL B C 1
ATOM 12029 O O . VAL B 1 621 ? -21.627 38.526 70.311 1.00 38.64 997 VAL B O 1
ATOM 12033 N N . PRO B 1 622 ? -19.742 39.412 71.136 1.00 37.98 998 PRO B N 1
ATOM 12034 C CA . PRO B 1 622 ? -18.923 38.661 70.179 1.00 32.65 998 PRO B CA 1
ATOM 12035 C C . PRO B 1 622 ? -19.022 37.167 70.448 1.00 34.01 998 PRO B C 1
ATOM 12036 O O . PRO B 1 622 ? -19.097 36.726 71.597 1.00 31.24 998 PRO B O 1
ATOM 12040 N N . LEU B 1 623 ? -19.033 36.386 69.367 1.00 31.80 999 LEU B N 1
ATOM 12041 C CA . LEU B 1 623 ? -19.193 34.941 69.504 1.00 26.98 999 LEU B CA 1
ATOM 12042 C C . LEU B 1 623 ? -18.063 34.336 70.330 1.00 28.25 999 LEU B C 1
ATOM 12043 O O . LEU B 1 623 ? -18.291 33.427 71.136 1.00 27.64 999 LEU B O 1
ATOM 12048 N N . ALA B 1 624 ? -16.837 34.831 70.145 1.00 28.31 1000 ALA B N 1
ATOM 12049 C CA . ALA B 1 624 ? -15.701 34.290 70.884 1.00 29.85 1000 ALA B CA 1
ATOM 12050 C C . ALA B 1 624 ? -15.942 34.352 72.387 1.00 28.83 1000 ALA B C 1
ATOM 12051 O O . ALA B 1 624 ? -15.556 33.438 73.124 1.00 29.67 1000 ALA B O 1
ATOM 12053 N N . LYS B 1 625 ? -16.584 35.422 72.860 1.00 28.57 1001 LYS B N 1
ATOM 12054 C CA . LYS B 1 625 ? -16.839 35.549 74.291 1.00 32.54 1001 LYS B CA 1
ATOM 12055 C C . LYS B 1 625 ? -17.792 34.471 74.787 1.00 35.41 1001 LYS B C 1
ATOM 12056 O O . LYS B 1 625 ? -17.683 34.031 75.937 1.00 36.72 1001 LYS B O 1
ATOM 12062 N N . LYS B 1 626 ? -18.725 34.032 73.938 1.00 29.64 1002 LYS B N 1
ATOM 12063 C CA . LYS B 1 626 ? -19.644 32.967 74.316 1.00 28.34 1002 LYS B CA 1
ATOM 12064 C C . LYS B 1 626 ? -18.929 31.636 74.501 1.00 35.62 1002 LYS B C 1
ATOM 12065 O O . LYS B 1 626 ? -19.469 30.738 75.159 1.00 37.04 1002 LYS B O 1
ATOM 12071 N N . LEU B 1 627 ? -17.726 31.495 73.945 1.00 28.69 1003 LEU B N 1
ATOM 12072 C CA . LEU B 1 627 ? -16.969 30.247 74.002 1.00 33.90 1003 LEU B CA 1
ATOM 12073 C C . LEU B 1 627 ? -15.976 30.336 75.158 1.00 34.82 1003 LEU B C 1
ATOM 12074 O O . LEU B 1 627 ? -14.782 30.576 74.978 1.00 26.72 1003 LEU B O 1
ATOM 12079 N N . SER B 1 628 ? -16.495 30.145 76.372 1.00 34.23 1004 SER B N 1
ATOM 12080 C CA . SER B 1 628 ? -15.668 30.132 77.579 1.00 32.82 1004 SER B CA 1
ATOM 12081 C C . SER B 1 628 ? -14.924 31.453 77.758 1.00 32.22 1004 SER B C 1
ATOM 12082 O O . SER B 1 628 ? -13.748 31.479 78.126 1.00 33.58 1004 SER B O 1
ATOM 12085 N N . GLY B 1 629 ? -15.615 32.559 77.497 1.00 29.02 1005 GLY B N 1
ATOM 12086 C CA . GLY B 1 629 ? -15.000 33.872 77.630 1.00 28.91 1005 GLY B CA 1
ATOM 12087 C C . GLY B 1 629 ? -13.785 34.073 76.750 1.00 38.06 1005 GLY B C 1
ATOM 12088 O O . GLY B 1 629 ? -12.825 34.736 77.162 1.00 36.49 1005 GLY B O 1
ATOM 12089 N N . GLY B 1 630 ? -13.806 33.519 75.539 1.00 27.61 1006 GLY B N 1
ATOM 12090 C CA . GLY B 1 630 ? -12.672 33.609 74.644 1.00 33.14 1006 GLY B CA 1
ATOM 12091 C C . GLY B 1 630 ? -12.622 34.922 73.883 1.00 30.00 1006 GLY B C 1
ATOM 12092 O O . GLY B 1 630 ? -13.481 35.794 74.012 1.00 28.32 1006 GLY B O 1
ATOM 12093 N N . ASP B 1 631 ? -11.581 35.055 73.070 1.00 27.15 1007 ASP B N 1
ATOM 12094 C CA . ASP B 1 631 ? -11.375 36.255 72.267 1.00 26.03 1007 ASP B CA 1
ATOM 12095 C C . ASP B 1 631 ? -10.555 35.870 71.041 1.00 27.30 1007 ASP B C 1
ATOM 12096 O O . ASP B 1 631 ? -10.409 34.685 70.723 1.00 24.15 1007 ASP B O 1
ATOM 12101 N N . TYR B 1 632 ? -9.990 36.873 70.370 1.00 22.92 1008 TYR B N 1
ATOM 12102 C CA . TYR B 1 632 ? -9.270 36.697 69.114 1.00 26.23 1008 TYR B CA 1
ATOM 12103 C C . TYR B 1 632 ? -7.789 37.037 69.257 1.00 25.95 1008 TYR B C 1
ATOM 12104 O O . TYR B 1 632 ? -7.186 37.626 68.359 1.00 26.08 1008 TYR B O 1
ATOM 12113 N N . ASP B 1 633 ? -7.183 36.664 70.383 1.00 25.19 1009 ASP B N 1
ATOM 12114 C CA . ASP B 1 633 ? -5.785 36.978 70.649 1.00 25.87 1009 ASP B CA 1
ATOM 12115 C C . ASP B 1 633 ? -4.869 35.772 70.484 1.00 21.82 1009 ASP B C 1
ATOM 12116 O O . ASP B 1 633 ? -3.717 35.819 70.922 1.00 25.18 1009 ASP B O 1
ATOM 12121 N N . GLY B 1 634 ? -5.350 34.699 69.865 1.00 23.93 1010 GLY B N 1
ATOM 12122 C CA . GLY B 1 634 ? -4.585 33.472 69.759 1.00 25.06 1010 GLY B CA 1
ATOM 12123 C C . GLY B 1 634 ? -5.427 32.285 70.177 1.00 28.92 1010 GLY B C 1
ATOM 12124 O O . GLY B 1 634 ? -5.022 31.129 70.028 1.00 28.49 1010 GLY B O 1
ATOM 12125 N N . ASP B 1 635 ? -6.609 32.577 70.713 1.00 27.25 1011 ASP B N 1
ATOM 12126 C CA . ASP B 1 635 ? -7.560 31.532 71.057 1.00 27.92 1011 ASP B CA 1
ATOM 12127 C C . ASP B 1 635 ? -7.889 30.694 69.827 1.00 30.48 1011 ASP B C 1
ATOM 12128 O O . ASP B 1 635 ? -7.997 31.212 68.710 1.00 25.52 1011 ASP B O 1
ATOM 12133 N N . MET B 1 636 ? -8.035 29.397 70.054 1.00 30.43 1012 MET B N 1
ATOM 12134 C CA . MET B 1 636 ? -8.403 28.475 68.955 1.00 27.93 1012 MET B CA 1
ATOM 12135 C C . MET B 1 636 ? -9.771 27.866 69.254 1.00 32.67 1012 MET B C 1
ATOM 12136 O O . MET B 1 636 ? -10.070 27.615 70.424 1.00 29.38 1012 MET B O 1
ATOM 12141 N N . ALA B 1 637 ? -10.568 27.676 68.219 1.00 26.80 1013 ALA B N 1
ATOM 12142 C CA . ALA B 1 637 ? -11.905 27.089 68.387 1.00 21.83 1013 ALA B CA 1
ATOM 12143 C C . ALA B 1 637 ? -11.943 25.670 67.859 1.00 22.76 1013 ALA B C 1
ATOM 12144 O O . ALA B 1 637 ? -11.322 25.411 66.839 1.00 23.64 1013 ALA B O 1
ATOM 12146 N N . TRP B 1 638 ? -12.652 24.796 68.558 1.00 25.61 1014 TRP B N 1
ATOM 12147 C CA . TRP B 1 638 ? -12.914 23.450 68.011 1.00 21.50 1014 TRP B CA 1
ATOM 12148 C C . TRP B 1 638 ? -14.082 23.648 67.056 1.00 26.55 1014 TRP B C 1
ATOM 12149 O O . TRP B 1 638 ? -15.136 24.084 67.508 1.00 27.56 1014 TRP B O 1
ATOM 12160 N N . VAL B 1 639 ? -13.860 23.389 65.779 1.00 27.25 1015 VAL B N 1
ATOM 12161 C CA . VAL B 1 639 ? -14.933 23.539 64.767 1.00 25.68 1015 VAL B CA 1
ATOM 12162 C C . VAL B 1 639 ? -15.287 22.157 64.220 1.00 22.96 1015 VAL B C 1
ATOM 12163 O O . VAL B 1 639 ? -14.399 21.493 63.709 1.00 26.99 1015 VAL B O 1
ATOM 12167 N N . CYS B 1 640 ? -16.550 21.773 64.324 1.00 21.38 1016 CYS B N 1
ATOM 12168 C CA . CYS B 1 640 ? -17.009 20.462 63.808 1.00 23.48 1016 CYS B CA 1
ATOM 12169 C C . CYS B 1 640 ? -18.108 20.681 62.772 1.00 29.18 1016 CYS B C 1
ATOM 12170 O O . CYS B 1 640 ? -19.057 21.399 63.075 1.00 27.46 1016 CYS B O 1
ATOM 12173 N N . TRP B 1 641 ? -17.967 20.058 61.609 1.00 27.84 1017 TRP B N 1
ATOM 12174 C CA . TRP B 1 641 ? -18.991 20.179 60.545 1.00 29.12 1017 TRP B CA 1
ATOM 12175 C C . TRP B 1 641 ? -19.596 18.807 60.242 1.00 30.88 1017 TRP B C 1
ATOM 12176 O O . TRP B 1 641 ? -20.225 18.666 59.195 1.00 36.37 1017 TRP B O 1
ATOM 12187 N N . ASP B 1 642 ? -19.416 17.851 61.152 1.00 32.96 1018 ASP B N 1
ATOM 12188 C CA . ASP B 1 642 ? -19.988 16.520 60.962 1.00 37.88 1018 ASP B CA 1
ATOM 12189 C C . ASP B 1 642 ? -21.495 16.576 61.171 1.00 37.25 1018 ASP B C 1
ATOM 12190 O O . ASP B 1 642 ? -21.946 16.933 62.267 1.00 34.02 1018 ASP B O 1
ATOM 12195 N N . PRO B 1 643 ? -22.306 16.217 60.173 1.00 33.78 1019 PRO B N 1
ATOM 12196 C CA . PRO B 1 643 ? -23.761 16.392 60.316 1.00 42.14 1019 PRO B CA 1
ATOM 12197 C C . PRO B 1 643 ? -24.360 15.637 61.491 1.00 39.67 1019 PRO B C 1
ATOM 12198 O O . PRO B 1 643 ? -25.335 16.115 62.082 1.00 36.09 1019 PRO B O 1
ATOM 12202 N N . GLU B 1 644 ? -23.817 14.471 61.849 1.00 36.39 1020 GLU B N 1
ATOM 12203 C CA . GLU B 1 644 ? -24.382 13.721 62.968 1.00 39.11 1020 GLU B CA 1
ATOM 12204 C C . GLU B 1 644 ? -24.163 14.446 64.289 1.00 40.64 1020 GLU B C 1
ATOM 12205 O O . GLU B 1 644 ? -25.062 14.485 65.138 1.00 40.51 1020 GLU B O 1
ATOM 12211 N N . ILE B 1 645 ? -22.976 15.022 64.487 1.00 38.38 1021 ILE B N 1
ATOM 12212 C CA . ILE B 1 645 ? -22.718 15.768 65.714 1.00 37.08 1021 ILE B CA 1
ATOM 12213 C C . ILE B 1 645 ? -23.570 17.030 65.761 1.00 39.50 1021 ILE B C 1
ATOM 12214 O O . ILE B 1 645 ? -24.149 17.366 66.801 1.00 27.08 1021 ILE B O 1
ATOM 12219 N N . VAL B 1 646 ? -23.667 17.744 64.637 1.00 34.89 1022 VAL B N 1
ATOM 12220 C CA . VAL B 1 646 ? -24.377 19.020 64.619 1.00 38.32 1022 VAL B CA 1
ATOM 12221 C C . VAL B 1 646 ? -25.882 18.824 64.741 1.00 43.14 1022 VAL B C 1
ATOM 12222 O O . VAL B 1 646 ? -26.577 19.668 65.320 1.00 38.83 1022 VAL B O 1
ATOM 12226 N N . ASP B 1 647 ? -26.405 17.712 64.218 1.00 42.56 1023 ASP B N 1
ATOM 12227 C CA . ASP B 1 647 ? -27.835 17.587 63.947 1.00 50.40 1023 ASP B CA 1
ATOM 12228 C C . ASP B 1 647 ? -28.693 18.008 65.136 1.00 56.61 1023 ASP B C 1
ATOM 12229 O O . ASP B 1 647 ? -29.437 18.993 65.065 1.00 58.74 1023 ASP B O 1
ATOM 12234 N N . GLY B 1 648 ? -28.614 17.265 66.235 1.00 42.34 1024 GLY B N 1
ATOM 12235 C CA . GLY B 1 648 ? -29.541 17.447 67.331 1.00 46.97 1024 GLY B CA 1
ATOM 12236 C C . GLY B 1 648 ? -29.186 18.507 68.351 1.00 46.52 1024 GLY B C 1
ATOM 12237 O O . GLY B 1 648 ? -29.842 18.577 69.395 1.00 48.44 1024 GLY B O 1
ATOM 12238 N N . PHE B 1 649 ? -28.190 19.348 68.084 1.00 36.72 1025 PHE B N 1
ATOM 12239 C CA . PHE B 1 649 ? -27.685 20.259 69.103 1.00 35.75 1025 PHE B CA 1
ATOM 12240 C C . PHE B 1 649 ? -28.567 21.498 69.204 1.00 38.53 1025 PHE B C 1
ATOM 12241 O O . PHE B 1 649 ? -28.943 22.090 68.188 1.00 37.32 1025 PHE B O 1
ATOM 12249 N N . VAL B 1 650 ? -28.888 21.888 70.436 1.00 32.42 1026 VAL B N 1
ATOM 12250 C CA . VAL B 1 650 ? -29.744 23.035 70.722 1.00 29.64 1026 VAL B CA 1
ATOM 12251 C C . VAL B 1 650 ? -28.941 24.043 71.531 1.00 36.01 1026 VAL B C 1
ATOM 12252 O O . VAL B 1 650 ? -28.391 23.703 72.586 1.00 38.77 1026 VAL B O 1
ATOM 12256 N N . ASN B 1 651 ? -28.890 25.273 71.043 1.00 28.79 1027 ASN B N 1
ATOM 12257 C CA . ASN B 1 651 ? -28.092 26.321 71.714 1.00 27.29 1027 ASN B CA 1
ATOM 12258 C C . ASN B 1 651 ? -28.661 26.659 73.092 1.00 31.35 1027 ASN B C 1
ATOM 12259 O O . ASN B 1 651 ? -29.873 26.556 73.279 1.00 37.28 1027 ASN B O 1
ATOM 12264 N N . ALA B 1 652 ? -27.791 27.069 74.005 1.00 38.10 1028 ALA B N 1
ATOM 12265 C CA . ALA B 1 652 ? -28.223 27.496 75.349 1.00 40.34 1028 ALA B CA 1
ATOM 12266 C C . ALA B 1 652 ? -27.717 28.916 75.589 1.00 40.61 1028 ALA B C 1
ATOM 12267 O O . ALA B 1 652 ? -26.668 29.270 75.049 1.00 38.31 1028 ALA B O 1
ATOM 12269 N N . GLU B 1 653 ? -28.462 29.688 76.378 1.00 44.23 1029 GLU B N 1
ATOM 12270 C CA . GLU B 1 653 ? -28.056 31.078 76.685 1.00 45.59 1029 GLU B CA 1
ATOM 12271 C C . GLU B 1 653 ? -26.938 31.064 77.725 1.00 49.54 1029 GLU B C 1
ATOM 12272 O O . GLU B 1 653 ? -26.858 30.096 78.488 1.00 48.88 1029 GLU B O 1
ATOM 12278 N N . MET B 1 654 ? -26.119 32.111 77.734 1.00 40.98 1030 MET B N 1
ATOM 12279 C CA . MET B 1 654 ? -25.032 32.215 78.729 1.00 45.86 1030 MET B CA 1
ATOM 12280 C C . MET B 1 654 ? -25.670 32.287 80.113 1.00 51.32 1030 MET B C 1
ATOM 12281 O O . MET B 1 654 ? -26.609 33.064 80.296 1.00 50.74 1030 MET B O 1
ATOM 12286 N N . PRO B 1 655 ? -25.182 31.508 81.090 1.00 49.74 1031 PRO B N 1
ATOM 12287 C CA . PRO B 1 655 ? -25.809 31.460 82.405 1.00 56.59 1031 PRO B CA 1
ATOM 12288 C C . PRO B 1 655 ? -25.545 32.682 83.289 1.00 53.04 1031 PRO B C 1
ATOM 12289 O O . PRO B 1 655 ? -24.572 33.366 83.077 1.00 49.13 1031 PRO B O 1
ATOM 12293 N N . LEU B 1 656 ? -26.432 32.930 84.251 1.00 65.67 1032 LEU B N 1
ATOM 12294 C CA . LEU B 1 656 ? -26.164 34.032 85.208 1.00 64.55 1032 LEU B CA 1
ATOM 12295 C C . LEU B 1 656 ? -25.093 33.509 86.154 1.00 56.49 1032 LEU B C 1
ATOM 12296 O O . LEU B 1 656 ? -25.329 32.480 86.800 1.00 52.27 1032 LEU B O 1
ATOM 12298 N N . GLU B 1 657 ? -23.955 34.190 86.200 1.00 56.55 1033 GLU B N 1
ATOM 12299 C CA . GLU B 1 657 ? -22.830 33.683 87.021 1.00 61.16 1033 GLU B CA 1
ATOM 12300 C C . GLU B 1 657 ? -23.040 34.124 88.465 1.00 62.83 1033 GLU B C 1
ATOM 12301 O O . GLU B 1 657 ? -23.494 35.256 88.680 1.00 59.19 1033 GLU B O 1
ATOM 12307 N N . PRO B 1 658 ? -22.748 33.258 89.449 1.00 56.16 1034 PRO B N 1
ATOM 12308 C CA . PRO B 1 658 ? -22.994 33.600 90.835 1.00 57.12 1034 PRO B CA 1
ATOM 12309 C C . PRO B 1 658 ? -22.017 34.598 91.458 1.00 51.36 1034 PRO B C 1
ATOM 12310 O O . PRO B 1 658 ? -20.933 34.753 90.947 1.00 53.51 1034 PRO B O 1
ATOM 12314 N N . ASP B 1 659 ? -22.444 35.268 92.530 1.00 62.87 1035 ASP B N 1
ATOM 12315 C CA . ASP B 1 659 ? -21.529 36.136 93.263 1.00 49.94 1035 ASP B CA 1
ATOM 12316 C C . ASP B 1 659 ? -20.657 35.264 94.157 1.00 48.78 1035 ASP B C 1
ATOM 12317 O O . ASP B 1 659 ? -21.152 34.638 95.100 1.00 49.04 1035 ASP B O 1
ATOM 12322 N N . LEU B 1 660 ? -19.359 35.210 93.858 1.00 43.68 1036 LEU B N 1
ATOM 12323 C CA . LEU B 1 660 ? -18.411 34.413 94.625 1.00 54.38 1036 LEU B CA 1
ATOM 12324 C C . LEU B 1 660 ? -17.432 35.276 95.416 1.00 50.10 1036 LEU B C 1
ATOM 12325 O O . LEU B 1 660 ? -16.364 34.795 95.809 1.00 51.60 1036 LEU B O 1
ATOM 12330 N N . SER B 1 661 ? -17.779 36.542 95.661 1.00 51.60 1037 SER B N 1
ATOM 12331 C CA . SER B 1 661 ? -16.869 37.437 96.368 1.00 56.27 1037 SER B CA 1
ATOM 12332 C C . SER B 1 661 ? -16.558 36.937 97.774 1.00 55.96 1037 SER B C 1
ATOM 12333 O O . SER B 1 661 ? -15.444 37.143 98.272 1.00 54.19 1037 SER B O 1
ATOM 12336 N N . ARG B 1 662 ? -17.517 36.278 98.430 1.00 49.95 1038 ARG B N 1
ATOM 12337 C CA . ARG B 1 662 ? -17.268 35.760 99.770 1.00 52.65 1038 ARG B CA 1
ATOM 12338 C C . ARG B 1 662 ? -16.129 34.750 99.794 1.00 54.43 1038 ARG B C 1
ATOM 12339 O O . ARG B 1 662 ? -15.506 34.560 100.845 1.00 51.49 1038 ARG B O 1
ATOM 12347 N N . TYR B 1 663 ? -15.794 34.164 98.648 1.00 49.63 1039 TYR B N 1
ATOM 12348 C CA . TYR B 1 663 ? -14.744 33.115 98.612 1.00 49.06 1039 TYR B CA 1
ATOM 12349 C C . TYR B 1 663 ? -13.531 33.579 97.804 1.00 52.80 1039 TYR B C 1
ATOM 12350 O O . TYR B 1 663 ? -12.417 33.144 98.106 1.00 49.67 1039 TYR B O 1
ATOM 12359 N N . LEU B 1 664 ? -13.750 34.432 96.803 1.00 50.31 1040 LEU B N 1
ATOM 12360 C CA . LEU B 1 664 ? -12.646 34.867 95.912 1.00 50.94 1040 LEU B CA 1
ATOM 12361 C C . LEU B 1 664 ? -12.288 36.307 96.259 1.00 52.38 1040 LEU B C 1
ATOM 12362 O O . LEU B 1 664 ? -13.167 37.168 96.155 1.00 58.02 1040 LEU B O 1
ATOM 12367 N N . LYS B 1 665 ? -11.039 36.553 96.636 1.00 51.69 1041 LYS B N 1
ATOM 12368 C CA . LYS B 1 665 ? -10.656 37.918 97.077 1.00 63.34 1041 LYS B CA 1
ATOM 12369 C C . LYS B 1 665 ? -9.718 38.526 96.042 1.00 55.66 1041 LYS B C 1
ATOM 12370 O O . LYS B 1 665 ? -8.813 37.828 95.597 1.00 57.46 1041 LYS B O 1
ATOM 12376 N N . LYS B 1 666 ? -9.956 39.771 95.663 1.00 47.53 1042 LYS B N 1
ATOM 12377 C CA . LYS B 1 666 ? -9.127 40.372 94.592 1.00 66.99 1042 LYS B CA 1
ATOM 12378 C C . LYS B 1 666 ? -8.216 41.476 95.134 1.00 50.31 1042 LYS B C 1
ATOM 12379 O O . LYS B 1 666 ? -8.719 42.385 95.790 1.00 51.98 1042 LYS B O 1
ATOM 12385 N N . ASP B 1 667 ? -6.920 41.379 94.854 1.00 51.94 1043 ASP B N 1
ATOM 12386 C CA . ASP B 1 667 ? -5.976 42.462 95.221 1.00 55.69 1043 ASP B CA 1
ATOM 12387 C C . ASP B 1 667 ? -5.766 43.340 93.986 1.00 45.67 1043 ASP B C 1
ATOM 12388 O O . ASP B 1 667 ? -5.101 42.887 93.050 1.00 47.54 1043 ASP B O 1
ATOM 12393 N N . LYS B 1 668 ? -6.279 44.563 94.019 1.00 44.75 1044 LYS B N 1
ATOM 12394 C CA . LYS B 1 668 ? -6.148 45.489 92.870 1.00 44.14 1044 LYS B CA 1
ATOM 12395 C C . LYS B 1 668 ? -5.251 46.679 93.249 1.00 41.88 1044 LYS B C 1
ATOM 12396 O O . LYS B 1 668 ? -5.369 47.724 92.598 1.00 40.99 1044 LYS B O 1
ATOM 12402 N N . THR B 1 669 ? -4.368 46.506 94.236 1.00 34.81 1045 THR B N 1
ATOM 12403 C CA . THR B 1 669 ? -3.451 47.588 94.577 1.00 41.89 1045 THR B CA 1
ATOM 12404 C C . THR B 1 669 ? -2.618 47.988 93.364 1.00 38.43 1045 THR B C 1
ATOM 12405 O O . THR B 1 669 ? -1.898 47.164 92.792 1.00 35.24 1045 THR B O 1
ATOM 12409 N N . THR B 1 670 ? -2.711 49.258 92.978 1.00 32.80 1046 THR B N 1
ATOM 12410 C CA . THR B 1 670 ? -1.998 49.741 91.807 1.00 39.43 1046 THR B CA 1
ATOM 12411 C C . THR B 1 670 ? -0.525 49.981 92.125 1.00 34.88 1046 THR B C 1
ATOM 12412 O O . THR B 1 670 ? -0.110 50.053 93.284 1.00 36.70 1046 THR B O 1
ATOM 12416 N N . PHE B 1 671 ? 0.269 50.093 91.058 1.00 32.68 1047 PHE B N 1
ATOM 12417 C CA . PHE B 1 671 ? 1.673 50.467 91.199 1.00 30.14 1047 PHE B CA 1
ATOM 12418 C C . PHE B 1 671 ? 1.808 51.833 91.862 1.00 35.62 1047 PHE B C 1
ATOM 12419 O O . PHE B 1 671 ? 2.725 52.060 92.659 1.00 29.65 1047 PHE B O 1
ATOM 12427 N N . LYS B 1 672 ? 0.895 52.754 91.545 1.00 37.91 1048 LYS B N 1
ATOM 12428 C CA . LYS B 1 672 ? 0.942 54.091 92.129 1.00 33.19 1048 LYS B CA 1
ATOM 12429 C C . LYS B 1 672 ? 0.711 54.049 93.634 1.00 46.66 1048 LYS B C 1
ATOM 12430 O O . LYS B 1 672 ? 1.404 54.734 94.396 1.00 37.87 1048 LYS B O 1
ATOM 12436 N N . GLN B 1 673 ? -0.263 53.255 94.085 1.00 41.66 1049 GLN B N 1
ATOM 12437 C CA . GLN B 1 673 ? -0.502 53.131 95.518 1.00 38.34 1049 GLN B CA 1
ATOM 12438 C C . GLN B 1 673 ? 0.692 52.497 96.219 1.00 41.25 1049 GLN B C 1
ATOM 12439 O O . GLN B 1 673 ? 1.061 52.904 97.326 1.00 43.74 1049 GLN B O 1
ATOM 12445 N N . LEU B 1 674 ? 1.309 51.496 95.588 1.00 38.25 1050 LEU B N 1
ATOM 12446 C CA . LEU B 1 674 ? 2.498 50.879 96.167 1.00 41.26 1050 LEU B CA 1
ATOM 12447 C C . LEU B 1 674 ? 3.644 51.878 96.265 1.00 42.62 1050 LEU B C 1
ATOM 12448 O O . LEU B 1 674 ? 4.401 51.875 97.243 1.00 46.93 1050 LEU B O 1
ATOM 12453 N N . MET B 1 675 ? 3.767 52.760 95.277 1.00 38.71 1051 MET B N 1
ATOM 12454 C CA . MET B 1 675 ? 4.869 53.757 95.253 1.00 40.82 1051 MET B CA 1
ATOM 12455 C C . MET B 1 675 ? 4.621 54.841 96.306 1.00 51.67 1051 MET B C 1
ATOM 12456 O O . MET B 1 675 ? 5.598 55.404 96.805 1.00 47.96 1051 MET B O 1
ATOM 12461 N N . ALA B 1 676 ? 3.360 55.113 96.625 1.00 51.47 1052 ALA B N 1
ATOM 12462 C CA . ALA B 1 676 ? 3.073 56.177 97.581 1.00 51.43 1052 ALA B CA 1
ATOM 12463 C C . ALA B 1 676 ? 3.616 55.854 98.966 1.00 47.38 1052 ALA B C 1
ATOM 12464 O O . ALA B 1 676 ? 3.896 56.769 99.749 1.00 50.90 1052 ALA B O 1
ATOM 12466 N N . SER B 1 677 ? 3.765 54.570 99.290 1.00 49.35 1053 SER B N 1
ATOM 12467 C CA . SER B 1 677 ? 4.348 54.174 100.565 1.00 55.06 1053 SER B CA 1
ATOM 12468 C C . SER B 1 677 ? 5.867 54.268 100.573 1.00 51.97 1053 SER B C 1
ATOM 12469 O O . SER B 1 677 ? 6.475 54.091 101.634 1.00 62.10 1053 SER B O 1
ATOM 12472 N N . HIS B 1 678 ? 6.490 54.537 99.424 1.00 49.67 1054 HIS B N 1
ATOM 12473 C CA . HIS B 1 678 ? 7.933 54.710 99.341 1.00 53.25 1054 HIS B CA 1
ATOM 12474 C C . HIS B 1 678 ? 8.359 56.140 99.047 1.00 52.49 1054 HIS B C 1
ATOM 12475 O O . HIS B 1 678 ? 9.534 56.466 99.239 1.00 43.62 1054 HIS B O 1
ATOM 12482 N N . GLY B 1 679 ? 7.444 56.992 98.590 1.00 46.44 1055 GLY B N 1
ATOM 12483 C CA . GLY B 1 679 ? 7.774 58.367 98.280 1.00 46.01 1055 GLY B CA 1
ATOM 12484 C C . GLY B 1 679 ? 7.423 58.760 96.861 1.00 46.19 1055 GLY B C 1
ATOM 12485 O O . GLY B 1 679 ? 6.472 58.230 96.278 1.00 51.73 1055 GLY B O 1
ATOM 12486 N N . THR B 1 680 ? 8.184 59.694 96.297 1.00 39.80 1056 THR B N 1
ATOM 12487 C CA . THR B 1 680 ? 7.997 60.151 94.929 1.00 46.87 1056 THR B CA 1
ATOM 12488 C C . THR B 1 680 ? 9.347 60.184 94.225 1.00 43.88 1056 THR B C 1
ATOM 12489 O O . THR B 1 680 ? 10.402 60.022 94.844 1.00 45.46 1056 THR B O 1
ATOM 12493 N N . GLY B 1 681 ? 9.309 60.394 92.915 1.00 43.90 1057 GLY B N 1
ATOM 12494 C CA . GLY B 1 681 ? 10.529 60.496 92.143 1.00 40.96 1057 GLY B CA 1
ATOM 12495 C C . GLY B 1 681 ? 11.175 59.152 91.865 1.00 39.92 1057 GLY B C 1
ATOM 12496 O O . GLY B 1 681 ? 10.700 58.087 92.263 1.00 37.03 1057 GLY B O 1
ATOM 12497 N N . SER B 1 682 ? 12.316 59.226 91.176 1.00 38.26 1058 SER B N 1
ATOM 12498 C CA . SER B 1 682 ? 12.944 58.029 90.625 1.00 40.10 1058 SER B CA 1
ATOM 12499 C C . SER B 1 682 ? 13.332 57.035 91.713 1.00 38.33 1058 SER B C 1
ATOM 12500 O O . SER B 1 682 ? 13.188 55.821 91.530 1.00 41.26 1058 SER B O 1
ATOM 12503 N N . ALA B 1 683 ? 13.837 57.524 92.847 1.00 41.49 1059 ALA B N 1
ATOM 12504 C CA . ALA B 1 683 ? 14.268 56.612 93.902 1.00 38.65 1059 ALA B CA 1
ATOM 12505 C C . ALA B 1 683 ? 13.111 55.757 94.401 1.00 42.48 1059 ALA B C 1
ATOM 12506 O O . ALA B 1 683 ? 13.267 54.548 94.609 1.00 32.60 1059 ALA B O 1
ATOM 12508 N N . ALA B 1 684 ? 11.928 56.340 94.552 1.00 37.25 1060 ALA B N 1
ATOM 12509 C CA . ALA B 1 684 ? 10.756 55.580 95.034 1.00 33.43 1060 ALA B CA 1
ATOM 12510 C C . ALA B 1 684 ? 10.284 54.567 93.979 1.00 40.30 1060 ALA B C 1
ATOM 12511 O O . ALA B 1 684 ? 9.873 53.479 94.364 1.00 33.59 1060 ALA B O 1
ATOM 12513 N N . LYS B 1 685 ? 10.391 54.916 92.696 1.00 38.45 1061 LYS B N 1
ATOM 12514 C CA . LYS B 1 685 ? 9.983 54.005 91.599 1.00 37.28 1061 LYS B CA 1
ATOM 12515 C C . LYS B 1 685 ? 10.849 52.748 91.622 1.00 37.54 1061 LYS B C 1
ATOM 12516 O O . LYS B 1 685 ? 10.303 51.659 91.497 1.00 33.07 1061 LYS B O 1
ATOM 12522 N N . GLU B 1 686 ? 12.149 52.917 91.812 1.00 32.93 1062 GLU B N 1
ATOM 12523 C CA . GLU B 1 686 ? 13.060 51.752 91.822 1.00 39.68 1062 GLU B CA 1
ATOM 12524 C C . GLU B 1 686 ? 12.693 50.826 92.980 1.00 35.98 1062 GLU B C 1
ATOM 12525 O O . GLU B 1 686 ? 12.634 49.615 92.770 1.00 37.82 1062 GLU B O 1
ATOM 12531 N N . GLN B 1 687 ? 12.425 51.401 94.147 1.00 37.17 1063 GLN B N 1
ATOM 12532 C CA . GLN B 1 687 ? 12.093 50.583 95.334 1.00 38.93 1063 GLN B CA 1
ATOM 12533 C C . GLN B 1 687 ? 10.772 49.860 95.073 1.00 39.91 1063 GLN B C 1
ATOM 12534 O O . GLN B 1 687 ? 10.659 48.695 95.443 1.00 37.38 1063 GLN B O 1
ATOM 12540 N N . THR B 1 688 ? 9.822 50.557 94.459 1.00 36.61 1064 THR B N 1
ATOM 12541 C CA . THR B 1 688 ? 8.499 49.971 94.164 1.00 42.38 1064 THR B CA 1
ATOM 12542 C C . THR B 1 688 ? 8.653 48.803 93.186 1.00 46.12 1064 THR B C 1
ATOM 12543 O O . THR B 1 688 ? 7.931 47.831 93.349 1.00 39.91 1064 THR B O 1
ATOM 12547 N N . THR B 1 689 ? 9.544 48.918 92.202 1.00 39.75 1065 THR B N 1
ATOM 12548 C CA . THR B 1 689 ? 9.677 47.861 91.174 1.00 35.58 1065 THR B CA 1
ATOM 12549 C C . THR B 1 689 ? 10.137 46.575 91.853 1.00 37.94 1065 THR B C 1
ATOM 12550 O O . THR B 1 689 ? 9.549 45.529 91.583 1.00 36.74 1065 THR B O 1
ATOM 12554 N N . TYR B 1 690 ? 11.118 46.678 92.739 1.00 30.38 1066 TYR B N 1
ATOM 12555 C CA . TYR B 1 690 ? 11.614 45.497 93.491 1.00 40.79 1066 TYR B CA 1
ATOM 12556 C C . TYR B 1 690 ? 10.497 44.995 94.409 1.00 41.53 1066 TYR B C 1
ATOM 12557 O O . TYR B 1 690 ? 10.363 43.788 94.582 1.00 40.18 1066 TYR B O 1
ATOM 12566 N N . ASP B 1 691 ? 9.739 45.921 94.990 1.00 35.29 1067 ASP B N 1
ATOM 12567 C CA . ASP B 1 691 ? 8.617 45.564 95.893 1.00 40.89 1067 ASP B CA 1
ATOM 12568 C C . ASP B 1 691 ? 7.523 44.863 95.088 1.00 41.79 1067 ASP B C 1
ATOM 12569 O O . ASP B 1 691 ? 6.923 43.931 95.618 1.00 36.56 1067 ASP B O 1
ATOM 12574 N N . MET B 1 692 ? 7.305 45.295 93.847 1.00 39.20 1068 MET B N 1
ATOM 12575 C CA . MET B 1 692 ? 6.331 44.591 93.019 1.00 38.10 1068 MET B CA 1
ATOM 12576 C C . MET B 1 692 ? 6.789 43.170 92.715 1.00 33.32 1068 MET B C 1
ATOM 12577 O O . MET B 1 692 ? 5.984 42.233 92.741 1.00 36.88 1068 MET B O 1
ATOM 12582 N N . ILE B 1 693 ? 8.080 42.991 92.430 1.00 34.83 1069 ILE B N 1
ATOM 12583 C CA . ILE B 1 693 ? 8.602 41.654 92.158 1.00 32.59 1069 ILE B CA 1
ATOM 12584 C C . ILE B 1 693 ? 8.437 40.764 93.383 1.00 36.86 1069 ILE B C 1
ATOM 12585 O O . ILE B 1 693 ? 7.956 39.628 93.288 1.00 32.92 1069 ILE B O 1
ATOM 12590 N N . GLN B 1 694 ? 8.832 41.269 94.554 1.00 38.01 1070 GLN B N 1
ATOM 12591 C CA . GLN B 1 694 ? 8.728 40.481 95.779 1.00 40.01 1070 GLN B CA 1
ATOM 12592 C C . GLN B 1 694 ? 7.283 40.085 96.059 1.00 40.20 1070 GLN B C 1
ATOM 12593 O O . GLN B 1 694 ? 6.987 38.914 96.322 1.00 37.95 1070 GLN B O 1
ATOM 12599 N N . LYS B 1 695 ? 6.363 41.050 95.996 1.00 39.59 1071 LYS B N 1
ATOM 12600 C CA . LYS B 1 695 ? 4.962 40.746 96.269 1.00 34.47 1071 LYS B CA 1
ATOM 12601 C C . LYS B 1 695 ? 4.384 39.787 95.234 1.00 40.19 1071 LYS B C 1
ATOM 12602 O O . LYS B 1 695 ? 3.594 38.899 95.576 1.00 39.13 1071 LYS B O 1
ATOM 12608 N N . SER B 1 696 ? 4.764 39.944 93.963 1.00 35.37 1072 SER B N 1
ATOM 12609 C CA . SER B 1 696 ? 4.256 39.041 92.935 1.00 38.50 1072 SER B CA 1
ATOM 12610 C C . SER B 1 696 ? 4.850 37.645 93.071 1.00 35.20 1072 SER B C 1
ATOM 12611 O O . SER B 1 696 ? 4.175 36.656 92.764 1.00 36.59 1072 SER B O 1
ATOM 12614 N N . PHE B 1 697 ? 6.106 37.543 93.511 1.00 39.71 1073 PHE B N 1
ATOM 12615 C CA . PHE B 1 697 ? 6.670 36.235 93.831 1.00 43.10 1073 PHE B CA 1
ATOM 12616 C C . PHE B 1 697 ? 5.852 35.554 94.919 1.00 43.75 1073 PHE B C 1
ATOM 12617 O O . PHE B 1 697 ? 5.468 34.385 94.792 1.00 39.60 1073 PHE B O 1
ATOM 12625 N N . HIS B 1 698 ? 5.574 36.284 96.001 1.00 49.28 1074 HIS B N 1
ATOM 12626 C CA . HIS B 1 698 ? 4.721 35.763 97.061 1.00 53.40 1074 HIS B CA 1
ATOM 12627 C C . HIS B 1 698 ? 3.405 35.244 96.500 1.00 56.59 1074 HIS B C 1
ATOM 12628 O O . HIS B 1 698 ? 2.860 34.245 96.985 1.00 62.97 1074 HIS B O 1
ATOM 12635 N N . PHE B 1 699 ? 2.885 35.904 95.466 1.00 45.57 1075 PHE B N 1
ATOM 12636 C CA . PHE B 1 699 ? 1.599 35.516 94.899 1.00 51.95 1075 PHE B CA 1
ATOM 12637 C C . PHE B 1 699 ? 1.732 34.329 93.952 1.00 55.79 1075 PHE B C 1
ATOM 12638 O O . PHE B 1 699 ? 0.917 33.401 93.998 1.00 50.41 1075 PHE B O 1
ATOM 12646 N N . ALA B 1 700 ? 2.746 34.341 93.085 1.00 44.47 1076 ALA B N 1
ATOM 12647 C CA . ALA B 1 700 ? 2.896 33.270 92.108 1.00 42.05 1076 ALA B CA 1
ATOM 12648 C C . ALA B 1 700 ? 3.135 31.916 92.762 1.00 46.67 1076 ALA B C 1
ATOM 12649 O O . ALA B 1 700 ? 2.840 30.885 92.148 1.00 51.81 1076 ALA B O 1
ATOM 12651 N N . LEU B 1 701 ? 3.654 31.891 93.986 1.00 46.63 1077 LEU B N 1
ATOM 12652 C CA . LEU B 1 701 ? 4.018 30.645 94.644 1.00 56.04 1077 LEU B CA 1
ATOM 12653 C C . LEU B 1 701 ? 2.902 30.066 95.507 1.00 60.73 1077 LEU B C 1
ATOM 12654 O O . LEU B 1 701 ? 3.127 29.058 96.185 1.00 58.53 1077 LEU B O 1
ATOM 12659 N N . GLN B 1 702 ? 1.749 30.728 95.529 1.00 60.90 1078 GLN B N 1
ATOM 12660 C CA . GLN B 1 702 ? 0.574 30.211 96.273 1.00 56.70 1078 GLN B CA 1
ATOM 12661 C C . GLN B 1 702 ? 0.056 28.969 95.550 1.00 55.98 1078 GLN B C 1
ATOM 12662 O O . GLN B 1 702 ? 0.373 28.803 94.362 1.00 54.59 1078 GLN B O 1
ATOM 12668 N N . PRO B 1 703 ? -0.732 28.089 96.201 1.00 61.37 1079 PRO B N 1
ATOM 12669 C CA . PRO B 1 703 ? -1.151 26.841 95.579 1.00 59.38 1079 PRO B CA 1
ATOM 12670 C C . PRO B 1 703 ? -2.076 26.976 94.365 1.00 55.05 1079 PRO B C 1
ATOM 12671 O O . PRO B 1 703 ? -2.811 27.928 94.293 1.00 55.03 1079 PRO B O 1
ATOM 12675 N N . ASN B 1 704 ? -2.004 26.005 93.458 1.00 58.05 1080 ASN B N 1
ATOM 12676 C CA . ASN B 1 704 ? -2.812 26.040 92.213 1.00 67.09 1080 ASN B CA 1
ATOM 12677 C C . ASN B 1 704 ? -4.159 25.371 92.453 1.00 55.37 1080 ASN B C 1
ATOM 12678 O O . ASN B 1 704 ? -4.207 24.136 92.506 1.00 67.09 1080 ASN B O 1
ATOM 12683 N N . PHE B 1 705 ? -5.212 26.173 92.520 1.00 47.04 1081 PHE B N 1
ATOM 12684 C CA . PHE B 1 705 ? -6.566 25.622 92.728 1.00 52.31 1081 PHE B CA 1
ATOM 12685 C C . PHE B 1 705 ? -7.260 25.365 91.384 1.00 51.20 1081 PHE B C 1
ATOM 12686 O O . PHE B 1 705 ? -8.273 24.677 91.398 1.00 46.14 1081 PHE B O 1
ATOM 12694 N N . LEU B 1 706 ? -6.718 25.844 90.264 1.00 48.02 1082 LEU B N 1
ATOM 12695 C CA . LEU B 1 706 ? -7.407 25.543 88.988 1.00 45.99 1082 LEU B CA 1
ATOM 12696 C C . LEU B 1 706 ? -7.433 24.030 88.811 1.00 43.99 1082 LEU B C 1
ATOM 12697 O O . LEU B 1 706 ? -8.488 23.497 88.528 1.00 47.46 1082 LEU B O 1
ATOM 12702 N N . GLY B 1 707 ? -6.308 23.376 89.062 1.00 50.87 1083 GLY B N 1
ATOM 12703 C CA . GLY B 1 707 ? -6.245 21.924 88.857 1.00 61.18 1083 GLY B CA 1
ATOM 12704 C C . GLY B 1 707 ? -7.171 21.196 89.800 1.00 54.59 1083 GLY B C 1
ATOM 12705 O O . GLY B 1 707 ? -7.927 20.345 89.334 1.00 49.83 1083 GLY B O 1
ATOM 12706 N N . MET B 1 708 ? -7.134 21.566 91.079 1.00 53.02 1084 MET B N 1
ATOM 12707 C CA . MET B 1 708 ? -7.972 20.883 92.093 1.00 44.10 1084 MET B CA 1
ATOM 12708 C C . MET B 1 708 ? -9.455 21.159 91.850 1.00 35.44 1084 MET B C 1
ATOM 12709 O O . MET B 1 708 ? -10.225 20.213 91.889 1.00 44.35 1084 MET B O 1
ATOM 12714 N N . CYS B 1 709 ? -9.809 22.407 91.584 1.00 31.86 1085 CYS B N 1
ATOM 12715 C CA . CYS B 1 709 ? -11.214 22.773 91.310 1.00 34.15 1085 CYS B CA 1
ATOM 12716 C C . CYS B 1 709 ? -11.700 22.126 90.008 1.00 36.07 1085 CYS B C 1
ATOM 12717 O O . CYS B 1 709 ? -12.844 21.684 89.973 1.00 33.67 1085 CYS B O 1
ATOM 12720 N N . THR B 1 710 ? -10.849 22.090 88.986 1.00 38.83 1086 THR B N 1
ATOM 12721 C CA . THR B 1 710 ? -11.218 21.465 87.692 1.00 36.83 1086 THR B CA 1
ATOM 12722 C C . THR B 1 710 ? -11.445 19.974 87.909 1.00 33.15 1086 THR B C 1
ATOM 12723 O O . THR B 1 710 ? -12.425 19.455 87.381 1.00 34.32 1086 THR B O 1
ATOM 12727 N N . ASN B 1 711 ? -10.570 19.342 88.684 1.00 42.73 1087 ASN B N 1
ATOM 12728 C CA . ASN B 1 711 ? -10.715 17.901 89.001 1.00 46.15 1087 ASN B CA 1
ATOM 12729 C C . ASN B 1 711 ? -11.997 17.684 89.812 1.00 34.97 1087 ASN B C 1
ATOM 12730 O O . ASN B 1 711 ? -12.696 16.711 89.550 1.00 40.94 1087 ASN B O 1
ATOM 12735 N N . TYR B 1 712 ? -12.279 18.579 90.748 1.00 33.95 1088 TYR B N 1
ATOM 12736 C CA . TYR B 1 712 ? -13.504 18.457 91.567 1.00 31.03 1088 TYR B CA 1
ATOM 12737 C C . TYR B 1 712 ? -14.721 18.587 90.653 1.00 31.57 1088 TYR B C 1
ATOM 12738 O O . TYR B 1 712 ? -15.648 17.801 90.797 1.00 33.96 1088 TYR B O 1
ATOM 12747 N N . LYS B 1 713 ? -14.686 19.552 89.742 1.00 31.10 1089 LYS B N 1
ATOM 12748 C CA . LYS B 1 713 ? -15.820 19.764 88.805 1.00 35.78 1089 LYS B CA 1
ATOM 12749 C C . LYS B 1 713 ? -16.104 18.494 87.997 1.00 35.62 1089 LYS B C 1
ATOM 12750 O O . LYS B 1 713 ? -17.275 18.157 87.855 1.00 36.62 1089 LYS B O 1
ATOM 12756 N N . GLU B 1 714 ? -15.062 17.842 87.490 1.00 33.65 1090 GLU B N 1
ATOM 12757 C CA . GLU B 1 714 ? -15.251 16.634 86.660 1.00 35.46 1090 GLU B CA 1
ATOM 12758 C C . GLU B 1 714 ? -15.942 15.571 87.513 1.00 30.20 1090 GLU B C 1
ATOM 12759 O O . GLU B 1 714 ? -16.917 14.995 87.041 1.00 32.69 1090 GLU B O 1
ATOM 12765 N N . ARG B 1 715 ? -15.474 15.384 88.744 1.00 29.71 1091 ARG B N 1
ATOM 12766 C CA . ARG B 1 715 ? -16.082 14.389 89.666 1.00 27.70 1091 ARG B CA 1
ATOM 12767 C C . ARG B 1 715 ? -17.520 14.776 90.050 1.00 31.12 1091 ARG B C 1
ATOM 12768 O O . ARG B 1 715 ? -18.367 13.893 90.088 1.00 31.89 1091 ARG B O 1
ATOM 12776 N N . LEU B 1 716 ? -17.766 16.053 90.326 1.00 31.53 1092 LEU B N 1
ATOM 12777 C CA . LEU B 1 716 ? -19.114 16.488 90.764 1.00 35.18 1092 LEU B CA 1
ATOM 12778 C C . LEU B 1 716 ? -20.089 16.284 89.615 1.00 30.42 1092 LEU B C 1
ATOM 12779 O O . LEU B 1 716 ? -21.152 15.712 89.835 1.00 30.77 1092 LEU B O 1
ATOM 12784 N N . CYS B 1 717 ? -19.694 16.732 88.436 1.00 27.26 1093 CYS B N 1
ATOM 12785 C CA . CYS B 1 717 ? -20.573 16.625 87.254 1.00 33.67 1093 CYS B CA 1
ATOM 12786 C C . CYS B 1 717 ? -20.823 15.144 86.948 1.00 36.10 1093 CYS B C 1
ATOM 12787 O O . CYS B 1 717 ? -21.903 14.828 86.494 1.00 29.08 1093 CYS B O 1
ATOM 12790 N N . TYR B 1 718 ? -19.814 14.305 87.163 1.00 30.08 1094 TYR B N 1
ATOM 12791 C CA . TYR B 1 718 ? -19.957 12.851 86.945 1.00 34.83 1094 TYR B CA 1
ATOM 12792 C C . TYR B 1 718 ? -20.909 12.199 87.956 1.00 28.74 1094 TYR B C 1
ATOM 12793 O O . TYR B 1 718 ? -21.797 11.478 87.520 1.00 31.32 1094 TYR B O 1
ATOM 12802 N N . ILE B 1 719 ? -20.735 12.490 89.248 1.00 32.75 1095 ILE B N 1
ATOM 12803 C CA . ILE B 1 719 ? -21.561 11.839 90.311 1.00 28.66 1095 ILE B CA 1
ATOM 12804 C C . ILE B 1 719 ? -23.012 12.283 90.150 1.00 36.18 1095 ILE B C 1
ATOM 12805 O O . ILE B 1 719 ? -23.898 11.448 90.294 1.00 29.11 1095 ILE B O 1
ATOM 12810 N N . ASN B 1 720 ? -23.214 13.552 89.825 1.00 30.38 1096 ASN B N 1
ATOM 12811 C CA . ASN B 1 720 ? -24.577 14.082 89.614 1.00 30.72 1096 ASN B CA 1
ATOM 12812 C C . ASN B 1 720 ? -25.012 13.824 88.172 1.00 28.38 1096 ASN B C 1
ATOM 12813 O O . ASN B 1 720 ? -26.178 14.082 87.887 1.00 30.94 1096 ASN B O 1
ATOM 12818 N N . ASN B 1 721 ? -24.111 13.310 87.326 1.00 28.36 1097 ASN B N 1
ATOM 12819 C CA . ASN B 1 721 ? -24.419 13.175 85.904 1.00 31.66 1097 ASN B CA 1
ATOM 12820 C C . ASN B 1 721 ? -25.164 14.407 85.395 1.00 34.68 1097 ASN B C 1
ATOM 12821 O O . ASN B 1 721 ? -26.263 14.328 84.846 1.00 29.48 1097 ASN B O 1
ATOM 12826 N N . SER B 1 722 ? -24.538 15.565 85.590 1.00 32.55 1098 SER B N 1
ATOM 12827 C CA . SER B 1 722 ? -25.150 16.818 85.174 1.00 33.90 1098 SER B CA 1
ATOM 12828 C C . SER B 1 722 ? -24.078 17.888 85.043 1.00 31.62 1098 SER B C 1
ATOM 12829 O O . SER B 1 722 ? -23.174 17.977 85.878 1.00 27.92 1098 SER B O 1
ATOM 12832 N N . VAL B 1 723 ? -24.195 18.699 83.992 1.00 26.58 1099 VAL B N 1
ATOM 12833 C CA . VAL B 1 723 ? -23.347 19.863 83.788 1.00 32.20 1099 VAL B CA 1
ATOM 12834 C C . VAL B 1 723 ? -24.153 21.155 83.789 1.00 36.11 1099 VAL B C 1
ATOM 12835 O O . VAL B 1 723 ? -23.603 22.223 83.522 1.00 40.14 1099 VAL B O 1
ATOM 12839 N N . SER B 1 724 ? -25.451 21.082 84.083 1.00 28.13 1100 SER B N 1
ATOM 12840 C CA . SER B 1 724 ? -26.317 22.248 83.998 1.00 29.58 1100 SER B CA 1
ATOM 12841 C C . SER B 1 724 ? -27.032 22.589 85.300 1.00 36.07 1100 SER B C 1
ATOM 12842 O O . SER B 1 724 ? -27.765 23.584 85.336 1.00 34.54 1100 SER B O 1
ATOM 12845 N N . ASN B 1 725 ? -26.846 21.813 86.368 1.00 31.65 1101 ASN B N 1
ATOM 12846 C CA . ASN B 1 725 ? -27.514 22.136 87.621 1.00 32.74 1101 ASN B CA 1
ATOM 12847 C C . ASN B 1 725 ? -26.731 23.209 88.382 1.00 33.78 1101 ASN B C 1
ATOM 12848 O O . ASN B 1 725 ? -25.625 23.603 87.999 1.00 34.49 1101 ASN B O 1
ATOM 12853 N N . LYS B 1 726 ? -27.322 23.689 89.479 1.00 34.94 1102 LYS B N 1
ATOM 12854 C CA . LYS B 1 726 ? -26.750 24.835 90.185 1.00 36.54 1102 LYS B CA 1
ATOM 12855 C C . LYS B 1 726 ? -25.305 24.612 90.608 1.00 41.27 1102 LYS B C 1
ATOM 12856 O O . LYS B 1 726 ? -24.468 25.495 90.354 1.00 38.20 1102 LYS B O 1
ATOM 12862 N N . PRO B 1 727 ? -24.941 23.499 91.252 1.00 41.90 1103 PRO B N 1
ATOM 12863 C CA . PRO B 1 727 ? -23.517 23.291 91.570 1.00 34.09 1103 PRO B CA 1
ATOM 12864 C C . PRO B 1 727 ? -22.627 23.309 90.339 1.00 36.03 1103 PRO B C 1
ATOM 12865 O O . PRO B 1 727 ? -21.516 23.850 90.391 1.00 36.47 1103 PRO B O 1
ATOM 12869 N N . ALA B 1 728 ? -23.086 22.733 89.224 1.00 31.54 1104 ALA B N 1
ATOM 12870 C CA . ALA B 1 728 ? -22.276 22.727 88.009 1.00 33.27 1104 ALA B CA 1
ATOM 12871 C C . ALA B 1 728 ? -21.984 24.146 87.537 1.00 31.59 1104 ALA B C 1
ATOM 12872 O O . ALA B 1 728 ? -20.838 24.486 87.224 1.00 32.35 1104 ALA B O 1
ATOM 12874 N N . ILE B 1 729 ? -23.016 24.990 87.478 1.00 32.33 1105 ILE B N 1
ATOM 12875 C CA . ILE B 1 729 ? -22.820 26.367 87.036 1.00 31.93 1105 ILE B CA 1
ATOM 12876 C C . ILE B 1 729 ? -21.900 27.108 87.996 1.00 35.28 1105 ILE B C 1
ATOM 12877 O O . ILE B 1 729 ? -21.010 27.856 87.572 1.00 28.23 1105 ILE B O 1
ATOM 12882 N N . ILE B 1 730 ? -22.095 26.913 89.301 1.00 32.22 1106 ILE B N 1
ATOM 12883 C CA . ILE B 1 730 ? -21.255 27.590 90.286 1.00 35.29 1106 ILE B CA 1
ATOM 12884 C C . ILE B 1 730 ? -19.791 27.224 90.075 1.00 33.96 1106 ILE B C 1
ATOM 12885 O O . ILE B 1 730 ? -18.912 28.093 90.050 1.00 35.95 1106 ILE B O 1
ATOM 12890 N N . LEU B 1 731 ? -19.507 25.929 89.916 1.00 31.79 1107 LEU B N 1
ATOM 12891 C CA . LEU B 1 731 ? -18.125 25.501 89.713 1.00 33.39 1107 LEU B CA 1
ATOM 12892 C C . LEU B 1 731 ? -17.569 26.005 88.386 1.00 37.91 1107 LEU B C 1
ATOM 12893 O O . LEU B 1 731 ? -16.400 26.401 88.311 1.00 32.72 1107 LEU B O 1
ATOM 12898 N N . SER B 1 732 ? -18.379 25.983 87.325 1.00 31.42 1108 SER B N 1
ATOM 12899 C CA . SER B 1 732 ? -17.908 26.496 86.040 1.00 36.64 1108 SER B CA 1
ATOM 12900 C C . SER B 1 732 ? -17.534 27.969 86.144 1.00 35.51 1108 SER B C 1
ATOM 12901 O O . SER B 1 732 ? -16.509 28.399 85.602 1.00 32.52 1108 SER B O 1
ATOM 12904 N N . SER B 1 733 ? -18.351 28.759 86.843 1.00 35.24 1109 SER B N 1
ATOM 12905 C CA . SER B 1 733 ? -18.014 30.162 87.054 1.00 37.43 1109 SER B CA 1
ATOM 12906 C C . SER B 1 733 ? -16.732 30.304 87.867 1.00 36.05 1109 SER B C 1
ATOM 12907 O O . SER B 1 733 ? -15.931 31.213 87.623 1.00 36.14 1109 SER B O 1
ATOM 12910 N N . LEU B 1 734 ? -16.517 29.405 88.832 1.00 37.35 1110 LEU B N 1
ATOM 12911 C CA . LEU B 1 734 ? -15.345 29.508 89.696 1.00 36.99 1110 LEU B CA 1
ATOM 12912 C C . LEU B 1 734 ? -14.057 29.231 88.932 1.00 38.92 1110 LEU B C 1
ATOM 12913 O O . LEU B 1 734 ? -13.071 29.961 89.085 1.00 37.82 1110 LEU B O 1
ATOM 12918 N N . VAL B 1 735 ? -14.086 28.240 88.046 1.00 39.98 1111 VAL B N 1
ATOM 12919 C CA . VAL B 1 735 ? -12.853 27.851 87.307 1.00 36.02 1111 VAL B CA 1
ATOM 12920 C C . VAL B 1 735 ? -12.494 28.921 86.271 1.00 42.50 1111 VAL B C 1
ATOM 12921 O O . VAL B 1 735 ? -11.304 29.125 86.043 1.00 43.89 1111 VAL B O 1
ATOM 12925 N N . GLY B 1 736 ? -13.483 29.604 85.709 1.00 37.48 1112 GLY B N 1
ATOM 12926 C CA . GLY B 1 736 ? -13.188 30.708 84.782 1.00 44.09 1112 GLY B CA 1
ATOM 12927 C C . GLY B 1 736 ? -12.448 31.819 85.498 1.00 48.82 1112 GLY B C 1
ATOM 12928 O O . GLY B 1 736 ? -11.534 32.396 84.900 1.00 47.70 1112 GLY B O 1
ATOM 12929 N N . ASN B 1 737 ? -12.842 32.106 86.731 1.00 41.35 1113 ASN B N 1
ATOM 12930 C CA . ASN B 1 737 ? -12.171 33.138 87.557 1.00 44.28 1113 ASN B CA 1
ATOM 12931 C C . ASN B 1 737 ? -10.725 32.736 87.881 1.00 48.87 1113 ASN B C 1
ATOM 12932 O O . ASN B 1 737 ? -9.884 33.635 87.949 1.00 61.91 1113 ASN B O 1
ATOM 12937 N N . LEU B 1 738 ? -10.445 31.455 88.091 1.00 40.98 1114 LEU B N 1
ATOM 12938 C CA . LEU B 1 738 ? -9.090 31.026 88.525 1.00 45.38 1114 LEU B CA 1
ATOM 12939 C C . LEU B 1 738 ? -8.149 30.843 87.334 1.00 52.79 1114 LEU B C 1
ATOM 12940 O O . LEU B 1 738 ? -6.979 30.516 87.564 1.00 41.54 1114 LEU B O 1
ATOM 12945 N N . VAL B 1 739 ? -8.640 31.042 86.116 1.00 46.61 1115 VAL B N 1
ATOM 12946 C CA . VAL B 1 739 ? -7.822 30.763 84.901 1.00 59.69 1115 VAL B CA 1
ATOM 12947 C C . VAL B 1 739 ? -6.581 31.661 84.869 1.00 53.83 1115 VAL B C 1
ATOM 12948 O O . VAL B 1 739 ? -5.511 31.149 84.513 1.00 68.51 1115 VAL B O 1
ATOM 12952 N N . ASP B 1 740 ? -6.710 32.924 85.257 1.00 50.23 1116 ASP B N 1
ATOM 12953 C CA . ASP B 1 740 ? -5.506 33.790 85.359 1.00 72.94 1116 ASP B CA 1
ATOM 12954 C C . ASP B 1 740 ? -5.486 34.387 86.760 1.00 71.22 1116 ASP B C 1
ATOM 12955 O O . ASP B 1 740 ? -5.753 35.588 86.871 1.00 73.94 1116 ASP B O 1
ATOM 12960 N N . GLN B 1 741 ? -5.183 33.575 87.776 1.00 68.78 1117 GLN B N 1
ATOM 12961 C CA . GLN B 1 741 ? -5.266 34.070 89.168 1.00 65.92 1117 GLN B CA 1
ATOM 12962 C C . GLN B 1 741 ? -4.232 35.171 89.388 1.00 67.42 1117 GLN B C 1
ATOM 12963 O O . GLN B 1 741 ? -4.622 36.238 89.868 1.00 64.72 1117 GLN B O 1
ATOM 12969 N N . SER B 1 742 ? -2.990 34.941 88.967 1.00 87.06 1118 SER B N 1
ATOM 12970 C CA . SER B 1 742 ? -1.897 35.913 89.225 1.00 92.40 1118 SER B CA 1
ATOM 12971 C C . SER B 1 742 ? -2.169 37.238 88.520 1.00 83.56 1118 SER B C 1
ATOM 12972 O O . SER B 1 742 ? -2.046 38.278 89.170 1.00 83.23 1118 SER B O 1
ATOM 12975 N N . LYS B 1 743 ? -2.576 37.176 87.256 1.00 68.62 1119 LYS B N 1
ATOM 12976 C CA . LYS B 1 743 ? -2.879 38.403 86.486 1.00 59.52 1119 LYS B CA 1
ATOM 12977 C C . LYS B 1 743 ? -4.071 39.129 87.108 1.00 66.51 1119 LYS B C 1
ATOM 12978 O O . LYS B 1 743 ? -3.955 40.343 87.322 1.00 61.60 1119 LYS B O 1
ATOM 12984 N N . GLN B 1 744 ? -5.146 38.408 87.431 1.00 62.94 1120 GLN B N 1
ATOM 12985 C CA . GLN B 1 744 ? -6.375 39.068 87.948 1.00 60.33 1120 GLN B CA 1
ATOM 12986 C C . GLN B 1 744 ? -6.217 39.426 89.432 1.00 58.92 1120 GLN B C 1
ATOM 12987 O O . GLN B 1 744 ? -7.049 40.177 89.944 1.00 52.59 1120 GLN B O 1
ATOM 12993 N N . GLY B 1 745 ? -5.166 38.920 90.077 1.00 55.81 1121 GLY B N 1
ATOM 12994 C CA . GLY B 1 745 ? -4.951 39.205 91.505 1.00 48.79 1121 GLY B CA 1
ATOM 12995 C C . GLY B 1 745 ? -5.954 38.501 92.398 1.00 60.61 1121 GLY B C 1
ATOM 12996 O O . GLY B 1 745 ? -6.257 39.031 93.466 1.00 54.66 1121 GLY B O 1
ATOM 12997 N N . ILE B 1 746 ? -6.448 37.343 91.969 1.00 50.90 1122 ILE B N 1
ATOM 12998 C CA . ILE B 1 746 ? -7.476 36.610 92.752 1.00 52.33 1122 ILE B CA 1
ATOM 12999 C C . ILE B 1 746 ? -6.780 35.825 93.863 1.00 52.60 1122 ILE B C 1
ATOM 13000 O O . ILE B 1 746 ? -5.934 34.979 93.562 1.00 53.60 1122 ILE B O 1
ATOM 13005 N N . VAL B 1 747 ? -7.124 36.118 95.110 1.00 48.00 1123 VAL B N 1
ATOM 13006 C CA . VAL B 1 747 ? -6.583 35.335 96.251 1.00 48.73 1123 VAL B CA 1
ATOM 13007 C C . VAL B 1 747 ? -7.636 34.288 96.607 1.00 48.10 1123 VAL B C 1
ATOM 13008 O O . VAL B 1 747 ? -8.807 34.655 96.778 1.00 41.76 1123 VAL B O 1
ATOM 13012 N N . PHE B 1 748 ? -7.218 33.039 96.703 1.00 43.30 1124 PHE B N 1
ATOM 13013 C CA . PHE B 1 748 ? -8.136 31.922 96.909 1.00 43.56 1124 PHE B CA 1
ATOM 13014 C C . PHE B 1 748 ? -7.349 30.824 97.607 1.00 51.07 1124 PHE B C 1
ATOM 13015 O O . PHE B 1 748 ? -6.484 30.198 96.988 1.00 55.64 1124 PHE B O 1
ATOM 13023 N N . ASN B 1 749 ? -7.634 30.599 98.885 1.00 41.35 1125 ASN B N 1
ATOM 13024 C CA . ASN B 1 749 ? -6.880 29.653 99.693 1.00 51.41 1125 ASN B CA 1
ATOM 13025 C C . ASN B 1 749 ? -7.711 28.410 99.997 1.00 45.76 1125 ASN B C 1
ATOM 13026 O O . ASN B 1 749 ? -8.898 28.324 99.669 1.00 41.21 1125 ASN B O 1
ATOM 13031 N N . GLU B 1 750 ? -7.052 27.433 100.628 1.00 46.70 1126 GLU B N 1
ATOM 13032 C CA . GLU B 1 750 ? -7.705 26.167 100.942 1.00 47.29 1126 GLU B CA 1
ATOM 13033 C C . GLU B 1 750 ? -8.941 26.368 101.811 1.00 45.40 1126 GLU B C 1
ATOM 13034 O O . GLU B 1 750 ? -9.925 25.632 101.669 1.00 42.24 1126 GLU B O 1
ATOM 13040 N N . ALA B 1 751 ? -8.915 27.355 102.708 1.00 45.18 1127 ALA B N 1
ATOM 13041 C CA . ALA B 1 751 ? -10.052 27.574 103.597 1.00 40.68 1127 ALA B CA 1
ATOM 13042 C C . ALA B 1 751 ? -11.280 28.041 102.824 1.00 42.25 1127 ALA B C 1
ATOM 13043 O O . ALA B 1 751 ? -12.397 27.580 103.085 1.00 44.04 1127 ALA B O 1
ATOM 13045 N N . SER B 1 752 ? -11.097 28.959 101.871 1.00 41.70 1128 SER B N 1
ATOM 13046 C CA . SER B 1 752 ? -12.223 29.402 101.055 1.00 42.82 1128 SER B CA 1
ATOM 13047 C C . SER B 1 752 ? -12.736 28.285 100.155 1.00 36.39 1128 SER B C 1
ATOM 13048 O O . SER B 1 752 ? -13.942 28.204 99.895 1.00 34.74 1128 SER B O 1
ATOM 13051 N N . TRP B 1 753 ? -11.855 27.414 99.677 1.00 33.53 1129 TRP B N 1
ATOM 13052 C CA . TRP B 1 753 ? -12.274 26.271 98.822 1.00 32.16 1129 TRP B CA 1
ATOM 13053 C C . TRP B 1 753 ? -13.134 25.290 99.628 1.00 29.46 1129 TRP B C 1
ATOM 13054 O O . TRP B 1 753 ? -14.135 24.812 99.096 1.00 32.11 1129 TRP B O 1
ATOM 13065 N N . ALA B 1 754 ? -12.754 25.019 100.870 1.00 30.24 1130 ALA B N 1
ATOM 13066 C CA . ALA B 1 754 ? -13.555 24.137 101.749 1.00 39.43 1130 ALA B CA 1
ATOM 13067 C C . ALA B 1 754 ? -14.939 24.744 102.009 1.00 38.44 1130 ALA B C 1
ATOM 13068 O O . ALA B 1 754 ? -15.915 24.004 101.947 1.00 38.33 1130 ALA B O 1
ATOM 13070 N N . GLN B 1 755 ? -15.005 26.047 102.256 1.00 36.91 1131 GLN B N 1
ATOM 13071 C CA . GLN B 1 755 ? -16.291 26.734 102.520 1.00 41.22 1131 GLN B CA 1
ATOM 13072 C C . GLN B 1 755 ? -17.205 26.645 101.296 1.00 39.06 1131 GLN B C 1
ATOM 13073 O O . GLN B 1 755 ? -18.374 26.314 101.464 1.00 45.09 1131 GLN B O 1
ATOM 13079 N N . LEU B 1 756 ? -16.658 26.872 100.104 1.00 39.57 1132 LEU B N 1
ATOM 13080 C CA . LEU B 1 756 ? -17.484 26.848 98.870 1.00 34.35 1132 LEU B CA 1
ATOM 13081 C C . LEU B 1 756 ? -18.071 25.450 98.696 1.00 34.35 1132 LEU B C 1
ATOM 13082 O O . LEU B 1 756 ? -19.261 25.355 98.428 1.00 37.92 1132 LEU B O 1
ATOM 13087 N N . ARG B 1 757 ? -17.248 24.420 98.873 1.00 36.27 1133 ARG B N 1
ATOM 13088 C CA . ARG B 1 757 ? -17.691 23.026 98.643 1.00 40.49 1133 ARG B CA 1
ATOM 13089 C C . ARG B 1 757 ? -18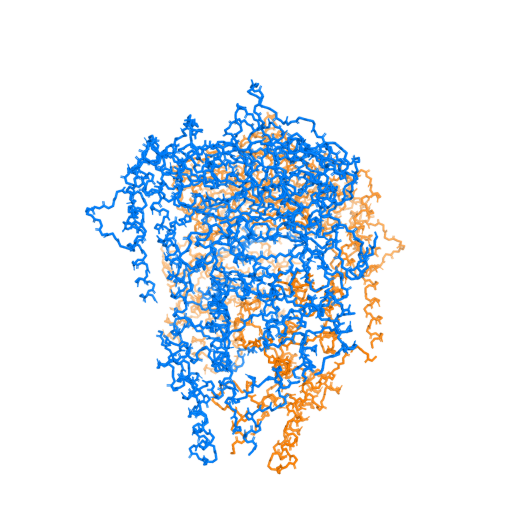.795 22.655 99.630 1.00 41.67 1133 ARG B C 1
ATOM 13090 O O . ARG B 1 757 ? -19.757 22.008 99.216 1.00 41.24 1133 ARG B O 1
ATOM 13098 N N . ARG B 1 758 ? -18.617 23.030 100.888 1.00 39.50 1134 ARG B N 1
ATOM 13099 C CA . ARG B 1 758 ? -19.593 22.686 101.948 1.00 48.51 1134 ARG B CA 1
ATOM 13100 C C . ARG B 1 758 ? -20.908 23.438 101.767 1.00 47.08 1134 ARG B C 1
ATOM 13101 O O . ARG B 1 758 ? -21.955 22.821 101.964 1.00 47.89 1134 ARG B O 1
ATOM 13109 N N . GLU B 1 759 ? -20.844 24.718 101.421 1.00 46.12 1135 GLU B N 1
ATOM 13110 C CA . GLU B 1 759 ? -22.071 25.550 101.349 1.00 48.31 1135 GLU B CA 1
ATOM 13111 C C . GLU B 1 759 ? -22.803 25.488 100.009 1.00 54.04 1135 GLU B C 1
ATOM 13112 O O . GLU B 1 759 ? -24.035 25.551 100.037 1.00 44.93 1135 GLU B O 1
ATOM 13118 N N . LEU B 1 760 ? -22.087 25.389 98.891 1.00 38.43 1136 LEU B N 1
ATOM 13119 C CA . LEU B 1 760 ? -22.764 25.527 97.581 1.00 34.92 1136 LEU B CA 1
ATOM 13120 C C . LEU B 1 760 ? -22.651 24.320 96.651 1.00 37.17 1136 LEU B C 1
ATOM 13121 O O . LEU B 1 760 ? -23.426 24.272 95.697 1.00 45.85 1136 LEU B O 1
ATOM 13126 N N . LEU B 1 761 ? -21.749 23.378 96.905 1.00 41.07 1137 LEU B N 1
ATOM 13127 C CA . LEU B 1 761 ? -21.521 22.311 95.894 1.00 41.24 1137 LEU B CA 1
ATOM 13128 C C . LEU B 1 761 ? -22.104 20.960 96.312 1.00 47.09 1137 LEU B C 1
ATOM 13129 O O . LEU B 1 761 ? -21.966 20.014 95.543 1.00 38.64 1137 LEU B O 1
ATOM 13134 N N . GLY B 1 762 ? -22.751 20.903 97.472 1.00 42.48 1138 GLY B N 1
ATOM 13135 C CA . GLY B 1 762 ? -23.329 19.654 97.937 1.00 39.52 1138 GLY B CA 1
ATOM 13136 C C . GLY B 1 762 ? -22.748 19.126 99.232 1.00 43.97 1138 GLY B C 1
ATOM 13137 O O . GLY B 1 762 ? -23.247 18.111 99.740 1.00 46.79 1138 GLY B O 1
ATOM 13138 N N . GLY B 1 763 ? -21.709 19.749 99.789 1.00 35.88 1139 GLY B N 1
ATOM 13139 C CA . GLY B 1 763 ? -21.177 19.382 101.085 1.00 36.94 1139 GLY B CA 1
ATOM 13140 C C . GLY B 1 763 ? -19.982 18.451 101.059 1.00 36.57 1139 GLY B C 1
ATOM 13141 O O . GLY B 1 763 ? -19.373 18.228 102.113 1.00 34.79 1139 GLY B O 1
ATOM 13142 N N . ALA B 1 764 ? -19.623 17.911 99.898 1.00 31.08 1140 ALA B N 1
ATOM 13143 C CA . ALA B 1 764 ? -18.557 16.921 99.803 1.00 36.30 1140 ALA B CA 1
ATOM 13144 C C . ALA B 1 764 ? -17.205 17.613 99.666 1.00 44.14 1140 ALA B C 1
ATOM 13145 O O . ALA B 1 764 ? -16.967 18.340 98.694 1.00 37.94 1140 ALA B O 1
ATOM 13147 N N . LEU B 1 765 ? -16.319 17.380 100.637 1.00 33.59 1141 LEU B N 1
ATOM 13148 C CA . LEU B 1 765 ? -14.947 17.856 100.505 1.00 37.69 1141 LEU B CA 1
ATOM 13149 C C . LEU B 1 765 ? -14.173 17.016 99.497 1.00 36.71 1141 LEU B C 1
ATOM 13150 O O . LEU B 1 765 ? -13.354 17.545 98.737 1.00 38.55 1141 LEU B O 1
ATOM 13155 N N . SER B 1 766 ? -14.423 15.708 99.475 1.00 38.37 1142 SER B N 1
ATOM 13156 C CA . SER B 1 766 ? -13.724 14.785 98.590 1.00 39.74 1142 SER B CA 1
ATOM 13157 C C . SER B 1 766 ? -14.740 13.958 97.818 1.00 39.20 1142 SER B C 1
ATOM 13158 O O . SER B 1 766 ? -15.676 13.406 98.406 1.00 40.67 1142 SER B O 1
ATOM 13161 N N . LEU B 1 767 ? -14.552 13.874 96.510 1.00 35.37 1143 LEU B N 1
ATOM 13162 C CA . LEU B 1 767 ? -15.404 13.089 95.641 1.00 35.00 1143 LEU B CA 1
ATOM 13163 C C . LEU B 1 767 ? -14.605 11.942 95.030 1.00 34.23 1143 LEU B C 1
ATOM 13164 O O . LEU B 1 767 ? -13.385 12.045 94.873 1.00 35.79 1143 LEU B O 1
ATOM 13169 N N . PRO B 1 768 ? -15.251 10.832 94.691 1.00 35.55 1144 PRO B N 1
ATOM 13170 C CA . PRO B 1 768 ? -14.520 9.696 94.125 1.00 31.12 1144 PRO B CA 1
ATOM 13171 C C . PRO B 1 768 ? -14.158 9.919 92.663 1.00 37.53 1144 PRO B C 1
ATOM 13172 O O . PRO B 1 768 ? -14.764 10.723 91.953 1.00 36.23 1144 PRO B O 1
ATOM 13176 N N . ASP B 1 769 ? -13.146 9.178 92.223 1.00 33.89 1145 ASP B N 1
ATOM 13177 C CA . ASP B 1 769 ? -12.720 9.257 90.834 1.00 40.39 1145 ASP B CA 1
ATOM 13178 C C . ASP B 1 769 ? -13.780 8.649 89.918 1.00 30.30 1145 ASP B C 1
ATOM 13179 O O . ASP B 1 769 ? -14.411 7.649 90.275 1.00 30.12 1145 ASP B O 1
ATOM 13184 N N . PRO B 1 770 ? -14.002 9.227 88.737 1.00 35.05 1146 PRO B N 1
ATOM 13185 C CA . PRO B 1 770 ? -14.925 8.606 87.781 1.00 32.01 1146 PRO B CA 1
ATOM 13186 C C . PRO B 1 770 ? -14.455 7.209 87.405 1.00 31.25 1146 PRO B C 1
ATOM 13187 O O . PRO B 1 770 ? -13.257 6.931 87.327 1.00 37.20 1146 PRO B O 1
ATOM 13191 N N . MET B 1 771 ? -15.424 6.320 87.172 1.00 27.52 1147 MET B N 1
ATOM 13192 C CA . MET B 1 771 ? -15.087 4.945 86.816 1.00 37.98 1147 MET B CA 1
ATOM 13193 C C . MET B 1 771 ? -14.231 4.880 85.556 1.00 40.45 1147 MET B C 1
ATOM 13194 O O . MET B 1 771 ? -13.370 4.000 85.437 1.00 34.21 1147 MET B O 1
ATOM 13199 N N . TYR B 1 772 ? -14.438 5.801 84.610 1.00 36.32 1148 TYR B N 1
ATOM 13200 C CA . TYR B 1 772 ? -13.689 5.735 83.360 1.00 38.28 1148 TYR B CA 1
ATOM 13201 C C . TYR B 1 772 ? -12.213 6.067 83.535 1.00 43.34 1148 TYR B C 1
ATOM 13202 O O . TYR B 1 772 ? -11.446 5.912 82.579 1.00 42.93 1148 TYR B O 1
ATOM 13211 N N . LYS B 1 773 ? -11.801 6.501 84.720 1.00 40.60 1149 LYS B N 1
ATOM 13212 C CA . LYS B 1 773 ? -10.359 6.761 84.962 1.00 48.42 1149 LYS B CA 1
ATOM 13213 C C . LYS B 1 773 ? -9.633 5.433 85.181 1.00 51.77 1149 LYS B C 1
ATOM 13214 O O . LYS B 1 773 ? -8.405 5.449 85.268 1.00 59.92 1149 LYS B O 1
ATOM 13220 N N . SER B 1 774 ? -10.372 4.328 85.220 1.00 51.98 1150 SER B N 1
ATOM 13221 C CA . SER B 1 774 ? -9.781 2.989 85.465 1.00 51.66 1150 SER B CA 1
ATOM 13222 C C . SER B 1 774 ? -9.884 2.137 84.197 1.00 56.50 1150 SER B C 1
ATOM 13223 O O . SER B 1 774 ? -10.820 2.357 83.430 1.00 57.36 1150 SER B O 1
ATOM 13226 N N . ASP B 1 775 ? -8.925 1.241 83.971 1.00 64.82 1151 ASP B N 1
ATOM 13227 C CA . ASP B 1 775 ? -8.874 0.390 82.748 1.00 64.10 1151 ASP B CA 1
ATOM 13228 C C . ASP B 1 775 ? -10.035 -0.604 82.669 1.00 67.49 1151 ASP B C 1
ATOM 13229 O O . ASP B 1 775 ? -10.510 -0.843 81.551 1.00 68.09 1151 ASP B O 1
ATOM 13230 N N . SER B 1 776 ? -10.429 -1.200 83.794 1.00 62.50 1152 SER B N 1
ATOM 13231 C CA . SER B 1 776 ? -11.513 -2.211 83.809 1.00 50.91 1152 SER B CA 1
ATOM 13232 C C . SER B 1 776 ? -12.783 -1.610 84.413 1.00 54.21 1152 SER B C 1
ATOM 13233 O O . SER B 1 776 ? -12.654 -0.676 85.208 1.00 47.40 1152 SER B O 1
ATOM 13236 N N . TRP B 1 777 ? -13.951 -2.132 84.038 1.00 45.21 1153 TRP B N 1
ATOM 13237 C CA . TRP B 1 777 ? -15.241 -1.663 84.609 1.00 42.99 1153 TRP B CA 1
ATOM 13238 C C . TRP B 1 777 ? -15.301 -2.028 86.081 1.00 48.97 1153 TRP B C 1
ATOM 13239 O O . TRP B 1 777 ? -15.416 -3.218 86.390 1.00 44.99 1153 TRP B O 1
ATOM 13250 N N . LEU B 1 778 ? -15.195 -1.027 86.940 1.00 43.14 1154 LEU B N 1
ATOM 13251 C CA . LEU B 1 778 ? -15.310 -1.241 88.375 1.00 47.54 1154 LEU B CA 1
ATOM 13252 C C . LEU B 1 778 ? -16.648 -0.775 88.930 1.00 50.93 1154 LEU B C 1
ATOM 13253 O O . LEU B 1 778 ? -16.848 -0.819 90.149 1.00 46.54 1154 LEU B O 1
ATOM 13258 N N . GLY B 1 779 ? -17.563 -0.324 88.073 1.00 46.61 1155 GLY B N 1
ATOM 13259 C CA . GLY B 1 779 ? -18.885 0.067 88.506 1.00 33.56 1155 GLY B CA 1
ATOM 13260 C C . GLY B 1 779 ? -19.777 -1.132 88.762 1.00 50.40 1155 GLY B C 1
ATOM 13261 O O . GLY B 1 779 ? -19.376 -2.289 88.646 1.00 52.40 1155 GLY B O 1
ATOM 13262 N N . ARG B 1 780 ? -21.004 -0.822 89.194 1.00 40.33 1156 ARG B N 1
ATOM 13263 C CA . ARG B 1 780 ? -21.995 -1.870 89.523 1.00 35.88 1156 ARG B CA 1
ATOM 13264 C C . ARG B 1 780 ? -23.183 -1.729 88.578 1.00 42.27 1156 ARG B C 1
ATOM 13265 O O . ARG B 1 780 ? -23.767 -0.646 88.537 1.00 51.14 1156 ARG B O 1
ATOM 13267 N N . GLY B 1 781 ? -23.541 -2.793 87.874 1.00 39.43 1157 GLY B N 1
ATOM 13268 C CA . GLY B 1 781 ? -24.582 -2.732 86.873 1.00 36.85 1157 GLY B CA 1
ATOM 13269 C C . GLY B 1 781 ? -24.061 -2.179 85.559 1.00 44.47 1157 GLY B C 1
ATOM 13270 O O . GLY B 1 781 ? -22.854 -2.062 85.323 1.00 42.68 1157 GLY B O 1
ATOM 13271 N N . GLU B 1 782 ? -25.000 -1.831 84.688 1.00 38.97 1158 GLU B N 1
ATOM 13272 C CA . GLU B 1 782 ? -24.627 -1.255 83.407 1.00 37.15 1158 GLU B CA 1
ATOM 13273 C C . GLU B 1 782 ? -24.144 0.181 83.602 1.00 41.11 1158 GLU B C 1
ATOM 13274 O O . GLU B 1 782 ? -24.700 0.919 84.423 1.00 33.72 1158 GLU B O 1
ATOM 13280 N N . PRO B 1 783 ? -23.113 0.604 82.873 1.00 39.44 1159 PRO B N 1
ATOM 13281 C CA . PRO B 1 783 ? -22.672 2.000 82.968 1.00 35.32 1159 PRO B CA 1
ATOM 13282 C C . PRO B 1 783 ? -23.826 2.953 82.693 1.00 29.78 1159 PRO B C 1
ATOM 13283 O O . PRO B 1 783 ? -24.677 2.700 81.839 1.00 31.70 1159 PRO B O 1
ATOM 13287 N N . THR B 1 784 ? -23.860 4.052 83.438 1.00 27.96 1160 THR B N 1
ATOM 13288 C CA . THR B 1 784 ? -24.887 5.073 83.274 1.00 27.95 1160 THR B CA 1
ATOM 13289 C C . THR B 1 784 ? -24.346 6.377 82.711 1.00 30.54 1160 THR B C 1
ATOM 13290 O O . THR B 1 784 ? -25.042 7.047 81.946 1.00 30.60 1160 THR B O 1
ATOM 13294 N N . HIS B 1 785 ? -23.124 6.757 83.075 1.00 27.35 1161 HIS B N 1
ATOM 13295 C CA . HIS B 1 785 ? -22.518 7.964 82.533 1.00 26.94 1161 HIS B CA 1
ATOM 13296 C C . HIS B 1 785 ? -22.075 7.740 81.089 1.00 28.06 1161 HIS B C 1
ATOM 13297 O O . HIS B 1 785 ? -21.551 6.679 80.739 1.00 26.46 1161 HIS B O 1
ATOM 13304 N N . ILE B 1 786 ? -22.275 8.761 80.252 1.00 29.20 1162 ILE B N 1
ATOM 13305 C CA . ILE B 1 786 ? -22.023 8.616 78.818 1.00 32.34 1162 ILE B CA 1
ATOM 13306 C C . ILE B 1 786 ? -20.588 8.168 78.553 1.00 30.82 1162 ILE B C 1
ATOM 13307 O O . ILE B 1 786 ? -20.336 7.343 77.667 1.00 33.18 1162 ILE B O 1
ATOM 13312 N N . ILE B 1 787 ? -19.626 8.700 79.306 1.00 29.59 1163 ILE B N 1
ATOM 13313 C CA . ILE B 1 787 ? -18.238 8.312 79.081 1.00 27.53 1163 ILE B CA 1
ATOM 13314 C C . ILE B 1 787 ? -17.998 6.880 79.546 1.00 36.74 1163 ILE B C 1
ATOM 13315 O O . ILE B 1 787 ? -17.310 6.104 78.872 1.00 30.89 1163 ILE B O 1
ATOM 13320 N N . ASP B 1 788 ? -18.551 6.508 80.706 1.00 27.65 1164 ASP B N 1
ATOM 13321 C CA . ASP B 1 788 ? -18.491 5.114 81.140 1.00 31.03 1164 ASP B CA 1
ATOM 13322 C C . ASP B 1 788 ? -19.122 4.196 80.103 1.00 29.85 1164 ASP B C 1
ATOM 13323 O O . ASP B 1 788 ? -18.608 3.105 79.828 1.00 27.19 1164 ASP B O 1
ATOM 13328 N N . TYR B 1 789 ? -20.247 4.621 79.528 1.00 26.45 1165 TYR B N 1
ATOM 13329 C CA . TYR B 1 789 ? -20.936 3.816 78.526 1.00 26.20 1165 TYR B CA 1
ATOM 13330 C C . TYR B 1 789 ? -20.050 3.575 77.308 1.00 34.10 1165 TYR B C 1
ATOM 13331 O O . TYR B 1 789 ? -19.946 2.447 76.812 1.00 32.95 1165 TYR B O 1
ATOM 13340 N N . LEU B 1 790 ? -19.403 4.630 76.810 1.00 29.89 1166 LEU B N 1
ATOM 13341 C CA . LEU B 1 790 ? -18.583 4.485 75.611 1.00 33.71 1166 LEU B CA 1
ATOM 13342 C C . LEU B 1 790 ? -17.345 3.642 75.887 1.00 29.86 1166 LEU B C 1
ATOM 13343 O O . LEU B 1 790 ? -16.959 2.808 75.060 1.00 36.54 1166 LEU B O 1
ATOM 13348 N N . LYS B 1 791 ? -16.719 3.825 77.049 1.00 29.30 1167 LYS B N 1
ATOM 13349 C CA . LYS B 1 791 ? -15.487 3.097 77.330 1.00 28.31 1167 LYS B CA 1
ATOM 13350 C C . LYS B 1 791 ? -15.757 1.630 77.639 1.00 36.93 1167 LYS B C 1
ATOM 13351 O O . LYS B 1 791 ? -15.051 0.747 77.140 1.00 37.21 1167 LYS B O 1
ATOM 13357 N N . PHE B 1 792 ? -16.773 1.346 78.455 1.00 39.13 1168 PHE B N 1
ATOM 13358 C CA . PHE B 1 792 ? -16.959 0.012 79.011 1.00 28.82 1168 PHE B CA 1
ATOM 13359 C C . PHE B 1 792 ? -18.095 -0.784 78.386 1.00 33.20 1168 PHE B C 1
ATOM 13360 O O . PHE B 1 792 ? -18.024 -2.014 78.370 1.00 38.32 1168 PHE B O 1
ATOM 13368 N N . SER B 1 793 ? -19.140 -0.132 77.880 1.00 34.09 1169 SER B N 1
ATOM 13369 C CA . SER B 1 793 ? -20.208 -0.859 77.204 1.00 35.34 1169 SER B CA 1
ATOM 13370 C C . SER B 1 793 ? -19.958 -1.019 75.709 1.00 38.92 1169 SER B C 1
ATOM 13371 O O . SER B 1 793 ? -20.459 -1.974 75.104 1.00 36.80 1169 SER B O 1
ATOM 13374 N N . ILE B 1 794 ? -19.191 -0.114 75.102 1.00 31.95 1170 ILE B N 1
ATOM 13375 C CA . ILE B 1 794 ? -18.958 -0.146 73.661 1.00 44.68 1170 ILE B CA 1
ATOM 13376 C C . ILE B 1 794 ? -17.529 -0.588 73.375 1.00 37.67 1170 ILE B C 1
ATOM 13377 O O . ILE B 1 794 ? -17.298 -1.677 72.837 1.00 39.19 1170 ILE B O 1
ATOM 13382 N N . ALA B 1 795 ? -16.560 0.254 73.745 1.00 35.18 1171 ALA B N 1
ATOM 13383 C CA . ALA B 1 795 ? -15.175 0.020 73.347 1.00 33.61 1171 ALA B CA 1
ATOM 13384 C C . ALA B 1 795 ? -14.629 -1.271 73.944 1.00 40.11 1171 ALA B C 1
ATOM 13385 O O . ALA B 1 795 ? -14.055 -2.102 73.231 1.00 40.42 1171 ALA B O 1
ATOM 13387 N N . ARG B 1 796 ? -14.785 -1.453 75.254 1.00 40.17 1172 ARG B N 1
ATOM 13388 C CA . ARG B 1 796 ? -14.170 -2.606 75.904 1.00 44.37 1172 ARG B CA 1
ATOM 13389 C C . ARG B 1 796 ? -14.666 -3.938 75.358 1.00 54.05 1172 ARG B C 1
ATOM 13390 O O . ARG B 1 796 ? -13.828 -4.827 75.121 1.00 47.68 1172 ARG B O 1
ATOM 13398 N N . PRO B 1 797 ? -15.968 -4.159 75.155 1.00 50.66 1173 PRO B N 1
ATOM 13399 C CA . PRO B 1 797 ? -16.394 -5.436 74.558 1.00 46.84 1173 PRO B CA 1
ATOM 13400 C C . PRO B 1 797 ? -15.856 -5.645 73.155 1.00 51.87 1173 PRO B C 1
ATOM 13401 O O . PRO B 1 797 ? -15.473 -6.768 72.805 1.00 48.32 1173 PRO B O 1
ATOM 13405 N N . ALA B 1 798 ? -15.819 -4.590 72.336 1.00 46.25 1174 ALA B N 1
ATOM 13406 C CA . ALA B 1 798 ? -15.285 -4.722 70.984 1.00 46.88 1174 ALA B CA 1
ATOM 13407 C C . ALA B 1 798 ? -13.798 -5.053 71.011 1.00 52.85 1174 ALA B C 1
ATOM 13408 O O . ALA B 1 798 ? -13.317 -5.846 70.193 1.00 52.17 1174 ALA B O 1
ATOM 13410 N N . ILE B 1 799 ? -13.056 -4.459 71.945 1.00 51.13 1175 ILE B N 1
ATOM 13411 C CA . ILE B 1 799 ? -11.640 -4.782 72.078 1.00 49.22 1175 ILE B CA 1
ATOM 13412 C C . ILE B 1 799 ? -11.464 -6.215 72.562 1.00 57.80 1175 ILE B C 1
ATOM 13413 O O . ILE B 1 799 ? -10.573 -6.937 72.099 1.00 59.65 1175 ILE B O 1
ATOM 13418 N N . ASP B 1 800 ? -12.311 -6.652 73.498 1.00 54.86 1176 ASP B N 1
ATOM 13419 C CA . ASP B 1 800 ? -12.177 -7.995 74.052 1.00 56.03 1176 ASP B CA 1
ATOM 13420 C C . ASP B 1 800 ? -12.467 -9.062 73.004 1.00 62.75 1176 ASP B C 1
ATOM 13421 O O . ASP B 1 800 ? -11.803 -10.105 72.973 1.00 68.30 1176 ASP B O 1
ATOM 13426 N N . LYS B 1 801 ? -13.415 -8.776 72.114 1.00 52.52 1177 LYS B N 1
ATOM 13427 C CA . LYS B 1 801 ? -13.735 -9.717 71.013 1.00 65.29 1177 LYS B CA 1
ATOM 13428 C C . LYS B 1 801 ? -12.505 -9.895 70.111 1.00 70.45 1177 LYS B C 1
ATOM 13429 O O . LYS B 1 801 ? -12.234 -11.027 69.708 1.00 76.24 1177 LYS B O 1
ATOM 13435 N N . GLU B 1 802 ? -11.805 -8.810 69.791 1.00 57.28 1178 GLU B N 1
ATOM 13436 C CA . GLU B 1 802 ? -10.607 -8.892 68.925 1.00 63.28 1178 GLU B CA 1
ATOM 13437 C C . GLU B 1 802 ? -9.523 -9.716 69.613 1.00 69.69 1178 GLU B C 1
ATOM 13438 O O . GLU B 1 802 ? -8.878 -10.515 68.938 1.00 66.91 1178 GLU B O 1
ATOM 13444 N N . LEU B 1 803 ? -9.326 -9.494 70.907 1.00 70.74 1179 LEU B N 1
ATOM 13445 C CA . LEU B 1 803 ? -8.299 -10.250 71.658 1.00 71.29 1179 LEU B CA 1
ATOM 13446 C C . LEU B 1 803 ? -8.741 -11.711 71.698 1.00 74.96 1179 LEU B C 1
ATOM 13447 O O . LEU B 1 803 ? -7.872 -12.590 71.631 1.00 75.57 1179 LEU B O 1
ATOM 13452 N N . GLU B 1 804 ? -10.048 -11.950 71.766 1.00 81.06 1180 GLU B N 1
ATOM 13453 C CA . GLU B 1 804 ? -10.548 -13.344 71.709 1.00 88.60 1180 GLU B CA 1
ATOM 13454 C C . GLU B 1 804 ? -10.225 -13.938 70.341 1.00 88.14 1180 GLU B C 1
ATOM 13455 O O . GLU B 1 804 ? -9.716 -15.065 70.302 1.00 87.39 1180 GLU B O 1
ATOM 13461 N N . ALA B 1 805 ? -10.469 -13.180 69.272 1.00 82.91 1181 ALA B N 1
ATOM 13462 C CA . ALA B 1 805 ? -10.183 -13.664 67.904 1.00 81.47 1181 ALA B CA 1
ATOM 13463 C C . ALA B 1 805 ? -8.682 -13.902 67.766 1.00 78.01 1181 ALA B C 1
ATOM 13464 O O . ALA B 1 805 ? -8.305 -14.916 67.167 1.00 80.91 1181 ALA B O 1
ATOM 13466 N N . PHE B 1 806 ? -7.878 -13.012 68.339 1.00 71.35 1182 PHE B N 1
ATOM 13467 C CA . PHE B 1 806 ? -6.401 -13.122 68.275 1.00 74.34 1182 PHE B CA 1
ATOM 13468 C C . PHE B 1 806 ? -5.969 -14.418 68.954 1.00 72.70 1182 PHE B C 1
ATOM 13469 O O . PHE B 1 806 ? -5.209 -15.176 68.349 1.00 70.50 1182 PHE B O 1
ATOM 13477 N N . HIS B 1 807 ? -6.456 -14.659 70.169 1.00 75.51 1183 HIS B N 1
ATOM 13478 C CA . HIS B 1 807 ? -6.043 -15.863 70.932 1.00 73.84 1183 HIS B CA 1
ATOM 13479 C C . HIS B 1 807 ? -6.482 -17.128 70.193 1.00 67.70 1183 HIS B C 1
ATOM 13480 O O . HIS B 1 807 ? -5.690 -18.080 70.146 1.00 65.78 1183 HIS B O 1
ATOM 13487 N N . ASN B 1 808 ? -7.689 -17.119 69.636 1.00 59.61 1184 ASN B N 1
ATOM 13488 C CA . ASN B 1 808 ? -8.185 -18.292 68.880 1.00 70.86 1184 ASN B CA 1
ATOM 13489 C C . ASN B 1 808 ? -7.300 -18.522 67.652 1.00 70.41 1184 ASN B C 1
ATOM 13490 O O . ASN B 1 808 ? -6.980 -19.680 67.374 1.00 66.77 1184 ASN B O 1
ATOM 13495 N N . ALA B 1 809 ? -6.917 -17.449 66.959 1.00 69.68 1185 ALA B N 1
ATOM 13496 C CA . ALA B 1 809 ? -6.102 -17.593 65.735 1.00 66.13 1185 ALA B CA 1
ATOM 13497 C C . ALA B 1 809 ? -4.757 -18.216 66.098 1.00 71.87 1185 ALA B C 1
ATOM 13498 O O . ALA B 1 809 ? -4.295 -19.097 65.361 1.00 75.59 1185 ALA B O 1
ATOM 13500 N N . MET B 1 810 ? -4.169 -17.775 67.206 1.00 64.52 1186 MET B N 1
ATOM 13501 C CA . MET B 1 810 ? -2.840 -18.295 67.596 1.00 67.75 1186 MET B CA 1
ATOM 13502 C C . MET B 1 810 ? -2.973 -19.791 67.887 1.00 87.38 1186 MET B C 1
ATOM 13503 O O . MET B 1 810 ? -2.108 -20.557 67.434 1.00 88.74 1186 MET B O 1
ATOM 13508 N N . LYS B 1 811 ? -4.029 -20.180 68.602 1.00 89.49 1187 LYS B N 1
ATOM 13509 C CA . LYS B 1 811 ? -4.261 -21.606 68.934 1.00 95.11 1187 LYS B CA 1
ATOM 13510 C C . LYS B 1 811 ? -4.537 -22.416 67.668 1.00 91.28 1187 LYS B C 1
ATOM 13511 O O . LYS B 1 811 ? -4.030 -23.540 67.578 1.00 94.51 1187 LYS B O 1
ATOM 13517 N N . ALA B 1 812 ? -5.296 -21.862 66.725 1.00 81.56 1188 ALA B N 1
ATOM 13518 C CA . ALA B 1 812 ? -5.699 -22.638 65.531 1.00 85.46 1188 ALA B CA 1
ATOM 13519 C C . ALA B 1 812 ? -4.454 -23.082 64.770 1.00 90.41 1188 ALA B C 1
ATOM 13520 O O . ALA B 1 812 ? -4.452 -24.212 64.256 1.00 97.67 1188 ALA B O 1
ATOM 13522 N N . ALA B 1 813 ? -3.445 -22.218 64.696 1.00 88.72 1189 ALA B N 1
ATOM 13523 C CA . ALA B 1 813 ? -2.232 -22.549 63.923 1.00 83.68 1189 ALA B CA 1
ATOM 13524 C C . ALA B 1 813 ? -1.345 -23.505 64.728 1.00 77.08 1189 ALA B C 1
ATOM 13525 O O . ALA B 1 813 ? -1.036 -23.161 65.881 1.00 79.40 1189 ALA B O 1
ATOM 13526 N N . GLU B 1 817 ? -1.133 -27.400 59.808 1.00 82.69 1193 GLU B N 1
ATOM 13527 C CA . GLU B 1 817 ? 0.308 -27.495 59.452 1.00 90.31 1193 GLU B CA 1
ATOM 13528 C C . GLU B 1 817 ? 0.555 -26.735 58.150 1.00 89.41 1193 GLU B C 1
ATOM 13529 O O . GLU B 1 817 ? 1.609 -26.952 57.540 1.00 92.80 1193 GLU B O 1
ATOM 13535 N N . ASP B 1 818 ? -0.406 -25.918 57.725 1.00 83.12 1194 ASP B N 1
ATOM 13536 C CA . ASP B 1 818 ? -0.219 -25.081 56.513 1.00 84.25 1194 ASP B CA 1
ATOM 13537 C C . ASP B 1 818 ? -0.048 -23.628 56.956 1.00 85.58 1194 ASP B C 1
ATOM 13538 O O . ASP B 1 818 ? -0.185 -22.732 56.106 1.00 91.28 1194 ASP B O 1
ATOM 13539 N N . GLY B 1 819 ? 0.213 -23.414 58.243 1.00 75.73 1195 GLY B N 1
ATOM 13540 C CA . GLY B 1 819 ? 0.397 -22.053 58.775 1.00 73.26 1195 GLY B CA 1
ATOM 13541 C C . GLY B 1 819 ? 1.835 -21.582 58.665 1.00 62.98 1195 GLY B C 1
ATOM 13542 O O . GLY B 1 819 ? 2.587 -22.152 57.873 1.00 71.68 1195 GLY B O 1
ATOM 13543 N N . ALA B 1 820 ? 2.183 -20.531 59.399 1.00 61.20 1196 ALA B N 1
ATOM 13544 C CA . ALA B 1 820 ? 3.558 -19.999 59.373 1.00 52.76 1196 ALA B CA 1
ATOM 13545 C C . ALA B 1 820 ? 4.510 -20.937 60.105 1.00 51.00 1196 ALA B C 1
ATOM 13546 O O . ALA B 1 820 ? 4.168 -21.375 61.204 1.00 57.11 1196 ALA B O 1
ATOM 13548 N N . HIS B 1 821 ? 5.659 -21.224 59.503 1.00 53.57 1197 HIS B N 1
ATOM 13549 C CA . HIS B 1 821 ? 6.678 -22.052 60.129 1.00 48.97 1197 HIS B CA 1
ATOM 13550 C C . HIS B 1 821 ? 7.963 -21.257 60.322 1.00 52.36 1197 HIS B C 1
ATOM 13551 O O . HIS B 1 821 ? 8.216 -20.261 59.636 1.00 45.48 1197 HIS B O 1
ATOM 13558 N N . PHE B 1 822 ? 8.780 -21.714 61.274 1.00 38.17 1198 PHE B N 1
ATOM 13559 C CA . PHE B 1 822 ? 10.111 -21.140 61.439 1.00 42.41 1198 PHE B CA 1
ATOM 13560 C C . PHE B 1 822 ? 11.038 -21.586 60.317 1.00 42.15 1198 PHE B C 1
ATOM 13561 O O . PHE B 1 822 ? 11.882 -20.811 59.851 1.00 45.96 1198 PHE B O 1
ATOM 13569 N N . TRP B 1 823 ? 10.889 -22.828 59.870 1.00 38.84 1199 TRP B N 1
ATOM 13570 C CA . TRP B 1 823 ? 11.763 -23.371 58.842 1.00 40.04 1199 TRP B CA 1
ATOM 13571 C C . TRP B 1 823 ? 11.573 -22.632 57.522 1.00 38.39 1199 TRP B C 1
ATOM 13572 O O . TRP B 1 823 ? 10.458 -22.254 57.152 1.00 36.67 1199 TRP B O 1
ATOM 13583 N N . ASP B 1 824 ? 12.679 -22.419 56.822 1.00 35.36 1200 ASP B N 1
ATOM 13584 C CA . ASP B 1 824 ? 12.692 -21.878 55.470 1.00 33.20 1200 ASP B CA 1
ATOM 13585 C C . ASP B 1 824 ? 13.898 -22.460 54.750 1.00 37.18 1200 ASP B C 1
ATOM 13586 O O . ASP B 1 824 ? 15.038 -22.079 55.046 1.00 35.41 1200 ASP B O 1
ATOM 13591 N N . PRO B 1 825 ? 13.696 -23.385 53.808 1.00 37.81 1201 PRO B N 1
ATOM 13592 C CA . PRO B 1 825 ? 14.851 -24.012 53.145 1.00 43.65 1201 PRO B CA 1
ATOM 13593 C C . PRO B 1 825 ? 15.747 -23.016 52.432 1.00 35.94 1201 PRO B C 1
ATOM 13594 O O . PRO B 1 825 ? 16.923 -23.320 52.199 1.00 37.38 1201 PRO B O 1
ATOM 13598 N N . ASP B 1 826 ? 15.234 -21.834 52.083 1.00 37.32 1202 ASP B N 1
ATOM 13599 C CA . ASP B 1 826 ? 16.081 -20.816 51.470 1.00 37.89 1202 ASP B CA 1
ATOM 13600 C C . ASP B 1 826 ? 17.217 -20.416 52.401 1.00 38.09 1202 ASP B C 1
ATOM 13601 O O . ASP B 1 826 ? 18.346 -20.186 51.954 1.00 37.87 1202 ASP B O 1
ATOM 13606 N N . LEU B 1 827 ? 16.935 -20.328 53.701 1.00 33.42 1203 LEU B N 1
ATOM 13607 C CA . LEU B 1 827 ? 17.912 -19.834 54.661 1.00 33.66 1203 LEU B CA 1
ATOM 13608 C C . LEU B 1 827 ? 19.016 -20.838 54.962 1.00 37.60 1203 LEU B C 1
ATOM 13609 O O . LEU B 1 827 ? 20.046 -20.446 55.521 1.00 41.08 1203 LEU B O 1
ATOM 13614 N N . ALA B 1 828 ? 18.833 -22.110 54.611 1.00 34.35 1204 ALA B N 1
ATOM 13615 C CA . ALA B 1 828 ? 19.859 -23.129 54.784 1.00 32.04 1204 ALA B CA 1
ATOM 13616 C C . ALA B 1 828 ? 20.672 -23.347 53.516 1.00 34.49 1204 ALA B C 1
ATOM 13617 O O . ALA B 1 828 ? 21.484 -24.277 53.458 1.00 39.26 1204 ALA B O 1
ATOM 13619 N N . SER B 1 829 ? 20.478 -22.499 52.504 1.00 39.19 1205 SER B N 1
ATOM 13620 C CA . SER B 1 829 ? 21.137 -22.703 51.219 1.00 32.21 1205 SER B CA 1
ATOM 13621 C C . SER B 1 829 ? 22.655 -22.673 51.357 1.00 36.13 1205 SER B C 1
ATOM 13622 O O . SER B 1 829 ? 23.352 -23.549 50.833 1.00 39.67 1205 SER B O 1
ATOM 13625 N N . TYR B 1 830 ? 23.189 -21.670 52.057 1.00 40.12 1206 TYR B N 1
ATOM 13626 C CA . TYR B 1 830 ? 24.640 -21.574 52.188 1.00 36.35 1206 TYR B CA 1
ATOM 13627 C C . TYR B 1 830 ? 25.198 -22.715 53.031 1.00 41.73 1206 TYR B C 1
ATOM 13628 O O . TYR B 1 830 ? 26.243 -23.287 52.697 1.00 42.44 1206 TYR B O 1
ATOM 13637 N N . TYR B 1 831 ? 24.519 -23.060 54.126 1.00 37.78 1207 TYR B N 1
ATOM 13638 C CA . TYR B 1 831 ? 24.915 -24.223 54.914 1.00 45.68 1207 TYR B CA 1
ATOM 13639 C C . TYR B 1 831 ? 25.061 -25.454 54.029 1.00 44.83 1207 TYR B C 1
ATOM 13640 O O . TYR B 1 831 ? 26.112 -26.103 54.003 1.00 41.37 1207 TYR B O 1
ATOM 13649 N N . THR B 1 832 ? 24.000 -25.789 53.291 1.00 40.78 1208 THR B N 1
ATOM 13650 C CA . THR B 1 832 ? 24.032 -26.975 52.443 1.00 45.38 1208 THR B CA 1
ATOM 13651 C C . THR B 1 832 ? 25.119 -26.870 51.382 1.00 45.63 1208 THR B C 1
ATOM 13652 O O . THR B 1 832 ? 25.754 -27.871 51.032 1.00 49.81 1208 THR B O 1
ATOM 13656 N N . PHE B 1 833 ? 25.381 -25.682 50.855 1.00 44.94 1209 PHE B N 1
ATOM 13657 C CA . PHE B 1 833 ? 26.467 -25.515 49.855 1.00 47.14 1209 PHE B CA 1
ATOM 13658 C C . PHE B 1 833 ? 27.809 -25.971 50.431 1.00 46.00 1209 PHE B C 1
ATOM 13659 O O . PHE B 1 833 ? 28.503 -26.763 49.780 1.00 44.41 1209 PHE B O 1
ATOM 13667 N N . PHE B 1 834 ? 28.174 -25.452 51.598 1.00 43.87 1210 PHE B N 1
ATOM 13668 C CA . PHE B 1 834 ? 29.495 -25.761 52.201 1.00 55.01 1210 PHE B CA 1
ATOM 13669 C C . PHE B 1 834 ? 29.587 -27.216 52.659 1.00 49.69 1210 PHE B C 1
ATOM 13670 O O . PHE B 1 834 ? 30.692 -27.739 52.681 1.00 54.65 1210 PHE B O 1
ATOM 13678 N N . LYS B 1 835 ? 28.467 -27.815 53.045 1.00 52.30 1211 LYS B N 1
ATOM 13679 C CA . LYS B 1 835 ? 28.456 -29.217 53.527 1.00 55.60 1211 LYS B CA 1
ATOM 13680 C C . LYS B 1 835 ? 28.933 -30.139 52.408 1.00 56.35 1211 LYS B C 1
ATOM 13681 O O . LYS B 1 835 ? 29.755 -31.009 52.683 1.00 59.96 1211 LYS B O 1
ATOM 13687 N N . GLU B 1 836 ? 28.465 -29.906 51.188 1.00 53.78 1212 GLU B N 1
ATOM 13688 C CA . GLU B 1 836 ? 28.910 -30.717 50.035 1.00 59.66 1212 GLU B CA 1
ATOM 13689 C C . GLU B 1 836 ? 30.407 -30.505 49.816 1.00 62.11 1212 GLU B C 1
ATOM 13690 O O . GLU B 1 836 ? 31.108 -31.487 49.563 1.00 59.93 1212 GLU B O 1
ATOM 13696 N N . ILE B 1 837 ? 30.883 -29.274 49.981 1.00 65.31 1213 ILE B N 1
ATOM 13697 C CA . ILE B 1 837 ? 32.336 -28.971 49.844 1.00 62.57 1213 ILE B CA 1
ATOM 13698 C C . ILE B 1 837 ? 33.073 -29.663 50.992 1.00 65.32 1213 ILE B C 1
ATOM 13699 O O . ILE B 1 837 ? 34.123 -30.261 50.732 1.00 63.73 1213 ILE B O 1
ATOM 13704 N N . SER B 1 838 ? 32.524 -29.598 52.203 1.00 65.84 1214 SER B N 1
ATOM 13705 C CA . SER B 1 838 ? 33.162 -30.180 53.411 1.00 65.84 1214 SER B CA 1
ATOM 13706 C C . SER B 1 838 ? 33.285 -31.698 53.281 1.00 63.86 1214 SER B C 1
ATOM 13707 O O . SER B 1 838 ? 34.272 -32.253 53.767 1.00 69.13 1214 SER B O 1
ATOM 13710 N N . ASP B 1 839 ? 32.300 -32.336 52.663 1.00 73.56 1215 ASP B N 1
ATOM 13711 C CA . ASP B 1 839 ? 32.304 -33.812 52.516 1.00 73.70 1215 ASP B CA 1
ATOM 13712 C C . ASP B 1 839 ? 33.537 -34.231 51.707 1.00 80.88 1215 ASP B C 1
ATOM 13713 O O . ASP B 1 839 ? 34.076 -35.310 51.987 1.00 81.44 1215 ASP B O 1
ATOM 13718 N N . LYS B 1 840 ? 33.941 -33.430 50.721 1.00 77.14 1216 LYS B N 1
ATOM 13719 C CA . LYS B 1 840 ? 35.091 -33.805 49.859 1.00 74.30 1216 LYS B CA 1
ATOM 13720 C C . LYS B 1 840 ? 36.417 -33.159 50.296 1.00 73.25 1216 LYS B C 1
ATOM 13721 O O . LYS B 1 840 ? 37.430 -33.485 49.663 1.00 89.17 1216 LYS B O 1
ATOM 13723 N N . SER B 1 841 ? 36.441 -32.275 51.294 1.00 69.81 1217 SER B N 1
ATOM 13724 C CA . SER B 1 841 ? 37.748 -31.730 51.754 1.00 65.37 1217 SER B CA 1
ATOM 13725 C C . SER B 1 841 ? 37.861 -31.695 53.278 1.00 69.80 1217 SER B C 1
ATOM 13726 O O . SER B 1 841 ? 36.955 -31.156 53.917 1.00 68.34 1217 SER B O 1
ATOM 13729 N N . ARG B 1 842 ? 38.959 -32.223 53.823 1.00 70.04 1218 ARG B N 1
ATOM 13730 C CA . ARG B 1 842 ? 39.195 -32.233 55.289 1.00 67.23 1218 ARG B CA 1
ATOM 13731 C C . ARG B 1 842 ? 39.375 -30.811 55.814 1.00 71.11 1218 ARG B C 1
ATOM 13732 O O . ARG B 1 842 ? 38.884 -30.524 56.911 1.00 63.81 1218 ARG B O 1
ATOM 13734 N N . SER B 1 843 ? 40.102 -29.982 55.065 1.00 67.58 1219 SER B N 1
ATOM 13735 C CA . SER B 1 843 ? 40.366 -28.593 55.509 1.00 69.72 1219 SER B CA 1
ATOM 13736 C C . SER B 1 843 ? 39.045 -27.839 55.628 1.00 66.55 1219 SER B C 1
ATOM 13737 O O . SER B 1 843 ? 38.855 -27.143 56.635 1.00 65.11 1219 SER B O 1
ATOM 13740 N N . SER B 1 844 ? 38.178 -27.990 54.632 1.00 64.02 1220 SER B N 1
ATOM 13741 C CA . SER B 1 844 ? 36.854 -27.327 54.657 1.00 67.68 1220 SER B CA 1
ATOM 13742 C C . SER B 1 844 ? 36.020 -27.895 55.803 1.00 65.39 1220 SER B C 1
ATOM 13743 O O . SER B 1 844 ? 35.349 -27.115 56.462 1.00 63.47 1220 SER B O 1
ATOM 13746 N N . ALA B 1 845 ? 36.089 -29.207 56.025 1.00 66.35 1221 ALA B N 1
ATOM 13747 C CA . ALA B 1 845 ? 35.322 -29.849 57.114 1.00 64.15 1221 ALA B CA 1
ATOM 13748 C C . ALA B 1 845 ? 35.794 -29.307 58.455 1.00 64.24 1221 ALA B C 1
ATOM 13749 O O . ALA B 1 845 ? 34.959 -29.130 59.335 1.00 63.49 1221 ALA B O 1
ATOM 13751 N N . LEU B 1 846 ? 37.100 -29.096 58.594 1.00 64.56 1222 LEU B N 1
ATOM 13752 C CA . LEU B 1 846 ? 37.654 -28.576 59.868 1.00 61.57 1222 LEU B CA 1
ATOM 13753 C C . LEU B 1 846 ? 37.179 -27.139 60.048 1.00 59.32 1222 LEU B C 1
ATOM 13754 O O . LEU B 1 846 ? 36.817 -26.776 61.167 1.00 61.54 1222 LEU B O 1
ATOM 13759 N N . LEU B 1 847 ? 37.186 -26.368 58.964 1.00 60.18 1223 LEU B N 1
ATOM 13760 C CA . LEU B 1 847 ? 36.726 -24.962 59.031 1.00 63.56 1223 LEU B CA 1
ATOM 13761 C C . LEU B 1 847 ? 35.239 -25.008 59.331 1.00 61.42 1223 LEU B C 1
ATOM 13762 O O . LEU B 1 847 ? 34.775 -24.237 60.175 1.00 54.51 1223 LEU B O 1
ATOM 13767 N N . PHE B 1 848 ? 34.546 -25.935 58.681 1.00 58.67 1224 PHE B N 1
ATOM 13768 C CA . PHE B 1 848 ? 33.096 -25.949 58.842 1.00 62.58 1224 PHE B CA 1
ATOM 13769 C C . PHE B 1 848 ? 32.693 -26.445 60.225 1.00 57.65 1224 PHE B C 1
ATOM 13770 O O . PHE B 1 848 ? 31.731 -25.938 60.815 1.00 55.13 1224 PHE B O 1
ATOM 13778 N N . THR B 1 849 ? 33.419 -27.427 60.762 1.00 58.16 1225 THR B N 1
ATOM 13779 C CA . THR B 1 849 ? 33.100 -27.934 62.092 1.00 50.67 1225 THR B CA 1
ATOM 13780 C C . THR B 1 849 ? 33.490 -26.943 63.182 1.00 62.90 1225 THR B C 1
ATOM 13781 O O . THR B 1 849 ? 32.838 -26.890 64.231 1.00 55.56 1225 THR B O 1
ATOM 13785 N N . THR B 1 850 ? 34.542 -26.151 62.956 1.00 56.12 1226 THR B N 1
ATOM 13786 C CA . THR B 1 850 ? 34.900 -25.111 63.915 1.00 55.94 1226 THR B CA 1
ATOM 13787 C C . THR B 1 850 ? 33.849 -24.009 63.947 1.00 59.62 1226 THR B C 1
ATOM 13788 O O . THR B 1 850 ? 33.509 -23.496 65.020 1.00 59.86 1226 THR B O 1
ATOM 13792 N N . LEU B 1 851 ? 33.325 -23.629 62.779 1.00 48.50 1227 LEU B N 1
ATOM 13793 C CA . LEU B 1 851 ? 32.231 -22.665 62.734 1.00 47.95 1227 LEU B CA 1
ATOM 13794 C C . LEU B 1 851 ? 31.018 -23.181 63.496 1.00 47.34 1227 LEU B C 1
ATOM 13795 O O . LEU B 1 851 ? 30.403 -22.448 64.279 1.00 44.83 1227 LEU B O 1
ATOM 13800 N N . LYS B 1 852 ? 30.656 -24.447 63.272 1.00 50.55 1228 LYS B N 1
ATOM 13801 C CA . LYS B 1 852 ? 29.507 -25.025 63.963 1.00 49.57 1228 LYS B CA 1
ATOM 13802 C C . LYS B 1 852 ? 29.672 -24.946 65.475 1.00 51.27 1228 LYS B C 1
ATOM 13803 O O . LYS B 1 852 ? 28.716 -24.639 66.198 1.00 49.64 1228 LYS B O 1
ATOM 13809 N N . ASN B 1 853 ? 30.880 -25.218 65.973 1.00 52.50 1229 ASN B N 1
ATOM 13810 C CA . ASN B 1 853 ? 31.089 -25.246 67.417 1.00 59.84 1229 ASN B CA 1
ATOM 13811 C C . ASN B 1 853 ? 31.089 -23.842 68.009 1.00 54.99 1229 ASN B C 1
ATOM 13812 O O . ASN B 1 853 ? 30.521 -23.617 69.084 1.00 50.88 1229 ASN B O 1
ATOM 13817 N N . ARG B 1 854 ? 31.721 -22.884 67.328 1.00 55.17 1230 ARG B N 1
ATOM 13818 C CA . ARG B 1 854 ? 31.753 -21.523 67.852 1.00 56.13 1230 ARG B CA 1
ATOM 13819 C C . ARG B 1 854 ? 30.355 -20.917 67.889 1.00 54.08 1230 ARG B C 1
ATOM 13820 O O . ARG B 1 854 ? 30.019 -20.176 68.820 1.00 55.69 1230 ARG B O 1
ATOM 13828 N N . ILE B 1 855 ? 29.523 -21.227 66.891 1.00 49.01 1231 ILE B N 1
ATOM 13829 C CA . ILE B 1 855 ? 28.131 -20.790 66.934 1.00 50.63 1231 ILE B CA 1
ATOM 13830 C C . ILE B 1 855 ? 27.431 -21.377 68.151 1.00 48.71 1231 ILE B C 1
ATOM 13831 O O . ILE B 1 855 ? 26.670 -20.689 68.842 1.00 48.21 1231 ILE B O 1
ATOM 13836 N N . GLY B 1 856 ? 27.677 -22.658 68.433 1.00 52.14 1232 GLY B N 1
ATOM 13837 C CA . GLY B 1 856 ? 27.084 -23.272 69.610 1.00 53.61 1232 GLY B CA 1
ATOM 13838 C C . GLY B 1 856 ? 27.498 -22.586 70.897 1.00 55.10 1232 GLY B C 1
ATOM 13839 O O . GLY B 1 856 ? 26.698 -22.454 71.827 1.00 52.59 1232 GLY B O 1
ATOM 13840 N N . GLU B 1 857 ? 28.754 -22.138 70.971 1.00 52.57 1233 GLU B N 1
ATOM 13841 C CA . GLU B 1 857 ? 29.206 -21.412 72.153 1.00 54.36 1233 GLU B CA 1
ATOM 13842 C C . GLU B 1 857 ? 28.456 -20.096 72.313 1.00 56.53 1233 GLU B C 1
ATOM 13843 O O . GLU B 1 857 ? 28.028 -19.747 73.419 1.00 55.99 1233 GLU B O 1
ATOM 13849 N N . VAL B 1 858 ? 28.281 -19.354 71.217 1.00 50.47 1234 VAL B N 1
ATOM 13850 C CA . VAL B 1 858 ? 27.586 -18.075 71.305 1.00 50.96 1234 VAL B CA 1
ATOM 13851 C C . VAL B 1 858 ? 26.107 -18.283 71.604 1.00 46.78 1234 VAL B C 1
ATOM 13852 O O . VAL B 1 858 ? 25.485 -17.462 72.290 1.00 55.18 1234 VAL B O 1
ATOM 13856 N N . GLU B 1 859 ? 25.516 -19.371 71.102 1.00 44.85 1235 GLU B N 1
ATOM 13857 C CA . GLU B 1 859 ? 24.124 -19.665 71.429 1.00 54.99 1235 GLU B CA 1
ATOM 13858 C C . GLU B 1 859 ? 23.943 -19.876 72.927 1.00 59.69 1235 GLU B C 1
ATOM 13859 O O . GLU B 1 859 ? 22.927 -19.468 73.501 1.00 52.24 1235 GLU B O 1
ATOM 13865 N N . LYS B 1 860 ? 24.893 -20.549 73.572 1.00 55.14 1236 LYS B N 1
ATOM 13866 C CA . LYS B 1 860 ? 24.812 -20.742 75.044 1.00 64.22 1236 LYS B CA 1
ATOM 13867 C C . LYS B 1 860 ? 24.798 -19.378 75.732 1.00 66.13 1236 LYS B C 1
ATOM 13868 O O . LYS B 1 860 ? 23.952 -19.171 76.618 1.00 64.74 1236 LYS B O 1
ATOM 13874 N N . GLU B 1 861 ? 25.707 -18.488 75.343 1.00 63.57 1237 GLU B N 1
ATOM 13875 C CA . GLU B 1 861 ? 25.801 -17.174 76.026 1.00 62.33 1237 GLU B CA 1
ATOM 13876 C C . GLU B 1 861 ? 24.486 -16.422 75.853 1.00 62.68 1237 GLU B C 1
ATOM 13877 O O . GLU B 1 861 ? 24.073 -15.757 76.802 1.00 66.68 1237 GLU B O 1
ATOM 13879 N N . TYR B 1 862 ? 23.854 -16.546 74.684 1.00 63.46 1238 TYR B N 1
ATOM 13880 C CA . TYR B 1 862 ? 22.606 -15.790 74.427 1.00 58.13 1238 TYR B CA 1
ATOM 13881 C C . TYR B 1 862 ? 21.553 -16.242 75.437 1.00 57.91 1238 TYR B C 1
ATOM 13882 O O . TYR B 1 862 ? 20.786 -15.421 75.923 1.00 59.62 1238 TYR B O 1
ATOM 13891 N N . GLY B 1 863 ? 21.509 -17.541 75.709 1.00 65.31 1239 GLY B N 1
ATOM 13892 C CA . GLY B 1 863 ? 20.512 -18.070 76.655 1.00 64.53 1239 GLY B CA 1
ATOM 13893 C C . GLY B 1 863 ? 20.703 -17.559 78.067 1.00 64.77 1239 GLY B C 1
ATOM 13894 O O . GLY B 1 863 ? 19.706 -17.171 78.688 1.00 68.25 1239 GLY B O 1
ATOM 13895 N N . ARG B 1 864 ? 21.936 -17.552 78.558 1.00 62.21 1240 ARG B N 1
ATOM 13896 C CA . ARG B 1 864 ? 22.163 -16.984 79.908 1.00 68.95 1240 ARG B CA 1
ATOM 13897 C C . ARG B 1 864 ? 21.974 -15.467 79.931 1.00 71.67 1240 ARG B C 1
ATOM 13898 O O . ARG B 1 864 ? 21.227 -14.989 80.800 1.00 72.20 1240 ARG B O 1
ATOM 13906 N N . LEU B 1 865 ? 22.614 -14.744 79.010 1.00 66.41 1241 LEU B N 1
ATOM 13907 C CA . LEU B 1 865 ? 22.583 -13.259 79.035 1.00 60.22 1241 LEU B CA 1
ATOM 13908 C C . LEU B 1 865 ? 21.248 -12.646 78.605 1.00 59.65 1241 LEU B C 1
ATOM 13909 O O . LEU B 1 865 ? 20.867 -11.646 79.206 1.00 67.14 1241 LEU B O 1
ATOM 13914 N N . VAL B 1 866 ? 20.585 -13.194 77.588 1.00 63.08 1242 VAL B N 1
ATOM 13915 C CA . VAL B 1 866 ? 19.361 -12.530 77.047 1.00 60.82 1242 VAL B CA 1
ATOM 13916 C C . VAL B 1 866 ? 18.077 -13.296 77.391 1.00 64.21 1242 VAL B C 1
ATOM 13917 O O . VAL B 1 866 ? 17.167 -12.667 77.946 1.00 75.51 1242 VAL B O 1
ATOM 13921 N N . LYS B 1 867 ? 17.999 -14.589 77.085 1.00 58.29 1243 LYS B N 1
ATOM 13922 C CA . LYS B 1 867 ? 16.737 -15.350 77.302 1.00 70.42 1243 LYS B CA 1
ATOM 13923 C C . LYS B 1 867 ? 16.397 -15.406 78.794 1.00 79.60 1243 LYS B C 1
ATOM 13924 O O . LYS B 1 867 ? 15.215 -15.207 79.114 1.00 82.25 1243 LYS B O 1
ATOM 13930 N N . ASN B 1 868 ? 17.391 -15.645 79.658 1.00 80.28 1244 ASN B N 1
ATOM 13931 C CA . ASN B 1 868 ? 17.194 -15.668 81.135 1.00 72.91 1244 ASN B CA 1
ATOM 13932 C C . ASN B 1 868 ? 16.169 -16.737 81.519 1.00 78.41 1244 ASN B C 1
ATOM 13933 O O . ASN B 1 868 ? 15.029 -16.351 81.841 1.00 84.45 1244 ASN B O 1
ATOM 13934 N N . ASP B 1 876 ? 23.579 -4.303 84.054 1.00 74.28 1252 ASP B N 1
ATOM 13935 C CA . ASP B 1 876 ? 23.638 -4.322 82.596 1.00 79.95 1252 ASP B CA 1
ATOM 13936 C C . ASP B 1 876 ? 22.242 -4.457 81.993 1.00 74.61 1252 ASP B C 1
ATOM 13937 O O . ASP B 1 876 ? 21.574 -5.473 82.184 1.00 70.80 1252 ASP B O 1
ATOM 13942 N N . PRO B 1 877 ? 21.806 -3.437 81.265 1.00 68.71 1253 PRO B N 1
ATOM 13943 C CA . PRO B 1 877 ? 20.454 -3.434 80.701 1.00 68.14 1253 PRO B CA 1
ATOM 13944 C C . PRO B 1 877 ? 20.364 -4.302 79.447 1.00 68.89 1253 PRO B C 1
ATOM 13945 O O . PRO B 1 877 ? 21.342 -4.891 78.991 1.00 63.95 1253 PRO B O 1
ATOM 13949 N N . TYR B 1 878 ? 19.150 -4.359 78.889 1.00 67.33 1254 TYR B N 1
ATOM 13950 C CA . TYR B 1 878 ? 18.884 -5.291 77.794 1.00 72.20 1254 TYR B CA 1
ATOM 13951 C C . TYR B 1 878 ? 19.687 -4.963 76.542 1.00 66.33 1254 TYR B C 1
ATOM 13952 O O . TYR B 1 878 ? 20.329 -5.874 75.988 1.00 57.39 1254 TYR B O 1
ATOM 13961 N N . PRO B 1 879 ? 19.694 -3.729 76.034 1.00 62.33 1255 PRO B N 1
ATOM 13962 C CA . PRO B 1 879 ? 20.507 -3.444 74.840 1.00 59.11 1255 PRO B CA 1
ATOM 13963 C C . PRO B 1 879 ? 21.981 -3.764 75.022 1.00 60.60 1255 PRO B C 1
ATOM 13964 O O . PRO B 1 879 ? 22.638 -4.184 74.060 1.00 54.82 1255 PRO B O 1
ATOM 13968 N N . VAL B 1 880 ? 22.523 -3.585 76.228 1.00 57.45 1256 VAL B N 1
ATOM 13969 C CA . VAL B 1 880 ? 23.945 -3.836 76.441 1.00 54.05 1256 VAL B CA 1
ATOM 13970 C C . VAL B 1 880 ? 24.240 -5.330 76.448 1.00 54.72 1256 VAL B C 1
ATOM 13971 O O . VAL B 1 880 ? 25.318 -5.757 76.018 1.00 59.33 1256 VAL B O 1
ATOM 13975 N N . ARG B 1 881 ? 23.303 -6.148 76.932 1.00 51.24 1257 ARG B N 1
ATOM 13976 C CA . ARG B 1 881 ? 23.537 -7.587 76.971 1.00 57.00 1257 ARG B CA 1
ATOM 13977 C C . ARG B 1 881 ? 23.441 -8.194 75.577 1.00 58.78 1257 ARG B C 1
ATOM 13978 O O . ARG B 1 881 ? 24.316 -8.964 75.162 1.00 48.29 1257 ARG B O 1
ATOM 13986 N N . VAL B 1 882 ? 22.382 -7.858 74.837 1.00 54.77 1258 VAL B N 1
ATOM 13987 C CA . VAL B 1 882 ? 22.291 -8.273 73.439 1.00 52.86 1258 VAL B CA 1
ATOM 13988 C C . VAL B 1 882 ? 23.571 -7.901 72.702 1.00 50.83 1258 VAL B C 1
ATOM 13989 O O . VAL B 1 882 ? 24.157 -8.713 71.976 1.00 44.18 1258 VAL B O 1
ATOM 13993 N N . ASN B 1 883 ? 24.033 -6.663 72.896 1.00 49.30 1259 ASN B N 1
ATOM 13994 C CA . ASN B 1 883 ? 25.236 -6.204 72.213 1.00 50.32 1259 ASN B CA 1
ATOM 13995 C C . ASN B 1 883 ? 26.470 -6.976 72.661 1.00 55.86 1259 ASN B C 1
ATOM 13996 O O . ASN B 1 883 ? 27.424 -7.121 71.889 1.00 53.19 1259 ASN B O 1
ATOM 14001 N N . GLN B 1 884 ? 26.477 -7.472 73.900 1.00 49.99 1260 GLN B N 1
ATOM 14002 C CA . GLN B 1 884 ? 27.598 -8.287 74.360 1.00 48.02 1260 GLN B CA 1
ATOM 14003 C C . GLN B 1 884 ? 27.678 -9.593 73.580 1.00 52.83 1260 GLN B C 1
ATOM 14004 O O . GLN B 1 884 ? 28.759 -9.999 73.134 1.00 55.07 1260 GLN B O 1
ATOM 14010 N N . VAL B 1 885 ? 26.540 -10.269 73.408 1.00 50.85 1261 VAL B N 1
ATOM 14011 C CA . VAL B 1 885 ? 26.521 -11.502 72.626 1.00 48.31 1261 VAL B CA 1
ATOM 14012 C C . VAL B 1 885 ? 26.866 -11.214 71.171 1.00 47.90 1261 VAL B C 1
ATOM 14013 O O . VAL B 1 885 ? 27.602 -11.974 70.528 1.00 48.28 1261 VAL B O 1
ATOM 14017 N N . TYR B 1 886 ? 26.344 -10.111 70.629 1.00 44.53 1262 TYR B N 1
ATOM 14018 C CA . TYR B 1 886 ? 26.599 -9.774 69.232 1.00 47.17 1262 TYR B CA 1
ATOM 14019 C C . TYR B 1 886 ? 28.093 -9.666 68.949 1.00 51.73 1262 TYR B C 1
ATOM 14020 O O . TYR B 1 886 ? 28.575 -10.157 67.921 1.00 49.79 1262 TYR B O 1
ATOM 14029 N N . GLU B 1 887 ? 28.842 -9.079 69.876 1.00 56.22 1263 GLU B N 1
ATOM 14030 C CA . GLU B 1 887 ? 30.303 -8.902 69.683 1.00 59.56 1263 GLU B CA 1
ATOM 14031 C C . GLU B 1 887 ? 30.981 -10.270 69.582 1.00 52.70 1263 GLU B C 1
ATOM 14032 O O . GLU B 1 887 ? 31.883 -10.408 68.750 1.00 62.40 1263 GLU B O 1
ATOM 14038 N N . LYS B 1 888 ? 30.560 -11.234 70.396 1.00 47.46 1264 LYS B N 1
ATOM 14039 C CA . LYS B 1 888 ? 31.116 -12.609 70.306 1.00 50.84 1264 LYS B CA 1
ATOM 14040 C C . LYS B 1 888 ? 30.749 -13.237 68.958 1.00 53.21 1264 LYS B C 1
ATOM 14041 O O . LYS B 1 888 ? 31.599 -13.924 68.375 1.00 52.16 1264 LYS B O 1
ATOM 14047 N N . TRP B 1 889 ? 29.523 -13.005 68.495 1.00 54.19 1265 TRP B N 1
ATOM 14048 C CA . TRP B 1 889 ? 29.056 -13.555 67.200 1.00 47.17 1265 TRP B CA 1
ATOM 14049 C C . TRP B 1 889 ? 29.927 -13.001 66.083 1.00 43.32 1265 TRP B C 1
ATOM 14050 O O . TRP B 1 889 ? 30.363 -13.778 65.237 1.00 49.75 1265 TRP B O 1
ATOM 14061 N N . CYS B 1 890 ? 30.193 -11.701 66.123 1.00 47.85 1266 CYS B N 1
ATOM 14062 C CA . CYS B 1 890 ? 30.999 -11.043 65.063 1.00 54.57 1266 CYS B CA 1
ATOM 14063 C C . CYS B 1 890 ? 32.448 -11.517 65.136 1.00 53.14 1266 CYS B C 1
ATOM 14064 O O . CYS B 1 890 ? 33.144 -11.438 64.119 1.00 52.39 1266 CYS B O 1
ATOM 14067 N N . ALA B 1 891 ? 32.881 -11.965 66.309 1.00 50.39 1267 ALA B N 1
ATOM 14068 C CA . ALA B 1 891 ? 34.245 -12.519 66.466 1.00 54.69 1267 ALA B CA 1
ATOM 14069 C C . ALA B 1 891 ? 34.372 -13.901 65.820 1.00 59.03 1267 ALA B C 1
ATOM 14070 O O . ALA B 1 891 ? 35.510 -14.348 65.649 1.00 65.04 1267 ALA B O 1
ATOM 14072 N N . ILE B 1 892 ? 33.266 -14.559 65.480 1.00 57.10 1268 ILE B N 1
ATOM 14073 C CA . ILE B 1 892 ? 33.441 -15.859 64.777 1.00 54.92 1268 ILE B CA 1
ATOM 14074 C C . ILE B 1 892 ? 33.955 -15.515 63.386 1.00 55.39 1268 ILE B C 1
ATOM 14075 O O . ILE B 1 892 ? 33.164 -15.058 62.557 1.00 54.02 1268 ILE B O 1
ATOM 14080 N N . THR B 1 893 ? 35.232 -15.786 63.146 1.00 61.75 1269 THR B N 1
ATOM 14081 C CA . THR B 1 893 ? 35.885 -15.389 61.881 1.00 62.14 1269 THR B CA 1
ATOM 14082 C C . THR B 1 893 ? 36.613 -16.611 61.332 1.00 58.12 1269 THR B C 1
ATOM 14083 O O . THR B 1 893 ? 36.901 -17.522 62.110 1.00 63.12 1269 THR B O 1
ATOM 14087 N N . PRO B 1 894 ? 36.888 -16.670 60.020 1.00 57.87 1270 PRO B N 1
ATOM 14088 C CA . PRO B 1 894 ? 37.591 -17.801 59.444 1.00 62.34 1270 PRO B CA 1
ATOM 14089 C C . PRO B 1 894 ? 38.948 -18.085 60.104 1.00 68.23 1270 PRO B C 1
ATOM 14090 O O . PRO B 1 894 ? 39.621 -17.139 60.463 1.00 75.04 1270 PRO B O 1
ATOM 14094 N N . SER B 1 906 ? 44.929 -19.561 52.123 1.00 67.73 1282 SER B N 1
ATOM 14095 C CA . SER B 1 906 ? 44.046 -20.395 51.316 1.00 61.40 1282 SER B CA 1
ATOM 14096 C C . SER B 1 906 ? 43.152 -19.547 50.419 1.00 64.97 1282 SER B C 1
ATOM 14097 O O . SER B 1 906 ? 42.764 -18.436 50.783 1.00 50.97 1282 SER B O 1
ATOM 14100 N N . LYS B 1 907 ? 42.820 -20.087 49.250 1.00 51.91 1283 LYS B N 1
ATOM 14101 C CA . LYS B 1 907 ? 41.933 -19.361 48.319 1.00 58.51 1283 LYS B CA 1
ATOM 14102 C C . LYS B 1 907 ? 40.502 -19.354 48.874 1.00 54.83 1283 LYS B C 1
ATOM 14103 O O . LYS B 1 907 ? 39.787 -18.392 48.594 1.00 58.71 1283 LYS B O 1
ATOM 14109 N N . VAL B 1 908 ? 40.121 -20.371 49.645 1.00 46.05 1284 VAL B N 1
ATOM 14110 C CA . VAL B 1 908 ? 38.772 -20.416 50.201 1.00 55.26 1284 VAL B CA 1
ATOM 14111 C C . VAL B 1 908 ? 38.607 -19.353 51.282 1.00 51.07 1284 VAL B C 1
ATOM 14112 O O . VAL B 1 908 ? 37.632 -18.593 51.285 1.00 55.41 1284 VAL B O 1
ATOM 14116 N N . ILE B 1 909 ? 39.558 -19.286 52.216 1.00 48.85 1285 ILE B N 1
ATOM 14117 C CA . ILE B 1 909 ? 39.486 -18.287 53.278 1.00 49.11 1285 ILE B CA 1
ATOM 14118 C C . ILE B 1 909 ? 39.418 -16.886 52.685 1.00 49.41 1285 ILE B C 1
ATOM 14119 O O . ILE B 1 909 ? 38.678 -16.023 53.173 1.00 50.09 1285 ILE B O 1
ATOM 14124 N N . ARG B 1 910 ? 40.156 -16.654 51.604 1.00 48.04 1286 ARG B N 1
ATOM 14125 C CA . ARG B 1 910 ? 40.179 -15.304 50.980 1.00 53.41 1286 ARG B CA 1
ATOM 14126 C C . ARG B 1 910 ? 38.824 -14.994 50.338 1.00 48.16 1286 ARG B C 1
ATOM 14127 O O . ARG B 1 910 ? 38.345 -13.869 50.490 1.00 43.34 1286 ARG B O 1
ATOM 14135 N N . LEU B 1 911 ? 38.252 -15.961 49.633 1.00 47.55 1287 LEU B N 1
ATOM 14136 C CA . LEU B 1 911 ? 36.946 -15.763 48.960 1.00 51.10 1287 LEU B CA 1
ATOM 14137 C C . LEU B 1 911 ? 35.846 -15.515 49.997 1.00 41.30 1287 LEU B C 1
ATOM 14138 O O . LEU B 1 911 ? 34.996 -14.671 49.747 1.00 40.92 1287 LEU B O 1
ATOM 14143 N N . LEU B 1 912 ? 35.858 -16.248 51.101 1.00 42.61 1288 LEU B N 1
ATOM 14144 C CA . LEU B 1 912 ? 34.860 -16.054 52.179 1.00 43.47 1288 LEU B CA 1
ATOM 14145 C C . LEU B 1 912 ? 35.041 -14.705 52.878 1.00 38.04 1288 LEU B C 1
ATOM 14146 O O . LEU B 1 912 ? 34.034 -14.061 53.152 1.00 42.13 1288 LEU B O 1
ATOM 14151 N N . GLU B 1 913 ? 36.278 -14.333 53.192 1.00 44.45 1289 GLU B N 1
ATOM 14152 C CA . GLU B 1 913 ? 36.569 -13.082 53.948 1.00 44.17 1289 GLU B CA 1
ATOM 14153 C C . GLU B 1 913 ? 36.324 -11.801 53.144 1.00 37.81 1289 GLU B C 1
ATOM 14154 O O . GLU B 1 913 ? 35.899 -10.830 53.760 1.00 43.25 1289 GLU B O 1
ATOM 14160 N N . LEU B 1 914 ? 36.664 -11.780 51.855 1.00 42.25 1290 LEU B N 1
ATOM 14161 C CA . LEU B 1 914 ? 36.585 -10.535 51.047 1.00 42.10 1290 LEU B CA 1
ATOM 14162 C C . LEU B 1 914 ? 37.134 -9.399 51.914 1.00 43.28 1290 LEU B C 1
ATOM 14163 O O . LEU B 1 914 ? 36.370 -8.468 52.203 1.00 39.72 1290 LEU B O 1
ATOM 14168 N N . SER B 1 915 ? 38.414 -9.460 52.276 1.00 35.20 1291 SER B N 1
ATOM 14169 C CA . SER B 1 915 ? 39.032 -8.499 53.230 1.00 39.25 1291 SER B CA 1
ATOM 14170 C C . SER B 1 915 ? 39.024 -7.055 52.719 1.00 43.06 1291 SER B C 1
ATOM 14171 O O . SER B 1 915 ? 39.109 -6.150 53.551 1.00 42.85 1291 SER B O 1
ATOM 14174 N N . PHE B 1 916 ? 38.949 -6.861 51.408 1.00 38.00 1292 PHE B N 1
ATOM 14175 C CA . PHE B 1 916 ? 38.878 -5.510 50.804 1.00 31.00 1292 PHE B CA 1
ATOM 14176 C C . PHE B 1 916 ? 37.618 -4.799 51.293 1.00 35.26 1292 PHE B C 1
ATOM 14177 O O . PHE B 1 916 ? 37.571 -3.573 51.234 1.00 37.97 1292 PHE B O 1
ATOM 14185 N N . LEU B 1 917 ? 36.613 -5.561 51.709 1.00 37.00 1293 LEU B N 1
ATOM 14186 C CA . LEU B 1 917 ? 35.384 -4.949 52.264 1.00 36.50 1293 LEU B CA 1
ATOM 14187 C C . LEU B 1 917 ? 35.659 -4.473 53.693 1.00 37.35 1293 LEU B C 1
ATOM 14188 O O . LEU B 1 917 ? 36.058 -5.292 54.520 1.00 40.22 1293 LEU B O 1
ATOM 14193 N N . ALA B 1 918 ? 35.446 -3.187 53.956 1.00 39.88 1294 ALA B N 1
ATOM 14194 C CA . ALA B 1 918 ? 35.673 -2.596 55.294 1.00 38.96 1294 ALA B CA 1
ATOM 14195 C C . ALA B 1 918 ? 34.711 -3.203 56.307 1.00 39.56 1294 ALA B C 1
ATOM 14196 O O . ALA B 1 918 ? 35.095 -3.284 57.461 1.00 43.24 1294 ALA B O 1
ATOM 14198 N N . ASP B 1 919 ? 33.485 -3.504 55.887 1.00 38.21 1295 ASP B N 1
ATOM 14199 C CA . ASP B 1 919 ? 32.476 -4.117 56.783 1.00 36.25 1295 ASP B CA 1
ATOM 14200 C C . ASP B 1 919 ? 32.462 -5.632 56.573 1.00 34.33 1295 ASP B C 1
ATOM 14201 O O . ASP B 1 919 ? 32.061 -6.064 55.489 1.00 35.21 1295 ASP B O 1
ATOM 14206 N N . ARG B 1 920 ? 32.853 -6.389 57.593 1.00 36.71 1296 ARG B N 1
ATOM 14207 C CA . ARG B 1 920 ? 32.926 -7.874 57.517 1.00 44.99 1296 ARG B CA 1
ATOM 14208 C C . ARG B 1 920 ? 31.520 -8.481 57.452 1.00 41.08 1296 ARG B C 1
ATOM 14209 O O . ARG B 1 920 ? 31.385 -9.590 56.962 1.00 39.18 1296 ARG B O 1
ATOM 14217 N N . GLU B 1 921 ? 30.521 -7.745 57.923 1.00 34.18 1297 GLU B N 1
ATOM 14218 C CA . GLU B 1 921 ? 29.123 -8.227 57.914 1.00 40.75 1297 GLU B CA 1
ATOM 14219 C C . GLU B 1 921 ? 28.622 -8.413 56.473 1.00 39.68 1297 GLU B C 1
ATOM 14220 O O . GLU B 1 921 ? 27.581 -9.035 56.330 1.00 36.58 1297 GLU B O 1
ATOM 14226 N N . MET B 1 922 ? 29.287 -7.819 55.478 1.00 30.00 1298 MET B N 1
ATOM 14227 C CA . MET B 1 922 ? 28.878 -7.917 54.051 1.00 30.46 1298 MET B CA 1
ATOM 14228 C C . MET B 1 922 ? 29.614 -9.049 53.320 1.00 30.00 1298 MET B C 1
ATOM 14229 O O . MET B 1 922 ? 29.398 -9.199 52.120 1.00 34.11 1298 MET B O 1
ATOM 14234 N N . ASN B 1 923 ? 30.477 -9.778 54.017 1.00 32.10 1299 ASN B N 1
ATOM 14235 C CA . ASN B 1 923 ? 31.258 -10.877 53.393 1.00 35.29 1299 ASN B CA 1
ATOM 14236 C C . ASN B 1 923 ? 30.476 -12.192 53.282 1.00 32.16 1299 ASN B C 1
ATOM 14237 O O . ASN B 1 923 ? 29.509 -12.368 54.014 1.00 38.27 1299 ASN B O 1
ATOM 14242 N N . THR B 1 924 ? 30.942 -13.090 52.420 1.00 32.04 1300 THR B N 1
ATOM 14243 C CA . THR B 1 924 ? 30.296 -14.409 52.200 1.00 36.13 1300 THR B CA 1
ATOM 14244 C C . THR B 1 924 ? 30.335 -15.249 53.483 1.00 38.10 1300 THR B C 1
ATOM 14245 O O . THR B 1 924 ? 29.431 -16.058 53.669 1.00 37.46 1300 THR B O 1
ATOM 14249 N N . TRP B 1 925 ? 31.360 -15.062 54.309 1.00 37.70 1301 TRP B N 1
ATOM 14250 C CA . TRP B 1 925 ? 31.484 -15.794 55.593 1.00 42.19 1301 TRP B CA 1
ATOM 14251 C C . TRP B 1 925 ? 30.295 -15.464 56.497 1.00 41.12 1301 TRP B C 1
ATOM 14252 O O . TRP B 1 925 ? 29.777 -16.379 57.121 1.00 42.92 1301 TRP B O 1
ATOM 14263 N N . ALA B 1 926 ? 29.888 -14.201 56.544 1.00 34.72 1302 ALA B N 1
ATOM 14264 C CA . ALA B 1 926 ? 28.740 -13.781 57.373 1.00 40.89 1302 ALA B CA 1
ATOM 14265 C C . ALA B 1 926 ? 27.477 -14.494 56.882 1.00 38.48 1302 ALA B C 1
ATOM 14266 O O . ALA B 1 926 ? 26.674 -14.882 57.709 1.00 32.01 1302 ALA B O 1
ATOM 14268 N N . LEU B 1 927 ? 27.331 -14.653 55.568 1.00 34.56 1303 LEU B N 1
ATOM 14269 C CA . LEU B 1 927 ? 26.179 -15.402 55.013 1.00 33.78 1303 LEU B CA 1
ATOM 14270 C C . LEU B 1 927 ? 26.226 -16.866 55.462 1.00 35.78 1303 LEU B C 1
ATOM 14271 O O . LEU B 1 927 ? 25.202 -17.368 55.899 1.00 31.44 1303 LEU B O 1
ATOM 14276 N N . LEU B 1 928 ? 27.396 -17.489 55.386 1.00 35.20 1304 LEU B N 1
ATOM 14277 C CA . LEU B 1 928 ? 27.566 -18.897 55.814 1.00 38.37 1304 LEU B CA 1
ATOM 14278 C C . LEU B 1 928 ? 27.306 -19.010 57.313 1.00 34.69 1304 LEU B C 1
ATOM 14279 O O . LEU B 1 928 ? 26.597 -19.915 57.699 1.00 37.83 1304 LEU B O 1
ATOM 14284 N N . ARG B 1 929 ? 27.828 -18.077 58.098 1.00 34.08 1305 ARG B N 1
ATOM 14285 C CA . ARG B 1 929 ? 27.655 -18.112 59.568 1.00 36.94 1305 ARG B CA 1
ATOM 14286 C C . ARG B 1 929 ? 26.173 -17.955 59.877 1.00 34.31 1305 ARG B C 1
ATOM 14287 O O . ARG B 1 929 ? 25.680 -18.674 60.745 1.00 39.61 1305 ARG B O 1
ATOM 14295 N N . ALA B 1 930 ? 25.508 -17.056 59.157 1.00 29.63 1306 ALA B N 1
ATOM 14296 C CA . ALA B 1 930 ? 24.077 -16.895 59.386 1.00 35.64 1306 ALA B CA 1
ATOM 14297 C C . ALA B 1 930 ? 23.316 -18.152 58.987 1.00 36.63 1306 ALA B C 1
ATOM 14298 O O . ALA B 1 930 ? 22.469 -18.646 59.739 1.00 34.41 1306 ALA B O 1
ATOM 14300 N N . SER B 1 931 ? 23.611 -18.688 57.801 1.00 35.96 1307 SER B N 1
ATOM 14301 C CA . SER B 1 931 ? 22.890 -19.861 57.319 1.00 32.71 1307 SER B CA 1
ATOM 14302 C C . SER B 1 931 ? 23.131 -21.069 58.217 1.00 37.31 1307 SER B C 1
ATOM 14303 O O . SER B 1 931 ? 22.193 -21.804 58.545 1.00 39.93 1307 SER B O 1
ATOM 14306 N N . THR B 1 932 ? 24.385 -21.297 58.617 1.00 39.40 1308 THR B N 1
ATOM 14307 C CA . THR B 1 932 ? 24.684 -22.423 59.496 1.00 42.30 1308 THR B CA 1
ATOM 14308 C C . THR B 1 932 ? 23.960 -22.289 60.829 1.00 41.11 1308 THR B C 1
ATOM 14309 O O . THR B 1 932 ? 23.405 -23.267 61.345 1.00 43.58 1308 THR B O 1
ATOM 14313 N N . ALA B 1 933 ? 23.954 -21.084 61.402 1.00 35.86 1309 ALA B N 1
ATOM 14314 C CA . ALA B 1 933 ? 23.244 -20.873 62.659 1.00 40.68 1309 ALA B CA 1
ATOM 14315 C C . ALA B 1 933 ? 21.750 -21.119 62.496 1.00 45.26 1309 ALA B C 1
ATOM 14316 O O . ALA B 1 933 ? 21.109 -21.701 63.380 1.00 38.92 1309 ALA B O 1
ATOM 14318 N N . PHE B 1 934 ? 21.173 -20.680 61.374 1.00 32.26 1310 PHE B N 1
ATOM 14319 C CA . PHE B 1 934 ? 19.750 -20.910 61.150 1.00 36.70 1310 PHE B CA 1
ATOM 14320 C C . PHE B 1 934 ? 19.442 -22.399 61.062 1.00 38.85 1310 PHE B C 1
ATOM 14321 O O . PHE B 1 934 ? 18.437 -22.867 61.609 1.00 39.63 1310 PHE B O 1
ATOM 14329 N N . LYS B 1 935 ? 20.289 -23.159 60.367 1.00 32.93 1311 LYS B N 1
ATOM 14330 C CA . LYS B 1 935 ? 20.041 -24.589 60.233 1.00 45.66 1311 LYS B CA 1
ATOM 14331 C C . LYS B 1 935 ? 20.126 -25.304 61.575 1.00 45.97 1311 LYS B C 1
ATOM 14332 O O . LYS B 1 935 ? 19.412 -26.288 61.798 1.00 43.85 1311 LYS B O 1
ATOM 14338 N N . LEU B 1 936 ? 20.979 -24.824 62.480 1.00 44.16 1312 LEU B N 1
ATOM 14339 C CA . LEU B 1 936 ? 21.202 -25.541 63.729 1.00 47.26 1312 LEU B CA 1
ATOM 14340 C C . LEU B 1 936 ? 20.199 -25.165 64.812 1.00 45.21 1312 LEU B C 1
ATOM 14341 O O . LEU B 1 936 ? 19.918 -25.987 65.691 1.00 45.66 1312 LEU B O 1
ATOM 14346 N N . TYR B 1 937 ? 19.640 -23.953 64.771 1.00 36.28 1313 TYR B N 1
ATOM 14347 C CA . TYR B 1 937 ? 18.832 -23.465 65.882 1.00 43.16 1313 TYR B CA 1
ATOM 14348 C C . TYR B 1 937 ? 17.506 -22.843 65.460 1.00 46.70 1313 TYR B C 1
ATOM 14349 O O . TYR B 1 937 ? 16.863 -22.183 66.286 1.00 36.50 1313 TYR B O 1
ATOM 14358 N N . TYR B 1 938 ? 17.067 -23.036 64.213 1.00 36.32 1314 TYR B N 1
ATOM 14359 C CA . TYR B 1 938 ? 15.823 -22.402 63.788 1.00 40.49 1314 TYR B CA 1
ATOM 14360 C C . TYR B 1 938 ? 14.644 -22.846 64.644 1.00 48.24 1314 TYR B C 1
ATOM 14361 O O . TYR B 1 938 ? 13.733 -22.051 64.904 1.00 45.84 1314 TYR B O 1
ATOM 14370 N N . HIS B 1 939 ? 14.643 -24.098 65.100 1.00 44.80 1315 HIS B N 1
ATOM 14371 C CA . HIS B 1 939 ? 13.556 -24.590 65.937 1.00 54.41 1315 HIS B CA 1
ATOM 14372 C C . HIS B 1 939 ? 13.820 -24.367 67.421 1.00 51.33 1315 HIS B C 1
ATOM 14373 O O . HIS B 1 939 ? 12.913 -23.963 68.157 1.00 60.20 1315 HIS B O 1
ATOM 14380 N N . LYS B 1 940 ? 15.049 -24.614 67.875 1.00 51.84 1316 LYS B N 1
ATOM 14381 C CA . LYS B 1 940 ? 15.352 -24.513 69.299 1.00 50.39 1316 LYS B CA 1
ATOM 14382 C C . LYS B 1 940 ? 15.367 -23.061 69.763 1.00 54.80 1316 LYS B C 1
ATOM 14383 O O . LYS B 1 940 ? 14.612 -22.674 70.661 1.00 46.57 1316 LYS B O 1
ATOM 14389 N N . SER B 1 941 ? 16.227 -22.239 69.160 1.00 52.90 1317 SER B N 1
ATOM 14390 C CA . SER B 1 941 ? 16.480 -20.875 69.616 1.00 45.18 1317 SER B CA 1
ATOM 14391 C C . SER B 1 941 ? 16.213 -19.896 68.478 1.00 48.89 1317 SER B C 1
ATOM 14392 O O . SER B 1 941 ? 17.145 -19.286 67.936 1.00 39.86 1317 SER B O 1
ATOM 14395 N N . PRO B 1 942 ? 14.946 -19.711 68.099 1.00 45.99 1318 PRO B N 1
ATOM 14396 C CA . PRO B 1 942 ? 14.656 -18.794 66.984 1.00 47.61 1318 PRO B CA 1
ATOM 14397 C C . PRO B 1 942 ? 15.008 -17.349 67.288 1.00 48.84 1318 PRO B C 1
ATOM 14398 O O . PRO B 1 942 ? 15.516 -16.641 66.409 1.00 41.69 1318 PRO B O 1
ATOM 14402 N N . LYS B 1 943 ? 14.747 -16.886 68.512 1.00 41.39 1319 LYS B N 1
ATOM 14403 C CA . LYS B 1 943 ? 15.068 -15.507 68.863 1.00 46.45 1319 LYS B CA 1
ATOM 14404 C C . LYS B 1 943 ? 16.561 -15.237 68.727 1.00 43.72 1319 LYS B C 1
ATOM 14405 O O . LYS B 1 943 ? 16.968 -14.136 68.337 1.00 44.81 1319 LYS B O 1
ATOM 14411 N N . PHE B 1 944 ? 17.391 -16.230 69.043 1.00 44.52 1320 PHE B N 1
ATOM 14412 C CA . PHE B 1 944 ? 18.836 -16.056 68.934 1.00 47.48 1320 PHE B CA 1
ATOM 14413 C C . PHE B 1 944 ? 19.265 -15.918 67.478 1.00 41.68 1320 PHE B C 1
ATOM 14414 O O . PHE B 1 944 ? 20.073 -15.047 67.137 1.00 38.84 1320 PHE B O 1
ATOM 14422 N N . VAL B 1 945 ? 18.730 -16.769 66.602 1.00 39.79 1321 VAL B N 1
ATOM 14423 C CA . VAL B 1 945 ? 19.152 -16.759 65.203 1.00 41.15 1321 VAL B CA 1
ATOM 14424 C C . VAL B 1 945 ? 18.817 -15.422 64.552 1.00 37.67 1321 VAL B C 1
ATOM 14425 O O . VAL B 1 945 ? 19.650 -14.818 63.865 1.00 39.41 1321 VAL B O 1
ATOM 14429 N N . TRP B 1 946 ? 17.590 -14.939 64.756 1.00 37.97 1322 TRP B N 1
ATOM 14430 C CA . TRP B 1 946 ? 17.160 -13.728 64.067 1.00 35.85 1322 TRP B CA 1
ATOM 14431 C C . TRP B 1 946 ? 17.822 -12.487 64.650 1.00 43.83 1322 TRP B C 1
ATOM 14432 O O . TRP B 1 946 ? 18.252 -11.601 63.903 1.00 37.70 1322 TRP B O 1
ATOM 14443 N N . GLN B 1 947 ? 17.921 -12.402 65.978 1.00 34.56 1323 GLN B N 1
ATOM 14444 C CA . GLN B 1 947 ? 18.505 -11.209 66.580 1.00 36.67 1323 GLN B CA 1
ATOM 14445 C C . GLN B 1 947 ? 19.987 -11.076 66.257 1.00 36.20 1323 GLN B C 1
ATOM 14446 O O . GLN B 1 947 ? 20.506 -9.956 66.206 1.00 40.15 1323 GLN B O 1
ATOM 14452 N N . MET B 1 948 ? 20.684 -12.190 66.037 1.00 35.42 1324 MET B N 1
ATOM 14453 C CA . MET B 1 948 ? 22.105 -12.128 65.715 1.00 34.39 1324 MET B CA 1
ATOM 14454 C C . MET B 1 948 ? 22.360 -11.988 64.217 1.00 39.63 1324 MET B C 1
ATOM 14455 O O . MET B 1 948 ? 23.248 -11.230 63.809 1.00 43.78 1324 MET B O 1
ATOM 14460 N N . ALA B 1 949 ? 21.591 -12.690 63.381 1.00 36.57 1325 ALA B N 1
ATOM 14461 C CA . ALA B 1 949 ? 21.900 -12.800 61.960 1.00 39.77 1325 ALA B CA 1
ATOM 14462 C C . ALA B 1 949 ? 20.751 -12.385 61.047 1.00 32.94 1325 ALA B C 1
ATOM 14463 O O . ALA B 1 949 ? 20.809 -12.659 59.841 1.00 38.51 1325 ALA B O 1
ATOM 14465 N N . GLY B 1 950 ? 19.715 -11.731 61.576 1.00 28.94 1326 GLY B N 1
ATOM 14466 C CA . GLY B 1 950 ? 18.592 -11.342 60.734 1.00 28.86 1326 GLY B CA 1
ATOM 14467 C C . GLY B 1 950 ? 19.021 -10.593 59.487 1.00 36.66 1326 GLY B C 1
ATOM 14468 O O . GLY B 1 950 ? 18.490 -10.822 58.396 1.00 34.44 1326 GLY B O 1
ATOM 14469 N N . ARG B 1 951 ? 20.000 -9.698 59.629 1.00 31.29 1327 ARG B N 1
ATOM 14470 C CA . ARG B 1 951 ? 20.474 -8.906 58.499 1.00 30.63 1327 ARG B CA 1
ATOM 14471 C C . ARG B 1 951 ? 20.954 -9.800 57.360 1.00 30.21 1327 ARG B C 1
ATOM 14472 O O . ARG B 1 951 ? 20.593 -9.589 56.196 1.00 31.57 1327 ARG B O 1
ATOM 14480 N N . GLN B 1 952 ? 21.761 -10.817 57.678 1.00 28.37 1328 GLN B N 1
ATOM 14481 C CA . GLN B 1 952 ? 22.274 -11.712 56.647 1.00 27.38 1328 GLN B CA 1
ATOM 14482 C C . GLN B 1 952 ? 21.225 -12.706 56.169 1.00 34.36 1328 GLN B C 1
ATOM 14483 O O . GLN B 1 952 ? 21.244 -13.103 54.998 1.00 31.00 1328 GLN B O 1
ATOM 14489 N N . LEU B 1 953 ? 20.314 -13.128 57.049 1.00 31.04 1329 LEU B N 1
ATOM 14490 C CA . LEU B 1 953 ? 19.203 -13.959 56.597 1.00 32.77 1329 LEU B CA 1
ATOM 14491 C C . LEU B 1 953 ? 18.373 -13.220 55.557 1.00 29.31 1329 LEU B C 1
ATOM 14492 O O . LEU B 1 953 ? 17.893 -13.822 54.589 1.00 26.85 1329 LEU B O 1
ATOM 14497 N N . ALA B 1 954 ? 18.206 -11.908 55.736 1.00 28.89 1330 ALA B N 1
ATOM 14498 C CA . ALA B 1 954 ? 17.508 -11.105 54.739 1.00 33.30 1330 ALA B CA 1
ATOM 14499 C C . ALA B 1 954 ? 18.279 -11.068 53.424 1.00 37.87 1330 ALA B C 1
ATOM 14500 O O . ALA B 1 954 ? 17.687 -11.209 52.347 1.00 26.21 1330 ALA B O 1
ATOM 14502 N N . TYR B 1 955 ? 19.601 -10.882 53.489 1.00 30.47 1331 TYR B N 1
ATOM 14503 C CA . TYR B 1 955 ? 20.400 -10.922 52.267 1.00 30.77 1331 TYR B CA 1
ATOM 14504 C C . TYR B 1 955 ? 20.221 -12.250 51.543 1.00 31.19 1331 TYR B C 1
ATOM 14505 O O . TYR B 1 955 ? 20.060 -12.283 50.317 1.00 29.95 1331 TYR B O 1
ATOM 14514 N N . ILE B 1 956 ? 20.251 -13.358 52.287 1.00 30.21 1332 ILE B N 1
ATOM 14515 C CA . ILE B 1 956 ? 20.105 -14.673 51.670 1.00 28.95 1332 ILE B CA 1
ATOM 14516 C C . ILE B 1 956 ? 18.725 -14.816 51.042 1.00 30.23 1332 ILE B C 1
ATOM 14517 O O . ILE B 1 956 ? 18.586 -15.311 49.917 1.00 27.98 1332 ILE B O 1
ATOM 14522 N N . LYS B 1 957 ? 17.684 -14.386 51.759 1.00 27.58 1333 LYS B N 1
ATOM 14523 C CA . LYS B 1 957 ? 16.326 -14.496 51.236 1.00 30.83 1333 LYS B CA 1
ATOM 14524 C C . LYS B 1 957 ? 16.171 -13.720 49.933 1.00 30.90 1333 LYS B C 1
ATOM 14525 O O . LYS B 1 957 ? 15.557 -14.210 48.978 1.00 32.94 1333 LYS B O 1
ATOM 14531 N N . ALA B 1 958 ? 16.725 -12.506 49.874 1.00 31.78 1334 ALA B N 1
ATOM 14532 C CA . ALA B 1 958 ? 16.610 -11.700 48.664 1.00 25.92 1334 ALA B CA 1
ATOM 14533 C C . ALA B 1 958 ? 17.417 -12.293 47.515 1.00 27.90 1334 ALA B C 1
ATOM 14534 O O . ALA B 1 958 ? 16.995 -12.210 46.357 1.00 30.91 1334 ALA B O 1
ATOM 14536 N N . GLN B 1 959 ? 18.576 -12.884 47.812 1.00 26.56 1335 GLN B N 1
ATOM 14537 C CA . GLN B 1 959 ? 19.334 -13.582 46.780 1.00 27.91 1335 GLN B CA 1
ATOM 14538 C C . GLN B 1 959 ? 18.563 -14.792 46.269 1.00 35.51 1335 GLN B C 1
ATOM 14539 O O . GLN B 1 959 ? 18.454 -15.012 45.057 1.00 29.52 1335 GLN B O 1
ATOM 14545 N N . MET B 1 960 ? 18.013 -15.587 47.190 1.00 28.55 1336 MET B N 1
ATOM 14546 C CA . MET B 1 960 ? 17.424 -16.868 46.820 1.00 31.93 1336 MET B CA 1
ATOM 14547 C C . MET B 1 960 ? 16.106 -16.698 46.076 1.00 31.10 1336 MET B C 1
ATOM 14548 O O . MET B 1 960 ? 15.774 -17.520 45.215 1.00 36.32 1336 MET B O 1
ATOM 14553 N N . THR B 1 961 ? 15.340 -15.651 46.388 1.00 30.34 1337 THR B N 1
ATOM 14554 C CA . THR B 1 961 ? 14.061 -15.445 45.719 1.00 31.15 1337 THR B CA 1
ATOM 14555 C C . THR B 1 961 ? 14.193 -14.712 44.392 1.00 38.44 1337 THR B C 1
ATOM 14556 O O . THR B 1 961 ? 13.194 -14.578 43.676 1.00 32.14 1337 THR B O 1
ATOM 14560 N N . SER B 1 962 ? 15.386 -14.237 44.044 1.00 28.51 1338 SER B N 1
ATOM 14561 C CA . SER B 1 962 ? 15.574 -13.592 42.754 1.00 38.24 1338 SER B CA 1
ATOM 14562 C C . SER B 1 962 ? 15.396 -14.602 41.628 1.00 36.54 1338 SER B C 1
ATOM 14563 O O . SER B 1 962 ? 15.889 -15.731 41.699 1.00 28.28 1338 SER B O 1
ATOM 14566 N N . ARG B 1 963 ? 14.685 -14.189 40.582 1.00 34.52 1339 ARG B N 1
ATOM 14567 C CA . ARG B 1 963 ? 14.475 -15.054 39.440 1.00 42.95 1339 ARG B CA 1
ATOM 14568 C C . ARG B 1 963 ? 15.011 -14.400 38.173 1.00 38.53 1339 ARG B C 1
ATOM 14569 O O . ARG B 1 963 ? 14.831 -13.194 37.973 1.00 37.91 1339 ARG B O 1
ATOM 14577 N N . PRO B 1 964 ? 15.675 -15.162 37.307 1.00 38.57 1340 PRO B N 1
ATOM 14578 C CA . PRO B 1 964 ? 16.231 -14.573 36.082 1.00 45.88 1340 PRO B CA 1
ATOM 14579 C C . PRO B 1 964 ? 15.135 -13.964 35.220 1.00 48.82 1340 PRO B C 1
ATOM 14580 O O . PRO B 1 964 ? 14.139 -14.615 34.898 1.00 51.21 1340 PRO B O 1
ATOM 14584 N N . GLY B 1 965 ? 15.326 -12.699 34.854 1.00 43.71 1341 GLY B N 1
ATOM 14585 C CA . GLY B 1 965 ? 14.373 -12.003 34.016 1.00 55.87 1341 GLY B CA 1
ATOM 14586 C C . GLY B 1 965 ? 13.189 -11.405 34.738 1.00 60.54 1341 GLY B C 1
ATOM 14587 O O . GLY B 1 965 ? 12.264 -10.918 34.077 1.00 62.90 1341 GLY B O 1
ATOM 14588 N N . GLU B 1 966 ? 13.212 -11.446 36.069 1.00 55.59 1342 GLU B N 1
ATOM 14589 C CA . GLU B 1 966 ? 12.085 -10.908 36.866 1.00 57.64 1342 GLU B CA 1
ATOM 14590 C C . GLU B 1 966 ? 12.575 -9.701 37.662 1.00 57.52 1342 GLU B C 1
ATOM 14591 O O . GLU B 1 966 ? 12.240 -9.596 38.843 1.00 58.70 1342 GLU B O 1
ATOM 14597 N N . GLY B 1 967 ? 13.336 -8.828 37.013 1.00 59.96 1343 GLY B N 1
ATOM 14598 C CA . GLY B 1 967 ? 13.814 -7.606 37.674 1.00 55.31 1343 GLY B CA 1
ATOM 14599 C C . GLY B 1 967 ? 15.081 -7.842 38.464 1.00 58.89 1343 GLY B C 1
ATOM 14600 O O . GLY B 1 967 ? 15.526 -8.994 38.556 1.00 60.68 1343 GLY B O 1
ATOM 14601 N N . ALA B 1 968 ? 15.621 -6.781 39.038 1.00 33.09 1344 ALA B N 1
ATOM 14602 C CA . ALA B 1 968 ? 16.886 -6.892 39.776 1.00 31.03 1344 ALA B CA 1
ATOM 14603 C C . ALA B 1 968 ? 16.687 -6.501 41.232 1.00 32.84 1344 ALA B C 1
ATOM 14604 O O . ALA B 1 968 ? 16.034 -5.503 41.485 1.00 25.61 1344 ALA B O 1
ATOM 14606 N N . PRO B 1 969 ? 17.187 -7.301 42.195 1.00 32.30 1345 PRO B N 1
ATOM 14607 C CA . PRO B 1 969 ? 17.167 -6.875 43.578 1.00 25.92 1345 PRO B CA 1
ATOM 14608 C C . PRO B 1 969 ? 18.082 -5.645 43.703 1.00 36.98 1345 PRO B C 1
ATOM 14609 O O . PRO B 1 969 ? 18.978 -5.492 42.921 1.00 32.72 1345 PRO B O 1
ATOM 14613 N N . ALA B 1 970 ? 17.787 -4.762 44.649 1.00 31.94 1346 ALA B N 1
ATOM 14614 C CA . ALA B 1 970 ? 18.584 -3.535 44.814 1.00 28.73 1346 ALA B CA 1
ATOM 14615 C C . ALA B 1 970 ? 19.272 -3.536 46.178 1.00 38.36 1346 ALA B C 1
ATOM 14616 O O . ALA B 1 970 ? 18.564 -3.670 47.180 1.00 30.37 1346 ALA B O 1
ATOM 14618 N N . LEU B 1 971 ? 20.594 -3.364 46.195 1.00 28.09 1347 LEU B N 1
ATOM 14619 C CA . LEU B 1 971 ? 21.322 -3.259 47.479 1.00 28.85 1347 LEU B CA 1
ATOM 14620 C C . LEU B 1 971 ? 21.386 -1.788 47.858 1.00 29.95 1347 LEU B C 1
ATOM 14621 O O . LEU B 1 971 ? 22.186 -1.057 47.278 1.00 31.85 1347 LEU B O 1
ATOM 14626 N N . MET B 1 972 ? 20.562 -1.401 48.815 1.00 29.25 1348 MET B N 1
ATOM 14627 C CA . MET B 1 972 ? 20.483 0.012 49.210 1.00 24.55 1348 MET B CA 1
ATOM 14628 C C . MET B 1 972 ? 21.458 0.306 50.331 1.00 30.42 1348 MET B C 1
ATOM 14629 O O . MET B 1 972 ? 21.649 -0.558 51.167 1.00 30.99 1348 MET B O 1
ATOM 14634 N N . THR B 1 973 ? 22.048 1.491 50.309 1.00 25.88 1349 THR B N 1
ATOM 14635 C CA . THR B 1 973 ? 22.890 1.932 51.434 1.00 29.54 1349 THR B CA 1
ATOM 14636 C C . THR B 1 973 ? 21.943 2.192 52.607 1.00 32.10 1349 THR B C 1
ATOM 14637 O O . THR B 1 973 ? 20.764 2.435 52.363 1.00 28.13 1349 THR B O 1
ATOM 14641 N N . ALA B 1 974 ? 22.462 2.126 53.820 1.00 28.37 1350 ALA B N 1
ATOM 14642 C CA . ALA B 1 974 ? 21.625 2.320 55.017 1.00 34.07 1350 ALA B CA 1
ATOM 14643 C C . ALA B 1 974 ? 20.974 3.707 54.980 1.00 29.64 1350 ALA B C 1
ATOM 14644 O O . ALA B 1 974 ? 19.779 3.798 55.252 1.00 34.41 1350 ALA B O 1
ATOM 14646 N N . PHE B 1 975 ? 21.734 4.734 54.601 1.00 36.44 1351 PHE B N 1
ATOM 14647 C CA . PHE B 1 975 ? 21.178 6.104 54.531 1.00 30.61 1351 PHE B CA 1
ATOM 14648 C C . PHE B 1 975 ? 20.075 6.200 53.481 1.00 32.24 1351 PHE B C 1
ATOM 14649 O O . PHE B 1 975 ? 19.013 6.699 53.811 1.00 36.57 1351 PHE B O 1
ATOM 14657 N N . MET B 1 976 ? 20.320 5.687 52.281 1.00 33.68 1352 MET B N 1
ATOM 14658 C CA . MET B 1 976 ? 19.339 5.807 51.175 1.00 30.54 1352 MET B CA 1
ATOM 14659 C C . MET B 1 976 ? 18.064 5.019 51.504 1.00 26.01 1352 MET B C 1
ATOM 14660 O O . MET B 1 976 ? 16.994 5.489 51.143 1.00 30.78 1352 MET B O 1
ATOM 14665 N N . TYR B 1 977 ? 18.192 3.867 52.158 1.00 28.44 1353 TYR B N 1
ATOM 14666 C CA . TYR B 1 977 ? 17.014 3.065 52.577 1.00 35.44 1353 TYR B CA 1
ATOM 14667 C C . TYR B 1 977 ? 16.169 3.873 53.566 1.00 37.18 1353 TYR B C 1
ATOM 14668 O O . TYR B 1 977 ? 14.940 3.823 53.493 1.00 30.72 1353 TYR B O 1
ATOM 14677 N N . ALA B 1 978 ? 16.830 4.597 54.459 1.00 31.34 1354 ALA B N 1
ATOM 14678 C CA . ALA B 1 978 ? 16.124 5.363 55.509 1.00 37.01 1354 ALA B CA 1
ATOM 14679 C C . ALA B 1 978 ? 15.278 6.491 54.921 1.00 39.84 1354 ALA B C 1
ATOM 14680 O O . ALA B 1 978 ? 14.339 6.912 55.587 1.00 44.49 1354 ALA B O 1
ATOM 14682 N N . GLY B 1 979 ? 15.631 6.970 53.735 1.00 33.11 1355 GLY B N 1
ATOM 14683 C CA . GLY B 1 979 ? 14.898 8.071 53.150 1.00 31.08 1355 GLY B CA 1
ATOM 14684 C C . GLY B 1 979 ? 13.740 7.678 52.259 1.00 38.41 1355 GLY B C 1
ATOM 14685 O O . GLY B 1 979 ? 13.126 8.560 51.648 1.00 34.27 1355 GLY B O 1
ATOM 14686 N N . LEU B 1 980 ? 13.423 6.392 52.159 1.00 37.54 1356 LEU B N 1
ATOM 14687 C CA . LEU B 1 980 ? 12.315 5.910 51.350 1.00 37.48 1356 LEU B CA 1
ATOM 14688 C C . LEU B 1 980 ? 11.099 5.629 52.225 1.00 40.51 1356 LEU B C 1
ATOM 14689 O O . LEU B 1 980 ? 11.196 5.506 53.449 1.00 38.59 1356 LEU B O 1
ATOM 14694 N N . MET B 1 981 ? 9.942 5.531 51.576 1.00 43.11 1357 MET B N 1
ATOM 14695 C CA . MET B 1 981 ? 8.679 5.263 52.249 1.00 37.88 1357 MET B CA 1
ATOM 14696 C C . MET B 1 981 ? 7.763 4.534 51.281 1.00 39.98 1357 MET B C 1
ATOM 14697 O O . MET B 1 981 ? 7.919 4.673 50.062 1.00 41.70 1357 MET B O 1
ATOM 14702 N N . PRO B 1 982 ? 6.812 3.749 51.783 1.00 40.44 1358 PRO B N 1
ATOM 14703 C CA . PRO B 1 982 ? 5.898 3.039 50.879 1.00 34.67 1358 PRO B CA 1
ATOM 14704 C C . PRO B 1 982 ? 5.085 4.012 50.038 1.00 46.74 1358 PRO B C 1
ATOM 14705 O O . PRO B 1 982 ? 4.650 5.064 50.512 1.00 49.52 1358 PRO B O 1
ATOM 14709 N N . ASP B 1 983 ? 4.890 3.647 48.774 1.00 48.30 1359 ASP B N 1
ATOM 14710 C CA . ASP B 1 983 ? 4.092 4.431 47.833 1.00 50.28 1359 ASP B CA 1
ATOM 14711 C C . ASP B 1 983 ? 2.637 4.001 47.985 1.00 43.12 1359 ASP B C 1
ATOM 14712 O O . ASP B 1 983 ? 2.241 2.933 47.513 1.00 45.34 1359 ASP B O 1
ATOM 14717 N N . LYS B 1 984 ? 1.833 4.839 48.645 1.00 56.02 1360 LYS B N 1
ATOM 14718 C CA . LYS B 1 984 ? 0.443 4.475 48.907 1.00 49.91 1360 LYS B CA 1
ATOM 14719 C C . LYS B 1 984 ? -0.318 4.205 47.614 1.00 52.47 1360 LYS B C 1
ATOM 14720 O O . LYS B 1 984 ? -1.113 3.260 47.541 1.00 47.37 1360 LYS B O 1
ATOM 14726 N N . LYS B 1 985 ? -0.090 5.020 46.579 1.00 46.09 1361 LYS B N 1
ATOM 14727 C CA . LYS B 1 985 ? -0.798 4.806 45.319 1.00 50.38 1361 LYS B CA 1
ATOM 14728 C C . LYS B 1 985 ? -0.318 3.552 44.600 1.00 52.45 1361 LYS B C 1
ATOM 14729 O O . LYS B 1 985 ? -1.105 2.904 43.900 1.00 56.85 1361 LYS B O 1
ATOM 14735 N N . PHE B 1 986 ? 0.958 3.193 44.746 1.00 52.87 1362 PHE B N 1
ATOM 14736 C CA . PHE B 1 986 ? 1.422 1.932 44.178 1.00 43.61 1362 PHE B CA 1
ATOM 14737 C C . PHE B 1 986 ? 0.693 0.755 44.811 1.00 48.63 1362 PHE B C 1
ATOM 14738 O O . PHE B 1 986 ? 0.194 -0.134 44.110 1.00 52.37 1362 PHE B O 1
ATOM 14746 N N . THR B 1 987 ? 0.629 0.730 46.144 1.00 39.51 1363 THR B N 1
ATOM 14747 C CA . THR B 1 987 ? -0.095 -0.326 46.843 1.00 48.65 1363 THR B CA 1
ATOM 14748 C C . THR B 1 987 ? -1.525 -0.439 46.331 1.00 49.90 1363 THR B C 1
ATOM 14749 O O . THR B 1 987 ? -1.970 -1.515 45.916 1.00 51.42 1363 THR B O 1
ATOM 14753 N N . LYS B 1 988 ? -2.251 0.668 46.339 1.00 48.15 1364 LYS B N 1
ATOM 14754 C CA . LYS B 1 988 ? -3.648 0.666 45.839 1.00 50.14 1364 LYS B CA 1
ATOM 14755 C C . LYS B 1 988 ? -3.695 0.105 44.416 1.00 54.02 1364 LYS B C 1
ATOM 14756 O O . LYS B 1 988 ? -4.390 -0.900 44.209 1.00 54.23 1364 LYS B O 1
ATOM 14762 N N . GLN B 1 989 ? -2.955 0.706 43.483 1.00 49.68 1365 GLN B N 1
ATOM 14763 C CA . GLN B 1 989 ? -3.029 0.293 42.057 1.00 47.12 1365 GLN B CA 1
ATOM 14764 C C . GLN B 1 989 ? -2.576 -1.155 41.863 1.00 51.83 1365 GLN B C 1
ATOM 14765 O O . GLN B 1 989 ? -3.204 -1.847 41.053 1.00 54.39 1365 GLN B O 1
ATOM 14771 N N . TYR B 1 990 ? -1.510 -1.586 42.540 1.00 49.21 1366 TYR B N 1
ATOM 14772 C CA . TYR B 1 990 ? -1.008 -2.964 42.321 1.00 45.38 1366 TYR B CA 1
ATOM 14773 C C . TYR B 1 990 ? -2.053 -3.975 42.786 1.00 48.80 1366 TYR B C 1
ATOM 14774 O O . TYR B 1 990 ? -2.280 -4.964 42.087 1.00 51.57 1366 TYR B O 1
ATOM 14783 N N . VAL B 1 991 ? -2.661 -3.719 43.939 1.00 49.59 1367 VAL B N 1
ATOM 14784 C CA . VAL B 1 991 ? -3.659 -4.667 44.518 1.00 59.56 1367 VAL B CA 1
ATOM 14785 C C . VAL B 1 991 ? -4.865 -4.776 43.574 1.00 59.60 1367 VAL B C 1
ATOM 14786 O O . VAL B 1 991 ? -5.392 -5.884 43.414 1.00 60.10 1367 VAL B O 1
ATOM 14790 N N . ALA B 1 992 ? -5.252 -3.672 42.945 1.00 57.71 1368 ALA B N 1
ATOM 14791 C CA . ALA B 1 992 ? -6.401 -3.657 42.013 1.00 56.01 1368 ALA B CA 1
ATOM 14792 C C . ALA B 1 992 ? -6.159 -4.596 40.829 1.00 68.43 1368 ALA B C 1
ATOM 14793 O O . ALA B 1 992 ? -7.133 -5.198 40.361 1.00 74.43 1368 ALA B O 1
ATOM 14795 N N . ARG B 1 993 ? -4.922 -4.691 40.345 1.00 62.22 1369 ARG B N 1
ATOM 14796 C CA . ARG B 1 993 ? -4.611 -5.631 39.241 1.00 63.31 1369 ARG B CA 1
ATOM 14797 C C . ARG B 1 993 ? -4.910 -7.059 39.688 1.00 71.63 1369 ARG B C 1
ATOM 14798 O O . ARG B 1 993 ? -5.421 -7.832 38.870 1.00 86.72 1369 ARG B O 1
ATOM 14806 N N . LEU B 1 994 ? -4.585 -7.398 40.933 1.00 71.22 1370 LEU B N 1
ATOM 14807 C CA . LEU B 1 994 ? -4.749 -8.793 41.414 1.00 71.69 1370 LEU B CA 1
ATOM 14808 C C . LEU B 1 994 ? -6.235 -9.107 41.627 1.00 74.47 1370 LEU B C 1
ATOM 14809 O O . LEU B 1 994 ? -6.871 -8.383 42.414 1.00 70.79 1370 LEU B O 1
#

Nearest PDB structures (foldseek):
  7y7q-assembly1_A  TM=1.001E+00  e=0.000E+00  Neurospora crassa
  7y7r-assembly1_A  TM=9.928E-01  e=0.000E+00  Neurospora crassa
  7y7s-assembly1_A  TM=9.899E-01  e=0.000E+00  Neurospora crassa
  7y7t-assembly1_A  TM=9.859E-01  e=0.000E+00  Neurospora crassa
  7y7q-assembly1_B  TM=9.149E-01  e=0.000E+00  Neurospora crassa

Foldseek 3Di:
DVLLVLLLPCQAADQDPQCQVAALQLSLLVSQLCLVLVHRPHDVVPDHDDVCRLVDQFSVVVVVVVCPPSSCDDEEPSVQSCCSNPVLQDDLQKGWAWEKEWDAQPDLDSNHHRIHIRTDYTYIDGFFLLCVVANRLFKYKYKDFQLQWPDPPRHCVSVVDCNNVVVLCSQAVAFDDHSFFTKHWQAKFWPQWAADAVVSPGGTGTIMMIMIGGQAGPQEDVPGPSHHHHHDSLRSLCVQFVVVQFLQFQLLQSSVLVVNRGQRWAWQDFDDPVQEAEDPAAQAAPVPLRAHAFQQEWEWEQLSQVSVCVSVVNPDRFQKFFWDAQQFGFMYGYDLPHPDNDGHIYGHPSGRSHDGPQDDRSNRTITTNGTLDFWAFFFDWPQVVLLLLVQFPDNVLLLVLLLVLQLVVLCVVLVQQLVQLVDLLSNLVVLPVVDDCLVVCVVVLFQPAQFQAGPDLSRRLNLLVLLPDHCVAAVVNVVSVLVVLVVVLVCCLQIVRRTALQKTWFQEGEDPPQPADALEKWAAAPDWRDDVPDTGRTDADAKKKKAFPPDFESQLIDIGHYHHDPSCNVNHSHMYGYSYDSHHPLCSRLHGHRRGTIIIMGRPCSSRVRGDHDDRDDQDDLCVAKPFSGQGLNNLLVVPDDDPVSSSVSSSVSSSVSSVVNSADACLVVLVQVLVLVCLVVVDCHDDVNSNSSSVSSCRVCCSNRRIDGHPVSVQVCCCPPHVHPDDGDDPCSNDQAPPDDDQDDRSSSCSNHVRSVVSSVVSSVVSVVSYDLDDVLLLVLVVVLVVVVVVDVLSVVLNVLLLVLLVVLVVQCCVQPVPDSDDNSRSSVVSLVSLVVSASCVPVNCQQQVVVDPDSCPGNVVSSSLSSNCVVPSPPPVCVSCSNNVNSSSVSSSVRPDDPPPDDDDDDDSSVVSPDGSDQLCSVVVVVVVPVPPDPVNHVPDDDDDDDDD/DPCQAQDQDPQCQVPQLQLLLLVSQLCLQLVNHVLDHDDPVSLVDLFSVVVVVVVVRPSNPPRDGDDEEDSVQSNCSRPVQQDDLQKGWAWEKEWAADPDLDPPRRIHIRTDYTDIDGFFLLCVVANRSFKYKYKYQFLQDVPDHPVRHNLVVLCVQQVAFDDHSFFTWHWQAWFPPVIIMIMTGGQGGPQEDVSSSYHHGHDPLRSLCVQFVVVQFLQFQLLLSSVLVVNRGQRFAWQDFDDPVQEAEDAAAQAAPVPLRAHQFQQEWEWEQLSQVSVCVSVVHPDRFQKFFWAARQFGFMYGYDLPHDDNDGHIYGYPNGRSHDGDQDDRSNRIITTNGTLDFWAFDFDDPLCVLLLLVQFLDNVVLLVVLLVQLQVVLVVVLVQLVVQLVDLLSNLQVLCVVDPCLVVCVVVLFQPAQAAAGPDLSRRLNLLVLLPDHLFAAVVNVVSSLVVVVVVLVVCLQDPTGGALQKTWFQEGEDPPQPADALEKWAAAPDWRDDVVDTDRTDADAKKKKAAPPAQASQLIDIGHYHHDVSCNVNHRHMYHYSYDSHHPQCSRLHGHRRGGIMIMGRPCSSRPRGDHDDDDDADDLCVAKPADRQGLNNLLVVQPDDDVSSSVSSSVSSSVLSVVSSHDQCLVVLVQVLVQLCQVVVHSHDQLNRHSSSVSSCSVPCSSRRIDGHPVSVQVCCCPGNPHDPDGDHDQSNDSARPDDPADDRSSCCSSHVRSVVSSVVSVVVSVVVVVVCVSGHDLDDVLLLVLVVVLVVVVVPDVVSVVQNVLLLVLLVVLVVQCCVQAVVVDRSNSSSVSLVSLVPSAGVVVSCQQQVVVDPDSCPGNVVSNSLSSSCVVPSPPCVVVSCSNNVNSSSVSSSVSPDDPPPDDSDDDDSSRVSPDGNDPVCSVVVVVVD

GO terms:
  GO:0042802 identical protein binding (F, IPI)

Radius of gyration: 41.11 Å; Cα contacts (8 Å, |Δi|>4): 3491; chains: 2; bounding box: 89×95×123 Å

Organism: Neurospora crassa (NCBI:txid5141)

Sequence (1857 aa):
APVVAARLRNIWPKFPKWLHEAPLAVAWEVTRLFMHCKVDLEDESGLKYDPSWSTARDVTDIWKTLYLDAFRPEKPPNDVFVTAMTGNFESKGSAVVLSAVLDYNPDNSPTAPLYLVKLKPLMFEQQGCRLTRRFGPDRFFEILIPSPTSTSPSVPPVVSKQGAVEEVIQWLTMGQHSLVGRQWRAFFAKDAGYRKPLREFQPKPIIKERRVHFFAETGITFRPEPVEQRTEFKVSQMMLDWLLQLDNNTWQPHLKLFSRIQLGLSKTYAIMTLEPHQIRHHKTDLLSPSGTGEVMNDGVGRMSRSVAKRIRDVLGLGDVPSAVQGRFGSAKKGMWVIDVDDTGDEDWIETYPSQRKWECDFVDKHQRTLEVRSSVASELKSAGLNLQLLPVLEDRARDKVKMMRQAIGDRLINDLQRQFSEQKHALNRPVEFRQWVYESYSSRATRVSHGRVPFLAGLPDSQEETLNFLMNSGFDPKKQKYLQDIAWDLQKRKCDTLKSKLNIRVGRSAYIYMMIADFWGVLEENEVHVGFSSKFRDEEESFTLLSDCDVLVARSPAHFPSDIQRVRAVFKPELHSLKDVIIFSTKGDVPLAKKLSGGDYDGDMAWVCWDPEIVDGFVNAEMPLEPDLSRYLKKDKTTFKQLMASHGTGSAAKEQTTYDMIQKSFHFALQPNFLGMCTNYKERLCYINNSVSNKPAIILSSLVGNLVDQSKQGIVFNEASWAQLRRELLGGALSLPDPMYKSDSWLGRGEPTHIIDYLKFSIARPAIDKELEAFHNAAHFWDPDLASYYTFFKEISDKSRSSALLFTTLKNRIGEVEKEYGRLVKNSKDPYPVRVNNQVYEKWCAITPESKVIRLLELSFLADREMNTWALLRASTAFKLYYHKSPKFVWQMAGRQLAYIKAQMTSRPGEGAPALMTAFMYAGLMPDKKFTKQYVARLEEYPDPEVYDGIGFTGNGDYLRNIWPKFPKWLHEAPLAVAWEVTRLFMHCKVDLLLKYDPSWSTARDVTDIWKTLRLDAFRGKPFPEKPPNDVFVTAMTGNFESKGSAVVLSAVLDYNPDNSPTPLYLVKLKPLMFEQGCRLTRRFGPDRFFEILIPSPTSPSVPPVVAVEEVIQWLTMGQHSLVGRQWRAFFAKDAIKERVHFFAETGITFRPPVEQRTEFKVSQMLDWLLQLDNNTWQPHLKLFSRIQLGLSKTYAIMTLEPHQIRHHKTDLLSPSGTGEVMNDGVGRMSRSVAKRIRDVLGLGDVPSAVQGRFGSAKGMWVIDVDDTGDEDWIETYPSQRKWECDFVDKHQRTLEVRSVASELKSAGLNLQLLPVLEDRARDKVKMRQAIGDRLINDLQRQFSEQKHALNRPVEFRQWVYESYSSRATRVSHGRVPFLAGLPDSQEETLNFLMNSGFDPKKQKYLQDIAWDLQKRKCDTLKSKLNIRVGRSAYIYMIADFWGVLEENEVHVGFSSKFRDEEESFTLLSDCDVLVARSPAHFPSDIQRVRAVFKPELHSSLKDVIIFSTKGDVPLAKKLSGGDYDGDMAWVCWDPEIVDGFVNAEMPLEPDLSRYLKKDKTTFKQLMASHGTGSAAKEQTTYDMIQKSFHFALQPNFLGMCTNYKERLCYINNSVSNKPAIILSSLVGNLVDQSKQGIVFNEASWAQLRRELLGGALSLPDPMYKSDSWLGRGEPTHIIDYLKFSIARPAIDKELEAFHNAMKAAEDGAHFWDPDLASYYTFFKEISDKSRSSALLFTTLKNRIGEVEKEYGRLVKNDPYPVRVNQVYEKWCAITPSKVIRLLELSFLADREMNTWALLRASTAFKLYYHKSPKFVWQMAGRQLAYIKAQMTSRPGEGAPALMTAFMYAGLMPDKKFTKQYVARL

InterPro domains:
  IPR007855 RNA-dependent RNA polymerase [PTHR23079] (514-1136)
  IPR057596 RDRP, core domain [PF05183] (514-1170)